Protein 9CRQ (pdb70)

Organism: Saccharolobus solfataricus (strain ATCC 35092 / DSM 1617 / JCM 11322 / P2) (NCBI:txid273057)

Nearest PDB structures (foldseek):
  3zc4-assembly2_B  TM=6.148E-01  e=1.659E-03  Saccharolobus solfataricus
  3zc4-assembly6_F  TM=6.065E-01  e=4.140E-03  Saccharolobus solfataricus
  3zc4-assembly7_G  TM=5.992E-01  e=4.914E-03  Saccharolobus solfataricus
  1t90-assembly1_D  TM=3.665E-01  e=1.768E+00  Bacillus subtilis
  9b8p-assembly1_H  TM=2.060E-01  e=2.638E+00  Rattus norvegicus

B-factor: mean 77.01, std 45.25, range [9.77, 288.7]

Sequence (2295 aa):
MISGSVRFLVNLESLNGVESIGNLTKHRTAPVVLKTSTGYLVRYVPVISGEALAHAYQASLVDIAKKEGLPVGSLSSQYEFIKFSTDEALKIEGIKEPKDYNDARRFEVEVMLKDVIADVGGFMYAGGAPVRRTSRIKLGYMIPALRGDEIPAQLEAQFHVRFSNKPVAIFNVEVSSALYTFSFELDEDLIAVPSTFGEKVKGEEELERQKAKRVKSAIKALYSLLSGNFGGKRSRFLPSMKLMSLVVTKTDFPFMPEPAHDDDYIKTTIMRLGKAKGVLNGNLAKAYVINNEGIEVGEGVTVLSTVEDLVVKLEEMISGSVRFLVNLESLNGVESIGNLTKHRTAPVVLKTSTGYLVRYVPVISGEALAHAYQASLVDIAKKEGLPVGSLSSQYEFIKFSTDEALKIEGIKEPKDYNDARRFEVEVMLKDVIADVGGFMYAGGAPVRRTSRIKLGYMIPALRGDEIPAQLEAQFHVRFSNKPVAIFNVEVSSALYTFSFELDEDLIAVPSTFGEKVKGEEELERQKAKRVKSAIKALYSLLSGNFGGKRSRFLPSMKLMSLVVTKTDFPFMPEPAHDDDYIKTTIMRLGKAKGVLNGNLAKAYVINNEGIEVGEGVTVLSTVEDLVVKLEEMISGSVRFLVNLESLNGVESIGNLTKHRTAPVVLKTSTGYLVRYVPVISGEALAHAYQASLVDIAKKEGLPVGSLSSQYEFIKFSTDEALKIEGIKEPKDYNDARRFEVEVMLKDVIADVGGFMYAGGAPVRRTSRIKLGYMIPALRGDEIPAQLEAQFHVRFSNKPVAIFNVEVSSALYTFSFELDEDLIAVPSTFGEKVKGEEELERQKAKRVKSAIKALYSLLSGNFGGKRSRFLPSMKLMSLVVTKTDFPFMPEPAHDDDYIKTTIMRLGKAKGVLNGNLAKAYVINNEGIEVGEGVTVLSTVEDLVVKLEEMISGSV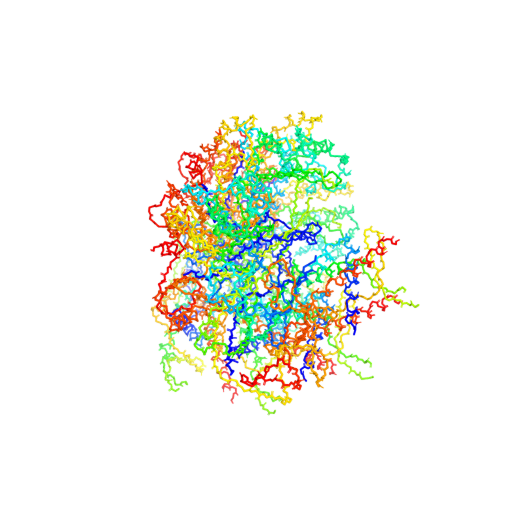RFLVNLESLNGVESIGNLTKHRTAPVVLKTSTGYLVRYVPVISGEALAHAYQASLVDIAKKEGLPVGSLSSQYEFIKFSTDEALKIEGIKEPKDYNDARRFEVEVMLKDVIADVGGFMYAGGAPVRRTSRIKLGYMIPALRGDEIPAQLEAQFHVRFSNKPVAIFNVEVSSALYTFSFELDEDLIAVPSTFGEKVKGEEELERQKAKRVKSAIKALYSLLSGNFGGKRSRFLPSMKLMSLVVTKTDFPFMPEPAHDDDYIKTTIMRLGKAKGVLNGNLAKAYVINNEGIEVGEGVTVLSTVEDLVVKLEEMIYSKVFLKLHWGFSVVKPLAKPGFYLPPPTTLIGALSYGKFRGVDNINLGNVYGSPAYNFRNNIMATARLESEGVYTEDTGKVYIPNGRLVVVYVTDSISKEELEKLCWSITRIGCKECLASVENVEVGEAKKVSGRVKTRYYFRDTVKVVGRKEFLEYVTFWEENGYIWGKEGSPVRYILPITTYPLASKEVEVEAKEAYEVGGEYVVFSMISGSVRFLVNLESLNGVESIGNLTKHRTAPVVLKTSTGYLVRYVPVISGEALAHAYQASLVDIAKKEGLPVGSLSSQYEFIKFSTDEALKIEGIKEPKDYNDARRFEVEVMLKDVIADVGGFMYAGGAPVRRTSRIKLGYMIPALRGDEIPAQLEAQNVEVSSALYTFSFELDEDLIAVPSTFGEKVKGEEELERQKAKRVKSAIKALYSLLSGNFGGKRSRFLPSMKLMSLVVTKTDFPFMPEPAHDDDYIKTTIMRLGKAKGVLNGNLAKAYVINNEGIEVGEGVTVLSTVEDLVVKLEEEKENIIGRIANLLAVGFLYSESPTLVDRFANALSKEAVTKVLYDVQRIVQMGIDRSEIATTTITIGKDYPAVNVNSSGAKYTVVGYLPTSQDIEDFLRMIEEDVYYARKAGALAMSIANRIKLGSKQSKSESEKENIIGRIANLLAVGFLYSESPTLVDRFANALSKEAVTKVLYDVQRIVQMGIDRSEIATTTITIGKDYPAVNVNSSGAKYTVVGYLPTSQDIEDFLRMIEEDVYYARKAGALAMSIANRIKLGSKQSKSEQEKENIIGRIANLLAVGFLYSESPTLVDRFANALSKEAVTKVLYDVQRIVQMGIDRSEIATTTITIGKDYPAVNVNSSGAKYTVVGYLPTSQDIEDFLRMIEEDVYYARKAGALAMSIANRIKLGSKQSKSESEKENIIGRIANLLAVGFLYSESPTLVDRFANALSKEAVTKVLYDVQRIVQMGIDRSEIATTTIKDYPAVNVNSSGAKYTVVGYLPTSQDIEDFLRMIEEDVYYARKAGALAMSIANRIKLG

Radius of gyration: 45.97 Å; Cα contacts (8 Å, |Δi|>4): 4447; chains: 10; bounding box: 92×102×153 Å

Solvent-accessible surface area: 103056 Å² total; per-residue (Å²): 33,0,5,0,1,0,0,6,19,1,4,6,1,9,14,20,49,55,80,69,79,70,80,49,46,63,5,13,46,3,13,0,1,5,82,11,109,124,20,29,72,61,104,112,4,9,0,3,4,1,54,29,0,7,82,14,2,15,19,28,0,0,76,30,0,122,146,64,65,12,41,32,0,61,24,7,38,58,95,20,35,34,35,2,32,51,86,117,2,3,167,102,26,57,10,162,101,13,153,92,171,150,36,10,42,61,0,0,6,70,0,1,56,61,2,1,2,0,0,1,7,2,15,96,16,63,50,79,6,60,4,179,10,87,8,18,5,52,0,5,15,2,11,0,0,25,47,48,73,146,28,11,16,64,54,62,53,8,40,7,88,112,102,40,71,116,60,189,80,90,71,36,4,18,3,1,2,0,0,2,7,13,43,7,35,0,30,28,103,85,0,3,44,28,57,40,123,55,150,191,43,174,16,29,97,63,3,120,168,35,71,77,118,0,29,86,0,0,11,26,1,4,29,11,2,5,25,1,52,7,26,34,94,38,33,42,17,28,17,21,27,66,29,8,0,0,2,0,4,52,3,90,13,88,10,52,20,44,34,5,28,71,64,82,3,1,102,53,3,38,103,31,12,44,72,0,85,60,19,35,94,24,135,57,29,108,21,24,0,2,40,79,22,72,36,116,29,44,167,92,28,61,99,24,81,19,18,4,36,0,4,53,94,10,45,172,35,0,5,0,1,0,0,5,15,1,2,4,1,10,14,21,48,47,114,69,117,78,80,50,46,76,5,10,45,0,3,0,0,4,81,12,109,125,23,36,71,55,104,135,5,9,0,3,4,1,53,30,0,6,76,15,1,16,18,29,0,1,76,22,0,122,126,54,66,12,43,31,0,61,25,7,39,55,92,18,37,37,37,2,31,52,87,119,1,3,165,104,25,59,10,164,97,13,154,92,70,135,35,8,42,59,0,0,5,70,0,1,56,60,2,0,2,0,0,1,8,2,15,96,17,65,48,79,6,47,5,117,10,88,8,17,4,51,0,5,15,2,12,0,0,24,46,48,75,149,29,10,18,68,54,75,53,10,56,9,90,99,92,40,72,111,78,194,82,88,75,36,5,18,5,1,2,0,0,2,8,12,39,7,30,0,31,27,104,85,1,3,45,29,55,41,142,54,150,191,44,176,15,31,97,63,2,118,169,36,71,78,118,0,30,85,0,0,10,12,0,5,22,11,2,5,22,2,51,7,24,35,93,36,30,41,16,28,17,19,28,54,30,6,0,0,2,0,4,51,4,88,12,86,11,47,19,41,30,4,26,67,62,83,3,1,102,58,3,39,103,36,12,44,71,0,86,60,21,44,102,26,133,58,30,108,21,23,1,1,40,79,14,73,35,115,28,45,165,90,28,62,98,24,86,14,15,0,27,0,3,52,93,9,42,171,35,0,5,0,1,0,1,5,27,2,7,10,1,10,14,20,49,52,114,69,86,64,80,40,46,61,5,11,40,0,5,0,1,4,64,10,110,124,23,31,74,56,103,93,5,9,0,3,5,0,53,28,0,5,81,15,1,16,19,28,0,0,76,24,0,123,132,59,63,11,43,30,0,60,25,7,38,53,90,12,38,29,34,2,30,46,86,117,2,4,164,104,25,57,9,163,100,13,154,92,81,132,35,9,41,60,0,0,5,72,0,2,55,62,2,1,2,0,0,1,7,2,15,99,17,64,49,79,6,48,5,136,11,87,8,18,4,52,0,4,11,2,10,0,0,22,48,49,74,148,31,14,18,65,54,70,42,13,43,10,90,122,127,43,93,174,118,192,82,91,72,19,5,17,6,1,3,0,1,2,8,13,39,7,32,0,31,29,104,85,1,3,44,29,57,41,137,56,152,192,43,176,15,31,99,63,2,118,168,35,72,77,119,0,30,86,0,0,10,16,1,5,30,11,2,5,30,4,54,7,26,34,92,39,36,41,20,28,18,26,30,77,29,12,0,0,2,0,4,51,4,90,8,87,9,44,19,45,31,5,17,64,65,82,4,1,102,50,4,39,102,24,12,44,67,0,86,60,14,30,90,22,133,57,28,109,21,23,0,2,40,80,24,73,36,115,29,44,166,92,29,62,99,24,84,18,18,2,35,0,3,57,94,10,44,172,10,0,4,0,1,0,1,7,20,5,4,6,2,9,13,21,46,50,149,80,112,86,83,27,42,40,10,70,39,2,7,6,31,24,172,37,123,133,32,125,45,34,78,118,4,4,2,3,4,4,126,27,1,32,90,14,2,26,19,21,2,1,78,34,0,110,150,70,66,12,42,35,2,51,26,8,30,57,112,93,40,82,35,4,30,69,84,121,2,4,164,108,20,54,12,174,102,11,161,92,98,141,52,11,39,66,0,0,4,74,0,0,50,74,2,1,1,0,0,0,15,8,10,108,12,58,49,74,13,48,2,80,11,52,11,11,11,14,11,6,29,2,8,0,0,43,63,66,112,132,32,10,14,61,47,64,61,11,52,8,93,116,108,43,82,104,68,189,84,90,76,31,2,15,12,4,4,0,0,1,8,12,14,8,4,0,14,20,88,37,0,5,51,27,2,9,101,57,154,177,48,182,19,28,98,72,2,123,161,37,72,76,120,1,30,85,2,0,6,14,0,6,24,18,4,8,28,1,62,5,31,30,91,34,32,44,18,28,15,26,28,71,31,8,0,0,1,0,4,38,6,88,17,29,16,19,3,14,10,6,10,68,72,66,3,0,100,61,3,36,110,16,16,45,126,1,72,60,51,38,113,17,134,60,32,104,14,14,0,3,44,87,16,70,19,114,31,46,164,79,30,66,102,20,85,18,21,2,40,0,4,58,84,6,46,165,95,20,35,0,18,0,55,3,39,0,23,6,0,3,22,27,71,92,68,191,146,132,50,3,13,57,6,1,0,25,23,27,2,6,23,10,0,5,54,28,134,47,97,25,36,12,10,22,97,54,55,150,52,41,0,8,18,12,64,98,28,116,125,9,79,5,6,1,22,1,91,43,77,3,15,51,36,103,122,72,1,36,2,20,0,20,42,0,105,1,1,0,0,1,0,4,100,80,48,69,85,122,82,0,62,91,18,0,41,8,6,7,69,2,29,46,71,34,0,3,0,3,9,75,68,18,86,47,12,124,18,147,131,53,66,46,151,11,124,0,87,1,6,6,118,47,115,8,151,46,56,37,213,134,109,90,39,34,120,18,73,4,65,85,50,55,29,24,10,104,91,100,109,14,42,114,36,155,32,10,1,2,6,30,90,141,32,3,19,28,85,87,16,66,0,62,11,133,43,0,16,58,3,68,42,39,58,0,2,28,48,35,0,5,0,1,0,4,6,58,1,68,120,0,8,10,22,50,41,94,69,49,39,114,52,44,66,7,12,48,0,7,0,5,5,100,14,111,125,29,64,61,69,103,127,5,8,0,1,5,0,61,30,1,5,77,19,1,15,20,26,0,1,70,47,0,127,188,77,64,13,42,32,0,59,37,9,39,107,107,27,37,44,37,5,30,58,78,110,3,3,164,105,21,56,10,167,101,14,157,91,69,128,48,13,38,62,0,0,5,73,0,1,56,71,2,0,0,0,0,1,9,1,18,98,16,64,48,81,8,55,7,145,8,88,10,14,3,47,0,5,21,2,12,0,0,31,82,49,80,144,32,55,24,132,60,119,57,134,100,34,22,25,2,22,6,23,0,8,15,39,8,29,0,25,21,102,86,1,4,42,27,61,41,139,50,158,180,56,168,18,31,93,63,3,123,157,36,74,75,131,0,28,88,0,0,13,70,1,5,89,16,3,7,54,8,79,9,26,33,90,75,93,201,71,123,18,80,45,118,31,35,0,0,1,1,3,54,4,85,10,85,12,53,16,49,37,5,27,73,69,64,5,0,93,55,3,38,104,31,13,45,67,0,81,59,15,34,86,17,130,58,27,110,20,24,1,3,38,93,58,74,20,105,31,47,164,88,30,62,101,23,88,66,15,81,61,0,14,78,92,14,51,171,138,99,110,81,9,2,24,49,0,0,15,5,1,0,0,1,14,1,28,44,85,40,56,61,25,4,57,90,0,25,70,3,92,53,127,112,28,0,60,90,0,3,132,14,1,71,72,26,7,70,37,0,94,103,160,90,42,6,52,111,44,91,50,89,117,97,168,96,108,32,1,1,54,0,57,10,106,82,9,167,24,51,0,69,16,146,42,21,77,96,97,9,24,96,33,0,39,132,10,6,117,136,67,25,36,41,0,65,36,0,2,23,21,0,16,7,33,0,22,130,34,67,73,38,24,103,94,76,155,95,170,90,108,89,88,74,9,2,24,49,0,0,15,4,0,0,0,1,9,0,29,45,85,40,31,75,24,2,28,101,0,3,94,4,153,53,90,82,28,0,22,85,0,3,48,29,2,34,84,31,6,48,80,0,30,78,160,90,42,5,52,87,42,89,49,90,116,97,166,98,108,30,2,2,55,0,55,10,106,82,10,164,26,52,0,68,18,143,34,23,47,19,90,9,11,67,33,0,17,115,10,5,84,135,68,25,47,41,0,73,44,0,0,9,25,1,2,2,29,0,22,103,33,56,39,39,24,118,66,54,136,91,139,191,140,102,131,79,10,2,24,50,0,0,15,6,0,0,0,1,15,0,28,45,71,40,42,56,23,3,37,101,0,14,65,3,142,52,113,91,28,0,18,84,0,2,23,29,1,10,70,32,4,13,83,0,38,93,162,90,41,6,51,64,44,82,49,90,116,98,166,97,108,29,2,2,55,0,55,9,105,83,9,167,25,51,1,68,17,119,16,14,30,13,76,9,5,73,35,0,20,131,11,7,95,136,68,28,102,41,0,55,71,0,0,5,75,1,19,56,46,0,35,200,35,65,96,40,25,92,114,76,154,95,169,119,91,90,106,80,11,2,24,46,0,0,15,5,1,0,0,1,16,0,29,43,81,39,59,54,24,4,68,92,0,28,79,4,55,49,78,104,27,0,42,76,0,2,86,11,1,56,101,33,7,52,72,0,73,96,161,88,41,5,45,63,44,90,93,232,117,132,32,1,2,55,0,54,10,108,85,35,173,40,49,0,84,17,131,41,21,49,12,58,10,22,11,34,0,17,115,9,4,80,110,64,24,110,42,0,93,67,0,2,67,75,0,53,68,46,0,73,198,39,96,160,101

Structure (mmCIF, N/CA/C/O backbone):
data_9CRQ
#
_entry.id   9CRQ
#
_cell.length_a   1.00
_cell.length_b   1.00
_cell.length_c   1.00
_cell.angle_alpha   90.00
_cell.angle_beta   90.00
_cell.angle_gamma   90.00
#
_symmetry.space_group_name_H-M   'P 1'
#
loop_
_entity.id
_entity.type
_entity.pdbx_description
1 polymer "DNA (5'-D(P*GP*GP*GP*GP*CP*GP*GP*GP*TP*TP*TP*TP*CP*CP*TP*CP*GP*AP*A)-3')"
2 polymer 'RNA (35-MER)'
3 polymer 'CRISPR-associated aCascade subunit Cas7/Csa2 2'
4 polymer 'CRISPR system aCascade subunit Cas5 1'
5 polymer 'CRISPR type I-A cluster 2/Apern-associated protein Csa5-2'
6 non-polymer 2-AMINO-2-HYDROXYMETHYL-PROPANE-1,3-DIOL
#
loop_
_atom_site.group_PDB
_atom_site.id
_atom_site.type_symbol
_atom_site.label_atom_id
_atom_site.label_alt_id
_atom_site.label_comp_id
_atom_site.label_asym_id
_atom_site.label_entity_id
_atom_site.label_seq_id
_atom_site.pdbx_PDB_ins_code
_atom_site.Cartn_x
_atom_site.Cartn_y
_atom_site.Cartn_z
_atom_site.occupancy
_atom_site.B_iso_or_equiv
_atom_site.auth_seq_id
_atom_site.auth_comp_id
_atom_site.auth_asym_id
_atom_site.auth_atom_id
_atom_site.pdbx_PDB_model_num
ATOM 1114 N N . MET C 3 1 ? 202.16800 198.03300 151.81000 1.000 29.43000 1 MET B N 1
ATOM 1115 C CA . MET C 3 1 ? 201.23700 197.39100 152.73200 1.000 29.43000 1 MET B CA 1
ATOM 1116 C C . MET C 3 1 ? 201.94900 196.90100 153.98600 1.000 29.43000 1 MET B C 1
ATOM 1117 O O . MET C 3 1 ? 203.14700 196.62500 153.96300 1.000 29.43000 1 MET B O 1
ATOM 1122 N N . ILE C 3 2 ? 201.20400 196.80400 155.08100 1.000 23.70000 2 ILE B N 1
ATOM 1123 C CA . ILE C 3 2 ? 201.71300 196.27800 156.34100 1.000 23.70000 2 ILE B CA 1
ATOM 1124 C C . ILE C 3 2 ? 200.80100 195.13500 156.76600 1.000 23.70000 2 ILE B C 1
ATOM 1125 O O . ILE C 3 2 ? 199.61600 195.35100 157.04600 1.000 23.70000 2 ILE B O 1
ATOM 1130 N N . SER C 3 3 ? 201.34500 193.92400 156.81600 1.000 24.65000 3 SER B N 1
ATOM 1131 C CA . SER C 3 3 ? 200.57800 192.73800 157.17100 1.000 24.65000 3 SER B CA 1
ATOM 1132 C C . SER C 3 3 ? 201.21500 192.05300 158.37200 1.000 24.65000 3 SER B C 1
ATOM 1133 O O . SER C 3 3 ? 202.42700 191.82600 158.39500 1.000 24.65000 3 SER B O 1
ATOM 1136 N N . GLY C 3 4 ? 200.40100 191.71100 159.35800 1.000 28.63000 4 GLY B N 1
ATOM 1137 C CA . GLY C 3 4 ? 200.92500 191.18900 160.60900 1.000 28.63000 4 GLY B CA 1
ATOM 1138 C C . GLY C 3 4 ? 200.14500 189.98900 161.10100 1.000 28.63000 4 GLY B C 1
ATOM 1139 O O . GLY C 3 4 ? 198.93900 189.86500 160.87700 1.000 28.63000 4 GLY B O 1
ATOM 1140 N N . SER C 3 5 ? 200.86300 189.10200 161.78600 1.000 24.03000 5 SER B N 1
ATOM 1141 C CA . SER C 3 5 ? 200.28400 187.95400 162.47400 1.000 24.03000 5 SER B CA 1
ATOM 1142 C C . SER C 3 5 ? 200.76000 187.96800 163.92000 1.000 24.03000 5 SER B C 1
ATOM 1143 O O . SER C 3 5 ? 201.96200 188.10200 164.17800 1.000 24.03000 5 SER B O 1
ATOM 1146 N N . VAL C 3 6 ? 199.82300 187.82500 164.85700 1.000 32.34000 6 VAL B N 1
ATOM 1147 C CA . VAL C 3 6 ? 200.09200 188.00100 166.27800 1.000 32.34000 6 VAL B CA 1
ATOM 1148 C C . VAL C 3 6 ? 199.48700 186.83500 167.04900 1.000 32.34000 6 VAL B C 1
ATOM 1149 O O . VAL C 3 6 ? 198.38600 186.36500 166.74200 1.000 32.34000 6 VAL B O 1
ATOM 1153 N N . ARG C 3 7 ? 200.22000 186.36900 168.06200 1.000 55.00000 7 ARG B N 1
ATOM 1154 C CA . ARG C 3 7 ? 199.76000 185.31300 168.95600 1.000 55.00000 7 ARG B CA 1
ATOM 1155 C C . ARG C 3 7 ? 199.73100 185.84200 170.38500 1.000 55.00000 7 ARG B C 1
ATOM 1156 O O . ARG C 3 7 ? 200.69900 186.45900 170.84200 1.000 55.00000 7 ARG B O 1
ATOM 1164 N N . PHE C 3 8 ? 198.62500 185.59600 171.08300 1.000 55.00000 8 PHE B N 1
ATOM 1165 C CA . PHE C 3 8 ? 198.40700 186.05300 172.44500 1.000 55.00000 8 PHE B CA 1
ATOM 1166 C C . PHE C 3 8 ? 198.01200 184.87700 173.33100 1.000 55.00000 8 PHE B C 1
ATOM 1167 O O . PHE C 3 8 ? 197.46200 183.87900 172.86100 1.000 55.00000 8 PHE B O 1
ATOM 1175 N N . LEU C 3 9 ? 198.28800 185.00900 174.62700 1.000 31.18000 9 LEU B N 1
ATOM 1176 C CA . LEU C 3 9 ? 197.85800 184.03900 175.63200 1.000 31.18000 9 LEU B CA 1
ATOM 1177 C C . LEU C 3 9 ? 197.02400 184.76900 176.67100 1.000 31.18000 9 LEU B C 1
ATOM 1178 O O . LEU C 3 9 ? 197.52800 185.67200 177.34700 1.000 31.18000 9 LEU B O 1
ATOM 1183 N N . VAL C 3 10 ? 195.75200 184.38700 176.80100 1.000 26.22000 10 VAL B N 1
ATOM 1184 C CA . VAL C 3 10 ? 194.81100 185.08200 177.67100 1.000 26.22000 10 VAL B CA 1
ATOM 1185 C C . VAL C 3 10 ? 194.16300 184.07100 178.60800 1.000 26.22000 10 VAL B C 1
ATOM 1186 O O . VAL C 3 10 ? 193.79600 182.96600 178.19100 1.000 26.22000 10 VAL B O 1
ATOM 1190 N N . ASN C 3 11 ? 194.03200 184.44800 179.87900 1.000 25.04000 11 ASN B N 1
ATOM 1191 C CA . ASN C 3 11 ? 193.48700 183.57100 180.90700 1.000 25.04000 11 ASN B CA 1
ATOM 1192 C C . ASN C 3 11 ? 192.41600 184.31300 181.69500 1.000 25.04000 11 ASN B C 1
ATOM 1193 O O . ASN C 3 11 ? 192.57200 185.49900 182.00000 1.000 25.04000 11 ASN B O 1
ATOM 1198 N N . LEU C 3 12 ? 191.33800 183.60400 182.02100 1.000 27.04000 12 LEU B N 1
ATOM 1199 C CA . LEU C 3 12 ? 190.21500 184.14400 182.78800 1.000 27.04000 12 LEU B CA 1
ATOM 1200 C C . LEU C 3 12 ? 189.65400 185.39300 182.10400 1.000 27.04000 12 LEU B C 1
ATOM 1201 O O . LEU C 3 12 ? 189.70800 186.51100 182.62000 1.000 27.04000 12 LEU B O 1
ATOM 1206 N N . GLU C 3 13 ? 189.09300 185.14900 180.92100 1.000 34.08000 13 GLU B N 1
ATOM 1207 C CA . GLU C 3 13 ? 188.74600 186.16600 179.94100 1.000 34.08000 13 GLU B CA 1
ATOM 1208 C C . GLU C 3 13 ? 187.25100 186.17200 179.65900 1.000 34.08000 13 GLU B C 1
ATOM 1209 O O . GLU C 3 13 ? 186.61400 185.11600 179.55700 1.000 34.08000 13 GLU B O 1
ATOM 1215 N N . SER C 3 14 ? 186.70200 187.38200 179.54500 1.000 29.84000 14 SER B N 1
ATOM 1216 C CA . SER C 3 14 ? 185.36200 187.58300 178.99500 1.000 29.84000 14 SER B CA 1
ATOM 1217 C C . SER C 3 14 ? 185.29800 189.02300 178.47800 1.000 29.84000 14 SER B C 1
ATOM 1218 O O . SER C 3 14 ? 184.99100 189.94600 179.23300 1.000 29.84000 14 SER B O 1
ATOM 1221 N N . LEU C 3 15 ? 185.60200 189.19900 177.18900 1.000 37.48000 15 LEU B N 1
ATOM 1222 C CA . LEU C 3 15 ? 185.55400 190.51600 176.57100 1.000 37.48000 15 LEU B CA 1
ATOM 1223 C C . LEU C 3 15 ? 184.42200 190.67700 175.57300 1.000 37.48000 15 LEU B C 1
ATOM 1224 O O . LEU C 3 15 ? 184.03700 191.81700 175.28400 1.000 37.48000 15 LEU B O 1
ATOM 1229 N N . ASN C 3 16 ? 183.88200 189.58000 175.05200 1.000 55.00000 16 ASN B N 1
ATOM 1230 C CA . ASN C 3 16 ? 182.82700 189.61000 174.05000 1.000 55.00000 16 ASN B CA 1
ATOM 1231 C C . ASN C 3 16 ? 181.62200 188.83800 174.56000 1.000 55.00000 16 ASN B C 1
ATOM 1232 O O . ASN C 3 16 ? 181.76600 187.75600 175.13800 1.000 55.00000 16 ASN B O 1
ATOM 1237 N N . GLY C 3 17 ? 180.43300 189.39900 174.33600 1.000 44.77000 17 GLY B N 1
ATOM 1238 C CA . GLY C 3 17 ? 179.21500 188.81200 174.83700 1.000 44.77000 17 GLY B CA 1
ATOM 1239 C C . GLY C 3 17 ? 178.18800 188.61900 173.73700 1.000 44.77000 17 GLY B C 1
ATOM 1240 O O . GLY C 3 17 ? 178.27600 189.20100 172.65600 1.000 44.77000 17 GLY B O 1
ATOM 1241 N N . VAL C 3 18 ? 177.20400 187.77500 174.04100 1.000 33.92000 18 VAL B N 1
ATOM 1242 C CA . VAL C 3 18 ? 176.10500 187.44100 173.14700 1.000 33.92000 18 VAL B CA 1
ATOM 1243 C C . VAL C 3 18 ? 174.82000 187.44700 173.97200 1.000 33.92000 18 VAL B C 1
ATOM 1244 O O . VAL C 3 18 ? 174.82700 187.78500 175.15900 1.000 33.92000 18 VAL B O 1
ATOM 1248 N N . GLU C 3 19 ? 173.70400 187.08500 173.33600 1.000 43.27000 19 GLU B N 1
ATOM 1249 C CA . GLU C 3 19 ? 172.41300 187.07900 174.01200 1.000 43.27000 19 GLU B CA 1
ATOM 1250 C C . GLU C 3 19 ? 172.44800 186.17300 175.23800 1.000 43.27000 19 GLU B C 1
ATOM 1251 O O . GLU C 3 19 ? 173.10300 185.12700 175.25100 1.000 43.27000 19 GLU B O 1
ATOM 1257 N N . SER C 3 20 ? 171.73200 186.58500 176.27900 1.000 45.49000 20 SER B N 1
ATOM 1258 C CA . SER C 3 20 ? 171.73700 185.90600 177.56500 1.000 45.49000 20 SER B CA 1
ATOM 1259 C C . SER C 3 20 ? 170.46900 185.07900 177.73800 1.000 45.49000 20 SER B C 1
ATOM 1260 O O . SER C 3 20 ? 169.39500 185.44600 177.25700 1.000 45.49000 20 SER B O 1
ATOM 1263 N N . ILE C 3 21 ? 170.61000 183.94900 178.43000 1.000 49.86000 21 ILE B N 1
ATOM 1264 C CA . ILE C 3 21 ? 169.50200 183.05200 178.73100 1.000 49.86000 21 ILE B CA 1
ATOM 1265 C C . ILE C 3 21 ? 169.35700 182.98100 180.24300 1.000 49.86000 21 ILE B C 1
ATOM 1266 O O . ILE C 3 21 ? 170.29800 182.58500 180.94200 1.000 49.86000 21 ILE B O 1
ATOM 1271 N N . GLY C 3 22 ? 168.18000 183.34900 180.74400 1.000 51.81000 22 GLY B N 1
ATOM 1272 C CA . GLY C 3 22 ? 167.96300 183.35100 182.18200 1.000 51.81000 22 GLY B CA 1
ATOM 1273 C C . GLY C 3 22 ? 168.90700 184.31300 182.87600 1.000 51.81000 22 GLY B C 1
ATOM 1274 O O . GLY C 3 22 ? 169.03300 185.48300 182.49300 1.000 51.81000 22 GLY B O 1
ATOM 1275 N N . ASN C 3 23 ? 169.58200 183.82000 183.91300 1.000 45.45000 23 ASN B N 1
ATOM 1276 C CA . ASN C 3 23 ? 170.57100 184.59500 184.65100 1.000 45.45000 23 ASN B CA 1
ATOM 1277 C C . ASN C 3 23 ? 172.00000 184.23900 184.25000 1.000 45.45000 23 ASN B C 1
ATOM 1278 O O . ASN C 3 23 ? 172.92000 184.33900 185.06800 1.000 45.45000 23 ASN B O 1
ATOM 1283 N N . LEU C 3 24 ? 172.20000 183.82300 183.00200 1.000 40.02000 24 LEU B N 1
ATOM 1284 C CA . LEU C 3 24 ? 173.50100 183.40600 182.50100 1.000 40.02000 24 LEU B CA 1
ATOM 1285 C C . LEU C 3 24 ? 173.92000 184.30500 181.34800 1.000 40.02000 24 LEU B C 1
ATOM 1286 O O . LEU C 3 24 ? 173.16000 184.48400 180.39000 1.000 40.02000 24 LEU B O 1
ATOM 1291 N N . THR C 3 25 ? 175.12200 184.86300 181.44200 1.000 34.67000 25 THR B N 1
ATOM 1292 C CA . THR C 3 25 ? 175.71800 185.63600 180.36100 1.000 34.67000 25 THR B CA 1
ATOM 1293 C C . THR C 3 25 ? 176.67600 184.73900 179.59200 1.000 34.67000 25 THR B C 1
ATOM 1294 O O . THR C 3 25 ? 177.60000 184.16500 180.17800 1.000 34.67000 25 THR B O 1
ATOM 1298 N N . LYS C 3 26 ? 176.46100 184.62500 178.28700 1.000 30.87000 26 LYS B N 1
ATOM 1299 C CA . LYS C 3 26 ? 177.16100 183.65700 177.46200 1.000 30.87000 26 LYS B CA 1
ATOM 1300 C C . LYS C 3 26 ? 178.30500 184.31300 176.69900 1.000 30.87000 26 LYS B C 1
ATOM 1301 O O . LYS C 3 26 ? 178.27700 185.51100 176.40600 1.000 30.87000 26 LYS B O 1
ATOM 1307 N N . HIS C 3 27 ? 179.31200 183.50600 176.38400 1.000 41.15000 27 HIS B N 1
ATOM 1308 C CA . HIS C 3 27 ? 180.46500 183.93100 175.60300 1.000 41.15000 27 HIS B CA 1
ATOM 1309 C C . HIS C 3 27 ? 180.30400 183.44800 174.16600 1.000 41.15000 27 HIS B C 1
ATOM 1310 O O . HIS C 3 27 ? 179.78000 182.35700 173.92400 1.000 41.15000 27 HIS B O 1
ATOM 1317 N N . ARG C 3 28 ? 180.74400 184.27400 173.22000 1.000 55.00000 28 ARG B N 1
ATOM 1318 C CA . ARG C 3 28 ? 180.60400 183.94000 171.80700 1.000 55.00000 28 ARG B CA 1
ATOM 1319 C C . ARG C 3 28 ? 181.36000 182.65900 171.47700 1.000 55.00000 28 ARG B C 1
ATOM 1320 O O . ARG C 3 28 ? 182.51600 182.48300 171.87600 1.000 55.00000 28 ARG B O 1
ATOM 1328 N N . THR C 3 29 ? 180.70300 181.76100 170.74400 1.000 40.63000 29 THR B N 1
ATOM 1329 C CA . THR C 3 29 ? 181.29100 180.49900 170.32600 1.000 40.63000 29 THR B CA 1
ATOM 1330 C C . THR C 3 29 ? 181.02300 180.27800 168.84600 1.000 40.63000 29 THR B C 1
ATOM 1331 O O . THR C 3 29 ? 179.98300 180.68900 168.32000 1.000 40.63000 29 THR B O 1
ATOM 1335 N N . ALA C 3 30 ? 181.96200 179.62400 168.17800 1.000 33.33000 30 ALA B N 1
ATOM 1336 C CA . ALA C 3 30 ? 181.88500 179.38300 166.74700 1.000 33.33000 30 ALA B CA 1
ATOM 1337 C C . ALA C 3 30 ? 182.38000 177.98200 166.43900 1.000 33.33000 30 ALA B C 1
ATOM 1338 O O . ALA C 3 30 ? 183.16800 177.40800 167.20300 1.000 33.33000 30 ALA B O 1
ATOM 1340 N N . PRO C 3 31 ? 181.92400 177.39300 165.33600 1.000 29.50000 31 PRO B N 1
ATOM 1341 C CA . PRO C 3 31 ? 182.44200 176.08700 164.92000 1.000 29.50000 31 PRO B CA 1
ATOM 1342 C C . PRO C 3 31 ? 183.74700 176.21500 164.14900 1.000 29.50000 31 PRO B C 1
ATOM 1343 O O . PRO C 3 31 ? 183.97000 177.15600 163.38500 1.000 29.50000 31 PRO B O 1
ATOM 1347 N N . VAL C 3 32 ? 184.61800 175.23400 164.36700 1.000 55.00000 32 VAL B N 1
ATOM 1348 C CA . VAL C 3 32 ? 185.91200 175.16400 163.69700 1.000 55.00000 32 VAL B CA 1
ATOM 1349 C C . VAL C 3 32 ? 186.12900 173.73800 163.21200 1.000 55.00000 32 VAL B C 1
ATOM 1350 O O . VAL C 3 32 ? 185.73900 172.77200 163.87700 1.000 55.00000 32 VAL B O 1
ATOM 1354 N N . VAL C 3 33 ? 186.74600 173.61300 162.04100 1.000 31.64000 33 VAL B N 1
ATOM 1355 C CA . VAL C 3 33 ? 187.11900 172.32400 161.46900 1.000 31.64000 33 VAL B CA 1
ATOM 1356 C C . VAL C 3 33 ? 188.60900 172.11700 161.69800 1.000 31.64000 33 VAL B C 1
ATOM 1357 O O . VAL C 3 33 ? 189.43000 172.94100 161.28100 1.000 31.64000 33 VAL B O 1
ATOM 1361 N N . LEU C 3 34 ? 188.95900 171.01500 162.35800 1.000 34.32000 34 LEU B N 1
ATOM 1362 C CA . LEU C 3 34 ? 190.33300 170.75500 162.75700 1.000 34.32000 34 LEU B CA 1
ATOM 1363 C C . LEU C 3 34 ? 190.76300 169.38700 162.25000 1.000 34.32000 34 LEU B C 1
ATOM 1364 O O . LEU C 3 34 ? 189.96000 168.44700 162.20700 1.000 34.32000 34 LEU B O 1
ATOM 1369 N N . LYS C 3 35 ? 192.03400 169.27500 161.87300 1.000 37.39000 35 LYS B N 1
ATOM 1370 C CA . LYS C 3 35 ? 192.58500 168.04500 161.32400 1.000 37.39000 35 LYS B CA 1
ATOM 1371 C C . LYS C 3 35 ? 193.36900 167.29500 162.39300 1.000 37.39000 35 LYS B C 1
ATOM 1372 O O . LYS C 3 35 ? 194.27900 167.85800 163.01300 1.000 37.39000 35 LYS B O 1
ATOM 1378 N N . THR C 3 36 ? 193.02000 166.02900 162.59600 1.000 41.61000 36 THR B N 1
ATOM 1379 C CA . THR C 3 36 ? 193.71900 165.13900 163.50900 1.000 41.61000 36 THR B CA 1
ATOM 1380 C C . THR C 3 36 ? 194.21200 163.92500 162.73300 1.000 41.61000 36 THR B C 1
ATOM 1381 O O . THR C 3 36 ? 193.88900 163.73700 161.55500 1.000 41.61000 36 THR B O 1
ATOM 1385 N N . SER C 3 37 ? 194.99500 163.08500 163.41500 1.000 49.60000 37 SER B N 1
ATOM 1386 C CA . SER C 3 37 ? 195.53300 161.88700 162.78300 1.000 49.60000 37 SER B CA 1
ATOM 1387 C C . SER C 3 37 ? 194.44000 160.93500 162.31500 1.000 49.60000 37 SER B C 1
ATOM 1388 O O . SER C 3 37 ? 194.69500 160.10000 161.43900 1.000 49.60000 37 SER B O 1
ATOM 1391 N N . THR C 3 38 ? 193.23500 161.04200 162.86800 1.000 53.03000 38 THR B N 1
ATOM 1392 C CA . THR C 3 38 ? 192.11600 160.20600 162.46600 1.000 53.03000 38 THR B CA 1
ATOM 1393 C C . THR C 3 38 ? 191.25600 160.83800 161.37800 1.000 53.03000 38 THR B C 1
ATOM 1394 O O . THR C 3 38 ? 190.27700 160.21900 160.95000 1.000 53.03000 38 THR B O 1
ATOM 1398 N N . GLY C 3 39 ? 191.59100 162.04400 160.92400 1.000 42.25000 39 GLY B N 1
ATOM 1399 C CA . GLY C 3 39 ? 190.81200 162.68300 159.88200 1.000 42.25000 39 GLY B CA 1
ATOM 1400 C C . GLY C 3 39 ? 190.48200 164.13300 160.17000 1.000 42.25000 39 GLY B C 1
ATOM 1401 O O . GLY C 3 39 ? 191.36500 164.92000 160.51900 1.000 42.25000 39 GLY B O 1
ATOM 1402 N N . TYR C 3 40 ? 189.21100 164.50100 160.02200 1.000 36.61000 40 TYR B N 1
ATOM 1403 C CA . TYR C 3 40 ? 188.76000 165.86800 160.24300 1.000 36.61000 40 TYR B CA 1
ATOM 1404 C C . TYR C 3 40 ? 187.57300 165.86300 161.19300 1.000 36.61000 40 TYR B C 1
ATOM 1405 O O . TYR C 3 40 ? 186.69800 164.99600 161.10500 1.000 36.61000 40 TYR B O 1
ATOM 1414 N N . LEU C 3 41 ? 187.54700 166.83400 162.10200 1.000 34.85000 41 LEU B N 1
ATOM 1415 C CA . LEU C 3 41 ? 186.51600 166.92200 163.12200 1.000 34.85000 41 LEU B CA 1
ATOM 1416 C C . LEU C 3 41 ? 185.99800 168.35000 163.21500 1.000 34.85000 41 LEU B C 1
ATOM 1417 O O . LEU C 3 41 ? 186.65400 169.30200 162.78700 1.000 34.85000 41 LEU B O 1
ATOM 1422 N N . VAL C 3 42 ? 184.80300 168.48500 163.78500 1.000 30.32000 42 VAL B N 1
ATOM 1423 C CA . VAL C 3 42 ? 184.15100 169.77400 163.98200 1.000 30.32000 42 VAL B CA 1
ATOM 1424 C C . VAL C 3 42 ? 184.00200 170.00400 165.48100 1.000 30.32000 42 VAL B C 1
ATOM 1425 O O . VAL C 3 42 ? 183.51700 169.12500 166.20100 1.000 30.32000 42 VAL B O 1
ATOM 1429 N N . ARG C 3 43 ? 184.41700 171.18200 165.94200 1.000 29.35000 43 ARG B N 1
ATOM 1430 C CA . ARG C 3 43 ? 184.37700 171.50700 167.36000 1.000 29.35000 43 ARG B CA 1
ATOM 1431 C C . ARG C 3 43 ? 183.76600 172.88900 167.54500 1.000 29.35000 43 ARG B C 1
ATOM 1432 O O . ARG C 3 43 ? 183.70500 173.69100 166.61200 1.000 29.35000 43 ARG B O 1
ATOM 1440 N N . TYR C 3 44 ? 183.30800 173.15600 168.76400 1.000 30.19000 44 TYR B N 1
ATOM 1441 C CA . TYR C 3 44 ? 182.76100 174.45600 169.13100 1.000 30.19000 44 TYR B CA 1
ATOM 1442 C C . TYR C 3 44 ? 183.72400 175.13800 170.09300 1.000 30.19000 44 TYR B C 1
ATOM 1443 O O . TYR C 3 44 ? 184.02500 174.59900 171.16300 1.000 30.19000 44 TYR B O 1
ATOM 1452 N N . VAL C 3 45 ? 184.20600 176.31800 169.71000 1.000 29.16000 45 VAL B N 1
ATOM 1453 C CA . VAL C 3 45 ? 185.26200 176.99500 170.46800 1.000 29.16000 45 VAL B CA 1
ATOM 1454 C C . VAL C 3 45 ? 184.89200 178.45400 170.65000 1.000 29.16000 45 VAL B C 1
ATOM 1455 O O . VAL C 3 45 ? 184.33900 179.10100 169.74700 1.000 29.16000 45 VAL B O 1
ATOM 1459 N N . PRO C 3 46 ? 185.16000 179.00000 171.83700 1.000 33.23000 46 PRO B N 1
ATOM 1460 C CA . PRO C 3 46 ? 184.95900 180.43800 172.04600 1.000 33.23000 46 PRO B CA 1
ATOM 1461 C C . PRO C 3 46 ? 185.83300 181.27100 171.12000 1.000 33.23000 46 PRO B C 1
ATOM 1462 O O . PRO C 3 46 ? 186.98800 180.93200 170.84200 1.000 33.23000 46 PRO B O 1
ATOM 1466 N N . VAL C 3 47 ? 185.26700 182.38200 170.64700 1.000 31.62000 47 VAL B N 1
ATOM 1467 C CA . VAL C 3 47 ? 185.93400 183.29500 169.72600 1.000 31.62000 47 VAL B CA 1
ATOM 1468 C C . VAL C 3 47 ? 185.61100 184.72600 170.13800 1.000 31.62000 47 VAL B C 1
ATOM 1469 O O . VAL C 3 47 ? 184.73900 184.97500 170.97400 1.000 31.62000 47 VAL B O 1
ATOM 1473 N N . ILE C 3 48 ? 186.32700 185.67800 169.54100 1.000 35.93000 48 ILE B N 1
ATOM 1474 C CA . ILE C 3 48 ? 186.10800 187.10000 169.76300 1.000 35.93000 48 ILE B CA 1
ATOM 1475 C C . ILE C 3 48 ? 185.94400 187.77900 168.41000 1.000 35.93000 48 ILE B C 1
ATOM 1476 O O . ILE C 3 48 ? 186.76400 187.58400 167.50400 1.000 35.93000 48 ILE B O 1
ATOM 1481 N N . SER C 3 49 ? 184.88900 188.57500 168.27200 1.000 33.59000 49 SER B N 1
ATOM 1482 C CA . SER C 3 49 ? 184.60400 189.23200 167.00700 1.000 33.59000 49 SER B CA 1
ATOM 1483 C C . SER C 3 49 ? 185.62500 190.33000 166.72100 1.000 33.59000 49 SER B C 1
ATOM 1484 O O . SER C 3 49 ? 186.26000 190.88000 167.62400 1.000 33.59000 49 SER B O 1
ATOM 1487 N N . GLY C 3 50 ? 185.77700 190.64300 165.43700 1.000 32.78000 50 GLY B N 1
ATOM 1488 C CA . GLY C 3 50 ? 186.72300 191.65700 165.01200 1.000 32.78000 50 GLY B CA 1
ATOM 1489 C C . GLY C 3 50 ? 186.17900 193.06900 165.09200 1.000 32.78000 50 GLY B C 1
ATOM 1490 O O . GLY C 3 50 ? 186.93400 194.03900 164.98600 1.000 32.78000 50 GLY B O 1
ATOM 1491 N N . GLU C 3 51 ? 184.86400 193.19500 165.28900 1.000 35.81000 51 GLU B N 1
ATOM 1492 C CA . GLU C 3 51 ? 184.25800 194.51800 165.37900 1.000 35.81000 51 GLU B CA 1
ATOM 1493 C C . GLU C 3 51 ? 184.70600 195.24700 166.64000 1.000 35.81000 51 GLU B C 1
ATOM 1494 O O . GLU C 3 51 ? 184.86500 196.47400 166.63100 1.000 35.81000 51 GLU B O 1
ATOM 1500 N N . ALA C 3 52 ? 184.91200 194.51200 167.73400 1.000 28.59000 52 ALA B N 1
ATOM 1501 C CA . ALA C 3 52 ? 185.45000 195.13000 168.94400 1.000 28.59000 52 ALA B CA 1
ATOM 1502 C C . ALA C 3 52 ? 186.85400 195.67300 168.70600 1.000 28.59000 52 ALA B C 1
ATOM 1503 O O . ALA C 3 52 ? 187.19200 196.77300 169.16200 1.000 28.59000 52 ALA B O 1
ATOM 1505 N N . LEU C 3 53 ? 187.68500 194.91200 167.98900 1.000 25.20000 53 LEU B N 1
ATOM 1506 C CA . LEU C 3 53 ? 189.02400 195.38300 167.65700 1.000 25.20000 53 LEU B CA 1
ATOM 1507 C C . LEU C 3 53 ? 188.96300 196.63100 166.78900 1.000 25.20000 53 LEU B C 1
ATOM 1508 O O . LEU C 3 53 ? 189.73300 197.57800 166.99500 1.000 25.20000 53 LEU B O 1
ATOM 1513 N N . ALA C 3 54 ? 188.05200 196.65200 165.81300 1.000 23.11000 54 ALA B N 1
ATOM 1514 C CA . ALA C 3 54 ? 187.90100 197.82800 164.96700 1.000 23.11000 54 ALA B CA 1
ATOM 1515 C C . ALA C 3 54 ? 187.45900 199.03900 165.78000 1.000 23.11000 54 ALA B C 1
ATOM 1516 O O . ALA C 3 54 ? 187.95000 200.15500 165.56600 1.000 23.11000 54 ALA B O 1
ATOM 1518 N N . HIS C 3 55 ? 186.52700 198.84200 166.71600 1.000 29.59000 55 HIS B N 1
ATOM 1519 C CA . HIS C 3 55 ? 186.07600 199.94600 167.55500 1.000 29.59000 55 HIS B CA 1
ATOM 1520 C C . HIS C 3 55 ? 187.21000 200.48500 168.41900 1.000 29.59000 55 HIS B C 1
ATOM 1521 O O . HIS C 3 55 ? 187.36500 201.70400 168.56100 1.000 29.59000 55 HIS B O 1
ATOM 1528 N N . ALA C 3 56 ? 188.01100 199.59200 169.00800 1.000 19.86000 56 ALA B N 1
ATOM 1529 C CA . ALA C 3 56 ? 189.13900 200.04100 169.81900 1.000 19.86000 56 ALA B CA 1
ATOM 1530 C C . ALA C 3 56 ? 190.15000 200.81000 168.97800 1.000 19.86000 56 ALA B C 1
ATOM 1531 O O . ALA C 3 56 ? 190.65400 201.86300 169.39800 1.000 19.86000 56 ALA B O 1
ATOM 1533 N N . TYR C 3 57 ? 190.45400 200.30200 167.78000 1.000 20.27000 57 TYR B N 1
ATOM 1534 C CA . TYR C 3 57 ? 191.38700 200.98700 166.89400 1.000 20.27000 57 TYR B CA 1
ATOM 1535 C C . TYR C 3 57 ? 190.87000 202.36900 166.51300 1.000 20.27000 57 TYR B C 1
ATOM 1536 O O . TYR C 3 57 ? 191.62800 203.34700 166.51500 1.000 20.27000 57 TYR B O 1
ATOM 1545 N N . GLN C 3 58 ? 189.57700 202.47200 166.20200 1.000 20.87000 58 GLN B N 1
ATOM 1546 C CA . GLN C 3 58 ? 189.01300 203.75700 165.80300 1.000 20.87000 58 GLN B CA 1
ATOM 1547 C C . GLN C 3 58 ? 188.98300 204.73900 166.96800 1.000 20.87000 58 GLN B C 1
ATOM 1548 O O . GLN C 3 58 ? 189.21400 205.93800 166.77800 1.000 20.87000 58 GLN B O 1
ATOM 1554 N N . ALA C 3 59 ? 188.70700 204.25500 168.18100 1.000 18.15000 59 ALA B N 1
ATOM 1555 C CA . ALA C 3 59 ? 188.73900 205.13400 169.34700 1.000 18.15000 59 ALA B CA 1
ATOM 1556 C C . ALA C 3 59 ? 190.14700 205.66200 169.60200 1.000 18.15000 59 ALA B C 1
ATOM 1557 O O . ALA C 3 59 ? 190.33500 206.85400 169.89000 1.000 18.15000 59 ALA B O 1
ATOM 1559 N N . SER C 3 60 ? 191.15300 204.78900 169.49700 1.000 15.43000 60 SER B N 1
ATOM 1560 C CA . SER C 3 60 ? 192.52900 205.24100 169.66900 1.000 15.43000 60 SER B CA 1
ATOM 1561 C C . SER C 3 60 ? 192.91800 206.24500 168.58700 1.000 15.43000 60 SER B C 1
ATOM 1562 O O . SER C 3 60 ? 193.61900 207.22700 168.86200 1.000 15.43000 60 SER B O 1
ATOM 1565 N N . LEU C 3 61 ? 192.47300 206.00900 167.35000 1.000 16.69000 61 LEU B N 1
ATOM 1566 C CA . LEU C 3 61 ? 192.74200 206.96000 166.27700 1.000 16.69000 61 LEU B CA 1
ATOM 1567 C C . LEU C 3 61 ? 192.07700 208.30100 166.55000 1.000 16.69000 61 LEU B C 1
ATOM 1568 O O . LEU C 3 61 ? 192.65800 209.35700 166.27200 1.000 16.69000 61 LEU B O 1
ATOM 1573 N N . VAL C 3 62 ? 190.85500 208.28300 167.09100 1.000 17.93000 62 VAL B N 1
ATOM 1574 C CA . VAL C 3 62 ? 190.17500 209.52500 167.45200 1.000 17.93000 62 VAL B CA 1
ATOM 1575 C C . VAL C 3 62 ? 190.98500 210.28800 168.49000 1.000 17.93000 62 VAL B C 1
ATOM 1576 O O . VAL C 3 62 ? 191.19600 211.50200 168.37400 1.000 17.93000 62 VAL B O 1
ATOM 1580 N N . ASP C 3 63 ? 191.45200 209.58100 169.52100 1.000 21.22000 63 ASP B N 1
ATOM 1581 C CA . ASP C 3 63 ? 192.23500 210.23200 170.56600 1.000 21.22000 63 ASP B CA 1
ATOM 1582 C C . ASP C 3 63 ? 193.51400 210.84100 170.00200 1.000 21.22000 63 ASP B C 1
ATOM 1583 O O . ASP C 3 63 ? 193.85600 211.99200 170.30000 1.000 21.22000 63 ASP B O 1
ATOM 1588 N N . ILE C 3 64 ? 194.22600 210.08400 169.16500 1.000 21.75000 64 ILE B N 1
ATOM 1589 C CA . ILE C 3 64 ? 195.48400 210.57500 168.60400 1.000 21.75000 64 ILE B CA 1
ATOM 1590 C C . ILE C 3 64 ? 195.23900 211.77700 167.70100 1.000 21.75000 64 ILE B C 1
ATOM 1591 O O . ILE C 3 64 ? 195.97600 212.77000 167.75000 1.000 21.75000 64 ILE B O 1
ATOM 1596 N N . ALA C 3 65 ? 194.19900 211.71300 166.86500 1.000 24.85000 65 ALA B N 1
ATOM 1597 C CA . ALA C 3 65 ? 193.89600 212.82200 165.96700 1.000 24.85000 65 ALA B CA 1
ATOM 1598 C C . ALA C 3 65 ? 193.52200 214.07800 166.74200 1.000 24.85000 65 ALA B C 1
ATOM 1599 O O . ALA C 3 65 ? 193.93800 215.18400 166.38100 1.000 24.85000 65 ALA B O 1
ATOM 1601 N N . LYS C 3 66 ? 192.72900 213.92900 167.80700 1.000 24.82000 66 LYS B N 1
ATOM 1602 C CA . LYS C 3 66 ? 192.38100 215.08900 168.62300 1.000 24.82000 66 LYS B CA 1
ATOM 1603 C C . LYS C 3 66 ? 193.61400 215.66700 169.30500 1.000 24.82000 66 LYS B C 1
ATOM 1604 O O . LYS C 3 66 ? 193.74500 216.88900 169.43400 1.000 24.82000 66 LYS B O 1
ATOM 1610 N N . LYS C 3 67 ? 194.52900 214.80300 169.75400 1.000 28.09000 67 LYS B N 1
ATOM 1611 C CA . LYS C 3 67 ? 195.74500 215.29400 170.39300 1.000 28.09000 67 LYS B CA 1
ATOM 1612 C C . LYS C 3 67 ? 196.65700 216.01000 169.40300 1.000 28.09000 67 LYS B C 1
ATOM 1613 O O . LYS C 3 67 ? 197.30700 216.99900 169.76700 1.000 28.09000 67 LYS B O 1
ATOM 1619 N N . GLU C 3 68 ? 196.71700 215.54400 168.15800 1.000 30.04000 68 GLU B N 1
ATOM 1620 C CA . GLU C 3 68 ? 197.63800 216.08300 167.16700 1.000 30.04000 68 GLU B CA 1
ATOM 1621 C C . GLU C 3 68 ? 197.03500 217.20100 166.32300 1.000 30.04000 68 GLU B C 1
ATOM 1622 O O . GLU C 3 68 ? 197.72100 217.72700 165.44100 1.000 30.04000 68 GLU B O 1
ATOM 1628 N N . GLY C 3 69 ? 195.78200 217.57500 166.56700 1.000 32.80000 69 GLY B N 1
ATOM 1629 C CA . GLY C 3 69 ? 195.16800 218.68100 165.86300 1.000 32.80000 69 GLY B CA 1
ATOM 1630 C C . GLY C 3 69 ? 194.46700 218.33400 164.56800 1.000 32.80000 69 GLY B C 1
ATOM 1631 O O . GLY C 3 69 ? 193.91900 219.23700 163.92400 1.000 32.80000 69 GLY B O 1
ATOM 1632 N N . LEU C 3 70 ? 194.46300 217.06800 164.16400 1.000 27.62000 70 LEU B N 1
ATOM 1633 C CA . LEU C 3 70 ? 193.74700 216.68200 162.95900 1.000 27.62000 70 LEU B CA 1
ATOM 1634 C C . LEU C 3 70 ? 192.23900 216.81700 163.17100 1.000 27.62000 70 LEU B C 1
ATOM 1635 O O . LEU C 3 70 ? 191.74300 216.62700 164.28500 1.000 27.62000 70 LEU B O 1
ATOM 1640 N N . PRO C 3 71 ? 191.49100 217.15500 162.12400 1.000 22.84000 71 PRO B N 1
ATOM 1641 C CA . PRO C 3 71 ? 190.04300 217.33500 162.28200 1.000 22.84000 71 PRO B CA 1
ATOM 1642 C C . PRO C 3 71 ? 189.34300 216.03800 162.65500 1.000 22.84000 71 PRO B C 1
ATOM 1643 O O . PRO C 3 71 ? 189.71500 214.95000 162.21000 1.000 22.84000 71 PRO B O 1
ATOM 1647 N N . VAL C 3 72 ? 188.31300 216.17200 163.48700 1.000 25.34000 72 VAL B N 1
ATOM 1648 C CA . VAL C 3 72 ? 187.50100 215.04700 163.93800 1.000 25.34000 72 VAL B CA 1
ATOM 1649 C C . VAL C 3 72 ? 186.03600 215.44300 163.82800 1.000 25.34000 72 VAL B C 1
ATOM 1650 O O . VAL C 3 72 ? 185.66100 216.56900 164.16700 1.000 25.34000 72 VAL B O 1
ATOM 1654 N N . GLY C 3 73 ? 185.20700 214.51500 163.34900 1.000 33.68000 73 GLY B N 1
ATOM 1655 C CA . GLY C 3 73 ? 183.80200 214.81100 163.16200 1.000 33.68000 73 GLY B CA 1
ATOM 1656 C C . GLY C 3 73 ? 183.07700 215.05100 164.47000 1.000 33.68000 73 GLY B C 1
ATOM 1657 O O . GLY C 3 73 ? 183.51200 214.64200 165.54800 1.000 33.68000 73 GLY B O 1
ATOM 1658 N N . SER C 3 74 ? 181.93700 215.74000 164.36500 1.000 27.18000 74 SER B N 1
ATOM 1659 C CA . SER C 3 74 ? 181.16700 216.08900 165.55500 1.000 27.18000 74 SER B CA 1
ATOM 1660 C C . SER C 3 74 ? 180.59600 214.84500 166.22700 1.000 27.18000 74 SER B C 1
ATOM 1661 O O . SER C 3 74 ? 180.75100 214.65800 167.44000 1.000 27.18000 74 SER B O 1
ATOM 1664 N N . LEU C 3 75 ? 179.92700 213.98400 165.45800 1.000 34.60000 75 LEU B N 1
ATOM 1665 C CA . LEU C 3 75 ? 179.40500 212.74400 166.02500 1.000 34.60000 75 LEU B CA 1
ATOM 1666 C C . LEU C 3 75 ? 180.53200 211.79000 166.39600 1.000 34.60000 75 LEU B C 1
ATOM 1667 O O . LEU C 3 75 ? 180.44600 211.08000 167.40000 1.000 34.60000 75 LEU B O 1
ATOM 1672 N N . SER C 3 76 ? 181.59700 211.75900 165.59200 1.000 31.63000 76 SER B N 1
ATOM 1673 C CA . SER C 3 76 ? 182.72600 210.88700 165.88800 1.000 31.63000 76 SER B CA 1
ATOM 1674 C C . SER C 3 76 ? 183.55900 211.39600 167.05800 1.000 31.63000 76 SER B C 1
ATOM 1675 O O . SER C 3 76 ? 184.37000 210.63500 167.59600 1.000 31.63000 76 SER B O 1
ATOM 1678 N N . SER C 3 77 ? 183.38700 212.65900 167.45700 1.000 29.20000 77 SER B N 1
ATOM 1679 C CA . SER C 3 77 ? 184.06200 213.15300 168.65200 1.000 29.20000 77 SER B CA 1
ATOM 1680 C C . SER C 3 77 ? 183.62400 212.36200 169.87600 1.000 29.20000 77 SER B C 1
ATOM 1681 O O . SER C 3 77 ? 184.45200 211.94700 170.69400 1.000 29.20000 77 SER B O 1
ATOM 1684 N N . GLN C 3 78 ? 182.31900 212.14900 170.02000 1.000 31.20000 78 GLN B N 1
ATOM 1685 C CA . GLN C 3 78 ? 181.82900 211.13600 170.94000 1.000 31.20000 78 GLN B CA 1
ATOM 1686 C C . GLN C 3 78 ? 182.04500 209.75800 170.32700 1.000 31.20000 78 GLN B C 1
ATOM 1687 O O . GLN C 3 78 ? 181.99600 209.59100 169.10600 1.000 31.20000 78 GLN B O 1
ATOM 1693 N N . TYR C 3 79 ? 182.29500 208.76600 171.17700 1.000 30.72000 79 TYR B N 1
ATOM 1694 C CA . TYR C 3 79 ? 182.63500 207.42500 170.70200 1.000 30.72000 79 TYR B CA 1
ATOM 1695 C C . TYR C 3 79 ? 181.37200 206.71900 170.20400 1.000 30.72000 79 TYR B C 1
ATOM 1696 O O . TYR C 3 79 ? 180.86800 205.76000 170.79000 1.000 30.72000 79 TYR B O 1
ATOM 1705 N N . GLU C 3 80 ? 180.86100 207.22700 169.08200 1.000 38.97000 80 GLU B N 1
ATOM 1706 C CA . GLU C 3 80 ? 179.69400 206.65900 168.40200 1.000 38.97000 80 GLU B CA 1
ATOM 1707 C C . GLU C 3 80 ? 179.97700 206.72600 166.90600 1.000 38.97000 80 GLU B C 1
ATOM 1708 O O . GLU C 3 80 ? 179.82200 207.78300 166.28800 1.000 38.97000 80 GLU B O 1
ATOM 1714 N N . PHE C 3 81 ? 180.38700 205.60100 166.32900 1.000 27.19000 81 PHE B N 1
ATOM 1715 C CA . PHE C 3 81 ? 180.83900 205.56200 164.94000 1.000 27.19000 81 PHE B CA 1
ATOM 1716 C C . PHE C 3 81 ? 179.70400 205.25200 163.97100 1.000 27.19000 81 PHE B C 1
ATOM 1717 O O . PHE C 3 81 ? 179.75800 204.29100 163.20600 1.000 27.19000 81 PHE B O 1
ATOM 1725 N N . ILE C 3 82 ? 178.65200 206.07500 163.99900 1.000 30.21000 82 ILE B N 1
ATOM 1726 C CA . ILE C 3 82 ? 177.61000 205.95700 162.98700 1.000 30.21000 82 ILE B CA 1
ATOM 1727 C C . ILE C 3 82 ? 178.10000 206.50800 161.65600 1.000 30.21000 82 ILE B C 1
ATOM 1728 O O . ILE C 3 82 ? 177.57000 206.15500 160.59500 1.000 30.21000 82 ILE B O 1
ATOM 1733 N N . LYS C 3 83 ? 179.10800 207.37300 161.68800 1.000 28.95000 83 LYS B N 1
ATOM 1734 C CA . LYS C 3 83 ? 179.73700 207.96800 160.49300 1.000 28.95000 83 LYS B CA 1
ATOM 1735 C C . LYS C 3 83 ? 178.66000 208.76500 159.75100 1.000 28.95000 83 LYS B C 1
ATOM 1736 O O . LYS C 3 83 ? 177.90700 209.52300 160.38500 1.000 28.95000 83 LYS B O 1
ATOM 1742 N N . PHE C 3 84 ? 178.55400 208.62900 158.43100 1.000 32.68000 84 PHE B N 1
ATOM 1743 C CA . PHE C 3 84 ? 177.61500 209.43700 157.66100 1.000 32.68000 84 PHE B CA 1
ATOM 1744 C C . PHE C 3 84 ? 176.62100 208.55300 156.92300 1.000 32.68000 84 PHE B C 1
ATOM 1745 O O . PHE C 3 84 ? 176.33700 208.77600 155.74200 1.000 32.68000 84 PHE B O 1
ATOM 1753 N N . SER C 3 85 ? 176.08300 207.54700 157.61300 1.000 43.57000 85 SER B N 1
ATOM 1754 C CA . SER C 3 85 ? 175.18500 206.59400 156.96800 1.000 43.57000 85 SER B CA 1
ATOM 1755 C C . SER C 3 85 ? 173.78900 207.17600 156.77100 1.000 43.57000 85 SER B C 1
ATOM 1756 O O . SER C 3 85 ? 173.24000 207.12500 155.66600 1.000 43.57000 85 SER B O 1
ATOM 1759 N N . THR C 3 86 ? 173.20500 207.73100 157.82600 1.000 53.37000 86 THR B N 1
ATOM 1760 C CA . THR C 3 86 ? 171.83200 208.21500 157.79300 1.000 53.37000 86 THR B CA 1
ATOM 1761 C C . THR C 3 86 ? 171.79100 209.71600 157.52200 1.000 53.37000 86 THR B C 1
ATOM 1762 O O . THR C 3 86 ? 172.81000 210.41000 157.53500 1.000 53.37000 86 THR B O 1
ATOM 1766 N N . ASP C 3 87 ? 170.57700 210.21300 157.27000 1.000 65.95000 87 ASP B N 1
ATOM 1767 C CA . ASP C 3 87 ? 170.40000 211.63500 157.00100 1.000 65.95000 87 ASP B CA 1
ATOM 1768 C C . ASP C 3 87 ? 170.51700 212.47000 158.26800 1.000 65.95000 87 ASP B C 1
ATOM 1769 O O . ASP C 3 87 ? 170.88500 213.64800 158.20100 1.000 65.95000 87 ASP B O 1
ATOM 1774 N N . GLU C 3 88 ? 170.20700 211.88400 159.42800 1.000 62.02000 88 GLU B N 1
ATOM 1775 C CA . GLU C 3 88 ? 170.33500 212.61600 160.68500 1.000 62.02000 88 GLU B CA 1
ATOM 1776 C C . GLU C 3 88 ? 171.78400 212.99600 160.95500 1.000 62.02000 88 GLU B C 1
ATOM 1777 O O . GLU C 3 88 ? 172.06600 214.10500 161.42700 1.000 62.02000 88 GLU B O 1
ATOM 1783 N N . ALA C 3 89 ? 172.71700 212.08600 160.66900 1.000 50.30000 89 ALA B N 1
ATOM 1784 C CA . ALA C 3 89 ? 174.13200 212.40000 160.84000 1.000 50.30000 89 ALA B CA 1
ATOM 1785 C C . ALA C 3 89 ? 174.55700 213.54100 159.92500 1.000 50.30000 89 ALA B C 1
ATOM 1786 O O . ALA C 3 89 ? 175.30000 214.43700 160.34100 1.000 50.30000 89 ALA B O 1
ATOM 1788 N N . LEU C 3 90 ? 174.09700 213.52300 158.67000 1.000 48.79000 90 LEU B N 1
ATOM 1789 C CA . LEU C 3 90 ? 174.42400 214.60200 157.74600 1.000 48.79000 90 LEU B CA 1
ATOM 1790 C C . LEU C 3 90 ? 173.85500 215.93000 158.22900 1.000 48.79000 90 LEU B C 1
ATOM 1791 O O . LEU C 3 90 ? 174.51800 216.96900 158.13700 1.000 48.79000 90 LEU B O 1
ATOM 1796 N N . LYS C 3 91 ? 172.62300 215.91700 158.74100 1.000 50.46000 91 LYS B N 1
ATOM 1797 C CA . LYS C 3 91 ? 172.02400 217.14400 159.25200 1.000 50.46000 91 LYS B CA 1
ATOM 1798 C C . LYS C 3 91 ? 172.78600 217.67200 160.46200 1.000 50.46000 91 LYS B C 1
ATOM 1799 O O . LYS C 3 91 ? 172.98600 218.88400 160.59600 1.000 50.46000 91 LYS B O 1
ATOM 1805 N N . ILE C 3 92 ? 173.21000 216.77600 161.35600 1.000 44.05000 92 ILE B N 1
ATOM 1806 C CA . ILE C 3 92 ? 173.95300 217.20200 162.53900 1.000 44.05000 92 ILE B CA 1
ATOM 1807 C C . ILE C 3 92 ? 175.29900 217.79400 162.13700 1.000 44.05000 92 ILE B C 1
ATOM 1808 O O . ILE C 3 92 ? 175.69100 218.86900 162.60700 1.000 44.05000 92 ILE B O 1
ATOM 1813 N N . GLU C 3 93 ? 176.02500 217.10500 161.25600 1.000 47.05000 93 GLU B N 1
ATOM 1814 C CA . GLU C 3 93 ? 177.33100 217.60000 160.82900 1.000 47.05000 93 GLU B CA 1
ATOM 1815 C C . GLU C 3 93 ? 177.19300 218.83200 159.94000 1.000 47.05000 93 GLU B C 1
ATOM 1816 O O . GLU C 3 93 ? 177.98800 219.77200 160.04800 1.000 47.05000 93 GLU B O 1
ATOM 1822 N N . GLY C 3 94 ? 176.19600 218.84400 159.06100 1.000 52.40000 94 GLY B N 1
ATOM 1823 C CA . GLY C 3 94 ? 175.97200 219.98200 158.19300 1.000 52.40000 94 GLY B CA 1
ATOM 1824 C C . GLY C 3 94 ? 176.59200 219.83400 156.81900 1.000 52.40000 94 GLY B C 1
ATOM 1825 O O . GLY C 3 94 ? 177.26200 220.74800 156.32900 1.000 52.40000 94 GLY B O 1
ATOM 1826 N N . ILE C 3 95 ? 176.37700 218.68500 156.18400 1.000 46.02000 95 ILE B N 1
ATOM 1827 C CA . ILE C 3 95 ? 176.88200 218.41100 154.84500 1.000 46.02000 95 ILE B CA 1
ATOM 1828 C C . ILE C 3 95 ? 175.69700 218.10400 153.93900 1.000 46.02000 95 ILE B C 1
ATOM 1829 O O . ILE C 3 95 ? 174.86000 217.25900 154.27200 1.000 46.02000 95 ILE B O 1
ATOM 1834 N N . LYS C 3 96 ? 175.62700 218.79400 152.80400 1.000 52.15000 96 LYS B N 1
ATOM 1835 C CA . LYS C 3 96 ? 174.53400 218.58000 151.86500 1.000 52.15000 96 LYS B CA 1
ATOM 1836 C C . LYS C 3 96 ? 174.66400 217.22400 151.18600 1.000 52.15000 96 LYS B C 1
ATOM 1837 O O . LYS C 3 96 ? 175.76800 216.76800 150.87600 1.000 52.15000 96 LYS B O 1
ATOM 1843 N N . GLU C 3 97 ? 173.52500 216.57600 150.95800 1.000 51.33000 97 GLU B N 1
ATOM 1844 C CA . GLU C 3 97 ? 173.52100 215.28600 150.29500 1.000 51.33000 97 GLU B CA 1
ATOM 1845 C C . GLU C 3 97 ? 173.88500 215.44600 148.81800 1.000 51.33000 97 GLU B C 1
ATOM 1846 O O . GLU C 3 97 ? 173.62900 216.49200 148.21700 1.000 51.33000 97 GLU B O 1
ATOM 1852 N N . PRO C 3 98 ? 174.49800 214.42500 148.21500 1.000 56.35000 98 PRO B N 1
ATOM 1853 C CA . PRO C 3 98 ? 174.83700 214.51300 146.79100 1.000 56.35000 98 PRO B CA 1
ATOM 1854 C C . PRO C 3 98 ? 173.59100 214.62100 145.92500 1.000 56.35000 98 PRO B C 1
ATOM 1855 O O . PRO C 3 98 ? 172.54200 214.04700 146.22600 1.000 56.35000 98 PRO B O 1
ATOM 1859 N N . LYS C 3 99 ? 173.71900 215.37300 144.82900 1.000 74.55000 99 LYS B N 1
ATOM 1860 C CA . LYS C 3 99 ? 172.58900 215.57500 143.92900 1.000 74.55000 99 LYS B CA 1
ATOM 1861 C C . LYS C 3 99 ? 172.51300 214.47200 142.87900 1.000 74.55000 99 LYS B C 1
ATOM 1862 O O . LYS C 3 99 ? 171.48700 213.79700 142.74800 1.000 74.55000 99 LYS B O 1
ATOM 1868 N N . ASP C 3 100 ? 173.58900 214.28200 142.11800 1.000 76.34000 100 ASP B N 1
ATOM 1869 C CA . ASP C 3 100 ? 173.63900 213.26300 141.07700 1.000 76.34000 100 ASP B CA 1
ATOM 1870 C C . ASP C 3 100 ? 174.94700 212.49400 141.22900 1.000 76.34000 100 ASP B C 1
ATOM 1871 O O . ASP C 3 100 ? 175.68900 212.67400 142.19900 1.000 76.34000 100 ASP B O 1
ATOM 1876 N N . TYR C 3 101 ? 175.22500 211.62000 140.25700 1.000 72.21000 101 TYR B N 1
ATOM 1877 C CA . TYR C 3 101 ? 176.45900 210.84300 140.29500 1.000 72.21000 101 TYR B CA 1
ATOM 1878 C C . TYR C 3 101 ? 177.68400 211.74000 140.16500 1.000 72.21000 101 TYR B C 1
ATOM 1879 O O . TYR C 3 101 ? 178.67800 211.55500 140.87700 1.000 72.21000 101 TYR B O 1
ATOM 1888 N N . ASN C 3 102 ? 177.62800 212.72600 139.26700 1.000 58.22000 102 ASN B N 1
ATOM 1889 C CA . ASN C 3 102 ? 178.78500 213.57700 139.00700 1.000 58.22000 102 ASN B CA 1
ATOM 1890 C C . ASN C 3 102 ? 179.20800 214.37800 140.23100 1.000 58.22000 102 ASN B C 1
ATOM 1891 O O . ASN C 3 102 ? 180.37500 214.77500 140.32400 1.000 58.22000 102 ASN B O 1
ATOM 1896 N N . ASP C 3 103 ? 178.29300 214.62400 141.16400 1.000 51.83000 103 ASP B N 1
ATOM 1897 C CA . ASP C 3 103 ? 178.62300 215.35700 142.37900 1.000 51.83000 103 ASP B CA 1
ATOM 1898 C C . ASP C 3 103 ? 179.17600 214.46400 143.48100 1.000 51.83000 103 ASP B C 1
ATOM 1899 O O . ASP C 3 103 ? 179.68300 214.98900 144.48100 1.000 51.83000 103 ASP B O 1
ATOM 1904 N N . ALA C 3 104 ? 179.12500 213.13900 143.30700 1.000 40.05000 104 ALA B N 1
ATOM 1905 C CA . ALA C 3 104 ? 179.46800 212.22500 144.39200 1.000 40.05000 104 ALA B CA 1
ATOM 1906 C C . ALA C 3 104 ? 180.87800 212.47600 144.90800 1.000 40.05000 104 ALA B C 1
ATOM 1907 O O . ALA C 3 104 ? 181.10600 212.53600 146.12400 1.000 40.05000 104 ALA B O 1
ATOM 1909 N N . ARG C 3 105 ? 181.83600 212.64300 143.99100 1.000 41.50000 105 ARG B N 1
ATOM 1910 C CA . ARG C 3 105 ? 183.21700 212.91100 144.38600 1.000 41.50000 105 ARG B CA 1
ATOM 1911 C C . ARG C 3 105 ? 183.29600 214.09500 145.33900 1.000 41.50000 105 ARG B C 1
ATOM 1912 O O . ARG C 3 105 ? 183.95800 214.02700 146.38200 1.000 41.50000 105 ARG B O 1
ATOM 1920 N N . ARG C 3 106 ? 182.60300 215.18600 145.00100 1.000 38.97000 106 ARG B N 1
ATOM 1921 C CA . ARG C 3 106 ? 182.59700 216.36200 145.86600 1.000 38.97000 106 ARG B CA 1
ATOM 1922 C C . ARG C 3 106 ? 182.14300 215.98900 147.26900 1.000 38.97000 106 ARG B C 1
ATOM 1923 O O . ARG C 3 106 ? 182.80500 216.32300 148.26100 1.000 38.97000 106 ARG B O 1
ATOM 1931 N N . PHE C 3 107 ? 181.02900 215.25800 147.36200 1.000 39.47000 107 PHE B N 1
ATOM 1932 C CA . PHE C 3 107 ? 180.52500 214.84200 148.66500 1.000 39.47000 107 PHE B CA 1
ATOM 1933 C C . PHE C 3 107 ? 181.58100 214.04600 149.41400 1.000 39.47000 107 PHE B C 1
ATOM 1934 O O . PHE C 3 107 ? 181.82000 214.27500 150.60900 1.000 39.47000 107 PHE B O 1
ATOM 1942 N N . GLU C 3 108 ? 182.25200 213.12600 148.71600 1.000 36.12000 108 GLU B N 1
ATOM 1943 C CA . GLU C 3 108 ? 183.28100 212.32900 149.36600 1.000 36.12000 108 GLU B CA 1
ATOM 1944 C C . GLU C 3 108 ? 184.35700 213.22700 149.94700 1.000 36.12000 108 GLU B C 1
ATOM 1945 O O . GLU C 3 108 ? 184.74800 213.07400 151.10900 1.000 36.12000 108 GLU B O 1
ATOM 1951 N N . VAL C 3 109 ? 184.80000 214.21900 149.16900 1.000 36.33000 109 VAL B N 1
ATOM 1952 C CA . VAL C 3 109 ? 185.84100 215.12000 149.65500 1.000 36.33000 109 VAL B CA 1
ATOM 1953 C C . VAL C 3 109 ? 185.34800 215.87300 150.88100 1.000 36.33000 109 VAL B C 1
ATOM 1954 O O . VAL C 3 109 ? 186.08700 216.05500 151.85900 1.000 36.33000 109 VAL B O 1
ATOM 1958 N N . GLU C 3 110 ? 184.07900 216.29500 150.86300 1.000 37.45000 110 GLU B N 1
ATOM 1959 C CA . GLU C 3 110 ? 183.54000 217.02400 152.00500 1.000 37.45000 110 GLU B CA 1
ATOM 1960 C C . GLU C 3 110 ? 183.52200 216.14800 153.24700 1.000 37.45000 110 GLU B C 1
ATOM 1961 O O . GLU C 3 110 ? 183.76100 216.62700 154.36000 1.000 37.45000 110 GLU B O 1
ATOM 1967 N N . VAL C 3 111 ? 183.24500 214.85400 153.07300 1.000 36.26000 111 VAL B N 1
ATOM 1968 C CA . VAL C 3 111 ? 183.30200 213.93300 154.19800 1.000 36.26000 111 VAL B CA 1
ATOM 1969 C C . VAL C 3 111 ? 184.74000 213.69500 154.62900 1.000 36.26000 111 VAL B C 1
ATOM 1970 O O . VAL C 3 111 ? 185.01500 213.50800 155.82000 1.000 36.26000 111 VAL B O 1
ATOM 1974 N N . MET C 3 112 ? 185.67300 213.73600 153.68100 1.000 42.34000 112 MET B N 1
ATOM 1975 C CA . MET C 3 112 ? 187.05100 213.33600 153.91200 1.000 42.34000 112 MET B CA 1
ATOM 1976 C C . MET C 3 112 ? 187.89000 214.42900 154.55500 1.000 42.34000 112 MET B C 1
ATOM 1977 O O . MET C 3 112 ? 188.93000 214.12600 155.14800 1.000 42.34000 112 MET B O 1
ATOM 1982 N N . LEU C 3 113 ? 187.46100 215.68500 154.45300 1.000 39.21000 113 LEU B N 1
ATOM 1983 C CA . LEU C 3 113 ? 188.18400 216.80400 155.04300 1.000 39.21000 113 LEU B CA 1
ATOM 1984 C C . LEU C 3 113 ? 187.69900 217.15200 156.44400 1.000 39.21000 113 LEU B C 1
ATOM 1985 O O . LEU C 3 113 ? 188.21700 218.09800 157.04400 1.000 39.21000 113 LEU B O 1
ATOM 1990 N N . LYS C 3 114 ? 186.72300 216.41900 156.97800 1.000 31.50000 114 LYS B N 1
ATOM 1991 C CA . LYS C 3 114 ? 186.16100 216.71500 158.28700 1.000 31.50000 114 LYS B CA 1
ATOM 1992 C C . LYS C 3 114 ? 186.44400 215.65000 159.33400 1.000 31.50000 114 LYS B C 1
ATOM 1993 O O . LYS C 3 114 ? 186.60500 215.98700 160.50900 1.000 31.50000 114 LYS B O 1
ATOM 1999 N N . ASP C 3 115 ? 186.51400 214.37800 158.94400 1.000 36.89000 115 ASP B N 1
ATOM 2000 C CA . ASP C 3 115 ? 186.72600 213.28900 159.89300 1.000 36.89000 115 ASP B CA 1
ATOM 2001 C C . ASP C 3 115 ? 187.76700 212.33400 159.33200 1.000 36.89000 115 ASP B C 1
ATOM 2002 O O . ASP C 3 115 ? 187.60000 211.80800 158.22900 1.000 36.89000 115 ASP B O 1
ATOM 2007 N N . VAL C 3 116 ? 188.83900 212.11300 160.09700 1.000 29.85000 116 VAL B N 1
ATOM 2008 C CA . VAL C 3 116 ? 189.85600 211.14700 159.69100 1.000 29.85000 116 VAL B CA 1
ATOM 2009 C C . VAL C 3 116 ? 189.31000 209.72800 159.76200 1.000 29.85000 116 VAL B C 1
ATOM 2010 O O . VAL C 3 116 ? 189.76100 208.84100 159.02500 1.000 29.85000 116 VAL B O 1
ATOM 2014 N N . ILE C 3 117 ? 188.33900 209.48500 160.64700 1.000 22.65000 117 ILE B N 1
ATOM 2015 C CA . ILE C 3 117 ? 187.78100 208.14200 160.80100 1.000 22.65000 117 ILE B CA 1
ATOM 2016 C C . ILE C 3 117 ? 187.09300 207.69700 159.51900 1.000 22.65000 117 ILE B C 1
ATOM 2017 O O . ILE C 3 117 ? 187.22700 206.54200 159.09600 1.000 22.65000 117 ILE B O 1
ATOM 2022 N N . ALA C 3 118 ? 186.34000 208.59400 158.88500 1.000 23.39000 118 ALA B N 1
ATOM 2023 C CA . ALA C 3 118 ? 185.70700 208.25300 157.61500 1.000 23.39000 118 ALA B CA 1
ATOM 2024 C C . ALA C 3 118 ? 186.74800 207.95600 156.54500 1.000 23.39000 118 ALA B C 1
ATOM 2025 O O . ALA C 3 118 ? 186.54900 207.07300 155.70000 1.000 23.39000 118 ALA B O 1
ATOM 2027 N N . ASP C 3 119 ? 187.86500 208.68600 156.56200 1.000 28.43000 119 ASP B N 1
ATOM 2028 C CA . ASP C 3 119 ? 188.92000 208.45700 155.58000 1.000 28.43000 119 ASP B CA 1
ATOM 2029 C C . ASP C 3 119 ? 189.57800 207.09600 155.77300 1.000 28.43000 119 ASP B C 1
ATOM 2030 O O . ASP C 3 119 ? 189.80200 206.36400 154.80400 1.000 28.43000 119 ASP B O 1
ATOM 2035 N N . VAL C 3 120 ? 189.88900 206.73500 157.01800 1.000 26.26000 120 VAL B N 1
ATOM 2036 C CA . VAL C 3 120 ? 190.66100 205.52000 157.26600 1.000 26.26000 120 VAL B CA 1
ATOM 2037 C C . VAL C 3 120 ? 189.76100 204.29000 157.25400 1.000 26.26000 120 VAL B C 1
ATOM 2038 O O . VAL C 3 120 ? 190.01200 203.32600 156.52500 1.000 26.26000 120 VAL B O 1
ATOM 2042 N N . GLY C 3 121 ? 188.70300 204.30100 158.06300 1.000 29.72000 121 GLY B N 1
ATOM 2043 C CA . GLY C 3 121 ? 187.81900 203.16000 158.18600 1.000 29.72000 121 GLY B CA 1
ATOM 2044 C C . GLY C 3 121 ? 186.72500 203.05400 157.15200 1.000 29.72000 121 GLY B C 1
ATOM 2045 O O . GLY C 3 121 ? 185.90400 202.14000 157.23000 1.000 29.72000 121 GLY B O 1
ATOM 2046 N N . GLY C 3 122 ? 186.67200 203.97300 156.18900 1.000 29.36000 122 GLY B N 1
ATOM 2047 C CA . GLY C 3 122 ? 185.66200 203.91600 155.15300 1.000 29.36000 122 GLY B CA 1
ATOM 2048 C C . GLY C 3 122 ? 184.29500 204.31700 155.66600 1.000 29.36000 122 GLY B C 1
ATOM 2049 O O . GLY C 3 122 ? 184.07400 204.53300 156.85900 1.000 29.36000 122 GLY B O 1
ATOM 2050 N N . PHE C 3 123 ? 183.35000 204.41100 154.73400 1.000 40.75000 123 PHE B N 1
ATOM 2051 C CA . PHE C 3 123 ? 181.99400 204.81500 155.08900 1.000 40.75000 123 PHE B CA 1
ATOM 2052 C C . PHE C 3 123 ? 181.05300 204.45100 153.95000 1.000 40.75000 123 PHE B C 1
ATOM 2053 O O . PHE C 3 123 ? 181.47800 204.05700 152.86100 1.000 40.75000 123 PHE B O 1
ATOM 2061 N N . MET C 3 124 ? 179.75800 204.58700 154.22100 1.000 40.44000 124 MET B N 1
ATOM 2062 C CA . MET C 3 124 ? 178.71400 204.29300 153.25500 1.000 40.44000 124 MET B CA 1
ATOM 2063 C C . MET C 3 124 ? 177.59800 205.32000 153.37900 1.000 40.44000 124 MET B C 1
ATOM 2064 O O . MET C 3 124 ? 177.21200 205.69500 154.48800 1.000 40.44000 124 MET B O 1
ATOM 2069 N N . TYR C 3 125 ? 177.08300 205.76700 152.23700 1.000 43.37000 125 TYR B N 1
ATOM 2070 C CA . TYR C 3 125 ? 175.87600 206.57600 152.18300 1.000 43.37000 125 TYR B CA 1
ATOM 2071 C C . TYR C 3 125 ? 174.92500 205.95800 151.17200 1.000 43.37000 125 TYR B C 1
ATOM 2072 O O . TYR C 3 125 ? 175.30700 205.72100 150.01900 1.000 43.37000 125 TYR B O 1
ATOM 2081 N N . ALA C 3 126 ? 173.69200 205.70500 151.60100 1.000 50.35000 126 ALA B N 1
ATOM 2082 C CA . ALA C 3 126 ? 172.67800 205.06500 150.77500 1.000 50.35000 126 ALA B CA 1
ATOM 2083 C C . ALA C 3 126 ? 171.61400 206.08400 150.39400 1.000 50.35000 126 ALA B C 1
ATOM 2084 O O . ALA C 3 126 ? 171.13100 206.83400 151.24900 1.000 50.35000 126 ALA B O 1
ATOM 2086 N N . GLY C 3 127 ? 171.25300 206.10600 149.11700 1.000 62.20000 127 GLY B N 1
ATOM 2087 C CA . GLY C 3 127 ? 170.26500 207.06500 148.64000 1.000 62.20000 127 GLY B CA 1
ATOM 2088 C C . GLY C 3 127 ? 170.17700 207.05300 147.13100 1.000 62.20000 127 GLY B C 1
ATOM 2089 O O . GLY C 3 127 ? 170.45600 206.03600 146.48500 1.000 62.20000 127 GLY B O 1
ATOM 2090 N N . GLY C 3 128 ? 169.77600 208.19900 146.57600 1.000 51.90000 128 GLY B N 1
ATOM 2091 C CA . GLY C 3 128 ? 169.69500 208.31700 145.13000 1.000 51.90000 128 GLY B CA 1
ATOM 2092 C C . GLY C 3 128 ? 171.04100 208.13600 144.45400 1.000 51.90000 128 GLY B C 1
ATOM 2093 O O . GLY C 3 128 ? 171.12900 207.55100 143.37100 1.000 51.90000 128 GLY B O 1
ATOM 2094 N N . ALA C 3 129 ? 172.10300 208.63000 145.08300 1.000 59.65000 129 ALA B N 1
ATOM 2095 C CA . ALA C 3 129 ? 173.47100 208.49700 144.57400 1.000 59.65000 129 ALA B CA 1
ATOM 2096 C C . ALA C 3 129 ? 174.32300 207.90100 145.68400 1.000 59.65000 129 ALA B C 1
ATOM 2097 O O . ALA C 3 129 ? 174.98600 208.62900 146.43600 1.000 59.65000 129 ALA B O 1
ATOM 2099 N N . PRO C 3 130 ? 174.32500 206.57600 145.82100 1.000 48.41000 130 PRO B N 1
ATOM 2100 C CA . PRO C 3 130 ? 175.08700 205.94700 146.90500 1.000 48.41000 130 PRO B CA 1
ATOM 2101 C C . PRO C 3 130 ? 176.57900 206.19700 146.76300 1.000 48.41000 130 PRO B C 1
ATOM 2102 O O . PRO C 3 130 ? 177.11700 206.27800 145.65700 1.000 48.41000 130 PRO B O 1
ATOM 2106 N N . VAL C 3 131 ? 177.24600 206.32300 147.90700 1.000 36.51000 131 VAL B N 1
ATOM 2107 C CA . VAL C 3 131 ? 178.68500 206.55700 147.96200 1.000 36.51000 131 VAL B CA 1
ATOM 2108 C C . VAL C 3 131 ? 179.30700 205.50900 148.87300 1.000 36.51000 131 VAL B C 1
ATOM 2109 O O . VAL C 3 131 ? 178.82000 205.26900 149.98200 1.000 36.51000 131 VAL B O 1
ATOM 2113 N N . ARG C 3 132 ? 180.38200 204.88100 148.40200 1.000 34.01000 132 ARG B N 1
ATOM 2114 C CA . ARG C 3 132 ? 181.04300 203.81500 149.13600 1.000 34.01000 132 ARG B CA 1
ATOM 2115 C C . ARG C 3 132 ? 182.51900 204.13800 149.30900 1.000 34.01000 132 ARG B C 1
ATOM 2116 O O . ARG C 3 132 ? 183.14000 204.75700 148.44500 1.000 34.01000 132 ARG B O 1
ATOM 2124 N N . ARG C 3 133 ? 183.07100 203.71400 150.44400 1.000 31.37000 133 ARG B N 1
ATOM 2125 C CA . ARG C 3 133 ? 184.51200 203.81500 150.67300 1.000 31.37000 133 ARG B CA 1
ATOM 2126 C C . ARG C 3 133 ? 184.92300 202.65300 151.56200 1.000 31.37000 133 ARG B C 1
ATOM 2127 O O . ARG C 3 133 ? 184.53100 202.59600 152.73300 1.000 31.37000 133 ARG B O 1
ATOM 2135 N N . THR C 3 134 ? 185.70700 201.73400 151.00500 1.000 27.17000 134 THR B N 1
ATOM 2136 C CA . THR C 3 134 ? 186.16100 200.56200 151.73800 1.000 27.17000 134 THR B CA 1
ATOM 2137 C C . THR C 3 134 ? 187.18700 200.95400 152.79800 1.000 27.17000 134 THR B C 1
ATOM 2138 O O . THR C 3 134 ? 187.99400 201.86700 152.60300 1.000 27.17000 134 THR B O 1
ATOM 2142 N N . SER C 3 135 ? 187.14400 200.25600 153.92700 1.000 33.36000 135 SER B N 1
ATOM 2143 C CA . SER C 3 135 ? 188.07700 200.51500 155.01200 1.000 33.36000 135 SER B CA 1
ATOM 2144 C C . SER C 3 135 ? 189.50500 200.20200 154.58600 1.000 33.36000 135 SER B C 1
ATOM 2145 O O . SER C 3 135 ? 189.76000 199.26600 153.82300 1.000 33.36000 135 SER B O 1
ATOM 2148 N N . ARG C 3 136 ? 190.44200 201.00200 155.08800 1.000 55.00000 136 ARG B N 1
ATOM 2149 C CA . ARG C 3 136 ? 191.85900 200.81100 154.81000 1.000 55.00000 136 ARG B CA 1
ATOM 2150 C C . ARG C 3 136 ? 192.54500 199.90800 155.82300 1.000 55.00000 136 ARG B C 1
ATOM 2151 O O . ARG C 3 136 ? 193.74100 199.63100 155.67700 1.000 55.00000 136 ARG B O 1
ATOM 2159 N N . ILE C 3 137 ? 191.83000 199.44900 156.84700 1.000 32.01000 137 ILE B N 1
ATOM 2160 C CA . ILE C 3 137 ? 192.35200 198.49600 157.82100 1.000 32.01000 137 ILE B CA 1
ATOM 2161 C C . ILE C 3 137 ? 191.43600 197.28200 157.82900 1.000 32.01000 137 ILE B C 1
ATOM 2162 O O . ILE C 3 137 ? 190.20900 197.42400 157.90600 1.000 32.01000 137 ILE B O 1
ATOM 2167 N N . LYS C 3 138 ? 192.02700 196.09600 157.73100 1.000 30.23000 138 LYS B N 1
ATOM 2168 C CA . LYS C 3 138 ? 191.28000 194.84900 157.65500 1.000 30.23000 138 LYS B CA 1
ATOM 2169 C C . LYS C 3 138 ? 191.69000 193.93500 158.79700 1.000 30.23000 138 LYS B C 1
ATOM 2170 O O . LYS C 3 138 ? 192.88000 193.65800 158.98400 1.000 30.23000 138 LYS B O 1
ATOM 2176 N N . LEU C 3 139 ? 190.70100 193.46800 159.55500 1.000 27.11000 139 LEU B N 1
ATOM 2177 C CA . LEU C 3 139 ? 190.90100 192.57500 160.68500 1.000 27.11000 139 LEU B CA 1
ATOM 2178 C C . LEU C 3 139 ? 190.00600 191.35200 160.51000 1.000 27.11000 139 LEU B C 1
ATOM 2179 O O . LEU C 3 139 ? 189.23100 191.25400 159.55600 1.000 27.11000 139 LEU B O 1
ATOM 2184 N N . GLY C 3 140 ? 190.11500 190.41600 161.44900 1.000 44.18000 140 GLY B N 1
ATOM 2185 C CA . GLY C 3 140 ? 189.33100 189.20000 161.40100 1.000 44.18000 140 GLY B CA 1
ATOM 2186 C C . GLY C 3 140 ? 189.02900 188.70100 162.79800 1.000 44.18000 140 GLY B C 1
ATOM 2187 O O . GLY C 3 140 ? 189.44300 189.29400 163.79600 1.000 44.18000 140 GLY B O 1
ATOM 2188 N N . TYR C 3 141 ? 188.28900 187.59700 162.85600 1.000 55.00000 141 TYR B N 1
ATOM 2189 C CA . TYR C 3 141 ? 187.94600 186.99700 164.13400 1.000 55.00000 141 TYR B CA 1
ATOM 2190 C C . TYR C 3 141 ? 189.19300 186.48100 164.83700 1.000 55.00000 141 TYR B C 1
ATOM 2191 O O . TYR C 3 141 ? 190.17800 186.09100 164.20100 1.000 55.00000 141 TYR B O 1
ATOM 2200 N N . MET C 3 142 ? 189.14800 186.48000 166.16600 1.000 55.00000 142 MET B N 1
ATOM 2201 C CA . MET C 3 142 ? 190.26100 186.01100 166.98300 1.000 55.00000 142 MET B CA 1
ATOM 2202 C C . MET C 3 142 ? 190.01500 184.54800 167.33900 1.000 55.00000 142 MET B C 1
ATOM 2203 O O . MET C 3 142 ? 189.12700 184.23800 168.14100 1.000 55.00000 142 MET B O 1
ATOM 2208 N N . ILE C 3 143 ? 190.79900 183.65400 166.74800 1.000 37.01000 143 ILE B N 1
ATOM 2209 C CA . ILE C 3 143 ? 190.60200 182.21400 166.89600 1.000 37.01000 143 ILE B CA 1
ATOM 2210 C C . ILE C 3 143 ? 191.82100 181.60800 167.58000 1.000 37.01000 143 ILE B C 1
ATOM 2211 O O . ILE C 3 143 ? 192.95800 181.96100 167.23600 1.000 37.01000 143 ILE B O 1
ATOM 2216 N N . PRO C 3 144 ? 191.64200 180.70800 168.54400 1.000 35.99000 144 PRO B N 1
ATOM 2217 C CA . PRO C 3 144 ? 192.79700 180.01400 169.12100 1.000 35.99000 144 PRO B CA 1
ATOM 2218 C C . PRO C 3 144 ? 193.45100 179.09100 168.10500 1.000 35.99000 144 PRO B C 1
ATOM 2219 O O . PRO C 3 144 ? 192.82300 178.61300 167.15700 1.000 35.99000 144 PRO B O 1
ATOM 2223 N N . ALA C 3 145 ? 194.74200 178.84600 168.32100 1.000 41.08000 145 ALA B N 1
ATOM 2224 C CA . ALA C 3 145 ? 195.52200 178.04300 167.38900 1.000 41.08000 145 ALA B CA 1
ATOM 2225 C C . ALA C 3 145 ? 194.97900 176.62400 167.31000 1.000 41.08000 145 ALA B C 1
ATOM 2226 O O . ALA C 3 145 ? 194.73800 175.97600 168.33300 1.000 41.08000 145 ALA B O 1
ATOM 2228 N N . LEU C 3 146 ? 194.78800 176.13900 166.08400 1.000 55.00000 146 LEU B N 1
ATOM 2229 C CA . LEU C 3 146 ? 194.31800 174.77400 165.84700 1.000 55.00000 146 LEU B CA 1
ATOM 2230 C C . LEU C 3 146 ? 195.50400 173.83800 165.61500 1.000 55.00000 146 LEU B C 1
ATOM 2231 O O . LEU C 3 146 ? 195.66600 173.22200 164.56500 1.000 55.00000 146 LEU B O 1
ATOM 2236 N N . ARG C 3 147 ? 196.34400 173.74500 166.64000 1.000 49.40000 147 ARG B N 1
ATOM 2237 C CA . ARG C 3 147 ? 197.56900 172.96200 166.58800 1.000 49.40000 147 ARG B CA 1
ATOM 2238 C C . ARG C 3 147 ? 197.36700 171.61500 167.27000 1.000 49.40000 147 ARG B C 1
ATOM 2239 O O . ARG C 3 147 ? 196.73900 171.53100 168.32700 1.000 49.40000 147 ARG B O 1
ATOM 2247 N N . GLY C 3 148 ? 197.90900 170.56600 166.65500 1.000 49.85000 148 GLY B N 1
ATOM 2248 C CA . GLY C 3 148 ? 197.81500 169.24200 167.23700 1.000 49.85000 148 GLY B CA 1
ATOM 2249 C C . GLY C 3 148 ? 196.39800 168.69300 167.19500 1.000 49.85000 148 GLY B C 1
ATOM 2250 O O . GLY C 3 148 ? 195.57100 169.07800 166.36100 1.000 49.85000 148 GLY B O 1
ATOM 2251 N N . ASP C 3 149 ? 196.11700 167.77500 168.11800 1.000 64.66000 149 ASP B N 1
ATOM 2252 C CA . ASP C 3 149 ? 194.81200 167.13600 168.20500 1.000 64.66000 149 ASP B CA 1
ATOM 2253 C C . ASP C 3 149 ? 193.94500 167.69100 169.32700 1.000 64.66000 149 ASP B C 1
ATOM 2254 O O . ASP C 3 149 ? 192.74300 167.40200 169.35700 1.000 64.66000 149 ASP B O 1
ATOM 2259 N N . GLU C 3 150 ? 194.51300 168.47200 170.24100 1.000 74.05000 150 GLU B N 1
ATOM 2260 C CA . GLU C 3 150 ? 193.77600 169.04900 171.35700 1.000 74.05000 150 GLU B CA 1
ATOM 2261 C C . GLU C 3 150 ? 193.79500 170.56400 171.24300 1.000 74.05000 150 GLU B C 1
ATOM 2262 O O . GLU C 3 150 ? 194.86200 171.16800 171.09000 1.000 74.05000 150 GLU B O 1
ATOM 2268 N N . ILE C 3 151 ? 192.61700 171.17600 171.31900 1.000 38.84000 151 ILE B N 1
ATOM 2269 C CA . ILE C 3 151 ? 192.48500 172.62800 171.23400 1.000 38.84000 151 ILE B CA 1
ATOM 2270 C C . ILE C 3 151 ? 192.84200 173.23700 172.58400 1.000 38.84000 151 ILE B C 1
ATOM 2271 O O . ILE C 3 151 ? 192.23400 172.87700 173.60300 1.000 38.84000 151 ILE B O 1
ATOM 2276 N N . PRO C 3 152 ? 193.80900 174.14900 172.64600 1.000 26.70000 152 PRO B N 1
ATOM 2277 C CA . PRO C 3 152 ? 194.18800 174.76800 173.93500 1.000 26.70000 152 PRO B CA 1
ATOM 2278 C C . PRO C 3 152 ? 193.24100 175.89100 174.33500 1.000 26.70000 152 PRO B C 1
ATOM 2279 O O . PRO C 3 152 ? 193.58700 177.07800 174.37100 1.000 26.70000 152 PRO B O 1
ATOM 2283 N N . ALA C 3 153 ? 192.00200 175.51900 174.65200 1.000 26.01000 153 ALA B N 1
ATOM 2284 C CA . ALA C 3 153 ? 190.99100 176.48200 175.05800 1.000 26.01000 153 ALA B CA 1
ATOM 2285 C C . ALA C 3 153 ? 190.02200 175.81200 176.01900 1.000 26.01000 153 ALA B C 1
ATOM 2286 O O . ALA C 3 153 ? 189.82600 174.59500 175.97500 1.000 26.01000 153 ALA B O 1
ATOM 2288 N N . GLN C 3 154 ? 189.42000 176.61900 176.89000 1.000 33.23000 154 GLN B N 1
ATOM 2289 C CA . GLN C 3 154 ? 188.45500 176.10000 177.85000 1.000 33.23000 154 GLN B CA 1
ATOM 2290 C C . GLN C 3 154 ? 187.47400 177.20100 178.22000 1.000 33.23000 154 GLN B C 1
ATOM 2291 O O . GLN C 3 154 ? 187.82400 178.38300 178.24000 1.000 33.23000 154 GLN B O 1
ATOM 2297 N N . LEU C 3 155 ? 186.23800 176.79600 178.50700 1.000 55.00000 155 LEU B N 1
ATOM 2298 C CA . LEU C 3 155 ? 185.16300 177.70200 178.87900 1.000 55.00000 155 LEU B CA 1
ATOM 2299 C C . LEU C 3 155 ? 184.38100 177.11000 180.04300 1.000 55.00000 155 LEU B C 1
ATOM 2300 O O . LEU C 3 155 ? 184.15200 175.89800 180.09000 1.000 55.00000 155 LEU B O 1
ATOM 2305 N N . GLU C 3 156 ? 183.97100 177.96400 180.98000 1.000 38.59000 156 GLU B N 1
ATOM 2306 C CA . GLU C 3 156 ? 183.22300 177.50800 182.14400 1.000 38.59000 156 GLU B CA 1
ATOM 2307 C C . GLU C 3 156 ? 182.32700 178.64700 182.61400 1.000 38.59000 156 GLU B C 1
ATOM 2308 O O . GLU C 3 156 ? 182.39400 179.76500 182.10500 1.000 38.59000 156 GLU B O 1
ATOM 2314 N N . ALA C 3 157 ? 181.46400 178.34600 183.58200 1.000 27.80000 157 ALA B N 1
ATOM 2315 C CA . ALA C 3 157 ? 180.55900 179.32200 184.16700 1.000 27.80000 157 ALA B CA 1
ATOM 2316 C C . ALA C 3 157 ? 180.91500 179.54900 185.63000 1.000 27.80000 157 ALA B C 1
ATOM 2317 O O . ALA C 3 157 ? 181.38300 178.64100 186.32100 1.000 27.80000 157 ALA B O 1
ATOM 2319 N N . GLN C 3 158 ? 180.69200 180.77900 186.09400 1.000 30.63000 158 GLN B N 1
ATOM 2320 C CA . GLN C 3 158 ? 181.01700 181.17800 187.45400 1.000 30.63000 158 GLN B CA 1
ATOM 2321 C C . GLN C 3 158 ? 179.79100 181.78500 188.11700 1.000 30.63000 158 GLN B C 1
ATOM 2322 O O . GLN C 3 158 ? 178.95100 182.41100 187.46100 1.000 30.63000 158 GLN B O 1
ATOM 2328 N N . PHE C 3 159 ? 179.72200 181.61800 189.43500 1.000 35.10000 159 PHE B N 1
ATOM 2329 C CA . PHE C 3 159 ? 178.55000 181.92200 190.24500 1.000 35.10000 159 PHE B CA 1
ATOM 2330 C C . PHE C 3 159 ? 178.79500 183.20500 191.02900 1.000 35.10000 159 PHE B C 1
ATOM 2331 O O . PHE C 3 159 ? 179.86000 183.36600 191.63200 1.000 35.10000 159 PHE B O 1
ATOM 2339 N N . HIS C 3 160 ? 177.82100 184.11700 191.02100 1.000 33.26000 160 HIS B N 1
ATOM 2340 C CA . HIS C 3 160 ? 177.95100 185.37400 191.74100 1.000 33.26000 160 HIS B CA 1
ATOM 2341 C C . HIS C 3 160 ? 176.62200 185.76000 192.37800 1.000 33.26000 160 HIS B C 1
ATOM 2342 O O . HIS C 3 160 ? 175.54600 185.46200 191.85400 1.000 33.26000 160 HIS B O 1
ATOM 2349 N N . VAL C 3 161 ? 176.71800 186.44400 193.52200 1.000 41.11000 161 VAL B N 1
ATOM 2350 C CA . VAL C 3 161 ? 175.56300 186.83800 194.32000 1.000 41.11000 161 VAL B CA 1
ATOM 2351 C C . VAL C 3 161 ? 175.69000 188.32100 194.65300 1.000 41.11000 161 VAL B C 1
ATOM 2352 O O . VAL C 3 161 ? 176.79000 188.87100 194.72100 1.000 41.11000 161 VAL B O 1
ATOM 2356 N N . ARG C 3 162 ? 174.54500 188.96900 194.85300 1.000 40.19000 162 ARG B N 1
ATOM 2357 C CA . ARG C 3 162 ? 174.48400 190.35500 195.30600 1.000 40.19000 162 ARG B CA 1
ATOM 2358 C C . ARG C 3 162 ? 173.94500 190.38800 196.73100 1.000 40.19000 162 ARG B C 1
ATOM 2359 O O . ARG C 3 162 ? 172.89600 189.80200 197.01500 1.000 40.19000 162 ARG B O 1
ATOM 2367 N N . PHE C 3 163 ? 174.66200 191.07600 197.61500 1.000 47.48000 163 PHE B N 1
ATOM 2368 C CA . PHE C 3 163 ? 174.29100 191.13400 199.02100 1.000 47.48000 163 PHE B CA 1
ATOM 2369 C C . PHE C 3 163 ? 173.11600 192.08000 199.24200 1.000 47.48000 163 PHE B C 1
ATOM 2370 O O . PHE C 3 163 ? 172.99200 193.11700 198.58200 1.000 47.48000 163 PHE B O 1
ATOM 2378 N N . SER C 3 164 ? 172.25200 191.71100 200.18500 1.000 45.76000 164 SER B N 1
ATOM 2379 C CA . SER C 3 164 ? 171.11600 192.54000 200.56600 1.000 45.76000 164 SER B CA 1
ATOM 2380 C C . SER C 3 164 ? 170.66700 192.14000 201.96400 1.000 45.76000 164 SER B C 1
ATOM 2381 O O . SER C 3 164 ? 170.66100 190.95100 202.29900 1.000 45.76000 164 SER B O 1
ATOM 2384 N N . ASN C 3 165 ? 170.29500 193.13400 202.77100 1.000 42.18000 165 ASN B N 1
ATOM 2385 C CA . ASN C 3 165 ? 169.85400 192.87800 204.13500 1.000 42.18000 165 ASN B CA 1
ATOM 2386 C C . ASN C 3 165 ? 168.39900 192.43400 204.22200 1.000 42.18000 165 ASN B C 1
ATOM 2387 O O . ASN C 3 165 ? 167.99000 191.92300 205.27100 1.000 42.18000 165 ASN B O 1
ATOM 2392 N N . LYS C 3 166 ? 167.61700 192.60900 203.16100 1.000 55.15000 166 LYS B N 1
ATOM 2393 C CA . LYS C 3 166 ? 166.20400 192.23000 203.13700 1.000 55.15000 166 LYS B CA 1
ATOM 2394 C C . LYS C 3 166 ? 165.95000 191.38800 201.89400 1.000 55.15000 166 LYS B C 1
ATOM 2395 O O . LYS C 3 166 ? 165.48400 191.90100 200.86900 1.000 55.15000 166 LYS B O 1
ATOM 2401 N N . PRO C 3 167 ? 166.26300 190.09300 201.94600 1.000 56.01000 167 PRO B N 1
ATOM 2402 C CA . PRO C 3 167 ? 166.03300 189.23500 200.77900 1.000 56.01000 167 PRO B CA 1
ATOM 2403 C C . PRO C 3 167 ? 164.56100 189.19400 200.39800 1.000 56.01000 167 PRO B C 1
ATOM 2404 O O . PRO C 3 167 ? 163.67600 189.17500 201.25600 1.000 56.01000 167 PRO B O 1
ATOM 2408 N N . VAL C 3 168 ? 164.30600 189.18100 199.09300 1.000 69.03000 168 VAL B N 1
ATOM 2409 C CA . VAL C 3 168 ? 162.94600 189.15000 198.57400 1.000 69.03000 168 VAL B CA 1
ATOM 2410 C C . VAL C 3 168 ? 162.83600 188.12500 197.45400 1.000 69.03000 168 VAL B C 1
ATOM 2411 O O . VAL C 3 168 ? 163.60800 188.15200 196.49600 1.000 69.03000 168 VAL B O 1
ATOM 2415 N N . ALA C 3 173 ? 169.13200 188.32000 192.69300 1.000 32.27000 173 ALA B N 1
ATOM 2416 C CA . ALA C 3 173 ? 170.37600 188.67500 193.36800 1.000 32.27000 173 ALA B CA 1
ATOM 2417 C C . ALA C 3 173 ? 171.45300 187.63000 193.10600 1.000 32.27000 173 ALA B C 1
ATOM 2418 O O . ALA C 3 173 ? 172.48900 187.61100 193.76900 1.000 32.27000 173 ALA B O 1
ATOM 2420 N N . ILE C 3 174 ? 171.20000 186.75700 192.13300 1.000 31.62000 174 ILE B N 1
ATOM 2421 C CA . ILE C 3 174 ? 172.11300 185.68400 191.76500 1.000 31.62000 174 ILE B CA 1
ATOM 2422 C C . ILE C 3 174 ? 172.26300 185.67800 190.25200 1.000 31.62000 174 ILE B C 1
ATOM 2423 O O . ILE C 3 174 ? 171.26500 185.74100 189.52600 1.000 31.62000 174 ILE B O 1
ATOM 2428 N N . PHE C 3 175 ? 173.50600 185.60100 189.77400 1.000 39.19000 175 PHE B N 1
ATOM 2429 C CA . PHE C 3 175 ? 173.76400 185.54700 188.34200 1.000 39.19000 175 PHE B CA 1
ATOM 2430 C C . PHE C 3 175 ? 174.98800 184.68300 188.06700 1.000 39.19000 175 PHE B C 1
ATOM 2431 O O . PHE C 3 175 ? 175.72700 184.29700 188.97800 1.000 39.19000 175 PHE B O 1
ATOM 2439 N N . ASN C 3 176 ? 175.17100 184.36100 186.78800 1.000 32.99000 176 ASN B N 1
ATOM 2440 C CA . ASN C 3 176 ? 176.27100 183.52500 186.32900 1.000 32.99000 176 ASN B CA 1
ATOM 2441 C C . ASN C 3 176 ? 176.97800 184.21400 185.17400 1.000 32.99000 176 ASN B C 1
ATOM 2442 O O . ASN C 3 176 ? 176.33900 184.85900 184.33700 1.000 32.99000 176 ASN B O 1
ATOM 2447 N N . VAL C 3 177 ? 178.30100 184.06900 185.12700 1.000 30.53000 177 VAL B N 1
ATOM 2448 C CA . VAL C 3 177 ? 179.13100 184.72400 184.12200 1.000 30.53000 177 VAL B CA 1
ATOM 2449 C C . VAL C 3 177 ? 180.05800 183.69300 183.49400 1.000 30.53000 177 VAL B C 1
ATOM 2450 O O . VAL C 3 177 ? 180.70400 182.91500 184.20200 1.000 30.53000 177 VAL B O 1
ATOM 2454 N N . GLU C 3 178 ? 180.12600 183.68600 182.16500 1.000 31.43000 178 GLU B N 1
ATOM 2455 C CA . GLU C 3 178 ? 180.97700 182.74800 181.44000 1.000 31.43000 178 GLU B CA 1
ATOM 2456 C C . GLU C 3 178 ? 182.39800 183.29300 181.34800 1.000 31.43000 178 GLU B C 1
ATOM 2457 O O . GLU C 3 178 ? 182.60100 184.46900 181.03700 1.000 31.43000 178 GLU B O 1
ATOM 2463 N N . VAL C 3 179 ? 183.37300 182.42700 181.61800 1.000 29.78000 179 VAL B N 1
ATOM 2464 C CA . VAL C 3 179 ? 184.78600 182.78600 181.63400 1.000 29.78000 179 VAL B CA 1
ATOM 2465 C C . VAL C 3 179 ? 185.55500 181.76400 180.80800 1.000 29.78000 179 VAL B C 1
ATOM 2466 O O . VAL C 3 179 ? 185.33600 180.55400 180.93700 1.000 29.78000 179 VAL B O 1
ATOM 2470 N N . SER C 3 180 ? 186.46200 182.25300 179.96100 1.000 33.65000 180 SER B N 1
ATOM 2471 C CA . SER C 3 180 ? 187.22100 181.40800 179.05100 1.000 33.65000 180 SER B CA 1
ATOM 2472 C C . SER C 3 180 ? 188.71400 181.65300 179.22800 1.000 33.65000 180 SER B C 1
ATOM 2473 O O . SER C 3 180 ? 189.14200 182.68200 179.75000 1.000 33.65000 180 SER B O 1
ATOM 2476 N N . SER C 3 181 ? 189.50700 180.67700 178.79300 1.000 26.30000 181 SER B N 1
ATOM 2477 C CA . SER C 3 181 ? 190.96200 180.78700 178.80200 1.000 26.30000 181 SER B CA 1
ATOM 2478 C C . SER C 3 181 ? 191.50300 180.09300 177.56300 1.000 26.30000 181 SER B C 1
ATOM 2479 O O . SER C 3 181 ? 191.14400 178.94200 177.29600 1.000 26.30000 181 SER B O 1
ATOM 2482 N N . ALA C 3 182 ? 192.36700 180.78000 176.81700 1.000 38.23000 182 ALA B N 1
ATOM 2483 C CA . ALA C 3 182 ? 192.81500 180.24000 175.54000 1.000 38.23000 182 ALA B CA 1
ATOM 2484 C C . ALA C 3 182 ? 194.11500 180.90100 175.11100 1.000 38.23000 182 ALA B C 1
ATOM 2485 O O . ALA C 3 182 ? 194.63100 181.81600 175.76400 1.000 38.23000 182 ALA B O 1
ATOM 2487 N N . LEU C 3 183 ? 194.64800 180.40300 173.99600 1.000 55.00000 183 LEU B N 1
ATOM 2488 C CA . LEU C 3 183 ? 195.81600 180.95800 173.31900 1.000 55.00000 183 LEU B CA 1
ATOM 2489 C C . LEU C 3 183 ? 195.33600 181.44700 171.95600 1.000 55.00000 183 LEU B C 1
ATOM 2490 O O . LEU C 3 183 ? 195.24100 180.67000 171.00100 1.000 55.00000 183 LEU B O 1
ATOM 2495 N N . TYR C 3 184 ? 195.03900 182.73900 171.87000 1.000 55.00000 184 TYR B N 1
ATOM 2496 C CA . TYR C 3 184 ? 194.42100 183.32800 170.69200 1.000 55.00000 184 TYR B CA 1
ATOM 2497 C C . TYR C 3 184 ? 195.46600 183.69300 169.64300 1.000 55.00000 184 TYR B C 1
ATOM 2498 O O . TYR C 3 184 ? 196.63700 183.91900 169.94800 1.000 55.00000 184 TYR B O 1
ATOM 2507 N N . THR C 3 185 ? 195.02500 183.73700 168.38700 1.000 35.21000 185 THR B N 1
ATOM 2508 C CA . THR C 3 185 ? 195.85500 184.18500 167.27700 1.000 35.21000 185 THR B CA 1
ATOM 2509 C C . THR C 3 185 ? 194.99900 185.02500 166.34100 1.000 35.21000 185 THR B C 1
ATOM 2510 O O . THR C 3 185 ? 193.81100 184.74800 166.15700 1.000 35.21000 185 THR B O 1
ATOM 2514 N N . PHE C 3 186 ? 195.60800 186.04700 165.74300 1.000 28.78000 186 PHE B N 1
ATOM 2515 C CA . PHE C 3 186 ? 194.87200 186.85600 164.77500 1.000 28.78000 186 PHE B CA 1
ATOM 2516 C C . PHE C 3 186 ? 195.84600 187.57700 163.85400 1.000 28.78000 186 PHE B C 1
ATOM 2517 O O . PHE C 3 186 ? 197.00900 187.79800 164.19500 1.000 28.78000 186 PHE B O 1
ATOM 2525 N N . SER C 3 187 ? 195.33500 187.96400 162.68600 1.000 29.57000 187 SER B N 1
ATOM 2526 C CA . SER C 3 187 ? 196.12300 188.64300 161.67100 1.000 29.57000 187 SER B CA 1
ATOM 2527 C C . SER C 3 187 ? 195.42300 189.92900 161.25000 1.000 29.57000 187 SER B C 1
ATOM 2528 O O . SER C 3 187 ? 194.20600 190.07200 161.38300 1.000 29.57000 187 SER B O 1
ATOM 2531 N N . PHE C 3 188 ? 196.21600 190.86800 160.73600 1.000 24.56000 188 PHE B N 1
ATOM 2532 C CA . PHE C 3 188 ? 195.69500 192.16600 160.33100 1.000 24.56000 188 PHE B CA 1
ATOM 2533 C C . PHE C 3 188 ? 196.44500 192.66100 159.10200 1.000 24.56000 188 PHE B C 1
ATOM 2534 O O . PHE C 3 188 ? 197.57600 192.24900 158.82900 1.000 24.56000 188 PHE B O 1
ATOM 2542 N N . GLU C 3 189 ? 195.79400 193.56200 158.36500 1.000 31.00000 189 GLU B N 1
ATOM 2543 C CA . GLU C 3 189 ? 196.36300 194.15100 157.16200 1.000 31.00000 189 GLU B CA 1
ATOM 2544 C C . GLU C 3 189 ? 196.00200 195.62900 157.10300 1.000 31.00000 189 GLU B C 1
ATOM 2545 O O . GLU C 3 189 ? 194.88800 196.02300 157.45700 1.000 31.00000 189 GLU B O 1
ATOM 2551 N N . LEU C 3 190 ? 196.95600 196.44600 156.66000 1.000 34.89000 190 LEU B N 1
ATOM 2552 C CA . LEU C 3 190 ? 196.73500 197.88600 156.54700 1.000 34.89000 190 LEU B CA 1
ATOM 2553 C C . LEU C 3 190 ? 197.54700 198.42100 155.37900 1.000 34.89000 190 LEU B C 1
ATOM 2554 O O . LEU C 3 190 ? 198.77800 198.33900 155.39400 1.000 34.89000 190 LEU B O 1
ATOM 2559 N N . ASP C 3 191 ? 196.86400 198.97300 154.37600 1.000 41.03000 191 ASP B N 1
ATOM 2560 C CA . ASP C 3 191 ? 197.51900 199.56300 153.21000 1.000 41.03000 191 ASP B CA 1
ATOM 2561 C C . ASP C 3 191 ? 197.57400 201.07600 153.40600 1.000 41.03000 191 ASP B C 1
ATOM 2562 O O . ASP C 3 191 ? 196.55300 201.76400 153.33000 1.000 41.03000 191 ASP B O 1
ATOM 2567 N N . GLU C 3 192 ? 198.77400 201.58900 153.66200 1.000 33.03000 192 GLU B N 1
ATOM 2568 C CA . GLU C 3 192 ? 198.96900 203.00900 153.91600 1.000 33.03000 192 GLU B CA 1
ATOM 2569 C C . GLU C 3 192 ? 199.18600 203.82500 152.64900 1.000 33.03000 192 GLU B C 1
ATOM 2570 O O . GLU C 3 192 ? 199.26000 205.05600 152.72900 1.000 33.03000 192 GLU B O 1
ATOM 2576 N N . ASP C 3 193 ? 199.28400 203.17900 151.48800 1.000 33.64000 193 ASP B N 1
ATOM 2577 C CA . ASP C 3 193 ? 199.50000 203.89100 150.23700 1.000 33.64000 193 ASP B CA 1
ATOM 2578 C C . ASP C 3 193 ? 198.23000 204.52000 149.67800 1.000 33.64000 193 ASP B C 1
ATOM 2579 O O . ASP C 3 193 ? 198.31500 205.30300 148.72800 1.000 33.64000 193 ASP B O 1
ATOM 2584 N N . LEU C 3 194 ? 197.06400 204.20000 150.23800 1.000 31.11000 194 LEU B N 1
ATOM 2585 C CA . LEU C 3 194 ? 195.80400 204.76800 149.78300 1.000 31.11000 194 LEU B CA 1
ATOM 2586 C C . LEU C 3 194 ? 195.16900 205.70500 150.80100 1.000 31.11000 194 LEU B C 1
ATOM 2587 O O . LEU C 3 194 ? 194.05100 206.17900 150.56900 1.000 31.11000 194 LEU B O 1
ATOM 2592 N N . ILE C 3 195 ? 195.83900 205.97900 151.91900 1.000 24.69000 195 ILE B N 1
ATOM 2593 C CA . ILE C 3 195 ? 195.30700 206.90900 152.90700 1.000 24.69000 195 ILE B CA 1
ATOM 2594 C C . ILE C 3 195 ? 195.34300 208.32300 152.34100 1.000 24.69000 195 ILE B C 1
ATOM 2595 O O . ILE C 3 195 ? 196.30900 208.72100 151.67500 1.000 24.69000 195 ILE B O 1
ATOM 2600 N N . ALA C 3 196 ? 194.27400 209.08400 152.59400 1.000 24.97000 196 ALA B N 1
ATOM 2601 C CA . ALA C 3 196 ? 194.13600 210.46000 152.11600 1.000 24.97000 196 ALA B CA 1
ATOM 2602 C C . ALA C 3 196 ? 194.15900 210.53800 150.59300 1.000 24.97000 196 ALA B C 1
ATOM 2603 O O . ALA C 3 196 ? 194.69200 211.48900 150.01700 1.000 24.97000 196 ALA B O 1
ATOM 2605 N N . VAL C 3 197 ? 193.58200 209.53600 149.93000 1.000 24.23000 197 VAL B N 1
ATOM 2606 C CA . VAL C 3 197 ? 193.46100 209.51200 148.48100 1.000 24.23000 197 VAL B CA 1
ATOM 2607 C C . VAL C 3 197 ? 192.00600 209.22200 148.13200 1.000 24.23000 197 VAL B C 1
ATOM 2608 O O . VAL C 3 197 ? 191.45000 208.22400 148.59600 1.000 24.23000 197 VAL B O 1
ATOM 2612 N N . PRO C 3 198 ? 191.34400 210.06300 147.33800 1.000 25.87000 198 PRO B N 1
ATOM 2613 C CA . PRO C 3 198 ? 189.95200 209.78300 146.96600 1.000 25.87000 198 PRO B CA 1
ATOM 2614 C C . PRO C 3 198 ? 189.83600 208.49600 146.16300 1.000 25.87000 198 PRO B C 1
ATOM 2615 O O . PRO C 3 198 ? 190.73300 208.12600 145.40200 1.000 25.87000 198 PRO B O 1
ATOM 2619 N N . SER C 3 199 ? 188.70600 207.80700 146.34500 1.000 36.23000 199 SER B N 1
ATOM 2620 C CA . SER C 3 199 ? 188.46200 206.53600 145.67700 1.000 36.23000 199 SER B CA 1
ATOM 2621 C C . SER C 3 199 ? 187.44500 206.61600 144.55300 1.000 36.23000 199 SER B C 1
ATOM 2622 O O . SER C 3 199 ? 187.52400 205.81400 143.61600 1.000 36.23000 199 SER B O 1
ATOM 2625 N N . THR C 3 200 ? 186.49800 207.54700 144.61200 1.000 39.09000 200 THR B N 1
ATOM 2626 C CA . THR C 3 200 ? 185.49900 207.68200 143.56000 1.000 39.09000 200 THR B CA 1
ATOM 2627 C C . THR C 3 200 ? 186.12100 208.33000 142.32900 1.000 39.09000 200 THR B C 1
ATOM 2628 O O . THR C 3 200 ? 186.79600 209.35800 142.43200 1.000 39.09000 200 THR B O 1
ATOM 2632 N N . PHE C 3 201 ? 185.89400 207.72300 141.16800 1.000 45.92000 201 PHE B N 1
ATOM 2633 C CA . PHE C 3 201 ? 186.45600 208.23000 139.92600 1.000 45.92000 201 PHE B CA 1
ATOM 2634 C C . PHE C 3 201 ? 185.71000 209.47600 139.47000 1.000 45.92000 201 PHE B C 1
ATOM 2635 O O . PHE C 3 201 ? 184.48500 209.56600 139.58800 1.000 45.92000 201 PHE B O 1
ATOM 2643 N N . GLY C 3 202 ? 186.45800 210.44100 138.94400 1.000 53.15000 202 GLY B N 1
ATOM 2644 C CA . GLY C 3 202 ? 185.85800 211.68100 138.49000 1.000 53.15000 202 GLY B CA 1
ATOM 2645 C C . GLY C 3 202 ? 186.92400 212.70000 138.14300 1.000 53.15000 202 GLY B C 1
ATOM 2646 O O . GLY C 3 202 ? 188.08000 212.35000 137.89600 1.000 53.15000 202 GLY B O 1
ATOM 2647 N N . GLU C 3 203 ? 186.51500 213.96300 138.13000 1.000 58.91000 203 GLU B N 1
ATOM 2648 C CA . GLU C 3 203 ? 187.40000 215.07500 137.81600 1.000 58.91000 203 GLU B CA 1
ATOM 2649 C C . GLU C 3 203 ? 187.94700 215.70000 139.09400 1.000 58.91000 203 GLU B C 1
ATOM 2650 O O . GLU C 3 203 ? 187.47800 215.42400 140.20100 1.000 58.91000 203 GLU B O 1
ATOM 2656 N N . LYS C 3 204 ? 188.95600 216.55000 138.92300 1.000 66.39000 204 LYS B N 1
ATOM 2657 C CA . LYS C 3 204 ? 189.57300 217.21100 140.06500 1.000 66.39000 204 LYS B CA 1
ATOM 2658 C C . LYS C 3 204 ? 188.59600 218.18200 140.71600 1.000 66.39000 204 LYS B C 1
ATOM 2659 O O . LYS C 3 204 ? 187.83600 218.87800 140.03800 1.000 66.39000 204 LYS B O 1
ATOM 2665 N N . VAL C 3 205 ? 188.61800 218.22300 142.04500 1.000 70.16000 205 VAL B N 1
ATOM 2666 C CA . VAL C 3 205 ? 187.73400 219.06800 142.83400 1.000 70.16000 205 VAL B CA 1
ATOM 2667 C C . VAL C 3 205 ? 188.57800 219.83100 143.84300 1.000 70.16000 205 VAL B C 1
ATOM 2668 O O . VAL C 3 205 ? 189.49200 219.26700 144.45400 1.000 70.16000 205 VAL B O 1
ATOM 2672 N N . LYS C 3 206 ? 188.28200 221.12200 144.00400 1.000 73.39000 206 LYS B N 1
ATOM 2673 C CA . LYS C 3 206 ? 189.01500 221.95200 144.95000 1.000 73.39000 206 LYS B CA 1
ATOM 2674 C C . LYS C 3 206 ? 188.93800 221.36700 146.35300 1.000 73.39000 206 LYS B C 1
ATOM 2675 O O . LYS C 3 206 ? 187.88000 220.92400 146.80600 1.000 73.39000 206 LYS B O 1
ATOM 2681 N N . GLY C 3 207 ? 190.07400 221.36900 147.04500 1.000 70.70000 207 GLY B N 1
ATOM 2682 C CA . GLY C 3 207 ? 190.19300 220.78200 148.36400 1.000 70.70000 207 GLY B CA 1
ATOM 2683 C C . GLY C 3 207 ? 191.13100 219.60000 148.43600 1.000 70.70000 207 GLY B C 1
ATOM 2684 O O . GLY C 3 207 ? 191.42000 219.12800 149.54200 1.000 70.70000 207 GLY B O 1
ATOM 2685 N N . GLU C 3 208 ? 191.61600 219.10300 147.29500 1.000 70.37000 208 GLU B N 1
ATOM 2686 C CA . GLU C 3 208 ? 192.55200 217.98400 147.31700 1.000 70.37000 208 GLU B CA 1
ATOM 2687 C C . GLU C 3 208 ? 193.94000 218.42300 147.76700 1.000 70.37000 208 GLU B C 1
ATOM 2688 O O . GLU C 3 208 ? 194.73000 217.59400 148.23600 1.000 70.37000 208 GLU B O 1
ATOM 2694 N N . GLU C 3 209 ? 194.25800 219.71300 147.62800 1.000 65.88000 209 GLU B N 1
ATOM 2695 C CA . GLU C 3 209 ? 195.55400 220.20900 148.07800 1.000 65.88000 209 GLU B CA 1
ATOM 2696 C C . GLU C 3 209 ? 195.70700 220.06200 149.58600 1.000 65.88000 209 GLU B C 1
ATOM 2697 O O . GLU C 3 209 ? 196.78100 219.69600 150.07600 1.000 65.88000 209 GLU B O 1
ATOM 2703 N N . GLU C 3 210 ? 194.64000 220.34500 150.33800 1.000 58.92000 210 GLU B N 1
ATOM 2704 C CA . GLU C 3 210 ? 194.68800 220.15600 151.78500 1.000 58.92000 210 GLU B CA 1
ATOM 2705 C C . GLU C 3 210 ? 194.89800 218.69000 152.14000 1.000 58.92000 210 GLU B C 1
ATOM 2706 O O . GLU C 3 210 ? 195.65400 218.37000 153.06700 1.000 58.92000 210 GLU B O 1
ATOM 2712 N N . LEU C 3 211 ? 194.23400 217.78500 151.41700 1.000 47.09000 211 LEU B N 1
ATOM 2713 C CA . LEU C 3 211 ? 194.43500 216.36000 151.65100 1.000 47.09000 211 LEU B CA 1
ATOM 2714 C C . LEU C 3 211 ? 195.87600 215.95500 151.37700 1.000 47.09000 211 LEU B C 1
ATOM 2715 O O . LEU C 3 211 ? 196.47000 215.17800 152.13500 1.000 47.09000 211 LEU B O 1
ATOM 2720 N N . GLU C 3 212 ? 196.46100 216.47400 150.29400 1.000 56.54000 212 GLU B N 1
ATOM 2721 C CA . GLU C 3 212 ? 197.86000 216.18100 149.99800 1.000 56.54000 212 GLU B CA 1
ATOM 2722 C C . GLU C 3 212 ? 198.77500 216.71800 151.08800 1.000 56.54000 212 GLU B C 1
ATOM 2723 O O . GLU C 3 212 ? 199.77500 216.08100 151.44200 1.000 56.54000 212 GLU B O 1
ATOM 2729 N N . ARG C 3 213 ? 198.45600 217.89700 151.62900 1.000 52.70000 213 ARG B N 1
ATOM 2730 C CA . ARG C 3 213 ? 199.25500 218.45600 152.71400 1.000 52.70000 213 ARG B CA 1
ATOM 2731 C C . ARG C 3 213 ? 199.17900 217.58700 153.96700 1.000 52.70000 213 ARG B C 1
ATOM 2732 O O . ARG C 3 213 ? 200.19100 217.37000 154.64300 1.000 52.70000 213 ARG B O 1
ATOM 2740 N N . GLN C 3 214 ? 197.98900 217.08700 154.29100 1.000 42.01000 214 GLN B N 1
ATOM 2741 C CA . GLN C 3 214 ? 197.76700 216.34100 155.52300 1.000 42.01000 214 GLN B CA 1
ATOM 2742 C C . GLN C 3 214 ? 198.01300 214.84200 155.38600 1.000 42.01000 214 GLN B C 1
ATOM 2743 O O . GLN C 3 214 ? 197.84300 214.11400 156.36800 1.000 42.01000 214 GLN B O 1
ATOM 2749 N N . LYS C 3 215 ? 198.38800 214.37100 154.19400 1.000 33.59000 215 LYS B N 1
ATOM 2750 C CA . LYS C 3 215 ? 198.56500 212.93700 153.97300 1.000 33.59000 215 LYS B CA 1
ATOM 2751 C C . LYS C 3 215 ? 199.59100 212.33600 154.92800 1.000 33.59000 215 LYS B C 1
ATOM 2752 O O . LYS C 3 215 ? 199.37400 211.25300 155.48700 1.000 33.59000 215 LYS B O 1
ATOM 2758 N N . ALA C 3 216 ? 200.72400 213.01600 155.11200 1.000 30.06000 216 ALA B N 1
ATOM 2759 C CA . ALA C 3 216 ? 201.78000 212.47700 155.96300 1.000 30.06000 216 ALA B CA 1
ATOM 2760 C C . ALA C 3 216 ? 201.30600 212.32700 157.40400 1.000 30.06000 216 ALA B C 1
ATOM 2761 O O . ALA C 3 216 ? 201.54600 211.29700 158.04600 1.000 30.06000 216 ALA B O 1
ATOM 2763 N N . LYS C 3 217 ? 200.62800 213.35000 157.92700 1.000 29.49000 217 LYS B N 1
ATOM 2764 C CA . LYS C 3 217 ? 200.13400 213.28200 159.29800 1.000 29.49000 217 LYS B CA 1
ATOM 2765 C C . LYS C 3 217 ? 199.07300 212.19900 159.45200 1.000 29.49000 217 LYS B C 1
ATOM 2766 O O . LYS C 3 217 ? 199.04500 211.49000 160.46400 1.000 29.49000 217 LYS B O 1
ATOM 2772 N N . ARG C 3 218 ? 198.19100 212.05600 158.45900 1.000 33.89000 218 ARG B N 1
ATOM 2773 C CA . ARG C 3 218 ? 197.17600 211.00900 158.52800 1.000 33.89000 218 ARG B CA 1
ATOM 2774 C C . ARG C 3 218 ? 197.81100 209.62300 158.52900 1.000 33.89000 218 ARG B C 1
ATOM 2775 O O . ARG C 3 218 ? 197.39600 208.74500 159.29500 1.000 33.89000 218 ARG B O 1
ATOM 2783 N N . VAL C 3 219 ? 198.82200 209.41200 157.68500 1.000 27.88000 219 VAL B N 1
ATOM 2784 C CA . VAL C 3 219 ? 199.50600 208.12200 157.65000 1.000 27.88000 219 VAL B CA 1
ATOM 2785 C C . VAL C 3 219 ? 200.20300 207.85100 158.97800 1.000 27.88000 219 VAL B C 1
ATOM 2786 O O . VAL C 3 219 ? 200.15500 206.73300 159.50600 1.000 27.88000 219 VAL B O 1
ATOM 2790 N N . LYS C 3 220 ? 200.86200 208.86900 159.53500 1.000 23.46000 220 LYS B N 1
ATOM 2791 C CA . LYS C 3 220 ? 201.53900 208.69900 160.81700 1.000 23.46000 220 LYS B CA 1
ATOM 2792 C C . LYS C 3 220 ? 200.55100 208.34300 161.92000 1.000 23.46000 220 LYS B C 1
ATOM 2793 O O . LYS C 3 220 ? 200.81700 207.45700 162.74100 1.000 23.46000 220 LYS B O 1
ATOM 2799 N N . SER C 3 221 ? 199.39900 209.02000 161.95300 1.000 23.29000 221 SER B N 1
ATOM 2800 C CA . SER C 3 221 ? 198.39100 208.71700 162.96500 1.000 23.29000 221 SER B CA 1
ATOM 2801 C C . SER C 3 221 ? 197.83200 207.31100 162.78800 1.000 23.29000 221 SER B C 1
ATOM 2802 O O . SER C 3 221 ? 197.61800 206.59000 163.77200 1.000 23.29000 221 SER B O 1
ATOM 2805 N N . ALA C 3 222 ? 197.58600 206.90200 161.53900 1.000 22.33000 222 ALA B N 1
ATOM 2806 C CA . ALA C 3 222 ? 197.07700 205.55900 161.29000 1.000 22.33000 222 ALA B CA 1
ATOM 2807 C C . ALA C 3 222 ? 198.07100 204.49900 161.74200 1.000 22.33000 222 ALA B C 1
ATOM 2808 O O . ALA C 3 222 ? 197.68200 203.47300 162.31200 1.000 22.33000 222 ALA B O 1
ATOM 2810 N N . ILE C 3 223 ? 199.36100 204.72400 161.48900 1.000 23.21000 223 ILE B N 1
ATOM 2811 C CA . ILE C 3 223 ? 200.37700 203.77900 161.94000 1.000 23.21000 223 ILE B CA 1
ATOM 2812 C C . ILE C 3 223 ? 200.45200 203.75400 163.46400 1.000 23.21000 223 ILE B C 1
ATOM 2813 O O . ILE C 3 223 ? 200.56300 202.68400 164.07600 1.000 23.21000 223 ILE B O 1
ATOM 2818 N N . LYS C 3 224 ? 200.38300 204.92800 164.09900 1.000 20.13000 224 LYS B N 1
ATOM 2819 C CA . LYS C 3 224 ? 200.44100 204.98900 165.55500 1.000 20.13000 224 LYS B CA 1
ATOM 2820 C C . LYS C 3 224 ? 199.25500 204.29000 166.20500 1.000 20.13000 224 LYS B C 1
ATOM 2821 O O . LYS C 3 224 ? 199.38800 203.72800 167.29700 1.000 20.13000 224 LYS B O 1
ATOM 2827 N N . ALA C 3 225 ? 198.08700 204.32100 165.55900 1.000 21.71000 225 ALA B N 1
ATOM 2828 C CA . ALA C 3 225 ? 196.88400 203.76800 166.16800 1.000 21.71000 225 ALA B CA 1
ATOM 2829 C C . ALA C 3 225 ? 196.96300 202.26000 166.38700 1.000 21.71000 225 ALA B C 1
ATOM 2830 O O . ALA C 3 225 ? 196.18400 201.72200 167.18100 1.000 21.71000 225 ALA B O 1
ATOM 2832 N N . LEU C 3 226 ? 197.88000 201.56500 165.70700 1.000 16.31000 226 LEU B N 1
ATOM 2833 C CA . LEU C 3 226 ? 198.00400 200.11900 165.86500 1.000 16.31000 226 LEU B CA 1
ATOM 2834 C C . LEU C 3 226 ? 198.58300 199.71400 167.21500 1.000 16.31000 226 LEU B C 1
ATOM 2835 O O . LEU C 3 226 ? 198.53900 198.52300 167.55400 1.000 16.31000 226 LEU B O 1
ATOM 2840 N N . TYR C 3 227 ? 199.13500 200.66100 167.97700 1.000 24.78000 227 TYR B N 1
ATOM 2841 C CA . TYR C 3 227 ? 199.73200 200.32500 169.26600 1.000 24.78000 227 TYR B CA 1
ATOM 2842 C C . TYR C 3 227 ? 198.69000 199.78200 170.23400 1.000 24.78000 227 TYR B C 1
ATOM 2843 O O . TYR C 3 227 ? 198.97200 198.85400 171.00100 1.000 24.78000 227 TYR B O 1
ATOM 2852 N N . SER C 3 228 ? 197.48600 200.35400 170.22500 1.000 19.53000 228 SER B N 1
ATOM 2853 C CA . SER C 3 228 ? 196.43500 199.87500 171.11700 1.000 19.53000 228 SER B CA 1
ATOM 2854 C C . S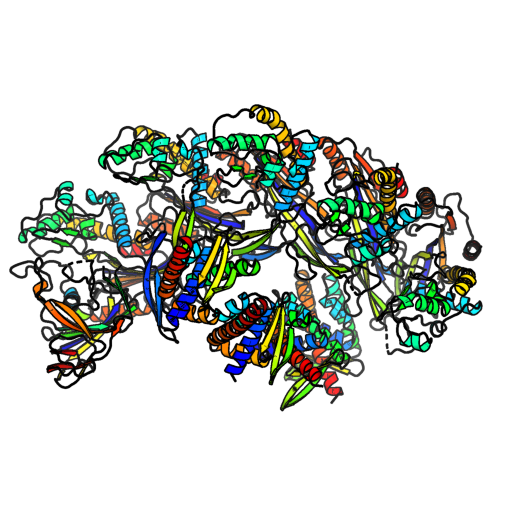ER C 3 228 ? 196.05500 198.43400 170.79900 1.000 19.53000 228 SER B C 1
ATOM 2855 O O . SER C 3 228 ? 195.87300 197.61800 171.70800 1.000 19.53000 228 SER B O 1
ATOM 2858 N N . LEU C 3 229 ? 195.92300 198.10600 169.51100 1.000 18.65000 229 LEU B N 1
ATOM 2859 C CA . LEU C 3 229 ? 195.59300 196.73700 169.13200 1.000 18.65000 229 LEU B CA 1
ATOM 2860 C C . LEU C 3 229 ? 196.72600 195.77900 169.47300 1.000 18.65000 229 LEU B C 1
ATOM 2861 O O . LEU C 3 229 ? 196.47800 194.65100 169.91500 1.000 18.65000 229 LEU B O 1
ATOM 2866 N N . LEU C 3 230 ? 197.97600 196.20400 169.27400 1.000 19.99000 230 LEU B N 1
ATOM 2867 C CA . LEU C 3 230 ? 199.10200 195.32200 169.55700 1.000 19.99000 230 LEU B CA 1
ATOM 2868 C C . LEU C 3 230 ? 199.40200 195.21400 171.04600 1.000 19.99000 230 LEU B C 1
ATOM 2869 O O . LEU C 3 230 ? 200.14700 194.31500 171.45100 1.000 19.99000 230 LEU B O 1
ATOM 2874 N N . SER C 3 231 ? 198.84500 196.10300 171.87100 1.000 24.54000 231 SER B N 1
ATOM 2875 C CA . SER C 3 231 ? 199.11000 196.08200 173.30200 1.000 24.54000 231 SER B CA 1
ATOM 2876 C C . SER C 3 231 ? 198.07500 195.27500 174.07700 1.000 24.54000 231 SER B C 1
ATOM 2877 O O . SER C 3 231 ? 198.43100 194.55300 175.01400 1.000 24.54000 231 SER B O 1
ATOM 2880 N N . GLY C 3 232 ? 196.80000 195.38100 173.70800 1.000 28.80000 232 GLY B N 1
ATOM 2881 C CA . GLY C 3 232 ? 195.76500 194.62800 174.38600 1.000 28.80000 232 GLY B CA 1
ATOM 2882 C C . GLY C 3 232 ? 194.65400 195.47700 174.97100 1.000 28.80000 232 GLY B C 1
ATOM 2883 O O . GLY C 3 232 ? 194.00300 195.07100 175.93800 1.000 28.80000 232 GLY B O 1
ATOM 2884 N N . ASN C 3 233 ? 194.42700 196.65900 174.39800 1.000 28.52000 233 ASN B N 1
ATOM 2885 C CA . ASN C 3 233 ? 193.37800 197.56400 174.87000 1.000 28.52000 233 ASN B CA 1
ATOM 2886 C C . ASN C 3 233 ? 192.15000 197.39800 173.97800 1.000 28.52000 233 ASN B C 1
ATOM 2887 O O . ASN C 3 233 ? 191.87600 198.20000 173.08600 1.000 28.52000 233 ASN B O 1
ATOM 2892 N N . PHE C 3 234 ? 191.39600 196.33100 174.23800 1.000 21.50000 234 PHE B N 1
ATOM 2893 C CA . PHE C 3 234 ? 190.16800 196.06600 173.50500 1.000 21.50000 234 PHE B CA 1
ATOM 2894 C C . PHE C 3 234 ? 189.27200 195.17300 174.34700 1.000 21.50000 234 PHE B C 1
ATOM 2895 O O . PHE C 3 234 ? 189.72000 194.53800 175.30600 1.000 21.50000 234 PHE B O 1
ATOM 2903 N N . GLY C 3 235 ? 188.00000 195.12500 173.96700 1.000 29.31000 235 GLY B N 1
ATOM 2904 C CA . GLY C 3 235 ? 187.02400 194.29400 174.64100 1.000 29.31000 235 GLY B CA 1
ATOM 2905 C C . GLY C 3 235 ? 186.32600 195.00800 175.78700 1.000 29.31000 235 GLY B C 1
ATOM 2906 O O . GLY C 3 235 ? 186.71500 196.09400 176.22200 1.000 29.31000 235 GLY B O 1
ATOM 2907 N N . GLY C 3 236 ? 185.26300 194.37200 176.27500 1.000 31.42000 236 GLY B N 1
ATOM 2908 C CA . GLY C 3 236 ? 184.46400 194.89600 177.35700 1.000 31.42000 236 GLY B CA 1
ATOM 2909 C C . GLY C 3 236 ? 184.59100 194.07800 178.63600 1.000 31.42000 236 GLY B C 1
ATOM 2910 O O . GLY C 3 236 ? 185.33000 193.10300 178.72300 1.000 31.42000 236 GLY B O 1
ATOM 2911 N N . LYS C 3 237 ? 183.81600 194.50200 179.63600 1.000 30.75000 237 LYS B N 1
ATOM 2912 C CA . LYS C 3 237 ? 183.84300 193.89100 180.96700 1.000 30.75000 237 LYS B CA 1
ATOM 2913 C C . LYS C 3 237 ? 185.25100 193.92100 181.56000 1.000 30.75000 237 LYS B C 1
ATOM 2914 O O . LYS C 3 237 ? 185.71300 192.95300 182.17000 1.000 30.75000 237 LYS B O 1
ATOM 2920 N N . ARG C 3 238 ? 185.94200 195.04300 181.37200 1.000 32.79000 238 ARG B N 1
ATOM 2921 C CA . ARG C 3 238 ? 187.27700 195.22800 181.92300 1.000 32.79000 238 ARG B CA 1
ATOM 2922 C C . ARG C 3 238 ? 187.26800 195.79600 183.33800 1.000 32.79000 238 ARG B C 1
ATOM 2923 O O . ARG C 3 238 ? 188.33100 195.88200 183.95600 1.000 32.79000 238 ARG B O 1
ATOM 2931 N N . SER C 3 239 ? 186.10200 196.18300 183.85800 1.000 33.53000 239 SER B N 1
ATOM 2932 C CA . SER C 3 239 ? 186.05200 196.78600 185.18600 1.000 33.53000 239 SER B CA 1
ATOM 2933 C C . SER C 3 239 ? 186.25500 195.74500 186.28000 1.000 33.53000 239 SER B C 1
ATOM 2934 O O . SER C 3 239 ? 186.94800 196.00600 187.26900 1.000 33.53000 239 SER B O 1
ATOM 2937 N N . ARG C 3 240 ? 185.65900 194.56300 186.12300 1.000 55.00000 240 ARG B N 1
ATOM 2938 C CA . ARG C 3 240 ? 185.76300 193.50700 187.11900 1.000 55.00000 240 ARG B CA 1
ATOM 2939 C C . ARG C 3 240 ? 186.38400 192.22100 186.58900 1.000 55.00000 240 ARG B C 1
ATOM 2940 O O . ARG C 3 240 ? 186.67300 191.32600 187.39000 1.000 55.00000 240 ARG B O 1
ATOM 2948 N N . PHE C 3 241 ? 186.59200 192.10300 185.28100 1.000 33.69000 241 PHE B N 1
ATOM 2949 C CA . PHE C 3 241 ? 187.15900 190.90700 184.66300 1.000 33.69000 241 PHE B CA 1
ATOM 2950 C C . PHE C 3 241 ? 188.35400 191.27600 183.79400 1.000 33.69000 241 PHE B C 1
ATOM 2951 O O . PHE C 3 241 ? 188.45700 190.87900 182.63200 1.000 33.69000 241 PHE B O 1
ATOM 2959 N N . LEU C 3 242 ? 189.27000 192.06000 184.35200 1.000 29.76000 242 LEU B N 1
ATOM 2960 C CA . LEU C 3 242 ? 190.45900 192.47200 183.62100 1.000 29.76000 242 LEU B CA 1
ATOM 2961 C C . LEU C 3 242 ? 191.30300 191.24900 183.27700 1.000 29.76000 242 LEU B C 1
ATOM 2962 O O . LEU C 3 242 ? 191.69800 190.50200 184.18400 1.000 29.76000 242 LEU B O 1
ATOM 2967 N N . PRO C 3 243 ? 191.59800 191.00600 182.00400 1.000 28.03000 243 PRO B N 1
ATOM 2968 C CA . PRO C 3 243 ? 192.31900 189.78900 181.62700 1.000 28.03000 243 PRO B CA 1
ATOM 2969 C C . PRO C 3 243 ? 193.82400 189.93300 181.80100 1.000 28.03000 243 PRO B C 1
ATOM 2970 O O . PRO C 3 243 ? 194.36600 191.03000 181.94700 1.000 28.03000 243 PRO B O 1
ATOM 2974 N N . SER C 3 244 ? 194.49600 188.78500 181.77900 1.000 36.41000 244 SER B N 1
ATOM 2975 C CA . SER C 3 244 ? 195.95100 188.70600 181.84700 1.000 36.41000 244 SER B CA 1
ATOM 2976 C C . SER C 3 244 ? 196.46300 188.32000 180.46500 1.000 36.41000 244 SER B C 1
ATOM 2977 O O . SER C 3 244 ? 196.27200 187.18300 180.02100 1.000 36.41000 244 SER B O 1
ATOM 2980 N N . MET C 3 245 ? 197.11500 189.26300 179.79000 1.000 40.20000 245 MET B N 1
ATOM 2981 C CA . MET C 3 245 ? 197.59100 189.06500 178.43000 1.000 40.20000 245 MET B CA 1
ATOM 2982 C C . MET C 3 245 ? 199.11300 189.06900 178.39300 1.000 40.20000 245 MET B C 1
ATOM 2983 O O . MET C 3 245 ? 199.77100 189.74700 179.18700 1.000 40.20000 245 MET B O 1
ATOM 2988 N N . LYS C 3 246 ? 199.66700 188.29800 177.46000 1.000 33.29000 246 LYS B N 1
ATOM 2989 C CA . LYS C 3 246 ? 201.11100 188.20000 177.30600 1.000 33.29000 246 LYS B CA 1
ATOM 2990 C C . LYS C 3 246 ? 201.42900 187.85700 175.85800 1.000 33.29000 246 LYS B C 1
ATOM 2991 O O . LYS C 3 246 ? 200.96200 186.83100 175.35000 1.000 33.29000 246 LYS B O 1
ATOM 2997 N N . LEU C 3 247 ? 202.21200 188.70900 175.20400 1.000 34.71000 247 LEU B N 1
ATOM 2998 C CA . LEU C 3 247 ? 202.61200 188.47200 173.82500 1.000 34.71000 247 LEU B CA 1
ATOM 2999 C C . LEU C 3 247 ? 203.56900 187.29200 173.74200 1.000 34.71000 247 LEU B C 1
ATOM 3000 O O . LEU C 3 247 ? 204.44100 187.11800 174.60000 1.000 34.71000 247 LEU B O 1
ATOM 3005 N N . MET C 3 248 ? 203.40400 186.47700 172.70300 1.000 40.24000 248 MET B N 1
ATOM 3006 C CA . MET C 3 248 ? 204.24100 185.30100 172.50200 1.000 40.24000 248 MET B CA 1
ATOM 3007 C C . MET C 3 248 ? 204.98400 185.31000 171.17700 1.000 40.24000 248 MET B C 1
ATOM 3008 O O . MET C 3 248 ? 206.15600 184.92700 171.13300 1.000 40.24000 248 MET B O 1
ATOM 3013 N N . SER C 3 249 ? 204.34100 185.73100 170.09200 1.000 31.74000 249 SER B N 1
ATOM 3014 C CA . SER C 3 249 ? 204.98400 185.75100 168.78600 1.000 31.74000 249 SER B CA 1
ATOM 3015 C C . SER C 3 249 ? 204.31200 186.79300 167.90500 1.000 31.74000 249 SER B C 1
ATOM 3016 O O . SER C 3 249 ? 203.08900 186.96300 167.94900 1.000 31.74000 249 SER B O 1
ATOM 3019 N N . LEU C 3 250 ? 205.12100 187.48300 167.10200 1.000 27.26000 250 LEU B N 1
ATOM 3020 C CA . LEU C 3 250 ? 204.61700 188.53600 166.23600 1.000 27.26000 250 LEU B CA 1
ATOM 3021 C C . LEU C 3 250 ? 205.47200 188.60600 164.98000 1.000 27.26000 250 LEU B C 1
ATOM 3022 O O . LEU C 3 250 ? 206.70200 188.61300 165.05800 1.000 27.26000 250 LEU B O 1
ATOM 3027 N N . VAL C 3 251 ? 204.81000 188.65800 163.82400 1.000 16.87000 251 VAL B N 1
ATOM 3028 C CA . VAL C 3 251 ? 205.47600 188.82300 162.53600 1.000 16.87000 251 VAL B CA 1
ATOM 3029 C C . VAL C 3 251 ? 204.82900 189.99300 161.81300 1.000 16.87000 251 VAL B C 1
ATOM 3030 O O . VAL C 3 251 ? 203.59900 190.06600 161.72400 1.000 16.87000 251 VAL B O 1
ATOM 3034 N N . VAL C 3 252 ? 205.65300 190.90700 161.30200 1.000 25.46000 252 VAL B N 1
ATOM 3035 C CA . VAL C 3 252 ? 205.17700 192.06600 160.55500 1.000 25.46000 252 VAL B CA 1
ATOM 3036 C C . VAL C 3 252 ? 205.95200 192.15700 159.24800 1.000 25.46000 252 VAL B C 1
ATOM 3037 O O . VAL C 3 252 ? 207.18200 192.04400 159.23600 1.000 25.46000 252 VAL B O 1
ATOM 3041 N N . THR C 3 253 ? 205.23100 192.35400 158.14700 1.000 20.94000 253 THR B N 1
ATOM 3042 C CA . THR C 3 253 ? 205.82100 192.41600 156.81900 1.000 20.94000 253 THR B CA 1
ATOM 3043 C C . THR C 3 253 ? 205.39300 193.70600 156.13800 1.000 20.94000 253 THR B C 1
ATOM 3044 O O . THR C 3 253 ? 204.20100 194.03800 156.12200 1.000 20.94000 253 THR B O 1
ATOM 3048 N N . LYS C 3 254 ? 206.36600 194.42400 155.58000 1.000 25.70000 254 LYS B N 1
ATOM 3049 C CA . LYS C 3 254 ? 206.13200 195.64700 154.82200 1.000 25.70000 254 LYS B CA 1
ATOM 3050 C C . LYS C 3 254 ? 206.53800 195.39900 153.37800 1.000 25.70000 254 LYS B C 1
ATOM 3051 O O . LYS C 3 254 ? 207.70300 195.08900 153.10200 1.000 25.70000 254 LYS B O 1
ATOM 3057 N N . THR C 3 255 ? 205.58200 195.53600 152.45900 1.000 24.60000 255 THR B N 1
ATOM 3058 C CA . THR C 3 255 ? 205.81300 195.22800 151.05500 1.000 24.60000 255 THR B CA 1
ATOM 3059 C C . THR C 3 255 ? 205.17100 196.29900 150.18700 1.000 24.60000 255 THR B C 1
ATOM 3060 O O . THR C 3 255 ? 204.30200 197.05500 150.63000 1.000 24.60000 255 THR B O 1
ATOM 3064 N N . ASP C 3 256 ? 205.61400 196.35000 148.93000 1.000 27.39000 256 ASP B N 1
ATOM 3065 C CA . ASP C 3 256 ? 205.00300 197.19200 147.90900 1.000 27.39000 256 ASP B CA 1
ATOM 3066 C C . ASP C 3 256 ? 204.04000 196.42400 147.01500 1.000 27.39000 256 ASP B C 1
ATOM 3067 O O . ASP C 3 256 ? 203.49000 197.00600 146.07600 1.000 27.39000 256 ASP B O 1
ATOM 3072 N N . PHE C 3 257 ? 203.83300 195.14200 147.28000 1.000 19.36000 257 PHE B N 1
ATOM 3073 C CA . PHE C 3 257 ? 202.96500 194.27000 146.50700 1.000 19.36000 257 PHE B CA 1
ATOM 3074 C C . PHE C 3 257 ? 202.07800 193.48800 147.46100 1.000 19.36000 257 PHE B C 1
ATOM 3075 O O . PHE C 3 257 ? 202.41700 193.32300 148.63800 1.000 19.36000 257 PHE B O 1
ATOM 3083 N N . PRO C 3 258 ? 200.92600 193.00600 146.99300 1.000 18.35000 258 PRO B N 1
ATOM 3084 C CA . PRO C 3 258 ? 200.04300 192.23200 147.87300 1.000 18.35000 258 PRO B CA 1
ATOM 3085 C C . PRO C 3 258 ? 200.73600 190.98900 148.41400 1.000 18.35000 258 PRO B C 1
ATOM 3086 O O . PRO C 3 258 ? 201.48000 190.31000 147.70500 1.000 18.35000 258 PRO B O 1
ATOM 3090 N N . PHE C 3 259 ? 200.47400 190.69500 149.68600 1.000 27.80000 259 PHE B N 1
ATOM 3091 C CA . PHE C 3 259 ? 201.08300 189.55900 150.36400 1.000 27.80000 259 PHE B CA 1
ATOM 3092 C C . PHE C 3 259 ? 200.28000 189.24900 151.61700 1.000 27.80000 259 PHE B C 1
ATOM 3093 O O . PHE C 3 259 ? 199.69000 190.14400 152.22700 1.000 27.80000 259 PHE B O 1
ATOM 3101 N N . MET C 3 260 ? 200.26700 187.97000 151.99200 1.000 39.28000 260 MET B N 1
ATOM 3102 C CA . MET C 3 260 ? 199.55100 187.52700 153.18200 1.000 39.28000 260 MET B CA 1
ATOM 3103 C C . MET C 3 260 ? 200.39600 186.53000 153.96900 1.000 39.28000 260 MET B C 1
ATOM 3104 O O . MET C 3 260 ? 200.69300 185.43900 153.47000 1.000 39.28000 260 MET B O 1
ATOM 3109 N N . PRO C 3 261 ? 200.80000 186.86700 155.19000 1.000 32.18000 261 PRO B N 1
ATOM 3110 C CA . PRO C 3 261 ? 201.58800 185.92700 155.99200 1.000 32.18000 261 PRO B CA 1
ATOM 3111 C C . PRO C 3 261 ? 200.75300 184.73400 156.43000 1.000 32.18000 261 PRO B C 1
ATOM 3112 O O . PRO C 3 261 ? 199.52200 184.77500 156.47500 1.000 32.18000 261 PRO B O 1
ATOM 3116 N N . GLU C 3 262 ? 201.45500 183.64900 156.74900 1.000 37.90000 262 GLU B N 1
ATOM 3117 C CA . GLU C 3 262 ? 200.78900 182.42900 157.17000 1.000 37.90000 262 GLU B CA 1
ATOM 3118 C C . GLU C 3 262 ? 200.08800 182.63400 158.51300 1.000 37.90000 262 GLU B C 1
ATOM 3119 O O . GLU C 3 262 ? 200.58400 183.36000 159.37800 1.000 37.90000 262 GLU B O 1
ATOM 3125 N N . PRO C 3 263 ? 198.92800 182.00800 158.70700 1.000 28.02000 263 PRO B N 1
ATOM 3126 C CA . PRO C 3 263 ? 198.24600 182.11000 160.00100 1.000 28.02000 263 PRO B CA 1
ATOM 3127 C C . PRO C 3 263 ? 199.06100 181.46000 161.10900 1.000 28.02000 263 PRO B C 1
ATOM 3128 O O . PRO C 3 263 ? 199.82800 180.52400 160.87800 1.000 28.02000 263 PRO B O 1
ATOM 3132 N N . ALA C 3 264 ? 198.88400 181.97000 162.32200 1.000 27.25000 264 ALA B N 1
ATOM 3133 C CA . ALA C 3 264 ? 199.63300 181.49300 163.48300 1.000 27.25000 264 ALA B CA 1
ATOM 3134 C C . ALA C 3 264 ? 199.01700 180.23000 164.07700 1.000 27.25000 264 ALA B C 1
ATOM 3135 O O . ALA C 3 264 ? 198.72600 180.15400 165.26700 1.000 27.25000 264 ALA B O 1
ATOM 3137 N N . HIS C 3 265 ? 198.82300 179.21400 163.23800 1.000 35.10000 265 HIS B N 1
ATOM 3138 C CA . HIS C 3 265 ? 198.27500 177.93800 163.68300 1.000 35.10000 265 HIS B CA 1
ATOM 3139 C C . HIS C 3 265 ? 199.33800 176.87000 163.88900 1.000 35.10000 265 HIS B C 1
ATOM 3140 O O . HIS C 3 265 ? 199.18300 176.02200 164.77100 1.000 35.10000 265 HIS B O 1
ATOM 3147 N N . ASP C 3 266 ? 200.40600 176.89100 163.10000 1.000 35.07000 266 ASP B N 1
ATOM 3148 C CA . ASP C 3 266 ? 201.49200 175.93300 163.22300 1.000 35.07000 266 ASP B CA 1
ATOM 3149 C C . ASP C 3 266 ? 202.66700 176.55800 163.96000 1.000 35.07000 266 ASP B C 1
ATOM 3150 O O . ASP C 3 266 ? 202.85000 177.77900 163.95300 1.000 35.07000 266 ASP B O 1
ATOM 3155 N N . ASP C 3 267 ? 203.46300 175.70600 164.60700 1.000 40.68000 267 ASP B N 1
ATOM 3156 C CA . ASP C 3 267 ? 204.62800 176.18800 165.34200 1.000 40.68000 267 ASP B CA 1
ATOM 3157 C C . ASP C 3 267 ? 205.66800 176.81900 164.42500 1.000 40.68000 267 ASP B C 1
ATOM 3158 O O . ASP C 3 267 ? 206.41700 177.69600 164.86900 1.000 40.68000 267 ASP B O 1
ATOM 3163 N N . ASP C 3 268 ? 205.73200 176.40000 163.16700 1.000 42.15000 268 ASP B N 1
ATOM 3164 C CA . ASP C 3 268 ? 206.68200 176.93000 162.19400 1.000 42.15000 268 ASP B CA 1
ATOM 3165 C C . ASP C 3 268 ? 205.89700 177.74100 161.16800 1.000 42.15000 268 ASP B C 1
ATOM 3166 O O . ASP C 3 268 ? 205.48000 177.22500 160.13100 1.000 42.15000 268 ASP B O 1
ATOM 3171 N N . TYR C 3 269 ? 205.69500 179.02700 161.46700 1.000 37.06000 269 TYR B N 1
ATOM 3172 C CA . TYR C 3 269 ? 205.01300 179.92700 160.54600 1.000 37.06000 269 TYR B CA 1
ATOM 3173 C C . TYR C 3 269 ? 205.78500 181.22000 160.31500 1.000 37.06000 269 TYR B C 1
ATOM 3174 O O . TYR C 3 269 ? 205.23300 182.16100 159.73500 1.000 37.06000 269 TYR B O 1
ATOM 3183 N N . ILE C 3 270 ? 207.03900 181.29200 160.75100 1.000 34.11000 270 ILE B N 1
ATOM 3184 C CA . ILE C 3 270 ? 207.88200 182.45200 160.47400 1.000 34.11000 270 ILE B CA 1
ATOM 3185 C C . ILE C 3 270 ? 208.85600 182.16600 159.33800 1.000 34.11000 270 ILE B C 1
ATOM 3186 O O . ILE C 3 270 ? 208.99300 182.96500 158.40600 1.000 34.11000 270 ILE B O 1
ATOM 3191 N N . LYS C 3 271 ? 209.53700 181.02100 159.39200 1.000 36.92000 271 LYS B N 1
ATOM 3192 C CA . LYS C 3 271 ? 210.42700 180.64500 158.29900 1.000 36.92000 271 LYS B CA 1
ATOM 3193 C C . LYS C 3 271 ? 209.65500 180.50900 156.99200 1.000 36.92000 271 LYS B C 1
ATOM 3194 O O . LYS C 3 271 ? 210.11100 180.97000 155.93600 1.000 36.92000 271 LYS B O 1
ATOM 3200 N N . THR C 3 272 ? 208.47500 179.88700 157.05100 1.000 35.38000 272 THR B N 1
ATOM 3201 C CA . THR C 3 272 ? 207.66300 179.70500 155.85300 1.000 35.38000 272 THR B CA 1
ATOM 3202 C C . THR C 3 272 ? 207.26800 181.04600 155.24700 1.000 35.38000 272 THR B C 1
ATOM 3203 O O . THR C 3 272 ? 207.37300 181.24100 154.02900 1.000 35.38000 272 THR B O 1
ATOM 3207 N N . THR C 3 273 ? 206.82400 181.99000 156.08000 1.000 30.17000 273 THR B N 1
ATOM 3208 C CA . THR C 3 273 ? 206.36900 183.26600 155.53900 1.000 30.17000 273 THR B CA 1
ATOM 3209 C C . THR C 3 273 ? 207.53900 184.09900 155.02900 1.000 30.17000 273 THR B C 1
ATOM 3210 O O . THR C 3 273 ? 207.38900 184.84200 154.05700 1.000 30.17000 273 THR B O 1
ATOM 3214 N N . ILE C 3 274 ? 208.71900 183.97100 155.64300 1.000 28.56000 274 ILE B N 1
ATOM 3215 C CA . ILE C 3 274 ? 209.88900 184.69000 155.13600 1.000 28.56000 274 ILE B CA 1
ATOM 3216 C C . ILE C 3 274 ? 210.30600 184.14500 153.77200 1.000 28.56000 274 ILE B C 1
ATOM 3217 O O . ILE C 3 274 ? 210.59600 184.90900 152.83800 1.000 28.56000 274 ILE B O 1
ATOM 3222 N N . MET C 3 275 ? 210.34200 182.81600 153.63400 1.000 32.18000 275 MET B N 1
ATOM 3223 C CA . MET C 3 275 ? 210.67500 182.22900 152.33800 1.000 32.18000 275 MET B CA 1
ATOM 3224 C C . MET C 3 275 ? 209.64200 182.60800 151.28000 1.000 32.18000 275 MET B C 1
ATOM 3225 O O . MET C 3 275 ? 209.99600 182.92600 150.13600 1.000 32.18000 275 MET B O 1
ATOM 3230 N N . ARG C 3 276 ? 208.36100 182.57900 151.65000 1.000 31.53000 276 ARG B N 1
ATOM 3231 C CA . ARG C 3 276 ? 207.31300 182.96100 150.71200 1.000 31.53000 276 ARG B CA 1
ATOM 3232 C C . ARG C 3 276 ? 207.43300 184.42900 150.32200 1.000 31.53000 276 ARG B C 1
ATOM 3233 O O . ARG C 3 276 ? 207.19300 184.78900 149.16900 1.000 31.53000 276 ARG B O 1
ATOM 3241 N N . LEU C 3 277 ? 207.80200 185.29000 151.27200 1.000 25.28000 277 LEU B N 1
ATOM 3242 C CA . LEU C 3 277 ? 208.01000 186.70000 150.96300 1.000 25.28000 277 LEU B CA 1
ATOM 3243 C C . LEU C 3 277 ? 209.15000 186.88600 149.97100 1.000 25.28000 277 LEU B C 1
ATOM 3244 O O . LEU C 3 277 ? 209.02800 187.65500 149.00900 1.000 25.28000 277 LEU B O 1
ATOM 3249 N N . GLY C 3 278 ? 210.26500 186.18900 150.19000 1.000 24.12000 278 GLY B N 1
ATOM 3250 C CA . GLY C 3 278 ? 211.37600 186.29500 149.25700 1.000 24.12000 278 GLY B CA 1
ATOM 3251 C C . GLY C 3 278 ? 210.99800 185.83800 147.86000 1.000 24.12000 278 GLY B C 1
ATOM 3252 O O . GLY C 3 278 ? 211.26800 186.52500 146.86700 1.000 24.12000 278 GLY B O 1
ATOM 3253 N N . LYS C 3 279 ? 210.34000 184.67900 147.76600 1.000 25.52000 279 LYS B N 1
ATOM 3254 C CA . LYS C 3 279 ? 209.95200 184.16900 146.45700 1.000 25.52000 279 LYS B CA 1
ATOM 3255 C C . LYS C 3 279 ? 208.89800 185.04500 145.78900 1.000 25.52000 279 LYS B C 1
ATOM 3256 O O . LYS C 3 279 ? 208.92700 185.22300 144.56600 1.000 25.52000 279 LYS B O 1
ATOM 3262 N N . ALA C 3 280 ? 207.97000 185.60900 146.56600 1.000 23.99000 280 ALA B N 1
ATOM 3263 C CA . ALA C 3 280 ? 206.95700 186.49200 146.00200 1.000 23.99000 280 ALA B CA 1
ATOM 3264 C C . ALA C 3 280 ? 207.57900 187.78300 145.48400 1.000 23.99000 280 ALA B C 1
ATOM 3265 O O . ALA C 3 280 ? 207.17700 188.28700 144.43100 1.000 23.99000 280 ALA B O 1
ATOM 3267 N N . LYS C 3 281 ? 208.55000 188.33500 146.21300 1.000 24.68000 281 LYS B N 1
ATOM 3268 C CA . LYS C 3 281 ? 209.26700 189.50000 145.70700 1.000 24.68000 281 LYS B CA 1
ATOM 3269 C C . LYS C 3 281 ? 210.01300 189.15800 144.42600 1.000 24.68000 281 LYS B C 1
ATOM 3270 O O . LYS C 3 281 ? 210.07100 189.97100 143.49400 1.000 24.68000 281 LYS B O 1
ATOM 3276 N N . GLY C 3 282 ? 210.59700 187.96300 144.36400 1.000 25.81000 282 GLY B N 1
ATOM 3277 C CA . GLY C 3 282 ? 211.28100 187.55300 143.14600 1.000 25.81000 282 GLY B CA 1
ATOM 3278 C C . GLY C 3 282 ? 210.34500 187.42200 141.95700 1.000 25.81000 282 GLY B C 1
ATOM 3279 O O . GLY C 3 282 ? 210.68500 187.81200 140.83800 1.000 25.81000 282 GLY B O 1
ATOM 3280 N N . VAL C 3 283 ? 209.15100 186.87200 142.18500 1.000 26.75000 283 VAL B N 1
ATOM 3281 C CA . VAL C 3 283 ? 208.28400 186.50600 141.06800 1.000 26.75000 283 VAL B CA 1
ATOM 3282 C C . VAL C 3 283 ? 207.39500 187.67400 140.63800 1.000 26.75000 283 VAL B C 1
ATOM 3283 O O . VAL C 3 283 ? 207.04500 187.79300 139.45800 1.000 26.75000 283 VAL B O 1
ATOM 3287 N N . LEU C 3 284 ? 207.01900 188.55300 141.56400 1.000 26.23000 284 LEU B N 1
ATOM 3288 C CA . LEU C 3 284 ? 206.07300 189.62100 141.26900 1.000 26.23000 284 LEU B CA 1
ATOM 3289 C C . LEU C 3 284 ? 206.74200 190.92400 140.85500 1.000 26.23000 284 LEU B C 1
ATOM 3290 O O . LEU C 3 284 ? 206.04000 191.92200 140.65300 1.000 26.23000 284 LEU B O 1
ATOM 3295 N N . ASN C 3 285 ? 208.06900 190.94300 140.73100 1.000 32.57000 285 ASN B N 1
ATOM 3296 C CA . ASN C 3 285 ? 208.82000 192.12700 140.31600 1.000 32.57000 285 ASN B CA 1
ATOM 3297 C C . ASN C 3 285 ? 208.57000 193.29600 141.27200 1.000 32.57000 285 ASN B C 1
ATOM 3298 O O . ASN C 3 285 ? 208.15200 194.38600 140.87700 1.000 32.57000 285 ASN B O 1
ATOM 3303 N N . GLY C 3 286 ? 208.83600 193.04600 142.55500 1.000 29.90000 286 GLY B N 1
ATOM 3304 C CA . GLY C 3 286 ? 208.71600 194.05500 143.58000 1.000 29.90000 286 GLY B CA 1
ATOM 3305 C C . GLY C 3 286 ? 209.99700 194.86300 143.74100 1.000 29.90000 286 GLY B C 1
ATOM 3306 O O . GLY C 3 286 ? 211.00100 194.64200 143.07400 1.000 29.90000 286 GLY B O 1
ATOM 3307 N N . ASN C 3 287 ? 209.93400 195.82700 144.66200 1.000 35.01000 287 ASN B N 1
ATOM 3308 C CA . ASN C 3 287 ? 211.08700 196.67800 144.92600 1.000 35.01000 287 ASN B CA 1
ATOM 3309 C C . ASN C 3 287 ? 211.29600 196.94500 146.41400 1.000 35.01000 287 ASN B C 1
ATOM 3310 O O . ASN C 3 287 ? 212.20400 197.70700 146.76600 1.000 35.01000 287 ASN B O 1
ATOM 3315 N N . LEU C 3 288 ? 210.49600 196.34300 147.29200 1.000 28.51000 288 LEU B N 1
ATOM 3316 C CA . LEU C 3 288 ? 210.63400 196.56900 148.72400 1.000 28.51000 288 LEU B CA 1
ATOM 3317 C C . LEU C 3 288 ? 209.96100 195.42700 149.47100 1.000 28.51000 288 LEU B C 1
ATOM 3318 O O . LEU C 3 288 ? 208.79400 195.12000 149.21100 1.000 28.51000 288 LEU B O 1
ATOM 3323 N N . ALA C 3 289 ? 210.69900 194.80400 150.38800 1.000 27.57000 289 ALA B N 1
ATOM 3324 C CA . ALA C 3 289 ? 210.15700 193.70700 151.18600 1.000 27.57000 289 ALA B CA 1
ATOM 3325 C C . ALA C 3 289 ? 210.97000 193.61300 152.46900 1.000 27.57000 289 ALA B C 1
ATOM 3326 O O . ALA C 3 289 ? 212.13600 193.21100 152.43200 1.000 27.57000 289 ALA B O 1
ATOM 3328 N N . LYS C 3 290 ? 210.36000 193.98200 153.59300 1.000 27.12000 290 LYS B N 1
ATOM 3329 C CA . LYS C 3 290 ? 211.02800 193.95600 154.88500 1.000 27.12000 290 LYS B CA 1
ATOM 3330 C C . LYS C 3 290 ? 210.19300 193.16900 155.88200 1.000 27.12000 290 LYS B C 1
ATOM 3331 O O . LYS C 3 290 ? 208.96200 193.15100 155.80600 1.000 27.12000 290 LYS B O 1
ATOM 3337 N N . ALA C 3 291 ? 210.87600 192.52000 156.82200 1.000 20.72000 291 ALA B N 1
ATOM 3338 C CA . ALA C 3 291 ? 210.22600 191.68500 157.82300 1.000 20.72000 291 ALA B CA 1
ATOM 3339 C C . ALA C 3 291 ? 210.77600 191.99400 159.20700 1.000 20.72000 291 ALA B C 1
ATOM 3340 O O . ALA C 3 291 ? 211.97300 192.24800 159.36600 1.000 20.72000 291 ALA B O 1
ATOM 3342 N N . TYR C 3 292 ? 209.89400 191.96700 160.20100 1.000 23.33000 292 TYR B N 1
ATOM 3343 C CA . TYR C 3 292 ? 210.25000 192.13800 161.60100 1.000 23.33000 292 TYR B CA 1
ATOM 3344 C C . TYR C 3 292 ? 209.60100 191.02800 162.41000 1.000 23.33000 292 TYR B C 1
ATOM 3345 O O . TYR C 3 292 ? 208.42900 190.69800 162.20300 1.000 23.33000 292 TYR B O 1
ATOM 3354 N N . VAL C 3 293 ? 210.36800 190.45200 163.33500 1.000 23.81000 293 VAL B N 1
ATOM 3355 C CA . VAL C 3 293 ? 209.93400 189.29700 164.10900 1.000 23.81000 293 VAL B CA 1
ATOM 3356 C C . VAL C 3 293 ? 210.18700 189.56100 165.58600 1.000 23.81000 293 VAL B C 1
ATOM 3357 O O . VAL C 3 293 ? 211.28800 189.96600 165.97300 1.000 23.81000 293 VAL B O 1
ATOM 3361 N N . ILE C 3 294 ? 209.16500 189.33100 166.40600 1.000 18.88000 294 ILE B N 1
ATOM 3362 C CA . ILE C 3 294 ? 209.28400 189.35800 167.85800 1.000 18.88000 294 ILE B CA 1
ATOM 3363 C C . ILE C 3 294 ? 208.96800 187.96000 168.36700 1.000 18.88000 294 ILE B C 1
ATOM 3364 O O . ILE C 3 294 ? 207.86800 187.44300 168.12900 1.000 18.88000 294 ILE B O 1
ATOM 3369 N N . ASN C 3 295 ? 209.92400 187.35400 169.06500 1.000 32.81000 295 ASN B N 1
ATOM 3370 C CA . ASN C 3 295 ? 209.81000 185.97800 169.52800 1.000 32.81000 295 ASN B CA 1
ATOM 3371 C C . ASN C 3 295 ? 210.09400 185.91400 171.02100 1.000 32.81000 295 ASN B C 1
ATOM 3372 O O . ASN C 3 295 ? 211.10100 186.45600 171.48800 1.000 32.81000 295 ASN B O 1
ATOM 3377 N N . ASN C 3 296 ? 209.20800 185.24600 171.76200 1.000 30.69000 296 ASN B N 1
ATOM 3378 C CA . ASN C 3 296 ? 209.39700 185.06400 173.19500 1.000 30.69000 296 ASN B CA 1
ATOM 3379 C C . ASN C 3 296 ? 209.16500 183.62400 173.63800 1.000 30.69000 296 ASN B C 1
ATOM 3380 O O . ASN C 3 296 ? 209.13100 183.36300 174.84600 1.000 30.69000 296 ASN B O 1
ATOM 3385 N N . GLU C 3 297 ? 209.00000 182.68400 172.70700 1.000 39.90000 297 GLU B N 1
ATOM 3386 C CA . GLU C 3 297 ? 208.74500 181.28700 173.04300 1.000 39.90000 297 GLU B CA 1
ATOM 3387 C C . GLU C 3 297 ? 209.83400 180.35100 172.53800 1.000 39.90000 297 GLU B C 1
ATOM 3388 O O . GLU C 3 297 ? 209.71100 179.13200 172.69900 1.000 39.90000 297 GLU B O 1
ATOM 3394 N N . GLY C 3 298 ? 210.89700 180.88300 171.93800 1.000 37.78000 298 GLY B N 1
ATOM 3395 C CA . GLY C 3 298 ? 212.01600 180.07000 171.50600 1.000 37.78000 298 GLY B CA 1
ATOM 3396 C C . GLY C 3 298 ? 211.70100 179.08000 170.40100 1.000 37.78000 298 GLY B C 1
ATOM 3397 O O . GLY C 3 298 ? 212.10600 177.91600 170.47500 1.000 37.78000 298 GLY B O 1
ATOM 3398 N N . ILE C 3 299 ? 210.98200 179.52400 169.37700 1.000 39.97000 299 ILE B N 1
ATOM 3399 C CA . ILE C 3 299 ? 210.68900 178.69600 168.22000 1.000 39.97000 299 ILE B CA 1
ATOM 3400 C C . ILE C 3 299 ? 211.61000 179.10500 167.07900 1.000 39.97000 299 ILE B C 1
ATOM 3401 O O . ILE C 3 299 ? 212.28800 180.13500 167.12600 1.000 39.97000 299 ILE B O 1
ATOM 3406 N N . GLU C 3 300 ? 211.64200 178.27600 166.03600 1.000 46.68000 300 GLU B N 1
ATOM 3407 C CA . GLU C 3 300 ? 212.52700 178.52600 164.90700 1.000 46.68000 300 GLU B CA 1
ATOM 3408 C C . GLU C 3 300 ? 212.12900 179.80800 164.18300 1.000 46.68000 300 GLU B C 1
ATOM 3409 O O . GLU C 3 300 ? 210.94400 180.09100 163.98800 1.000 46.68000 300 GLU B O 1
ATOM 3415 N N . VAL C 3 301 ? 213.13400 180.58400 163.78000 1.000 42.31000 301 VAL B N 1
ATOM 3416 C CA . VAL C 3 301 ? 212.90400 181.85900 163.10900 1.000 42.31000 301 VAL B CA 1
ATOM 3417 C C . VAL C 3 301 ? 213.51800 181.82300 161.71500 1.000 42.31000 301 VAL B C 1
ATOM 3418 O O . VAL C 3 301 ? 212.81400 181.97900 160.71000 1.000 42.31000 301 VAL B O 1
ATOM 3422 N N . GLY C 3 302 ? 214.83100 181.62500 161.64600 1.000 57.93000 302 GLY B N 1
ATOM 3423 C CA . GLY C 3 302 ? 215.52400 181.60600 160.37400 1.000 57.93000 302 GLY B CA 1
ATOM 3424 C C . GLY C 3 302 ? 216.84800 182.34600 160.40600 1.000 57.93000 302 GLY B C 1
ATOM 3425 O O . GLY C 3 302 ? 217.50800 182.40100 161.44800 1.000 57.93000 302 GLY B O 1
ATOM 3426 N N . GLU C 3 303 ? 217.24500 182.91900 159.27100 1.000 69.91000 303 GLU B N 1
ATOM 3427 C CA . GLU C 3 303 ? 218.50200 183.64600 159.16700 1.000 69.91000 303 GLU B CA 1
ATOM 3428 C C . GLU C 3 303 ? 218.27000 184.96600 158.45000 1.000 69.91000 303 GLU B C 1
ATOM 3429 O O . GLU C 3 303 ? 217.36800 185.08700 157.61400 1.000 69.91000 303 GLU B O 1
ATOM 3435 N N . GLY C 3 304 ? 219.09800 185.95100 158.77800 1.000 53.85000 304 GLY B N 1
ATOM 3436 C CA . GLY C 3 304 ? 218.98900 187.26400 158.15900 1.000 53.85000 304 GLY B CA 1
ATOM 3437 C C . GLY C 3 304 ? 217.67800 187.96400 158.43900 1.000 53.85000 304 GLY B C 1
ATOM 3438 O O . GLY C 3 304 ? 217.09200 188.56900 157.53300 1.000 53.85000 304 GLY B O 1
ATOM 3439 N N . VAL C 3 305 ? 217.20100 187.89600 159.68000 1.000 36.59000 305 VAL B N 1
ATOM 3440 C CA . VAL C 3 305 ? 215.92200 188.47700 160.07100 1.000 36.59000 305 VAL B CA 1
ATOM 3441 C C . VAL C 3 305 ? 216.15500 189.41900 161.24200 1.000 36.59000 305 VAL B C 1
ATOM 3442 O O . VAL C 3 305 ? 216.82000 189.05100 162.21700 1.000 36.59000 305 VAL B O 1
ATOM 3446 N N . THR C 3 306 ? 215.61300 190.63000 161.14500 1.000 32.44000 306 THR B N 1
ATOM 3447 C CA . THR C 3 306 ? 215.71200 191.58200 162.23900 1.000 32.44000 306 THR B CA 1
ATOM 3448 C C . THR C 3 306 ? 214.87600 191.10600 163.42000 1.000 32.44000 306 THR B C 1
ATOM 3449 O O . THR C 3 306 ? 213.71800 190.70800 163.25400 1.000 32.44000 306 THR B O 1
ATOM 3453 N N . VAL C 3 307 ? 215.46000 191.14600 164.61400 1.000 24.08000 307 VAL B N 1
ATOM 3454 C CA . VAL C 3 307 ? 214.80400 190.69800 165.83700 1.000 24.08000 307 VAL B CA 1
ATOM 3455 C C . VAL C 3 307 ? 214.65500 191.89000 166.76900 1.000 24.08000 307 VAL B C 1
ATOM 3456 O O . VAL C 3 307 ? 215.63800 192.57300 167.07700 1.000 24.08000 307 VAL B O 1
ATOM 3460 N N . LEU C 3 308 ? 213.42800 192.14100 167.21300 1.000 21.13000 308 LEU B N 1
ATOM 3461 C CA . LEU C 3 308 ? 213.11300 193.23400 168.11600 1.000 21.13000 308 LEU B CA 1
ATOM 3462 C C . LEU C 3 308 ? 212.88700 192.69100 169.52300 1.000 21.13000 308 LEU B C 1
ATOM 3463 O O . LEU C 3 308 ? 213.01700 191.49200 169.78300 1.000 21.13000 308 LEU B O 1
ATOM 3468 N N . SER C 3 309 ? 212.54400 193.59100 170.43700 1.000 23.38000 309 SER B N 1
ATOM 3469 C CA . SER C 3 309 ? 212.30700 193.22900 171.82900 1.000 23.38000 309 SER B CA 1
ATOM 3470 C C . SER C 3 309 ? 210.90700 193.55700 172.31100 1.000 23.38000 309 SER B C 1
ATOM 3471 O O . SER C 3 309 ? 210.28800 192.73700 172.99400 1.000 23.38000 309 SER B O 1
ATOM 3474 N N . THR C 3 310 ? 210.38700 194.73700 171.97900 1.000 29.21000 310 THR B N 1
ATOM 3475 C CA . THR C 3 310 ? 209.06400 195.15800 172.42000 1.000 29.21000 310 THR B CA 1
ATOM 3476 C C . THR C 3 310 ? 208.25600 195.57300 171.19400 1.000 29.21000 310 THR B C 1
ATOM 3477 O O . THR C 3 310 ? 208.69300 195.40500 170.05200 1.000 29.21000 310 THR B O 1
ATOM 3481 N N . VAL C 3 311 ? 207.07000 196.12300 171.43800 1.000 28.04000 311 VAL B N 1
ATOM 3482 C CA . VAL C 3 311 ? 206.21100 196.57800 170.35200 1.000 28.04000 311 VAL B CA 1
ATOM 3483 C C . VAL C 3 311 ? 206.46700 198.04100 170.00600 1.000 28.04000 311 VAL B C 1
ATOM 3484 O O . VAL C 3 311 ? 206.30300 198.44400 168.84800 1.000 28.04000 311 VAL B O 1
ATOM 3488 N N . GLU C 3 312 ? 206.89000 198.84900 170.98500 1.000 34.60000 312 GLU B N 1
ATOM 3489 C CA . GLU C 3 312 ? 207.15100 200.26100 170.72700 1.000 34.60000 312 GLU B CA 1
ATOM 3490 C C . GLU C 3 312 ? 208.27400 200.43800 169.71300 1.000 34.60000 312 GLU B C 1
ATOM 3491 O O . GLU C 3 312 ? 208.22000 201.33900 168.86500 1.000 34.60000 312 GLU B O 1
ATOM 3497 N N . ASP C 3 313 ? 209.30400 199.59300 169.78800 1.000 29.47000 313 ASP B N 1
ATOM 3498 C CA . ASP C 3 313 ? 210.37300 199.63900 168.79700 1.000 29.47000 313 ASP B CA 1
ATOM 3499 C C . ASP C 3 313 ? 209.83700 199.34900 167.40100 1.000 29.47000 313 ASP B C 1
ATOM 3500 O O . ASP C 3 313 ? 210.23500 199.99600 166.42600 1.000 29.47000 313 ASP B O 1
ATOM 3505 N N . LEU C 3 314 ? 208.92800 198.37500 167.28800 1.000 23.41000 314 LEU B N 1
ATOM 3506 C CA . LEU C 3 314 ? 208.32000 198.07600 165.99700 1.000 23.41000 314 LEU B CA 1
ATOM 3507 C C . LEU C 3 314 ? 207.53100 199.26600 165.46900 1.000 23.41000 314 LEU B C 1
ATOM 3508 O O . LEU C 3 314 ? 207.59800 199.58700 164.27800 1.000 23.41000 314 LEU B O 1
ATOM 3513 N N . VAL C 3 315 ? 206.77000 199.92900 166.34300 1.000 26.74000 315 VAL B N 1
ATOM 3514 C CA . VAL C 3 315 ? 205.98700 201.08800 165.91800 1.000 26.74000 315 VAL B CA 1
ATOM 3515 C C . VAL C 3 315 ? 206.90500 202.21100 165.45000 1.000 26.74000 315 VAL B C 1
ATOM 3516 O O . VAL C 3 315 ? 206.64700 202.85700 164.42600 1.000 26.74000 315 VAL B O 1
ATOM 3520 N N . VAL C 3 316 ? 207.99200 202.45500 166.18400 1.000 30.95000 316 VAL B N 1
ATOM 3521 C CA . VAL C 3 316 ? 208.93800 203.49900 165.79400 1.000 30.95000 316 VAL B CA 1
ATOM 3522 C C . VAL C 3 316 ? 209.57500 203.16700 164.45000 1.000 30.95000 316 VAL B C 1
ATOM 3523 O O . VAL C 3 316 ? 209.71800 204.03800 163.58200 1.000 30.95000 316 VAL B O 1
ATOM 3527 N N . LYS C 3 317 ? 209.96900 201.90600 164.25500 1.000 28.85000 317 LYS B N 1
ATOM 3528 C CA . LYS C 3 317 ? 210.58000 201.50700 162.99200 1.000 28.85000 317 LYS B CA 1
ATOM 3529 C C . LYS C 3 317 ? 209.60200 201.65600 161.83200 1.000 28.85000 317 LYS B C 1
ATOM 3530 O O . LYS C 3 317 ? 209.98600 202.09000 160.74200 1.000 28.85000 317 LYS B O 1
ATOM 3536 N N . LEU C 3 318 ? 208.33600 201.29100 162.04700 1.000 26.41000 318 LEU B N 1
ATOM 3537 C CA . LEU C 3 318 ? 207.33400 201.46100 161.00200 1.000 26.41000 318 LEU B CA 1
ATOM 3538 C C . LEU C 3 318 ? 207.12000 202.93300 160.67400 1.000 26.41000 318 LEU B C 1
ATOM 3539 O O . LEU C 3 318 ? 206.96400 203.29900 159.50400 1.000 26.41000 318 LEU B O 1
ATOM 3544 N N . GLU C 3 319 ? 207.09800 203.79100 161.69700 1.000 37.13000 319 GLU B N 1
ATOM 3545 C CA . GLU C 3 319 ? 206.93400 205.22100 161.45600 1.000 37.13000 319 GLU B CA 1
ATOM 3546 C C . GLU C 3 319 ? 208.11100 205.79300 160.67600 1.000 37.13000 319 GLU B C 1
ATOM 3547 O O . GLU C 3 319 ? 207.92300 206.58500 159.74700 1.000 37.13000 319 GLU B O 1
ATOM 3553 N N . GLU C 3 320 ? 209.33400 205.40400 161.04500 1.000 53.12000 320 GLU B N 1
ATOM 3554 C CA . GLU C 3 320 ? 210.51800 205.97800 160.41100 1.000 53.12000 320 GLU B CA 1
ATOM 3555 C C . GLU C 3 320 ? 210.58800 205.62100 158.93000 1.000 53.12000 320 GLU B C 1
ATOM 3556 O O . GLU C 3 320 ? 210.93200 206.46600 158.09600 1.000 53.12000 320 GLU B O 1
ATOM 3562 N N . MET D 3 1 ? 197.43200 208.07600 185.39900 1.000 41.80000 1 MET C N 1
ATOM 3563 C CA . MET D 3 1 ? 196.96100 206.75000 185.77900 1.000 41.80000 1 MET C CA 1
ATOM 3564 C C . MET D 3 1 ? 197.91400 206.08800 186.76800 1.000 41.80000 1 MET C C 1
ATOM 3565 O O . MET D 3 1 ? 199.10400 206.39400 186.79600 1.000 41.80000 1 MET C O 1
ATOM 3570 N N . ILE D 3 2 ? 197.37800 205.18000 187.57800 1.000 29.77000 2 ILE C N 1
ATOM 3571 C CA . ILE D 3 2 ? 198.16600 204.40000 188.52200 1.000 29.77000 2 ILE C CA 1
ATOM 3572 C C . ILE D 3 2 ? 197.89400 202.92700 188.24500 1.000 29.77000 2 ILE C C 1
ATOM 3573 O O . ILE D 3 2 ? 196.76500 202.45800 188.41600 1.000 29.77000 2 ILE C O 1
ATOM 3578 N N . SER D 3 3 ? 198.92200 202.19900 187.82000 1.000 25.72000 3 SER C N 1
ATOM 3579 C CA . SER D 3 3 ? 198.79200 200.78900 187.48200 1.000 25.72000 3 SER C CA 1
ATOM 3580 C C . SER D 3 3 ? 199.76000 199.96700 188.32100 1.000 25.72000 3 SER C C 1
ATOM 3581 O O . SER D 3 3 ? 200.94300 200.29600 188.41500 1.000 25.72000 3 SER C O 1
ATOM 3584 N N . GLY D 3 4 ? 199.26500 198.89200 188.91400 1.000 30.74000 4 GLY C N 1
ATOM 3585 C CA . GLY D 3 4 ? 200.06100 198.12500 189.85500 1.000 30.74000 4 GLY C CA 1
ATOM 3586 C C . GLY D 3 4 ? 199.93700 196.63600 189.62900 1.000 30.74000 4 GLY C C 1
ATOM 3587 O O . GLY D 3 4 ? 198.89800 196.13100 189.19900 1.000 30.74000 4 GLY C O 1
ATOM 3588 N N . SER D 3 5 ? 201.02600 195.93200 189.93600 1.000 23.74000 5 SER C N 1
ATOM 3589 C CA . SER D 3 5 ? 201.07500 194.47600 189.93800 1.000 23.74000 5 SER C CA 1
ATOM 3590 C C . SER D 3 5 ? 201.60800 194.01200 191.28500 1.000 23.74000 5 SER C C 1
ATOM 3591 O O . SER D 3 5 ? 202.64400 194.50600 191.74800 1.000 23.74000 5 SER C O 1
ATOM 3594 N N . VAL D 3 6 ? 200.91000 193.06200 191.90800 1.000 21.47000 6 VAL C N 1
ATOM 3595 C CA . VAL D 3 6 ? 201.18600 192.64500 193.27700 1.000 21.47000 6 VAL C CA 1
ATOM 3596 C C . VAL D 3 6 ? 201.22400 191.12500 193.33700 1.000 21.47000 6 VAL C C 1
ATOM 3597 O O . VAL D 3 6 ? 200.42400 190.43400 192.69100 1.000 21.47000 6 VAL C O 1
ATOM 3601 N N . ARG D 3 7 ? 202.16800 190.59900 194.12200 1.000 31.74000 7 ARG C N 1
ATOM 3602 C CA . ARG D 3 7 ? 202.29600 189.17000 194.36400 1.000 31.74000 7 ARG C CA 1
ATOM 3603 C C . ARG D 3 7 ? 202.15000 188.89600 195.85600 1.000 31.74000 7 ARG C C 1
ATOM 3604 O O . ARG D 3 7 ? 202.77700 189.57000 196.67900 1.000 31.74000 7 ARG C O 1
ATOM 3612 N N . PHE D 3 8 ? 201.32700 187.90500 196.19600 1.000 25.92000 8 PHE C N 1
ATOM 3613 C CA . PHE D 3 8 ? 201.03800 187.52700 197.57100 1.000 25.92000 8 PHE C CA 1
ATOM 3614 C C . PHE D 3 8 ? 201.27900 186.03400 197.76000 1.000 25.92000 8 PHE C C 1
ATOM 3615 O O . PHE D 3 8 ? 201.19400 185.24800 196.81200 1.000 25.92000 8 PHE C O 1
ATOM 3623 N N . LEU D 3 9 ? 201.57100 185.64500 199.00000 1.000 24.23000 9 LEU C N 1
ATOM 3624 C CA . LEU D 3 9 ? 201.69800 184.24100 199.37900 1.000 24.23000 9 LEU C CA 1
ATOM 3625 C C . LEU D 3 9 ? 200.71200 183.96200 200.50300 1.000 24.23000 9 LEU C C 1
ATOM 3626 O O . LEU D 3 9 ? 200.81600 184.55800 201.57900 1.000 24.23000 9 LEU C O 1
ATOM 3631 N N . VAL D 3 10 ? 199.75700 183.06100 200.25700 1.000 25.78000 10 VAL C N 1
ATOM 3632 C CA . VAL D 3 10 ? 198.67900 182.79100 201.20000 1.000 25.78000 10 VAL C CA 1
ATOM 3633 C C . VAL D 3 10 ? 198.62400 181.29300 201.47200 1.000 25.78000 10 VAL C C 1
ATOM 3634 O O . VAL D 3 10 ? 198.75300 180.47800 200.55200 1.000 25.78000 10 VAL C O 1
ATOM 3638 N N . ASN D 3 11 ? 198.43900 180.93100 202.74000 1.000 28.60000 11 ASN C N 1
ATOM 3639 C CA . ASN D 3 11 ? 198.42400 179.53900 203.16800 1.000 28.60000 11 ASN C CA 1
ATOM 3640 C C . ASN D 3 11 ? 197.20300 179.28800 204.03900 1.000 28.60000 11 ASN C C 1
ATOM 3641 O O . ASN D 3 11 ? 196.84000 180.12700 204.86800 1.000 28.60000 11 ASN C O 1
ATOM 3646 N N . LEU D 3 12 ? 196.58000 178.12600 203.84800 1.000 32.24000 12 LEU C N 1
ATOM 3647 C CA . LEU D 3 12 ? 195.40000 177.70300 204.60100 1.000 32.24000 12 LEU C CA 1
ATOM 3648 C C . LEU D 3 12 ? 194.29100 178.75200 204.48400 1.000 32.24000 12 LEU C C 1
ATOM 3649 O O . LEU D 3 12 ? 193.88400 179.39900 205.45100 1.000 32.24000 12 LEU C O 1
ATOM 3654 N N . GLU D 3 13 ? 193.80300 178.87900 203.25300 1.000 37.89000 13 GLU C N 1
ATOM 3655 C CA . GLU D 3 13 ? 192.96400 179.97700 202.80000 1.000 37.89000 13 GLU C CA 1
ATOM 3656 C C . GLU D 3 13 ? 191.60500 179.47800 202.33400 1.000 37.89000 13 GLU C C 1
ATOM 3657 O O . GLU D 3 13 ? 191.49600 178.43800 201.67300 1.000 37.89000 13 GLU C O 1
ATOM 3663 N N . SER D 3 14 ? 190.56700 180.23200 202.70300 1.000 34.25000 14 SER C N 1
ATOM 3664 C CA . SER D 3 14 ? 189.23900 180.07600 202.11200 1.000 34.25000 14 SER C CA 1
ATOM 3665 C C . SER D 3 14 ? 188.50300 181.40500 202.30100 1.000 34.25000 14 SER C C 1
ATOM 3666 O O . SER D 3 14 ? 187.87900 181.63200 203.33700 1.000 34.25000 14 SER C O 1
ATOM 3669 N N . LEU D 3 15 ? 188.59200 182.27500 201.29300 1.000 38.35000 15 LEU C N 1
ATOM 3670 C CA . LEU D 3 15 ? 187.91700 183.56300 201.33900 1.000 38.35000 15 LEU C CA 1
ATOM 3671 C C . LEU D 3 15 ? 186.75300 183.67300 200.36900 1.000 38.35000 15 LEU C C 1
ATOM 3672 O O . LEU D 3 15 ? 185.88200 184.52300 200.57300 1.000 38.35000 15 LEU C O 1
ATOM 3677 N N . ASN D 3 16 ? 186.71800 182.83800 199.33400 1.000 55.00000 16 ASN C N 1
ATOM 3678 C CA . ASN D 3 16 ? 185.68400 182.88200 198.31200 1.000 55.00000 16 ASN C CA 1
ATOM 3679 C C . ASN D 3 16 ? 184.99100 181.53100 198.23400 1.000 55.00000 16 ASN C C 1
ATOM 3680 O O . ASN D 3 16 ? 185.64400 180.48400 198.27400 1.000 55.00000 16 ASN C O 1
ATOM 3685 N N . GLY D 3 17 ? 183.66300 181.56300 198.11800 1.000 49.45000 17 GLY C N 1
ATOM 3686 C CA . GLY D 3 17 ? 182.87600 180.35500 198.11200 1.000 49.45000 17 GLY C CA 1
ATOM 3687 C C . GLY D 3 17 ? 181.95700 180.28600 196.90700 1.000 49.45000 17 GLY C C 1
ATOM 3688 O O . GLY D 3 17 ? 181.69000 181.28100 196.23400 1.000 49.45000 17 GLY C O 1
ATOM 3689 N N . VAL D 3 18 ? 181.47500 179.06900 196.65000 1.000 38.26000 18 VAL C N 1
ATOM 3690 C CA . VAL D 3 18 ? 180.57200 178.76200 195.55200 1.000 38.26000 18 VAL C CA 1
ATOM 3691 C C . VAL D 3 18 ? 179.48900 177.83200 196.09200 1.000 38.26000 18 VAL C C 1
ATOM 3692 O O . VAL D 3 18 ? 179.44000 177.54000 197.29000 1.000 38.26000 18 VAL C O 1
ATOM 3696 N N . GLU D 3 19 ? 178.60300 177.37400 195.20500 1.000 41.00000 19 GLU C N 1
ATOM 3697 C CA . GLU D 3 19 ? 177.50800 176.50100 195.60700 1.000 41.00000 19 GLU C CA 1
ATOM 3698 C C . GLU D 3 19 ? 178.03900 175.24000 196.28100 1.000 41.00000 19 GLU C C 1
ATOM 3699 O O . GLU D 3 19 ? 179.08900 174.70600 195.91400 1.000 41.00000 19 GLU C O 1
ATOM 3705 N N . SER D 3 20 ? 177.29800 174.76600 197.27900 1.000 40.09000 20 SER C N 1
ATOM 3706 C CA . SER D 3 20 ? 177.70700 173.63900 198.10200 1.000 40.09000 20 SER C CA 1
ATOM 3707 C C . SER D 3 20 ? 176.95800 172.37800 197.69500 1.000 40.09000 20 SER C C 1
ATOM 3708 O O . SER D 3 20 ? 175.79600 172.42900 197.28000 1.000 40.09000 20 SER C O 1
ATOM 3711 N N . ILE D 3 21 ? 177.63900 171.24000 197.81300 1.000 38.05000 21 ILE C N 1
ATOM 3712 C CA . ILE D 3 21 ? 177.07100 169.93200 197.50900 1.000 38.05000 21 ILE C CA 1
ATOM 3713 C C . ILE D 3 21 ? 177.09400 169.10700 198.78500 1.000 38.05000 21 ILE C C 1
ATOM 3714 O O . ILE D 3 21 ? 178.16600 168.87300 199.35800 1.000 38.05000 21 ILE C O 1
ATOM 3719 N N . GLY D 3 22 ? 175.92000 168.65500 199.21900 1.000 41.58000 22 GLY C N 1
ATOM 3720 C CA . GLY D 3 22 ? 175.84100 167.89000 200.45300 1.000 41.58000 22 GLY C CA 1
ATOM 3721 C C . GLY D 3 22 ? 176.31200 168.70900 201.63600 1.000 41.58000 22 GLY C C 1
ATOM 3722 O O . GLY D 3 22 ? 175.87600 169.84700 201.84900 1.000 41.58000 22 GLY C O 1
ATOM 3723 N N . ASN D 3 23 ? 177.21600 168.13100 202.42600 1.000 47.26000 23 ASN C N 1
ATOM 3724 C CA . ASN D 3 23 ? 177.81500 168.80500 203.57000 1.000 47.26000 23 ASN C CA 1
ATOM 3725 C C . ASN D 3 23 ? 179.21500 169.32400 203.26400 1.000 47.26000 23 ASN C C 1
ATOM 3726 O O . ASN D 3 23 ? 180.05800 169.41100 204.16400 1.000 47.26000 23 ASN C O 1
ATOM 3731 N N . LEU D 3 24 ? 179.47900 169.67500 202.01000 1.000 36.84000 24 LEU C N 1
ATOM 3732 C CA . LEU D 3 24 ? 180.78600 170.14200 201.56900 1.000 36.84000 24 LEU C CA 1
ATOM 3733 C C . LEU D 3 24 ? 180.66800 171.55700 201.02500 1.000 36.84000 24 LEU C C 1
ATOM 3734 O O . LEU D 3 24 ? 179.83400 171.82100 200.15200 1.000 36.84000 24 LEU C O 1
ATOM 3739 N N . THR D 3 25 ? 181.50100 172.45800 201.53500 1.000 33.85000 25 THR C N 1
ATOM 3740 C CA . THR D 3 25 ? 181.60300 173.81600 201.02300 1.000 33.85000 25 THR C CA 1
ATOM 3741 C C . THR D 3 25 ? 182.79500 173.89300 200.08100 1.000 33.85000 25 THR C C 1
ATOM 3742 O O . THR D 3 25 ? 183.92200 173.56600 200.47200 1.000 33.85000 25 THR C O 1
ATOM 3746 N N . LYS D 3 26 ? 182.54800 174.32400 198.84800 1.000 40.41000 26 LYS C N 1
ATOM 3747 C CA . LYS D 3 26 ? 183.53900 174.26100 197.78700 1.000 40.41000 26 LYS C CA 1
ATOM 3748 C C . LYS D 3 26 ? 184.20900 175.61500 197.58000 1.000 40.41000 26 LYS C C 1
ATOM 3749 O O . LYS D 3 26 ? 183.62700 176.66700 197.86200 1.000 40.41000 26 LYS C O 1
ATOM 3755 N N . HIS D 3 27 ? 185.44000 175.56800 197.08600 1.000 55.00000 27 HIS C N 1
ATOM 3756 C CA . HIS D 3 27 ? 186.21700 176.75300 196.76000 1.000 55.00000 27 HIS C CA 1
ATOM 3757 C C . HIS D 3 27 ? 186.17200 176.98600 195.25500 1.000 55.00000 27 HIS C C 1
ATOM 3758 O O . HIS D 3 27 ? 186.17100 176.03300 194.47000 1.000 55.00000 27 HIS C O 1
ATOM 3765 N N . ARG D 3 28 ? 186.12300 178.25700 194.86000 1.000 55.00000 28 ARG C N 1
ATOM 3766 C CA . ARG D 3 28 ? 186.03500 178.60100 193.44700 1.000 55.00000 28 ARG C CA 1
ATOM 3767 C C . ARG D 3 28 ? 187.25200 178.09000 192.68700 1.000 55.00000 28 ARG C C 1
ATOM 3768 O O . ARG D 3 28 ? 188.39300 178.25900 193.12700 1.000 55.00000 28 ARG C O 1
ATOM 3776 N N . THR D 3 29 ? 187.00500 177.45900 191.54000 1.000 32.66000 29 THR C N 1
ATOM 3777 C CA . THR D 3 29 ? 188.05700 176.92900 190.68700 1.000 32.66000 29 THR C CA 1
ATOM 3778 C C . THR D 3 29 ? 187.79600 177.33700 189.24400 1.000 32.66000 29 THR C C 1
ATOM 3779 O O . THR D 3 29 ? 186.64500 177.45900 188.81600 1.000 32.66000 29 THR C O 1
ATOM 3783 N N . ALA D 3 30 ? 188.87200 177.54600 188.49800 1.000 23.18000 30 ALA C N 1
ATOM 3784 C CA . ALA D 3 30 ? 188.79500 177.99800 187.11900 1.000 23.18000 30 ALA C CA 1
ATOM 3785 C C . ALA D 3 30 ? 189.83500 177.26800 186.28600 1.000 23.18000 30 ALA C C 1
ATOM 3786 O O . ALA D 3 30 ? 190.85200 176.80400 186.81400 1.000 23.18000 30 ALA C O 1
ATOM 3788 N N . PRO D 3 31 ? 189.60200 177.13800 184.98200 1.000 23.32000 31 PRO C N 1
ATOM 3789 C CA . PRO D 3 31 ? 190.60800 176.54400 184.10200 1.000 23.32000 31 PRO C CA 1
ATOM 3790 C C . PRO D 3 31 ? 191.65600 177.56100 183.67400 1.000 23.32000 31 PRO C C 1
ATOM 3791 O O . PRO D 3 31 ? 191.37600 178.74200 183.46100 1.000 23.32000 31 PRO C O 1
ATOM 3795 N N . VAL D 3 32 ? 192.88400 177.07000 183.54800 1.000 21.75000 32 VAL C N 1
ATOM 3796 C CA . VAL D 3 32 ? 194.01700 177.88400 183.11600 1.000 21.75000 32 VAL C CA 1
ATOM 3797 C C . VAL D 3 32 ? 194.80600 177.10000 182.07600 1.000 21.75000 32 VAL C C 1
ATOM 3798 O O . VAL D 3 32 ? 194.94000 175.87700 182.16600 1.000 21.75000 32 VAL C O 1
ATOM 3802 N N . VAL D 3 33 ? 195.31900 177.81700 181.07700 1.000 21.43000 33 VAL C N 1
ATOM 3803 C CA . VAL D 3 33 ? 196.17700 177.24600 180.04800 1.000 21.43000 33 VAL C CA 1
ATOM 3804 C C . VAL D 3 33 ? 197.61800 177.61200 180.37300 1.000 21.43000 33 VAL C C 1
ATOM 3805 O O . VAL D 3 33 ? 197.95200 178.79800 180.50000 1.000 21.43000 33 VAL C O 1
ATOM 3809 N N . LEU D 3 34 ? 198.47100 176.60200 180.50600 1.000 27.26000 34 LEU C N 1
ATOM 3810 C CA . LEU D 3 34 ? 199.84600 176.79800 180.93900 1.000 27.26000 34 LEU C CA 1
ATOM 3811 C C . LEU D 3 34 ? 200.79600 176.16100 179.93600 1.000 27.26000 34 LEU C C 1
ATOM 3812 O O . LEU D 3 34 ? 200.49400 175.11400 179.35600 1.000 27.26000 34 LEU C O 1
ATOM 3817 N N . LYS D 3 35 ? 201.95000 176.79400 179.74300 1.000 35.13000 35 LYS C N 1
ATOM 3818 C CA . LYS D 3 35 ? 202.94300 176.33500 178.78300 1.000 35.13000 35 LYS C CA 1
ATOM 3819 C C . LYS D 3 35 ? 204.06200 175.58900 179.49800 1.000 35.13000 35 LYS C C 1
ATOM 3820 O O . LYS D 3 35 ? 204.67300 176.12000 180.42900 1.000 35.13000 35 LYS C O 1
ATOM 3826 N N . THR D 3 36 ? 204.32800 174.36400 179.05200 1.000 34.70000 36 THR C N 1
ATOM 3827 C CA . THR D 3 36 ? 205.42100 173.54500 179.55200 1.000 34.70000 36 THR C CA 1
ATOM 3828 C C . THR D 3 36 ? 206.33600 173.18300 178.39300 1.000 34.70000 36 THR C C 1
ATOM 3829 O O . THR D 3 36 ? 206.03600 173.45200 177.22600 1.000 34.70000 36 THR C O 1
ATOM 3833 N N . SER D 3 37 ? 207.46100 172.54400 178.72800 1.000 35.33000 37 SER C N 1
ATOM 3834 C CA . SER D 3 37 ? 208.42500 172.14500 177.70900 1.000 35.33000 37 SER C CA 1
ATOM 3835 C C . SER D 3 37 ? 207.83100 171.16500 176.70400 1.000 35.33000 37 SER C C 1
ATOM 3836 O O . SER D 3 37 ? 208.36000 171.03700 175.59300 1.000 35.33000 37 SER C O 1
ATOM 3839 N N . THR D 3 38 ? 206.75300 170.47500 177.06300 1.000 36.75000 38 THR C N 1
ATOM 3840 C CA . THR D 3 38 ? 206.09300 169.53600 176.16700 1.000 36.75000 38 THR C CA 1
ATOM 3841 C C . THR D 3 38 ? 204.95800 170.17000 175.37100 1.000 36.75000 38 THR C C 1
ATOM 3842 O O . THR D 3 38 ? 204.32500 169.47600 174.57000 1.000 36.75000 38 THR C O 1
ATOM 3846 N N . GLY D 3 39 ? 204.68700 171.45900 175.56600 1.000 27.10000 39 GLY C N 1
ATOM 3847 C CA . GLY D 3 39 ? 203.62400 172.11100 174.82600 1.000 27.10000 39 GLY C CA 1
ATOM 3848 C C . GLY D 3 39 ? 202.70900 172.95600 175.68600 1.000 27.10000 39 GLY C C 1
ATOM 3849 O O . GLY D 3 39 ? 203.17700 173.77600 176.48100 1.000 27.10000 39 GLY C O 1
ATOM 3850 N N . TYR D 3 40 ? 201.39900 172.76900 175.53900 1.000 29.11000 40 TYR C N 1
ATOM 3851 C CA . TYR D 3 40 ? 200.40900 173.52900 176.28300 1.000 29.11000 40 TYR C CA 1
ATOM 3852 C C . TYR D 3 40 ? 199.42700 172.57400 176.94500 1.000 29.11000 40 TYR C C 1
ATOM 3853 O O . TYR D 3 40 ? 199.02300 171.57300 176.34400 1.000 29.11000 40 TYR C O 1
ATOM 3862 N N . LEU D 3 41 ? 199.04400 172.88600 178.18000 1.000 27.31000 41 LEU C N 1
ATOM 3863 C CA . LEU D 3 41 ? 198.16700 172.03600 178.96500 1.000 27.31000 41 LEU C CA 1
ATOM 3864 C C . LEU D 3 41 ? 197.08000 172.87600 179.61800 1.000 27.31000 41 LEU C C 1
ATOM 3865 O O . LEU D 3 41 ? 197.20900 174.09400 179.76800 1.000 27.31000 41 LEU C O 1
ATOM 3870 N N . VAL D 3 42 ? 195.99800 172.20300 180.00600 1.000 26.46000 42 VAL C N 1
ATOM 3871 C CA . VAL D 3 42 ? 194.86100 172.83000 180.66700 1.000 26.46000 42 VAL C CA 1
ATOM 3872 C C . VAL D 3 42 ? 194.74400 172.24200 182.06700 1.000 26.46000 42 VAL C C 1
ATOM 3873 O O . VAL D 3 42 ? 194.75800 171.01600 182.23400 1.000 26.46000 42 VAL C O 1
ATOM 3877 N N . ARG D 3 43 ? 194.63100 173.11400 183.06800 1.000 25.46000 43 ARG C N 1
ATOM 3878 C CA . ARG D 3 43 ? 194.56300 172.68100 184.45500 1.000 25.46000 43 ARG C CA 1
ATOM 3879 C C . ARG D 3 43 ? 193.42200 173.40300 185.15400 1.000 25.46000 43 ARG C C 1
ATOM 3880 O O . ARG D 3 43 ? 192.93500 174.43500 184.68900 1.000 25.46000 43 ARG C O 1
ATOM 3888 N N . TYR D 3 44 ? 192.98700 172.84300 186.28000 1.000 29.07000 44 TYR C N 1
ATOM 3889 C CA . TYR D 3 44 ? 191.95400 173.44200 187.11200 1.000 29.07000 44 TYR C CA 1
ATOM 3890 C C . TYR D 3 44 ? 192.58600 173.92900 188.40800 1.000 29.07000 44 TYR C C 1
ATOM 3891 O O . TYR D 3 44 ? 193.17900 173.13800 189.14900 1.000 29.07000 44 TYR C O 1
ATOM 3900 N N . VAL D 3 45 ? 192.46400 175.22800 188.67700 1.000 29.21000 45 VAL C N 1
ATOM 3901 C CA . VAL D 3 45 ? 193.16600 175.84600 189.80300 1.000 29.21000 45 VAL C CA 1
ATOM 3902 C C . VAL D 3 45 ? 192.20200 176.73000 190.57100 1.000 29.21000 45 VAL C C 1
ATOM 3903 O O . VAL D 3 45 ? 191.35300 177.41700 189.99000 1.000 29.21000 45 VAL C O 1
ATOM 3907 N N . PRO D 3 46 ? 192.29400 176.70900 191.90200 1.000 26.68000 46 PRO C N 1
ATOM 3908 C CA . PRO D 3 46 ? 191.49500 177.63900 192.70700 1.000 26.68000 46 PRO C CA 1
ATOM 3909 C C . PRO D 3 46 ? 191.83100 179.09000 192.39800 1.000 26.68000 46 PRO C C 1
ATOM 3910 O O . PRO D 3 46 ? 192.98900 179.44900 192.16800 1.000 26.68000 46 PRO C O 1
ATOM 3914 N N . VAL D 3 47 ? 190.79500 179.92900 192.40500 1.000 29.97000 47 VAL C N 1
ATOM 3915 C CA . VAL D 3 47 ? 190.91300 181.35200 192.10300 1.000 29.97000 47 VAL C CA 1
ATOM 3916 C C . VAL D 3 47 ? 190.02100 182.12800 193.06600 1.000 29.97000 47 VAL C C 1
ATOM 3917 O O . VAL D 3 47 ? 189.20000 181.55600 193.78600 1.000 29.97000 47 VAL C O 1
ATOM 3921 N N . ILE D 3 48 ? 190.18900 183.44800 193.07600 1.000 31.85000 48 ILE C N 1
ATOM 3922 C CA . ILE D 3 48 ? 189.38200 184.35300 193.88400 1.000 31.85000 48 ILE C CA 1
ATOM 3923 C C . ILE D 3 48 ? 188.82600 185.44200 192.98000 1.000 31.85000 48 ILE C C 1
ATOM 3924 O O . ILE D 3 48 ? 189.57300 186.06400 192.21600 1.000 31.85000 48 ILE C O 1
ATOM 3929 N N . SER D 3 49 ? 187.52000 185.67100 193.06400 1.000 32.25000 49 SER C N 1
ATOM 3930 C CA . SER D 3 49 ? 186.87200 186.65300 192.20800 1.000 32.25000 49 SER C CA 1
ATOM 3931 C C . SER D 3 49 ? 187.27500 188.06900 192.60200 1.000 32.25000 49 SER C C 1
ATOM 3932 O O . SER D 3 49 ? 187.67100 188.34400 193.73900 1.000 32.25000 49 SER C O 1
ATOM 3935 N N . GLY D 3 50 ? 187.16900 188.98100 191.63700 1.000 37.64000 50 GLY C N 1
ATOM 3936 C CA . GLY D 3 50 ? 187.53000 190.36700 191.85800 1.000 37.64000 50 GLY C CA 1
ATOM 3937 C C . GLY D 3 50 ? 186.42400 191.18700 192.49100 1.000 37.64000 50 GLY C C 1
ATOM 3938 O O . GLY D 3 50 ? 186.66000 192.31300 192.94700 1.000 37.64000 50 GLY C O 1
ATOM 3939 N N . GLU D 3 51 ? 185.21200 190.63200 192.52700 1.000 39.05000 51 GLU C N 1
ATOM 3940 C CA . GLU D 3 51 ? 184.09000 191.35700 193.11800 1.000 39.05000 51 GLU C CA 1
ATOM 3941 C C . GLU D 3 51 ? 184.26700 191.52100 194.62200 1.000 39.05000 51 GLU C C 1
ATOM 3942 O O . GLU D 3 51 ? 183.86300 192.54000 195.19300 1.000 39.05000 51 GLU C O 1
ATOM 3948 N N . ALA D 3 52 ? 184.86500 190.52600 195.28300 1.000 33.61000 52 ALA C N 1
ATOM 3949 C CA . ALA D 3 52 ? 185.16500 190.66400 196.70500 1.000 33.61000 52 ALA C CA 1
ATOM 3950 C C . ALA D 3 52 ? 186.15900 191.79400 196.94600 1.000 33.61000 52 ALA C C 1
ATOM 3951 O O . ALA D 3 52 ? 186.01000 192.57600 197.89700 1.000 33.61000 52 ALA C O 1
ATOM 3953 N N . LEU D 3 53 ? 187.18000 191.89600 196.09300 1.000 28.15000 53 LEU C N 1
ATOM 3954 C CA . LEU D 3 53 ? 188.14200 192.98700 196.21000 1.000 28.15000 53 LEU C CA 1
ATOM 3955 C C . LEU D 3 53 ? 187.46600 194.33600 196.00400 1.000 28.15000 53 LEU C C 1
ATOM 3956 O O . LEU D 3 53 ? 187.74800 195.29900 196.72700 1.000 28.15000 53 LEU C O 1
ATOM 3961 N N . ALA D 3 54 ? 186.56400 194.42100 195.02000 1.000 24.46000 54 ALA C N 1
ATOM 3962 C CA . ALA D 3 54 ? 185.84000 195.66400 194.78800 1.000 24.46000 54 ALA C CA 1
ATOM 3963 C C . ALA D 3 54 ? 184.97100 196.02800 195.98500 1.000 24.46000 54 ALA C C 1
ATOM 3964 O O . ALA D 3 54 ? 184.90000 197.20100 196.37500 1.000 24.46000 54 ALA C O 1
ATOM 3966 N N . HIS D 3 55 ? 184.30400 195.03900 196.58400 1.000 37.18000 55 HIS C N 1
ATOM 3967 C CA . HIS D 3 55 ? 183.47700 195.30700 197.75600 1.000 37.18000 55 HIS C CA 1
ATOM 3968 C C . HIS D 3 55 ? 184.32000 195.80200 198.92500 1.000 37.18000 55 HIS C C 1
ATOM 3969 O O . HIS D 3 55 ? 183.93000 196.74500 199.62500 1.000 37.18000 55 HIS C O 1
ATOM 3976 N N . ALA D 3 56 ? 185.47800 195.17700 199.15700 1.000 26.30000 56 ALA C N 1
ATOM 3977 C CA . ALA D 3 56 ? 186.35000 195.62600 200.23900 1.000 26.30000 56 ALA C CA 1
ATOM 3978 C C . ALA D 3 56 ? 186.84500 197.04500 199.99500 1.000 26.30000 56 ALA C C 1
ATOM 3979 O O . ALA D 3 56 ? 186.86000 197.87700 200.91600 1.000 26.30000 56 ALA C O 1
ATOM 3981 N N . TYR D 3 57 ? 187.24500 197.34500 198.75600 1.000 27.85000 57 TYR C N 1
ATOM 3982 C CA . TYR D 3 57 ? 187.70500 198.69000 198.42300 1.000 27.85000 57 TYR C CA 1
ATOM 3983 C C . TYR D 3 57 ? 186.60000 199.71300 198.64000 1.000 27.85000 57 TYR C C 1
ATOM 3984 O O . TYR D 3 57 ? 186.84300 200.79300 199.19400 1.000 27.85000 57 TYR C O 1
ATOM 3993 N N . GLN D 3 58 ? 185.37500 199.38900 198.22100 1.000 55.00000 58 GLN C N 1
ATOM 3994 C CA . GLN D 3 58 ? 184.26900 200.32900 198.37100 1.000 55.00000 58 GLN C CA 1
ATOM 3995 C C . GLN D 3 58 ? 183.90100 200.52900 199.83600 1.000 55.00000 58 GLN C C 1
ATOM 3996 O O . GLN D 3 58 ? 183.55800 201.64300 200.24400 1.000 55.00000 58 GLN C O 1
ATOM 4002 N N . ALA D 3 59 ? 183.96400 199.46700 200.64400 1.000 33.33000 59 ALA C N 1
ATOM 4003 C CA . ALA D 3 59 ? 183.69500 199.61400 202.07200 1.000 33.33000 59 ALA C CA 1
ATOM 4004 C C . ALA D 3 59 ? 184.73900 200.50400 202.74000 1.000 33.33000 59 ALA C C 1
ATOM 4005 O O . ALA D 3 59 ? 184.40200 201.36900 203.56200 1.000 33.33000 59 ALA C O 1
ATOM 4007 N N . SER D 3 60 ? 186.01600 200.30800 202.40000 1.000 26.31000 60 SER C N 1
ATOM 4008 C CA . SER D 3 60 ? 187.05700 201.16300 202.95700 1.000 26.31000 60 SER C CA 1
ATOM 4009 C C . SER D 3 60 ? 186.87300 202.61000 202.51700 1.000 26.31000 60 SER C C 1
ATOM 4010 O O . SER D 3 60 ? 187.08400 203.54100 203.30700 1.000 26.31000 60 SER C O 1
ATOM 4013 N N . LEU D 3 61 ? 186.48100 202.82000 201.25800 1.000 23.59000 61 LEU C N 1
ATOM 4014 C CA . LEU D 3 61 ? 186.21600 204.17300 200.78300 1.000 23.59000 61 LEU C CA 1
ATOM 4015 C C . LEU D 3 61 ? 185.04600 204.80000 201.53400 1.000 23.59000 61 LEU C C 1
ATOM 4016 O O . LEU D 3 61 ? 185.07500 205.99200 201.85200 1.000 23.59000 61 LEU C O 1
ATOM 4021 N N . VAL D 3 62 ? 184.00800 204.01100 201.82300 1.000 25.53000 62 VAL C N 1
ATOM 4022 C CA . VAL D 3 62 ? 182.87800 204.51200 202.60400 1.000 25.53000 62 VAL C CA 1
ATOM 4023 C C . VAL D 3 62 ? 183.34700 204.96100 203.97900 1.000 25.53000 62 VAL C C 1
ATOM 4024 O O . VAL D 3 62 ? 182.98700 206.04400 204.45900 1.000 25.53000 62 VAL C O 1
ATOM 4028 N N . ASP D 3 63 ? 184.15900 204.12900 204.63600 1.000 29.27000 63 ASP C N 1
ATOM 4029 C CA . ASP D 3 63 ? 184.65400 204.47600 205.96700 1.000 29.27000 63 ASP C CA 1
ATOM 4030 C C . ASP D 3 63 ? 185.47900 205.75700 205.92900 1.000 29.27000 63 ASP C C 1
ATOM 4031 O O . ASP D 3 63 ? 185.29700 206.65300 206.76500 1.000 29.27000 63 ASP C O 1
ATOM 4036 N N . ILE D 3 64 ? 186.38500 205.86700 204.95500 1.000 25.29000 64 ILE C N 1
ATOM 4037 C CA . ILE D 3 64 ? 187.24500 207.04600 204.86900 1.000 25.29000 64 ILE C CA 1
ATOM 4038 C C . ILE D 3 64 ? 186.42000 208.29600 204.58400 1.000 25.29000 64 ILE C C 1
ATOM 4039 O O . ILE D 3 64 ? 186.64100 209.35400 205.18500 1.000 25.29000 64 ILE C O 1
ATOM 4044 N N . ALA D 3 65 ? 185.45300 208.19500 203.66600 1.000 26.39000 65 ALA C N 1
ATOM 4045 C CA . ALA D 3 65 ? 184.61800 209.34400 203.33500 1.000 26.39000 65 ALA C CA 1
ATOM 4046 C C . ALA D 3 65 ? 183.79000 209.79200 204.53200 1.000 26.39000 65 ALA C C 1
ATOM 4047 O O . ALA D 3 65 ? 183.64200 210.99400 204.77700 1.000 26.39000 65 ALA C O 1
ATOM 4049 N N . LYS D 3 66 ? 183.23200 208.84100 205.28400 1.000 28.73000 66 LYS C N 1
ATOM 4050 C CA . LYS D 3 66 ? 182.47400 209.20600 206.47700 1.000 28.73000 66 LYS C CA 1
ATOM 4051 C C . LYS D 3 66 ? 183.37100 209.85700 207.51900 1.000 28.73000 66 LYS C C 1
ATOM 4052 O O . LYS D 3 66 ? 182.95600 210.79900 208.20400 1.000 28.73000 66 LYS C O 1
ATOM 4058 N N . LYS D 3 67 ? 184.60700 209.37000 207.65500 1.000 33.11000 67 LYS C N 1
ATOM 4059 C CA . LYS D 3 67 ? 185.52600 209.96900 208.61800 1.000 33.11000 67 LYS C CA 1
ATOM 4060 C C . LYS D 3 67 ? 185.94500 211.37600 208.20700 1.000 33.11000 67 LYS C C 1
ATOM 4061 O O . LYS D 3 67 ? 186.11400 212.24500 209.06700 1.000 33.11000 67 LYS C O 1
ATOM 4067 N N . GLU D 3 68 ? 186.10600 211.62300 206.90900 1.000 34.50000 68 GLU C N 1
ATOM 4068 C CA . GLU D 3 68 ? 186.60900 212.90000 206.41600 1.000 34.50000 68 GLU C CA 1
ATOM 4069 C C . GLU D 3 68 ? 185.50800 213.90300 206.09200 1.000 34.50000 68 GLU C C 1
ATOM 4070 O O . GLU D 3 68 ? 185.81500 215.01400 205.65500 1.000 34.50000 68 GLU C O 1
ATOM 4076 N N . GLY D 3 69 ? 184.24200 213.54300 206.29300 1.000 27.16000 69 GLY C N 1
ATOM 4077 C CA . GLY D 3 69 ? 183.14600 214.46700 206.08400 1.000 27.16000 69 GLY C CA 1
ATOM 4078 C C . GLY D 3 69 ? 182.56900 214.50600 204.68600 1.000 27.16000 69 GLY C C 1
ATOM 4079 O O . GLY D 3 69 ? 181.62900 215.27500 204.44600 1.000 27.16000 69 GLY C O 1
ATOM 4080 N N . LEU D 3 70 ? 183.09600 213.71500 203.75400 1.000 26.01000 70 LEU C N 1
ATOM 4081 C CA . LEU D 3 70 ? 182.53300 213.67800 202.41600 1.000 26.01000 70 LEU C CA 1
ATOM 4082 C C . LEU D 3 70 ? 181.14500 213.03900 202.44200 1.000 26.01000 70 LEU C C 1
ATOM 4083 O O . LEU D 3 70 ? 180.87500 212.15900 203.26500 1.000 26.01000 70 LEU C O 1
ATOM 4088 N N . PRO D 3 71 ? 180.24200 213.47400 201.56500 1.000 21.94000 71 PRO C N 1
ATOM 4089 C CA . PRO D 3 71 ? 178.88400 212.92200 201.57500 1.000 21.94000 71 PRO C CA 1
ATOM 4090 C C . PRO D 3 71 ? 178.86300 211.44400 201.21300 1.000 21.94000 71 PRO C C 1
ATOM 4091 O O . PRO D 3 71 ? 179.64300 210.97000 200.38300 1.000 21.94000 71 PRO C O 1
ATOM 4095 N N . VAL D 3 72 ? 177.95100 210.71800 201.85500 1.000 25.51000 72 VAL C N 1
ATOM 4096 C CA . VAL D 3 72 ? 177.76100 209.29000 201.62200 1.000 25.51000 72 VAL C CA 1
ATOM 4097 C C . VAL D 3 72 ? 176.26900 209.02500 201.49000 1.000 25.51000 72 VAL C C 1
ATOM 4098 O O . VAL D 3 72 ? 175.46100 209.57700 202.24300 1.000 25.51000 72 VAL C O 1
ATOM 4102 N N . GLY D 3 73 ? 175.90100 208.17900 200.52900 1.000 34.52000 73 GLY C N 1
ATOM 4103 C CA . GLY D 3 73 ? 174.50400 207.89500 200.29100 1.000 34.52000 73 GLY C CA 1
ATOM 4104 C C . GLY D 3 73 ? 173.85300 207.15600 201.44500 1.000 34.52000 73 GLY C C 1
ATOM 4105 O O . GLY D 3 73 ? 174.50700 206.52200 202.27100 1.000 34.52000 73 GLY C O 1
ATOM 4106 N N . SER D 3 74 ? 172.52200 207.25400 201.49700 1.000 36.15000 74 SER C N 1
ATOM 4107 C CA . SER D 3 74 ? 171.77400 206.63600 202.59000 1.000 36.15000 74 SER C CA 1
ATOM 4108 C C . SER D 3 74 ? 171.87100 205.11600 202.53300 1.000 36.15000 74 SER C C 1
ATOM 4109 O O . SER D 3 74 ? 172.18800 204.46900 203.53800 1.000 36.15000 74 SER C O 1
ATOM 4112 N N . LEU D 3 75 ? 171.59400 204.52600 201.36900 1.000 36.57000 75 LEU C N 1
ATOM 4113 C CA . LEU D 3 75 ? 171.72300 203.08000 201.23200 1.000 36.57000 75 LEU C CA 1
ATOM 4114 C C . LEU D 3 75 ? 173.18200 202.64900 201.28900 1.000 36.57000 75 LEU C C 1
ATOM 4115 O O . LEU D 3 75 ? 173.50000 201.58900 201.83900 1.000 36.57000 75 LEU C O 1
ATOM 4120 N N . SER D 3 76 ? 174.08200 203.45600 200.72200 1.000 40.18000 76 SER C N 1
ATOM 4121 C CA . SER D 3 76 ? 175.50000 203.12300 200.75600 1.000 40.18000 76 SER C CA 1
ATOM 4122 C C . SER D 3 76 ? 176.11200 203.32200 202.13600 1.000 40.18000 76 SER C C 1
ATOM 4123 O O . SER D 3 76 ? 177.21700 202.82600 202.38300 1.000 40.18000 76 SER C O 1
ATOM 4126 N N . SER D 3 77 ? 175.42900 204.03900 203.03200 1.000 36.36000 77 SER C N 1
ATOM 4127 C CA . SER D 3 77 ? 175.90900 204.14800 204.40700 1.000 36.36000 77 SER C CA 1
ATOM 4128 C C . SER D 3 77 ? 175.96500 202.77600 205.06300 1.000 36.36000 77 SER C C 1
ATOM 4129 O O . SER D 3 77 ? 176.95500 202.42400 205.71500 1.000 36.36000 77 SER C O 1
ATOM 4132 N N . GLN D 3 78 ? 174.90800 201.98600 204.90000 1.000 45.81000 78 GLN C N 1
ATOM 4133 C CA . GLN D 3 78 ? 174.99400 200.56300 205.17900 1.000 45.81000 78 GLN C CA 1
ATOM 4134 C C . GLN D 3 78 ? 175.74700 199.87800 204.04900 1.000 45.81000 78 GLN C C 1
ATOM 4135 O O . GLN D 3 78 ? 175.67900 200.30100 202.89100 1.000 45.81000 78 GLN C O 1
ATOM 4141 N N . TYR D 3 79 ? 176.48100 198.81700 204.38300 1.000 55.00000 79 TYR C N 1
ATOM 4142 C CA . TYR D 3 79 ? 177.34000 198.14900 203.40600 1.000 55.00000 79 TYR C CA 1
ATOM 4143 C C . TYR D 3 79 ? 176.48500 197.29700 202.46500 1.000 55.00000 79 TYR C C 1
ATOM 4144 O O . TYR D 3 79 ? 176.50800 196.06600 202.47300 1.000 55.00000 79 TYR C O 1
ATOM 4153 N N . GLU D 3 80 ? 175.71300 197.99900 201.63200 1.000 50.37000 80 GLU C N 1
ATOM 4154 C CA . GLU D 3 80 ? 174.87200 197.38100 200.60900 1.000 50.37000 80 GLU C CA 1
ATOM 4155 C C . GLU D 3 80 ? 174.97300 198.25400 199.36300 1.000 50.37000 80 GLU C C 1
ATOM 4156 O O . GLU D 3 80 ? 174.31700 199.29600 199.27400 1.000 50.37000 80 GLU C O 1
ATOM 4162 N N . PHE D 3 81 ? 175.79400 197.83000 198.40700 1.000 55.00000 81 PHE C N 1
ATOM 4163 C CA . PHE D 3 81 ? 176.10300 198.64500 197.23400 1.000 55.00000 81 PHE C CA 1
ATOM 4164 C C . PHE D 3 81 ? 175.14900 198.37600 196.07400 1.000 55.00000 81 PHE C C 1
ATOM 4165 O O . PHE D 3 81 ? 175.56100 198.01500 194.97500 1.000 55.00000 81 PHE C O 1
ATOM 4173 N N . ILE D 3 82 ? 173.84700 198.55000 196.31900 1.000 40.51000 82 ILE C N 1
ATOM 4174 C CA . ILE D 3 82 ? 172.88900 198.49000 195.22200 1.000 40.51000 82 ILE C CA 1
ATOM 4175 C C . ILE D 3 82 ? 172.97500 199.75100 194.37200 1.000 40.51000 82 ILE C C 1
ATOM 4176 O O . ILE D 3 82 ? 172.57300 199.74800 193.20200 1.000 40.51000 82 ILE C O 1
ATOM 4181 N N . LYS D 3 83 ? 173.49500 200.83400 194.93800 1.000 36.83000 83 LYS C N 1
ATOM 4182 C CA . LYS D 3 83 ? 173.69500 202.12200 194.25200 1.000 36.83000 83 LYS C CA 1
ATOM 4183 C C . LYS D 3 83 ? 172.32200 202.62800 193.80000 1.000 36.83000 83 LYS C C 1
ATOM 4184 O O . LYS D 3 83 ? 171.36500 202.59600 194.59000 1.000 36.83000 83 LYS C O 1
ATOM 4190 N N . PHE D 3 84 ? 172.18200 203.09700 192.56400 1.000 39.59000 84 PHE C N 1
ATOM 4191 C CA . PHE D 3 84 ? 170.92600 203.68200 192.11300 1.000 39.59000 84 PHE C CA 1
ATOM 4192 C C . PHE D 3 84 ? 170.37100 202.92200 190.91900 1.000 39.59000 84 PHE C C 1
ATOM 4193 O O . PHE D 3 84 ? 169.92400 203.52800 189.94100 1.000 39.59000 84 PHE C O 1
ATOM 4201 N N . SER D 3 85 ? 170.39100 201.59000 190.99100 1.000 45.07000 85 SER C N 1
ATOM 4202 C CA . SER D 3 85 ? 169.96100 200.77200 189.86100 1.000 45.07000 85 SER C CA 1
ATOM 4203 C C . SER D 3 85 ? 168.44200 200.72100 189.74800 1.000 45.07000 85 SER C C 1
ATOM 4204 O O . SER D 3 85 ? 167.88500 200.96500 188.67200 1.000 45.07000 85 SER C O 1
ATOM 4207 N N . THR D 3 86 ? 167.75800 200.40500 190.84100 1.000 64.20000 86 THR C N 1
ATOM 4208 C CA . THR D 3 86 ? 166.31500 200.21200 190.83000 1.000 64.20000 86 THR C CA 1
ATOM 4209 C C . THR D 3 86 ? 165.59000 201.48000 191.26600 1.000 64.20000 86 THR C C 1
ATOM 4210 O O . THR D 3 86 ? 166.19300 202.44500 191.74200 1.000 64.20000 86 THR C O 1
ATOM 4214 N N . ASP D 3 87 ? 164.26700 201.46600 191.09200 1.000 74.28000 87 ASP C N 1
ATOM 4215 C CA . ASP D 3 87 ? 163.45600 202.61600 191.47300 1.000 74.28000 87 ASP C CA 1
ATOM 4216 C C . ASP D 3 87 ? 163.29300 202.71700 192.98500 1.000 74.28000 87 ASP C C 1
ATOM 4217 O O . ASP D 3 87 ? 163.09300 203.81600 193.51300 1.000 74.28000 87 ASP C O 1
ATOM 4222 N N . GLU D 3 88 ? 163.36700 201.58900 193.69300 1.000 71.85000 88 GLU C N 1
ATOM 4223 C CA . GLU D 3 88 ? 163.25700 201.61800 195.14800 1.000 71.85000 88 GLU C CA 1
ATOM 4224 C C . GLU D 3 88 ? 164.40300 202.40400 195.77100 1.000 71.85000 88 GLU C C 1
ATOM 4225 O O . GLU D 3 88 ? 164.20000 203.16000 196.72900 1.000 71.85000 88 GLU C O 1
ATOM 4231 N N . ALA D 3 89 ? 165.61800 202.23300 195.24300 1.000 58.72000 89 ALA C N 1
ATOM 4232 C CA . ALA D 3 89 ? 166.75500 202.99900 195.74100 1.000 58.72000 89 ALA C CA 1
ATOM 4233 C C . ALA D 3 89 ? 166.55400 204.49100 195.51500 1.000 58.72000 89 ALA C C 1
ATOM 4234 O O . ALA D 3 89 ? 166.85200 205.30600 196.39700 1.000 58.72000 89 ALA C O 1
ATOM 4236 N N . LEU D 3 90 ? 166.05200 204.86800 194.33600 1.000 57.53000 90 LEU C N 1
ATOM 4237 C CA . LEU D 3 90 ? 165.79000 206.27600 194.05900 1.000 57.53000 90 LEU C CA 1
ATOM 4238 C C . LEU D 3 90 ? 164.73300 206.83400 195.00400 1.000 57.53000 90 LEU C C 1
ATOM 4239 O O . LEU D 3 90 ? 164.85700 207.96400 195.48900 1.000 57.53000 90 LEU C O 1
ATOM 4244 N N . LYS D 3 91 ? 163.68000 206.05800 195.26900 1.000 59.55000 91 LYS C N 1
ATOM 4245 C CA . LYS D 3 91 ? 162.64000 206.51200 196.18500 1.000 59.55000 91 LYS C CA 1
ATOM 4246 C C . LYS D 3 91 ? 163.18500 206.67800 197.60000 1.000 59.55000 91 LYS C C 1
ATOM 4247 O O . LYS D 3 91 ? 162.83700 207.63900 198.29700 1.000 59.55000 91 LYS C O 1
ATOM 4253 N N . ILE D 3 92 ? 164.03100 205.74600 198.04300 1.000 45.14000 92 ILE C N 1
ATOM 4254 C CA . ILE D 3 92 ? 164.60000 205.83700 199.38500 1.000 45.14000 92 ILE C CA 1
ATOM 4255 C C . ILE D 3 92 ? 165.50600 207.05700 199.49600 1.000 45.14000 92 ILE C C 1
ATOM 4256 O O . ILE D 3 92 ? 165.41700 207.83600 200.45300 1.000 45.14000 92 ILE C O 1
ATOM 4261 N N . GLU D 3 93 ? 166.39100 207.24800 198.51400 1.000 49.28000 93 GLU C N 1
ATOM 4262 C CA . GLU D 3 93 ? 167.30200 208.38800 198.55700 1.000 49.28000 93 GLU C CA 1
ATOM 4263 C C . GLU D 3 93 ? 166.56300 209.69800 198.31300 1.000 49.28000 93 GLU C C 1
ATOM 4264 O O . GLU D 3 93 ? 166.86300 210.71400 198.94900 1.000 49.28000 93 GLU C O 1
ATOM 4270 N N . GLY D 3 94 ? 165.59600 209.69600 197.39800 1.000 45.31000 94 GLY C N 1
ATOM 4271 C CA . GLY D 3 94 ? 164.82200 210.88800 197.11700 1.000 45.31000 94 GLY C CA 1
ATOM 4272 C C . GLY D 3 94 ? 165.33000 211.68100 195.93200 1.000 45.31000 94 GLY C C 1
ATOM 4273 O O . GLY D 3 94 ? 165.48400 212.90300 196.01400 1.000 45.31000 94 GLY C O 1
ATOM 4274 N N . ILE D 3 95 ? 165.59900 210.99800 194.82100 1.000 42.59000 95 ILE C N 1
ATOM 4275 C CA . ILE D 3 95 ? 166.06300 211.63100 193.59300 1.000 42.59000 95 ILE C CA 1
ATOM 4276 C C . ILE D 3 95 ? 165.06900 211.31500 192.48600 1.000 42.59000 95 ILE C C 1
ATOM 4277 O O . ILE D 3 95 ? 164.72300 210.14800 192.27200 1.000 42.59000 95 ILE C O 1
ATOM 4282 N N . LYS D 3 96 ? 164.61200 212.35000 191.78800 1.000 55.74000 96 LYS C N 1
ATOM 4283 C CA . LYS D 3 96 ? 163.65400 212.15900 190.70800 1.000 55.74000 96 LYS C CA 1
ATOM 4284 C C . LYS D 3 96 ? 164.31900 211.48400 189.51400 1.000 55.74000 96 LYS C C 1
ATOM 4285 O O . LYS D 3 96 ? 165.48100 211.74700 189.19700 1.000 55.74000 96 LYS C O 1
ATOM 4291 N N . GLU D 3 97 ? 163.57000 210.60600 188.85400 1.000 63.66000 97 GLU C N 1
ATOM 4292 C CA . GLU D 3 97 ? 164.08700 209.91700 187.68400 1.000 63.66000 97 GLU C CA 1
ATOM 4293 C C . GLU D 3 97 ? 164.22300 210.88800 186.51200 1.000 63.66000 97 GLU C C 1
ATOM 4294 O O . GLU D 3 97 ? 163.48100 211.87000 186.42000 1.000 63.66000 97 GLU C O 1
ATOM 4300 N N . PRO D 3 98 ? 165.17400 210.64400 185.60900 1.000 67.59000 98 PRO C N 1
ATOM 4301 C CA . PRO D 3 98 ? 165.32500 211.52300 184.44500 1.000 67.59000 98 PRO C CA 1
ATOM 4302 C C . PRO D 3 98 ? 164.09300 211.48300 183.55100 1.000 67.59000 98 PRO C C 1
ATOM 4303 O O . PRO D 3 98 ? 163.43800 210.44900 183.40100 1.000 67.59000 98 PRO C O 1
ATOM 4307 N N . LYS D 3 99 ? 163.78700 212.63300 182.94900 1.000 90.05000 99 LYS C N 1
ATOM 4308 C CA . LYS D 3 99 ? 162.61800 212.73000 182.08000 1.000 90.05000 99 LYS C CA 1
ATOM 4309 C C . LYS D 3 99 ? 162.95500 212.33800 180.64700 1.000 90.05000 99 LYS C C 1
ATOM 4310 O O . LYS D 3 99 ? 162.32800 211.43700 180.07800 1.000 90.05000 99 LYS C O 1
ATOM 4316 N N . ASP D 3 100 ? 163.93900 213.00500 180.05000 1.000 107.00000 100 ASP C N 1
ATOM 4317 C CA . ASP D 3 100 ? 164.35300 212.72800 178.68100 1.000 107.00000 100 ASP C CA 1
ATOM 4318 C C . ASP D 3 100 ? 165.87300 212.61900 178.65700 1.000 107.00000 100 ASP C C 1
ATOM 4319 O O . ASP D 3 100 ? 166.53400 212.61900 179.69900 1.000 107.00000 100 ASP C O 1
ATOM 4324 N N . TYR D 3 101 ? 166.43100 212.51900 177.44800 1.000 96.06000 101 TYR C N 1
ATOM 4325 C CA . TYR D 3 101 ? 167.88200 212.42500 177.30900 1.000 96.06000 101 TYR C CA 1
ATOM 4326 C C . TYR D 3 101 ? 168.56700 213.70100 177.78000 1.000 96.06000 101 TYR C C 1
ATOM 4327 O O . TYR D 3 101 ? 169.59200 213.64800 178.46900 1.000 96.06000 101 TYR C O 1
ATOM 4336 N N . ASN D 3 102 ? 168.00700 214.86300 177.42900 1.000 91.01000 102 ASN C N 1
ATOM 4337 C CA . ASN D 3 102 ? 168.64200 216.13500 177.75400 1.000 91.01000 102 ASN C CA 1
ATOM 4338 C C . ASN D 3 102 ? 168.76200 216.36000 179.25500 1.000 91.01000 102 ASN C C 1
ATOM 4339 O O . ASN D 3 102 ? 169.63300 217.12100 179.68800 1.000 91.01000 102 ASN C O 1
ATOM 4344 N N . ASP D 3 103 ? 167.91000 215.72200 180.05600 1.000 68.69000 103 ASP C N 1
ATOM 4345 C CA . ASP D 3 103 ? 167.97500 215.86100 181.50500 1.000 68.69000 103 ASP C CA 1
ATOM 4346 C C . ASP D 3 103 ? 168.95500 214.88900 182.14900 1.000 68.69000 103 ASP C C 1
ATOM 4347 O O . ASP D 3 103 ? 169.25400 215.04300 183.34100 1.000 68.69000 103 ASP C O 1
ATOM 4352 N N . ALA D 3 104 ? 169.48200 213.92400 181.39000 1.000 49.20000 104 ALA C N 1
ATOM 4353 C CA . ALA D 3 104 ? 170.28300 212.85500 181.97800 1.000 49.20000 104 ALA C CA 1
ATOM 4354 C C . ALA D 3 104 ? 171.47100 213.40700 182.75200 1.000 49.20000 104 ALA C C 1
ATOM 4355 O O . ALA D 3 104 ? 171.74400 212.98200 183.88100 1.000 49.20000 104 ALA C O 1
ATOM 4357 N N . ARG D 3 105 ? 172.17900 214.37600 182.16300 1.000 44.03000 105 ARG C N 1
ATOM 4358 C CA . ARG D 3 105 ? 173.32300 214.98600 182.83200 1.000 44.03000 105 ARG C CA 1
ATOM 4359 C C . ARG D 3 105 ? 172.94400 215.48800 184.21800 1.000 44.03000 105 ARG C C 1
ATOM 4360 O O . ARG D 3 105 ? 173.64900 215.22700 185.20200 1.000 44.03000 105 ARG C O 1
ATOM 4368 N N . ARG D 3 106 ? 171.81400 216.19700 184.31600 1.000 41.76000 106 ARG C N 1
ATOM 4369 C CA . ARG D 3 106 ? 171.35700 216.69600 185.60600 1.000 41.76000 106 ARG C CA 1
ATOM 4370 C C . ARG D 3 106 ? 171.22900 215.55600 186.60500 1.000 41.76000 106 ARG C C 1
ATOM 4371 O O . ARG D 3 106 ? 171.75100 215.63200 187.72500 1.000 41.76000 106 ARG C O 1
ATOM 4379 N N . PHE D 3 107 ? 170.56500 214.47000 186.19500 1.000 40.86000 107 PHE C N 1
ATOM 4380 C CA . PHE D 3 107 ? 170.40600 213.32400 187.07800 1.000 40.86000 107 PHE C CA 1
ATOM 4381 C C . PHE D 3 107 ? 171.76200 212.80800 187.53100 1.000 40.86000 107 PHE C C 1
ATOM 4382 O O . PHE D 3 107 ? 171.96800 212.52600 188.71800 1.000 40.86000 107 PHE C O 1
ATOM 4390 N N . GLU D 3 108 ? 172.71000 212.70900 186.59700 1.000 36.71000 108 GLU C N 1
ATOM 4391 C CA . GLU D 3 108 ? 174.03700 212.22700 186.95800 1.000 36.71000 108 GLU C CA 1
ATOM 4392 C C . GLU D 3 108 ? 174.64400 213.10900 188.03500 1.000 36.71000 108 GLU C C 1
ATOM 4393 O O . GLU D 3 108 ? 175.15300 212.61100 189.04500 1.000 36.71000 108 GLU C O 1
ATOM 4399 N N . VAL D 3 109 ? 174.53700 214.42800 187.86500 1.000 38.92000 109 VAL C N 1
ATOM 4400 C CA . VAL D 3 109 ? 175.10600 215.34200 188.85200 1.000 38.92000 109 VAL C CA 1
ATOM 4401 C C . VAL D 3 109 ? 174.42900 215.13900 190.19900 1.000 38.92000 109 VAL C C 1
ATOM 4402 O O . VAL D 3 109 ? 175.08800 215.13500 191.25000 1.000 38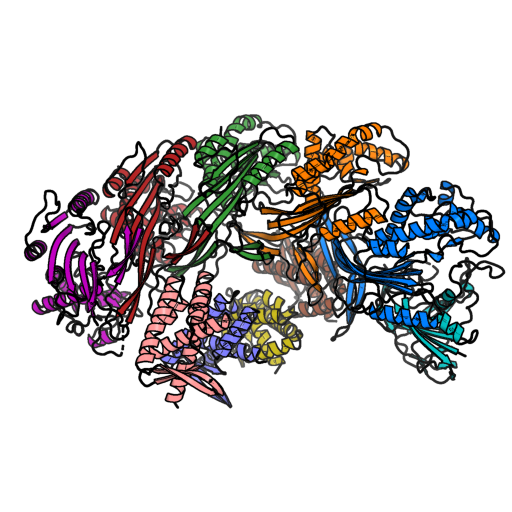.92000 109 VAL C O 1
ATOM 4406 N N . GLU D 3 110 ? 173.11000 214.93100 190.18800 1.000 38.25000 110 GLU C N 1
ATOM 4407 C CA . GLU D 3 110 ? 172.39500 214.73200 191.44300 1.000 38.25000 110 GLU C CA 1
ATOM 4408 C C . GLU D 3 110 ? 172.86700 213.46200 192.13500 1.000 38.25000 110 GLU C C 1
ATOM 4409 O O . GLU D 3 110 ? 172.95700 213.41100 193.36700 1.000 38.25000 110 GLU C O 1
ATOM 4415 N N . VAL D 3 111 ? 173.18000 212.42500 191.35500 1.000 36.42000 111 VAL C N 1
ATOM 4416 C CA . VAL D 3 111 ? 173.72800 211.20900 191.93800 1.000 36.42000 111 VAL C CA 1
ATOM 4417 C C . VAL D 3 111 ? 175.15300 211.43600 192.42000 1.000 36.42000 111 VAL C C 1
ATOM 4418 O O . VAL D 3 111 ? 175.57600 210.85000 193.42100 1.000 36.42000 111 VAL C O 1
ATOM 4422 N N . MET D 3 112 ? 175.89200 212.31100 191.74200 1.000 37.70000 112 MET C N 1
ATOM 4423 C CA . MET D 3 112 ? 177.31900 212.48100 191.96300 1.000 37.70000 112 MET C CA 1
ATOM 4424 C C . MET D 3 112 ? 177.63200 213.38300 193.14700 1.000 37.70000 112 MET C C 1
ATOM 4425 O O . MET D 3 112 ? 178.74300 213.31300 193.68400 1.000 37.70000 112 MET C O 1
ATOM 4430 N N . LEU D 3 113 ? 176.68700 214.21800 193.56200 1.000 36.61000 113 LEU C N 1
ATOM 4431 C CA . LEU D 3 113 ? 176.88000 215.11300 194.69600 1.000 36.61000 113 LEU C CA 1
ATOM 4432 C C . LEU D 3 113 ? 176.40500 214.51900 196.01400 1.000 36.61000 113 LEU C C 1
ATOM 4433 O O . LEU D 3 113 ? 176.49700 215.19000 197.04600 1.000 36.61000 113 LEU C O 1
ATOM 4438 N N . LYS D 3 114 ? 175.90200 213.28600 196.00800 1.000 35.89000 114 LYS C N 1
ATOM 4439 C CA . LYS D 3 114 ? 175.37200 212.65800 197.21100 1.000 35.89000 114 LYS C CA 1
ATOM 4440 C C . LYS D 3 114 ? 176.18300 211.46500 197.69100 1.000 35.89000 114 LYS C C 1
ATOM 4441 O O . LYS D 3 114 ? 176.26900 211.24600 198.90000 1.000 35.89000 114 LYS C O 1
ATOM 4447 N N . ASP D 3 115 ? 176.77800 210.69600 196.78400 1.000 39.99000 115 ASP C N 1
ATOM 4448 C CA . ASP D 3 115 ? 177.52600 209.49900 197.15600 1.000 39.99000 115 ASP C CA 1
ATOM 4449 C C . ASP D 3 115 ? 178.83500 209.46600 196.38300 1.000 39.99000 115 ASP C C 1
ATOM 4450 O O . ASP D 3 115 ? 178.82900 209.50700 195.15100 1.000 39.99000 115 ASP C O 1
ATOM 4455 N N . VAL D 3 116 ? 179.95100 209.39300 197.11100 1.000 29.65000 116 VAL C N 1
ATOM 4456 C CA . VAL D 3 116 ? 181.25400 209.27000 196.46500 1.000 29.65000 116 VAL C CA 1
ATOM 4457 C C . VAL D 3 116 ? 181.40300 207.90700 195.80500 1.000 29.65000 116 VAL C C 1
ATOM 4458 O O . VAL D 3 116 ? 182.14000 207.76100 194.82200 1.000 29.65000 116 VAL C O 1
ATOM 4462 N N . ILE D 3 117 ? 180.71500 206.89000 196.33200 1.000 28.71000 117 ILE C N 1
ATOM 4463 C CA . ILE D 3 117 ? 180.82300 205.54100 195.77700 1.000 28.71000 117 ILE C CA 1
ATOM 4464 C C . ILE D 3 117 ? 180.30600 205.50600 194.34800 1.000 28.71000 117 ILE C C 1
ATOM 4465 O O . ILE D 3 117 ? 180.90400 204.87000 193.47200 1.000 28.71000 117 ILE C O 1
ATOM 4470 N N . ALA D 3 118 ? 179.18300 206.17700 194.08500 1.000 29.34000 118 ALA C N 1
ATOM 4471 C CA . ALA D 3 118 ? 178.66800 206.23900 192.72300 1.000 29.34000 118 ALA C CA 1
ATOM 4472 C C . ALA D 3 118 ? 179.64500 206.95400 191.79900 1.000 29.34000 118 ALA C C 1
ATOM 4473 O O . ALA D 3 118 ? 179.79000 206.58400 190.62800 1.000 29.34000 118 ALA C O 1
ATOM 4475 N N . ASP D 3 119 ? 180.31800 207.98800 192.30800 1.000 29.38000 119 ASP C N 1
ATOM 4476 C CA . ASP D 3 119 ? 181.28300 208.72200 191.49500 1.000 29.38000 119 ASP C CA 1
ATOM 4477 C C . ASP D 3 119 ? 182.49000 207.85800 191.14600 1.000 29.38000 119 ASP C C 1
ATOM 4478 O O . ASP D 3 119 ? 182.93800 207.84300 189.99300 1.000 29.38000 119 ASP C O 1
ATOM 4483 N N . VAL D 3 120 ? 183.02800 207.12800 192.12300 1.000 27.51000 120 VAL C N 1
ATOM 4484 C CA . VAL D 3 120 ? 184.27400 206.40100 191.90000 1.000 27.51000 120 VAL C CA 1
ATOM 4485 C C . VAL D 3 120 ? 184.01600 205.07100 191.20500 1.000 27.51000 120 VAL C C 1
ATOM 4486 O O . VAL D 3 120 ? 184.61000 204.77500 190.16100 1.000 27.51000 120 VAL C O 1
ATOM 4490 N N . GLY D 3 121 ? 183.13200 204.25000 191.76500 1.000 30.86000 121 GLY C N 1
ATOM 4491 C CA . GLY D 3 121 ? 182.85900 202.93500 191.22600 1.000 30.86000 121 GLY C CA 1
ATOM 4492 C C . GLY D 3 121 ? 181.84600 202.87200 190.11000 1.000 30.86000 121 GLY C C 1
ATOM 4493 O O . GLY D 3 121 ? 181.52800 201.77500 189.64200 1.000 30.86000 121 GLY C O 1
ATOM 4494 N N . GLY D 3 122 ? 181.31600 204.00800 189.67000 1.000 38.07000 122 GLY C N 1
ATOM 4495 C CA . GLY D 3 122 ? 180.35700 204.02100 188.58700 1.000 38.07000 122 GLY C CA 1
ATOM 4496 C C . GLY D 3 122 ? 178.99800 203.50800 189.01900 1.000 38.07000 122 GLY C C 1
ATOM 4497 O O . GLY D 3 122 ? 178.80100 203.02200 190.13300 1.000 38.07000 122 GLY C O 1
ATOM 4498 N N . PHE D 3 123 ? 178.03900 203.61300 188.10400 1.000 55.00000 123 PHE C N 1
ATOM 4499 C CA . PHE D 3 123 ? 176.67800 203.18200 188.40000 1.000 55.00000 123 PHE C CA 1
ATOM 4500 C C . PHE D 3 123 ? 175.90800 203.03500 187.09500 1.000 55.00000 123 PHE C C 1
ATOM 4501 O O . PHE D 3 123 ? 176.37600 203.42200 186.02100 1.000 55.00000 123 PHE C O 1
ATOM 4509 N N . MET D 3 124 ? 174.71200 202.45900 187.20700 1.000 55.00000 124 MET C N 1
ATOM 4510 C CA . MET D 3 124 ? 173.83300 202.24100 186.07200 1.000 55.00000 124 MET C CA 1
ATOM 4511 C C . MET D 3 124 ? 172.39400 202.49800 186.48100 1.000 55.00000 124 MET C C 1
ATOM 4512 O O . MET D 3 124 ? 171.97100 202.10500 187.57200 1.000 55.00000 124 MET C O 1
ATOM 4517 N N . TYR D 3 125 ? 171.64400 203.16100 185.60300 1.000 53.57000 125 TYR C N 1
ATOM 4518 C CA . TYR D 3 125 ? 170.20200 203.29800 185.74600 1.000 53.57000 125 TYR C CA 1
ATOM 4519 C C . TYR D 3 125 ? 169.54800 202.88900 184.43800 1.000 53.57000 125 TYR C C 1
ATOM 4520 O O . TYR D 3 125 ? 169.90200 203.41100 183.37400 1.000 53.57000 125 TYR C O 1
ATOM 4529 N N . ALA D 3 126 ? 168.59400 201.96800 184.52100 1.000 68.93000 126 ALA C N 1
ATOM 4530 C CA . ALA D 3 126 ? 167.90600 201.42600 183.35600 1.000 68.93000 126 ALA C CA 1
ATOM 4531 C C . ALA D 3 126 ? 166.47400 201.94000 183.32700 1.000 68.93000 126 ALA C C 1
ATOM 4532 O O . ALA D 3 126 ? 165.77900 201.91400 184.34900 1.000 68.93000 126 ALA C O 1
ATOM 4534 N N . GLY D 3 127 ? 166.03900 202.40300 182.16100 1.000 80.42000 127 GLY C N 1
ATOM 4535 C CA . GLY D 3 127 ? 164.69600 202.94600 182.02900 1.000 80.42000 127 GLY C CA 1
ATOM 4536 C C . GLY D 3 127 ? 164.50200 203.60900 180.68400 1.000 80.42000 127 GLY C C 1
ATOM 4537 O O . GLY D 3 127 ? 165.14900 203.24400 179.69600 1.000 80.42000 127 GLY C O 1
ATOM 4538 N N . GLY D 3 128 ? 163.59000 204.58300 180.65700 1.000 68.97000 128 GLY C N 1
ATOM 4539 C CA . GLY D 3 128 ? 163.35100 205.32100 179.42700 1.000 68.97000 128 GLY C CA 1
ATOM 4540 C C . GLY D 3 128 ? 164.57800 206.06900 178.94700 1.000 68.97000 128 GLY C C 1
ATOM 4541 O O . GLY D 3 128 ? 164.82900 206.16300 177.74300 1.000 68.97000 128 GLY C O 1
ATOM 4542 N N . ALA D 3 129 ? 165.35800 206.61200 179.87900 1.000 69.62000 129 ALA C N 1
ATOM 4543 C CA . ALA D 3 129 ? 166.59500 207.32800 179.57300 1.000 69.62000 129 ALA C CA 1
ATOM 4544 C C . ALA D 3 129 ? 167.71200 206.71100 180.40300 1.000 69.62000 129 ALA C C 1
ATOM 4545 O O . ALA D 3 129 ? 168.03800 207.20400 181.49000 1.000 69.62000 129 ALA C O 1
ATOM 4547 N N . PRO D 3 130 ? 168.31100 205.62100 179.92400 1.000 50.15000 130 PRO C N 1
ATOM 4548 C CA . PRO D 3 130 ? 169.35500 204.95300 180.70600 1.000 50.15000 130 PRO C CA 1
ATOM 4549 C C . PRO D 3 130 ? 170.56600 205.84900 180.91100 1.000 50.15000 130 PRO C C 1
ATOM 4550 O O . PRO D 3 130 ? 170.92200 206.66100 180.05400 1.000 50.15000 130 PRO C O 1
ATOM 4554 N N . VAL D 3 131 ? 171.19800 205.69400 182.07100 1.000 44.67000 131 VAL C N 1
ATOM 4555 C CA . VAL D 3 131 ? 172.38100 206.46200 182.43700 1.000 44.67000 131 VAL C CA 1
ATOM 4556 C C . VAL D 3 131 ? 173.47600 205.48900 182.85300 1.000 44.67000 131 VAL C C 1
ATOM 4557 O O . VAL D 3 131 ? 173.23600 204.57700 183.64900 1.000 44.67000 131 VAL C O 1
ATOM 4561 N N . ARG D 3 132 ? 174.67500 205.68300 182.31200 1.000 55.00000 132 ARG C N 1
ATOM 4562 C CA . ARG D 3 132 ? 175.79800 204.79500 182.57200 1.000 55.00000 132 ARG C CA 1
ATOM 4563 C C . ARG D 3 132 ? 176.98600 205.59400 183.08800 1.000 55.00000 132 ARG C C 1
ATOM 4564 O O . ARG D 3 132 ? 177.19700 206.74500 182.69600 1.000 55.00000 132 ARG C O 1
ATOM 4572 N N . ARG D 3 133 ? 177.75900 204.97000 183.97500 1.000 55.00000 133 ARG C N 1
ATOM 4573 C CA . ARG D 3 133 ? 179.01600 205.55400 184.43200 1.000 55.00000 133 ARG C CA 1
ATOM 4574 C C . ARG D 3 133 ? 179.97000 204.41300 184.74900 1.000 55.00000 133 ARG C C 1
ATOM 4575 O O . ARG D 3 133 ? 179.73800 203.65200 185.69400 1.000 55.00000 133 ARG C O 1
ATOM 4583 N N . THR D 3 134 ? 181.03400 204.29800 183.95600 1.000 55.00000 134 THR C N 1
ATOM 4584 C CA . THR D 3 134 ? 182.01700 203.24100 184.13700 1.000 55.00000 134 THR C CA 1
ATOM 4585 C C . THR D 3 134 ? 182.84300 203.48600 185.39600 1.000 55.00000 134 THR C C 1
ATOM 4586 O O . THR D 3 134 ? 183.14500 204.62700 185.75800 1.000 55.00000 134 THR C O 1
ATOM 4590 N N . SER D 3 135 ? 183.20500 202.39500 186.06700 1.000 55.00000 135 SER C N 1
ATOM 4591 C CA . SER D 3 135 ? 184.00800 202.48700 187.27500 1.000 55.00000 135 SER C CA 1
ATOM 4592 C C . SER D 3 135 ? 185.39000 203.05300 186.96800 1.000 55.00000 135 SER C C 1
ATOM 4593 O O . SER D 3 135 ? 185.97200 202.79700 185.91100 1.000 55.00000 135 SER C O 1
ATOM 4596 N N . ARG D 3 136 ? 185.91200 203.83500 187.90800 1.000 55.00000 136 ARG C N 1
ATOM 4597 C CA . ARG D 3 136 ? 187.23800 204.42200 187.78600 1.000 55.00000 136 ARG C CA 1
ATOM 4598 C C . ARG D 3 136 ? 188.33300 203.54100 188.36900 1.000 55.00000 136 ARG C C 1
ATOM 4599 O O . ARG D 3 136 ? 189.51000 203.90600 188.28900 1.000 55.00000 136 ARG C O 1
ATOM 4607 N N . ILE D 3 137 ? 187.97900 202.40100 188.95600 1.000 38.91000 137 ILE C N 1
ATOM 4608 C CA . ILE D 3 137 ? 188.94600 201.43100 189.45600 1.000 38.91000 137 ILE C CA 1
ATOM 4609 C C . ILE D 3 137 ? 188.66700 200.09600 188.78100 1.000 38.91000 137 ILE C C 1
ATOM 4610 O O . ILE D 3 137 ? 187.51700 199.64600 188.73300 1.000 38.91000 137 ILE C O 1
ATOM 4615 N N . LYS D 3 138 ? 189.71400 199.47500 188.24400 1.000 34.60000 138 LYS C N 1
ATOM 4616 C CA . LYS D 3 138 ? 189.59300 198.23200 187.50000 1.000 34.60000 138 LYS C CA 1
ATOM 4617 C C . LYS D 3 138 ? 190.45700 197.16100 188.15400 1.000 34.60000 138 LYS C C 1
ATOM 4618 O O . LYS D 3 138 ? 191.65600 197.36900 188.36600 1.000 34.60000 138 LYS C O 1
ATOM 4624 N N . LEU D 3 139 ? 189.84200 196.02400 188.46400 1.000 34.90000 139 LEU C N 1
ATOM 4625 C CA . LEU D 3 139 ? 190.50500 194.88700 189.08300 1.000 34.90000 139 LEU C CA 1
ATOM 4626 C C . LEU D 3 139 ? 190.23700 193.64400 188.24500 1.000 34.90000 139 LEU C C 1
ATOM 4627 O O . LEU D 3 139 ? 189.51100 193.68400 187.24600 1.000 34.90000 139 LEU C O 1
ATOM 4632 N N . GLY D 3 140 ? 190.82500 192.52500 188.66100 1.000 44.43000 140 GLY C N 1
ATOM 4633 C CA . GLY D 3 140 ? 190.66000 191.27400 187.95400 1.000 44.43000 140 GLY C CA 1
ATOM 4634 C C . GLY D 3 140 ? 190.72300 190.10300 188.91100 1.000 44.43000 140 GLY C C 1
ATOM 4635 O O . GLY D 3 140 ? 190.90800 190.27000 190.11800 1.000 44.43000 140 GLY C O 1
ATOM 4636 N N . TYR D 3 141 ? 190.55700 188.90700 188.35500 1.000 37.63000 141 TYR C N 1
ATOM 4637 C CA . TYR D 3 141 ? 190.61700 187.69400 189.15700 1.000 37.63000 141 TYR C CA 1
ATOM 4638 C C . TYR D 3 141 ? 192.01900 187.50000 189.72500 1.000 37.63000 141 TYR C C 1
ATOM 4639 O O . TYR D 3 141 ? 193.01800 187.91600 189.13300 1.000 37.63000 141 TYR C O 1
ATOM 4648 N N . MET D 3 142 ? 192.08300 186.85700 190.88600 1.000 55.00000 142 MET C N 1
ATOM 4649 C CA . MET D 3 142 ? 193.35100 186.58600 191.55500 1.000 55.00000 142 MET C CA 1
ATOM 4650 C C . MET D 3 142 ? 193.80700 185.18000 191.17000 1.000 55.00000 142 MET C C 1
ATOM 4651 O O . MET D 3 142 ? 193.21600 184.18700 191.60400 1.000 55.00000 142 MET C O 1
ATOM 4656 N N . ILE D 3 143 ? 194.85800 185.10000 190.36000 1.000 23.53000 143 ILE C N 1
ATOM 4657 C CA . ILE D 3 143 ? 195.33200 183.83500 189.80700 1.000 23.53000 143 ILE C CA 1
ATOM 4658 C C . ILE D 3 143 ? 196.74300 183.56400 190.31400 1.000 23.53000 143 ILE C C 1
ATOM 4659 O O . ILE D 3 143 ? 197.57500 184.48300 190.33900 1.000 23.53000 143 ILE C O 1
ATOM 4664 N N . PRO D 3 144 ? 197.06100 182.34000 190.72800 1.000 21.87000 144 PRO C N 1
ATOM 4665 C CA . PRO D 3 144 ? 198.44500 182.02500 191.09000 1.000 21.87000 144 PRO C CA 1
ATOM 4666 C C . PRO D 3 144 ? 199.35800 182.06300 189.87400 1.000 21.87000 144 PRO C C 1
ATOM 4667 O O . PRO D 3 144 ? 198.93500 181.87300 188.73300 1.000 21.87000 144 PRO C O 1
ATOM 4671 N N . ALA D 3 145 ? 200.63500 182.32600 190.14300 1.000 28.75000 145 ALA C N 1
ATOM 4672 C CA . ALA D 3 145 ? 201.61400 182.47500 189.07500 1.000 28.75000 145 ALA C CA 1
ATOM 4673 C C . ALA D 3 145 ? 201.75300 181.18300 188.28100 1.000 28.75000 145 ALA C C 1
ATOM 4674 O O . ALA D 3 145 ? 201.90700 180.09900 188.85400 1.000 28.75000 145 ALA C O 1
ATOM 4676 N N . LEU D 3 146 ? 201.69900 181.30200 186.95600 1.000 27.71000 146 LEU C N 1
ATOM 4677 C CA . LEU D 3 146 ? 201.86500 180.15700 186.06100 1.000 27.71000 146 LEU C CA 1
ATOM 4678 C C . LEU D 3 146 ? 203.32300 180.04700 185.60800 1.000 27.71000 146 LEU C C 1
ATOM 4679 O O . LEU D 3 146 ? 203.65600 180.13400 184.42700 1.000 27.71000 146 LEU C O 1
ATOM 4684 N N . ARG D 3 147 ? 204.19400 179.85300 186.58900 1.000 36.62000 147 ARG C N 1
ATOM 4685 C CA . ARG D 3 147 ? 205.63100 179.79400 186.36700 1.000 36.62000 147 ARG C CA 1
ATOM 4686 C C . ARG D 3 147 ? 206.10300 178.34800 186.32600 1.000 36.62000 147 ARG C C 1
ATOM 4687 O O . ARG D 3 147 ? 205.66400 177.51600 187.12800 1.000 36.62000 147 ARG C O 1
ATOM 4695 N N . GLY D 3 148 ? 207.00200 178.05300 185.39000 1.000 44.99000 148 GLY C N 1
ATOM 4696 C CA . GLY D 3 148 ? 207.55200 176.71800 185.28900 1.000 44.99000 148 GLY C CA 1
ATOM 4697 C C . GLY D 3 148 ? 206.52700 175.70800 184.79600 1.000 44.99000 148 GLY C C 1
ATOM 4698 O O . GLY D 3 148 ? 205.55200 176.04400 184.11900 1.000 44.99000 148 GLY C O 1
ATOM 4699 N N . ASP D 3 149 ? 206.75800 174.44600 185.15100 1.000 57.49000 149 ASP C N 1
ATOM 4700 C CA . ASP D 3 149 ? 205.88200 173.35300 184.74800 1.000 57.49000 149 ASP C CA 1
ATOM 4701 C C . ASP D 3 149 ? 204.95300 172.88600 185.85800 1.000 57.49000 149 ASP C C 1
ATOM 4702 O O . ASP D 3 149 ? 204.01000 172.13700 185.57900 1.000 57.49000 149 ASP C O 1
ATOM 4707 N N . GLU D 3 150 ? 205.18700 173.30400 187.09900 1.000 65.95000 150 GLU C N 1
ATOM 4708 C CA . GLU D 3 150 ? 204.36400 172.91300 188.23400 1.000 65.95000 150 GLU C CA 1
ATOM 4709 C C . GLU D 3 150 ? 203.69700 174.14800 188.82300 1.000 65.95000 150 GLU C C 1
ATOM 4710 O O . GLU D 3 150 ? 204.37200 175.13900 189.11800 1.000 65.95000 150 GLU C O 1
ATOM 4716 N N . ILE D 3 151 ? 202.38100 174.08100 188.99400 1.000 43.12000 151 ILE C N 1
ATOM 4717 C CA . ILE D 3 151 ? 201.61300 175.18600 189.55600 1.000 43.12000 151 ILE C CA 1
ATOM 4718 C C . ILE D 3 151 ? 201.77000 175.17600 191.07400 1.000 43.12000 151 ILE C C 1
ATOM 4719 O O . ILE D 3 151 ? 201.46800 174.16200 191.71800 1.000 43.12000 151 ILE C O 1
ATOM 4724 N N . PRO D 3 152 ? 202.23100 176.26700 191.68200 1.000 26.76000 152 PRO C N 1
ATOM 4725 C CA . PRO D 3 152 ? 202.39800 176.30100 193.15100 1.000 26.76000 152 PRO C CA 1
ATOM 4726 C C . PRO D 3 152 ? 201.08600 176.57900 193.87400 1.000 26.76000 152 PRO C C 1
ATOM 4727 O O . PRO D 3 152 ? 200.87200 177.62600 194.49300 1.000 26.76000 152 PRO C O 1
ATOM 4731 N N . ALA D 3 153 ? 200.17200 175.61300 193.80200 1.000 18.91000 153 ALA C N 1
ATOM 4732 C CA . ALA D 3 153 ? 198.87400 175.73700 194.44800 1.000 18.91000 153 ALA C CA 1
ATOM 4733 C C . ALA D 3 153 ? 198.38400 174.35400 194.84800 1.000 18.91000 153 ALA C C 1
ATOM 4734 O O . ALA D 3 153 ? 198.74400 173.35000 194.22900 1.000 18.91000 153 ALA C O 1
ATOM 4736 N N . GLN D 3 154 ? 197.55700 174.31400 195.88900 1.000 19.73000 154 GLN C N 1
ATOM 4737 C CA . GLN D 3 154 ? 197.00400 173.05300 196.35900 1.000 19.73000 154 GLN C CA 1
ATOM 4738 C C . GLN D 3 154 ? 195.66900 173.31000 197.03900 1.000 19.73000 154 GLN C C 1
ATOM 4739 O O . GLN D 3 154 ? 195.46000 174.36400 197.64400 1.000 19.73000 154 GLN C O 1
ATOM 4745 N N . LEU D 3 155 ? 194.76900 172.33400 196.92700 1.000 23.48000 155 LEU C N 1
ATOM 4746 C CA . LEU D 3 155 ? 193.43500 172.40300 197.50700 1.000 23.48000 155 LEU C CA 1
ATOM 4747 C C . LEU D 3 155 ? 193.09400 171.06500 198.14900 1.000 23.48000 155 LEU C C 1
ATOM 4748 O O . LEU D 3 155 ? 193.43100 170.00900 197.60800 1.000 23.48000 155 LEU C O 1
ATOM 4753 N N . GLU D 3 156 ? 192.42600 171.11200 199.30100 1.000 33.07000 156 GLU C N 1
ATOM 4754 C CA . GLU D 3 156 ? 192.05100 169.89400 200.00600 1.000 33.07000 156 GLU C CA 1
ATOM 4755 C C . GLU D 3 156 ? 190.78500 170.17000 200.80500 1.000 33.07000 156 GLU C C 1
ATOM 4756 O O . GLU D 3 156 ? 190.30500 171.30500 200.87400 1.000 33.07000 156 GLU C O 1
ATOM 4762 N N . ALA D 3 157 ? 190.22600 169.11700 201.39400 1.000 25.64000 157 ALA C N 1
ATOM 4763 C CA . ALA D 3 157 ? 189.03100 169.21100 202.21700 1.000 25.64000 157 ALA C CA 1
ATOM 4764 C C . ALA D 3 157 ? 189.36600 168.85500 203.65800 1.000 25.64000 157 ALA C C 1
ATOM 4765 O O . ALA D 3 157 ? 190.23900 168.02500 203.92400 1.000 25.64000 157 ALA C O 1
ATOM 4767 N N . GLN D 3 158 ? 188.65700 169.49100 204.59100 1.000 27.76000 158 GLN C N 1
ATOM 4768 C CA . GLN D 3 158 ? 188.87800 169.29900 206.01600 1.000 27.76000 158 GLN C CA 1
ATOM 4769 C C . GLN D 3 158 ? 187.56700 168.93600 206.69500 1.000 27.76000 158 GLN C C 1
ATOM 4770 O O . GLN D 3 158 ? 186.48800 169.37000 206.27700 1.000 27.76000 158 GLN C O 1
ATOM 4776 N N . PHE D 3 159 ? 187.68500 168.15900 207.76900 1.000 30.88000 159 PHE C N 1
ATOM 4777 C CA . PHE D 3 159 ? 186.56900 167.51400 208.44700 1.000 30.88000 159 PHE C CA 1
ATOM 4778 C C . PHE D 3 159 ? 186.28100 168.24100 209.75400 1.000 30.88000 159 PHE C C 1
ATOM 4779 O O . PHE D 3 159 ? 187.20800 168.53900 210.51300 1.000 30.88000 159 PHE C O 1
ATOM 4787 N N . HIS D 3 160 ? 185.00700 168.53800 210.01600 1.000 33.72000 160 HIS C N 1
ATOM 4788 C CA . HIS D 3 160 ? 184.62300 169.22600 211.23900 1.000 33.72000 160 HIS C CA 1
ATOM 4789 C C . HIS D 3 160 ? 183.31500 168.65900 211.77800 1.000 33.72000 160 HIS C C 1
ATOM 4790 O O . HIS D 3 160 ? 182.44400 168.21600 211.02500 1.000 33.72000 160 HIS C O 1
ATOM 4797 N N . VAL D 3 161 ? 183.19000 168.69200 213.11000 1.000 29.55000 161 VAL C N 1
ATOM 4798 C CA . VAL D 3 161 ? 182.04600 168.13100 213.82100 1.000 29.55000 161 VAL C CA 1
ATOM 4799 C C . VAL D 3 161 ? 181.52900 169.17600 214.80300 1.000 29.55000 161 VAL C C 1
ATOM 4800 O O . VAL D 3 161 ? 182.27400 170.03800 215.27400 1.000 29.55000 161 VAL C O 1
ATOM 4804 N N . ARG D 3 162 ? 180.23400 169.09500 215.10600 1.000 37.06000 162 ARG C N 1
ATOM 4805 C CA . ARG D 3 162 ? 179.60500 169.92500 216.12300 1.000 37.06000 162 ARG C CA 1
ATOM 4806 C C . ARG D 3 162 ? 179.22200 169.05600 217.31000 1.000 37.06000 162 ARG C C 1
ATOM 4807 O O . ARG D 3 162 ? 178.56600 168.02200 217.14300 1.000 37.06000 162 ARG C O 1
ATOM 4815 N N . PHE D 3 163 ? 179.62600 169.47700 218.50600 1.000 52.46000 163 PHE C N 1
ATOM 4816 C CA . PHE D 3 163 ? 179.38100 168.70400 219.71300 1.000 52.46000 163 PHE C CA 1
ATOM 4817 C C . PHE D 3 163 ? 177.93100 168.83300 220.16600 1.000 52.46000 163 PHE C C 1
ATOM 4818 O O . PHE D 3 163 ? 177.30600 169.88900 220.03600 1.000 52.46000 163 PHE C O 1
ATOM 4826 N N . SER D 3 164 ? 177.39900 167.73500 220.70000 1.000 62.06000 164 SER C N 1
ATOM 4827 C CA . SER D 3 164 ? 176.04900 167.71300 221.24500 1.000 62.06000 164 SER C CA 1
ATOM 4828 C C . SER D 3 164 ? 175.93600 166.55600 222.22600 1.000 62.06000 164 SER C C 1
ATOM 4829 O O . SER D 3 164 ? 176.48300 165.47700 221.98300 1.000 62.06000 164 SER C O 1
ATOM 4832 N N . ASN D 3 165 ? 175.22700 166.78800 223.33000 1.000 62.14000 165 ASN C N 1
ATOM 4833 C CA . ASN D 3 165 ? 175.05500 165.76200 224.35200 1.000 62.14000 165 ASN C CA 1
ATOM 4834 C C . ASN D 3 165 ? 173.96300 164.75700 224.01400 1.000 62.14000 165 ASN C C 1
ATOM 4835 O O . ASN D 3 165 ? 173.90700 163.69600 224.64500 1.000 62.14000 165 ASN C O 1
ATOM 4840 N N . LYS D 3 166 ? 173.10100 165.05800 223.04600 1.000 69.08000 166 LYS C N 1
ATOM 4841 C CA . LYS D 3 166 ? 172.00500 164.17300 222.64600 1.000 69.08000 166 LYS C CA 1
ATOM 4842 C C . LYS D 3 166 ? 172.05300 163.99700 221.13600 1.000 69.08000 166 LYS C C 1
ATOM 4843 O O . LYS D 3 166 ? 171.32700 164.67600 220.39700 1.000 69.08000 166 LYS C O 1
ATOM 4849 N N . PRO D 3 167 ? 172.91000 163.10500 220.64000 1.000 63.67000 167 PRO C N 1
ATOM 4850 C CA . PRO D 3 167 ? 172.99400 162.88900 219.19000 1.000 63.67000 167 PRO C CA 1
ATOM 4851 C C . PRO D 3 167 ? 171.66700 162.41000 218.62000 1.000 63.67000 167 PRO C C 1
ATOM 4852 O O . PRO D 3 167 ? 170.95300 161.61500 219.23600 1.000 63.67000 167 PRO C O 1
ATOM 4856 N N . VAL D 3 168 ? 171.34000 162.90400 217.43200 1.000 65.15000 168 VAL C N 1
ATOM 4857 C CA . VAL D 3 168 ? 170.09800 162.54300 216.76200 1.000 65.15000 168 VAL C CA 1
ATOM 4858 C C . VAL D 3 168 ? 170.36500 162.23000 215.29500 1.000 65.15000 168 VAL C C 1
ATOM 4859 O O . VAL D 3 168 ? 170.96800 163.02800 214.58000 1.000 65.15000 168 VAL C O 1
ATOM 4863 N N . ALA D 3 173 ? 175.52000 167.29900 212.12000 1.000 39.66000 173 ALA C N 1
ATOM 4864 C CA . ALA D 3 173 ? 176.52500 167.78500 213.05600 1.000 39.66000 173 ALA C CA 1
ATOM 4865 C C . ALA D 3 173 ? 177.93000 167.56000 212.50800 1.000 39.66000 173 ALA C C 1
ATOM 4866 O O . ALA D 3 173 ? 178.91600 167.67700 213.23600 1.000 39.66000 173 ALA C O 1
ATOM 4868 N N . ILE D 3 174 ? 178.01500 167.23200 211.22200 1.000 40.88000 174 ILE C N 1
ATOM 4869 C CA . ILE D 3 174 ? 179.27700 166.96600 210.54500 1.000 40.88000 174 ILE C CA 1
ATOM 4870 C C . ILE D 3 174 ? 179.29200 167.73600 209.23300 1.000 40.88000 174 ILE C C 1
ATOM 4871 O O . ILE D 3 174 ? 178.31400 167.70000 208.47800 1.000 40.88000 174 ILE C O 1
ATOM 4876 N N . PHE D 3 175 ? 180.39600 168.43000 208.96000 1.000 40.08000 175 PHE C N 1
ATOM 4877 C CA . PHE D 3 175 ? 180.53600 169.17000 207.71500 1.000 40.08000 175 PHE C CA 1
ATOM 4878 C C . PHE D 3 175 ? 181.99000 169.15100 207.26100 1.000 40.08000 175 PHE C C 1
ATOM 4879 O O . PHE D 3 175 ? 182.89500 168.74100 207.99500 1.000 40.08000 175 PHE C O 1
ATOM 4887 N N . ASN D 3 176 ? 182.19400 169.58200 206.01800 1.000 31.47000 176 ASN C N 1
ATOM 4888 C CA . ASN D 3 176 ? 183.51000 169.62000 205.39600 1.000 31.47000 176 ASN C CA 1
ATOM 4889 C C . ASN D 3 176 ? 183.74500 170.99700 204.79400 1.000 31.47000 176 ASN C C 1
ATOM 4890 O O . ASN D 3 176 ? 182.82000 171.61600 204.25900 1.000 31.47000 176 ASN C O 1
ATOM 4895 N N . VAL D 3 177 ? 184.98600 171.47000 204.88300 1.000 29.27000 177 VAL C N 1
ATOM 4896 C CA . VAL D 3 177 ? 185.35500 172.80200 204.41500 1.000 29.27000 177 VAL C CA 1
ATOM 4897 C C . VAL D 3 177 ? 186.59200 172.69300 203.53200 1.000 29.27000 177 VAL C C 1
ATOM 4898 O O . VAL D 3 177 ? 187.57000 172.03600 203.89800 1.000 29.27000 177 VAL C O 1
ATOM 4902 N N . GLU D 3 178 ? 186.54800 173.34100 202.37000 1.000 33.51000 178 GLU C N 1
ATOM 4903 C CA . GLU D 3 178 ? 187.66400 173.31900 201.43300 1.000 33.51000 178 GLU C CA 1
ATOM 4904 C C . GLU D 3 178 ? 188.68500 174.38900 201.80600 1.000 33.51000 178 GLU C C 1
ATOM 4905 O O . GLU D 3 178 ? 188.32000 175.53200 202.09500 1.000 33.51000 178 GLU C O 1
ATOM 4911 N N . VAL D 3 179 ? 189.96000 174.00900 201.79400 1.000 28.84000 179 VAL C N 1
ATOM 4912 C CA . VAL D 3 179 ? 191.06400 174.88200 202.17800 1.000 28.84000 179 VAL C CA 1
ATOM 4913 C C . VAL D 3 179 ? 192.13700 174.80700 201.10000 1.000 28.84000 179 VAL C C 1
ATOM 4914 O O . VAL D 3 179 ? 192.49000 173.71700 200.63400 1.000 28.84000 179 VAL C O 1
ATOM 4918 N N . SER D 3 180 ? 192.66300 175.96700 200.71000 1.000 34.02000 180 SER C N 1
ATOM 4919 C CA . SER D 3 180 ? 193.64200 176.06800 199.63900 1.000 34.02000 180 SER C CA 1
ATOM 4920 C C . SER D 3 180 ? 194.88200 176.80800 200.12300 1.000 34.02000 180 SER C C 1
ATOM 4921 O O . SER D 3 180 ? 194.84700 177.54100 201.11300 1.000 34.02000 180 SER C O 1
ATOM 4924 N N . SER D 3 181 ? 195.98600 176.59700 199.41600 1.000 28.81000 181 SER C N 1
ATOM 4925 C CA . SER D 3 181 ? 197.23500 177.29700 199.68600 1.000 28.81000 181 SER C CA 1
ATOM 4926 C C . SER D 3 181 ? 197.93000 177.57200 198.36200 1.000 28.81000 181 SER C C 1
ATOM 4927 O O . SER D 3 181 ? 198.09800 176.65500 197.55300 1.000 28.81000 181 SER C O 1
ATOM 4930 N N . ALA D 3 182 ? 198.33600 178.82200 198.14200 1.000 33.18000 182 ALA C N 1
ATOM 4931 C CA . ALA D 3 182 ? 198.87400 179.19500 196.84100 1.000 33.18000 182 ALA C CA 1
ATOM 4932 C C . ALA D 3 182 ? 199.70700 180.46500 196.95400 1.000 33.18000 182 ALA C C 1
ATOM 4933 O O . ALA D 3 182 ? 199.81400 181.08400 198.01700 1.000 33.18000 182 ALA C O 1
ATOM 4935 N N . LEU D 3 183 ? 200.31400 180.82600 195.82600 1.000 55.00000 183 LEU C N 1
ATOM 4936 C CA . LEU D 3 183 ? 201.05700 182.07200 195.65200 1.000 55.00000 183 LEU C CA 1
ATOM 4937 C C . LEU D 3 183 ? 200.30200 182.88600 194.60400 1.000 55.00000 183 LEU C C 1
ATOM 4938 O O . LEU D 3 183 ? 200.48600 182.69000 193.39900 1.000 55.00000 183 LEU C O 1
ATOM 4943 N N . TYR D 3 184 ? 199.45700 183.79900 195.07000 1.000 31.77000 184 TYR C N 1
ATOM 4944 C CA . TYR D 3 184 ? 198.54800 184.54200 194.21200 1.000 31.77000 184 TYR C CA 1
ATOM 4945 C C . TYR D 3 184 ? 199.23700 185.76200 193.60700 1.000 31.77000 184 TYR C C 1
ATOM 4946 O O . TYR D 3 184 ? 200.20700 186.29500 194.14900 1.000 31.77000 184 TYR C O 1
ATOM 4955 N N . THR D 3 185 ? 198.72300 186.19700 192.45700 1.000 20.54000 185 THR C N 1
ATOM 4956 C CA . THR D 3 185 ? 199.17700 187.42000 191.80600 1.000 20.54000 185 THR C CA 1
ATOM 4957 C C . THR D 3 185 ? 197.96600 188.14200 191.23700 1.000 20.54000 185 THR C C 1
ATOM 4958 O O . THR D 3 185 ? 197.01300 187.50700 190.77700 1.000 20.54000 185 THR C O 1
ATOM 4962 N N . PHE D 3 186 ? 198.00800 189.47500 191.26300 1.000 21.61000 186 PHE C N 1
ATOM 4963 C CA . PHE D 3 186 ? 196.91500 190.23900 190.67000 1.000 21.61000 186 PHE C CA 1
ATOM 4964 C C . PHE D 3 186 ? 197.38900 191.64400 190.33000 1.000 21.61000 186 PHE C C 1
ATOM 4965 O O . PHE D 3 186 ? 198.35800 192.15100 190.90100 1.000 21.61000 186 PHE C O 1
ATOM 4973 N N . SER D 3 187 ? 196.67100 192.27300 189.40400 1.000 33.88000 187 SER C N 1
ATOM 4974 C CA . SER D 3 187 ? 196.99000 193.61200 188.93200 1.000 33.88000 187 SER C CA 1
ATOM 4975 C C . SER D 3 187 ? 195.76200 194.50500 189.04300 1.000 33.88000 187 SER C C 1
ATOM 4976 O O . SER D 3 187 ? 194.62200 194.03300 189.04600 1.000 33.88000 187 SER C O 1
ATOM 4979 N N . PHE D 3 188 ? 196.01100 195.81000 189.13200 1.000 27.34000 188 PHE C N 1
ATOM 4980 C CA . PHE D 3 188 ? 194.93800 196.78300 189.28800 1.000 27.34000 188 PHE C CA 1
ATOM 4981 C C . PHE D 3 188 ? 195.28900 198.06100 188.53900 1.000 27.34000 188 PHE C C 1
ATOM 4982 O O . PHE D 3 188 ? 196.46100 198.35200 188.28100 1.000 27.34000 188 PHE C O 1
ATOM 4990 N N . GLU D 3 189 ? 194.25100 198.82600 188.20500 1.000 33.74000 189 GLU C N 1
ATOM 4991 C CA . GLU D 3 189 ? 194.40200 200.08900 187.49600 1.000 33.74000 189 GLU C CA 1
ATOM 4992 C C . GLU D 3 189 ? 193.41900 201.10400 188.06200 1.000 33.74000 189 GLU C C 1
ATOM 4993 O O . GLU D 3 189 ? 192.27700 200.76800 188.38800 1.000 33.74000 189 GLU C O 1
ATOM 4999 N N . LEU D 3 190 ? 193.87100 202.35200 188.18100 1.000 34.66000 190 LEU C N 1
ATOM 5000 C CA . LEU D 3 190 ? 193.02700 203.42500 188.70300 1.000 34.66000 190 LEU C CA 1
ATOM 5001 C C . LEU D 3 190 ? 193.42100 204.73300 188.03500 1.000 34.66000 190 LEU C C 1
ATOM 5002 O O . LEU D 3 190 ? 194.55600 205.18700 188.19200 1.000 34.66000 190 LEU C O 1
ATOM 5007 N N . ASP D 3 191 ? 192.48800 205.33800 187.30500 1.000 41.51000 191 ASP C N 1
ATOM 5008 C CA . ASP D 3 191 ? 192.71600 206.62200 186.64100 1.000 41.51000 191 ASP C CA 1
ATOM 5009 C C . ASP D 3 191 ? 192.11100 207.72300 187.50800 1.000 41.51000 191 ASP C C 1
ATOM 5010 O O . ASP D 3 191 ? 190.88900 207.85400 187.60200 1.000 41.51000 191 ASP C O 1
ATOM 5015 N N . GLU D 3 192 ? 192.97300 208.51100 188.14100 1.000 36.70000 192 GLU C N 1
ATOM 5016 C CA . GLU D 3 192 ? 192.53700 209.57400 189.03700 1.000 36.70000 192 GLU C CA 1
ATOM 5017 C C . GLU D 3 192 ? 192.26800 210.89100 188.32200 1.000 36.70000 192 GLU C C 1
ATOM 5018 O O . GLU D 3 192 ? 191.79600 211.83700 188.96100 1.000 36.70000 192 GLU C O 1
ATOM 5024 N N . ASP D 3 193 ? 192.55000 210.97800 187.02200 1.000 44.94000 193 ASP C N 1
ATOM 5025 C CA . ASP D 3 193 ? 192.32700 212.20800 186.27600 1.000 44.94000 193 ASP C CA 1
ATOM 5026 C C . ASP D 3 193 ? 190.86900 212.41500 185.88500 1.000 44.94000 193 ASP C C 1
ATOM 5027 O O . ASP D 3 193 ? 190.52100 213.50200 185.41400 1.000 44.94000 193 ASP C O 1
ATOM 5032 N N . LEU D 3 194 ? 190.01700 211.40800 186.06200 1.000 32.80000 194 LEU C N 1
ATOM 5033 C CA . LEU D 3 194 ? 188.60300 211.52300 185.73400 1.000 32.80000 194 LEU C CA 1
ATOM 5034 C C . LEU D 3 194 ? 187.70000 211.49800 186.96000 1.000 32.80000 194 LEU C C 1
ATOM 5035 O O . LEU D 3 194 ? 186.47500 211.49600 186.80600 1.000 32.80000 194 LEU C O 1
ATOM 5040 N N . ILE D 3 195 ? 188.26800 211.47300 188.16700 1.000 26.78000 195 ILE C N 1
ATOM 5041 C CA . ILE D 3 195 ? 187.45900 211.50300 189.37800 1.000 26.78000 195 ILE C CA 1
ATOM 5042 C C . ILE D 3 195 ? 186.81800 212.87600 189.52700 1.000 26.78000 195 ILE C C 1
ATOM 5043 O O . ILE D 3 195 ? 187.45000 213.90900 189.26200 1.000 26.78000 195 ILE C O 1
ATOM 5048 N N . ALA D 3 196 ? 185.54700 212.89000 189.93700 1.000 23.15000 196 ALA C N 1
ATOM 5049 C CA . ALA D 3 196 ? 184.77400 214.11900 190.11900 1.000 23.15000 196 ALA C CA 1
ATOM 5050 C C . ALA D 3 196 ? 184.64000 214.90500 188.81900 1.000 23.15000 196 ALA C C 1
ATOM 5051 O O . ALA D 3 196 ? 184.64700 216.13700 188.82100 1.000 23.15000 196 ALA C O 1
ATOM 5053 N N . VAL D 3 197 ? 184.51500 214.19300 187.69700 1.000 24.05000 197 VAL C N 1
ATOM 5054 C CA . VAL D 3 197 ? 184.30300 214.80500 186.39400 1.000 24.05000 197 VAL C CA 1
ATOM 5055 C C . VAL D 3 197 ? 183.10500 214.12400 185.74300 1.000 24.05000 197 VAL C C 1
ATOM 5056 O O . VAL D 3 197 ? 183.08700 212.89500 185.61700 1.000 24.05000 197 VAL C O 1
ATOM 5060 N N . PRO D 3 198 ? 182.07700 214.86300 185.32700 1.000 25.09000 198 PRO C N 1
ATOM 5061 C CA . PRO D 3 198 ? 180.92900 214.22700 184.67100 1.000 25.09000 198 PRO C CA 1
ATOM 5062 C C . PRO D 3 198 ? 181.33200 213.55900 183.36600 1.000 25.09000 198 PRO C C 1
ATOM 5063 O O . PRO D 3 198 ? 182.23500 214.01400 182.65800 1.000 25.09000 198 PRO C O 1
ATOM 5067 N N . SER D 3 199 ? 180.64400 212.46100 183.04600 1.000 34.02000 199 SER C N 1
ATOM 5068 C CA . SER D 3 199 ? 180.93600 211.68700 181.85100 1.000 34.02000 199 SER C CA 1
ATOM 5069 C C . SER D 3 199 ? 179.90200 211.84300 180.74500 1.000 34.02000 199 SER C C 1
ATOM 5070 O O . SER D 3 199 ? 180.25500 211.69500 179.57300 1.000 34.02000 199 SER C O 1
ATOM 5073 N N . THR D 3 200 ? 178.64900 212.13200 181.08300 1.000 42.41000 200 THR C N 1
ATOM 5074 C CA . THR D 3 200 ? 177.61300 212.30200 180.07300 1.000 42.41000 200 THR C CA 1
ATOM 5075 C C . THR D 3 200 ? 177.78400 213.64600 179.37500 1.000 42.41000 200 THR C C 1
ATOM 5076 O O . THR D 3 200 ? 177.93700 214.68100 180.02900 1.000 42.41000 200 THR C O 1
ATOM 5080 N N . PHE D 3 201 ? 177.75700 213.62500 178.04500 1.000 51.70000 201 PHE C N 1
ATOM 5081 C CA . PHE D 3 201 ? 177.93600 214.84000 177.26600 1.000 51.70000 201 PHE C CA 1
ATOM 5082 C C . PHE D 3 201 ? 176.67900 215.70100 177.31900 1.000 51.70000 201 PHE C C 1
ATOM 5083 O O . PHE D 3 201 ? 175.55500 215.18900 177.28400 1.000 51.70000 201 PHE C O 1
ATOM 5091 N N . GLY D 3 202 ? 176.87700 217.01200 177.40300 1.000 59.53000 202 GLY C N 1
ATOM 5092 C CA . GLY D 3 202 ? 175.75500 217.92800 177.47500 1.000 59.53000 202 GLY C CA 1
ATOM 5093 C C . GLY D 3 202 ? 176.22800 219.33400 177.78900 1.000 59.53000 202 GLY C C 1
ATOM 5094 O O . GLY D 3 202 ? 177.39500 219.67000 177.58400 1.000 59.53000 202 GLY C O 1
ATOM 5095 N N . GLU D 3 203 ? 175.30100 220.14200 178.29000 1.000 61.58000 203 GLU C N 1
ATOM 5096 C CA . GLU D 3 203 ? 175.57100 221.52400 178.64700 1.000 61.58000 203 GLU C CA 1
ATOM 5097 C C . GLU D 3 203 ? 175.88500 221.64200 180.13400 1.000 61.58000 203 GLU C C 1
ATOM 5098 O O . GLU D 3 203 ? 175.67700 220.70900 180.91400 1.000 61.58000 203 GLU C O 1
ATOM 5104 N N . LYS D 3 204 ? 176.39500 222.81000 180.51700 1.000 66.26000 204 LYS C N 1
ATOM 5105 C CA . LYS D 3 204 ? 176.74200 223.04900 181.91000 1.000 66.26000 204 LYS C CA 1
ATOM 5106 C C . LYS D 3 204 ? 175.49300 223.07800 182.77900 1.000 66.26000 204 LYS C C 1
ATOM 5107 O O . LYS D 3 204 ? 174.45000 223.61100 182.38600 1.000 66.26000 204 LYS C O 1
ATOM 5113 N N . VAL D 3 205 ? 175.60300 222.49500 183.97000 1.000 55.98000 205 VAL C N 1
ATOM 5114 C CA . VAL D 3 205 ? 174.49900 222.40100 184.91800 1.000 55.98000 205 VAL C CA 1
ATOM 5115 C C . VAL D 3 205 ? 174.99500 222.87900 186.27600 1.000 55.98000 205 VAL C C 1
ATOM 5116 O O . VAL D 3 205 ? 176.11000 222.54400 186.68900 1.000 55.98000 205 VAL C O 1
ATOM 5120 N N . LYS D 3 206 ? 174.17100 223.67400 186.95700 1.000 64.02000 206 LYS C N 1
ATOM 5121 C CA . LYS D 3 206 ? 174.53400 224.18500 188.27100 1.000 64.02000 206 LYS C CA 1
ATOM 5122 C C . LYS D 3 206 ? 174.83600 223.04100 189.23100 1.000 64.02000 206 LYS C C 1
ATOM 5123 O O . LYS D 3 206 ? 174.12300 222.03500 189.27300 1.000 64.02000 206 LYS C O 1
ATOM 5129 N N . GLY D 3 207 ? 175.90300 223.20400 190.00700 1.000 55.91000 207 GLY C N 1
ATOM 5130 C CA . GLY D 3 207 ? 176.37600 222.18100 190.91800 1.000 55.91000 207 GLY C CA 1
ATOM 5131 C C . GLY D 3 207 ? 177.74300 221.63200 190.58200 1.000 55.91000 207 GLY C C 1
ATOM 5132 O O . GLY D 3 207 ? 178.30100 220.87200 191.38500 1.000 55.91000 207 GLY C O 1
ATOM 5133 N N . GLU D 3 208 ? 178.30600 221.99100 189.42500 1.000 58.82000 208 GLU C N 1
ATOM 5134 C CA . GLU D 3 208 ? 179.63900 221.51600 189.07500 1.000 58.82000 208 GLU C CA 1
ATOM 5135 C C . GLU D 3 208 ? 180.72100 222.23500 189.87100 1.000 58.82000 208 GLU C C 1
ATOM 5136 O O . GLU D 3 208 ? 181.82900 221.70800 190.02400 1.000 58.82000 208 GLU C O 1
ATOM 5142 N N . GLU D 3 209 ? 180.42000 223.43300 190.38000 1.000 64.47000 209 GLU C N 1
ATOM 5143 C CA . GLU D 3 209 ? 181.39200 224.15800 191.19000 1.000 64.47000 209 GLU C CA 1
ATOM 5144 C C . GLU D 3 209 ? 181.71500 223.40200 192.47200 1.000 64.47000 209 GLU C C 1
ATOM 5145 O O . GLU D 3 209 ? 182.87600 223.34800 192.89800 1.000 64.47000 209 GLU C O 1
ATOM 5151 N N . GLU D 3 210 ? 180.69700 222.81200 193.10700 1.000 58.34000 210 GLU C N 1
ATOM 5152 C CA . GLU D 3 210 ? 180.94000 222.00900 194.30000 1.000 58.34000 210 GLU C CA 1
ATOM 5153 C C . GLU D 3 210 ? 181.80400 220.79700 193.98100 1.000 58.34000 210 GLU C C 1
ATOM 5154 O O . GLU D 3 210 ? 182.69500 220.43900 194.76100 1.000 58.34000 210 GLU C O 1
ATOM 5160 N N . LEU D 3 211 ? 181.55700 220.15400 192.83800 1.000 48.48000 211 LEU C N 1
ATOM 5161 C CA . LEU D 3 211 ? 182.38600 219.02600 192.42500 1.000 48.48000 211 LEU C CA 1
ATOM 5162 C C . LEU D 3 211 ? 183.83200 219.45800 192.21200 1.000 48.48000 211 LEU C C 1
ATOM 5163 O O . LEU D 3 211 ? 184.76500 218.75300 192.61300 1.000 48.48000 211 LEU C O 1
ATOM 5168 N N . GLU D 3 212 ? 184.03600 220.61600 191.58100 1.000 58.46000 212 GLU C N 1
ATOM 5169 C CA . GLU D 3 212 ? 185.39100 221.12400 191.39300 1.000 58.46000 212 GLU C CA 1
ATOM 5170 C C . GLU D 3 212 ? 186.05700 221.42000 192.73000 1.000 58.46000 212 GLU C C 1
ATOM 5171 O O . GLU D 3 212 ? 187.26100 221.18600 192.89800 1.000 58.46000 212 GLU C O 1
ATOM 5177 N N . ARG D 3 213 ? 185.29300 221.94000 193.69100 1.000 57.00000 213 ARG C N 1
ATOM 5178 C CA . ARG D 3 213 ? 185.84500 222.20300 195.01600 1.000 57.00000 213 ARG C CA 1
ATOM 5179 C C . ARG D 3 213 ? 186.26100 220.91300 195.71400 1.000 57.00000 213 ARG C C 1
ATOM 5180 O O . ARG D 3 213 ? 187.31600 220.85800 196.35800 1.000 57.00000 213 ARG C O 1
ATOM 5188 N N . GLN D 3 214 ? 185.44800 219.86500 195.59800 1.000 42.83000 214 GLN C N 1
ATOM 5189 C CA . GLN D 3 214 ? 185.67900 218.61700 196.31200 1.000 42.83000 214 GLN C CA 1
ATOM 5190 C C . GLN D 3 214 ? 186.55000 217.62900 195.54600 1.000 42.83000 214 GLN C C 1
ATOM 5191 O O . GLN D 3 214 ? 186.80200 216.53000 196.05700 1.000 42.83000 214 GLN C O 1
ATOM 5197 N N . LYS D 3 215 ? 187.00100 217.98200 194.34000 1.000 31.40000 215 LYS C N 1
ATOM 5198 C CA . LYS D 3 215 ? 187.77600 217.05100 193.52200 1.000 31.40000 215 LYS C CA 1
ATOM 5199 C C . LYS D 3 215 ? 189.03600 216.57600 194.23900 1.000 31.40000 215 LYS C C 1
ATOM 5200 O O . LYS D 3 215 ? 189.36900 215.38500 194.21100 1.000 31.40000 215 LYS C O 1
ATOM 5206 N N . ALA D 3 216 ? 189.76000 217.49900 194.87600 1.000 29.93000 216 ALA C N 1
ATOM 5207 C CA . ALA D 3 216 ? 191.01100 217.13200 195.53400 1.000 29.93000 216 ALA C CA 1
ATOM 5208 C C . ALA D 3 216 ? 190.77000 216.14000 196.66400 1.000 29.93000 216 ALA C C 1
ATOM 5209 O O . ALA D 3 216 ? 191.49100 215.14400 196.79700 1.000 29.93000 216 ALA C O 1
ATOM 5211 N N . LYS D 3 217 ? 189.75200 216.39500 197.48800 1.000 28.31000 217 LYS C N 1
ATOM 5212 C CA . LYS D 3 217 ? 189.44900 215.49000 198.59100 1.000 28.31000 217 LYS C CA 1
ATOM 5213 C C . LYS D 3 217 ? 188.99600 214.12800 198.08100 1.000 28.31000 217 LYS C C 1
ATOM 5214 O O . LYS D 3 217 ? 189.36600 213.09200 198.64600 1.000 28.31000 217 LYS C O 1
ATOM 5220 N N . ARG D 3 218 ? 188.19400 214.10700 197.01500 1.000 28.19000 218 ARG C N 1
ATOM 5221 C CA . ARG D 3 218 ? 187.75800 212.83000 196.45200 1.000 28.19000 218 ARG C CA 1
ATOM 5222 C C . ARG D 3 218 ? 188.93800 212.02900 195.91900 1.000 28.19000 218 ARG C C 1
ATOM 5223 O O . ARG D 3 218 ? 189.02100 210.81500 196.13300 1.000 28.19000 218 ARG C O 1
ATOM 5231 N N . VAL D 3 219 ? 189.86600 212.69400 195.22700 1.000 23.21000 219 VAL C N 1
ATOM 5232 C CA . VAL D 3 219 ? 191.04700 212.00400 194.71300 1.000 23.21000 219 VAL C CA 1
ATOM 5233 C C . VAL D 3 219 ? 191.89600 211.47000 195.86100 1.000 23.21000 219 VAL C C 1
ATOM 5234 O O . VAL D 3 219 ? 192.39100 210.33600 195.81100 1.000 23.21000 219 VAL C O 1
ATOM 5238 N N . LYS D 3 220 ? 192.07800 212.27700 196.90700 1.000 30.15000 220 LYS C N 1
ATOM 5239 C CA . LYS D 3 220 ? 192.86000 211.83100 198.05600 1.000 30.15000 220 LYS C CA 1
ATOM 5240 C C . LYS D 3 220 ? 192.22300 210.61600 198.72100 1.000 30.15000 220 LYS C C 1
ATOM 5241 O O . LYS D 3 220 ? 192.91900 209.66000 199.08100 1.000 30.15000 220 LYS C O 1
ATOM 5247 N N . SER D 3 221 ? 190.89800 210.63400 198.88800 1.000 23.39000 221 SER C N 1
ATOM 5248 C CA . SER D 3 221 ? 190.21300 209.49700 199.49400 1.000 23.39000 221 SER C CA 1
ATOM 5249 C C . SER D 3 221 ? 190.32300 208.25300 198.62000 1.000 23.39000 221 SER C C 1
ATOM 5250 O O . SER D 3 221 ? 190.53100 207.14300 199.12700 1.000 23.39000 221 SER C O 1
ATOM 5253 N N . ALA D 3 222 ? 190.18800 208.41800 197.30200 1.000 23.01000 222 ALA C N 1
ATOM 5254 C CA . ALA D 3 222 ? 190.30600 207.27700 196.39800 1.000 23.01000 222 ALA C CA 1
ATOM 5255 C C . ALA D 3 222 ? 191.70100 206.67000 196.46100 1.000 23.01000 222 ALA C C 1
ATOM 5256 O O . ALA D 3 222 ? 191.85500 205.44500 196.44100 1.000 23.01000 222 ALA C O 1
ATOM 5258 N N . ILE D 3 223 ? 192.73200 207.51500 196.52900 1.000 23.97000 223 ILE C N 1
ATOM 5259 C CA . ILE D 3 223 ? 194.09600 207.00400 196.64600 1.000 23.97000 223 ILE C CA 1
ATOM 5260 C C . ILE D 3 223 ? 194.29300 206.30200 197.98600 1.000 23.97000 223 ILE C C 1
ATOM 5261 O O . ILE D 3 223 ? 194.91700 205.23600 198.05700 1.000 23.97000 223 ILE C O 1
ATOM 5266 N N . LYS D 3 224 ? 193.76100 206.88000 199.06700 1.000 25.89000 224 LYS C N 1
ATOM 5267 C CA . LYS D 3 224 ? 193.90300 206.27000 200.38500 1.000 25.89000 224 LYS C CA 1
ATOM 5268 C C . LYS D 3 224 ? 193.20500 204.92100 200.46600 1.000 25.89000 224 LYS C C 1
ATOM 5269 O O . LYS D 3 224 ? 193.66400 204.03000 201.19100 1.000 25.89000 224 LYS C O 1
ATOM 5275 N N . ALA D 3 225 ? 192.09900 204.75100 199.74000 1.000 19.38000 225 ALA C N 1
ATOM 5276 C CA . ALA D 3 225 ? 191.31900 203.52200 199.85000 1.000 19.38000 225 ALA C CA 1
ATOM 5277 C C . ALA D 3 225 ? 192.07700 202.28800 199.37100 1.000 19.38000 225 ALA C C 1
ATOM 5278 O O . ALA D 3 225 ? 191.68300 201.16600 199.71200 1.000 19.38000 225 ALA C O 1
ATOM 5280 N N . LEU D 3 226 ? 193.14700 202.45900 198.59100 1.000 24.80000 226 LEU C N 1
ATOM 5281 C CA . LEU D 3 226 ? 193.91200 201.32100 198.09500 1.000 24.80000 226 LEU C CA 1
ATOM 5282 C C . LEU D 3 226 ? 194.71900 200.62100 199.18300 1.000 24.80000 226 LEU C C 1
ATOM 5283 O O . LEU D 3 226 ? 195.23400 199.52200 198.93600 1.000 24.80000 226 LEU C O 1
ATOM 5288 N N . TYR D 3 227 ? 194.85100 201.23100 200.36200 1.000 30.19000 227 TYR C N 1
ATOM 5289 C CA . TYR D 3 227 ? 195.63600 200.62100 201.43000 1.000 30.19000 227 TYR C CA 1
ATOM 5290 C C . TYR D 3 227 ? 195.02500 199.30300 201.88300 1.000 30.19000 227 TYR C C 1
ATOM 5291 O O . TYR D 3 227 ? 195.74900 198.34500 202.17900 1.000 30.19000 227 TYR C O 1
ATOM 5300 N N . SER D 3 228 ? 193.69400 199.23600 201.96000 1.000 25.68000 228 SER C N 1
ATOM 5301 C CA . SER D 3 228 ? 193.04100 197.99900 202.37200 1.000 25.68000 228 SER C CA 1
ATOM 5302 C C . SER D 3 228 ? 193.31400 196.87200 201.38400 1.000 25.68000 228 SER C C 1
ATOM 5303 O O . SER D 3 228 ? 193.58700 195.73600 201.78800 1.000 25.68000 228 SER C O 1
ATOM 5306 N N . LEU D 3 229 ? 193.24100 197.16500 200.08700 1.000 21.65000 229 LEU C N 1
ATOM 5307 C CA . LEU D 3 229 ? 193.52400 196.14400 199.08200 1.000 21.65000 229 LEU C CA 1
ATOM 5308 C C . LEU D 3 229 ? 194.98700 195.72500 199.11500 1.000 21.65000 229 LEU C C 1
ATOM 5309 O O . LEU D 3 229 ? 195.30300 194.54000 198.95700 1.000 21.65000 229 LEU C O 1
ATOM 5314 N N . LEU D 3 230 ? 195.89800 196.68000 199.31400 1.000 21.18000 230 LEU C N 1
ATOM 5315 C CA . LEU D 3 230 ? 197.31600 196.34600 199.32900 1.000 21.18000 230 LEU C CA 1
ATOM 5316 C C . LEU D 3 230 ? 197.75100 195.69100 200.63600 1.000 21.18000 230 LEU C C 1
ATOM 5317 O O . LEU D 3 230 ? 198.84700 195.12400 200.69200 1.000 21.18000 230 LEU C O 1
ATOM 5322 N N . SER D 3 231 ? 196.92700 195.75700 201.67900 1.000 24.18000 231 SER C N 1
ATOM 5323 C CA . SER D 3 231 ? 197.28700 195.17900 202.96900 1.000 24.18000 231 SER C CA 1
ATOM 5324 C C . SER D 3 231 ? 196.78100 193.75300 203.13200 1.000 24.18000 231 SER C C 1
ATOM 5325 O O . SER D 3 231 ? 197.49500 192.90500 203.68300 1.000 24.18000 231 SER C O 1
ATOM 5328 N N . GLY D 3 232 ? 195.56800 193.46200 202.66900 1.000 31.21000 232 GLY C N 1
ATOM 5329 C CA . GLY D 3 232 ? 195.03200 192.12100 202.77300 1.000 31.21000 232 GLY C CA 1
ATOM 5330 C C . GLY D 3 232 ? 193.71000 192.03000 203.50900 1.000 31.21000 232 GLY C C 1
ATOM 5331 O O . GLY D 3 232 ? 193.38600 190.98400 204.08100 1.000 31.21000 232 GLY C O 1
ATOM 5332 N N . ASN D 3 233 ? 192.93700 193.11400 203.50800 1.000 28.89000 233 ASN C N 1
ATOM 5333 C CA . ASN D 3 233 ? 191.63800 193.14700 204.17900 1.000 28.89000 233 ASN C CA 1
ATOM 5334 C C . ASN D 3 233 ? 190.54300 192.91400 203.14000 1.000 28.89000 233 ASN C C 1
ATOM 5335 O O . ASN D 3 233 ? 189.87200 193.83500 202.67800 1.000 28.89000 233 ASN C O 1
ATOM 5340 N N . PHE D 3 234 ? 190.36500 191.64600 202.77700 1.000 28.56000 234 PHE C N 1
ATOM 5341 C CA . PHE D 3 234 ? 189.32700 191.26100 201.83000 1.000 28.56000 234 PHE C CA 1
ATOM 5342 C C . PHE D 3 234 ? 188.99300 189.79200 202.03500 1.000 28.56000 234 PHE C C 1
ATOM 5343 O O . PHE D 3 234 ? 189.75000 189.04300 202.65600 1.000 28.56000 234 PHE C O 1
ATOM 5351 N N . GLY D 3 235 ? 187.84700 189.39100 201.49300 1.000 27.88000 235 GLY C N 1
ATOM 5352 C CA . GLY D 3 235 ? 187.39800 188.01600 201.56700 1.000 27.88000 235 GLY C CA 1
ATOM 5353 C C . GLY D 3 235 ? 186.55100 187.73500 202.79700 1.000 27.88000 235 GLY C C 1
ATOM 5354 O O . GLY D 3 235 ? 186.44800 188.53400 203.72900 1.000 27.88000 235 GLY C O 1
ATOM 5355 N N . GLY D 3 236 ? 185.92200 186.55800 202.78200 1.000 30.11000 236 GLY C N 1
ATOM 5356 C CA . GLY D 3 236 ? 185.06200 186.11500 203.85300 1.000 30.11000 236 GLY C CA 1
ATOM 5357 C C . GLY D 3 236 ? 185.64000 184.93800 204.62700 1.000 30.11000 236 GLY C C 1
ATOM 5358 O O . GLY D 3 236 ? 186.74000 184.45900 204.37100 1.000 30.11000 236 GLY C O 1
ATOM 5359 N N . LYS D 3 237 ? 184.84200 184.46500 205.58500 1.000 28.67000 237 LYS C N 1
ATOM 5360 C CA . LYS D 3 237 ? 185.24300 183.38100 206.48300 1.000 28.67000 237 LYS C CA 1
ATOM 5361 C C . LYS D 3 237 ? 186.53300 183.72500 207.22300 1.000 28.67000 237 LYS C C 1
ATOM 5362 O O . LYS D 3 237 ? 187.42200 182.88900 207.39000 1.000 28.67000 237 LYS C O 1
ATOM 5368 N N . ARG D 3 238 ? 186.63700 184.97600 207.66800 1.000 25.72000 238 ARG C N 1
ATOM 5369 C CA . ARG D 3 238 ? 187.79100 185.42900 208.43200 1.000 25.72000 238 ARG C CA 1
ATOM 5370 C C . ARG D 3 238 ? 187.64400 185.20200 209.93000 1.000 25.72000 238 ARG C C 1
ATOM 5371 O O . ARG D 3 238 ? 188.60500 185.43200 210.67100 1.000 25.72000 238 ARG C O 1
ATOM 5379 N N . SER D 3 239 ? 186.47100 184.76100 210.39300 1.000 26.55000 239 SER C N 1
ATOM 5380 C CA . SER D 3 239 ? 186.26600 184.58200 211.82700 1.000 26.55000 239 SER C CA 1
ATOM 5381 C C . SER D 3 239 ? 186.99700 183.35000 212.34700 1.000 26.55000 239 SER C C 1
ATOM 5382 O O . SER D 3 239 ? 187.57900 183.38200 213.43900 1.000 26.55000 239 SER C O 1
ATOM 5385 N N . ARG D 3 240 ? 186.97700 182.25400 211.58800 1.000 23.25000 240 ARG C N 1
ATOM 5386 C CA . ARG D 3 240 ? 187.61800 181.01600 212.00000 1.000 23.25000 240 ARG C CA 1
ATOM 5387 C C . ARG D 3 240 ? 188.69900 180.53400 211.04400 1.000 23.25000 240 ARG C C 1
ATOM 5388 O O . ARG D 3 240 ? 189.41900 179.59000 211.38300 1.000 23.25000 240 ARG C O 1
ATOM 5396 N N . PHE D 3 241 ? 188.83500 181.14500 209.87000 1.000 21.49000 241 PHE C N 1
ATOM 5397 C CA . PHE D 3 241 ? 189.82000 180.75300 208.86600 1.000 21.49000 241 PHE C CA 1
ATOM 5398 C C . PHE D 3 241 ? 190.65400 181.95400 208.44600 1.000 21.49000 241 PHE C C 1
ATOM 5399 O O . PHE D 3 241 ? 190.83100 182.23600 207.25800 1.000 21.49000 241 PHE C O 1
ATOM 5407 N N . LEU D 3 242 ? 191.16800 182.69000 209.42400 1.000 22.78000 242 LEU C N 1
ATOM 5408 C CA . LEU D 3 242 ? 191.99000 183.85700 209.14200 1.000 22.78000 242 LEU C CA 1
ATOM 5409 C C . LEU D 3 242 ? 193.25800 183.43200 208.40700 1.000 22.78000 242 LEU C C 1
ATOM 5410 O O . LEU D 3 242 ? 194.01500 182.59800 208.92600 1.000 22.78000 242 LEU C O 1
ATOM 5415 N N . PRO D 3 243 ? 193.52800 183.96900 207.22400 1.000 23.14000 243 PRO C N 1
ATOM 5416 C CA . PRO D 3 243 ? 194.68200 183.51200 206.44700 1.000 23.14000 243 PRO C CA 1
ATOM 5417 C C . PRO D 3 243 ? 195.97400 184.18500 206.88400 1.000 23.14000 243 PRO C C 1
ATOM 5418 O O . PRO D 3 243 ? 195.98300 185.19600 207.58800 1.000 23.14000 243 PRO C O 1
ATOM 5422 N N . SER D 3 244 ? 197.08200 183.59300 206.44400 1.000 35.41000 244 SER C N 1
ATOM 5423 C CA . SER D 3 244 ? 198.42000 184.12100 206.68100 1.000 35.41000 244 SER C CA 1
ATOM 5424 C C . SER D 3 244 ? 198.93900 184.68800 205.36600 1.000 35.41000 244 SER C C 1
ATOM 5425 O O . SER D 3 244 ? 199.23700 183.93500 204.43200 1.000 35.41000 244 SER C O 1
ATOM 5428 N N . MET D 3 245 ? 199.04900 186.01100 205.29400 1.000 33.71000 245 MET C N 1
ATOM 5429 C CA . MET D 3 245 ? 199.45100 186.70000 204.07900 1.000 33.71000 245 MET C CA 1
ATOM 5430 C C . MET D 3 245 ? 200.80700 187.36800 204.27100 1.000 33.71000 245 MET C C 1
ATOM 5431 O O . MET D 3 245 ? 201.15600 187.80100 205.37300 1.000 33.71000 245 MET C O 1
ATOM 5436 N N . LYS D 3 246 ? 201.56800 187.44800 203.18100 1.000 25.27000 246 LYS C N 1
ATOM 5437 C CA . LYS D 3 246 ? 202.88900 188.06100 203.21400 1.000 25.27000 246 LYS C CA 1
ATOM 5438 C C . LYS D 3 246 ? 203.20800 188.60800 201.83100 1.000 25.27000 246 LYS C C 1
ATOM 5439 O O . LYS D 3 246 ? 203.20600 187.85700 200.85200 1.000 25.27000 246 LYS C O 1
ATOM 5445 N N . LEU D 3 247 ? 203.47900 189.90800 201.75600 1.000 24.60000 247 LEU C N 1
ATOM 5446 C CA . LEU D 3 247 ? 203.82900 190.5420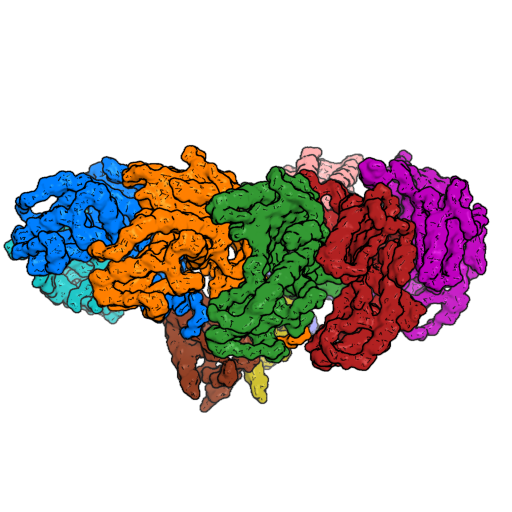0 200.49400 1.000 24.60000 247 LEU C CA 1
ATOM 5447 C C . LEU D 3 247 ? 205.20100 190.07700 200.02800 1.000 24.60000 247 LEU C C 1
ATOM 5448 O O . LEU D 3 247 ? 206.12300 189.91200 200.83100 1.000 24.60000 247 LEU C O 1
ATOM 5453 N N . MET D 3 248 ? 205.33200 189.86500 198.72100 1.000 35.31000 248 MET C N 1
ATOM 5454 C CA . MET D 3 248 ? 206.58500 189.40700 198.13400 1.000 35.31000 248 MET C CA 1
ATOM 5455 C C . MET D 3 248 ? 207.14000 190.35100 197.08000 1.000 35.31000 248 MET C C 1
ATOM 5456 O O . MET D 3 248 ? 208.35100 190.57500 197.04000 1.000 35.31000 248 MET C O 1
ATOM 5461 N N . SER D 3 249 ? 206.29000 190.91200 196.22300 1.000 36.18000 249 SER C N 1
ATOM 5462 C CA . SER D 3 249 ? 206.75300 191.81500 195.17900 1.000 36.18000 249 SER C CA 1
ATOM 5463 C C . SER D 3 249 ? 205.61900 192.74700 194.77600 1.000 36.18000 249 SER C C 1
ATOM 5464 O O . SER D 3 249 ? 204.45700 192.33700 194.71300 1.000 36.18000 249 SER C O 1
ATOM 5467 N N . LEU D 3 250 ? 205.97200 194.00100 194.50200 1.000 55.00000 250 LEU C N 1
ATOM 5468 C CA . LEU D 3 250 ? 204.98600 195.00900 194.14200 1.000 55.00000 250 LEU C CA 1
ATOM 5469 C C . LEU D 3 250 ? 205.61800 196.01400 193.19400 1.000 55.00000 250 LEU C C 1
ATOM 5470 O O . LEU D 3 250 ? 206.71800 196.50900 193.44800 1.000 55.00000 250 LEU C O 1
ATOM 5475 N N . VAL D 3 251 ? 204.91100 196.31500 192.10500 1.000 31.09000 251 VAL C N 1
ATOM 5476 C CA . VAL D 3 251 ? 205.32900 197.33100 191.14400 1.000 31.09000 251 VAL C CA 1
ATOM 5477 C C . VAL D 3 251 ? 204.17400 198.30100 190.94400 1.000 31.09000 251 VAL C C 1
ATOM 5478 O O . VAL D 3 251 ? 203.03700 197.87500 190.71800 1.000 31.09000 251 VAL C O 1
ATOM 5482 N N . VAL D 3 252 ? 204.46300 199.59900 191.02700 1.000 25.93000 252 VAL C N 1
ATOM 5483 C CA . VAL D 3 252 ? 203.46500 200.64300 190.82700 1.000 25.93000 252 VAL C CA 1
ATOM 5484 C C . VAL D 3 252 ? 204.01200 201.65500 189.83200 1.000 25.93000 252 VAL C C 1
ATOM 5485 O O . VAL D 3 252 ? 205.15800 202.09900 189.95100 1.000 25.93000 252 VAL C O 1
ATOM 5489 N N . THR D 3 253 ? 203.19300 202.01700 188.84800 1.000 28.57000 253 THR C N 1
ATOM 5490 C CA . THR D 3 253 ? 203.58600 202.94100 187.79400 1.000 28.57000 253 THR C CA 1
ATOM 5491 C C . THR D 3 253 ? 202.57600 204.07500 187.71600 1.000 28.57000 253 THR C C 1
ATOM 5492 O O . THR D 3 253 ? 201.36400 203.83100 187.68000 1.000 28.57000 253 THR C O 1
ATOM 5496 N N . LYS D 3 254 ? 203.08200 205.30600 187.69300 1.000 35.04000 254 LYS C N 1
ATOM 5497 C CA . LYS D 3 254 ? 202.27000 206.50800 187.54600 1.000 35.04000 254 LYS C CA 1
ATOM 5498 C C . LYS D 3 254 ? 202.62800 207.16900 186.22400 1.000 35.04000 254 LYS C C 1
ATOM 5499 O O . LYS D 3 254 ? 203.78300 207.55300 186.01200 1.000 35.04000 254 LYS C O 1
ATOM 5505 N N . THR D 3 255 ? 201.64000 207.29600 185.33800 1.000 36.09000 255 THR C N 1
ATOM 5506 C CA . THR D 3 255 ? 201.87000 207.81700 183.99600 1.000 36.09000 255 THR C CA 1
ATOM 5507 C C . THR D 3 255 ? 200.75200 208.77900 183.62300 1.000 36.09000 255 THR C C 1
ATOM 5508 O O . THR D 3 255 ? 199.67800 208.78400 184.23000 1.000 36.09000 255 THR C O 1
ATOM 5512 N N . ASP D 3 256 ? 201.02400 209.59600 182.60800 1.000 46.09000 256 ASP C N 1
ATOM 5513 C CA . ASP D 3 256 ? 200.02600 210.46500 182.00200 1.000 46.09000 256 ASP C CA 1
ATOM 5514 C C . ASP D 3 256 ? 199.43600 209.88200 180.72600 1.000 46.09000 256 ASP C C 1
ATOM 5515 O O . ASP D 3 256 ? 198.61000 210.53800 180.08300 1.000 46.09000 256 ASP C O 1
ATOM 5520 N N . PHE D 3 257 ? 199.83800 208.67800 180.35000 1.000 31.70000 257 PHE C N 1
ATOM 5521 C CA . PHE D 3 257 ? 199.39000 207.99500 179.14700 1.000 31.70000 257 PHE C CA 1
ATOM 5522 C C . PHE D 3 257 ? 199.02200 206.56400 179.50200 1.000 31.70000 257 PHE C C 1
ATOM 5523 O O . PHE D 3 257 ? 199.49300 206.02800 180.51100 1.000 31.70000 257 PHE C O 1
ATOM 5531 N N . PRO D 3 258 ? 198.16900 205.92100 178.70300 1.000 28.22000 258 PRO C N 1
ATOM 5532 C CA . PRO D 3 258 ? 197.79300 204.53100 178.99800 1.000 28.22000 258 PRO C CA 1
ATOM 5533 C C . PRO D 3 258 ? 199.00600 203.61100 179.01300 1.000 28.22000 258 PRO C C 1
ATOM 5534 O O . PRO D 3 258 ? 199.91800 203.73600 178.19000 1.000 28.22000 258 PRO C O 1
ATOM 5538 N N . PHE D 3 259 ? 199.00600 202.67700 179.95900 1.000 32.71000 259 PHE C N 1
ATOM 5539 C CA . PHE D 3 259 ? 200.10800 201.73900 180.12900 1.000 32.71000 259 PHE C CA 1
ATOM 5540 C C . PHE D 3 259 ? 199.62900 200.56800 180.97400 1.000 32.71000 259 PHE C C 1
ATOM 5541 O O . PHE D 3 259 ? 198.75300 200.72400 181.82800 1.000 32.71000 259 PHE C O 1
ATOM 5549 N N . MET D 3 260 ? 200.21500 199.39900 180.72300 1.000 36.61000 260 MET C N 1
ATOM 5550 C CA . MET D 3 260 ? 199.86900 198.19300 181.46400 1.000 36.61000 260 MET C CA 1
ATOM 5551 C C . MET D 3 260 ? 201.12600 197.41400 181.82900 1.000 36.61000 260 MET C C 1
ATOM 5552 O O . MET D 3 260 ? 201.83700 196.93100 180.93800 1.000 36.61000 260 MET C O 1
ATOM 5557 N N . PRO D 3 261 ? 201.43600 197.27300 183.11400 1.000 32.79000 261 PRO C N 1
ATOM 5558 C CA . PRO D 3 261 ? 202.62100 196.50500 183.50800 1.000 32.79000 261 PRO C CA 1
ATOM 5559 C C . PRO D 3 261 ? 202.44200 195.02100 183.23000 1.000 32.79000 261 PRO C C 1
ATOM 5560 O O . PRO D 3 261 ? 201.32600 194.50900 183.10900 1.000 32.79000 261 PRO C O 1
ATOM 5564 N N . GLU D 3 262 ? 203.57300 194.33200 183.12200 1.000 31.50000 262 GLU C N 1
ATOM 5565 C CA . GLU D 3 262 ? 203.55200 192.90500 182.84200 1.000 31.50000 262 GLU C CA 1
ATOM 5566 C C . GLU D 3 262 ? 202.94500 192.13600 184.01500 1.000 31.50000 262 GLU C C 1
ATOM 5567 O O . GLU D 3 262 ? 203.13300 192.50400 185.17600 1.000 31.50000 262 GLU C O 1
ATOM 5573 N N . PRO D 3 263 ? 202.20100 191.06600 183.73300 1.000 27.09000 263 PRO C N 1
ATOM 5574 C CA . PRO D 3 263 ? 201.65000 190.24800 184.81700 1.000 27.09000 263 PRO C CA 1
ATOM 5575 C C . PRO D 3 263 ? 202.75500 189.57400 185.61500 1.000 27.09000 263 PRO C C 1
ATOM 5576 O O . PRO D 3 263 ? 203.83700 189.28200 185.10100 1.000 27.09000 263 PRO C O 1
ATOM 5580 N N . ALA D 3 264 ? 202.46800 189.32300 186.88900 1.000 23.22000 264 ALA C N 1
ATOM 5581 C CA . ALA D 3 264 ? 203.44300 188.72800 187.80200 1.000 23.22000 264 ALA C CA 1
ATOM 5582 C C . ALA D 3 264 ? 203.50100 187.21000 187.66100 1.000 23.22000 264 ALA C C 1
ATOM 5583 O O . ALA D 3 264 ? 203.36800 186.46900 188.63200 1.000 23.22000 264 ALA C O 1
ATOM 5585 N N . HIS D 3 265 ? 203.70900 186.73400 186.43500 1.000 32.68000 265 HIS C N 1
ATOM 5586 C CA . HIS D 3 265 ? 203.82200 185.30600 186.16900 1.000 32.68000 265 HIS C CA 1
ATOM 5587 C C . HIS D 3 265 ? 205.26100 184.83600 186.02200 1.000 32.68000 265 HIS C C 1
ATOM 5588 O O . HIS D 3 265 ? 205.57000 183.69900 186.39300 1.000 32.68000 265 HIS C O 1
ATOM 5595 N N . ASP D 3 266 ? 206.14200 185.67900 185.49500 1.000 29.94000 266 ASP C N 1
ATOM 5596 C CA . ASP D 3 266 ? 207.54600 185.34400 185.32600 1.000 29.94000 266 ASP C CA 1
ATOM 5597 C C . ASP D 3 266 ? 208.37600 185.98300 186.43200 1.000 29.94000 266 ASP C C 1
ATOM 5598 O O . ASP D 3 266 ? 207.99800 187.00700 187.00500 1.000 29.94000 266 ASP C O 1
ATOM 5603 N N . ASP D 3 267 ? 209.51700 185.35800 186.73100 1.000 34.73000 267 ASP C N 1
ATOM 5604 C CA . ASP D 3 267 ? 210.40000 185.88300 187.76600 1.000 34.73000 267 ASP C CA 1
ATOM 5605 C C . ASP D 3 267 ? 210.97600 187.24400 187.39900 1.000 34.73000 267 ASP C C 1
ATOM 5606 O O . ASP D 3 267 ? 211.29200 188.03500 188.29500 1.000 34.73000 267 ASP C O 1
ATOM 5611 N N . ASP D 3 268 ? 211.11900 187.53500 186.11000 1.000 34.61000 268 ASP C N 1
ATOM 5612 C CA . ASP D 3 268 ? 211.65500 188.80900 185.63400 1.000 34.61000 268 ASP C CA 1
ATOM 5613 C C . ASP D 3 268 ? 210.51000 189.58400 184.98500 1.000 34.61000 268 ASP C C 1
ATOM 5614 O O . ASP D 3 268 ? 210.28700 189.49500 183.77700 1.000 34.61000 268 ASP C O 1
ATOM 5619 N N . TYR D 3 269 ? 209.78500 190.35200 185.80000 1.000 29.92000 269 TYR C N 1
ATOM 5620 C CA . TYR D 3 269 ? 208.70300 191.18900 185.29700 1.000 29.92000 269 TYR C CA 1
ATOM 5621 C C . TYR D 3 269 ? 208.80100 192.62600 185.79200 1.000 29.92000 269 TYR C C 1
ATOM 5622 O O . TYR D 3 269 ? 207.84400 193.39100 185.62800 1.000 29.92000 269 TYR C O 1
ATOM 5631 N N . ILE D 3 270 ? 209.92200 193.01300 186.39200 1.000 28.42000 270 ILE C N 1
ATOM 5632 C CA . ILE D 3 270 ? 210.13800 194.39800 186.79800 1.000 28.42000 270 ILE C CA 1
ATOM 5633 C C . ILE D 3 270 ? 211.04300 195.12700 185.81200 1.000 28.42000 270 ILE C C 1
ATOM 5634 O O . ILE D 3 270 ? 210.73800 196.23800 185.37500 1.000 28.42000 270 ILE C O 1
ATOM 5639 N N . LYS D 3 271 ? 212.16300 194.50700 185.44000 1.000 26.03000 271 LYS C N 1
ATOM 5640 C CA . LYS D 3 271 ? 213.03700 195.10500 184.43800 1.000 26.03000 271 LYS C CA 1
ATOM 5641 C C . LYS D 3 271 ? 212.30500 195.28500 183.11500 1.000 26.03000 271 LYS C C 1
ATOM 5642 O O . LYS D 3 271 ? 212.42300 196.33100 182.46100 1.000 26.03000 271 LYS C O 1
ATOM 5648 N N . THR D 3 272 ? 211.53200 194.27500 182.71200 1.000 27.73000 272 THR C N 1
ATOM 5649 C CA . THR D 3 272 ? 210.79400 194.34900 181.45900 1.000 27.73000 272 THR C CA 1
ATOM 5650 C C . THR D 3 272 ? 209.79600 195.50100 181.47300 1.000 27.73000 272 THR C C 1
ATOM 5651 O O . THR D 3 272 ? 209.70700 196.26800 180.50900 1.000 27.73000 272 THR C O 1
ATOM 5655 N N . THR D 3 273 ? 209.04700 195.65200 182.57000 1.000 27.79000 273 THR C N 1
ATOM 5656 C CA . THR D 3 273 ? 208.03300 196.69800 182.60500 1.000 27.79000 273 THR C CA 1
ATOM 5657 C C . THR D 3 273 ? 208.66600 198.08200 182.70400 1.000 27.79000 273 THR C C 1
ATOM 5658 O O . THR D 3 273 ? 208.12500 199.04900 182.16400 1.000 27.79000 273 THR C O 1
ATOM 5662 N N . ILE D 3 274 ? 209.82500 198.19600 183.35800 1.000 27.71000 274 ILE C N 1
ATOM 5663 C CA . ILE D 3 274 ? 210.51000 199.49000 183.40900 1.000 27.71000 274 ILE C CA 1
ATOM 5664 C C . ILE D 3 274 ? 211.01500 199.88500 182.02500 1.000 27.71000 274 ILE C C 1
ATOM 5665 O O . ILE D 3 274 ? 210.86100 201.03700 181.59300 1.000 27.71000 274 ILE C O 1
ATOM 5670 N N . MET D 3 275 ? 211.62800 198.93800 181.30600 1.000 29.43000 275 MET C N 1
ATOM 5671 C CA . MET D 3 275 ? 212.08100 199.23500 179.95100 1.000 29.43000 275 MET C CA 1
ATOM 5672 C C . MET D 3 275 ? 210.90800 199.58300 179.04200 1.000 29.43000 275 MET C C 1
ATOM 5673 O O . MET D 3 275 ? 210.98900 200.51800 178.23000 1.000 29.43000 275 MET C O 1
ATOM 5678 N N . ARG D 3 276 ? 209.80400 198.84200 179.16400 1.000 34.36000 276 ARG C N 1
ATOM 5679 C CA . ARG D 3 276 ? 208.62400 199.13100 178.36000 1.000 34.36000 276 ARG C CA 1
ATOM 5680 C C . ARG D 3 276 ? 208.04900 200.49700 178.69900 1.000 34.36000 276 ARG C C 1
ATOM 5681 O O . ARG D 3 276 ? 207.58400 201.21600 177.81100 1.000 34.36000 276 ARG C O 1
ATOM 5689 N N . LEU D 3 277 ? 208.07200 200.87600 179.97900 1.000 31.32000 277 LEU C N 1
ATOM 5690 C CA . LEU D 3 277 ? 207.60800 202.20100 180.37600 1.000 31.32000 277 LEU C CA 1
ATOM 5691 C C . LEU D 3 277 ? 208.46300 203.29600 179.75500 1.000 31.32000 277 LEU C C 1
ATOM 5692 O O . LEU D 3 277 ? 207.93600 204.28900 179.23900 1.000 31.32000 277 LEU C O 1
ATOM 5697 N N . GLY D 3 278 ? 209.78600 203.13000 179.79600 1.000 29.43000 278 GLY C N 1
ATOM 5698 C CA . GLY D 3 278 ? 210.65500 204.12300 179.18400 1.000 29.43000 278 GLY C CA 1
ATOM 5699 C C . GLY D 3 278 ? 210.41000 204.26400 177.69400 1.000 29.43000 278 GLY C C 1
ATOM 5700 O O . GLY D 3 278 ? 210.26600 205.37600 177.17100 1.000 29.43000 278 GLY C O 1
ATOM 5701 N N . LYS D 3 279 ? 210.33000 203.13300 176.99000 1.000 31.51000 279 LYS C N 1
ATOM 5702 C CA . LYS D 3 279 ? 210.10500 203.18600 175.54900 1.000 31.51000 279 LYS C CA 1
ATOM 5703 C C . LYS D 3 279 ? 208.72100 203.72800 175.20700 1.000 31.51000 279 LYS C C 1
ATOM 5704 O O . LYS D 3 279 ? 208.57100 204.45200 174.21600 1.000 31.51000 279 LYS C O 1
ATOM 5710 N N . ALA D 3 280 ? 207.70400 203.40100 176.00800 1.000 28.85000 280 ALA C N 1
ATOM 5711 C CA . ALA D 3 280 ? 206.36400 203.92000 175.76500 1.000 28.85000 280 ALA C CA 1
ATOM 5712 C C . ALA D 3 280 ? 206.30500 205.42500 175.98400 1.000 28.85000 280 ALA C C 1
ATOM 5713 O O . ALA D 3 280 ? 205.63800 206.14000 175.23000 1.000 28.85000 280 ALA C O 1
ATOM 5715 N N . LYS D 3 281 ? 206.98600 205.92400 177.01900 1.000 31.20000 281 LYS C N 1
ATOM 5716 C CA . LYS D 3 281 ? 207.06700 207.36900 177.20500 1.000 31.20000 281 LYS C CA 1
ATOM 5717 C C . LYS D 3 281 ? 207.78300 208.02400 176.03200 1.000 31.20000 281 LYS C C 1
ATOM 5718 O O . LYS D 3 281 ? 207.39900 209.11200 175.59000 1.000 31.20000 281 LYS C O 1
ATOM 5724 N N . GLY D 3 282 ? 208.83000 207.37600 175.52100 1.000 37.07000 282 GLY C N 1
ATOM 5725 C CA . GLY D 3 282 ? 209.52500 207.92200 174.36600 1.000 37.07000 282 GLY C CA 1
ATOM 5726 C C . GLY D 3 282 ? 208.65200 207.98000 173.12600 1.000 37.07000 282 GLY C C 1
ATOM 5727 O O . GLY D 3 282 ? 208.69200 208.95200 172.36700 1.000 37.07000 282 GLY C O 1
ATOM 5728 N N . VAL D 3 283 ? 207.84900 206.93900 172.90200 1.000 33.15000 283 VAL C N 1
ATOM 5729 C CA . VAL D 3 283 ? 207.14700 206.81100 171.62600 1.000 33.15000 283 VAL C CA 1
ATOM 5730 C C . VAL D 3 283 ? 205.80400 207.53600 171.64600 1.000 33.15000 283 VAL C C 1
ATOM 5731 O O . VAL D 3 283 ? 205.34300 208.03200 170.61200 1.000 33.15000 283 VAL C O 1
ATOM 5735 N N . LEU D 3 284 ? 205.15000 207.62000 172.80400 1.000 32.98000 284 LEU C N 1
ATOM 5736 C CA . LEU D 3 284 ? 203.80800 208.18100 172.88800 1.000 32.98000 284 LEU C CA 1
ATOM 5737 C C . LEU D 3 284 ? 203.79500 209.66900 173.21400 1.000 32.98000 284 LEU C C 1
ATOM 5738 O O . LEU D 3 284 ? 202.70900 210.23600 173.38500 1.000 32.98000 284 LEU C O 1
ATOM 5743 N N . ASN D 3 285 ? 204.96200 210.30700 173.30600 1.000 40.51000 285 ASN C N 1
ATOM 5744 C CA . ASN D 3 285 ? 205.07300 211.73800 173.59000 1.000 40.51000 285 ASN C CA 1
ATOM 5745 C C . ASN D 3 285 ? 204.40800 212.08800 174.92300 1.000 40.51000 285 ASN C C 1
ATOM 5746 O O . ASN D 3 285 ? 203.51800 212.93700 175.00800 1.000 40.51000 285 ASN C O 1
ATOM 5751 N N . GLY D 3 286 ? 204.85800 211.40500 175.97600 1.000 41.26000 286 GLY C N 1
ATOM 5752 C CA . GLY D 3 286 ? 204.38500 211.65400 177.31700 1.000 41.26000 286 GLY C CA 1
ATOM 5753 C C . GLY D 3 286 ? 205.18200 212.75000 178.01100 1.000 41.26000 286 GLY C C 1
ATOM 5754 O O . GLY D 3 286 ? 206.12400 213.32100 177.47200 1.000 41.26000 286 GLY C O 1
ATOM 5755 N N . ASN D 3 287 ? 204.77400 213.03600 179.24900 1.000 46.11000 287 ASN C N 1
ATOM 5756 C CA . ASN D 3 287 ? 205.44500 214.06200 180.03600 1.000 46.11000 287 ASN C CA 1
ATOM 5757 C C . ASN D 3 287 ? 205.63100 213.66000 181.49400 1.000 46.11000 287 ASN C C 1
ATOM 5758 O O . ASN D 3 287 ? 206.13400 214.47000 182.28300 1.000 46.11000 287 ASN C O 1
ATOM 5763 N N . LEU D 3 288 ? 205.25600 212.44100 181.87800 1.000 39.10000 288 LEU C N 1
ATOM 5764 C CA . LEU D 3 288 ? 205.39300 212.00200 183.26200 1.000 39.10000 288 LEU C CA 1
ATOM 5765 C C . LEU D 3 288 ? 205.35900 210.48200 183.30100 1.000 39.10000 288 LEU C C 1
ATOM 5766 O O . LEU D 3 288 ? 204.43300 209.86800 182.76400 1.000 39.10000 288 LEU C O 1
ATOM 5771 N N . ALA D 3 289 ? 206.36700 209.88600 183.93500 1.000 35.42000 289 ALA C N 1
ATOM 5772 C CA . ALA D 3 289 ? 206.43400 208.43200 184.05900 1.000 35.42000 289 ALA C CA 1
ATOM 5773 C C . ALA D 3 289 ? 207.30200 208.10400 185.26400 1.000 35.42000 289 ALA C C 1
ATOM 5774 O O . ALA D 3 289 ? 208.52100 208.30600 185.21900 1.000 35.42000 289 ALA C O 1
ATOM 5776 N N . LYS D 3 290 ? 206.68500 207.60000 186.33200 1.000 34.95000 290 LYS C N 1
ATOM 5777 C CA . LYS D 3 290 ? 207.39700 207.26000 187.55300 1.000 34.95000 290 LYS C CA 1
ATOM 5778 C C . LYS D 3 290 ? 207.08000 205.82600 187.95100 1.000 34.95000 290 LYS C C 1
ATOM 5779 O O . LYS D 3 290 ? 205.98300 205.32300 187.69600 1.000 34.95000 290 LYS C O 1
ATOM 5785 N N . ALA D 3 291 ? 208.05200 205.17400 188.58400 1.000 25.85000 291 ALA C N 1
ATOM 5786 C CA . ALA D 3 291 ? 207.92200 203.78100 188.98900 1.000 25.85000 291 ALA C CA 1
ATOM 5787 C C . ALA D 3 291 ? 208.38900 203.60500 190.42700 1.000 25.85000 291 ALA C C 1
ATOM 5788 O O . ALA D 3 291 ? 209.35700 204.23700 190.85800 1.000 25.85000 291 ALA C O 1
ATOM 5790 N N . TYR D 3 292 ? 207.68900 202.74400 191.16100 1.000 31.29000 292 TYR C N 1
ATOM 5791 C CA . TYR D 3 292 ? 208.04500 202.37200 192.52200 1.000 31.29000 292 TYR C CA 1
ATOM 5792 C C . TYR D 3 292 ? 208.02300 200.85500 192.63800 1.000 31.29000 292 TYR C C 1
ATOM 5793 O O . TYR D 3 292 ? 207.10500 200.19700 192.13400 1.000 31.29000 292 TYR C O 1
ATOM 5802 N N . VAL D 3 293 ? 209.03700 200.30400 193.30000 1.000 26.02000 293 VAL C N 1
ATOM 5803 C CA . VAL D 3 293 ? 209.22200 198.86200 193.39500 1.000 26.02000 293 VAL C CA 1
ATOM 5804 C C . VAL D 3 293 ? 209.45000 198.48100 194.84800 1.000 26.02000 293 VAL C C 1
ATOM 5805 O O . VAL D 3 293 ? 210.28500 199.08000 195.53600 1.000 26.02000 293 VAL C O 1
ATOM 5809 N N . ILE D 3 294 ? 208.70500 197.48200 195.31900 1.000 25.09000 294 ILE C N 1
ATOM 5810 C CA . ILE D 3 294 ? 208.91600 196.87200 196.62500 1.000 25.09000 294 ILE C CA 1
ATOM 5811 C C . ILE D 3 294 ? 209.29200 195.41800 196.39200 1.000 25.09000 294 ILE C C 1
ATOM 5812 O O . ILE D 3 294 ? 208.52200 194.66200 195.78600 1.000 25.09000 294 ILE C O 1
ATOM 5817 N N . ASN D 3 295 ? 210.47200 195.02900 196.87300 1.000 31.39000 295 ASN C N 1
ATOM 5818 C CA . ASN D 3 295 ? 211.01800 193.69800 196.64000 1.000 31.39000 295 ASN C CA 1
ATOM 5819 C C . ASN D 3 295 ? 211.41900 193.07100 197.96400 1.000 31.39000 295 ASN C C 1
ATOM 5820 O O . ASN D 3 295 ? 212.11600 193.70000 198.76700 1.000 31.39000 295 ASN C O 1
ATOM 5825 N N . ASN D 3 296 ? 210.98400 191.82800 198.18500 1.000 29.48000 296 ASN C N 1
ATOM 5826 C CA . ASN D 3 296 ? 211.34800 191.09500 199.39100 1.000 29.48000 296 ASN C CA 1
ATOM 5827 C C . ASN D 3 296 ? 211.81500 189.67500 199.09300 1.000 29.48000 296 ASN C C 1
ATOM 5828 O O . ASN D 3 296 ? 211.99900 188.89200 200.03400 1.000 29.48000 296 ASN C O 1
ATOM 5833 N N . GLU D 3 297 ? 212.01000 189.31500 197.82400 1.000 38.33000 297 GLU C N 1
ATOM 5834 C CA . GLU D 3 297 ? 212.42800 187.96900 197.45000 1.000 38.33000 297 GLU C CA 1
ATOM 5835 C C . GLU D 3 297 ? 213.77700 187.94500 196.74300 1.000 38.33000 297 GLU C C 1
ATOM 5836 O O . GLU D 3 297 ? 214.22100 186.87300 196.31400 1.000 38.33000 297 GLU C O 1
ATOM 5842 N N . GLY D 3 298 ? 214.44000 189.09200 196.60900 1.000 38.22000 298 GLY C N 1
ATOM 5843 C CA . GLY D 3 298 ? 215.76700 189.14100 196.02500 1.000 38.22000 298 GLY C CA 1
ATOM 5844 C C . GLY D 3 298 ? 215.83700 188.76200 194.56100 1.000 38.22000 298 GLY C C 1
ATOM 5845 O O . GLY D 3 298 ? 216.71900 187.99900 194.15700 1.000 38.22000 298 GLY C O 1
ATOM 5846 N N . ILE D 3 299 ? 214.91600 189.28000 193.75500 1.000 45.08000 299 ILE C N 1
ATOM 5847 C CA . ILE D 3 299 ? 214.93000 189.05600 192.32100 1.000 45.08000 299 ILE C CA 1
ATOM 5848 C C . ILE D 3 299 ? 215.47800 190.30100 191.63700 1.000 45.08000 299 ILE C C 1
ATOM 5849 O O . ILE D 3 299 ? 215.63000 191.36500 192.24400 1.000 45.08000 299 ILE C O 1
ATOM 5854 N N . GLU D 3 300 ? 215.79100 190.16300 190.34900 1.000 58.43000 300 GLU C N 1
ATOM 5855 C CA . GLU D 3 300 ? 216.38000 191.26400 189.60000 1.000 58.43000 300 GLU C CA 1
ATOM 5856 C C . GLU D 3 300 ? 215.39800 192.42400 189.48200 1.000 58.43000 300 GLU C C 1
ATOM 5857 O O . GLU D 3 300 ? 214.20000 192.23000 189.26600 1.000 58.43000 300 GLU C O 1
ATOM 5863 N N . VAL D 3 301 ? 215.92000 193.64100 189.62800 1.000 47.06000 301 VAL C N 1
ATOM 5864 C CA . VAL D 3 301 ? 215.09600 194.84300 189.58000 1.000 47.06000 301 VAL C CA 1
ATOM 5865 C C . VAL D 3 301 ? 215.54600 195.73300 188.43100 1.000 47.06000 301 VAL C C 1
ATOM 5866 O O . VAL D 3 301 ? 214.77000 196.02400 187.51500 1.000 47.06000 301 VAL C O 1
ATOM 5870 N N . GLY D 3 302 ? 216.80100 196.17100 188.47000 1.000 63.45000 302 GLY C N 1
ATOM 5871 C CA . GLY D 3 302 ? 217.32900 197.05000 187.44600 1.000 63.45000 302 GLY C CA 1
ATOM 5872 C C . GLY D 3 302 ? 218.18300 198.17200 188.00100 1.000 63.45000 302 GLY C C 1
ATOM 5873 O O . GLY D 3 302 ? 218.83100 198.00800 189.04000 1.000 63.45000 302 GLY C O 1
ATOM 5874 N N . GLU D 3 303 ? 218.19200 199.31600 187.32100 1.000 88.47000 303 GLU C N 1
ATOM 5875 C CA . GLU D 3 303 ? 218.98400 200.46300 187.74400 1.000 88.47000 303 GLU C CA 1
ATOM 5876 C C . GLU D 3 303 ? 218.13300 201.72100 187.67600 1.000 88.47000 303 GLU C C 1
ATOM 5877 O O . GLU D 3 303 ? 217.21000 201.82200 186.86500 1.000 88.47000 303 GLU C O 1
ATOM 5883 N N . GLY D 3 304 ? 218.46200 202.68300 188.53300 1.000 74.84000 304 GLY C N 1
ATOM 5884 C CA . GLY D 3 304 ? 217.73300 203.94100 188.56700 1.000 74.84000 304 GLY C CA 1
ATOM 5885 C C . GLY D 3 304 ? 216.27400 203.79300 188.93800 1.000 74.84000 304 GLY C C 1
ATOM 5886 O O . GLY D 3 304 ? 215.41000 204.43500 188.32900 1.000 74.84000 304 GLY C O 1
ATOM 5887 N N . VAL D 3 305 ? 215.97700 202.95500 189.93000 1.000 46.97000 305 VAL C N 1
ATOM 5888 C CA . VAL D 3 305 ? 214.60900 202.67300 190.34900 1.000 46.97000 305 VAL C CA 1
ATOM 5889 C C . VAL D 3 305 ? 214.49500 202.95400 191.84000 1.000 46.97000 305 VAL C C 1
ATOM 5890 O O . VAL D 3 305 ? 215.32800 202.49600 192.62700 1.000 46.97000 305 VAL C O 1
ATOM 5894 N N . THR D 3 306 ? 213.46600 203.70600 192.22200 1.000 31.31000 306 THR C N 1
ATOM 5895 C CA . THR D 3 306 ? 213.21900 203.97100 193.63200 1.000 31.31000 306 THR C CA 1
ATOM 5896 C C . THR D 3 306 ? 212.77700 202.69100 194.33100 1.000 31.31000 306 THR C C 1
ATOM 5897 O O . THR D 3 306 ? 211.90700 201.96700 193.83500 1.000 31.31000 306 THR C O 1
ATOM 5901 N N . VAL D 3 307 ? 213.37700 202.41000 195.48600 1.000 25.07000 307 VAL C N 1
ATOM 5902 C CA . VAL D 3 307 ? 213.08700 201.21100 196.26200 1.000 25.07000 307 VAL C CA 1
ATOM 5903 C C . VAL D 3 307 ? 212.49900 201.63300 197.59900 1.000 25.07000 307 VAL C C 1
ATOM 5904 O O . VAL D 3 307 ? 213.09900 202.43400 198.32500 1.000 25.07000 307 VAL C O 1
ATOM 5908 N N . LEU D 3 308 ? 211.32900 201.09300 197.92300 1.000 23.45000 308 LEU C N 1
ATOM 5909 C CA . LEU D 3 308 ? 210.63300 201.38100 199.16700 1.000 23.45000 308 LEU C CA 1
ATOM 5910 C C . LEU D 3 308 ? 210.78600 200.20500 200.12600 1.000 23.45000 308 LEU C C 1
ATOM 5911 O O . LEU D 3 308 ? 211.45500 199.21100 199.83100 1.000 23.45000 308 LEU C O 1
ATOM 5916 N N . SER D 3 309 ? 210.15400 200.32600 201.28700 1.000 28.44000 309 SER C N 1
ATOM 5917 C CA . SER D 3 309 ? 210.21600 199.29200 202.31100 1.000 28.44000 309 SER C CA 1
ATOM 5918 C C . SER D 3 309 ? 208.85600 198.72200 202.68000 1.000 28.44000 309 SER C C 1
ATOM 5919 O O . SER D 3 309 ? 208.72200 197.50500 202.81900 1.000 28.44000 309 SER C O 1
ATOM 5922 N N . THR D 3 310 ? 207.84300 199.56900 202.84400 1.000 32.07000 310 THR C N 1
ATOM 5923 C CA . THR D 3 310 ? 206.51100 199.12500 203.23000 1.000 32.07000 310 THR C CA 1
ATOM 5924 C C . THR D 3 310 ? 205.50800 199.67500 202.22200 1.000 32.07000 310 THR C C 1
ATOM 5925 O O . THR D 3 310 ? 205.88000 200.26900 201.20500 1.000 32.07000 310 THR C O 1
ATOM 5929 N N . VAL D 3 311 ? 204.22600 199.48000 202.51400 1.000 30.37000 311 VAL C N 1
ATOM 5930 C CA . VAL D 3 311 ? 203.16900 199.97400 201.63700 1.000 30.37000 311 VAL C CA 1
ATOM 5931 C C . VAL D 3 311 ? 202.72200 201.38000 202.03400 1.000 30.37000 311 VAL C C 1
ATOM 5932 O O . VAL D 3 311 ? 202.30300 202.16200 201.17400 1.000 30.37000 311 VAL C O 1
ATOM 5936 N N . GLU D 3 312 ? 202.81800 201.72300 203.32100 1.000 36.57000 312 GLU C N 1
ATOM 5937 C CA . GLU D 3 312 ? 202.40500 203.04900 203.77300 1.000 36.57000 312 GLU C CA 1
ATOM 5938 C C . GLU D 3 312 ? 203.24700 204.14000 203.12600 1.000 36.57000 312 GLU C C 1
ATOM 5939 O O . GLU D 3 312 ? 202.73100 205.21000 202.78000 1.000 36.57000 312 GLU C O 1
ATOM 5945 N N . ASP D 3 313 ? 204.54800 203.88900 202.96200 1.000 43.92000 313 ASP C N 1
ATOM 5946 C CA . ASP D 3 313 ? 205.40100 204.84800 202.26600 1.000 43.92000 313 ASP C CA 1
ATOM 5947 C C . ASP D 3 313 ? 204.94000 205.04800 200.82900 1.000 43.92000 313 ASP C C 1
ATOM 5948 O O . ASP D 3 313 ? 204.93200 206.17600 200.32200 1.000 43.92000 313 ASP C O 1
ATOM 5953 N N . LEU D 3 314 ? 204.55200 203.96200 200.15600 1.000 37.61000 314 LEU C N 1
ATOM 5954 C CA . LEU D 3 314 ? 204.03800 204.07600 198.79600 1.000 37.61000 314 LEU C CA 1
ATOM 5955 C C . LEU D 3 314 ? 202.76400 204.90800 198.75400 1.000 37.61000 314 LEU C C 1
ATOM 5956 O O . LEU D 3 314 ? 202.58800 205.74500 197.86200 1.000 37.61000 314 LEU C O 1
ATOM 5961 N N . VAL D 3 315 ? 201.86200 204.68800 199.71300 1.000 42.29000 315 VAL C N 1
ATOM 5962 C CA . VAL D 3 315 ? 200.61500 205.44900 199.74900 1.000 42.29000 315 VAL C CA 1
ATOM 5963 C C . VAL D 3 315 ? 200.89800 206.92800 199.97800 1.000 42.29000 315 VAL C C 1
ATOM 5964 O O . VAL D 3 315 ? 200.29900 207.79900 199.33400 1.000 42.29000 315 VAL C O 1
ATOM 5968 N N . VAL D 3 316 ? 201.81900 207.23600 200.89500 1.000 44.86000 316 VAL C N 1
ATOM 5969 C CA . VAL D 3 316 ? 202.16800 208.62900 201.16300 1.000 44.86000 316 VAL C CA 1
ATOM 5970 C C . VAL D 3 316 ? 202.77700 209.27500 199.92300 1.000 44.86000 316 VAL C C 1
ATOM 5971 O O . VAL D 3 316 ? 202.45000 210.41700 199.57500 1.000 44.86000 316 VAL C O 1
ATOM 5975 N N . LYS D 3 317 ? 203.67300 208.55800 199.23900 1.000 39.14000 317 LYS C N 1
ATOM 5976 C CA . LYS D 3 317 ? 204.29400 209.10400 198.03600 1.000 39.14000 317 LYS C CA 1
ATOM 5977 C C . LYS D 3 317 ? 203.26400 209.34500 196.94200 1.000 39.14000 317 LYS C C 1
ATOM 5978 O O . LYS D 3 317 ? 203.32500 210.35800 196.23500 1.000 39.14000 317 LYS C O 1
ATOM 5984 N N . LEU D 3 318 ? 202.31200 208.42400 196.77900 1.000 40.05000 318 LEU C N 1
ATOM 5985 C CA . LEU D 3 318 ? 201.25900 208.61700 195.79000 1.000 40.05000 318 LEU C CA 1
ATOM 5986 C C . LEU D 3 318 ? 200.38700 209.81700 196.13700 1.000 40.05000 318 LEU C C 1
ATOM 5987 O O . LEU D 3 318 ? 199.99300 210.58500 195.25200 1.000 40.05000 318 LEU C O 1
ATOM 5992 N N . GLU D 3 319 ? 200.07000 209.99300 197.42300 1.000 52.35000 319 GLU C N 1
ATOM 5993 C CA . GLU D 3 319 ? 199.26800 211.14300 197.83300 1.000 52.35000 319 GLU C CA 1
ATOM 5994 C C . GLU D 3 319 ? 200.00300 212.45200 197.57800 1.000 52.35000 319 GLU C C 1
ATOM 5995 O O . GLU D 3 319 ? 199.40800 213.42200 197.09200 1.000 52.35000 319 GLU C O 1
ATOM 6001 N N . GLU D 3 320 ? 201.29700 212.50000 197.90500 1.000 76.72000 320 GLU C N 1
ATOM 6002 C CA . GLU D 3 320 ? 202.04900 213.74600 197.78300 1.000 76.72000 320 GLU C CA 1
ATOM 6003 C C . GLU D 3 320 ? 202.15200 214.19400 196.32900 1.000 76.72000 320 GLU C C 1
ATOM 6004 O O . GLU D 3 320 ? 202.01800 215.38500 196.02800 1.000 76.72000 320 GLU C O 1
ATOM 6010 N N . MET E 3 1 ? 191.02700 198.52100 218.41900 1.000 43.93000 1 MET D N 1
ATOM 6011 C CA . MET E 3 1 ? 191.28400 197.12200 218.10400 1.000 43.93000 1 MET D CA 1
ATOM 6012 C C . MET E 3 1 ? 192.53300 196.61600 218.81500 1.000 43.93000 1 MET D C 1
ATOM 6013 O O . MET E 3 1 ? 193.43100 197.39100 219.13900 1.000 43.93000 1 MET D O 1
ATOM 6018 N N . ILE E 3 2 ? 192.58000 195.30800 219.05500 1.000 26.48000 2 ILE D N 1
ATOM 6019 C CA . ILE E 3 2 ? 193.73800 194.65600 219.65400 1.000 26.48000 2 ILE D CA 1
ATOM 6020 C C . ILE E 3 2 ? 194.16800 193.53600 218.71800 1.000 26.48000 2 ILE D C 1
ATOM 6021 O O . ILE E 3 2 ? 193.42200 192.57300 218.50600 1.000 26.48000 2 ILE D O 1
ATOM 6026 N N . SER E 3 3 ? 195.36900 193.65500 218.15800 1.000 25.07000 3 SER D N 1
ATOM 6027 C CA . SER E 3 3 ? 195.89100 192.67400 217.21600 1.000 25.07000 3 SER D CA 1
ATOM 6028 C C . SER E 3 3 ? 197.21400 192.12200 217.72500 1.000 25.07000 3 SER D C 1
ATOM 6029 O O . SER E 3 3 ? 198.10100 192.88200 218.11800 1.000 25.07000 3 SER D O 1
ATOM 6032 N N . GLY E 3 4 ? 197.35200 190.80500 217.70900 1.000 22.39000 4 GLY D N 1
ATOM 6033 C CA . GLY E 3 4 ? 198.51000 190.16900 218.30700 1.000 22.39000 4 GLY D CA 1
ATOM 6034 C C . GLY E 3 4 ? 199.08700 189.07800 217.43100 1.000 22.39000 4 GLY D C 1
ATOM 6035 O O . GLY E 3 4 ? 198.37300 188.40600 216.68400 1.000 22.39000 4 GLY D O 1
ATOM 6036 N N . SER E 3 5 ? 200.40300 188.91400 217.53800 1.000 22.20000 5 SER D N 1
ATOM 6037 C CA . SER E 3 5 ? 201.13800 187.82900 216.90000 1.000 22.20000 5 SER D CA 1
ATOM 6038 C C . SER E 3 5 ? 201.96300 187.11500 217.96000 1.000 22.20000 5 SER D C 1
ATOM 6039 O O . SER E 3 5 ? 202.68000 187.76400 218.73100 1.000 22.20000 5 SER D O 1
ATOM 6042 N N . VAL E 3 6 ? 201.86700 185.78500 217.99500 1.000 22.06000 6 VAL D N 1
ATOM 6043 C CA . VAL E 3 6 ? 202.44900 184.98000 219.06000 1.000 22.06000 6 VAL D CA 1
ATOM 6044 C C . VAL E 3 6 ? 203.21000 183.81200 218.44500 1.000 22.06000 6 VAL D C 1
ATOM 6045 O O . VAL E 3 6 ? 202.77100 183.20800 217.45900 1.000 22.06000 6 VAL D O 1
ATOM 6049 N N . ARG E 3 7 ? 204.36400 183.49900 219.03600 1.000 30.70000 7 ARG D N 1
ATOM 6050 C CA . ARG E 3 7 ? 205.18100 182.36200 218.63400 1.000 30.70000 7 ARG D CA 1
ATOM 6051 C C . ARG E 3 7 ? 205.33700 181.41000 219.81200 1.000 30.70000 7 ARG D C 1
ATOM 6052 O O . ARG E 3 7 ? 205.65000 181.84100 220.92500 1.000 30.70000 7 ARG D O 1
ATOM 6060 N N . PHE E 3 8 ? 205.12300 180.12000 219.56200 1.000 28.86000 8 PHE D N 1
ATOM 6061 C CA . PHE E 3 8 ? 205.19200 179.07500 220.57200 1.000 28.86000 8 PHE D CA 1
ATOM 6062 C C . PHE E 3 8 ? 206.13200 177.96800 220.11000 1.000 28.86000 8 PHE D C 1
ATOM 6063 O O . PHE E 3 8 ? 206.33200 177.75900 218.91200 1.000 28.86000 8 PHE D O 1
ATOM 6071 N N . LEU E 3 9 ? 206.69800 177.24700 221.07500 1.000 37.27000 9 LEU D N 1
ATOM 6072 C CA . LEU E 3 9 ? 207.51600 176.06700 220.80700 1.000 37.27000 9 LEU D CA 1
ATOM 6073 C C . LEU E 3 9 ? 206.90300 174.88600 221.54400 1.000 37.27000 9 LEU D C 1
ATOM 6074 O O . LEU E 3 9 ? 206.82200 174.90300 222.77600 1.000 37.27000 9 LEU D O 1
ATOM 6079 N N . VAL E 3 10 ? 206.47100 173.86700 220.79600 1.000 42.40000 10 VAL D N 1
ATOM 6080 C CA . VAL E 3 10 ? 205.75300 172.73200 221.36400 1.000 42.40000 10 VAL D CA 1
ATOM 6081 C C . VAL E 3 10 ? 206.44400 171.44500 220.93100 1.000 42.40000 10 VAL D C 1
ATOM 6082 O O . VAL E 3 10 ? 206.84900 171.30400 219.77200 1.000 42.40000 10 VAL D O 1
ATOM 6086 N N . ASN E 3 11 ? 206.58600 170.50900 221.87100 1.000 52.69000 11 ASN D N 1
ATOM 6087 C CA . ASN E 3 11 ? 207.27700 169.25100 221.62900 1.000 52.69000 11 ASN D CA 1
ATOM 6088 C C . ASN E 3 11 ? 206.41900 168.09800 222.12300 1.000 52.69000 11 ASN D C 1
ATOM 6089 O O . ASN E 3 11 ? 205.78800 168.19000 223.18000 1.000 52.69000 11 ASN D O 1
ATOM 6094 N N . LEU E 3 12 ? 206.40700 167.00900 221.35300 1.000 53.17000 12 LEU D N 1
ATOM 6095 C CA . LEU E 3 12 ? 205.65300 165.79800 221.67300 1.000 53.17000 12 LEU D CA 1
ATOM 6096 C C . LEU E 3 12 ? 204.17400 166.13000 221.88200 1.000 53.17000 12 LEU D C 1
ATOM 6097 O O . LEU E 3 12 ? 203.61200 165.99300 222.97100 1.000 53.17000 12 LEU D O 1
ATOM 6102 N N . GLU E 3 13 ? 203.56200 166.55600 220.78100 1.000 52.96000 13 GLU D N 1
ATOM 6103 C CA . GLU E 3 13 ? 202.25900 167.20500 220.75300 1.000 52.96000 13 GLU D CA 1
ATOM 6104 C C . GLU E 3 13 ? 201.26100 166.40300 219.93400 1.000 52.96000 13 GLU D C 1
ATOM 6105 O O . GLU E 3 13 ? 201.59000 165.86000 218.87200 1.000 52.96000 13 GLU D O 1
ATOM 6111 N N . SER E 3 14 ? 200.03200 166.32700 220.45500 1.000 47.18000 14 SER D N 1
ATOM 6112 C CA . SER E 3 14 ? 198.88500 165.85400 219.68000 1.000 47.18000 14 SER D CA 1
ATOM 6113 C C . SER E 3 14 ? 197.63200 166.43500 220.33800 1.000 47.18000 14 SER D C 1
ATOM 6114 O O . SER E 3 14 ? 197.08400 165.84800 221.27100 1.000 47.18000 14 SER D O 1
ATOM 6117 N N . LEU E 3 15 ? 197.19200 167.59400 219.84200 1.000 41.71000 15 LEU D N 1
ATOM 6118 C CA . LEU E 3 15 ? 195.99400 168.23900 220.36300 1.000 41.71000 15 LEU D CA 1
ATOM 6119 C C . LEU E 3 15 ? 194.82300 168.21900 219.39400 1.000 41.71000 15 LEU D C 1
ATOM 6120 O O . LEU E 3 15 ? 193.68100 168.36700 219.83400 1.000 41.71000 15 LEU D O 1
ATOM 6125 N N . ASN E 3 16 ? 195.08200 168.03600 218.10000 1.000 32.96000 16 ASN D N 1
ATOM 6126 C CA . ASN E 3 16 ? 194.05400 168.04900 217.07400 1.000 32.96000 16 ASN D CA 1
ATOM 6127 C C . ASN E 3 16 ? 194.08000 166.73500 216.31300 1.000 32.96000 16 ASN D C 1
ATOM 6128 O O . ASN E 3 16 ? 195.15300 166.22700 215.97100 1.000 32.96000 16 ASN D O 1
ATOM 6133 N N . GLY E 3 17 ? 192.89200 166.19300 216.04100 1.000 37.46000 17 GLY D N 1
ATOM 6134 C CA . GLY E 3 17 ? 192.77700 164.90900 215.39500 1.000 37.46000 17 GLY D CA 1
ATOM 6135 C C . GLY E 3 17 ? 191.88400 164.97200 214.17100 1.000 37.46000 17 GLY D C 1
ATOM 6136 O O . GLY E 3 17 ? 191.10900 165.91000 213.97800 1.000 37.46000 17 GLY D O 1
ATOM 6137 N N . VAL E 3 18 ? 192.01200 163.94300 213.33700 1.000 39.28000 18 VAL D N 1
ATOM 6138 C CA . VAL E 3 18 ? 191.25600 163.78300 212.10400 1.000 39.28000 18 VAL D CA 1
ATOM 6139 C C . VAL E 3 18 ? 190.80700 162.32600 212.02200 1.000 39.28000 18 VAL D C 1
ATOM 6140 O O . VAL E 3 18 ? 191.02700 161.54000 212.94700 1.000 39.28000 18 VAL D O 1
ATOM 6144 N N . GLU E 3 19 ? 190.15700 161.96800 210.91300 1.000 53.11000 19 GLU D N 1
ATOM 6145 C CA . GLU E 3 19 ? 189.65700 160.61000 210.73500 1.000 53.11000 19 GLU D CA 1
ATOM 6146 C C . GLU E 3 19 ? 190.78900 159.59500 210.84200 1.000 53.11000 19 GLU D C 1
ATOM 6147 O O . GLU E 3 19 ? 191.92200 159.84400 210.42300 1.000 53.11000 19 GLU D O 1
ATOM 6153 N N . SER E 3 20 ? 190.46900 158.43900 211.41500 1.000 58.35000 20 SER D N 1
ATOM 6154 C CA . SER E 3 20 ? 191.44700 157.40000 211.69900 1.000 58.35000 20 SER D CA 1
ATOM 6155 C C . SER E 3 20 ? 191.34900 156.27700 210.67600 1.000 58.35000 20 SER D C 1
ATOM 6156 O O . SER E 3 20 ? 190.26500 155.96100 210.17400 1.000 58.35000 20 SER D O 1
ATOM 6159 N N . ILE E 3 21 ? 192.49700 155.67500 210.37000 1.000 59.80000 21 ILE D N 1
ATOM 6160 C CA . ILE E 3 21 ? 192.58900 154.55500 209.44200 1.000 59.80000 21 ILE D CA 1
ATOM 6161 C C . ILE E 3 21 ? 193.13500 153.35800 210.20900 1.000 59.80000 21 ILE D C 1
ATOM 6162 O O . ILE E 3 21 ? 194.24000 153.42200 210.76000 1.000 59.80000 21 ILE D O 1
ATOM 6167 N N . GLY E 3 22 ? 192.36800 152.27100 210.23400 1.000 61.75000 22 GLY D N 1
ATOM 6168 C CA . GLY E 3 22 ? 192.78900 151.09300 210.97600 1.000 61.75000 22 GLY D CA 1
ATOM 6169 C C . GLY E 3 22 ? 192.93200 151.40200 212.45300 1.000 61.75000 22 GLY D C 1
ATOM 6170 O O . GLY E 3 22 ? 192.03300 151.96800 213.08600 1.000 61.75000 22 GLY D O 1
ATOM 6171 N N . ASN E 3 23 ? 194.08000 151.02600 213.01700 1.000 59.05000 23 ASN D N 1
ATOM 6172 C CA . ASN E 3 23 ? 194.40200 151.30000 214.41300 1.000 59.05000 23 ASN D CA 1
ATOM 6173 C C . ASN E 3 23 ? 195.34600 152.48700 214.56400 1.000 59.05000 23 ASN D C 1
ATOM 6174 O O . ASN E 3 23 ? 196.13500 152.53800 215.51300 1.000 59.05000 23 ASN D O 1
ATOM 6179 N N . LEU E 3 24 ? 195.28000 153.44400 213.64200 1.000 53.00000 24 LEU D N 1
ATOM 6180 C CA . LEU E 3 24 ? 196.15700 154.60800 213.63900 1.000 53.00000 24 LEU D CA 1
ATOM 6181 C C . LEU E 3 24 ? 195.32600 155.87400 213.76700 1.000 53.00000 24 LEU D C 1
ATOM 6182 O O . LEU E 3 24 ? 194.38100 156.08300 212.99800 1.000 53.00000 24 LEU D O 1
ATOM 6187 N N . THR E 3 25 ? 195.67900 156.71700 214.73200 1.000 46.24000 25 THR D N 1
ATOM 6188 C CA . THR E 3 25 ? 195.07100 158.02900 214.89600 1.000 46.24000 25 THR D CA 1
ATOM 6189 C C . THR E 3 25 ? 195.97900 159.07000 214.25700 1.000 46.24000 25 THR D C 1
ATOM 6190 O O . THR E 3 25 ? 197.15800 159.17000 214.61200 1.000 46.24000 25 THR D O 1
ATOM 6194 N N . LYS E 3 26 ? 195.43100 159.83900 213.32500 1.000 44.31000 26 LYS D N 1
ATOM 6195 C CA . LYS E 3 26 ? 196.21700 160.73400 212.49200 1.000 44.31000 26 LYS D CA 1
ATOM 6196 C C . LYS E 3 26 ? 196.13800 162.16800 213.00200 1.000 44.31000 26 LYS D C 1
ATOM 6197 O O . LYS E 3 26 ? 195.15900 162.57000 213.63900 1.000 44.31000 26 LYS D O 1
ATOM 6203 N N . HIS E 3 27 ? 197.18600 162.93200 212.71100 1.000 31.36000 27 HIS D N 1
ATOM 6204 C CA . HIS E 3 27 ? 197.26900 164.34300 213.05100 1.000 31.36000 27 HIS D CA 1
ATOM 6205 C C . HIS E 3 27 ? 196.96400 165.18000 211.81700 1.000 31.36000 27 HIS D C 1
ATOM 6206 O O . HIS E 3 27 ? 197.33500 164.80900 210.70000 1.000 31.36000 27 HIS D O 1
ATOM 6213 N N . ARG E 3 28 ? 196.27600 166.30000 212.02400 1.000 14.95000 28 ARG D N 1
ATOM 6214 C CA . ARG E 3 28 ? 195.89000 167.16100 210.91300 1.000 14.95000 28 ARG D CA 1
ATOM 6215 C C . ARG E 3 28 ? 197.11900 167.68400 210.17900 1.000 14.95000 28 ARG D C 1
ATOM 6216 O O . ARG E 3 28 ? 198.08000 168.14500 210.80000 1.000 14.95000 28 ARG D O 1
ATOM 6224 N N . THR E 3 29 ? 197.08200 167.60800 208.85000 1.000 26.36000 29 THR D N 1
ATOM 6225 C CA . THR E 3 29 ? 198.16500 168.08100 208.00200 1.000 26.36000 29 THR D CA 1
ATOM 6226 C C . THR E 3 29 ? 197.59500 168.92400 206.87100 1.000 26.36000 29 THR D C 1
ATOM 6227 O O . THR E 3 29 ? 196.48600 168.67300 206.38900 1.000 26.36000 29 THR D O 1
ATOM 6231 N N . ALA E 3 30 ? 198.36000 169.92100 206.44900 1.000 31.41000 30 ALA D N 1
ATOM 6232 C CA . ALA E 3 30 ? 197.93500 170.85400 205.41900 1.000 31.41000 30 ALA D CA 1
ATOM 6233 C C . ALA E 3 30 ? 199.10400 171.16000 204.49700 1.000 31.41000 30 ALA D C 1
ATOM 6234 O O . ALA E 3 30 ? 200.26800 171.04300 204.89700 1.000 31.41000 30 ALA D O 1
ATOM 6236 N N . PRO E 3 31 ? 198.82700 171.54200 203.25400 1.000 27.48000 31 PRO D N 1
ATOM 6237 C CA . PRO E 3 31 ? 199.89900 171.95800 202.34700 1.000 27.48000 31 PRO D CA 1
ATOM 6238 C C . PRO E 3 31 ? 200.28700 173.41500 202.56100 1.000 27.48000 31 PRO D C 1
ATOM 6239 O O . PRO E 3 31 ? 199.45900 174.27900 202.85800 1.000 27.48000 31 PRO D O 1
ATOM 6243 N N . VAL E 3 32 ? 201.58200 173.67300 202.40200 1.000 25.53000 32 VAL D N 1
ATOM 6244 C CA . VAL E 3 32 ? 202.14100 175.01200 202.53400 1.000 25.53000 32 VAL D CA 1
ATOM 6245 C C . VAL E 3 32 ? 203.09400 175.25800 201.37300 1.000 25.53000 32 VAL D C 1
ATOM 6246 O O . VAL E 3 32 ? 203.80200 174.34700 200.92600 1.000 25.53000 32 VAL D O 1
ATOM 6250 N N . VAL E 3 33 ? 203.09800 176.49300 200.87700 1.000 24.16000 33 VAL D N 1
ATOM 6251 C CA . VAL E 3 33 ? 204.01400 176.92600 199.82700 1.000 24.16000 33 VAL D CA 1
ATOM 6252 C C . VAL E 3 33 ? 205.13100 177.72900 200.47500 1.000 24.16000 33 VAL D C 1
ATOM 6253 O O . VAL E 3 33 ? 204.87400 178.72700 201.15800 1.000 24.16000 33 VAL D O 1
ATOM 6257 N N . LEU E 3 34 ? 206.37200 177.29800 200.25900 1.000 30.91000 34 LEU D N 1
ATOM 6258 C CA . LEU E 3 34 ? 207.52400 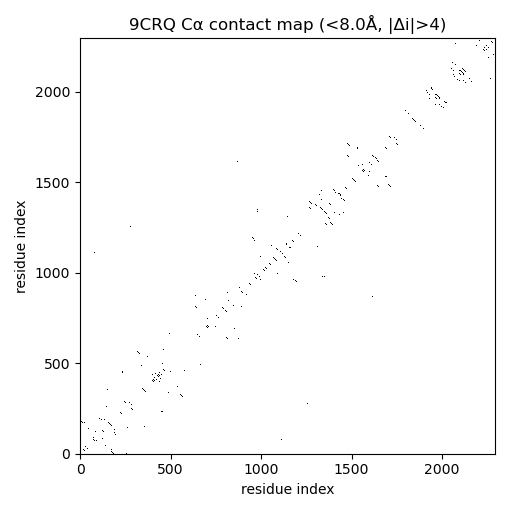177.89200 200.91900 1.000 30.91000 34 LEU D CA 1
ATOM 6259 C C . LEU E 3 34 ? 208.55500 178.30400 199.87700 1.000 30.91000 34 LEU D C 1
ATOM 6260 O O . LEU E 3 34 ? 208.72600 177.62900 198.85800 1.000 30.91000 34 LEU D O 1
ATOM 6265 N N . LYS E 3 35 ? 209.24200 179.41000 200.14300 1.000 32.47000 35 LYS D N 1
ATOM 6266 C CA . LYS E 3 35 ? 210.23000 179.96000 199.22500 1.000 32.47000 35 LYS D CA 1
ATOM 6267 C C . LYS E 3 35 ? 211.63500 179.59000 199.68100 1.000 32.47000 35 LYS D C 1
ATOM 6268 O O . LYS E 3 35 ? 212.01500 179.85800 200.82500 1.000 32.47000 35 LYS D O 1
ATOM 6274 N N . THR E 3 36 ? 212.40200 178.98500 198.77700 1.000 41.61000 36 THR D N 1
ATOM 6275 C CA . THR E 3 36 ? 213.79800 178.64700 199.00800 1.000 41.61000 36 THR D CA 1
ATOM 6276 C C . THR E 3 36 ? 214.65100 179.32200 197.94300 1.000 41.61000 36 THR D C 1
ATOM 6277 O O . THR E 3 36 ? 214.14200 179.91600 196.98800 1.000 41.61000 36 THR D O 1
ATOM 6281 N N . SER E 3 37 ? 215.97100 179.21200 198.11100 1.000 46.73000 37 SER D N 1
ATOM 6282 C CA . SER E 3 37 ? 216.89900 179.81800 197.16100 1.000 46.73000 37 SER D CA 1
ATOM 6283 C C . SER E 3 37 ? 216.74200 179.25100 195.75600 1.000 46.73000 37 SER D C 1
ATOM 6284 O O . SER E 3 37 ? 217.15100 179.90300 194.78900 1.000 46.73000 37 SER D O 1
ATOM 6287 N N . THR E 3 38 ? 216.16400 178.06100 195.62100 1.000 43.21000 38 THR D N 1
ATOM 6288 C CA . THR E 3 38 ? 215.94000 177.44600 194.32200 1.000 43.21000 38 THR D CA 1
ATOM 6289 C C . THR E 3 38 ? 214.56600 177.75900 193.74100 1.000 43.21000 38 THR D C 1
ATOM 6290 O O . THR E 3 38 ? 214.25800 177.29600 192.63900 1.000 43.21000 38 THR D O 1
ATOM 6294 N N . GLY E 3 39 ? 213.73700 178.52100 194.44900 1.000 32.95000 39 GLY D N 1
ATOM 6295 C CA . GLY E 3 39 ? 212.42100 178.85800 193.94000 1.000 32.95000 39 GLY D CA 1
ATOM 6296 C C . GLY E 3 39 ? 211.30900 178.68400 194.95200 1.000 32.95000 39 GLY D C 1
ATOM 6297 O O . GLY E 3 39 ? 211.41100 179.16500 196.08200 1.000 32.95000 39 GLY D O 1
ATOM 6298 N N . TYR E 3 40 ? 210.23900 177.99800 194.55800 1.000 29.06000 40 TYR D N 1
ATOM 6299 C CA . TYR E 3 40 ? 209.08900 177.77500 195.42100 1.000 29.06000 40 TYR D CA 1
ATOM 6300 C C . TYR E 3 40 ? 208.75100 176.29300 195.44900 1.000 29.06000 40 TYR D C 1
ATOM 6301 O O . TYR E 3 40 ? 208.81300 175.61600 194.41900 1.000 29.06000 40 TYR D O 1
ATOM 6310 N N . LEU E 3 41 ? 208.39600 175.79400 196.63100 1.000 28.01000 41 LEU D N 1
ATOM 6311 C CA . LEU E 3 41 ? 208.11600 174.38200 196.82800 1.000 28.01000 41 LEU D CA 1
ATOM 6312 C C . LEU E 3 41 ? 206.83200 174.21800 197.63100 1.000 28.01000 41 LEU D C 1
ATOM 6313 O O . LEU E 3 41 ? 206.38300 175.13600 198.32200 1.000 28.01000 41 LEU D O 1
ATOM 6318 N N . VAL E 3 42 ? 206.24700 173.02900 197.52900 1.000 28.27000 42 VAL D N 1
ATOM 6319 C CA . VAL E 3 42 ? 205.02500 172.67300 198.23900 1.000 28.27000 42 VAL D CA 1
ATOM 6320 C C . VAL E 3 42 ? 205.34600 171.53900 199.20100 1.000 28.27000 42 VAL D C 1
ATOM 6321 O O . VAL E 3 42 ? 205.95700 170.53900 198.80500 1.000 28.27000 42 VAL D O 1
ATOM 6325 N N . ARG E 3 43 ? 204.93500 171.69500 200.45700 1.000 22.87000 43 ARG D N 1
ATOM 6326 C CA . ARG E 3 43 ? 205.22500 170.70700 201.48600 1.000 22.87000 43 ARG D CA 1
ATOM 6327 C C . ARG E 3 43 ? 203.95600 170.40800 202.27000 1.000 22.87000 43 ARG D C 1
ATOM 6328 O O . ARG E 3 43 ? 202.99300 171.17500 202.24800 1.000 22.87000 43 ARG D O 1
ATOM 6336 N N . TYR E 3 44 ? 203.96000 169.27100 202.95900 1.000 35.59000 44 TYR D N 1
ATOM 6337 C CA . TYR E 3 44 ? 202.85800 168.86700 203.82200 1.000 35.59000 44 TYR D CA 1
ATOM 6338 C C . TYR E 3 44 ? 203.31300 168.94600 205.27100 1.000 35.59000 44 TYR D C 1
ATOM 6339 O O . TYR E 3 44 ? 204.28400 168.28600 205.65800 1.000 35.59000 44 TYR D O 1
ATOM 6348 N N . VAL E 3 45 ? 202.61800 169.75400 206.06800 1.000 22.18000 45 VAL D N 1
ATOM 6349 C CA . VAL E 3 45 ? 203.05400 170.04000 207.43700 1.000 22.18000 45 VAL D CA 1
ATOM 6350 C C . VAL E 3 45 ? 201.87100 169.91600 208.37800 1.000 22.18000 45 VAL D C 1
ATOM 6351 O O . VAL E 3 45 ? 200.74300 170.30700 208.05000 1.000 22.18000 45 VAL D O 1
ATOM 6355 N N . PRO E 3 46 ? 202.10000 169.34100 209.55900 1.000 23.16000 46 PRO D N 1
ATOM 6356 C CA . PRO E 3 46 ? 201.04300 169.31000 210.57600 1.000 23.16000 46 PRO D CA 1
ATOM 6357 C C . PRO E 3 46 ? 200.61700 170.70900 210.99300 1.000 23.16000 46 PRO D C 1
ATOM 6358 O O . PRO E 3 46 ? 201.43300 171.62700 211.10600 1.000 23.16000 46 PRO D O 1
ATOM 6362 N N . VAL E 3 47 ? 199.31200 170.86300 211.22700 1.000 26.41000 47 VAL D N 1
ATOM 6363 C CA . VAL E 3 47 ? 198.70900 172.13500 211.61000 1.000 26.41000 47 VAL D CA 1
ATOM 6364 C C . VAL E 3 47 ? 197.66100 171.87200 212.68500 1.000 26.41000 47 VAL D C 1
ATOM 6365 O O . VAL E 3 47 ? 197.28900 170.73100 212.95700 1.000 26.41000 47 VAL D O 1
ATOM 6369 N N . ILE E 3 48 ? 197.18200 172.95100 213.30300 1.000 28.79000 48 ILE D N 1
ATOM 6370 C CA . ILE E 3 48 ? 196.13000 172.89500 214.31000 1.000 28.79000 48 ILE D CA 1
ATOM 6371 C C . ILE E 3 48 ? 195.03500 173.87400 213.91500 1.000 28.79000 48 ILE D C 1
ATOM 6372 O O . ILE E 3 48 ? 195.31100 175.04200 213.61700 1.000 28.79000 48 ILE D O 1
ATOM 6377 N N . SER E 3 49 ? 193.79200 173.40000 213.91500 1.000 31.98000 49 SER D N 1
ATOM 6378 C CA . SER E 3 49 ? 192.67200 174.23100 213.50100 1.000 31.98000 49 SER D CA 1
ATOM 6379 C C . SER E 3 49 ? 192.39200 175.31900 214.53600 1.000 31.98000 49 SER D C 1
ATOM 6380 O O . SER E 3 49 ? 192.72300 175.19700 215.71700 1.000 31.98000 49 SER D O 1
ATOM 6383 N N . GLY E 3 50 ? 191.76700 176.39900 214.07100 1.000 31.71000 50 GLY D N 1
ATOM 6384 C CA . GLY E 3 50 ? 191.44600 177.51900 214.93200 1.000 31.71000 50 GLY D CA 1
ATOM 6385 C C . GLY E 3 50 ? 190.15700 177.34100 215.70600 1.000 31.71000 50 GLY D C 1
ATOM 6386 O O . GLY E 3 50 ? 189.87600 178.10000 216.64000 1.000 31.71000 50 GLY D O 1
ATOM 6387 N N . GLU E 3 51 ? 189.36200 176.33800 215.32700 1.000 32.92000 51 GLU D N 1
ATOM 6388 C CA . GLU E 3 51 ? 188.10000 176.09700 216.01700 1.000 32.92000 51 GLU D CA 1
ATOM 6389 C C . GLU E 3 51 ? 188.33200 175.62300 217.44700 1.000 32.92000 51 GLU D C 1
ATOM 6390 O O . GLU E 3 51 ? 187.55400 175.95200 218.35000 1.000 32.92000 51 GLU D O 1
ATOM 6396 N N . ALA E 3 52 ? 189.39500 174.84800 217.67300 1.000 27.97000 52 ALA D N 1
ATOM 6397 C CA . ALA E 3 52 ? 189.74000 174.45000 219.03300 1.000 27.97000 52 ALA D CA 1
ATOM 6398 C C . ALA E 3 52 ? 190.09800 175.66300 219.88400 1.000 27.97000 52 ALA D C 1
ATOM 6399 O O . ALA E 3 52 ? 189.69400 175.75600 221.05300 1.000 27.97000 52 ALA D O 1
ATOM 6401 N N . LEU E 3 53 ? 190.85400 176.60400 219.31400 1.000 26.11000 53 LEU D N 1
ATOM 6402 C CA . LEU E 3 53 ? 191.18600 177.82800 220.03300 1.000 26.11000 53 LEU D CA 1
ATOM 6403 C C . LEU E 3 53 ? 189.93400 178.63100 220.35600 1.000 26.11000 53 LEU D C 1
ATOM 6404 O O . LEU E 3 53 ? 189.79800 179.16800 221.46300 1.000 26.11000 53 LEU D O 1
ATOM 6409 N N . ALA E 3 54 ? 189.00700 178.72000 219.40000 1.000 25.40000 54 ALA D N 1
ATOM 6410 C CA . ALA E 3 54 ? 187.75700 179.43200 219.64500 1.000 25.40000 54 ALA D CA 1
ATOM 6411 C C . ALA E 3 54 ? 186.94900 178.76300 220.75200 1.000 25.40000 54 ALA D C 1
ATOM 6412 O O . ALA E 3 54 ? 186.37000 179.44400 221.60600 1.000 25.40000 54 ALA D O 1
ATOM 6414 N N . HIS E 3 55 ? 186.89800 177.42900 220.75100 1.000 33.19000 55 HIS D N 1
ATOM 6415 C CA . HIS E 3 55 ? 186.16800 176.71700 221.79600 1.000 33.19000 55 HIS D CA 1
ATOM 6416 C C . HIS E 3 55 ? 186.79100 176.95700 223.16500 1.000 33.19000 55 HIS D C 1
ATOM 6417 O O . HIS E 3 55 ? 186.07500 177.17300 224.15100 1.000 33.19000 55 HIS D O 1
ATOM 6424 N N . ALA E 3 56 ? 188.12300 176.91600 223.25100 1.000 19.01000 56 ALA D N 1
ATOM 6425 C CA . ALA E 3 56 ? 188.78500 177.17400 224.52700 1.000 19.01000 56 ALA D CA 1
ATOM 6426 C C . ALA E 3 56 ? 188.51700 178.59500 225.01000 1.000 19.01000 56 ALA D C 1
ATOM 6427 O O . ALA E 3 56 ? 188.23100 178.81700 226.19500 1.000 19.01000 56 ALA D O 1
ATOM 6429 N N . TYR E 3 57 ? 188.59800 179.56800 224.09900 1.000 27.28000 57 TYR D N 1
ATOM 6430 C CA . TYR E 3 57 ? 188.32700 180.95500 224.46300 1.000 27.28000 57 TYR D CA 1
ATOM 6431 C C . TYR E 3 57 ? 186.89700 181.12200 224.96000 1.000 27.28000 57 TYR D C 1
ATOM 6432 O O . TYR E 3 57 ? 186.65400 181.80300 225.96400 1.000 27.28000 57 TYR D O 1
ATOM 6441 N N . GLN E 3 58 ? 185.93700 180.49300 224.27800 1.000 33.48000 58 GLN D N 1
ATOM 6442 C CA . GLN E 3 58 ? 184.54000 180.62500 224.67500 1.000 33.48000 58 GLN D CA 1
ATOM 6443 C C . GLN E 3 58 ? 184.27400 179.94000 226.01200 1.000 33.48000 58 GLN D C 1
ATOM 6444 O O . GLN E 3 58 ? 183.48900 180.44200 226.82200 1.000 33.48000 58 GLN D O 1
ATOM 6450 N N . ALA E 3 59 ? 184.91800 178.79800 226.26400 1.000 29.03000 59 ALA D N 1
ATOM 6451 C CA . ALA E 3 59 ? 184.76000 178.13800 227.55900 1.000 29.03000 59 ALA D CA 1
ATOM 6452 C C . ALA E 3 59 ? 185.31800 178.99800 228.68800 1.000 29.03000 59 ALA D C 1
ATOM 6453 O O . ALA E 3 59 ? 184.69700 179.12600 229.75400 1.000 29.03000 59 ALA D O 1
ATOM 6455 N N . SER E 3 60 ? 186.49400 179.59800 228.47300 1.000 28.78000 60 SER D N 1
ATOM 6456 C CA . SER E 3 60 ? 187.05400 180.48300 229.49000 1.000 28.78000 60 SER D CA 1
ATOM 6457 C C . SER E 3 60 ? 186.16100 181.69600 229.71700 1.000 28.78000 60 SER D C 1
ATOM 6458 O O . SER E 3 60 ? 185.98500 182.14400 230.85800 1.000 28.78000 60 SER D O 1
ATOM 6461 N N . LEU E 3 61 ? 185.59000 182.24200 228.64000 1.000 27.16000 61 LEU D N 1
ATOM 6462 C CA . LEU E 3 61 ? 184.66500 183.36000 228.78300 1.000 27.16000 61 LEU D CA 1
ATOM 6463 C C . LEU E 3 61 ? 183.42400 182.95300 229.56800 1.000 27.16000 61 LEU D C 1
ATOM 6464 O O . LEU E 3 61 ? 182.91600 183.73000 230.38300 1.000 27.16000 61 LEU D O 1
ATOM 6469 N N . VAL E 3 62 ? 182.92000 181.73800 229.33200 1.000 27.16000 62 VAL D N 1
ATOM 6470 C CA . VAL E 3 62 ? 181.77500 181.24000 230.09200 1.000 27.16000 62 VAL D CA 1
ATOM 6471 C C . VAL E 3 62 ? 182.11400 181.17500 231.57400 1.000 27.16000 62 VAL D C 1
ATOM 6472 O O . VAL E 3 62 ? 181.33500 181.61400 232.43000 1.000 27.16000 62 VAL D O 1
ATOM 6476 N N . ASP E 3 63 ? 183.28800 180.62600 231.89600 1.000 36.47000 63 ASP D N 1
ATOM 6477 C CA . ASP E 3 63 ? 183.69100 180.51700 233.29600 1.000 36.47000 63 ASP D CA 1
ATOM 6478 C C . ASP E 3 63 ? 183.80200 181.89400 233.94500 1.000 36.47000 63 ASP D C 1
ATOM 6479 O O . ASP E 3 63 ? 183.30400 182.11100 235.05800 1.000 36.47000 63 ASP D O 1
ATOM 6484 N N . ILE E 3 64 ? 184.44100 182.84000 233.25400 1.000 38.05000 64 ILE D N 1
ATOM 6485 C CA . ILE E 3 64 ? 184.62300 184.17600 233.81800 1.000 38.05000 64 ILE D CA 1
ATOM 6486 C C . ILE E 3 64 ? 183.27800 184.87000 234.00700 1.000 38.05000 64 ILE D C 1
ATOM 6487 O O . ILE E 3 64 ? 183.03300 185.50600 235.03900 1.000 38.05000 64 ILE D O 1
ATOM 6492 N N . ALA E 3 65 ? 182.38900 184.75700 233.01900 1.000 37.02000 65 ALA D N 1
ATOM 6493 C CA . ALA E 3 65 ? 181.07800 185.39300 233.12200 1.000 37.02000 65 ALA D CA 1
ATOM 6494 C C . ALA E 3 65 ? 180.26400 184.80400 234.26700 1.000 37.02000 65 ALA D C 1
ATOM 6495 O O . ALA E 3 65 ? 179.59000 185.53900 234.99800 1.000 37.02000 65 ALA D O 1
ATOM 6497 N N . LYS E 3 66 ? 180.30700 183.48100 234.43600 1.000 38.30000 66 LYS D N 1
ATOM 6498 C CA . LYS E 3 66 ? 179.59400 182.86600 235.55000 1.000 38.30000 66 LYS D CA 1
ATOM 6499 C C . LYS E 3 66 ? 180.17700 183.30700 236.88500 1.000 38.30000 66 LYS D C 1
ATOM 6500 O O . LYS E 3 66 ? 179.43800 183.52000 237.85200 1.000 38.30000 66 LYS D O 1
ATOM 6506 N N . LYS E 3 67 ? 181.50300 183.45100 236.95800 1.000 50.53000 67 LYS D N 1
ATOM 6507 C CA . LYS E 3 67 ? 182.12000 183.89800 238.20200 1.000 50.53000 67 LYS D CA 1
ATOM 6508 C C . LYS E 3 67 ? 181.77600 185.35000 238.51800 1.000 50.53000 67 LYS D C 1
ATOM 6509 O O . LYS E 3 67 ? 181.60100 185.70000 239.69100 1.000 50.53000 67 LYS D O 1
ATOM 6515 N N . GLU E 3 68 ? 181.66600 186.20100 237.50200 1.000 52.87000 68 GLU D N 1
ATOM 6516 C CA . GLU E 3 68 ? 181.44800 187.62800 237.69800 1.000 52.87000 68 GLU D CA 1
ATOM 6517 C C . GLU E 3 68 ? 179.97700 188.02400 237.70600 1.000 52.87000 68 GLU D C 1
ATOM 6518 O O . GLU E 3 68 ? 179.67200 189.21200 237.85400 1.000 52.87000 68 GLU D O 1
ATOM 6524 N N . GLY E 3 69 ? 179.06100 187.06900 237.55100 1.000 46.06000 69 GLY D N 1
ATOM 6525 C CA . GLY E 3 69 ? 177.64500 187.35600 237.62900 1.000 46.06000 69 GLY D CA 1
ATOM 6526 C C . GLY E 3 69 ? 176.97700 187.74900 236.32900 1.000 46.06000 69 GLY D C 1
ATOM 6527 O O . GLY E 3 69 ? 175.76600 188.00400 236.33100 1.000 46.06000 69 GLY D O 1
ATOM 6528 N N . LEU E 3 70 ? 177.71600 187.81500 235.22500 1.000 38.20000 70 LEU D N 1
ATOM 6529 C CA . LEU E 3 70 ? 177.10400 188.12900 233.94600 1.000 38.20000 70 LEU D CA 1
ATOM 6530 C C . LEU E 3 70 ? 176.19600 186.98400 233.49800 1.000 38.20000 70 LEU D C 1
ATOM 6531 O O . LEU E 3 70 ? 176.46300 185.81800 233.79700 1.000 38.20000 70 LEU D O 1
ATOM 6536 N N . PRO E 3 71 ? 175.11100 187.29100 232.79000 1.000 36.92000 71 PRO D N 1
ATOM 6537 C CA . PRO E 3 71 ? 174.18600 186.23500 232.36800 1.000 36.92000 71 PRO D CA 1
ATOM 6538 C C . PRO E 3 71 ? 174.83300 185.26600 231.39000 1.000 36.92000 71 PRO D C 1
ATOM 6539 O O . PRO E 3 71 ? 175.65200 185.64400 230.54900 1.000 36.92000 71 PRO D O 1
ATOM 6543 N N . VAL E 3 72 ? 174.44600 183.99800 231.51000 1.000 38.00000 72 VAL D N 1
ATOM 6544 C CA . VAL E 3 72 ? 174.93400 182.92900 230.64500 1.000 38.00000 72 VAL D CA 1
ATOM 6545 C C . VAL E 3 72 ? 173.74200 182.09100 230.20700 1.000 38.00000 72 VAL D C 1
ATOM 6546 O O . VAL E 3 72 ? 172.85200 181.79200 231.01000 1.000 38.00000 72 VAL D O 1
ATOM 6550 N N . GLY E 3 73 ? 173.72400 181.71200 228.93000 1.000 37.90000 73 GLY D N 1
ATOM 6551 C CA . GLY E 3 73 ? 172.61000 180.95200 228.40200 1.000 37.90000 73 GLY D CA 1
ATOM 6552 C C . GLY E 3 73 ? 172.51100 179.56500 229.00900 1.000 37.90000 73 GLY D C 1
ATOM 6553 O O . GLY E 3 73 ? 173.47100 179.01400 229.54800 1.000 37.90000 73 GLY D O 1
ATOM 6554 N N . SER E 3 74 ? 171.30700 178.99500 228.91800 1.000 41.84000 74 SER D N 1
ATOM 6555 C CA . SER E 3 74 ? 171.06000 177.68300 229.50700 1.000 41.84000 74 SER D CA 1
ATOM 6556 C C . SER E 3 74 ? 171.86100 176.59600 228.79800 1.000 41.84000 74 SER D C 1
ATOM 6557 O O . SER E 3 74 ? 172.54900 175.79800 229.44200 1.000 41.84000 74 SER D O 1
ATOM 6560 N N . LEU E 3 75 ? 171.77800 176.54700 227.46600 1.000 42.48000 75 LEU D N 1
ATOM 6561 C CA . LEU E 3 75 ? 172.56400 175.56900 226.72100 1.000 42.48000 75 LEU D CA 1
ATOM 6562 C C . LEU E 3 75 ? 174.04800 175.89600 226.77800 1.000 42.48000 75 LEU D C 1
ATOM 6563 O O . LEU E 3 75 ? 174.88700 174.99000 226.83900 1.000 42.48000 75 LEU D O 1
ATOM 6568 N N . SER E 3 76 ? 174.39600 177.18400 226.75800 1.000 41.43000 76 SER D N 1
ATOM 6569 C CA . SER E 3 76 ? 175.79600 177.58000 226.83200 1.000 41.43000 76 SER D CA 1
ATOM 6570 C C . SER E 3 76 ? 176.37900 177.39100 228.22600 1.000 41.43000 76 SER D C 1
ATOM 6571 O O . SER E 3 76 ? 177.60400 177.41700 228.37700 1.000 41.43000 76 SER D O 1
ATOM 6574 N N . SER E 3 77 ? 175.53300 177.21200 229.24600 1.000 47.95000 77 SER D N 1
ATOM 6575 C CA . SER E 3 77 ? 176.04200 176.89500 230.57700 1.000 47.95000 77 SER D CA 1
ATOM 6576 C C . SER E 3 77 ? 176.81200 175.58200 230.55600 1.000 47.95000 77 SER D C 1
ATOM 6577 O O . SER E 3 77 ? 177.91200 175.48100 231.11300 1.000 47.95000 77 SER D O 1
ATOM 6580 N N . GLN E 3 78 ? 176.24500 174.56400 229.91900 1.000 57.00000 78 GLN D N 1
ATOM 6581 C CA . GLN E 3 78 ? 177.02400 173.39400 229.54700 1.000 57.00000 78 GLN D CA 1
ATOM 6582 C C . GLN E 3 78 ? 177.89200 173.73700 228.34400 1.000 57.00000 78 GLN D C 1
ATOM 6583 O O . GLN E 3 78 ? 177.51400 174.55000 227.49600 1.000 57.00000 78 GLN D O 1
ATOM 6589 N N . TYR E 3 79 ? 179.07200 173.12100 228.26800 1.000 42.01000 79 TYR D N 1
ATOM 6590 C CA . TYR E 3 79 ? 180.03900 173.45600 227.22400 1.000 42.01000 79 TYR D CA 1
ATOM 6591 C C . TYR E 3 79 ? 179.59900 172.83800 225.89500 1.000 42.01000 79 TYR D C 1
ATOM 6592 O O . TYR E 3 79 ? 180.20500 171.90800 225.35900 1.000 42.01000 79 TYR D O 1
ATOM 6601 N N . GLU E 3 80 ? 178.50600 173.38700 225.36500 1.000 53.13000 80 GLU D N 1
ATOM 6602 C CA . GLU E 3 80 ? 177.95800 172.98800 224.06900 1.000 53.13000 80 GLU D CA 1
ATOM 6603 C C . GLU E 3 80 ? 177.50200 174.26400 223.36700 1.000 53.13000 80 GLU D C 1
ATOM 6604 O O . GLU E 3 80 ? 176.42500 174.78800 223.66100 1.000 53.13000 80 GLU D O 1
ATOM 6610 N N . PHE E 3 81 ? 178.32200 174.75500 222.44400 1.000 55.00000 81 PHE D N 1
ATOM 6611 C CA . PHE E 3 81 ? 178.08400 176.05300 221.80800 1.000 55.00000 81 PHE D CA 1
ATOM 6612 C C . PHE E 3 81 ? 177.25700 175.92600 220.53100 1.000 55.00000 81 PHE D C 1
ATOM 6613 O O . PHE E 3 81 ? 177.67700 176.34200 219.45300 1.000 55.00000 81 PHE D O 1
ATOM 6621 N N . ILE E 3 82 ? 176.06400 175.34200 220.64900 1.000 39.92000 82 ILE D N 1
ATOM 6622 C CA . ILE E 3 82 ? 175.14100 175.34400 219.51900 1.000 39.92000 82 ILE D CA 1
ATOM 6623 C C . ILE E 3 82 ? 174.53100 176.72800 219.33900 1.000 39.92000 82 ILE D C 1
ATOM 6624 O O . ILE E 3 82 ? 174.05900 177.06900 218.24600 1.000 39.92000 82 ILE D O 1
ATOM 6629 N N . LYS E 3 83 ? 174.52900 177.53800 220.39100 1.000 39.10000 83 LYS D N 1
ATOM 6630 C CA . LYS E 3 83 ? 174.02100 178.92100 220.38100 1.000 39.10000 83 LYS D CA 1
ATOM 6631 C C . LYS E 3 83 ? 172.53400 178.86900 220.02000 1.000 39.10000 83 LYS D C 1
ATOM 6632 O O . LYS E 3 83 ? 171.79500 178.04000 220.57400 1.000 39.10000 83 LYS D O 1
ATOM 6638 N N . PHE E 3 84 ? 172.06200 179.72100 219.11300 1.000 38.98000 84 PHE D N 1
ATOM 6639 C CA . PHE E 3 84 ? 170.64000 179.78200 218.80300 1.000 38.98000 84 PHE D CA 1
ATOM 6640 C C . PHE E 3 84 ? 170.39200 179.48500 217.33200 1.000 38.98000 84 PHE D C 1
ATOM 6641 O O . PHE E 3 84 ? 169.61200 180.18100 216.67200 1.000 38.98000 84 PHE D O 1
ATOM 6649 N N . SER E 3 85 ? 171.04800 178.45000 216.80800 1.000 40.52000 85 SER D N 1
ATOM 6650 C CA . SER E 3 85 ? 170.94500 178.14100 215.38500 1.000 40.52000 85 SER D CA 1
ATOM 6651 C C . SER E 3 85 ? 169.62900 177.44400 215.05400 1.000 40.52000 85 SER D C 1
ATOM 6652 O O . SER E 3 85 ? 168.91700 177.85600 214.13400 1.000 40.52000 85 SER D O 1
ATOM 6655 N N . THR E 3 86 ? 169.29300 176.39100 215.78800 1.000 52.15000 86 THR D N 1
ATOM 6656 C CA . THR E 3 86 ? 168.12400 175.57500 215.49600 1.000 52.15000 86 THR D CA 1
ATOM 6657 C C . THR E 3 86 ? 166.93400 176.00500 216.34700 1.000 52.15000 86 THR D C 1
ATOM 6658 O O . THR E 3 86 ? 167.05100 176.80300 217.28000 1.000 52.15000 86 THR D O 1
ATOM 6662 N N . ASP E 3 87 ? 165.76600 175.45400 216.00700 1.000 62.63000 87 ASP D N 1
ATOM 6663 C CA . ASP E 3 87 ? 164.55000 175.77900 216.74500 1.000 62.63000 87 ASP D CA 1
ATOM 6664 C C . ASP E 3 87 ? 164.51500 175.09400 218.10600 1.000 62.63000 87 ASP D C 1
ATOM 6665 O O . ASP E 3 87 ? 163.87200 175.60000 219.03300 1.000 62.63000 87 ASP D O 1
ATOM 6670 N N . GLU E 3 88 ? 165.19000 173.95100 218.24100 1.000 69.03000 88 GLU D N 1
ATOM 6671 C CA . GLU E 3 88 ? 165.22900 173.26500 219.52800 1.000 69.03000 88 GLU D CA 1
ATOM 6672 C C . GLU E 3 88 ? 165.92200 174.11400 220.58500 1.000 69.03000 88 GLU D C 1
ATOM 6673 O O . GLU E 3 88 ? 165.48700 174.16100 221.74100 1.000 69.03000 88 GLU D O 1
ATOM 6679 N N . ALA E 3 89 ? 167.01100 174.78900 220.20800 1.000 56.58000 89 ALA D N 1
ATOM 6680 C CA . ALA E 3 89 ? 167.69400 175.67600 221.14400 1.000 56.58000 89 ALA D CA 1
ATOM 6681 C C . ALA E 3 89 ? 166.78700 176.81900 221.57700 1.000 56.58000 89 ALA D C 1
ATOM 6682 O O . ALA E 3 89 ? 166.75000 177.17800 222.76100 1.000 56.58000 89 ALA D O 1
ATOM 6684 N N . LEU E 3 90 ? 166.04600 177.40400 220.63300 1.000 53.16000 90 LEU D N 1
ATOM 6685 C CA . LEU E 3 90 ? 165.11900 178.47900 220.97700 1.000 53.16000 90 LEU D CA 1
ATOM 6686 C C . LEU E 3 90 ? 164.02900 177.98300 221.91700 1.000 53.16000 90 LEU D C 1
ATOM 6687 O O . LEU E 3 90 ? 163.65100 178.68100 222.86500 1.000 53.16000 90 LEU D O 1
ATOM 6692 N N . LYS E 3 91 ? 163.50400 176.78200 221.66400 1.000 53.73000 91 LYS D N 1
ATOM 6693 C CA . LYS E 3 91 ? 162.47400 176.22600 222.53600 1.000 53.73000 91 LYS D CA 1
ATOM 6694 C C . LYS E 3 91 ? 163.01700 175.96500 223.93500 1.000 53.73000 91 LYS D C 1
ATOM 6695 O O . LYS E 3 91 ? 162.33100 176.21800 224.93300 1.000 53.73000 91 LYS D O 1
ATOM 6701 N N . ILE E 3 92 ? 164.24600 175.45400 224.03000 1.000 51.07000 92 ILE D N 1
ATOM 6702 C CA . ILE E 3 92 ? 164.83800 175.18100 225.33700 1.000 51.07000 92 ILE D CA 1
ATOM 6703 C C . ILE E 3 92 ? 165.06300 176.48000 226.10100 1.000 51.07000 92 ILE D C 1
ATOM 6704 O O . ILE E 3 92 ? 164.71300 176.59600 227.28200 1.000 51.07000 92 ILE D O 1
ATOM 6709 N N . GLU E 3 93 ? 165.64500 177.48100 225.43600 1.000 52.68000 93 GLU D N 1
ATOM 6710 C CA . GLU E 3 93 ? 165.90300 178.75300 226.10300 1.000 52.68000 93 GLU D CA 1
ATOM 6711 C C . GLU E 3 93 ? 164.61100 179.51400 226.36800 1.000 52.68000 93 GLU D C 1
ATOM 6712 O O . GLU E 3 93 ? 164.45600 180.13900 227.42300 1.000 52.68000 93 GLU D O 1
ATOM 6718 N N . GLY E 3 94 ? 163.67100 179.47600 225.42500 1.000 52.98000 94 GLY D N 1
ATOM 6719 C CA . GLY E 3 94 ? 162.40000 180.14900 225.60000 1.000 52.98000 94 GLY D CA 1
ATOM 6720 C C . GLY E 3 94 ? 162.34600 181.52600 224.97100 1.000 52.98000 94 GLY D C 1
ATOM 6721 O O . GLY E 3 94 ? 161.90800 182.48900 225.60800 1.000 52.98000 94 GLY D O 1
ATOM 6722 N N . ILE E 3 95 ? 162.78900 181.63300 223.72100 1.000 54.93000 95 ILE D N 1
ATOM 6723 C CA . ILE E 3 95 ? 162.76800 182.88700 222.97800 1.000 54.93000 95 ILE D CA 1
ATOM 6724 C C . ILE E 3 95 ? 161.93600 182.68300 221.72100 1.000 54.93000 95 ILE D C 1
ATOM 6725 O O . ILE E 3 95 ? 162.16600 181.73200 220.96700 1.000 54.93000 95 ILE D O 1
ATOM 6730 N N . LYS E 3 96 ? 160.97100 183.57200 221.50000 1.000 69.13000 96 LYS D N 1
ATOM 6731 C CA . LYS E 3 96 ? 160.11500 183.47000 220.32700 1.000 69.13000 96 LYS D CA 1
ATOM 6732 C C . LYS E 3 96 ? 160.89300 183.80800 219.06200 1.000 69.13000 96 LYS D C 1
ATOM 6733 O O . LYS E 3 96 ? 161.75000 184.69400 219.05600 1.000 69.13000 96 LYS D O 1
ATOM 6739 N N . GLU E 3 97 ? 160.58700 183.08900 217.98500 1.000 70.55000 97 GLU D N 1
ATOM 6740 C CA . GLU E 3 97 ? 161.24400 183.33500 216.71400 1.000 70.55000 97 GLU D CA 1
ATOM 6741 C C . GLU E 3 97 ? 160.78100 184.67000 216.12500 1.000 70.55000 97 GLU D C 1
ATOM 6742 O O . GLU E 3 97 ? 159.65800 185.11200 216.37900 1.000 70.55000 97 GLU D O 1
ATOM 6748 N N . PRO E 3 98 ? 161.63500 185.33500 215.34700 1.000 63.33000 98 PRO D N 1
ATOM 6749 C CA . PRO E 3 98 ? 161.22800 186.60100 214.72700 1.000 63.33000 98 PRO D CA 1
ATOM 6750 C C . PRO E 3 98 ? 160.08000 186.40200 213.74800 1.000 63.33000 98 PRO D C 1
ATOM 6751 O O . PRO E 3 98 ? 159.98100 185.37600 213.06900 1.000 63.33000 98 PRO D O 1
ATOM 6755 N N . LYS E 3 99 ? 159.20300 187.40400 213.68400 1.000 76.01000 99 LYS D N 1
ATOM 6756 C CA . LYS E 3 99 ? 158.04700 187.32600 212.79800 1.000 76.01000 99 LYS D CA 1
ATOM 6757 C C . LYS E 3 99 ? 158.37800 187.83400 211.40100 1.000 76.01000 99 LYS D C 1
ATOM 6758 O O . LYS E 3 99 ? 158.20000 187.11700 210.41200 1.000 76.01000 99 LYS D O 1
ATOM 6764 N N . ASP E 3 100 ? 158.86100 189.07000 211.30200 1.000 91.15000 100 ASP D N 1
ATOM 6765 C CA . ASP E 3 100 ? 159.21300 189.67300 210.02400 1.000 91.15000 100 ASP D CA 1
ATOM 6766 C C . ASP E 3 100 ? 160.59000 190.30900 210.15900 1.000 91.15000 100 ASP D C 1
ATOM 6767 O O . ASP E 3 100 ? 161.27400 190.14600 211.17500 1.000 91.15000 100 ASP D O 1
ATOM 6772 N N . TYR E 3 101 ? 161.00200 191.04000 209.12200 1.000 93.14000 101 TYR D N 1
ATOM 6773 C CA . TYR E 3 101 ? 162.29800 191.70900 209.15600 1.000 93.14000 101 TYR D CA 1
ATOM 6774 C C . TYR E 3 101 ? 162.34100 192.78500 210.23100 1.000 93.14000 101 TYR D C 1
ATOM 6775 O O . TYR E 3 101 ? 163.33400 192.91100 210.95800 1.000 93.14000 101 TYR D O 1
ATOM 6784 N N . ASN E 3 102 ? 161.26300 193.56500 210.35900 1.000 87.46000 102 ASN D N 1
ATOM 6785 C CA . ASN E 3 102 ? 161.24800 194.68000 211.29800 1.000 87.46000 102 ASN D CA 1
ATOM 6786 C C . ASN E 3 102 ? 161.40000 194.22900 212.74500 1.000 87.46000 102 ASN D C 1
ATOM 6787 O O . ASN E 3 102 ? 161.84600 195.01800 213.58400 1.000 87.46000 102 ASN D O 1
ATOM 6792 N N . ASP E 3 103 ? 161.04100 192.98500 213.05500 1.000 66.30000 103 ASP D N 1
ATOM 6793 C CA . ASP E 3 103 ? 161.18300 192.46500 214.40800 1.000 66.30000 103 ASP D CA 1
ATOM 6794 C C . ASP E 3 103 ? 162.56600 191.89100 214.68200 1.000 66.30000 103 ASP D C 1
ATOM 6795 O O . ASP E 3 103 ? 162.87900 191.60800 215.84500 1.000 66.30000 103 ASP D O 1
ATOM 6800 N N . ALA E 3 104 ? 163.40600 191.74800 213.65100 1.000 52.03000 104 ALA D N 1
ATOM 6801 C CA . ALA E 3 104 ? 164.67500 191.04100 213.80700 1.000 52.03000 104 ALA D CA 1
ATOM 6802 C C . ALA E 3 104 ? 165.53200 191.66600 214.90000 1.000 52.03000 104 ALA D C 1
ATOM 6803 O O . ALA E 3 104 ? 166.08800 190.95800 215.75000 1.000 52.03000 104 ALA D O 1
ATOM 6805 N N . ARG E 3 105 ? 165.62900 192.99800 214.90500 1.000 46.47000 105 ARG D N 1
ATOM 6806 C CA . ARG E 3 105 ? 166.40800 193.69100 215.92500 1.000 46.47000 105 ARG D CA 1
ATOM 6807 C C . ARG E 3 105 ? 165.98300 193.26900 217.32300 1.000 46.47000 105 ARG D C 1
ATOM 6808 O O . ARG E 3 105 ? 166.82500 192.95600 218.17600 1.000 46.47000 105 ARG D O 1
ATOM 6816 N N . ARG E 3 106 ? 164.66900 193.23800 217.56900 1.000 50.83000 106 ARG D N 1
ATOM 6817 C CA . ARG E 3 106 ? 164.16500 192.82000 218.87200 1.000 50.83000 106 ARG D CA 1
ATOM 6818 C C . ARG E 3 106 ? 164.69800 191.44200 219.23400 1.000 50.83000 106 ARG D C 1
ATOM 6819 O O . ARG E 3 106 ? 165.23400 191.23600 220.33100 1.000 50.83000 106 ARG D O 1
ATOM 6827 N N . PHE E 3 107 ? 164.59100 190.49400 218.29800 1.000 49.52000 107 PHE D N 1
ATOM 6828 C CA . PHE E 3 107 ? 165.08800 189.14700 218.54800 1.000 49.52000 107 PHE D CA 1
ATOM 6829 C C . PHE E 3 107 ? 166.56400 189.18200 218.90700 1.000 49.52000 107 PHE D C 1
ATOM 6830 O O . PHE E 3 107 ? 167.00100 188.52700 219.86300 1.000 49.52000 107 PHE D O 1
ATOM 6838 N N . GLU E 3 108 ? 167.34500 189.97300 218.16500 1.000 40.82000 108 GLU D N 1
ATOM 6839 C CA . GLU E 3 108 ? 168.76900 190.06100 218.45100 1.000 40.82000 108 GLU D CA 1
ATOM 6840 C C . GLU E 3 108 ? 168.99300 190.52700 219.88000 1.000 40.82000 108 GLU D C 1
ATOM 6841 O O . GLU E 3 108 ? 169.77800 189.93100 220.62300 1.000 40.82000 108 GLU D O 1
ATOM 6847 N N . VAL E 3 109 ? 168.25600 191.55700 220.30000 1.000 42.29000 109 VAL D N 1
ATOM 6848 C CA . VAL E 3 109 ? 168.42100 192.07000 221.65700 1.000 42.29000 109 VAL D CA 1
ATOM 6849 C C . VAL E 3 109 ? 168.06600 190.99100 222.66800 1.000 42.29000 109 VAL D C 1
ATOM 6850 O O . VAL E 3 109 ? 168.74900 190.81900 223.68700 1.000 42.29000 109 VAL D O 1
ATOM 6854 N N . GLU E 3 110 ? 167.00900 190.22200 222.38700 1.000 54.31000 110 GLU D N 1
ATOM 6855 C CA . GLU E 3 110 ? 166.60800 189.16800 223.31200 1.000 54.31000 110 GLU D CA 1
ATOM 6856 C C . GLU E 3 110 ? 167.69600 188.11100 223.42600 1.000 54.31000 110 GLU D C 1
ATOM 6857 O O . GLU E 3 110 ? 167.92400 187.55600 224.50800 1.000 54.31000 110 GLU D O 1
ATOM 6863 N N . VAL E 3 111 ? 168.38100 187.82100 222.31900 1.000 39.72000 111 VAL D N 1
ATOM 6864 C CA . VAL E 3 111 ? 169.49700 186.88900 222.36900 1.000 39.72000 111 VAL D CA 1
ATOM 6865 C C . VAL E 3 111 ? 170.68400 187.51000 223.09100 1.000 39.72000 111 VAL D C 1
ATOM 6866 O O . VAL E 3 111 ? 171.43500 186.80600 223.77800 1.000 39.72000 111 VAL D O 1
ATOM 6870 N N . MET E 3 112 ? 170.84500 188.82400 222.97800 1.000 38.53000 112 MET D N 1
ATOM 6871 C CA . MET E 3 112 ? 172.03500 189.51800 223.44600 1.000 38.53000 112 MET D CA 1
ATOM 6872 C C . MET E 3 112 ? 172.00300 189.81500 224.93700 1.000 38.53000 112 MET D C 1
ATOM 6873 O O . MET E 3 112 ? 173.06200 190.03600 225.53400 1.000 38.53000 112 MET D O 1
ATOM 6878 N N . LEU E 3 113 ? 170.82200 189.82000 225.54800 1.000 38.59000 113 LEU D N 1
ATOM 6879 C CA . LEU E 3 113 ? 170.68400 190.08000 226.97400 1.000 38.59000 113 LEU D CA 1
ATOM 6880 C C . LEU E 3 113 ? 170.68600 188.81000 227.81300 1.000 38.59000 113 LEU D C 1
ATOM 6881 O O . LEU E 3 113 ? 170.55400 188.89500 229.03900 1.000 38.59000 113 LEU D O 1
ATOM 6886 N N . LYS E 3 114 ? 170.83200 187.64000 227.19300 1.000 40.95000 114 LYS D N 1
ATOM 6887 C CA . LYS E 3 114 ? 170.79200 186.37300 227.90800 1.000 40.95000 114 LYS D CA 1
ATOM 6888 C C . LYS E 3 114 ? 172.11400 185.62500 227.91200 1.000 40.95000 114 LYS D C 1
ATOM 6889 O O . LYS E 3 114 ? 172.42000 184.95100 228.89900 1.000 40.95000 114 LYS D O 1
ATOM 6895 N N . ASP E 3 115 ? 172.90800 185.72800 226.84900 1.000 42.39000 115 ASP D N 1
ATOM 6896 C CA . ASP E 3 115 ? 174.16700 185.00000 226.75100 1.000 42.39000 115 ASP D CA 1
ATOM 6897 C C . ASP E 3 115 ? 175.24700 185.93500 226.23000 1.000 42.39000 115 ASP D C 1
ATOM 6898 O O . ASP E 3 115 ? 175.09600 186.52000 225.15500 1.000 42.39000 115 ASP D O 1
ATOM 6903 N N . VAL E 3 116 ? 176.33300 186.07000 226.99400 1.000 29.45000 116 VAL D N 1
ATOM 6904 C CA . VAL E 3 116 ? 177.46300 186.87800 226.54700 1.000 29.45000 116 VAL D CA 1
ATOM 6905 C C . VAL E 3 116 ? 178.17200 186.20800 225.37600 1.000 29.45000 116 VAL D C 1
ATOM 6906 O O . VAL E 3 116 ? 178.78600 186.88600 224.53900 1.000 29.45000 116 VAL D O 1
ATOM 6910 N N . ILE E 3 117 ? 178.10800 184.87700 225.29600 1.000 29.69000 117 ILE D N 1
ATOM 6911 C CA . ILE E 3 117 ? 178.78600 184.15300 224.22300 1.000 29.69000 117 ILE D CA 1
ATOM 6912 C C . ILE E 3 117 ? 178.20300 184.53100 222.87000 1.000 29.69000 117 ILE D C 1
ATOM 6913 O O . ILE E 3 117 ? 178.93900 184.72300 221.89400 1.000 29.69000 117 ILE D O 1
ATOM 6918 N N . ALA E 3 118 ? 176.87600 184.63700 222.78200 1.000 29.87000 118 ALA D N 1
ATOM 6919 C CA . ALA E 3 118 ? 176.25500 185.06100 221.53200 1.000 29.87000 118 ALA D CA 1
ATOM 6920 C C . ALA E 3 118 ? 176.67400 186.47900 221.16600 1.000 29.87000 118 ALA D C 1
ATOM 6921 O O . ALA E 3 118 ? 176.85600 186.79500 219.98200 1.000 29.87000 118 ALA D O 1
ATOM 6923 N N . ASP E 3 119 ? 176.82400 187.34800 222.16600 1.000 28.58000 119 ASP D N 1
ATOM 6924 C CA . ASP E 3 119 ? 177.23400 188.72200 221.90300 1.000 28.58000 119 ASP D CA 1
ATOM 6925 C C . ASP E 3 119 ? 178.66500 188.78700 221.37500 1.000 28.58000 119 ASP D C 1
ATOM 6926 O O . ASP E 3 119 ? 178.94400 189.50600 220.40800 1.000 28.58000 119 ASP D O 1
ATOM 6931 N N . VAL E 3 120 ? 179.58200 188.04000 221.99000 1.000 26.12000 120 VAL D N 1
ATOM 6932 C CA . VAL E 3 120 ? 180.99400 188.17000 221.64200 1.000 26.12000 120 VAL D CA 1
ATOM 6933 C C . VAL E 3 120 ? 181.32800 187.35300 220.40000 1.000 26.12000 120 VAL D C 1
ATOM 6934 O O . VAL E 3 120 ? 181.88000 187.87600 219.42400 1.000 26.12000 120 VAL D O 1
ATOM 6938 N N . GLY E 3 121 ? 181.00200 186.06400 220.41000 1.000 28.36000 121 GLY D N 1
ATOM 6939 C CA . GLY E 3 121 ? 181.33400 185.18100 219.31300 1.000 28.36000 121 GLY D CA 1
ATOM 6940 C C . GLY E 3 121 ? 180.36300 185.16500 218.15700 1.000 28.36000 121 GLY D C 1
ATOM 6941 O O . GLY E 3 121 ? 180.55700 184.39500 217.21300 1.000 28.36000 121 GLY D O 1
ATOM 6942 N N . GLY E 3 122 ? 179.31400 185.98100 218.20000 1.000 55.00000 122 GLY D N 1
ATOM 6943 C CA . GLY E 3 122 ? 178.35800 186.03400 217.11500 1.000 55.00000 122 GLY D CA 1
ATOM 6944 C C . GLY E 3 122 ? 177.45900 184.81400 217.08500 1.000 55.00000 122 GLY D C 1
ATOM 6945 O O . GLY E 3 122 ? 177.63200 183.84800 217.82900 1.000 55.00000 122 GLY D O 1
ATOM 6946 N N . PHE E 3 123 ? 176.47400 184.86200 216.19100 1.000 37.30000 123 PHE D N 1
ATOM 6947 C CA . PHE E 3 123 ? 175.52100 183.76500 216.07500 1.000 37.30000 123 PHE D CA 1
ATOM 6948 C C . PHE E 3 123 ? 174.78200 183.88400 214.74900 1.000 37.30000 123 PHE D C 1
ATOM 6949 O O . PHE E 3 123 ? 174.89700 184.88200 214.03400 1.000 37.30000 123 PHE D O 1
ATOM 6957 N N . MET E 3 124 ? 174.02200 182.83800 214.43100 1.000 39.44000 124 MET D N 1
ATOM 6958 C CA . MET E 3 124 ? 173.24100 182.77800 213.20800 1.000 39.44000 124 MET D CA 1
ATOM 6959 C C . MET E 3 124 ? 171.90200 182.11600 213.48900 1.000 39.44000 124 MET D C 1
ATOM 6960 O O . MET E 3 124 ? 171.83200 181.12600 214.22100 1.000 39.44000 124 MET D O 1
ATOM 6965 N N . TYR E 3 125 ? 170.84300 182.66900 212.90400 1.000 47.38000 125 TYR D N 1
ATOM 6966 C CA . TYR E 3 125 ? 169.53300 182.03400 212.89400 1.000 47.38000 125 TYR D CA 1
ATOM 6967 C C . TYR E 3 125 ? 169.01800 182.01200 211.46500 1.000 47.38000 125 TYR D C 1
ATOM 6968 O O . TYR E 3 125 ? 168.97100 183.05400 210.80200 1.000 47.38000 125 TYR D O 1
ATOM 6977 N N . ALA E 3 126 ? 168.63000 180.83000 210.99800 1.000 63.09000 126 ALA D N 1
ATOM 6978 C CA . ALA E 3 126 ? 168.16600 180.62300 209.63400 1.000 63.09000 126 ALA D CA 1
ATOM 6979 C C . ALA E 3 126 ? 166.66700 180.36000 209.64000 1.000 63.09000 126 ALA D C 1
ATOM 6980 O O . ALA E 3 126 ? 166.17900 179.55200 210.43800 1.000 63.09000 126 ALA D O 1
ATOM 6982 N N . GLY E 3 127 ? 165.94700 181.03700 208.75300 1.000 90.57000 127 GLY D N 1
ATOM 6983 C CA . GLY E 3 127 ? 164.50200 180.88200 208.69600 1.000 90.57000 127 GLY D CA 1
ATOM 6984 C C . GLY E 3 127 ? 163.87800 181.90300 207.76900 1.000 90.57000 127 GLY D C 1
ATOM 6985 O O . GLY E 3 127 ? 164.51500 182.37500 206.82200 1.000 90.57000 127 GLY D O 1
ATOM 6986 N N . GLY E 3 128 ? 162.61700 182.23200 208.05500 1.000 72.13000 128 GLY D N 1
ATOM 6987 C CA . GLY E 3 128 ? 161.93000 183.23700 207.26000 1.000 72.13000 128 GLY D CA 1
ATOM 6988 C C . GLY E 3 128 ? 162.59800 184.59600 207.33400 1.000 72.13000 128 GLY D C 1
ATOM 6989 O O . GLY E 3 128 ? 162.64900 185.33000 206.34400 1.000 72.13000 128 GLY D O 1
ATOM 6990 N N . ALA E 3 129 ? 163.11800 184.95000 208.50700 1.000 64.61000 129 ALA D N 1
ATOM 6991 C CA . ALA E 3 129 ? 163.82700 186.21000 208.72300 1.000 64.61000 129 ALA D CA 1
ATOM 6992 C C . ALA E 3 129 ? 165.18200 185.88600 209.33600 1.000 64.61000 129 ALA D C 1
ATOM 6993 O O . ALA E 3 129 ? 165.34600 185.92000 210.56500 1.000 64.61000 129 ALA D O 1
ATOM 6995 N N . PRO E 3 130 ? 166.17300 185.55400 208.50900 1.000 52.19000 130 PRO D N 1
ATOM 6996 C CA . PRO E 3 130 ? 167.48600 185.17900 209.04700 1.000 52.19000 130 PRO D CA 1
ATOM 6997 C C . PRO E 3 130 ? 168.13800 186.33200 209.79400 1.000 52.19000 130 PRO D C 1
ATOM 6998 O O . PRO E 3 130 ? 167.97600 187.50200 209.44200 1.000 52.19000 130 PRO D O 1
ATOM 7002 N N . VAL E 3 131 ? 168.88500 185.98300 210.83800 1.000 36.18000 131 VAL D N 1
ATOM 7003 C CA . VAL E 3 131 ? 169.59300 186.95300 211.66200 1.000 36.18000 131 VAL D CA 1
ATOM 7004 C C . VAL E 3 131 ? 171.05400 186.53500 211.74900 1.000 36.18000 131 VAL D C 1
ATOM 7005 O O . VAL E 3 131 ? 171.35800 185.36900 212.01900 1.000 36.18000 131 VAL D O 1
ATOM 7009 N N . ARG E 3 132 ? 171.95400 187.48800 211.52200 1.000 34.16000 132 ARG D N 1
ATOM 7010 C CA . ARG E 3 132 ? 173.38400 187.21900 211.51000 1.000 34.16000 132 ARG D CA 1
ATOM 7011 C C . ARG E 3 132 ? 174.09400 188.14600 212.48300 1.000 34.16000 132 ARG D C 1
ATOM 7012 O O . ARG E 3 132 ? 173.69400 189.29600 212.67600 1.000 34.16000 132 ARG D O 1
ATOM 7020 N N . ARG E 3 133 ? 175.15900 187.63100 213.09700 1.000 39.07000 133 ARG D N 1
ATOM 7021 C CA . ARG E 3 133 ? 176.02900 188.45400 213.93300 1.000 39.07000 133 ARG D CA 1
ATOM 7022 C C . ARG E 3 133 ? 177.43700 187.88900 213.83600 1.000 39.07000 133 ARG D C 1
ATOM 7023 O O . ARG E 3 133 ? 177.69300 186.77300 214.30500 1.000 39.07000 133 ARG D O 1
ATOM 7031 N N . THR E 3 134 ? 178.33900 188.65500 213.22900 1.000 55.00000 134 THR D N 1
ATOM 7032 C CA . THR E 3 134 ? 179.71900 188.22900 213.05400 1.000 55.00000 134 THR D CA 1
ATOM 7033 C C . THR E 3 134 ? 180.45400 188.23100 214.39000 1.000 55.00000 134 THR D C 1
ATOM 7034 O O . THR E 3 134 ? 180.21400 189.07500 215.25800 1.000 55.00000 134 THR D O 1
ATOM 7038 N N . SER E 3 135 ? 181.35700 187.26800 214.55100 1.000 28.43000 135 SER D N 1
ATOM 7039 C CA . SER E 3 135 ? 182.14200 187.16300 215.77000 1.000 28.43000 135 SER D CA 1
ATOM 7040 C C . SER E 3 135 ? 183.04900 188.37700 215.93700 1.000 28.43000 135 SER D C 1
ATOM 7041 O O . SER E 3 135 ? 183.57000 188.93300 214.96700 1.000 28.43000 135 SER D O 1
ATOM 7044 N N . ARG E 3 136 ? 183.23100 188.78900 217.19000 1.000 28.19000 136 ARG D N 1
ATOM 7045 C CA . ARG E 3 136 ? 184.09800 189.91000 217.52200 1.000 28.19000 136 ARG D CA 1
ATOM 7046 C C . ARG E 3 136 ? 185.53500 189.48700 217.79600 1.000 28.19000 136 ARG D C 1
ATOM 7047 O O . ARG E 3 136 ? 186.38200 190.34900 218.04900 1.000 28.19000 136 ARG D O 1
ATOM 7055 N N . ILE E 3 137 ? 185.82800 188.19100 217.76300 1.000 20.98000 137 ILE D N 1
ATOM 7056 C CA . ILE E 3 137 ? 187.18500 187.67700 217.90700 1.000 20.98000 137 ILE D CA 1
ATOM 7057 C C . ILE E 3 137 ? 187.50400 186.83800 216.67800 1.000 20.98000 137 ILE D C 1
ATOM 7058 O O . ILE E 3 137 ? 186.70700 185.98100 216.28000 1.000 20.98000 137 ILE D O 1
ATOM 7063 N N . LYS E 3 138 ? 188.65900 187.09800 216.07100 1.000 25.32000 138 LYS D N 1
ATOM 7064 C CA . LYS E 3 138 ? 189.06700 186.43200 214.84400 1.000 25.32000 138 LYS D CA 1
ATOM 7065 C C . LYS E 3 138 ? 190.39600 185.72700 215.06500 1.000 25.32000 138 LYS D C 1
ATOM 7066 O O . LYS E 3 138 ? 191.36900 186.34700 215.50800 1.000 25.32000 138 LYS D O 1
ATOM 7072 N N . LEU E 3 139 ? 190.43200 184.43400 214.75100 1.000 23.24000 139 LEU D N 1
ATOM 7073 C CA . LEU E 3 139 ? 191.61400 183.59900 214.88500 1.000 23.24000 139 LEU D CA 1
ATOM 7074 C C . LEU E 3 139 ? 191.88300 182.90700 213.55400 1.000 23.24000 139 LEU D C 1
ATOM 7075 O O . LEU E 3 139 ? 191.12800 183.05200 212.58900 1.000 23.24000 139 LEU D O 1
ATOM 7080 N N . GLY E 3 140 ? 192.97200 182.14300 213.50600 1.000 39.70000 140 GLY D N 1
ATOM 7081 C CA . GLY E 3 140 ? 193.34900 181.43600 212.30200 1.000 39.70000 140 GLY D CA 1
ATOM 7082 C C . GLY E 3 140 ? 194.05700 180.14200 212.63900 1.000 39.70000 140 GLY D C 1
ATOM 7083 O O . GLY E 3 140 ? 194.26700 179.80900 213.80800 1.000 39.70000 140 GLY D O 1
ATOM 7084 N N . TYR E 3 141 ? 194.42300 179.40700 211.59400 1.000 55.00000 141 TYR D N 1
ATOM 7085 C CA . TYR E 3 141 ? 195.13600 178.15100 211.77400 1.000 55.00000 141 TYR D CA 1
ATOM 7086 C C . TYR E 3 141 ? 196.51100 178.40100 212.38200 1.000 55.00000 141 TYR D C 1
ATOM 7087 O O . TYR E 3 141 ? 197.12600 179.45000 212.17800 1.000 55.00000 141 TYR D O 1
ATOM 7096 N N . MET E 3 142 ? 196.99300 177.41500 213.13300 1.000 55.00000 142 MET D N 1
ATOM 7097 C CA . MET E 3 142 ? 198.29800 177.49700 213.77700 1.000 55.00000 142 MET D CA 1
ATOM 7098 C C . MET E 3 142 ? 199.32400 176.81600 212.87800 1.000 55.00000 142 MET D C 1
ATOM 7099 O O . MET E 3 142 ? 199.32500 175.58900 212.74000 1.000 55.00000 142 MET D O 1
ATOM 7104 N N . ILE E 3 143 ? 200.19800 177.61300 212.26700 1.000 33.49000 143 ILE D N 1
ATOM 7105 C CA . ILE E 3 143 ? 201.15600 177.12100 211.28000 1.000 33.49000 143 ILE D CA 1
ATOM 7106 C C . ILE E 3 143 ? 202.56900 177.34400 211.80000 1.000 33.49000 143 ILE D C 1
ATOM 7107 O O . ILE E 3 143 ? 202.86200 178.42000 212.34500 1.000 33.49000 143 ILE D O 1
ATOM 7112 N N . PRO E 3 144 ? 203.47000 176.37400 211.66900 1.000 31.91000 144 PRO D N 1
ATOM 7113 C CA . PRO E 3 144 ? 204.86800 176.61700 212.03800 1.000 31.91000 144 PRO D CA 1
ATOM 7114 C C . PRO E 3 144 ? 205.52100 177.62300 211.10300 1.000 31.91000 144 PRO D C 1
ATOM 7115 O O . PRO E 3 144 ? 205.12300 177.79800 209.95000 1.000 31.91000 144 PRO D O 1
ATOM 7119 N N . ALA E 3 145 ? 206.54200 178.29500 211.63100 1.000 35.94000 145 ALA D N 1
ATOM 7120 C CA . ALA E 3 145 ? 207.21400 179.34900 210.88400 1.000 35.94000 145 ALA D CA 1
ATOM 7121 C C . ALA E 3 145 ? 207.87000 178.79000 209.62600 1.000 35.94000 145 ALA D C 1
ATOM 7122 O O . ALA E 3 145 ? 208.57600 177.78000 209.67500 1.000 35.94000 145 ALA D O 1
ATOM 7124 N N . LEU E 3 146 ? 207.62800 179.45600 208.49800 1.000 37.82000 146 LEU D N 1
ATOM 7125 C CA . LEU E 3 146 ? 208.22400 179.06800 207.22000 1.000 37.82000 146 LEU D CA 1
ATOM 7126 C C . LEU E 3 146 ? 209.50200 179.86900 206.96900 1.000 37.82000 146 LEU D C 1
ATOM 7127 O O . LEU E 3 146 ? 209.63200 180.62600 206.00700 1.000 37.82000 146 LEU D O 1
ATOM 7132 N N . ARG E 3 147 ? 210.46000 179.68400 207.87000 1.000 53.27000 147 ARG D N 1
ATOM 7133 C CA . ARG E 3 147 ? 211.72000 180.41100 207.84500 1.000 53.27000 147 ARG D CA 1
ATOM 7134 C C . ARG E 3 147 ? 212.81400 179.54800 207.23100 1.000 53.27000 147 ARG D C 1
ATOM 7135 O O . ARG E 3 147 ? 212.90800 178.35100 207.51100 1.000 53.27000 147 ARG D O 1
ATOM 7143 N N . GLY E 3 148 ? 213.64400 180.17000 206.39300 1.000 61.62000 148 GLY D N 1
ATOM 7144 C CA . GLY E 3 148 ? 214.74900 179.45600 205.78600 1.000 61.62000 148 GLY D CA 1
ATOM 7145 C C . GLY E 3 148 ? 214.28100 178.43400 204.76300 1.000 61.62000 148 GLY D C 1
ATOM 7146 O O . GLY E 3 148 ? 213.19900 178.54100 204.17700 1.000 61.62000 148 GLY D O 1
ATOM 7147 N N . ASP E 3 149 ? 215.12000 177.42000 204.54800 1.000 67.72000 149 ASP D N 1
ATOM 7148 C CA . ASP E 3 149 ? 214.83200 176.36500 203.58600 1.000 67.72000 149 ASP D CA 1
ATOM 7149 C C . ASP E 3 149 ? 214.35400 175.07300 204.23600 1.000 67.72000 149 ASP D C 1
ATOM 7150 O O . ASP E 3 149 ? 213.85700 174.19000 203.52600 1.000 67.72000 149 ASP D O 1
ATOM 7155 N N . GLU E 3 150 ? 214.48800 174.93900 205.55200 1.000 66.27000 150 GLU D N 1
ATOM 7156 C CA . GLU E 3 150 ? 214.07000 173.74300 206.27200 1.000 66.27000 150 GLU D CA 1
ATOM 7157 C C . GLU E 3 150 ? 212.96500 174.10500 207.24900 1.000 66.27000 150 GLU D C 1
ATOM 7158 O O . GLU E 3 150 ? 213.11300 175.04000 208.04300 1.000 66.27000 150 GLU D O 1
ATOM 7164 N N . ILE E 3 151 ? 211.86300 173.36400 207.19100 1.000 48.09000 151 ILE D N 1
ATOM 7165 C CA . ILE E 3 151 ? 210.72400 173.59000 208.07700 1.000 48.09000 151 ILE D CA 1
ATOM 7166 C C . ILE E 3 151 ? 211.02300 172.97000 209.43600 1.000 48.09000 151 ILE D C 1
ATOM 7167 O O . ILE E 3 151 ? 211.30800 171.76600 209.51600 1.000 48.09000 151 ILE D O 1
ATOM 7172 N N . PRO E 3 152 ? 210.97200 173.73900 210.52300 1.000 36.11000 152 PRO D N 1
ATOM 7173 C CA . PRO E 3 152 ? 211.25300 173.17700 211.86200 1.000 36.11000 152 PRO D CA 1
ATOM 7174 C C . PRO E 3 152 ? 210.05000 172.45000 212.44700 1.000 36.11000 152 PRO D C 1
ATOM 7175 O O . PRO E 3 152 ? 209.43000 172.86600 213.43100 1.000 36.11000 152 PRO D O 1
ATOM 7179 N N . ALA E 3 153 ? 209.70100 171.32200 211.83000 1.000 33.81000 153 ALA D N 1
ATOM 7180 C CA . ALA E 3 153 ? 208.57500 170.51800 212.28000 1.000 33.81000 153 ALA D CA 1
ATOM 7181 C C . ALA E 3 153 ? 208.84400 169.05700 211.95300 1.000 33.81000 153 ALA D C 1
ATOM 7182 O O . ALA E 3 153 ? 209.57200 168.74200 211.00900 1.000 33.81000 153 ALA D O 1
ATOM 7184 N N . GLN E 3 154 ? 208.24900 168.16900 212.74600 1.000 49.45000 154 GLN D N 1
ATOM 7185 C CA . GLN E 3 154 ? 208.41300 166.74000 212.52500 1.000 49.45000 154 GLN D CA 1
ATOM 7186 C C . GLN E 3 154 ? 207.19200 166.00600 213.06200 1.000 49.45000 154 GLN D C 1
ATOM 7187 O O . GLN E 3 154 ? 206.57100 166.43500 214.03600 1.000 49.45000 154 GLN D O 1
ATOM 7193 N N . LEU E 3 155 ? 206.85800 164.89500 212.40800 1.000 45.13000 155 LEU D N 1
ATOM 7194 C CA . LEU E 3 155 ? 205.72000 164.06300 212.77000 1.000 45.13000 155 LEU D CA 1
ATOM 7195 C C . LEU E 3 155 ? 206.12300 162.59700 212.69700 1.000 45.13000 155 LEU D C 1
ATOM 7196 O O . LEU E 3 155 ? 206.86300 162.19500 211.79600 1.000 45.13000 155 LEU D O 1
ATOM 7201 N N . GLU E 3 156 ? 205.63500 161.79900 213.64600 1.000 58.05000 156 GLU D N 1
ATOM 7202 C CA . GLU E 3 156 ? 205.95900 160.38000 213.67900 1.000 58.05000 156 GLU D CA 1
ATOM 7203 C C . GLU E 3 156 ? 204.80200 159.63800 214.33700 1.000 58.05000 156 GLU D C 1
ATOM 7204 O O . GLU E 3 156 ? 203.85400 160.24600 214.83600 1.000 58.05000 156 GLU D O 1
ATOM 7210 N N . ALA E 3 157 ? 204.87700 158.30800 214.31500 1.000 53.32000 157 ALA D N 1
ATOM 7211 C CA . ALA E 3 157 ? 203.87100 157.45100 214.92400 1.000 53.32000 157 ALA D CA 1
ATOM 7212 C C . ALA E 3 157 ? 204.48200 156.68400 216.08800 1.000 53.32000 157 ALA D C 1
ATOM 7213 O O . ALA E 3 157 ? 205.66800 156.34100 216.07600 1.000 53.32000 157 ALA D O 1
ATOM 7215 N N . GLN E 3 158 ? 203.65800 156.41500 217.10100 1.000 65.40000 158 GLN D N 1
ATOM 7216 C CA . GLN E 3 158 ? 204.08900 155.72800 218.30700 1.000 65.40000 158 GLN D CA 1
ATOM 7217 C C . GLN E 3 158 ? 203.18600 154.53300 218.56800 1.000 65.40000 158 GLN D C 1
ATOM 7218 O O . GLN E 3 158 ? 201.99400 154.54800 218.24300 1.000 65.40000 158 GLN D O 1
ATOM 7224 N N . PHE E 3 159 ? 203.76800 153.51300 219.19000 1.000 93.12000 159 PHE D N 1
ATOM 7225 C CA . PHE E 3 159 ? 203.16900 152.19400 219.35200 1.000 93.12000 159 PHE D CA 1
ATOM 7226 C C . PHE E 3 159 ? 202.70800 152.02200 220.79400 1.000 93.12000 159 PHE D C 1
ATOM 7227 O O . PHE E 3 159 ? 203.45300 152.33600 221.72400 1.000 93.12000 159 PHE D O 1
ATOM 7235 N N . HIS E 3 160 ? 201.48000 151.53400 220.98300 1.000 94.51000 160 HIS D N 1
ATOM 7236 C CA . HIS E 3 160 ? 200.94400 151.32400 222.32000 1.000 94.51000 160 HIS D CA 1
ATOM 7237 C C . HIS E 3 160 ? 200.12700 150.03900 222.36800 1.000 94.51000 160 HIS D C 1
ATOM 7238 O O . HIS E 3 160 ? 199.49700 149.63700 221.38700 1.000 94.51000 160 HIS D O 1
ATOM 7245 N N . VAL E 3 161 ? 200.13800 149.40300 223.54400 1.000 99.66000 161 VAL D N 1
ATOM 7246 C CA . VAL E 3 161 ? 199.48000 148.12200 223.76800 1.000 99.66000 161 VAL D CA 1
ATOM 7247 C C . VAL E 3 161 ? 198.63200 148.23100 225.03200 1.000 99.66000 161 VAL D C 1
ATOM 7248 O O . VAL E 3 161 ? 198.92200 149.01900 225.93300 1.000 99.66000 161 VAL D O 1
ATOM 7252 N N . ARG E 3 162 ? 197.57000 147.42800 225.08700 1.000 104.24000 162 ARG D N 1
ATOM 7253 C CA . ARG E 3 162 ? 196.73000 147.30600 226.27100 1.000 104.24000 162 ARG D CA 1
ATOM 7254 C C . ARG E 3 162 ? 196.93100 145.92800 226.88700 1.000 104.24000 162 ARG D C 1
ATOM 7255 O O . ARG E 3 162 ? 196.83300 144.91400 226.18800 1.000 104.24000 162 ARG D O 1
ATOM 7263 N N . PHE E 3 163 ? 197.20900 145.89700 228.18700 1.000 133.43000 163 PHE D N 1
ATOM 7264 C CA . PHE E 3 163 ? 197.48600 144.64800 228.87900 1.000 133.43000 163 PHE D CA 1
ATOM 7265 C C . PHE E 3 163 ? 196.20400 143.86500 229.13900 1.000 133.43000 163 PHE D C 1
ATOM 7266 O O . PHE E 3 163 ? 195.14300 144.43500 229.41000 1.000 133.43000 163 PHE D O 1
ATOM 7274 N N . SER E 3 164 ? 196.31500 142.54000 229.05300 1.000 136.46000 164 SER D N 1
ATOM 7275 C CA . SER E 3 164 ? 195.20100 141.64800 229.34100 1.000 136.46000 164 SER D CA 1
ATOM 7276 C C . SER E 3 164 ? 195.75400 140.27200 229.68200 1.000 136.46000 164 SER D C 1
ATOM 7277 O O . SER E 3 164 ? 196.71900 139.81600 229.06300 1.000 136.46000 164 SER D O 1
ATOM 7280 N N . ASN E 3 165 ? 195.13700 139.61700 230.66700 1.000 142.64000 165 ASN D N 1
ATOM 7281 C CA . ASN E 3 165 ? 195.58000 138.29500 231.09400 1.000 142.64000 165 ASN D CA 1
ATOM 7282 C C . ASN E 3 165 ? 195.06800 137.17400 230.19900 1.000 142.64000 165 ASN D C 1
ATOM 7283 O O . ASN E 3 165 ? 195.58700 136.05800 230.27800 1.000 142.64000 165 ASN D O 1
ATOM 7288 N N . LYS E 3 166 ? 194.07000 137.43900 229.35600 1.000 142.38000 166 LYS D N 1
ATOM 7289 C CA . LYS E 3 166 ? 193.49300 136.43700 228.46200 1.000 142.38000 166 LYS D CA 1
ATOM 7290 C C . LYS E 3 166 ? 193.46200 137.01100 227.05200 1.000 142.38000 166 LYS D C 1
ATOM 7291 O O . LYS E 3 166 ? 192.42900 137.52100 226.59800 1.000 142.38000 166 LYS D O 1
ATOM 7297 N N . PRO E 3 167 ? 194.58400 136.95500 226.33400 1.000 144.33000 167 PRO D N 1
ATOM 7298 C CA . PRO E 3 167 ? 194.60900 137.48600 224.96600 1.000 144.33000 167 PRO D CA 1
ATOM 7299 C C . PRO E 3 167 ? 193.61800 136.76000 224.06700 1.000 144.33000 167 PRO D C 1
ATOM 7300 O O . PRO E 3 167 ? 193.43500 135.54600 224.16300 1.000 144.33000 167 PRO D O 1
ATOM 7304 N N . VAL E 3 168 ? 192.97700 137.52400 223.18700 1.000 172.78000 168 VAL D N 1
ATOM 7305 C CA . VAL E 3 168 ? 191.99200 136.97300 222.26600 1.000 172.78000 168 VAL D CA 1
ATOM 7306 C C . VAL E 3 168 ? 192.22400 137.52100 220.86300 1.000 172.78000 168 VAL D C 1
ATOM 7307 O O . VAL E 3 168 ? 192.29600 138.73400 220.66600 1.000 172.78000 168 VAL D O 1
ATOM 7311 N N . ALA E 3 173 ? 193.99300 145.21600 221.00300 1.000 79.36000 173 ALA D N 1
ATOM 7312 C CA . ALA E 3 173 ? 194.73800 145.63200 222.18500 1.000 79.36000 173 ALA D CA 1
ATOM 7313 C C . ALA E 3 173 ? 196.01700 146.36300 221.79300 1.000 79.36000 173 ALA D C 1
ATOM 7314 O O . ALA E 3 173 ? 196.89600 146.58100 222.62300 1.000 79.36000 173 ALA D O 1
ATOM 7316 N N . ILE E 3 174 ? 196.11300 146.73400 220.51800 1.000 71.17000 174 ILE D N 1
ATOM 7317 C CA . ILE E 3 174 ? 197.27300 147.42600 219.97200 1.000 71.17000 174 ILE D CA 1
ATOM 7318 C C . ILE E 3 174 ? 196.78500 148.61400 219.15500 1.000 71.17000 174 ILE D C 1
ATOM 7319 O O . ILE E 3 174 ? 195.86900 148.47200 218.33800 1.000 71.17000 174 ILE D O 1
ATOM 7324 N N . PHE E 3 175 ? 197.39200 149.78000 219.37200 1.000 71.86000 175 PHE D N 1
ATOM 7325 C CA . PHE E 3 175 ? 197.03400 150.97100 218.61700 1.000 71.86000 175 PHE D CA 1
ATOM 7326 C C . PHE E 3 175 ? 198.26600 151.84100 218.40400 1.000 71.86000 175 PHE D C 1
ATOM 7327 O O . PHE E 3 175 ? 199.32800 151.61900 218.99500 1.000 71.86000 175 PHE D O 1
ATOM 7335 N N . ASN E 3 176 ? 198.11500 152.82500 217.52300 1.000 56.85000 176 ASN D N 1
ATOM 7336 C CA . ASN E 3 176 ? 199.18100 153.74800 217.16700 1.000 56.85000 176 ASN D CA 1
ATOM 7337 C C . ASN E 3 176 ? 198.67000 155.17700 217.27700 1.000 56.85000 176 ASN D C 1
ATOM 7338 O O . ASN E 3 176 ? 197.51300 155.46000 216.95200 1.000 56.85000 176 ASN D O 1
ATOM 7343 N N . VAL E 3 177 ? 199.53800 156.07700 217.73400 1.000 51.08000 177 VAL D N 1
ATOM 7344 C CA . VAL E 3 177 ? 199.18200 157.47300 217.96400 1.000 51.08000 177 VAL D CA 1
ATOM 7345 C C . VAL E 3 177 ? 200.22200 158.36700 217.30100 1.000 51.08000 177 VAL D C 1
ATOM 7346 O O . VAL E 3 177 ? 201.42800 158.15700 217.46500 1.000 51.08000 177 VAL D O 1
ATOM 7350 N N . GLU E 3 178 ? 199.75700 159.36300 216.55300 1.000 41.72000 178 GLU D N 1
ATOM 7351 C CA . GLU E 3 178 ? 200.64700 160.29200 215.86600 1.000 41.72000 178 GLU D CA 1
ATOM 7352 C C . GLU E 3 178 ? 201.06900 161.41000 216.80800 1.000 41.72000 178 GLU D C 1
ATOM 7353 O O . GLU E 3 178 ? 200.23700 161.98000 217.52300 1.000 41.72000 178 GLU D O 1
ATOM 7359 N N . VAL E 3 179 ? 202.36400 161.72300 216.80600 1.000 42.72000 179 VAL D N 1
ATOM 7360 C CA . VAL E 3 179 ? 202.95400 162.72700 217.68100 1.000 42.72000 179 VAL D CA 1
ATOM 7361 C C . VAL E 3 179 ? 203.81500 163.65900 216.84200 1.000 42.72000 179 VAL D C 1
ATOM 7362 O O . VAL E 3 179 ? 204.59300 163.20500 215.99200 1.000 42.72000 179 VAL D O 1
ATOM 7366 N N . SER E 3 180 ? 203.68400 164.96400 217.08200 1.000 47.92000 180 SER D N 1
ATOM 7367 C CA . SER E 3 180 ? 204.38200 165.98000 216.31000 1.000 47.92000 180 SER D CA 1
ATOM 7368 C C . SER E 3 180 ? 205.16200 166.90300 217.23900 1.000 47.92000 180 SER D C 1
ATOM 7369 O O . SER E 3 180 ? 204.88700 166.99600 218.43500 1.000 47.92000 180 SER D O 1
ATOM 7372 N N . SER E 3 181 ? 206.15500 167.57700 216.66700 1.000 45.73000 181 SER D N 1
ATOM 7373 C CA . SER E 3 181 ? 206.94300 168.57000 217.38800 1.000 45.73000 181 SER D CA 1
ATOM 7374 C C . SER E 3 181 ? 207.28300 169.70100 216.43300 1.000 45.73000 181 SER D C 1
ATOM 7375 O O . SER E 3 181 ? 207.78100 169.44800 215.33100 1.000 45.73000 181 SER D O 1
ATOM 7378 N N . ALA E 3 182 ? 207.02100 170.94100 216.84800 1.000 33.70000 182 ALA D N 1
ATOM 7379 C CA . ALA E 3 182 ? 207.18100 172.06300 215.93300 1.000 33.70000 182 ALA D CA 1
ATOM 7380 C C . ALA E 3 182 ? 207.31700 173.36500 216.71100 1.000 33.70000 182 ALA D C 1
ATOM 7381 O O . ALA E 3 182 ? 207.22600 173.40400 217.94200 1.000 33.70000 182 ALA D O 1
ATOM 7383 N N . LEU E 3 183 ? 207.55900 174.43500 215.95500 1.000 26.71000 183 LEU D N 1
ATOM 7384 C CA . LEU E 3 183 ? 207.60000 175.80600 216.45500 1.000 26.71000 183 LEU D CA 1
ATOM 7385 C C . LEU E 3 183 ? 206.44500 176.54800 215.78500 1.000 26.71000 183 LEU D C 1
ATOM 7386 O O . LEU E 3 183 ? 206.57500 177.03000 214.65800 1.000 26.71000 183 LEU D O 1
ATOM 7391 N N . TYR E 3 184 ? 205.32200 176.63600 216.48700 1.000 28.02000 184 TYR D N 1
ATOM 7392 C CA . TYR E 3 184 ? 204.08500 177.16800 215.93400 1.000 28.02000 184 TYR D CA 1
ATOM 7393 C C . TYR E 3 184 ? 204.04600 178.68900 216.03400 1.000 28.02000 184 TYR D C 1
ATOM 7394 O O . TYR E 3 184 ? 204.69600 179.29800 216.88300 1.000 28.02000 184 TYR D O 1
ATOM 7403 N N . THR E 3 185 ? 203.27100 179.30000 215.13700 1.000 25.17000 185 THR D N 1
ATOM 7404 C CA . THR E 3 185 ? 203.02000 180.73400 215.16500 1.000 25.17000 185 THR D CA 1
ATOM 7405 C C . THR E 3 185 ? 201.56000 180.97700 214.81800 1.000 25.17000 185 THR D C 1
ATOM 7406 O O . THR E 3 185 ? 200.98100 180.25800 213.99800 1.000 25.17000 185 THR D O 1
ATOM 7410 N N . PHE E 3 186 ? 200.96700 181.99700 215.43700 1.000 21.72000 186 PHE D N 1
ATOM 7411 C CA . PHE E 3 186 ? 199.58800 182.33700 215.10200 1.000 21.72000 186 PHE D CA 1
ATOM 7412 C C . PHE E 3 186 ? 199.30000 183.78000 215.48800 1.000 21.72000 186 PHE D C 1
ATOM 7413 O O . PHE E 3 186 ? 199.96400 184.36000 216.35100 1.000 21.72000 186 PHE D O 1
ATOM 7421 N N . SER E 3 187 ? 198.27700 184.34200 214.85000 1.000 21.40000 187 SER D N 1
ATOM 7422 C CA . SER E 3 187 ? 197.87300 185.72200 215.07000 1.000 21.40000 187 SER D CA 1
ATOM 7423 C C . SER E 3 187 ? 196.38700 185.77700 215.39700 1.000 21.40000 187 SER D C 1
ATOM 7424 O O . SER E 3 187 ? 195.61400 184.88700 215.03500 1.000 21.40000 187 SER D O 1
ATOM 7427 N N . PHE E 3 188 ? 195.99300 186.84500 216.08800 1.000 25.35000 188 PHE D N 1
ATOM 7428 C CA . PHE E 3 188 ? 194.61100 187.01400 216.51100 1.000 25.35000 188 PHE D CA 1
ATOM 7429 C C . PHE E 3 188 ? 194.23400 188.48700 216.46400 1.000 25.35000 188 PHE D C 1
ATOM 7430 O O . PHE E 3 188 ? 195.09300 189.37200 216.52500 1.000 25.35000 188 PHE D O 1
ATOM 7438 N N . GLU E 3 189 ? 192.92800 188.73700 216.36600 1.000 28.43000 189 GLU D N 1
ATOM 7439 C CA . GLU E 3 189 ? 192.38700 190.08700 216.31900 1.000 28.43000 189 GLU D CA 1
ATOM 7440 C C . GLU E 3 189 ? 191.10400 190.14400 217.13700 1.000 28.43000 189 GLU D C 1
ATOM 7441 O O . GLU E 3 189 ? 190.29900 189.21100 217.12100 1.000 28.43000 189 GLU D O 1
ATOM 7447 N N . LEU E 3 190 ? 190.91900 191.25000 217.85800 1.000 30.40000 190 LEU D N 1
ATOM 7448 C CA . LEU E 3 190 ? 189.72700 191.43700 218.68000 1.000 30.40000 190 LEU D CA 1
ATOM 7449 C C . LEU E 3 190 ? 189.38200 192.91600 218.72400 1.000 30.40000 190 LEU D C 1
ATOM 7450 O O . LEU E 3 190 ? 190.17500 193.72000 219.22000 1.000 30.40000 190 LEU D O 1
ATOM 7455 N N . ASP E 3 191 ? 188.20200 193.27200 218.21900 1.000 32.02000 191 ASP D N 1
ATOM 7456 C CA . ASP E 3 191 ? 187.72400 194.65400 218.23000 1.000 32.02000 191 ASP D CA 1
ATOM 7457 C C . ASP E 3 191 ? 186.76200 194.81500 219.40300 1.000 32.02000 191 ASP D C 1
ATOM 7458 O O . ASP E 3 191 ? 185.63900 194.30500 219.37900 1.000 32.02000 191 ASP D O 1
ATOM 7463 N N . GLU E 3 192 ? 187.20600 195.53200 220.43300 1.000 36.77000 192 GLU D N 1
ATOM 7464 C CA . GLU E 3 192 ? 186.41500 195.73200 221.63900 1.000 36.77000 192 GLU D CA 1
ATOM 7465 C C . GLU E 3 192 ? 185.47900 196.92900 221.55300 1.000 36.77000 192 GLU D C 1
ATOM 7466 O O . GLU E 3 192 ? 184.68300 197.14000 222.47400 1.000 36.77000 192 GLU D O 1
ATOM 7472 N N . ASP E 3 193 ? 185.55000 197.71500 220.47900 1.000 35.57000 193 ASP D N 1
ATOM 7473 C CA . ASP E 3 193 ? 184.69300 198.88500 220.33400 1.000 35.57000 193 ASP D CA 1
ATOM 7474 C C . ASP E 3 193 ? 183.28200 198.53900 219.87900 1.000 35.57000 193 ASP D C 1
ATOM 7475 O O . ASP E 3 193 ? 182.41300 199.41700 219.89800 1.000 35.57000 193 ASP D O 1
ATOM 7480 N N . LEU E 3 194 ? 183.03200 197.29400 219.47400 1.000 30.25000 194 LEU D N 1
ATOM 7481 C CA . LEU E 3 194 ? 181.70800 196.87200 219.04300 1.000 30.25000 194 LEU D CA 1
ATOM 7482 C C . LEU E 3 194 ? 181.05900 195.87800 219.99400 1.000 30.25000 194 LEU D C 1
ATOM 7483 O O . LEU E 3 194 ? 179.97100 195.37500 219.69000 1.000 30.25000 194 LEU D O 1
ATOM 7488 N N . ILE E 3 195 ? 181.69000 195.57800 221.12900 1.000 30.05000 195 ILE D N 1
ATOM 7489 C CA . ILE E 3 195 ? 181.09500 194.67400 222.10300 1.000 30.05000 195 ILE D CA 1
ATOM 7490 C C . ILE E 3 195 ? 179.89800 195.35200 222.75700 1.000 30.05000 195 ILE D C 1
ATOM 7491 O O . ILE E 3 195 ? 179.93300 196.55100 223.06800 1.000 30.05000 195 ILE D O 1
ATOM 7496 N N . ALA E 3 196 ? 178.82300 194.58400 222.95400 1.000 32.18000 196 ALA D N 1
ATOM 7497 C CA . ALA E 3 196 ? 177.58200 195.07600 223.55700 1.000 32.18000 196 ALA D CA 1
ATOM 7498 C C . ALA E 3 196 ? 176.95800 196.19800 222.73400 1.000 32.18000 196 ALA D C 1
ATOM 7499 O O . ALA E 3 196 ? 176.37800 197.13800 223.28400 1.000 32.18000 196 ALA D O 1
ATOM 7501 N N . VAL E 3 197 ? 177.07000 196.10700 221.40700 1.000 25.32000 197 VAL D N 1
ATOM 7502 C CA . VAL E 3 197 ? 176.46000 197.06300 220.49600 1.000 25.32000 197 VAL D CA 1
ATOM 7503 C C . VAL E 3 197 ? 175.66800 196.28200 219.45500 1.000 25.32000 197 VAL D C 1
ATOM 7504 O O . VAL E 3 197 ? 176.22400 195.39600 218.79500 1.000 25.32000 197 VAL D O 1
ATOM 7508 N N . PRO E 3 198 ? 174.37600 196.55200 219.27400 1.000 28.23000 198 PRO D N 1
ATOM 7509 C CA . PRO E 3 198 ? 173.60700 195.83200 218.25400 1.000 28.23000 198 PRO D CA 1
ATOM 7510 C C . PRO E 3 198 ? 174.14200 196.10100 216.85500 1.000 28.23000 198 PRO D C 1
ATOM 7511 O O . PRO E 3 198 ? 174.64300 197.18700 216.55600 1.000 28.23000 198 PRO D O 1
ATOM 7515 N N . SER E 3 199 ? 174.02800 195.08900 215.99400 1.000 33.64000 199 SER D N 1
ATOM 7516 C CA . SER E 3 199 ? 174.52800 195.18000 214.63000 1.000 33.64000 199 SER D CA 1
ATOM 7517 C C . SER E 3 199 ? 173.43600 195.31600 213.57900 1.000 33.64000 199 SER D C 1
ATOM 7518 O O . SER E 3 199 ? 173.69300 195.89900 212.52200 1.000 33.64000 199 SER D O 1
ATOM 7521 N N . THR E 3 200 ? 172.23900 194.79900 213.83600 1.000 42.27000 200 THR D N 1
ATOM 7522 C CA . THR E 3 200 ? 171.14700 194.90200 212.87600 1.000 42.27000 200 THR D CA 1
ATOM 7523 C C . THR E 3 200 ? 170.58800 196.31800 212.87600 1.000 42.27000 200 THR D C 1
ATOM 7524 O O . THR E 3 200 ? 170.29700 196.88200 213.93700 1.000 42.27000 200 THR D O 1
ATOM 7528 N N . PHE E 3 201 ? 170.43700 196.89200 211.68600 1.000 51.29000 201 PHE D N 1
ATOM 7529 C CA . PHE E 3 201 ? 169.93400 198.25300 211.55800 1.000 51.29000 201 PHE D CA 1
ATOM 7530 C C . PHE E 3 201 ? 168.43400 198.29500 211.81700 1.000 51.29000 201 PHE D C 1
ATOM 7531 O O . PHE E 3 201 ? 167.69200 197.40100 211.40600 1.000 51.29000 201 PHE D O 1
ATOM 7539 N N . GLY E 3 202 ? 167.99300 199.34600 212.50000 1.000 56.67000 202 GLY D N 1
ATOM 7540 C CA . GLY E 3 202 ? 166.58500 199.48700 212.81800 1.000 56.67000 202 GLY D CA 1
ATOM 7541 C C . GLY E 3 202 ? 166.36300 200.63300 213.78300 1.000 56.67000 202 GLY D C 1
ATOM 7542 O O . GLY E 3 202 ? 167.20200 201.52700 213.90900 1.000 56.67000 202 GLY D O 1
ATOM 7543 N N . GLU E 3 203 ? 165.22100 200.58900 214.45900 1.000 64.38000 203 GLU D N 1
ATOM 7544 C CA . GLU E 3 203 ? 164.83700 201.60600 215.42600 1.000 64.38000 203 GLU D CA 1
ATOM 7545 C C . GLU E 3 203 ? 165.21000 201.16700 216.83700 1.000 64.38000 203 GLU D C 1
ATOM 7546 O O . GLU E 3 203 ? 165.55200 200.00900 217.08700 1.000 64.38000 203 GLU D O 1
ATOM 7552 N N . LYS E 3 204 ? 165.14100 202.12000 217.76400 1.000 61.85000 204 LYS D N 1
ATOM 7553 C CA . LYS E 3 204 ? 165.47600 201.83400 219.15300 1.000 61.85000 204 LYS D CA 1
ATOM 7554 C C . LYS E 3 204 ? 164.45900 200.87900 219.76400 1.000 61.85000 204 LYS D C 1
ATOM 7555 O O . LYS E 3 204 ? 163.25500 200.97600 219.51100 1.000 61.85000 204 LYS D O 1
ATOM 7561 N N . VAL E 3 205 ? 164.95400 199.94800 220.57500 1.000 54.01000 205 VAL D N 1
ATOM 7562 C CA . VAL E 3 205 ? 164.13200 198.93300 221.22200 1.000 54.01000 205 VAL D CA 1
ATOM 7563 C C . VAL E 3 205 ? 164.47900 198.91300 222.70500 1.000 54.01000 205 VAL D C 1
ATOM 7564 O O . VAL E 3 205 ? 165.65600 198.99000 223.07600 1.000 54.01000 205 VAL D O 1
ATOM 7568 N N . LYS E 3 206 ? 163.45100 198.82400 223.54900 1.000 54.67000 206 LYS D N 1
ATOM 7569 C CA . LYS E 3 206 ? 163.66200 198.78800 224.99000 1.000 54.67000 206 LYS D CA 1
ATOM 7570 C C . LYS E 3 206 ? 164.56800 197.62600 225.37300 1.000 54.67000 206 LYS D C 1
ATOM 7571 O O . LYS E 3 206 ? 164.42700 196.50900 224.86600 1.000 54.67000 206 LYS D O 1
ATOM 7577 N N . GLY E 3 207 ? 165.50600 197.89500 226.27800 1.000 48.52000 207 GLY D N 1
ATOM 7578 C CA . GLY E 3 207 ? 166.49700 196.92600 226.69600 1.000 48.52000 207 GLY D CA 1
ATOM 7579 C C . GLY E 3 207 ? 167.91800 197.29800 226.34100 1.000 48.52000 207 GLY D C 1
ATOM 7580 O O . GLY E 3 207 ? 168.84900 196.61700 226.78900 1.000 48.52000 207 GLY D O 1
ATOM 7581 N N . GLU E 3 208 ? 168.12100 198.35600 225.55200 1.000 49.70000 208 GLU D N 1
ATOM 7582 C CA . GLU E 3 208 ? 169.47600 198.77600 225.21300 1.000 49.70000 208 GLU D CA 1
ATOM 7583 C C . GLU E 3 208 ? 170.16000 199.46600 226.38400 1.000 49.70000 208 GLU D C 1
ATOM 7584 O O . GLU E 3 208 ? 171.39500 199.51500 226.43800 1.000 49.70000 208 GLU D O 1
ATOM 7590 N N . GLU E 3 209 ? 169.38300 200.00700 227.32600 1.000 51.78000 209 GLU D N 1
ATOM 7591 C CA . GLU E 3 209 ? 169.97200 200.64400 228.49800 1.000 51.78000 209 GLU D CA 1
ATOM 7592 C C . GLU E 3 209 ? 170.74400 199.63900 229.34200 1.000 51.78000 209 GLU D C 1
ATOM 7593 O O . GLU E 3 209 ? 171.82900 199.94700 229.85200 1.000 51.78000 209 GLU D O 1
ATOM 7599 N N . GLU E 3 210 ? 170.20100 198.43000 229.50300 1.000 47.29000 210 GLU D N 1
ATOM 7600 C CA . GLU E 3 210 ? 170.91600 197.39200 230.23700 1.000 47.29000 210 GLU D CA 1
ATOM 7601 C C . GLU E 3 210 ? 172.21600 197.02000 229.53400 1.000 47.29000 210 GLU D C 1
ATOM 7602 O O . GLU E 3 210 ? 173.24600 196.80800 230.18700 1.000 47.29000 210 GLU D O 1
ATOM 7608 N N . LEU E 3 211 ? 172.18500 196.93200 228.20200 1.000 44.52000 211 LEU D N 1
ATOM 7609 C CA . LEU E 3 211 ? 173.40400 196.64800 227.45100 1.000 44.52000 211 LEU D CA 1
ATOM 7610 C C . LEU E 3 211 ? 174.44100 197.74700 227.65000 1.000 44.52000 211 LEU D C 1
ATOM 7611 O O . LEU E 3 211 ? 175.63200 197.46500 227.82100 1.000 44.52000 211 LEU D O 1
ATOM 7616 N N . GLU E 3 212 ? 174.00300 199.00800 227.63300 1.000 50.30000 212 GLU D N 1
ATOM 7617 C CA . GLU E 3 212 ? 174.92800 200.11100 227.87600 1.000 50.30000 212 GLU D CA 1
ATOM 7618 C C . GLU E 3 212 ? 175.50800 200.04100 229.28300 1.000 50.30000 212 GLU D C 1
ATOM 7619 O O . GLU E 3 212 ? 176.68800 200.35000 229.49200 1.000 50.30000 212 GLU D O 1
ATOM 7625 N N . ARG E 3 213 ? 174.69200 199.64400 230.26200 1.000 49.82000 213 ARG D N 1
ATOM 7626 C CA . ARG E 3 213 ? 175.18600 199.50300 231.62700 1.000 49.82000 213 ARG D CA 1
ATOM 7627 C C . ARG E 3 213 ? 176.23500 198.40100 231.72800 1.000 49.82000 213 ARG D C 1
ATOM 7628 O O . ARG E 3 213 ? 177.24800 198.56000 232.41900 1.000 49.82000 213 ARG D O 1
ATOM 7636 N N . GLN E 3 214 ? 176.01000 197.27900 231.05000 1.000 41.82000 214 GLN D N 1
ATOM 7637 C CA . GLN E 3 214 ? 176.87800 196.11200 231.16000 1.000 41.82000 214 GLN D CA 1
ATOM 7638 C C . GLN E 3 214 ? 178.03100 196.11500 230.16200 1.000 41.82000 214 GLN D C 1
ATOM 7639 O O . GLN E 3 214 ? 178.82300 195.16700 230.16200 1.000 41.82000 214 GLN D O 1
ATOM 7645 N N . LYS E 3 215 ? 178.13200 197.14100 229.31200 1.000 36.04000 215 LYS D N 1
ATOM 7646 C CA . LYS E 3 215 ? 179.16600 197.16400 228.28100 1.000 36.04000 215 LYS D CA 1
ATOM 7647 C C . LYS E 3 215 ? 180.56700 197.06600 228.87600 1.000 36.04000 215 LYS D C 1
ATOM 7648 O O . LYS E 3 215 ? 181.42100 196.32900 228.36700 1.000 36.04000 215 LYS D O 1
ATOM 7654 N N . ALA E 3 216 ? 180.82700 197.81700 229.94900 1.000 32.80000 216 ALA D N 1
ATOM 7655 C CA . ALA E 3 216 ? 182.16300 197.82300 230.53900 1.000 32.80000 216 ALA D CA 1
ATOM 7656 C C . ALA E 3 216 ? 182.54000 196.44500 231.06800 1.000 32.80000 216 ALA D C 1
ATOM 7657 O O . ALA E 3 216 ? 183.65700 195.96300 230.84100 1.000 32.80000 216 ALA D O 1
ATOM 7659 N N . LYS E 3 217 ? 181.61400 195.79100 231.77200 1.000 35.33000 217 LYS D N 1
ATOM 7660 C CA . LYS E 3 217 ? 181.89400 194.46400 232.30600 1.000 35.33000 217 LYS D CA 1
ATOM 7661 C C . LYS E 3 217 ? 182.09200 193.44800 231.18700 1.000 35.33000 217 LYS D C 1
ATOM 7662 O O . LYS E 3 217 ? 182.96500 192.57700 231.27900 1.000 35.33000 217 LYS D O 1
ATOM 7668 N N . ARG E 3 218 ? 181.28800 193.53900 230.12300 1.000 23.31000 218 ARG D N 1
ATOM 7669 C CA . ARG E 3 218 ? 181.45500 192.62100 229.00000 1.000 23.31000 218 ARG D CA 1
ATOM 7670 C C . ARG E 3 218 ? 182.81200 192.80500 228.33300 1.000 23.31000 218 ARG D C 1
ATOM 7671 O O . ARG E 3 218 ? 183.48400 191.82200 227.99500 1.000 23.31000 218 ARG D O 1
ATOM 7679 N N . VAL E 3 219 ? 183.23800 194.05600 228.14200 1.000 30.17000 219 VAL D N 1
ATOM 7680 C CA . VAL E 3 219 ? 184.54400 194.31500 227.54000 1.000 30.17000 219 VAL D CA 1
ATOM 7681 C C . VAL E 3 219 ? 185.65700 193.78400 228.43600 1.000 30.17000 219 VAL D C 1
ATOM 7682 O O . VAL E 3 219 ? 186.62500 193.17600 227.95700 1.000 30.17000 219 VAL D O 1
ATOM 7686 N N . LYS E 3 220 ? 185.54100 194.00900 229.74700 1.000 39.67000 220 LYS D N 1
ATOM 7687 C CA . LYS E 3 220 ? 186.55600 193.51500 230.67300 1.000 39.67000 220 LYS D CA 1
ATOM 7688 C C . LYS E 3 220 ? 186.64400 191.99300 230.63600 1.000 39.67000 220 LYS D C 1
ATOM 7689 O O . LYS E 3 220 ? 187.74500 191.42800 230.62600 1.000 39.67000 220 LYS D O 1
ATOM 7695 N N . SER E 3 221 ? 185.49600 191.31400 230.61100 1.000 36.37000 221 SER D N 1
ATOM 7696 C CA . SER E 3 221 ? 185.49800 189.85400 230.54900 1.000 36.37000 221 SER D CA 1
ATOM 7697 C C . SER E 3 221 ? 186.09700 189.35800 229.23900 1.000 36.37000 221 SER D C 1
ATOM 7698 O O . SER E 3 221 ? 186.85500 188.38100 229.22400 1.000 36.37000 221 SER D O 1
ATOM 7701 N N . ALA E 3 222 ? 185.76200 190.01600 228.12500 1.000 29.83000 222 ALA D N 1
ATOM 7702 C CA . ALA E 3 222 ? 186.31500 189.61300 226.83600 1.000 29.83000 222 ALA D CA 1
ATOM 7703 C C . ALA E 3 222 ? 187.82900 189.77500 226.81100 1.000 29.83000 222 ALA D C 1
ATOM 7704 O O . ALA E 3 222 ? 188.54100 188.92200 226.27100 1.000 29.83000 222 ALA D O 1
ATOM 7706 N N . ILE E 3 223 ? 188.33700 190.86500 227.38900 1.000 36.45000 223 ILE D N 1
ATOM 7707 C CA . ILE E 3 223 ? 189.78200 191.05900 227.45000 1.000 36.45000 223 ILE D CA 1
ATOM 7708 C C . ILE E 3 223 ? 190.42700 190.01200 228.35300 1.000 36.45000 223 ILE D C 1
ATOM 7709 O O . ILE E 3 223 ? 191.48400 189.46000 228.02700 1.000 36.45000 223 ILE D O 1
ATOM 7714 N N . LYS E 3 224 ? 189.79800 189.71500 229.49400 1.000 39.58000 224 LYS D N 1
ATOM 7715 C CA . LYS E 3 224 ? 190.34800 188.72100 230.41000 1.000 39.58000 224 LYS D CA 1
ATOM 7716 C C . LYS E 3 224 ? 190.38700 187.33300 229.78700 1.000 39.58000 224 LYS D C 1
ATOM 7717 O O . LYS E 3 224 ? 191.28500 186.54100 230.09700 1.000 39.58000 224 LYS D O 1
ATOM 7723 N N . ALA E 3 225 ? 189.42600 187.01500 228.91800 1.000 30.67000 225 ALA D N 1
ATOM 7724 C CA . ALA E 3 225 ? 189.33800 185.66800 228.36400 1.000 30.67000 225 ALA D CA 1
ATOM 7725 C C . ALA E 3 225 ? 190.53800 185.30000 227.49500 1.000 30.67000 225 ALA D C 1
ATOM 7726 O O . ALA E 3 225 ? 190.76100 184.11000 227.24600 1.000 30.67000 225 ALA D O 1
ATOM 7728 N N . LEU E 3 226 ? 191.31100 186.28300 227.02800 1.000 31.09000 226 LEU D N 1
ATOM 7729 C CA . LEU E 3 226 ? 192.47000 185.99800 226.18600 1.000 31.09000 226 LEU D CA 1
ATOM 7730 C C . LEU E 3 226 ? 193.62000 185.35100 226.94900 1.000 31.09000 226 LEU D C 1
ATOM 7731 O O . LEU E 3 226 ? 194.56600 184.86800 226.31400 1.000 31.09000 226 LEU D O 1
ATOM 7736 N N . TYR E 3 227 ? 193.56600 185.34100 228.28300 1.000 50.37000 227 TYR D N 1
ATOM 7737 C CA . TYR E 3 227 ? 194.65200 184.76200 229.06500 1.000 50.37000 227 TYR D CA 1
ATOM 7738 C C . TYR E 3 227 ? 194.79200 183.27000 228.79900 1.000 50.37000 227 TYR D C 1
ATOM 7739 O O . TYR E 3 227 ? 195.91000 182.74600 228.73400 1.000 50.37000 227 TYR D O 1
ATOM 7748 N N . SER E 3 228 ? 193.66900 182.56400 228.65500 1.000 46.72000 228 SER D N 1
ATOM 7749 C CA . SER E 3 228 ? 193.72700 181.13100 228.38200 1.000 46.72000 228 SER D CA 1
ATOM 7750 C C . SER E 3 228 ? 194.39900 180.85000 227.04500 1.000 46.72000 228 SER D C 1
ATOM 7751 O O . SER E 3 228 ? 195.21800 179.93100 226.93500 1.000 46.72000 228 SER D O 1
ATOM 7754 N N . LEU E 3 229 ? 194.06100 181.62500 226.01400 1.000 32.83000 229 LEU D N 1
ATOM 7755 C CA . LEU E 3 229 ? 194.68900 181.43600 224.71000 1.000 32.83000 229 LEU D CA 1
ATOM 7756 C C . LEU E 3 229 ? 196.17100 181.78600 224.75300 1.000 32.83000 229 LEU D C 1
ATOM 7757 O O . LEU E 3 229 ? 196.99100 181.10400 224.13100 1.000 32.83000 229 LEU D O 1
ATOM 7762 N N . LEU E 3 230 ? 196.53300 182.84700 225.47800 1.000 34.04000 230 LEU D N 1
ATOM 7763 C CA . LEU E 3 230 ? 197.93400 183.24700 225.53500 1.000 34.04000 230 LEU D CA 1
ATOM 7764 C C . LEU E 3 230 ? 198.76100 182.36200 226.46100 1.000 34.04000 230 LEU D C 1
ATOM 7765 O O . LEU E 3 230 ? 199.99200 182.41500 226.40900 1.000 34.04000 230 LEU D O 1
ATOM 7770 N N . SER E 3 231 ? 198.11600 181.55400 227.30200 1.000 50.42000 231 SER D N 1
ATOM 7771 C CA . SER E 3 231 ? 198.83800 180.70000 228.23900 1.000 50.42000 231 SER D CA 1
ATOM 7772 C C . SER E 3 231 ? 199.09100 179.30400 227.68100 1.000 50.42000 231 SER D C 1
ATOM 7773 O O . SER E 3 231 ? 200.17300 178.74400 227.88900 1.000 50.42000 231 SER D O 1
ATOM 7776 N N . GLY E 3 232 ? 198.11900 178.72900 226.97700 1.000 56.80000 232 GLY D N 1
ATOM 7777 C CA . GLY E 3 232 ? 198.29700 177.41000 226.40100 1.000 56.80000 232 GLY D CA 1
ATOM 7778 C C . GLY E 3 232 ? 197.26200 176.39200 226.83200 1.000 56.80000 232 GLY D C 1
ATOM 7779 O O . GLY E 3 232 ? 197.53500 175.18700 226.83200 1.000 56.80000 232 GLY D O 1
ATOM 7780 N N . ASN E 3 233 ? 196.07300 176.85700 227.20800 1.000 63.73000 233 ASN D N 1
ATOM 7781 C CA . ASN E 3 233 ? 194.98900 175.97300 227.63700 1.000 63.73000 233 ASN D CA 1
ATOM 7782 C C . ASN E 3 233 ? 194.03700 175.75300 226.46600 1.000 63.73000 233 ASN D C 1
ATOM 7783 O O . ASN E 3 233 ? 192.96500 176.35100 226.37300 1.000 63.73000 233 ASN D O 1
ATOM 7788 N N . PHE E 3 234 ? 194.44500 174.87200 225.55600 1.000 44.95000 234 PHE D N 1
ATOM 7789 C CA . PHE E 3 234 ? 193.62400 174.52400 224.40800 1.000 44.95000 234 PHE D CA 1
ATOM 7790 C C . PHE E 3 234 ? 194.04900 173.15900 223.88900 1.000 44.95000 234 PHE D C 1
ATOM 7791 O O . PHE E 3 234 ? 195.13100 172.66300 224.21100 1.000 44.95000 234 PHE D O 1
ATOM 7799 N N . GLY E 3 235 ? 193.18200 172.56600 223.07500 1.000 44.96000 235 GLY D N 1
ATOM 7800 C CA . GLY E 3 235 ? 193.45000 171.27900 222.47100 1.000 44.96000 235 GLY D CA 1
ATOM 7801 C C . GLY E 3 235 ? 192.97000 170.11300 223.31800 1.000 44.96000 235 GLY D C 1
ATOM 7802 O O . GLY E 3 235 ? 192.59900 170.25200 224.48500 1.000 44.96000 235 GLY D O 1
ATOM 7803 N N . GLY E 3 236 ? 192.97900 168.93200 222.69700 1.000 41.95000 236 GLY D N 1
ATOM 7804 C CA . GLY E 3 236 ? 192.54800 167.70900 223.33400 1.000 41.95000 236 GLY D CA 1
ATOM 7805 C C . GLY E 3 236 ? 193.69100 166.73400 223.57500 1.000 41.95000 236 GLY D C 1
ATOM 7806 O O . GLY E 3 236 ? 194.85400 166.99900 223.28500 1.000 41.95000 236 GLY D O 1
ATOM 7807 N N . LYS E 3 237 ? 193.31600 165.56900 224.10400 1.000 47.25000 237 LYS D N 1
ATOM 7808 C CA . LYS E 3 237 ? 194.27600 164.52400 224.47300 1.000 47.25000 237 LYS D CA 1
ATOM 7809 C C . LYS E 3 237 ? 195.31600 165.05400 225.45800 1.000 47.25000 237 LYS D C 1
ATOM 7810 O O . LYS E 3 237 ? 196.50800 164.75600 225.35500 1.000 47.25000 237 LYS D O 1
ATOM 7816 N N . ARG E 3 238 ? 194.86000 165.85000 226.42000 1.000 53.03000 238 ARG D N 1
ATOM 7817 C CA . ARG E 3 238 ? 195.73100 166.38700 227.45600 1.000 53.03000 238 ARG D CA 1
ATOM 7818 C C . ARG E 3 238 ? 195.86600 165.46800 228.66300 1.000 53.03000 238 ARG D C 1
ATOM 7819 O O . ARG E 3 238 ? 196.67300 165.75500 229.55200 1.000 53.03000 238 ARG D O 1
ATOM 7827 N N . SER E 3 239 ? 195.09800 164.37800 228.71700 1.000 63.96000 239 SER D N 1
ATOM 7828 C CA . SER E 3 239 ? 195.15100 163.49700 229.87900 1.000 63.96000 239 SER D CA 1
ATOM 7829 C C . SER E 3 239 ? 196.42700 162.66400 229.89300 1.000 63.96000 239 SER D C 1
ATOM 7830 O O . SER E 3 239 ? 197.03600 162.46700 230.95100 1.000 63.96000 239 SER D O 1
ATOM 7833 N N . ARG E 3 240 ? 196.85200 162.16700 228.73100 1.000 66.12000 240 ARG D N 1
ATOM 7834 C CA . ARG E 3 240 ? 198.04500 161.33800 228.63300 1.000 66.12000 240 ARG D CA 1
ATOM 7835 C C . ARG E 3 240 ? 199.11900 161.90800 227.72000 1.000 66.12000 240 ARG D C 1
ATOM 7836 O O . ARG E 3 240 ? 200.23200 161.37300 227.70100 1.000 66.12000 240 ARG D O 1
ATOM 7844 N N . PHE E 3 241 ? 198.82600 162.96700 226.97100 1.000 56.44000 241 PHE D N 1
ATOM 7845 C CA . PHE E 3 241 ? 199.77000 163.58300 226.04300 1.000 56.44000 241 PHE D CA 1
ATOM 7846 C C . PHE E 3 241 ? 199.88500 165.07600 226.31600 1.000 56.44000 241 PHE D C 1
ATOM 7847 O O . PHE E 3 241 ? 199.78200 165.91000 225.41400 1.000 56.44000 241 PHE D O 1
ATOM 7855 N N . LEU E 3 242 ? 200.08500 165.43100 227.58000 1.000 56.58000 242 LEU D N 1
ATOM 7856 C CA . LEU E 3 242 ? 200.22100 166.83100 227.96000 1.000 56.58000 242 LEU D CA 1
ATOM 7857 C C . LEU E 3 242 ? 201.45300 167.43100 227.29500 1.000 56.58000 242 LEU D C 1
ATOM 7858 O O . LEU E 3 242 ? 202.56600 166.91400 227.48600 1.000 56.58000 242 LEU D O 1
ATOM 7863 N N . PRO E 3 243 ? 201.31300 168.50100 226.52000 1.000 52.80000 243 PRO D N 1
ATOM 7864 C CA . PRO E 3 243 ? 202.45900 169.04200 225.78700 1.000 52.80000 243 PRO D CA 1
ATOM 7865 C C . PRO E 3 243 ? 203.31400 169.95900 226.64800 1.000 52.80000 243 PRO D C 1
ATOM 7866 O O . PRO E 3 243 ? 202.91500 170.41200 227.72200 1.000 52.80000 243 PRO D O 1
ATOM 7870 N N . SER E 3 244 ? 204.51800 170.22500 226.14600 1.000 66.75000 244 SER D N 1
ATOM 7871 C CA . SER E 3 244 ? 205.46200 171.14300 226.77200 1.000 66.75000 244 SER D CA 1
ATOM 7872 C C . SER E 3 244 ? 205.51000 172.41200 225.93000 1.000 66.75000 244 SER D C 1
ATOM 7873 O O . SER E 3 244 ? 206.03100 172.40000 224.81000 1.000 66.75000 244 SER D O 1
ATOM 7876 N N . MET E 3 245 ? 204.97000 173.50100 226.46800 1.000 64.83000 245 MET D N 1
ATOM 7877 C CA . MET E 3 245 ? 204.87000 174.76300 225.75400 1.000 64.83000 245 MET D CA 1
ATOM 7878 C C . MET E 3 245 ? 205.75700 175.81500 226.40400 1.000 64.83000 245 MET D C 1
ATOM 7879 O O . MET E 3 245 ? 205.97100 175.80700 227.62000 1.000 64.83000 245 MET D O 1
ATOM 7884 N N . LYS E 3 246 ? 206.27200 176.72200 225.57800 1.000 49.89000 246 LYS D N 1
ATOM 7885 C CA . LYS E 3 246 ? 207.13900 177.79100 226.06000 1.000 49.89000 246 LYS D CA 1
ATOM 7886 C C . LYS E 3 246 ? 207.01600 178.98000 225.12200 1.000 49.89000 246 LYS D C 1
ATOM 7887 O O . LYS E 3 246 ? 207.26900 178.85100 223.92100 1.000 49.89000 246 LYS D O 1
ATOM 7893 N N . LEU E 3 247 ? 206.62700 180.12800 225.66900 1.000 32.82000 247 LEU D N 1
ATOM 7894 C CA . LEU E 3 247 ? 206.50200 181.34600 224.88100 1.000 32.82000 247 LEU D CA 1
ATOM 7895 C C . LEU E 3 247 ? 207.87400 181.84200 224.44700 1.000 32.82000 247 LEU D C 1
ATOM 7896 O O . LEU E 3 247 ? 208.84200 181.78500 225.21100 1.000 32.82000 247 LEU D O 1
ATOM 7901 N N . MET E 3 248 ? 207.95400 182.33300 223.21500 1.000 34.90000 248 MET D N 1
ATOM 7902 C CA . MET E 3 248 ? 209.20600 182.83700 222.66100 1.000 34.90000 248 MET D CA 1
ATOM 7903 C C . MET E 3 248 ? 209.13400 184.28800 222.22200 1.000 34.90000 248 MET D C 1
ATOM 7904 O O . MET E 3 248 ? 210.08300 185.04200 222.45300 1.000 34.90000 248 MET D O 1
ATOM 7909 N N . SER E 3 249 ? 208.03600 184.70700 221.59700 1.000 34.98000 249 SER D N 1
ATOM 7910 C CA . SER E 3 249 ? 207.90400 186.08100 221.13500 1.000 34.98000 249 SER D CA 1
ATOM 7911 C C . SER E 3 249 ? 206.43000 186.44400 221.03800 1.000 34.98000 249 SER D C 1
ATOM 7912 O O . SER E 3 249 ? 205.60200 185.61600 220.64100 1.000 34.98000 249 SER D O 1
ATOM 7915 N N . LEU E 3 250 ? 206.11200 187.68500 221.40000 1.000 55.00000 250 LEU D N 1
ATOM 7916 C CA . LEU E 3 250 ? 204.73600 188.15400 221.39300 1.000 55.00000 250 LEU D CA 1
ATOM 7917 C C . LEU E 3 250 ? 204.71200 189.64400 221.08700 1.000 55.00000 250 LEU D C 1
ATOM 7918 O O . LEU E 3 250 ? 205.46600 190.41600 221.68100 1.000 55.00000 250 LEU D O 1
ATOM 7923 N N . VAL E 3 251 ? 203.83800 190.03600 220.16100 1.000 29.61000 251 VAL D N 1
ATOM 7924 C CA . VAL E 3 251 ? 203.62300 191.43700 219.81600 1.000 29.61000 251 VAL D CA 1
ATOM 7925 C C . VAL E 3 251 ? 202.13500 191.72600 219.91200 1.000 29.61000 251 VAL D C 1
ATOM 7926 O O . VAL E 3 251 ? 201.32000 190.97400 219.36700 1.000 29.61000 251 VAL D O 1
ATOM 7930 N N . VAL E 3 252 ? 201.77900 192.80800 220.60200 1.000 27.27000 252 VAL D N 1
ATOM 7931 C CA . VAL E 3 252 ? 200.39000 193.22800 220.75100 1.000 27.27000 252 VAL D CA 1
ATOM 7932 C C . VAL E 3 252 ? 200.28300 194.70200 220.39500 1.000 27.27000 252 VAL D C 1
ATOM 7933 O O . VAL E 3 252 ? 201.08800 195.52200 220.85100 1.000 27.27000 252 VAL D O 1
ATOM 7937 N N . THR E 3 253 ? 199.29500 195.04100 219.57100 1.000 23.01000 253 THR D N 1
ATOM 7938 C CA . THR E 3 253 ? 199.09100 196.40400 219.10100 1.000 23.01000 253 THR D CA 1
ATOM 7939 C C . THR E 3 253 ? 197.66200 196.82900 219.39800 1.000 23.01000 253 THR D C 1
ATOM 7940 O O . THR E 3 253 ? 196.71400 196.09600 219.09100 1.000 23.01000 253 THR D O 1
ATOM 7944 N N . LYS E 3 254 ? 197.51600 198.01200 219.99200 1.000 32.24000 254 LYS D N 1
ATOM 7945 C CA . LYS E 3 254 ? 196.22200 198.61300 220.28500 1.000 32.24000 254 LYS D CA 1
ATOM 7946 C C . LYS E 3 254 ? 196.08500 199.88000 219.45500 1.000 32.24000 254 LYS D C 1
ATOM 7947 O O . LYS E 3 254 ? 196.88900 200.80900 219.59500 1.000 32.24000 254 LYS D O 1
ATOM 7953 N N . THR E 3 255 ? 195.07100 199.91800 218.59300 1.000 36.78000 255 THR D N 1
ATOM 7954 C CA . THR E 3 255 ? 194.88400 201.02800 217.66800 1.000 36.78000 255 THR D CA 1
ATOM 7955 C C . THR E 3 255 ? 193.41300 201.40700 217.61100 1.000 36.78000 255 THR D C 1
ATOM 7956 O O . THR E 3 255 ? 192.53400 200.63500 218.00200 1.000 36.78000 255 THR D O 1
ATOM 7960 N N . ASP E 3 256 ? 193.15800 202.61400 217.11200 1.000 42.01000 256 ASP D N 1
ATOM 7961 C CA . ASP E 3 256 ? 191.80900 203.08400 216.82500 1.000 42.01000 256 ASP D CA 1
ATOM 7962 C C . ASP E 3 256 ? 191.44100 202.94300 215.35400 1.000 42.01000 256 ASP D C 1
ATOM 7963 O O . ASP E 3 256 ? 190.34100 203.34600 214.96400 1.000 42.01000 256 ASP D O 1
ATOM 7968 N N . PHE E 3 257 ? 192.32500 202.38600 214.54200 1.000 34.90000 257 PHE D N 1
ATOM 7969 C CA . PHE E 3 257 ? 192.13100 202.20200 213.11300 1.000 34.90000 257 PHE D CA 1
ATOM 7970 C C . PHE E 3 257 ? 192.52500 200.78200 212.74100 1.000 34.90000 257 PHE D C 1
ATOM 7971 O O . PHE E 3 257 ? 193.29400 200.13700 213.46300 1.000 34.90000 257 PHE D O 1
ATOM 7979 N N . PRO E 3 258 ? 192.00300 200.25700 211.63200 1.000 33.48000 258 PRO D N 1
ATOM 7980 C CA . PRO E 3 258 ? 192.36500 198.89300 211.22500 1.000 33.48000 258 PRO D CA 1
ATOM 7981 C C . PRO E 3 258 ? 193.86400 198.75300 210.99500 1.000 33.48000 258 PRO D C 1
ATOM 7982 O O . PRO E 3 258 ? 194.51500 199.64500 210.44700 1.000 33.48000 258 PRO D O 1
ATOM 7986 N N . PHE E 3 259 ? 194.40500 197.61400 211.41900 1.000 33.99000 259 PHE D N 1
ATOM 7987 C CA . PHE E 3 259 ? 195.83100 197.33700 211.30400 1.000 33.99000 259 PHE D CA 1
ATOM 7988 C C . PHE E 3 259 ? 196.05500 195.84300 211.46700 1.000 33.99000 259 PHE D C 1
ATOM 7989 O O . PHE E 3 259 ? 195.30400 195.16600 212.17400 1.000 33.99000 259 PHE D O 1
ATOM 7997 N N . MET E 3 260 ? 197.09700 195.34000 210.80700 1.000 33.04000 260 MET D N 1
ATOM 7998 C CA . MET E 3 260 ? 197.44300 193.92600 210.88100 1.000 33.04000 260 MET D CA 1
ATOM 7999 C C . MET E 3 260 ? 198.95000 193.75600 211.03000 1.000 33.04000 260 MET D C 1
ATOM 8000 O O . MET E 3 260 ? 199.70900 194.12200 210.12200 1.000 33.04000 260 MET D O 1
ATOM 8005 N N . PRO E 3 261 ? 199.41900 193.21200 212.14800 1.000 32.36000 261 PRO D N 1
ATOM 8006 C CA . PRO E 3 261 ? 200.86000 193.00200 212.31700 1.000 32.36000 261 PRO D CA 1
ATOM 8007 C C . PRO E 3 261 ? 201.37800 191.91600 211.38700 1.000 32.36000 261 PRO D C 1
ATOM 8008 O O . PRO E 3 261 ? 200.63500 191.06000 210.90000 1.000 32.36000 261 PRO D O 1
ATOM 8012 N N . GLU E 3 262 ? 202.68500 191.96800 211.14000 1.000 36.07000 262 GLU D N 1
ATOM 8013 C CA . GLU E 3 262 ? 203.31400 191.00200 210.25700 1.000 36.07000 262 GLU D CA 1
ATOM 8014 C C . GLU E 3 262 ? 203.27000 189.60300 210.87000 1.000 36.07000 262 GLU D C 1
ATOM 8015 O O . GLU E 3 262 ? 203.38000 189.44500 212.09000 1.000 36.07000 262 GLU D O 1
ATOM 8021 N N . PRO E 3 263 ? 203.09900 188.57100 210.04400 1.000 34.54000 263 PRO D N 1
ATOM 8022 C CA . PRO E 3 263 ? 203.11800 187.20100 210.56800 1.000 34.54000 263 PRO D CA 1
ATOM 8023 C C . PRO E 3 263 ? 204.48600 186.84100 211.12500 1.000 34.54000 263 PRO D C 1
ATOM 8024 O O . PRO E 3 263 ? 205.51600 187.35900 210.68900 1.000 34.54000 263 PRO D O 1
ATOM 8028 N N . ALA E 3 264 ? 204.48500 185.94100 212.10400 1.000 36.54000 264 ALA D N 1
ATOM 8029 C CA . ALA E 3 264 ? 205.71500 185.53000 212.78300 1.000 36.54000 264 ALA D CA 1
ATOM 8030 C C . ALA E 3 264 ? 206.47000 184.46700 211.99000 1.000 36.54000 264 ALA D C 1
ATOM 8031 O O . ALA E 3 264 ? 206.80700 183.40300 212.50500 1.000 36.54000 264 ALA D O 1
ATOM 8033 N N . HIS E 3 265 ? 206.75200 184.75900 210.72300 1.000 39.43000 265 HIS D N 1
ATOM 8034 C CA . HIS E 3 265 ? 207.50200 183.84600 209.86900 1.000 39.43000 265 HIS D CA 1
ATOM 8035 C C . HIS E 3 265 ? 208.96700 184.22600 209.72500 1.000 39.43000 265 HIS D C 1
ATOM 8036 O O . HIS E 3 265 ? 209.81400 183.33800 209.59100 1.000 39.43000 265 HIS D O 1
ATOM 8043 N N . ASP E 3 266 ? 209.28300 185.51600 209.75200 1.000 53.33000 266 ASP D N 1
ATOM 8044 C CA . ASP E 3 266 ? 210.65300 185.99100 209.64500 1.000 53.33000 266 ASP D CA 1
ATOM 8045 C C . ASP E 3 266 ? 211.18900 186.36300 211.02200 1.000 53.33000 266 ASP D C 1
ATOM 8046 O O . ASP E 3 266 ? 210.42900 186.70800 211.93200 1.000 53.33000 266 ASP D O 1
ATOM 8051 N N . ASP E 3 267 ? 212.51300 186.28600 211.16600 1.000 49.56000 267 ASP D N 1
ATOM 8052 C CA . ASP E 3 267 ? 213.14300 186.63000 212.43500 1.000 49.56000 267 ASP D CA 1
ATOM 8053 C C . ASP E 3 267 ? 212.96100 188.09900 212.79100 1.000 49.56000 267 ASP D C 1
ATOM 8054 O O . ASP E 3 267 ? 212.95600 188.43900 213.97900 1.000 49.56000 267 ASP D O 1
ATOM 8059 N N . ASP E 3 268 ? 212.81400 188.96900 211.80000 1.000 56.68000 268 ASP D N 1
ATOM 8060 C CA . ASP E 3 268 ? 212.62900 190.40200 212.01600 1.000 56.68000 268 ASP D CA 1
ATOM 8061 C C . ASP E 3 268 ? 211.19500 190.75200 211.62900 1.000 56.68000 268 ASP D C 1
ATOM 8062 O O . ASP E 3 268 ? 210.91700 191.12500 210.48800 1.000 56.68000 268 ASP D O 1
ATOM 8067 N N . TYR E 3 269 ? 210.27900 190.62900 212.59300 1.000 44.73000 269 TYR D N 1
ATOM 8068 C CA . TYR E 3 269 ? 208.88500 190.98700 212.37200 1.000 44.73000 269 TYR D CA 1
ATOM 8069 C C . TYR E 3 269 ? 208.33900 191.90200 213.46200 1.000 44.73000 269 TYR D C 1
ATOM 8070 O O . TYR E 3 269 ? 207.12300 192.11100 213.52400 1.000 44.73000 269 TYR D O 1
ATOM 8079 N N . ILE E 3 270 ? 209.20000 192.44600 214.31700 1.000 38.97000 270 ILE D N 1
ATOM 8080 C CA . ILE E 3 270 ? 208.77200 193.41700 215.32100 1.000 38.97000 270 ILE D CA 1
ATOM 8081 C C . ILE E 3 270 ? 209.11500 194.83800 214.89400 1.000 38.97000 270 ILE D C 1
ATOM 8082 O O . ILE E 3 270 ? 208.27300 195.73900 214.95900 1.000 38.97000 270 ILE D O 1
ATOM 8087 N N . LYS E 3 271 ? 210.35000 195.05900 214.44200 1.000 38.40000 271 LYS D N 1
ATOM 8088 C CA . LYS E 3 271 ? 210.72500 196.37600 213.94000 1.000 38.40000 271 LYS D CA 1
ATOM 8089 C C . LYS E 3 271 ? 209.86300 196.76900 212.74700 1.000 38.40000 271 LYS D C 1
ATOM 8090 O O . LYS E 3 271 ? 209.40300 197.91400 212.65000 1.000 38.40000 271 LYS D O 1
ATOM 8096 N N . THR E 3 272 ? 209.62500 195.82000 211.83800 1.000 37.36000 272 THR D N 1
ATOM 8097 C CA . THR E 3 272 ? 208.81500 196.10200 210.66000 1.000 37.36000 272 THR D CA 1
ATOM 8098 C C . THR E 3 272 ? 207.39900 196.50500 211.04800 1.000 37.36000 272 THR D C 1
ATOM 8099 O O . THR E 3 272 ? 206.85700 197.48400 210.52100 1.000 37.36000 272 THR D O 1
ATOM 8103 N N . THR E 3 273 ? 206.78700 195.77500 211.98500 1.000 36.92000 273 THR D N 1
ATOM 8104 C CA . THR E 3 273 ? 205.40500 196.08200 212.34100 1.000 36.92000 273 THR D CA 1
ATOM 8105 C C . THR E 3 273 ? 205.31300 197.38200 213.12900 1.000 36.92000 273 THR D C 1
ATOM 8106 O O . THR E 3 273 ? 204.32600 198.11000 213.00600 1.000 36.92000 273 THR D O 1
ATOM 8110 N N . ILE E 3 274 ? 206.34000 197.71400 213.91800 1.000 34.98000 274 ILE D N 1
ATOM 8111 C CA . ILE E 3 274 ? 206.33000 198.99400 214.63000 1.000 34.98000 274 ILE D CA 1
ATOM 8112 C C . ILE E 3 274 ? 206.43900 200.15700 213.64900 1.000 34.98000 274 ILE D C 1
ATOM 8113 O O . ILE E 3 274 ? 205.71300 201.15600 213.75600 1.000 34.98000 274 ILE D O 1
ATOM 8118 N N . MET E 3 275 ? 207.34900 200.04700 212.67500 1.000 37.06000 275 MET D N 1
ATOM 8119 C CA . MET E 3 275 ? 207.46500 201.09800 211.66700 1.000 37.06000 275 MET D CA 1
ATOM 8120 C C . MET E 3 275 ? 206.18000 201.22700 210.85600 1.000 37.06000 275 MET D C 1
ATOM 8121 O O . MET E 3 275 ? 205.72500 202.34300 210.56500 1.000 37.06000 275 MET D O 1
ATOM 8126 N N . ARG E 3 276 ? 205.58100 200.09300 210.48600 1.000 38.21000 276 ARG D N 1
ATOM 8127 C CA . ARG E 3 276 ? 204.33000 200.12600 209.74100 1.000 38.21000 276 ARG D CA 1
ATOM 8128 C C . ARG E 3 276 ? 203.21300 200.74500 210.57200 1.000 38.21000 276 ARG D C 1
ATOM 8129 O O . ARG E 3 276 ? 202.37300 201.47500 210.03800 1.000 38.21000 276 ARG D O 1
ATOM 8137 N N . LEU E 3 277 ? 203.18500 200.46200 211.87500 1.000 36.01000 277 LEU D N 1
ATOM 8138 C CA . LEU E 3 277 ? 202.19200 201.07400 212.75100 1.000 36.01000 277 LEU D CA 1
ATOM 8139 C C . LEU E 3 277 ? 202.35600 202.58600 212.80300 1.000 36.01000 277 LEU D C 1
ATOM 8140 O O . LEU E 3 277 ? 201.37000 203.32900 212.71500 1.000 36.01000 277 LEU D O 1
ATOM 8145 N N . GLY E 3 278 ? 203.59400 203.05700 212.94600 1.000 36.21000 278 GLY D N 1
ATOM 8146 C CA . GLY E 3 278 ? 203.81900 204.49600 212.96300 1.000 36.21000 278 GLY D CA 1
ATOM 8147 C C . GLY E 3 278 ? 203.38400 205.16300 211.67300 1.000 36.21000 278 GLY D C 1
ATOM 8148 O O . GLY E 3 278 ? 202.67600 206.17700 211.68300 1.000 36.21000 278 GLY D O 1
ATOM 8149 N N . LYS E 3 279 ? 203.77800 204.58200 210.53600 1.000 37.41000 279 LYS D N 1
ATOM 8150 C CA . LYS E 3 279 ? 203.40800 205.17200 209.25200 1.000 37.41000 279 LYS D CA 1
ATOM 8151 C C . LYS E 3 279 ? 201.90500 205.09400 209.00200 1.000 37.41000 279 LYS D C 1
ATOM 8152 O O . LYS E 3 279 ? 201.32800 206.02200 208.42400 1.000 37.41000 279 LYS D O 1
ATOM 8158 N N . ALA E 3 280 ? 201.25500 204.00900 209.42900 1.000 38.18000 280 ALA D N 1
ATOM 8159 C CA . ALA E 3 280 ? 199.81200 203.88800 209.25900 1.000 38.18000 280 ALA D CA 1
ATOM 8160 C C . ALA E 3 280 ? 199.06800 204.90500 210.11300 1.000 38.18000 280 ALA D C 1
ATOM 8161 O O . ALA E 3 280 ? 198.06900 205.47800 209.67100 1.000 38.18000 280 ALA D O 1
ATOM 8163 N N . LYS E 3 281 ? 199.53400 205.13300 211.34400 1.000 40.67000 281 LYS D N 1
ATOM 8164 C CA . LYS E 3 281 ? 198.93700 206.18500 212.16100 1.000 40.67000 281 LYS D CA 1
ATOM 8165 C C . LYS E 3 281 ? 199.13100 207.54800 211.51300 1.000 40.67000 281 LYS D C 1
ATOM 8166 O O . LYS E 3 281 ? 198.23500 208.39700 211.55100 1.000 40.67000 281 LYS D O 1
ATOM 8172 N N . GLY E 3 282 ? 200.30200 207.77500 210.91500 1.000 52.64000 282 GLY D N 1
ATOM 8173 C CA . GLY E 3 282 ? 200.53000 209.03600 210.22800 1.000 52.64000 282 GLY D CA 1
ATOM 8174 C C . GLY E 3 282 ? 199.61300 209.23600 209.03500 1.000 52.64000 282 GLY D C 1
ATOM 8175 O O . GLY E 3 282 ? 199.10800 210.33600 208.80100 1.000 52.64000 282 GLY D O 1
ATOM 8176 N N . VAL E 3 283 ? 199.38000 208.17000 208.26500 1.000 46.96000 283 VAL D N 1
ATOM 8177 C CA . VAL E 3 283 ? 198.69700 208.32300 206.98500 1.000 46.96000 283 VAL D CA 1
ATOM 8178 C C . VAL E 3 283 ? 197.18000 208.24000 207.14000 1.000 46.96000 283 VAL D C 1
ATOM 8179 O O . VAL E 3 283 ? 196.43600 208.87100 206.38000 1.000 46.96000 283 VAL D O 1
ATOM 8183 N N . LEU E 3 284 ? 196.68900 207.47600 208.11300 1.000 48.16000 284 LEU D N 1
ATOM 8184 C CA . LEU E 3 284 ? 195.25900 207.23700 208.25500 1.000 48.16000 284 LEU D CA 1
ATOM 8185 C C . LEU E 3 284 ? 194.57300 208.21500 209.20100 1.000 48.16000 284 LEU D C 1
ATOM 8186 O O . LEU E 3 284 ? 193.37400 208.06100 209.45600 1.000 48.16000 284 LEU D O 1
ATOM 8191 N N . ASN E 3 285 ? 195.30100 209.20200 209.72600 1.000 52.17000 285 ASN D N 1
ATOM 8192 C CA . ASN E 3 285 ? 194.74700 210.21200 210.62700 1.000 52.17000 285 ASN D CA 1
ATOM 8193 C C . ASN E 3 285 ? 194.13800 209.56400 211.87100 1.000 52.17000 285 ASN D C 1
ATOM 8194 O O . ASN E 3 285 ? 192.96600 209.75800 212.20300 1.000 52.17000 285 ASN D O 1
ATOM 8199 N N . GLY E 3 286 ? 194.96600 208.78000 212.56100 1.000 53.54000 286 GLY D N 1
ATOM 8200 C CA . GLY E 3 286 ? 194.57200 208.14100 213.79700 1.000 53.54000 286 GLY D CA 1
ATOM 8201 C C . GLY E 3 286 ? 194.81900 209.03100 215.00800 1.000 53.54000 286 GLY D C 1
ATOM 8202 O O . GLY E 3 286 ? 195.31600 210.15000 214.91000 1.000 53.54000 286 GLY D O 1
ATOM 8203 N N . ASN E 3 287 ? 194.45300 208.49800 216.17500 1.000 48.24000 287 ASN D N 1
ATOM 8204 C CA . ASN E 3 287 ? 194.63600 209.23500 217.41800 1.000 48.24000 287 ASN D CA 1
ATOM 8205 C C . ASN E 3 287 ? 195.14100 208.35600 218.55600 1.000 48.24000 287 ASN D C 1
ATOM 8206 O O . ASN E 3 287 ? 195.27600 208.85000 219.68200 1.000 48.24000 287 ASN D O 1
ATOM 8211 N N . LEU E 3 288 ? 195.42800 207.08100 218.30600 1.000 42.85000 288 LEU D N 1
ATOM 8212 C CA . LEU E 3 288 ? 195.90000 206.18400 219.35300 1.000 42.85000 288 LEU D CA 1
ATOM 8213 C C . LEU E 3 288 ? 196.59700 204.99800 218.71000 1.000 42.85000 288 LEU D C 1
ATOM 8214 O O . LEU E 3 288 ? 196.02200 204.33900 217.83600 1.000 42.85000 288 LEU D O 1
ATOM 8219 N N . ALA E 3 289 ? 197.82600 204.72600 219.14200 1.000 42.40000 289 ALA D N 1
ATOM 8220 C CA . ALA E 3 289 ? 198.58800 203.59500 218.61800 1.000 42.40000 289 ALA D CA 1
ATOM 8221 C C . ALA E 3 289 ? 199.62900 203.20600 219.65900 1.000 42.40000 289 ALA D C 1
ATOM 8222 O O . ALA E 3 289 ? 200.59100 203.94700 219.87400 1.000 42.40000 289 ALA D O 1
ATOM 8224 N N . LYS E 3 290 ? 199.43600 202.05300 220.29400 1.000 38.00000 290 LYS D N 1
ATOM 8225 C CA . LYS E 3 290 ? 200.34800 201.57300 221.32200 1.000 38.00000 290 LYS D CA 1
ATOM 8226 C C . LYS E 3 290 ? 200.79100 200.15500 220.99600 1.000 38.00000 290 LYS D C 1
ATOM 8227 O O . LYS E 3 290 ? 200.04500 199.37700 220.39700 1.000 38.00000 290 LYS D O 1
ATOM 8233 N N . ALA E 3 291 ? 202.01700 199.82600 221.40000 1.000 28.54000 291 ALA D N 1
ATOM 8234 C CA . ALA E 3 291 ? 202.60600 198.52400 221.12500 1.000 28.54000 291 ALA D CA 1
ATOM 8235 C C . ALA E 3 291 ? 203.24500 197.95600 222.38400 1.000 28.54000 291 ALA D C 1
ATOM 8236 O O . ALA E 3 291 ? 203.83700 198.69400 223.17900 1.000 28.54000 291 ALA D O 1
ATOM 8238 N N . TYR E 3 292 ? 203.12000 196.64300 222.55500 1.000 31.16000 292 TYR D N 1
ATOM 8239 C CA . TYR E 3 292 ? 203.74900 195.91100 223.64400 1.000 31.16000 292 TYR D CA 1
ATOM 8240 C C . TYR E 3 292 ? 204.46000 194.69500 223.06900 1.000 31.16000 292 TYR D C 1
ATOM 8241 O O . TYR E 3 292 ? 203.91800 193.99600 222.20700 1.000 31.16000 292 TYR D O 1
ATOM 8250 N N . VAL E 3 293 ? 205.67600 194.44900 223.55000 1.000 27.78000 293 VAL D N 1
ATOM 8251 C CA . VAL E 3 293 ? 206.53200 193.39600 223.02000 1.000 27.78000 293 VAL D CA 1
ATOM 8252 C C . VAL E 3 293 ? 207.06300 192.55500 224.17000 1.000 27.78000 293 VAL D C 1
ATOM 8253 O O . VAL E 3 293 ? 207.57900 193.09000 225.15800 1.000 27.78000 293 VAL D O 1
ATOM 8257 N N . ILE E 3 294 ? 206.93400 191.23600 224.04000 1.000 33.13000 294 ILE D N 1
ATOM 8258 C CA . ILE E 3 294 ? 207.54300 190.28100 224.95800 1.000 33.13000 294 ILE D CA 1
ATOM 8259 C C . ILE E 3 294 ? 208.54000 189.45600 224.15600 1.000 33.13000 294 ILE D C 1
ATOM 8260 O O . ILE E 3 294 ? 208.16100 188.79500 223.18000 1.000 33.13000 294 ILE D O 1
ATOM 8265 N N . ASN E 3 295 ? 209.80500 189.49300 224.56900 1.000 30.06000 295 ASN D N 1
ATOM 8266 C CA . ASN E 3 295 ? 210.88900 188.84100 223.84700 1.000 30.06000 295 ASN D CA 1
ATOM 8267 C C . ASN E 3 295 ? 211.67400 187.95200 224.79700 1.000 30.06000 295 ASN D C 1
ATOM 8268 O O . ASN E 3 295 ? 212.06700 188.39100 225.88300 1.000 30.06000 295 ASN D O 1
ATOM 8273 N N . ASN E 3 296 ? 211.90600 186.70400 224.38100 1.000 29.97000 296 ASN D N 1
ATOM 8274 C CA . ASN E 3 296 ? 212.69700 185.77100 225.17400 1.000 29.97000 296 ASN D CA 1
ATOM 8275 C C . ASN E 3 296 ? 213.74800 185.04400 224.34400 1.000 29.97000 296 ASN D C 1
ATOM 8276 O O . ASN E 3 296 ? 214.37800 184.10800 224.85500 1.000 29.97000 296 ASN D O 1
ATOM 8281 N N . GLU E 3 297 ? 213.96000 185.43700 223.08600 1.000 38.98000 297 GLU D N 1
ATOM 8282 C CA . GLU E 3 297 ? 214.92400 184.77600 222.21500 1.000 38.98000 297 GLU D CA 1
ATOM 8283 C C . GLU E 3 297 ? 216.04200 185.70900 221.76200 1.000 38.98000 297 GLU D C 1
ATOM 8284 O O . GLU E 3 297 ? 216.89500 185.29500 220.96700 1.000 38.98000 297 GLU D O 1
ATOM 8290 N N . GLY E 3 298 ? 216.06400 186.94900 222.24300 1.000 42.00000 298 GLY D N 1
ATOM 8291 C CA . GLY E 3 298 ? 217.13900 187.86900 221.92900 1.000 42.00000 298 GLY D CA 1
ATOM 8292 C C . GLY E 3 298 ? 217.23000 188.27600 220.47300 1.000 42.00000 298 GLY D C 1
ATOM 8293 O O . GLY E 3 298 ? 218.32200 188.29100 219.89600 1.000 42.00000 298 GLY D O 1
ATOM 8294 N N . ILE E 3 299 ? 216.09600 188.60500 219.86400 1.000 43.34000 299 ILE D N 1
ATOM 8295 C CA . ILE E 3 299 ? 216.06600 189.09100 218.49500 1.000 43.34000 299 ILE D CA 1
ATOM 8296 C C . ILE E 3 299 ? 215.88400 190.60200 218.51700 1.000 43.34000 299 ILE D C 1
ATOM 8297 O O . ILE E 3 299 ? 215.57400 191.20600 219.54700 1.000 43.34000 299 ILE D O 1
ATOM 8302 N N . GLU E 3 300 ? 216.09000 191.22600 217.35800 1.000 65.40000 300 GLU D N 1
ATOM 8303 C CA . GLU E 3 300 ? 216.00300 192.67700 217.26200 1.000 65.40000 300 GLU D CA 1
ATOM 8304 C C . GLU E 3 300 ? 214.58300 193.15500 217.54000 1.000 65.40000 300 GLU D C 1
ATOM 8305 O O . GLU E 3 300 ? 213.60700 192.54500 217.09900 1.000 65.40000 300 GLU D O 1
ATOM 8311 N N . VAL E 3 301 ? 214.47600 194.25700 218.27900 1.000 56.77000 301 VAL D N 1
ATOM 8312 C CA . VAL E 3 301 ? 213.17900 194.80800 218.66000 1.000 56.77000 301 VAL D CA 1
ATOM 8313 C C . VAL E 3 301 ? 213.03200 196.21600 218.09700 1.000 56.77000 301 VAL D C 1
ATOM 8314 O O . VAL E 3 301 ? 212.12100 196.48900 217.30800 1.000 56.77000 301 VAL D O 1
ATOM 8318 N N . GLY E 3 302 ? 213.92600 197.11600 218.49700 1.000 78.36000 302 GLY D N 1
ATOM 8319 C CA . GLY E 3 302 ? 213.86300 198.49300 218.05200 1.000 78.36000 302 GLY D CA 1
ATOM 8320 C C . GLY E 3 302 ? 214.13400 199.49100 219.15900 1.000 78.36000 302 GLY D C 1
ATOM 8321 O O . GLY E 3 302 ? 214.88700 199.19900 220.09400 1.000 78.36000 302 GLY D O 1
ATOM 8322 N N . GLU E 3 303 ? 213.53000 200.67300 219.06500 1.000 106.77000 303 GLU D N 1
ATOM 8323 C CA . GLU E 3 303 ? 213.72200 201.72300 220.05600 1.000 106.77000 303 GLU D CA 1
ATOM 8324 C C . GLU E 3 303 ? 212.37300 202.31400 220.43800 1.000 106.77000 303 GLU D C 1
ATOM 8325 O O . GLU E 3 303 ? 211.43300 202.32600 219.63800 1.000 106.77000 303 GLU D O 1
ATOM 8331 N N . GLY E 3 304 ? 212.29300 202.81000 221.66900 1.000 94.81000 304 GLY D N 1
ATOM 8332 C CA . GLY E 3 304 ? 211.06100 203.41000 222.15700 1.000 94.81000 304 GLY D CA 1
ATOM 8333 C C . GLY E 3 304 ? 209.89500 202.45000 222.22300 1.000 94.81000 304 GLY D C 1
ATOM 8334 O O . GLY E 3 304 ? 208.77300 202.81200 221.85000 1.000 94.81000 304 GLY D O 1
ATOM 8335 N N . VAL E 3 305 ? 210.13600 201.22500 222.68800 1.000 52.66000 305 VAL D N 1
ATOM 8336 C CA . VAL E 3 305 ? 209.11800 200.18600 222.74900 1.000 52.66000 305 VAL D CA 1
ATOM 8337 C C . VAL E 3 305 ? 209.03900 199.67000 224.17700 1.000 52.66000 305 VAL D C 1
ATOM 8338 O O . VAL E 3 305 ? 210.06600 199.35500 224.78500 1.000 52.66000 305 VAL D O 1
ATOM 8342 N N . THR E 3 306 ? 207.82100 199.58700 224.70900 1.000 37.52000 306 THR D N 1
ATOM 8343 C CA . THR E 3 306 ? 207.62400 199.03600 226.04100 1.000 37.52000 306 THR D CA 1
ATOM 8344 C C . THR E 3 306 ? 207.91800 197.54000 226.03300 1.000 37.52000 306 THR D C 1
ATOM 8345 O O . THR E 3 306 ? 207.45200 196.80900 225.15400 1.000 37.52000 306 THR D O 1
ATOM 8349 N N . VAL E 3 307 ? 208.69500 197.08500 227.01200 1.000 35.14000 307 VAL D N 1
ATOM 8350 C CA . VAL E 3 307 ? 209.09200 195.68700 227.12800 1.000 35.14000 307 VAL D CA 1
ATOM 8351 C C . VAL E 3 307 ? 208.51600 195.12700 228.42000 1.000 35.14000 307 VAL D C 1
ATOM 8352 O O . VAL E 3 307 ? 208.73400 195.68900 229.50000 1.000 35.14000 307 VAL D O 1
ATOM 8356 N N . LEU E 3 308 ? 207.78200 194.02600 228.30900 1.000 43.62000 308 LEU D N 1
ATOM 8357 C CA . LEU E 3 308 ? 207.16600 193.35700 229.44400 1.000 43.62000 308 LEU D CA 1
ATOM 8358 C C . LEU E 3 308 ? 207.95700 192.10000 229.79100 1.000 43.62000 308 LEU D C 1
ATOM 8359 O O . LEU E 3 308 ? 208.98300 191.79100 229.18000 1.000 43.62000 308 LEU D O 1
ATOM 8364 N N . SER E 3 309 ? 207.46700 191.37300 230.78800 1.000 49.64000 309 SER D N 1
ATOM 8365 C CA . SER E 3 309 ? 208.11900 190.15000 231.24300 1.000 49.64000 309 SER D CA 1
ATOM 8366 C C . SER E 3 309 ? 207.23900 188.91800 231.13300 1.000 49.64000 309 SER D C 1
ATOM 8367 O O . SER E 3 309 ? 207.71500 187.86600 230.69600 1.000 49.64000 309 SER D O 1
ATOM 8370 N N . THR E 3 310 ? 205.96800 189.01400 231.51500 1.000 70.66000 310 THR D N 1
ATOM 8371 C CA . THR E 3 310 ? 205.05400 187.88000 231.47900 1.000 70.66000 310 THR D CA 1
ATOM 8372 C C . THR E 3 310 ? 203.81300 188.28800 230.69400 1.000 70.66000 310 THR D C 1
ATOM 8373 O O . THR E 3 310 ? 203.75100 189.37300 230.10700 1.000 70.66000 310 THR D O 1
ATOM 8377 N N . VAL E 3 311 ? 202.81300 187.40900 230.68800 1.000 62.34000 311 VAL D N 1
ATOM 8378 C CA . VAL E 3 311 ? 201.56600 187.69000 229.98900 1.000 62.34000 311 VAL D CA 1
ATOM 8379 C C . VAL E 3 311 ? 200.54700 188.36800 230.90500 1.000 62.34000 311 VAL D C 1
ATOM 8380 O O . VAL E 3 311 ? 199.72100 189.15900 230.43200 1.000 62.34000 311 VAL D O 1
ATOM 8384 N N . GLU E 3 312 ? 200.60200 188.09300 232.20900 1.000 78.08000 312 GLU D N 1
ATOM 8385 C CA . GLU E 3 312 ? 199.65800 188.70200 233.14100 1.000 78.08000 312 GLU D CA 1
ATOM 8386 C C . GLU E 3 312 ? 199.81000 190.21800 233.16700 1.000 78.08000 312 GLU D C 1
ATOM 8387 O O . GLU E 3 312 ? 198.81500 190.94700 233.26500 1.000 78.08000 312 GLU D O 1
ATOM 8393 N N . ASP E 3 313 ? 201.04900 190.70900 233.08700 1.000 79.25000 313 ASP D N 1
ATOM 8394 C CA . ASP E 3 313 ? 201.26800 192.15000 233.01300 1.000 79.25000 313 ASP D CA 1
ATOM 8395 C C . ASP E 3 313 ? 200.62000 192.73800 231.76500 1.000 79.25000 313 ASP D C 1
ATOM 8396 O O . ASP E 3 313 ? 200.02500 193.82000 231.81500 1.000 79.25000 313 ASP D O 1
ATOM 8401 N N . LEU E 3 314 ? 200.72700 192.03600 230.63500 1.000 65.54000 314 LEU D N 1
ATOM 8402 C CA . LEU E 3 314 ? 200.08500 192.49900 229.41000 1.000 65.54000 314 LEU D CA 1
ATOM 8403 C C . LEU E 3 314 ? 198.57200 192.55400 229.57000 1.000 65.54000 314 LEU D C 1
ATOM 8404 O O . LEU E 3 314 ? 197.92900 193.51300 229.12500 1.000 65.54000 314 LEU D O 1
ATOM 8409 N N . VAL E 3 315 ? 197.98600 191.53400 230.19800 1.000 68.58000 315 VAL D N 1
ATOM 8410 C CA . VAL E 3 315 ? 196.53900 191.51400 230.39700 1.000 68.58000 315 VAL D CA 1
ATOM 8411 C C . VAL E 3 315 ? 196.10700 192.66600 231.29500 1.000 68.58000 315 VAL D C 1
ATOM 8412 O O . VAL E 3 315 ? 195.10300 193.34100 231.03000 1.000 68.58000 315 VAL D O 1
ATOM 8416 N N . VAL E 3 316 ? 196.86100 192.91400 232.37000 1.000 77.74000 316 VAL D N 1
ATOM 8417 C CA . VAL E 3 316 ? 196.53400 194.01500 233.27200 1.000 77.74000 316 VAL D CA 1
ATOM 8418 C C . VAL E 3 316 ? 196.63000 195.35000 232.54500 1.000 77.74000 316 VAL D C 1
ATOM 8419 O O . VAL E 3 316 ? 195.76700 196.22300 232.69900 1.000 77.74000 316 VAL D O 1
ATOM 8423 N N . LYS E 3 317 ? 197.68200 195.53300 231.74300 1.000 69.43000 317 LYS D N 1
ATOM 8424 C CA . LYS E 3 317 ? 197.84300 196.78200 231.00300 1.000 69.43000 317 LYS D CA 1
ATOM 8425 C C . LYS E 3 317 ? 196.71400 196.98100 230.00100 1.000 69.43000 317 LYS D C 1
ATOM 8426 O O . LYS E 3 317 ? 196.21500 198.10000 229.83200 1.000 69.43000 317 LYS D O 1
ATOM 8432 N N . LEU E 3 318 ? 196.30300 195.91000 229.31900 1.000 67.11000 318 LEU D N 1
ATOM 8433 C CA . LEU E 3 318 ? 195.18800 196.01400 228.38400 1.000 67.11000 318 LEU D CA 1
ATOM 8434 C C . LEU E 3 318 ? 193.89300 196.36300 229.10700 1.000 67.11000 318 LEU D C 1
ATOM 8435 O O . LEU E 3 318 ? 193.09300 197.16300 228.60900 1.000 67.11000 318 LEU D O 1
ATOM 8440 N N . GLU E 3 319 ? 193.66500 195.76500 230.28000 1.000 78.34000 319 GLU D N 1
ATOM 8441 C CA . GLU E 3 319 ? 192.46100 196.08000 231.04400 1.000 78.34000 319 GLU D CA 1
ATOM 8442 C C . GLU E 3 319 ? 192.45600 197.53400 231.50000 1.000 78.34000 319 GLU D C 1
ATOM 8443 O O . GLU E 3 319 ? 191.42500 198.21300 231.41800 1.000 78.34000 319 GLU D O 1
ATOM 8449 N N . GLU E 3 320 ? 193.59700 198.02600 231.98700 1.000 91.84000 320 GLU D N 1
ATOM 8450 C CA . GLU E 3 320 ? 193.65000 199.37900 232.53200 1.000 91.84000 320 GLU D CA 1
ATOM 8451 C C . GLU E 3 320 ? 193.37700 200.42600 231.46000 1.000 91.84000 320 GLU D C 1
ATOM 8452 O O . GLU E 3 320 ? 192.66300 201.40400 231.70200 1.000 91.84000 320 GLU D O 1
ATOM 8458 N N . MET F 3 1 ? 197.98100 173.36300 127.36500 1.000 54.37000 1 MET A N 1
ATOM 8459 C CA . MET F 3 1 ? 196.99600 173.88500 128.30200 1.000 54.37000 1 MET A CA 1
ATOM 8460 C C . MET F 3 1 ? 197.43100 173.66600 129.74400 1.000 54.37000 1 MET A C 1
ATOM 8461 O O . MET F 3 1 ? 198.38700 172.93700 130.01200 1.000 54.37000 1 MET A O 1
ATOM 8466 N N . ILE F 3 2 ? 196.72300 174.30300 130.67100 1.000 32.85000 2 ILE A N 1
ATOM 8467 C CA . ILE F 3 2 ? 196.98600 174.18200 132.09900 1.000 32.85000 2 ILE A CA 1
ATOM 8468 C C . ILE F 3 2 ? 195.68500 173.79400 132.78900 1.000 32.85000 2 ILE A C 1
ATOM 8469 O O . ILE F 3 2 ? 194.64200 174.41800 132.55700 1.000 32.85000 2 ILE A O 1
ATOM 8474 N N . SER F 3 3 ? 195.74400 172.76500 133.62800 1.000 32.69000 3 SER A N 1
ATOM 8475 C CA . SER F 3 3 ? 194.59900 172.33700 134.41800 1.000 32.69000 3 SER A CA 1
ATOM 8476 C C . SER F 3 3 ? 195.02200 172.23000 135.87300 1.000 32.69000 3 SER A C 1
ATOM 8477 O O . SER F 3 3 ? 196.17300 171.90800 136.17200 1.000 32.69000 3 SER A O 1
ATOM 8480 N N . GLY F 3 4 ? 194.09300 172.50000 136.78000 1.000 43.44000 4 GLY A N 1
ATOM 8481 C CA . GLY F 3 4 ? 194.43000 172.49700 138.19400 1.000 43.44000 4 GLY A CA 1
ATOM 8482 C C . GLY F 3 4 ? 193.28200 172.04900 139.06100 1.000 43.44000 4 GLY A C 1
ATOM 8483 O O . GLY F 3 4 ? 192.11700 172.35700 138.79500 1.000 43.44000 4 GLY A O 1
ATOM 8484 N N . SER F 3 5 ? 193.62300 171.31100 140.12100 1.000 32.50000 5 SER A N 1
ATOM 8485 C CA . SER F 3 5 ? 192.68900 170.94000 141.17600 1.000 32.50000 5 SER A CA 1
ATOM 8486 C C . SER F 3 5 ? 193.31400 171.28200 142.51900 1.000 32.50000 5 SER A C 1
ATOM 8487 O O . SER F 3 5 ? 194.44300 170.86700 142.80700 1.000 32.50000 5 SER A O 1
ATOM 8490 N N . VAL F 3 6 ? 192.58100 172.03200 143.34500 1.000 25.90000 6 VAL A N 1
ATOM 8491 C CA . VAL F 3 6 ? 193.10800 172.61100 144.57100 1.000 25.90000 6 VAL A CA 1
ATOM 8492 C C . VAL F 3 6 ? 192.13700 172.33400 145.71200 1.000 25.90000 6 VAL A C 1
ATOM 8493 O O . VAL F 3 6 ? 190.91600 172.34500 145.53100 1.000 25.90000 6 VAL A O 1
ATOM 8497 N N . ARG F 3 7 ? 192.69400 172.07800 146.89900 1.000 27.72000 7 ARG A N 1
ATOM 8498 C CA . ARG F 3 7 ? 191.92100 171.82900 148.10700 1.000 27.72000 7 ARG A CA 1
ATOM 8499 C C . ARG F 3 7 ? 192.22900 172.91800 149.12500 1.000 27.72000 7 ARG A C 1
ATOM 8500 O O . ARG F 3 7 ? 193.39900 173.24400 149.35100 1.000 27.72000 7 ARG A O 1
ATOM 8508 N N . PHE F 3 8 ? 191.18600 173.47400 149.73700 1.000 29.50000 8 PHE A N 1
ATOM 8509 C CA . PHE F 3 8 ? 191.30800 174.61100 150.63700 1.000 29.50000 8 PHE A CA 1
ATOM 8510 C C . PHE F 3 8 ? 190.68200 174.29400 151.99000 1.000 29.50000 8 PHE A C 1
ATOM 8511 O O . PHE F 3 8 ? 189.83200 173.41100 152.12000 1.000 29.50000 8 PHE A O 1
ATOM 8519 N N . LEU F 3 9 ? 191.12000 175.04000 153.00500 1.000 55.00000 9 LEU A N 1
ATOM 8520 C CA . LEU F 3 9 ? 190.56100 174.95600 154.35200 1.000 55.00000 9 LEU A CA 1
ATOM 8521 C C . LEU F 3 9 ? 190.32100 176.37000 154.85400 1.000 55.00000 9 LEU A C 1
ATOM 8522 O O . LEU F 3 9 ? 191.26800 177.15300 154.97800 1.000 55.00000 9 LEU A O 1
ATOM 8527 N N . VAL F 3 10 ? 189.06300 176.69700 155.14400 1.000 28.57000 10 VAL A N 1
ATOM 8528 C CA . VAL F 3 10 ? 188.66100 178.05200 155.50000 1.000 28.57000 10 VAL A CA 1
ATOM 8529 C C . VAL F 3 10 ? 187.85700 178.00400 156.79300 1.000 28.57000 10 VAL A C 1
ATOM 8530 O O . VAL F 3 10 ? 187.03400 177.09900 156.98800 1.000 28.57000 10 VAL A O 1
ATOM 8534 N N . ASN F 3 11 ? 188.08900 178.97700 157.67600 1.000 25.59000 11 ASN A N 1
ATOM 8535 C CA . ASN F 3 11 ? 187.43300 179.03600 158.97400 1.000 25.59000 11 ASN A CA 1
ATOM 8536 C C . ASN F 3 11 ? 186.84900 180.42100 159.21700 1.000 25.59000 11 ASN A C 1
ATOM 8537 O O . ASN F 3 11 ? 187.48900 181.43300 158.91200 1.000 25.59000 11 ASN A O 1
ATOM 8542 N N . LEU F 3 12 ? 185.64100 180.45400 159.78100 1.000 24.40000 12 LEU A N 1
ATOM 8543 C CA . LEU F 3 12 ? 184.95700 181.68500 160.18100 1.000 24.40000 12 LEU A CA 1
ATOM 8544 C C . LEU F 3 12 ? 184.91500 182.68900 159.02400 1.000 24.40000 12 LEU A C 1
ATOM 8545 O O . LEU F 3 12 ? 185.52700 183.75700 159.04800 1.000 24.40000 12 LEU A O 1
ATOM 8550 N N . GLU F 3 13 ? 184.16100 182.29700 158.00400 1.000 23.26000 13 GLU A N 1
ATOM 8551 C CA . GLU F 3 13 ? 184.16300 182.94700 156.70300 1.000 23.26000 13 GLU A CA 1
ATOM 8552 C C . GLU F 3 13 ? 182.75600 183.32300 156.26600 1.000 23.26000 13 GLU A C 1
ATOM 8553 O O . GLU F 3 13 ? 181.79400 182.59100 156.52200 1.000 23.26000 13 GLU A O 1
ATOM 8559 N N . SER F 3 14 ? 182.64700 184.47900 155.60400 1.000 16.88000 14 SER A N 1
ATOM 8560 C CA . SER F 3 14 ? 181.41200 184.90100 154.93800 1.000 16.88000 14 SER A CA 1
ATOM 8561 C C . SER F 3 14 ? 181.83000 185.75700 153.73900 1.000 16.88000 14 SER A C 1
ATOM 8562 O O . SER F 3 14 ? 182.02800 186.96600 153.86300 1.000 16.88000 14 SER A O 1
ATOM 8565 N N . LEU F 3 15 ? 181.96000 185.11200 152.58000 1.000 21.35000 15 LEU A N 1
ATOM 8566 C CA . LEU F 3 15 ? 182.41600 185.78500 151.37100 1.000 21.35000 15 LEU A CA 1
ATOM 8567 C C . LEU F 3 15 ? 181.32100 186.01200 150.34500 1.000 21.35000 15 LEU A C 1
ATOM 8568 O O . LEU F 3 15 ? 181.31700 187.05700 149.69100 1.000 21.35000 15 LEU A O 1
ATOM 8573 N N . ASN F 3 16 ? 180.39500 185.06800 150.18500 1.000 20.77000 16 ASN A N 1
ATOM 8574 C CA . ASN F 3 16 ? 179.35500 185.14700 149.16300 1.000 20.77000 16 ASN A CA 1
ATOM 8575 C C . ASN F 3 16 ? 177.99200 185.17000 149.84800 1.000 20.77000 16 ASN A C 1
ATOM 8576 O O . ASN F 3 16 ? 177.48600 184.12600 150.27300 1.000 20.77000 16 ASN A O 1
ATOM 8581 N N . GLY F 3 17 ? 177.40100 186.35900 149.95500 1.000 34.02000 17 GLY A N 1
ATOM 8582 C CA . GLY F 3 17 ? 176.06900 186.49800 150.50100 1.000 34.02000 17 GLY A CA 1
ATOM 8583 C C . GLY F 3 17 ? 174.99500 186.28100 149.45300 1.000 34.02000 17 GLY A C 1
ATOM 8584 O O . GLY F 3 17 ? 175.26000 186.07100 148.26900 1.000 34.02000 17 GLY A O 1
ATOM 8585 N N . VAL F 3 18 ? 173.74700 186.33300 149.91100 1.000 49.11000 18 VAL A N 1
ATOM 8586 C CA . VAL F 3 18 ? 172.57800 186.15400 149.06500 1.000 49.11000 18 VAL A CA 1
ATOM 8587 C C . VAL F 3 18 ? 171.52300 187.16000 149.51900 1.000 49.11000 18 VAL A C 1
ATOM 8588 O O . VAL F 3 18 ? 171.77500 187.99300 150.39500 1.000 49.11000 18 VAL A O 1
ATOM 8592 N N . GLU F 3 19 ? 170.34500 187.09800 148.90200 1.000 66.37000 19 GLU A N 1
ATOM 8593 C CA . GLU F 3 19 ? 169.26000 188.03600 149.17800 1.000 66.37000 19 GLU A CA 1
ATOM 8594 C C . GLU F 3 19 ? 168.96500 188.12600 150.66900 1.000 66.37000 19 GLU A C 1
ATOM 8595 O O . GLU F 3 19 ? 168.84400 187.10700 151.35600 1.000 66.37000 19 GLU A O 1
ATOM 8601 N N . SER F 3 20 ? 168.85200 189.35500 151.16200 1.000 62.92000 20 SER A N 1
ATOM 8602 C CA . SER F 3 20 ? 168.61700 189.60800 152.57500 1.000 62.92000 20 SER A CA 1
ATOM 8603 C C . SER F 3 20 ? 167.13000 189.53800 152.88900 1.000 62.92000 20 SER A C 1
ATOM 8604 O O . SER F 3 20 ? 166.29800 190.05600 152.14000 1.000 62.92000 20 SER A O 1
ATOM 8607 N N . ILE F 3 21 ? 166.80200 188.89300 154.00700 1.000 56.19000 21 ILE A N 1
ATOM 8608 C CA . ILE F 3 21 ? 165.43100 188.76200 154.48100 1.000 56.19000 21 ILE A CA 1
ATOM 8609 C C . ILE F 3 21 ? 165.33600 189.42800 155.84300 1.000 56.19000 21 ILE A C 1
ATOM 8610 O O . ILE F 3 21 ? 166.08600 189.08200 156.76300 1.000 56.19000 21 ILE A O 1
ATOM 8615 N N . GLY F 3 22 ? 164.40800 190.37600 155.97600 1.000 53.65000 22 GLY A N 1
ATOM 8616 C CA . GLY F 3 22 ? 164.25600 191.11300 157.21300 1.000 53.65000 22 GLY A CA 1
ATOM 8617 C C . GLY F 3 22 ? 165.48200 191.93700 157.55500 1.000 53.65000 22 GLY A C 1
ATOM 8618 O O . GLY F 3 22 ? 165.77500 192.93200 156.88800 1.000 53.65000 22 GLY A O 1
ATOM 8619 N N . ASN F 3 23 ? 166.20200 191.52900 158.59300 1.000 45.33000 23 ASN A N 1
ATOM 8620 C CA . ASN F 3 23 ? 167.45300 192.16000 158.99700 1.000 45.33000 23 ASN A CA 1
ATOM 8621 C C . ASN F 3 23 ? 168.57600 191.13100 159.05400 1.000 45.33000 23 ASN A C 1
ATOM 8622 O O . ASN F 3 23 ? 169.46400 191.19600 159.90500 1.000 45.33000 23 ASN A O 1
ATOM 8627 N N . LEU F 3 24 ? 168.54500 190.16700 158.13700 1.000 42.28000 24 LEU A N 1
ATOM 8628 C CA . LEU F 3 24 ? 169.47000 189.04600 158.13600 1.000 42.28000 24 LEU A CA 1
ATOM 8629 C C . LEU F 3 24 ? 170.14500 188.92700 156.77700 1.000 42.28000 24 LEU A C 1
ATOM 8630 O O . LEU F 3 24 ? 169.49400 189.05000 155.73600 1.000 42.28000 24 LEU A O 1
ATOM 8635 N N . THR F 3 25 ? 171.45400 188.68800 156.79700 1.000 37.86000 25 THR A N 1
ATOM 8636 C CA . THR F 3 25 ? 172.22800 188.39400 155.59600 1.000 37.86000 25 THR A CA 1
ATOM 8637 C C . THR F 3 25 ? 172.53800 186.90300 155.59300 1.000 37.86000 25 THR A C 1
ATOM 8638 O O . THR F 3 25 ? 173.10700 186.38400 156.55800 1.000 37.86000 25 THR A O 1
ATOM 8642 N N . LYS F 3 26 ? 172.17100 186.22400 154.51200 1.000 34.56000 26 LYS A N 1
ATOM 8643 C CA . LYS F 3 26 ? 172.24200 184.77300 154.43600 1.000 34.56000 26 LYS A CA 1
ATOM 8644 C C . LYS F 3 26 ? 173.36900 184.33700 153.51100 1.000 34.56000 26 LYS A C 1
ATOM 8645 O O . LYS F 3 26 ? 173.75300 185.05600 152.58400 1.000 34.56000 26 LYS A O 1
ATOM 8651 N N . HIS F 3 27 ? 173.89900 183.14800 153.77800 1.000 26.42000 27 HIS A N 1
ATOM 8652 C CA . HIS F 3 27 ? 174.94600 182.55400 152.96500 1.000 26.42000 27 HIS A CA 1
ATOM 8653 C C . HIS F 3 27 ? 174.33800 181.72500 151.83800 1.000 26.42000 27 HIS A C 1
ATOM 8654 O O . HIS F 3 27 ? 173.16000 181.36200 151.86600 1.000 26.42000 27 HIS A O 1
ATOM 8661 N N . ARG F 3 28 ? 175.16200 181.42400 150.84000 1.000 26.28000 28 ARG A N 1
ATOM 8662 C CA . ARG F 3 28 ? 174.72600 180.65200 149.68500 1.000 26.28000 28 ARG A CA 1
ATOM 8663 C C . ARG F 3 28 ? 174.93000 179.16600 149.94900 1.000 26.28000 28 ARG A C 1
ATOM 8664 O O . ARG F 3 28 ? 176.05200 178.72700 150.22100 1.000 26.28000 28 ARG A O 1
ATOM 8672 N N . THR F 3 29 ? 173.84400 178.39800 149.86600 1.000 32.57000 29 THR A N 1
ATOM 8673 C CA . THR F 3 29 ? 173.88300 176.96800 150.13800 1.000 32.57000 29 THR A CA 1
ATOM 8674 C C . THR F 3 29 ? 173.23200 176.20800 148.99200 1.000 32.57000 29 THR A C 1
ATOM 8675 O O . THR F 3 29 ? 172.39600 176.74700 148.26100 1.000 32.57000 29 THR A O 1
ATOM 8679 N N . ALA F 3 30 ? 173.62700 174.94900 148.84600 1.000 31.81000 30 ALA A N 1
ATOM 8680 C CA . ALA F 3 30 ? 173.09500 174.04400 147.84000 1.000 31.81000 30 ALA A CA 1
ATOM 8681 C C . ALA F 3 30 ? 172.74100 172.71000 148.48000 1.000 31.81000 30 ALA A C 1
ATOM 8682 O O . ALA F 3 30 ? 173.34000 172.32100 149.48900 1.000 31.81000 30 ALA A O 1
ATOM 8684 N N . PRO F 3 31 ? 171.76700 171.99400 147.92500 1.000 33.05000 31 PRO A N 1
ATOM 8685 C CA . PRO F 3 31 ? 171.39000 170.69600 148.49100 1.000 33.05000 31 PRO A CA 1
ATOM 8686 C C . PRO F 3 31 ? 172.26200 169.56500 147.97200 1.000 33.05000 31 PRO A C 1
ATOM 8687 O O . PRO F 3 31 ? 172.65500 169.52800 146.80400 1.000 33.05000 31 PRO A O 1
ATOM 8691 N N . VAL F 3 32 ? 172.56000 168.62800 148.86800 1.000 42.16000 32 VAL A N 1
ATOM 8692 C CA . VAL F 3 32 ? 173.28400 167.41000 148.52500 1.000 42.16000 32 VAL A CA 1
ATOM 8693 C C . VAL F 3 32 ? 172.55300 166.23200 149.14600 1.000 42.16000 32 VAL A C 1
ATOM 8694 O O . VAL F 3 32 ? 171.82300 166.38100 150.13200 1.000 42.16000 32 VAL A O 1
ATOM 8698 N N . VAL F 3 33 ? 172.74900 165.05400 148.55900 1.000 60.74000 33 VAL A N 1
ATOM 8699 C CA . VAL F 3 33 ? 172.15700 163.81400 149.04500 1.000 60.74000 33 VAL A CA 1
ATOM 8700 C C . VAL F 3 33 ? 173.27700 162.90100 149.51800 1.000 60.74000 33 VAL A C 1
ATOM 8701 O O . VAL F 3 33 ? 174.21500 162.61500 148.76400 1.000 60.74000 33 VAL A O 1
ATOM 8705 N N . LEU F 3 34 ? 173.18000 162.44600 150.76200 1.000 73.68000 34 LEU A N 1
ATOM 8706 C CA . LEU F 3 34 ? 174.19700 161.61500 151.38800 1.000 73.68000 34 LEU A CA 1
ATOM 8707 C C . LEU F 3 34 ? 173.60600 160.23600 151.64100 1.000 73.68000 34 LEU A C 1
ATOM 8708 O O . LEU F 3 34 ? 172.45400 160.11800 152.07900 1.000 73.68000 34 LEU A O 1
ATOM 8713 N N . LYS F 3 35 ? 174.39300 159.20100 151.36000 1.000 92.99000 35 LYS A N 1
ATOM 8714 C CA . LYS F 3 35 ? 173.95200 157.81800 151.49100 1.000 92.99000 35 LYS A CA 1
ATOM 8715 C C . LYS F 3 35 ? 174.27000 157.27700 152.87800 1.000 92.99000 35 LYS A C 1
ATOM 8716 O O . LYS F 3 35 ? 175.40300 157.38400 153.35700 1.000 92.99000 35 LYS A O 1
ATOM 8722 N N . THR F 3 36 ? 173.26400 156.68100 153.51600 1.000 104.97000 36 THR A N 1
ATOM 8723 C CA . THR F 3 36 ? 173.43200 156.06100 154.82000 1.000 104.97000 36 THR A CA 1
ATOM 8724 C C . THR F 3 36 ? 172.90900 154.63500 154.76200 1.000 104.97000 36 THR A C 1
ATOM 8725 O O . THR F 3 36 ? 172.25500 154.22800 153.79800 1.000 104.97000 36 THR A O 1
ATOM 8729 N N . SER F 3 37 ? 173.22000 153.86900 155.81000 1.000 112.41000 37 SER A N 1
ATOM 8730 C CA . SER F 3 37 ? 172.69400 152.51300 155.91300 1.000 112.41000 37 SER A CA 1
ATOM 8731 C C . SER F 3 37 ? 171.17300 152.52000 156.00600 1.000 112.41000 37 SER A C 1
ATOM 8732 O O . SER F 3 37 ? 170.50000 151.69500 155.37700 1.000 112.41000 37 SER A O 1
ATOM 8735 N N . THR F 3 38 ? 170.61500 153.44300 156.79400 1.000 108.08000 38 THR A N 1
ATOM 8736 C CA . THR F 3 38 ? 169.16300 153.56100 156.88200 1.000 108.08000 38 THR A CA 1
ATOM 8737 C C . THR F 3 38 ? 168.56300 154.00100 155.55200 1.000 108.08000 38 THR A C 1
ATOM 8738 O O . THR F 3 38 ? 167.51400 153.49900 155.13900 1.000 108.08000 38 THR A O 1
ATOM 8742 N N . GLY F 3 39 ? 169.21600 154.93900 154.86700 1.000 100.62000 39 GLY A N 1
ATOM 8743 C CA . GLY F 3 39 ? 168.71100 155.43500 153.60300 1.000 100.62000 39 GLY A CA 1
ATOM 8744 C C . GLY F 3 39 ? 169.46200 156.64500 153.08100 1.000 100.62000 39 GLY A C 1
ATOM 8745 O O . GLY F 3 39 ? 170.69600 156.64900 153.04500 1.000 100.62000 39 GLY A O 1
ATOM 8746 N N . TYR F 3 40 ? 168.72500 157.67300 152.67400 1.000 93.43000 40 TYR A N 1
ATOM 8747 C CA . TYR F 3 40 ? 169.29900 158.88500 152.10700 1.000 93.43000 40 TYR A CA 1
ATOM 8748 C C . TYR F 3 40 ? 168.92900 160.08400 152.96900 1.000 93.43000 40 TYR A C 1
ATOM 8749 O O . TYR F 3 40 ? 167.83400 160.13800 153.53500 1.000 93.43000 40 TYR A O 1
ATOM 8758 N N . LEU F 3 41 ? 169.84800 161.04300 153.06700 1.000 86.02000 41 LEU A N 1
ATOM 8759 C CA . LEU F 3 41 ? 169.61600 162.26800 153.82200 1.000 86.02000 41 LEU A CA 1
ATOM 8760 C C . LEU F 3 41 ? 169.94400 163.47000 152.95200 1.000 86.02000 41 LEU A C 1
ATOM 8761 O O . LEU F 3 41 ? 171.00000 163.51000 152.31400 1.000 86.02000 41 LEU A O 1
ATOM 8766 N N . VAL F 3 42 ? 169.04500 164.45100 152.92900 1.000 59.95000 42 VAL A N 1
ATOM 8767 C CA . VAL F 3 42 ? 169.22900 165.67300 152.15700 1.000 59.95000 42 VAL A CA 1
ATOM 8768 C C . VAL F 3 42 ? 169.76000 166.74900 153.09500 1.000 59.95000 42 VAL A C 1
ATOM 8769 O O . VAL F 3 42 ? 169.13300 167.06000 154.11400 1.000 59.95000 42 VAL A O 1
ATOM 8773 N N . ARG F 3 43 ? 170.91600 167.31600 152.75600 1.000 54.31000 43 ARG A N 1
ATOM 8774 C CA . ARG F 3 43 ? 171.56500 168.30900 153.59900 1.000 54.31000 43 ARG A CA 1
ATOM 8775 C C . ARG F 3 43 ? 171.93400 169.53900 152.78200 1.000 54.31000 43 ARG A C 1
ATOM 8776 O O . ARG F 3 43 ? 172.35100 169.43700 151.62600 1.000 54.31000 43 ARG A O 1
ATOM 8784 N N . TYR F 3 44 ? 171.79300 170.70400 153.40400 1.000 40.94000 44 TYR A N 1
ATOM 8785 C CA . TYR F 3 44 ? 172.14100 171.97300 152.77800 1.000 40.94000 44 TYR A CA 1
ATOM 8786 C C . TYR F 3 44 ? 173.56100 172.35100 153.17100 1.000 40.94000 44 TYR A C 1
ATOM 8787 O O . TYR F 3 44 ? 173.89000 172.39500 154.36200 1.000 40.94000 44 TYR A O 1
ATOM 8796 N N . VAL F 3 45 ? 174.39700 172.62100 152.17500 1.000 29.68000 45 VAL A N 1
ATOM 8797 C CA . VAL F 3 45 ? 175.82900 172.82300 152.39000 1.000 29.68000 45 VAL A CA 1
ATOM 8798 C C . VAL F 3 45 ? 176.24600 174.14700 151.76200 1.000 29.68000 45 VAL A C 1
ATOM 8799 O O . VAL F 3 45 ? 175.84600 174.44100 150.62900 1.000 29.68000 45 VAL A O 1
ATOM 8803 N N . PRO F 3 46 ? 177.02900 174.97600 152.45500 1.000 17.77000 46 PRO A N 1
ATOM 8804 C CA . PRO F 3 46 ? 177.44000 176.26100 151.87400 1.000 17.77000 46 PRO A CA 1
ATOM 8805 C C . PRO F 3 46 ? 178.33100 176.08500 150.65300 1.000 17.77000 46 PRO A C 1
ATOM 8806 O O . PRO F 3 46 ? 179.10300 175.12700 150.54700 1.000 17.77000 46 PRO A O 1
ATOM 8810 N N . VAL F 3 47 ? 178.21900 177.03800 149.72600 1.000 25.61000 47 VAL A N 1
ATOM 8811 C CA . VAL F 3 47 ? 178.97400 177.03700 148.47700 1.000 25.61000 47 VAL A CA 1
ATOM 8812 C C . VAL F 3 47 ? 179.41100 178.46400 148.17000 1.000 25.61000 47 VAL A C 1
ATOM 8813 O O . VAL F 3 47 ? 178.93500 179.42700 148.77000 1.000 25.61000 47 VAL A O 1
ATOM 8817 N N . ILE F 3 48 ? 180.33400 178.59600 147.21700 1.000 9.77000 48 ILE A N 1
ATOM 8818 C CA . ILE F 3 48 ? 180.76700 179.88500 146.69000 1.000 9.77000 48 ILE A CA 1
ATOM 8819 C C . ILE F 3 48 ? 180.67400 179.82600 145.17400 1.000 9.77000 48 ILE A C 1
ATOM 8820 O O . ILE F 3 48 ? 181.18000 178.88300 144.55500 1.000 9.77000 48 ILE A O 1
ATOM 8825 N N . SER F 3 49 ? 180.03400 180.82800 144.57800 1.000 28.40000 49 SER A N 1
ATOM 8826 C CA . SER F 3 49 ? 179.78000 180.82000 143.14600 1.000 28.40000 49 SER A CA 1
ATOM 8827 C C . SER F 3 49 ? 181.06600 181.07400 142.36200 1.000 28.40000 49 SER A C 1
ATOM 8828 O O . SER F 3 49 ? 182.09100 181.50000 142.90400 1.000 28.40000 49 SER A O 1
ATOM 8831 N N . GLY F 3 50 ? 180.99800 180.80600 141.06100 1.000 35.84000 50 GLY A N 1
ATOM 8832 C CA . GLY F 3 50 ? 182.10900 180.98400 140.15400 1.000 35.84000 50 GLY A CA 1
ATOM 8833 C C . GLY F 3 50 ? 182.22700 182.34700 139.51600 1.000 35.84000 50 GLY A C 1
ATOM 8834 O O . GLY F 3 50 ? 183.08900 182.54300 138.65500 1.000 35.84000 50 GLY A O 1
ATOM 8835 N N . GLU F 3 51 ? 181.38400 183.30300 139.90400 1.000 36.43000 51 GLU A N 1
ATOM 8836 C CA . GLU F 3 51 ? 181.46100 184.65300 139.35800 1.000 36.43000 51 GLU A CA 1
ATOM 8837 C C . GLU F 3 51 ? 182.37200 185.55600 140.18100 1.000 36.43000 51 GLU A C 1
ATOM 8838 O O . GLU F 3 51 ? 183.07500 186.40200 139.61700 1.000 36.43000 51 GLU A O 1
ATOM 8844 N N . ALA F 3 52 ? 182.37300 185.39200 141.50400 1.000 28.03000 52 ALA A N 1
ATOM 8845 C CA . ALA F 3 52 ? 183.27400 186.17200 142.34500 1.000 28.03000 52 ALA A CA 1
ATOM 8846 C C . ALA F 3 52 ? 184.73000 185.85000 142.03300 1.000 28.03000 52 ALA A C 1
ATOM 8847 O O . ALA F 3 52 ? 185.58400 186.74700 142.01800 1.000 28.03000 52 ALA A O 1
ATOM 8849 N N . LEU F 3 53 ? 185.03000 184.57400 141.78400 1.000 24.74000 53 LEU A N 1
ATOM 8850 C CA . LEU F 3 53 ? 186.38700 184.19300 141.41300 1.000 24.74000 53 LEU A CA 1
ATOM 8851 C C . LEU F 3 53 ? 186.79900 184.83800 140.09700 1.000 24.74000 53 LEU A C 1
ATOM 8852 O O . LEU F 3 53 ? 187.92900 185.32200 139.96000 1.000 24.74000 53 LEU A O 1
ATOM 8857 N N . ALA F 3 54 ? 185.89100 184.86300 139.11800 1.000 24.99000 54 ALA A N 1
ATOM 8858 C CA . ALA F 3 54 ? 186.18700 185.51200 137.84600 1.000 24.99000 54 ALA A CA 1
ATOM 8859 C C . ALA F 3 54 ? 186.41500 187.00700 138.02800 1.000 24.99000 54 ALA A C 1
ATOM 8860 O O . ALA F 3 54 ? 187.31300 187.58400 137.40800 1.000 24.99000 54 ALA A O 1
ATOM 8862 N N . HIS F 3 55 ? 185.60100 187.64900 138.86900 1.000 32.27000 55 HIS A N 1
ATOM 8863 C CA . HIS F 3 55 ? 185.77500 189.07600 139.12700 1.000 32.27000 55 HIS A CA 1
ATOM 8864 C C . HIS F 3 55 ? 187.13000 189.35500 139.76700 1.000 32.27000 55 HIS A C 1
ATOM 8865 O O . HIS F 3 55 ? 187.83400 190.29200 139.37700 1.000 32.27000 55 HIS A O 1
ATOM 8872 N N . ALA F 3 56 ? 187.51300 188.54100 140.75600 1.000 32.02000 56 ALA A N 1
ATOM 8873 C CA . ALA F 3 56 ? 188.81000 188.72000 141.40000 1.000 32.02000 56 ALA A CA 1
ATOM 8874 C C . ALA F 3 56 ? 189.95100 188.50400 140.41300 1.000 32.02000 56 ALA A C 1
ATOM 8875 O O . ALA F 3 56 ? 190.93000 189.26100 140.40600 1.000 32.02000 56 ALA A O 1
ATOM 8877 N N . TYR F 3 57 ? 189.83700 187.47600 139.56900 1.000 26.85000 57 TYR A N 1
ATOM 8878 C CA . TYR F 3 57 ? 190.87300 187.20700 138.57700 1.000 26.85000 57 TYR A CA 1
ATOM 8879 C C . TYR F 3 57 ? 191.00900 188.36500 137.59800 1.000 26.85000 57 TYR A C 1
ATOM 8880 O O . TYR F 3 57 ? 192.12400 188.77600 137.25900 1.000 26.85000 57 TYR A O 1
ATOM 8889 N N . GLN F 3 58 ? 189.88100 188.90800 137.13300 1.000 29.37000 58 GLN A N 1
ATOM 8890 C CA . GLN F 3 58 ? 189.92900 190.01700 136.18700 1.000 29.37000 58 GLN A CA 1
ATOM 8891 C C . GLN F 3 58 ? 190.51100 191.26900 136.83100 1.000 29.37000 58 GLN A C 1
ATOM 8892 O O . GLN F 3 58 ? 191.28600 191.99700 136.20000 1.000 29.37000 58 GLN A O 1
ATOM 8898 N N . ALA F 3 59 ? 190.15400 191.53800 138.09100 1.000 29.74000 59 ALA A N 1
ATOM 8899 C CA . ALA F 3 59 ? 190.72300 192.69100 138.78100 1.000 29.74000 59 ALA A CA 1
ATOM 8900 C C . ALA F 3 59 ? 192.23100 192.54600 138.94800 1.000 29.74000 59 ALA A C 1
ATOM 8901 O O . ALA F 3 59 ? 192.98400 193.50500 138.73400 1.000 29.74000 59 ALA A O 1
ATOM 8903 N N . SER F 3 60 ? 192.68900 191.35100 139.32600 1.000 29.71000 60 SER A N 1
ATOM 8904 C CA . SER F 3 60 ? 194.12300 191.12600 139.46900 1.000 29.71000 60 SER A CA 1
ATOM 8905 C C . SER F 3 60 ? 194.83900 191.26700 138.13200 1.000 29.71000 60 SER A C 1
ATOM 8906 O O . SER F 3 60 ? 195.94500 191.82000 138.06500 1.000 29.71000 60 SER A O 1
ATOM 8909 N N . LEU F 3 61 ? 194.22800 190.76800 137.05400 1.000 27.80000 61 LEU A N 1
ATOM 8910 C CA . LEU F 3 61 ? 194.82500 190.91500 135.73300 1.000 27.80000 61 LEU A CA 1
ATOM 8911 C C . LEU F 3 61 ? 194.91200 192.38200 135.33100 1.000 27.80000 61 LEU A C 1
ATOM 8912 O O . LEU F 3 61 ? 195.91000 192.80700 134.73900 1.000 27.80000 61 LEU A O 1
ATOM 8917 N N . VAL F 3 62 ? 193.88400 193.17100 135.64300 1.000 32.10000 62 VAL A N 1
ATOM 8918 C CA . VAL F 3 62 ? 193.92500 194.60400 135.35600 1.000 32.10000 62 VAL A CA 1
ATOM 8919 C C . VAL F 3 62 ? 195.07100 195.26000 136.11200 1.000 32.10000 62 VAL A C 1
ATOM 8920 O O . VAL F 3 62 ? 195.84100 196.05500 135.55200 1.000 32.10000 62 VAL A O 1
ATOM 8924 N N . ASP F 3 63 ? 195.20100 194.93600 137.40100 1.000 36.57000 63 ASP A N 1
ATOM 8925 C CA . ASP F 3 63 ? 196.24900 195.54000 138.21500 1.000 36.57000 63 ASP A CA 1
ATOM 8926 C C . ASP F 3 63 ? 197.63500 195.17700 137.69600 1.000 36.57000 63 ASP A C 1
ATOM 8927 O O . ASP F 3 63 ? 198.53700 196.02100 137.66200 1.000 36.57000 63 ASP A O 1
ATOM 8932 N N . ILE F 3 64 ? 197.82600 193.92000 137.29100 1.000 37.75000 64 ILE A N 1
ATOM 8933 C CA . ILE F 3 64 ? 199.12800 193.49900 136.77800 1.000 37.75000 64 ILE A CA 1
ATOM 8934 C C . ILE F 3 64 ? 199.40500 194.13600 135.42000 1.000 37.75000 64 ILE A C 1
ATOM 8935 O O . ILE F 3 64 ? 200.53300 194.55500 135.13600 1.000 37.75000 64 ILE A O 1
ATOM 8940 N N . ALA F 3 65 ? 198.38300 194.22800 134.56400 1.000 48.24000 65 ALA A N 1
ATOM 8941 C CA . ALA F 3 65 ? 198.59000 194.73000 133.20900 1.000 48.24000 65 ALA A CA 1
ATOM 8942 C C . ALA F 3 65 ? 198.88200 196.22200 133.19900 1.000 48.24000 65 ALA A C 1
ATOM 8943 O O . ALA F 3 65 ? 199.70900 196.68900 132.40800 1.000 48.24000 65 ALA A O 1
ATOM 8945 N N . LYS F 3 66 ? 198.21000 196.99500 134.05900 1.000 45.50000 66 LYS A N 1
ATOM 8946 C CA . LYS F 3 66 ? 198.44800 198.43500 134.06800 1.000 45.50000 66 LYS A CA 1
ATOM 8947 C C . LYS F 3 66 ? 199.86200 198.78400 134.50800 1.000 45.50000 66 LYS A C 1
ATOM 8948 O O . LYS F 3 66 ? 200.33900 199.88500 134.21000 1.000 45.50000 66 LYS A O 1
ATOM 8954 N N . LYS F 3 67 ? 200.54500 197.87700 135.20900 1.000 47.30000 67 LYS A N 1
ATOM 8955 C CA . LYS F 3 67 ? 201.92900 198.11900 135.59700 1.000 47.30000 67 LYS A CA 1
ATOM 8956 C C . LYS F 3 67 ? 202.89300 197.92400 134.43000 1.000 47.30000 67 LYS A C 1
ATOM 8957 O O . LYS F 3 67 ? 203.91300 198.61600 134.35400 1.000 47.30000 67 LYS A O 1
ATOM 8963 N N . GLU F 3 68 ? 202.58900 196.99900 133.52100 1.000 58.23000 68 GLU A N 1
ATOM 8964 C CA . GLU F 3 68 ? 203.46500 196.69100 132.39900 1.000 58.23000 68 GLU A CA 1
ATOM 8965 C C . GLU F 3 68 ? 203.16000 197.51100 131.15200 1.000 58.23000 68 GLU A C 1
ATOM 8966 O O . GLU F 3 68 ? 203.84500 197.34400 130.13800 1.000 58.23000 68 GLU A O 1
ATOM 8972 N N . GLY F 3 69 ? 202.15900 198.38400 131.19500 1.000 58.26000 69 GLY A N 1
ATOM 8973 C CA . GLY F 3 69 ? 201.85300 199.24500 130.07100 1.000 58.26000 69 GLY A CA 1
ATOM 8974 C C . GLY F 3 69 ? 200.96400 198.64800 129.00600 1.000 58.26000 69 GLY A C 1
ATOM 8975 O O . GLY F 3 69 ? 200.78400 199.27500 127.95500 1.000 58.26000 69 GLY A O 1
ATOM 8976 N N . LEU F 3 70 ? 200.40400 197.46200 129.23000 1.000 46.01000 70 LEU A N 1
ATOM 8977 C CA . LEU F 3 70 ? 199.49200 196.87800 128.26200 1.000 46.01000 70 LEU A CA 1
ATOM 8978 C C . LEU F 3 70 ? 198.20900 197.70500 128.18200 1.000 46.01000 70 LEU A C 1
ATOM 8979 O O . LEU F 3 70 ? 197.79100 198.31100 129.17200 1.000 46.01000 70 LEU A O 1
ATOM 8984 N N . PRO F 3 71 ? 197.57300 197.76000 127.01200 1.000 39.98000 71 PRO A N 1
ATOM 8985 C CA . PRO F 3 71 ? 196.36700 198.58300 126.86900 1.000 39.98000 71 PRO A CA 1
ATOM 8986 C C . PRO F 3 71 ? 195.24100 198.09900 127.77100 1.000 39.98000 71 PRO A C 1
ATOM 8987 O O . PRO F 3 71 ? 195.02700 196.89800 127.94100 1.000 39.98000 71 PRO A O 1
ATOM 8991 N N . VAL F 3 72 ? 194.51900 199.05400 128.35200 1.000 38.01000 72 VAL A N 1
ATOM 8992 C CA . VAL F 3 72 ? 193.39400 198.77400 129.23600 1.000 38.01000 72 VAL A CA 1
ATOM 8993 C C . VAL F 3 72 ? 192.25900 199.72200 128.87400 1.000 38.01000 72 VAL A C 1
ATOM 8994 O O . VAL F 3 72 ? 192.48100 200.91500 128.64500 1.000 38.01000 72 VAL A O 1
ATOM 8998 N N . GLY F 3 73 ? 191.04100 199.19000 128.81700 1.000 46.60000 73 GLY A N 1
ATOM 8999 C CA . GLY F 3 73 ? 189.89300 199.99100 128.44300 1.000 46.60000 73 GLY A CA 1
ATOM 9000 C C . GLY F 3 73 ? 189.54300 201.03400 129.49000 1.000 46.60000 73 GLY A C 1
ATOM 9001 O O . GLY F 3 73 ? 189.94300 200.96600 130.65400 1.000 46.60000 73 GLY A O 1
ATOM 9002 N N . SER F 3 74 ? 188.77400 202.03100 129.05000 1.000 40.68000 74 SER A N 1
ATOM 9003 C CA . SER F 3 74 ? 188.39600 203.12900 129.93200 1.000 40.68000 74 SER A CA 1
ATOM 9004 C C . SER F 3 74 ? 187.47000 202.65000 131.04500 1.000 40.68000 74 SER A C 1
ATOM 9005 O O . SER F 3 74 ? 187.70400 202.92500 132.22900 1.000 40.68000 74 SER A O 1
ATOM 9008 N N . LEU F 3 75 ? 186.40800 201.92700 130.68600 1.000 43.87000 75 LEU A N 1
ATOM 9009 C CA . LEU F 3 75 ? 185.48400 201.42000 131.69200 1.000 43.87000 75 LEU A CA 1
ATOM 9010 C C . LEU F 3 75 ? 186.05000 200.22900 132.45000 1.000 43.87000 75 LEU A C 1
ATOM 9011 O O . LEU F 3 75 ? 185.50900 199.86600 133.50000 1.000 43.87000 75 LEU A O 1
ATOM 9016 N N . SER F 3 76 ? 187.11500 199.61100 131.94400 1.000 43.62000 76 SER A N 1
ATOM 9017 C CA . SER F 3 76 ? 187.75800 198.51200 132.64800 1.000 43.62000 76 SER A CA 1
ATOM 9018 C C . SER F 3 76 ? 188.86400 198.98500 133.58000 1.000 43.62000 76 SER A C 1
ATOM 9019 O O . SER F 3 76 ? 189.23700 198.25200 134.50600 1.000 43.62000 76 SER A O 1
ATOM 9022 N N . SER F 3 77 ? 189.40200 200.18700 133.35600 1.000 37.25000 77 SER A N 1
ATOM 9023 C CA . SER F 3 77 ? 190.32000 200.77400 134.32600 1.000 37.25000 77 SER A CA 1
ATOM 9024 C C . SER F 3 77 ? 189.62000 200.97500 135.66300 1.000 37.25000 77 SER A C 1
ATOM 9025 O O . SER F 3 77 ? 190.15800 200.62800 136.72100 1.000 37.25000 77 SER A O 1
ATOM 9028 N N . GLN F 3 78 ? 188.41600 201.53800 135.63100 1.000 38.93000 78 GLN A N 1
ATOM 9029 C CA . GLN F 3 78 ? 187.51900 201.43400 136.76900 1.000 38.93000 78 GLN A CA 1
ATOM 9030 C C . GLN F 3 78 ? 187.03200 199.99800 136.88700 1.000 38.93000 78 GLN A C 1
ATOM 9031 O O . GLN F 3 78 ? 186.81100 199.31900 135.88300 1.000 38.93000 78 GLN A O 1
ATOM 9037 N N . TYR F 3 79 ? 186.87400 199.52700 138.12100 1.000 45.15000 79 TYR A N 1
ATOM 9038 C CA . TYR F 3 79 ? 186.49400 198.13400 138.32100 1.000 45.15000 79 TYR A CA 1
ATOM 9039 C C . TYR F 3 79 ? 185.02000 197.93200 137.99400 1.000 45.15000 79 TYR A C 1
ATOM 9040 O O . TYR F 3 79 ? 184.20900 197.63600 138.87600 1.000 45.15000 79 TYR A O 1
ATOM 9049 N N . GLU F 3 80 ? 184.67100 198.09000 136.71400 1.000 43.73000 80 GLU A N 1
ATOM 9050 C CA . GLU F 3 80 ? 183.30100 197.95500 136.21600 1.000 43.73000 80 GLU A CA 1
ATOM 9051 C C . GLU F 3 80 ? 183.38600 197.17700 134.90300 1.000 43.73000 80 GLU A C 1
ATOM 9052 O O . GLU F 3 80 ? 183.55800 197.76200 133.83200 1.000 43.73000 80 GLU A O 1
ATOM 9058 N N . PHE F 3 81 ? 183.26300 195.85600 134.99700 1.000 37.59000 81 PHE A N 1
ATOM 9059 C CA . PHE F 3 81 ? 183.48900 194.97400 133.85100 1.000 37.59000 81 PHE A CA 1
ATOM 9060 C C . PHE F 3 81 ? 182.21200 194.79700 133.03000 1.000 37.59000 81 PHE A C 1
ATOM 9061 O O . PHE F 3 81 ? 181.71200 193.69200 132.82200 1.000 37.59000 81 PHE A O 1
ATOM 9069 N N . ILE F 3 82 ? 181.68300 195.92600 132.55700 1.000 37.49000 82 ILE A N 1
ATOM 9070 C CA . ILE F 3 82 ? 180.57500 195.86900 131.61100 1.000 37.49000 82 ILE A CA 1
ATOM 9071 C C . ILE F 3 82 ? 181.05500 195.38700 130.24700 1.000 37.49000 82 ILE A C 1
ATOM 9072 O O . ILE F 3 82 ? 180.31900 194.69000 129.53800 1.000 37.49000 82 ILE A O 1
ATOM 9077 N N . LYS F 3 83 ? 182.28200 195.74400 129.86400 1.000 41.59000 83 LYS A N 1
ATOM 9078 C CA . LYS F 3 83 ? 182.88000 195.39100 128.57900 1.000 41.59000 83 LYS A CA 1
ATOM 9079 C C . LYS F 3 83 ? 182.07700 195.95500 127.41300 1.000 41.59000 83 LYS A C 1
ATOM 9080 O O . LYS F 3 83 ? 181.03300 196.58600 127.60900 1.000 41.59000 83 LYS A O 1
ATOM 9086 N N . PHE F 3 84 ? 182.56800 195.74900 126.19200 1.000 42.04000 84 PHE A N 1
ATOM 9087 C CA . PHE F 3 84 ? 181.99300 196.39000 125.00700 1.000 42.04000 84 PHE A CA 1
ATOM 9088 C C . PHE F 3 84 ? 180.74900 195.61000 124.59900 1.000 42.04000 84 PHE A C 1
ATOM 9089 O O . PHE F 3 84 ? 180.74900 194.80500 123.66300 1.000 42.04000 84 PHE A O 1
ATOM 9097 N N . SER F 3 85 ? 179.65800 195.86200 125.32400 1.000 49.48000 85 SER A N 1
ATOM 9098 C CA . SER F 3 85 ? 178.41600 195.11600 125.15400 1.000 49.48000 85 SER A CA 1
ATOM 9099 C C . SER F 3 85 ? 177.39500 195.87200 124.30600 1.000 49.48000 85 SER A C 1
ATOM 9100 O O . SER F 3 85 ? 176.91500 195.35100 123.29500 1.000 49.48000 85 SER A O 1
ATOM 9103 N N . THR F 3 86 ? 177.04900 197.09100 124.70300 1.000 60.50000 86 THR A N 1
ATOM 9104 C CA . THR F 3 86 ? 176.03200 197.88300 124.02200 1.000 60.50000 86 THR A CA 1
ATOM 9105 C C . THR F 3 86 ? 176.65900 199.14600 123.43700 1.000 60.50000 86 THR A C 1
ATOM 9106 O O . THR F 3 86 ? 177.85200 199.41400 123.60100 1.000 60.50000 86 THR A O 1
ATOM 9110 N N . ASP F 3 87 ? 175.82600 199.92800 122.74400 1.000 74.03000 87 ASP A N 1
ATOM 9111 C CA . ASP F 3 87 ? 176.31600 201.12000 122.05800 1.000 74.03000 87 ASP A CA 1
ATOM 9112 C C . ASP F 3 87 ? 176.86300 202.14700 123.04100 1.000 74.03000 87 ASP A C 1
ATOM 9113 O O . ASP F 3 87 ? 177.84200 202.84500 122.74400 1.000 74.03000 87 ASP A O 1
ATOM 9118 N N . GLU F 3 88 ? 176.23300 202.26700 124.21400 1.000 75.19000 88 GLU A N 1
ATOM 9119 C CA . GLU F 3 88 ? 176.70600 203.22500 125.20900 1.000 75.19000 88 GLU A CA 1
ATOM 9120 C C . GLU F 3 88 ? 178.11500 202.89100 125.67600 1.000 75.19000 88 GLU A C 1
ATOM 9121 O O . GLU F 3 88 ? 178.92500 203.79800 125.90800 1.000 75.19000 88 GLU A O 1
ATOM 9127 N N . ALA F 3 89 ? 178.42700 201.60200 125.83200 1.000 67.25000 89 ALA A N 1
ATOM 9128 C CA . ALA F 3 89 ? 179.78000 201.21100 126.21000 1.000 67.25000 89 ALA A CA 1
ATOM 9129 C C . ALA F 3 89 ? 180.78700 201.57200 125.12300 1.000 67.25000 89 ALA A C 1
ATOM 9130 O O . ALA F 3 89 ? 181.88900 202.04500 125.42300 1.000 67.25000 89 ALA A O 1
ATOM 9132 N N . LEU F 3 90 ? 180.42800 201.35700 123.85700 1.000 67.03000 90 LEU A N 1
ATOM 9133 C CA . LEU F 3 90 ? 181.34200 201.67500 122.76400 1.000 67.03000 90 LEU A CA 1
ATOM 9134 C C . LEU F 3 90 ? 181.53000 203.17600 122.59900 1.000 67.03000 90 LEU A C 1
ATOM 9135 O O . LEU F 3 90 ? 182.59000 203.61900 122.14300 1.000 67.03000 90 LEU A O 1
ATOM 9140 N N . LYS F 3 91 ? 180.51700 203.97400 122.95200 1.000 71.82000 91 LYS A N 1
ATOM 9141 C CA . LYS F 3 91 ? 180.61900 205.42000 122.77600 1.000 71.82000 91 LYS A CA 1
ATOM 9142 C C . LYS F 3 91 ? 181.73100 206.00900 123.63400 1.000 71.82000 91 LYS A C 1
ATOM 9143 O O . LYS F 3 91 ? 182.47200 206.89000 123.18000 1.000 71.82000 91 LYS A O 1
ATOM 9149 N N . ILE F 3 92 ? 181.86000 205.54300 124.87700 1.000 68.69000 92 ILE A N 1
ATOM 9150 C CA . ILE F 3 92 ? 182.88300 206.08200 125.77000 1.000 68.69000 92 ILE A CA 1
ATOM 9151 C C . ILE F 3 92 ? 184.27800 205.73100 125.26800 1.000 68.69000 92 ILE A C 1
ATOM 9152 O O . ILE F 3 92 ? 185.18200 206.57400 125.26400 1.000 68.69000 92 ILE A O 1
ATOM 9157 N N . GLU F 3 93 ? 184.47700 204.48500 124.83400 1.000 56.91000 93 GLU A N 1
ATOM 9158 C CA . GLU F 3 93 ? 185.80300 204.05600 124.40100 1.000 56.91000 93 GLU A CA 1
ATOM 9159 C C . GLU F 3 93 ? 186.17000 204.62500 123.03700 1.000 56.91000 93 GLU A C 1
ATOM 9160 O O . GLU F 3 93 ? 187.34300 204.93000 122.79100 1.000 56.91000 93 GLU A O 1
ATOM 9166 N N . GLY F 3 94 ? 185.19600 204.77400 122.14400 1.000 57.28000 94 GLY A N 1
ATOM 9167 C CA . GLY F 3 94 ? 185.45600 205.32900 120.83100 1.000 57.28000 94 GLY A CA 1
ATOM 9168 C C . GLY F 3 94 ? 185.74600 204.29000 119.77000 1.000 57.28000 94 GLY A C 1
ATOM 9169 O O . GLY F 3 94 ? 186.76200 204.37400 119.07200 1.000 57.28000 94 GLY A O 1
ATOM 9170 N N . ILE F 3 95 ? 184.86400 203.30300 119.63900 1.000 58.63000 95 ILE A N 1
ATOM 9171 C CA . ILE F 3 95 ? 184.98100 202.26100 118.62500 1.000 58.63000 95 ILE A CA 1
ATOM 9172 C C . ILE F 3 95 ? 183.72000 202.26800 117.77900 1.000 58.63000 95 ILE A C 1
ATOM 9173 O O . ILE F 3 95 ? 182.60700 202.25400 118.31700 1.000 58.63000 95 ILE A O 1
ATOM 9178 N N . LYS F 3 96 ? 183.89000 202.29400 116.46200 1.000 64.00000 96 LYS A N 1
ATOM 9179 C CA . LYS F 3 96 ? 182.75500 202.21100 115.55400 1.000 64.00000 96 LYS A CA 1
ATOM 9180 C C . LYS F 3 96 ? 182.19400 200.79400 115.53500 1.000 64.00000 96 LYS A C 1
ATOM 9181 O O . LYS F 3 96 ? 182.93100 199.80700 115.60500 1.000 64.00000 96 LYS A O 1
ATOM 9187 N N . GLU F 3 97 ? 180.86900 200.70300 115.43600 1.000 71.97000 97 GLU A N 1
ATOM 9188 C CA . GLU F 3 97 ? 180.20400 199.41400 115.43900 1.000 71.97000 97 GLU A CA 1
ATOM 9189 C C . GLU F 3 97 ? 180.50900 198.65100 114.15000 1.000 71.97000 97 GLU A C 1
ATOM 9190 O O . GLU F 3 97 ? 180.81600 199.25200 113.11900 1.000 71.97000 97 GLU A O 1
ATOM 9196 N N . PRO F 3 98 ? 180.45300 197.31900 114.19500 1.000 70.65000 98 PRO A N 1
ATOM 9197 C CA . PRO F 3 98 ? 180.68300 196.53500 112.97600 1.000 70.65000 98 PRO A CA 1
ATOM 9198 C C . PRO F 3 98 ? 179.64900 196.84900 111.90800 1.000 70.65000 98 PRO A C 1
ATOM 9199 O O . PRO F 3 98 ? 178.48000 197.11500 112.19800 1.000 70.65000 98 PRO A O 1
ATOM 9203 N N . LYS F 3 99 ? 180.09800 196.81700 110.65300 1.000 89.86000 99 LYS A N 1
ATOM 9204 C CA . LYS F 3 99 ? 179.21400 197.14600 109.54000 1.000 89.86000 99 LYS A CA 1
ATOM 9205 C C . LYS F 3 99 ? 178.32100 195.96700 109.17000 1.000 89.86000 99 LYS A C 1
ATOM 9206 O O . LYS F 3 99 ? 177.09100 196.08300 109.18200 1.000 89.86000 99 LYS A O 1
ATOM 9212 N N . ASP F 3 100 ? 178.92100 194.82700 108.84200 1.000 98.68000 100 ASP A N 1
ATOM 9213 C CA . ASP F 3 100 ? 178.17100 193.63900 108.46600 1.000 98.68000 100 ASP A CA 1
ATOM 9214 C C . ASP F 3 100 ? 178.91100 192.41500 108.99200 1.000 98.68000 100 ASP A C 1
ATOM 9215 O O . ASP F 3 100 ? 179.86700 192.53200 109.76400 1.000 98.68000 100 ASP A O 1
ATOM 9220 N N . TYR F 3 101 ? 178.45900 191.23100 108.57100 1.000 86.68000 101 TYR A N 1
ATOM 9221 C CA . TYR F 3 101 ? 179.08700 189.99500 109.02400 1.000 86.68000 101 TYR A CA 1
ATOM 9222 C C . TYR F 3 101 ? 180.52800 189.89800 108.53400 1.000 86.68000 101 TYR A C 1
ATOM 9223 O O . TYR F 3 101 ? 181.43200 189.52700 109.29500 1.000 86.68000 101 TYR A O 1
ATOM 9232 N N . ASN F 3 102 ? 180.76400 190.24400 107.26700 1.000 69.59000 102 ASN A N 1
ATOM 9233 C CA . ASN F 3 102 ? 182.08700 190.07200 106.67800 1.000 69.59000 102 ASN A CA 1
ATOM 9234 C C . ASN F 3 102 ? 183.13800 190.92500 107.37400 1.000 69.59000 102 ASN A C 1
ATOM 9235 O O . ASN F 3 102 ? 184.31600 190.55100 107.40900 1.000 69.59000 102 ASN A O 1
ATOM 9240 N N . ASP F 3 103 ? 182.74100 192.06600 107.92900 1.000 70.34000 103 ASP A N 1
ATOM 9241 C CA . ASP F 3 103 ? 183.66100 192.94100 108.64100 1.000 70.34000 103 ASP A CA 1
ATOM 9242 C C . ASP F 3 103 ? 183.81600 192.56400 110.10900 1.000 70.34000 103 ASP A C 1
ATOM 9243 O O . ASP F 3 103 ? 184.66600 193.14900 110.79200 1.000 70.34000 103 ASP A O 1
ATOM 9248 N N . ALA F 3 104 ? 183.03600 191.59100 110.59200 1.000 61.08000 104 ALA A N 1
ATOM 9249 C CA . ALA F 3 104 ? 182.99300 191.29600 112.02100 1.000 61.08000 104 ALA A CA 1
ATOM 9250 C C . ALA F 3 104 ? 184.38600 191.06400 112.59300 1.000 61.08000 104 ALA A C 1
ATOM 9251 O O . ALA F 3 104 ? 184.75500 191.66800 113.61000 1.000 61.08000 104 ALA A O 1
ATOM 9253 N N . ARG F 3 105 ? 185.18400 190.22400 111.92900 1.000 59.23000 105 ARG A N 1
ATOM 9254 C CA . ARG F 3 105 ? 186.53000 189.93300 112.40700 1.000 59.23000 105 ARG A CA 1
ATOM 9255 C C . ARG F 3 105 ? 187.30300 191.21300 112.68900 1.000 59.23000 105 ARG A C 1
ATOM 9256 O O . ARG F 3 105 ? 187.88600 191.37400 113.76800 1.000 59.23000 105 ARG A O 1
ATOM 9264 N N . ARG F 3 106 ? 187.26900 192.15900 111.74400 1.000 58.94000 106 ARG A N 1
ATOM 9265 C CA . ARG F 3 106 ? 187.98400 193.41600 111.93200 1.000 58.94000 106 ARG A CA 1
ATOM 9266 C C . ARG F 3 106 ? 187.60200 194.05500 113.25900 1.000 58.94000 106 ARG A C 1
ATOM 9267 O O . ARG F 3 106 ? 188.47200 194.36900 114.08300 1.000 58.94000 106 ARG A O 1
ATOM 9275 N N . PHE F 3 107 ? 186.29400 194.19200 113.50600 1.000 51.54000 107 PHE A N 1
ATOM 9276 C CA . PHE F 3 107 ? 185.83300 194.78100 114.75800 1.000 51.54000 107 PHE A CA 1
ATOM 9277 C C . PHE F 3 107 ? 186.47000 194.07900 115.94400 1.000 51.54000 107 PHE A C 1
ATOM 9278 O O . PHE F 3 107 ? 187.06300 194.72400 116.81800 1.000 51.54000 107 PHE A O 1
ATOM 9286 N N . GLU F 3 108 ? 186.42000 192.74400 115.94400 1.000 44.21000 108 GLU A N 1
ATOM 9287 C CA . GLU F 3 108 ? 187.00300 191.97600 117.03600 1.000 44.21000 108 GLU A CA 1
ATOM 9288 C C . GLU F 3 108 ? 188.44400 192.40100 117.27000 1.000 44.21000 108 GLU A C 1
ATOM 9289 O O . GLU F 3 108 ? 188.81800 192.78600 118.38500 1.000 44.21000 108 GLU A O 1
ATOM 9295 N N . VAL F 3 109 ? 189.24000 192.42700 116.19700 1.000 43.52000 109 VAL A N 1
ATOM 9296 C CA . VAL F 3 109 ? 190.65300 192.76200 116.33500 1.000 43.52000 109 VAL A CA 1
ATOM 9297 C C . VAL F 3 109 ? 190.79800 194.13600 116.97100 1.000 43.52000 109 VAL A C 1
ATOM 9298 O O . VAL F 3 109 ? 191.58100 194.32400 117.91200 1.000 43.52000 109 VAL A O 1
ATOM 9302 N N . GLU F 3 110 ? 190.00200 195.10300 116.50500 1.000 46.30000 110 GLU A N 1
ATOM 9303 C CA . GLU F 3 110 ? 190.06400 196.43900 117.08600 1.000 46.30000 110 GLU A CA 1
ATOM 9304 C C . GLU F 3 110 ? 189.78300 196.37700 118.57900 1.000 46.30000 110 GLU A C 1
ATOM 9305 O O . GLU F 3 110 ? 190.57600 196.86800 119.39300 1.000 46.30000 110 GLU A O 1
ATOM 9311 N N . VAL F 3 111 ? 188.69000 195.71000 118.95700 1.000 42.29000 111 VAL A N 1
ATOM 9312 C CA . VAL F 3 111 ? 188.39700 195.52700 120.37300 1.000 42.29000 111 VAL A CA 1
ATOM 9313 C C . VAL F 3 111 ? 189.54500 194.79100 121.04100 1.000 42.29000 111 VAL A C 1
ATOM 9314 O O . VAL F 3 111 ? 190.02600 195.18500 122.11400 1.000 42.29000 111 VAL A O 1
ATOM 9318 N N . MET F 3 112 ? 190.05100 193.75000 120.37500 1.000 43.48000 112 MET A N 1
ATOM 9319 C CA . MET F 3 112 ? 191.11800 192.93900 120.94100 1.000 43.48000 112 MET A CA 1
ATOM 9320 C C . MET F 3 112 ? 192.37500 193.76000 121.17200 1.000 43.48000 112 MET A C 1
ATOM 9321 O O . MET F 3 112 ? 193.23900 193.36900 121.96600 1.000 43.48000 112 MET A O 1
ATOM 9326 N N . LEU F 3 113 ? 192.49800 194.90600 120.49700 1.000 45.86000 113 LEU A N 1
ATOM 9327 C CA . LEU F 3 113 ? 193.66000 195.76100 120.68700 1.000 45.86000 113 LEU A CA 1
ATOM 9328 C C . LEU F 3 113 ? 193.40900 196.90800 121.65300 1.000 45.86000 113 LEU A C 1
ATOM 9329 O O . LEU F 3 113 ? 194.37300 197.51200 122.13500 1.000 45.86000 113 LEU A O 1
ATOM 9334 N N . LYS F 3 114 ? 192.14900 197.22400 121.95000 1.000 44.23000 114 LYS A N 1
ATOM 9335 C CA . LYS F 3 114 ? 191.85800 198.35000 122.82800 1.000 44.23000 114 LYS A CA 1
ATOM 9336 C C . LYS F 3 114 ? 191.60400 197.93400 124.27200 1.000 44.23000 114 LYS A C 1
ATOM 9337 O O . LYS F 3 114 ? 191.45000 198.81000 125.13300 1.000 44.23000 114 LYS A O 1
ATOM 9343 N N . ASP F 3 115 ? 191.56400 196.63600 124.56200 1.000 44.03000 115 ASP A N 1
ATOM 9344 C CA . ASP F 3 115 ? 191.29400 196.16900 125.92000 1.000 44.03000 115 ASP A CA 1
ATOM 9345 C C . ASP F 3 115 ? 191.79000 194.73800 126.04900 1.000 44.03000 115 ASP A C 1
ATOM 9346 O O . ASP F 3 115 ? 191.30600 193.85300 125.33600 1.000 44.03000 115 ASP A O 1
ATOM 9351 N N . VAL F 3 116 ? 192.74800 194.51300 126.94900 1.000 37.40000 116 VAL A N 1
ATOM 9352 C CA . VAL F 3 116 ? 193.26200 193.16400 127.16900 1.000 37.40000 116 VAL A CA 1
ATOM 9353 C C . VAL F 3 116 ? 192.20200 192.28800 127.82400 1.000 37.40000 116 VAL A C 1
ATOM 9354 O O . VAL F 3 116 ? 192.08600 191.09500 127.51400 1.000 37.40000 116 VAL A O 1
ATOM 9358 N N . ILE F 3 117 ? 191.41200 192.85900 128.73500 1.000 31.06000 117 ILE A N 1
ATOM 9359 C CA . ILE F 3 117 ? 190.41100 192.07600 129.45400 1.000 31.06000 117 ILE A CA 1
ATOM 9360 C C . ILE F 3 117 ? 189.38500 191.49800 128.48900 1.000 31.06000 117 ILE A C 1
ATOM 9361 O O . ILE F 3 117 ? 188.92200 190.36400 128.65800 1.000 31.06000 117 ILE A O 1
ATOM 9366 N N . ALA F 3 118 ? 189.01500 192.26300 127.45900 1.000 30.47000 118 ALA A N 1
ATOM 9367 C CA . ALA F 3 118 ? 188.10100 191.74400 126.44900 1.000 30.47000 118 ALA A CA 1
ATOM 9368 C C . ALA F 3 118 ? 188.68900 190.56100 125.69300 1.000 30.47000 118 ALA A C 1
ATOM 9369 O O . ALA F 3 118 ? 187.93700 189.76800 125.12200 1.000 30.47000 118 ALA A O 1
ATOM 9371 N N . ASP F 3 119 ? 190.01500 190.42600 125.67800 1.000 34.74000 119 ASP A N 1
ATOM 9372 C CA . ASP F 3 119 ? 190.65000 189.29700 125.00700 1.000 34.74000 119 ASP A CA 1
ATOM 9373 C C . ASP F 3 119 ? 190.66700 188.06100 125.90000 1.000 34.74000 119 ASP A C 1
ATOM 9374 O O . ASP F 3 119 ? 190.07200 187.03000 125.56500 1.000 34.74000 119 ASP A O 1
ATOM 9379 N N . VAL F 3 120 ? 191.35100 188.14600 127.04200 1.000 30.53000 120 VAL A N 1
ATOM 9380 C CA . VAL F 3 120 ? 191.45700 186.99300 127.93300 1.000 30.53000 120 VAL A CA 1
ATOM 9381 C C . VAL F 3 120 ? 190.10800 186.68000 128.56700 1.000 30.53000 120 VAL A C 1
ATOM 9382 O O . VAL F 3 120 ? 189.66000 185.52800 128.57800 1.000 30.53000 120 VAL A O 1
ATOM 9386 N N . GLY F 3 121 ? 189.44200 187.70100 129.10700 1.000 36.05000 121 GLY A N 1
ATOM 9387 C CA . GLY F 3 121 ? 188.16100 187.47600 129.75500 1.000 36.05000 121 GLY A CA 1
ATOM 9388 C C . GLY F 3 121 ? 187.06300 187.08800 128.78400 1.000 36.05000 121 GLY A C 1
ATOM 9389 O O . GLY F 3 121 ? 186.20200 186.26400 129.10100 1.000 36.05000 121 GLY A O 1
ATOM 9390 N N . GLY F 3 122 ? 187.07000 187.67800 127.59900 1.000 40.27000 122 GLY A N 1
ATOM 9391 C CA . GLY F 3 122 ? 186.03500 187.44300 126.61700 1.000 40.27000 122 GLY A CA 1
ATOM 9392 C C . GLY F 3 122 ? 184.93400 188.49100 126.69600 1.000 40.27000 122 GLY A C 1
ATOM 9393 O O . GLY F 3 122 ? 184.69700 189.11900 127.73000 1.000 40.27000 122 GLY A O 1
ATOM 9394 N N . PHE F 3 123 ? 184.25300 188.67500 125.56800 1.000 45.53000 123 PHE A N 1
ATOM 9395 C CA . PHE F 3 123 ? 183.22300 189.69700 125.46900 1.000 45.53000 123 PHE A CA 1
ATOM 9396 C C . PHE F 3 123 ? 182.12400 189.21900 124.53500 1.000 45.53000 123 PHE A C 1
ATOM 9397 O O . PHE F 3 123 ? 182.32800 188.32700 123.70400 1.000 45.53000 123 PHE A O 1
ATOM 9405 N N . MET F 3 124 ? 180.95000 189.82600 124.67800 1.000 50.85000 124 MET A N 1
ATOM 9406 C CA . MET F 3 124 ? 179.83100 189.58800 123.77700 1.000 50.85000 124 MET A CA 1
ATOM 9407 C C . MET F 3 124 ? 179.18400 190.92000 123.44300 1.000 50.85000 124 MET A C 1
ATOM 9408 O O . MET F 3 124 ? 178.92200 191.72600 124.34100 1.000 50.85000 124 MET A O 1
ATOM 9413 N N . TYR F 3 125 ? 178.92500 191.14900 122.15800 1.000 52.51000 125 TYR A N 1
ATOM 9414 C CA . TYR F 3 125 ? 178.29800 192.37800 121.68100 1.000 52.51000 125 TYR A CA 1
ATOM 9415 C C . TYR F 3 125 ? 176.95700 192.02000 121.05400 1.000 52.51000 125 TYR A C 1
ATOM 9416 O O . TYR F 3 125 ? 176.91000 191.36100 120.01100 1.000 52.51000 125 TYR A O 1
ATOM 9425 N N . ALA F 3 126 ? 175.87200 192.45400 121.68900 1.000 51.33000 126 ALA A N 1
ATOM 9426 C CA . ALA F 3 126 ? 174.54100 192.24000 121.14100 1.000 51.33000 126 ALA A CA 1
ATOM 9427 C C . ALA F 3 126 ? 174.21800 193.30500 120.10200 1.000 51.33000 126 ALA A C 1
ATOM 9428 O O . ALA F 3 126 ? 174.58400 194.47300 120.25400 1.000 51.33000 126 ALA A O 1
ATOM 9430 N N . GLY F 3 127 ? 173.53500 192.89400 119.04400 1.000 65.30000 127 GLY A N 1
ATOM 9431 C CA . GLY F 3 127 ? 173.16500 193.81600 117.99100 1.000 65.30000 127 GLY A CA 1
ATOM 9432 C C . GLY F 3 127 ? 172.82100 193.06800 116.71700 1.000 65.30000 127 GLY A C 1
ATOM 9433 O O . GLY F 3 127 ? 172.58800 191.86000 116.72500 1.000 65.30000 127 GLY A O 1
ATOM 9434 N N . GLY F 3 128 ? 172.79900 193.82600 115.62000 1.000 62.65000 128 GLY A N 1
ATOM 9435 C CA . GLY F 3 128 ? 172.48900 193.23700 114.32900 1.000 62.65000 128 GLY A CA 1
ATOM 9436 C C . GLY F 3 128 ? 173.52100 192.22900 113.86600 1.000 62.65000 128 GLY A C 1
ATOM 9437 O O . GLY F 3 128 ? 173.17900 191.23600 113.22000 1.000 62.65000 128 GLY A O 1
ATOM 9438 N N . ALA F 3 129 ? 174.79300 192.46500 114.18500 1.000 61.63000 129 ALA A N 1
ATOM 9439 C CA . ALA F 3 129 ? 175.89300 191.57900 113.80500 1.000 61.63000 129 ALA A CA 1
ATOM 9440 C C . ALA F 3 129 ? 176.67500 191.22500 115.06100 1.000 61.63000 129 ALA A C 1
ATOM 9441 O O . ALA F 3 129 ? 177.72000 191.82400 115.34700 1.000 61.63000 129 ALA A O 1
ATOM 9443 N N . PRO F 3 130 ? 176.19100 190.25800 115.84000 1.000 54.69000 130 PRO A N 1
ATOM 9444 C CA . PRO F 3 130 ? 176.85800 189.92800 117.10300 1.000 54.69000 130 PRO A CA 1
ATOM 9445 C C . PRO F 3 130 ? 178.23700 189.32500 116.88400 1.000 54.69000 130 PRO A C 1
ATOM 9446 O O . PRO F 3 130 ? 178.50100 188.66300 115.88000 1.000 54.69000 130 PRO A O 1
ATOM 9450 N N . VAL F 3 131 ? 179.12100 189.57100 117.84900 1.000 48.17000 131 VAL A N 1
ATOM 9451 C CA . VAL F 3 131 ? 180.46300 189.00400 117.87000 1.000 48.17000 131 VAL A CA 1
ATOM 9452 C C . VAL F 3 131 ? 180.65500 188.31600 119.21600 1.000 48.17000 131 VAL A C 1
ATOM 9453 O O . VAL F 3 131 ? 180.15500 188.77500 120.24600 1.000 48.17000 131 VAL A O 1
ATOM 9457 N N . ARG F 3 132 ? 181.38800 187.20500 119.20400 1.000 49.30000 132 ARG A N 1
ATOM 9458 C CA . ARG F 3 132 ? 181.55900 186.37800 120.38900 1.000 49.30000 132 ARG A CA 1
ATOM 9459 C C . ARG F 3 132 ? 183.03700 186.13400 120.65800 1.000 49.30000 132 ARG A C 1
ATOM 9460 O O . ARG F 3 132 ? 183.87500 186.19500 119.75700 1.000 49.30000 132 ARG A O 1
ATOM 9468 N N . ARG F 3 133 ? 183.34100 185.85200 121.92400 1.000 39.32000 133 ARG A N 1
ATOM 9469 C CA . ARG F 3 133 ? 184.68700 185.44600 122.32200 1.000 39.32000 133 ARG A CA 1
ATOM 9470 C C . ARG F 3 133 ? 184.57700 184.70200 123.64500 1.000 39.32000 133 ARG A C 1
ATOM 9471 O O . ARG F 3 133 ? 184.24500 185.31000 124.67000 1.000 39.32000 133 ARG A O 1
ATOM 9479 N N . THR F 3 134 ? 184.85100 183.40200 123.62500 1.000 36.02000 134 THR A N 1
ATOM 9480 C CA . THR F 3 134 ? 184.78200 182.58800 124.83000 1.000 36.02000 134 THR A CA 1
ATOM 9481 C C . THR F 3 134 ? 185.95900 182.89500 125.75100 1.000 36.02000 134 THR A C 1
ATOM 9482 O O . THR F 3 134 ? 187.06900 183.18500 125.30000 1.000 36.02000 134 THR A O 1
ATOM 9486 N N . SER F 3 135 ? 185.69800 182.83600 127.05500 1.000 33.18000 135 SER A N 1
ATOM 9487 C CA . SER F 3 135 ? 186.72700 183.12500 128.04200 1.000 33.18000 135 SER A CA 1
ATOM 9488 C C . SER F 3 135 ? 187.86300 182.11500 127.95600 1.000 33.18000 135 SER A C 1
ATOM 9489 O O . SER F 3 135 ? 187.64300 180.92600 127.71600 1.000 33.18000 135 SER A O 1
ATOM 9492 N N . ARG F 3 136 ? 189.08700 182.60000 128.15200 1.000 37.54000 136 ARG A N 1
ATOM 9493 C CA . ARG F 3 136 ? 190.25800 181.73600 128.14800 1.000 37.54000 136 ARG A CA 1
ATOM 9494 C C . ARG F 3 136 ? 190.50600 181.06100 129.48900 1.000 37.54000 136 ARG A C 1
ATOM 9495 O O . ARG F 3 136 ? 191.31800 180.13500 129.55700 1.000 37.54000 136 ARG A O 1
ATOM 9503 N N . ILE F 3 137 ? 189.83600 181.49400 130.55300 1.000 32.23000 137 ILE A N 1
ATOM 9504 C CA . ILE F 3 137 ? 189.95000 180.86900 131.86400 1.000 32.23000 137 ILE A CA 1
ATOM 9505 C C . ILE F 3 137 ? 188.57800 180.34700 132.26500 1.000 32.23000 137 ILE A C 1
ATOM 9506 O O . ILE F 3 137 ? 187.57200 181.05600 132.13500 1.000 32.23000 137 ILE A O 1
ATOM 9511 N N . LYS F 3 138 ? 188.53600 179.09900 132.72600 1.000 37.24000 138 LYS A N 1
ATOM 9512 C CA . LYS F 3 138 ? 187.30000 178.44800 133.12900 1.000 37.24000 138 LYS A CA 1
ATOM 9513 C C . LYS F 3 138 ? 187.40300 178.05400 134.59400 1.000 37.24000 138 LYS A C 1
ATOM 9514 O O . LYS F 3 138 ? 188.34200 177.35200 134.99000 1.000 37.24000 138 LYS A O 1
ATOM 9520 N N . LEU F 3 139 ? 186.43100 178.50200 135.38700 1.000 31.85000 139 LEU A N 1
ATOM 9521 C CA . LEU F 3 139 ? 186.39100 178.27600 136.82200 1.000 31.85000 139 LEU A CA 1
ATOM 9522 C C . LEU F 3 139 ? 185.07800 177.60100 137.18800 1.000 31.85000 139 LEU A C 1
ATOM 9523 O O . LEU F 3 139 ? 184.06700 177.76200 136.49900 1.000 31.85000 139 LEU A O 1
ATOM 9528 N N . GLY F 3 140 ? 185.10000 176.84100 138.28600 1.000 35.35000 140 GLY A N 1
ATOM 9529 C CA . GLY F 3 140 ? 183.92900 176.12300 138.73700 1.000 35.35000 140 GLY A CA 1
ATOM 9530 C C . GLY F 3 140 ? 183.52200 176.55600 140.13400 1.000 35.35000 140 GLY A C 1
ATOM 9531 O O . GLY F 3 140 ? 184.22300 177.31700 140.80600 1.000 35.35000 140 GLY A O 1
ATOM 9532 N N . TYR F 3 141 ? 182.36600 176.05100 140.55800 1.000 29.01000 141 TYR A N 1
ATOM 9533 C CA . TYR F 3 141 ? 181.84900 176.36000 141.88300 1.000 29.01000 141 TYR A CA 1
ATOM 9534 C C . TYR F 3 141 ? 182.73500 175.75500 142.96500 1.000 29.01000 141 TYR A C 1
ATOM 9535 O O . TYR F 3 141 ? 183.33100 174.69000 142.78700 1.000 29.01000 141 TYR A O 1
ATOM 9544 N N . MET F 3 142 ? 182.81700 176.44900 144.09500 1.000 21.83000 142 MET A N 1
ATOM 9545 C CA . MET F 3 142 ? 183.58400 175.97700 145.24200 1.000 21.83000 142 MET A CA 1
ATOM 9546 C C . MET F 3 142 ? 182.63900 175.23900 146.18300 1.000 21.83000 142 MET A C 1
ATOM 9547 O O . MET F 3 142 ? 181.82200 175.86100 146.87000 1.000 21.83000 142 MET A O 1
ATOM 9552 N N . ILE F 3 143 ? 182.75000 173.91500 146.21400 1.000 22.80000 143 ILE A N 1
ATOM 9553 C CA . ILE F 3 143 ? 181.89200 173.07400 147.04600 1.000 22.80000 143 ILE A CA 1
ATOM 9554 C C . ILE F 3 143 ? 182.77200 172.19500 147.92400 1.000 22.80000 143 ILE A C 1
ATOM 9555 O O . ILE F 3 143 ? 183.73300 171.59000 147.42200 1.000 22.80000 143 ILE A O 1
ATOM 9560 N N . PRO F 3 144 ? 182.50300 172.10000 149.22300 1.000 20.64000 144 PRO A N 1
ATOM 9561 C CA . PRO F 3 144 ? 183.32900 171.24700 150.08200 1.000 20.64000 144 PRO A CA 1
ATOM 9562 C C . PRO F 3 144 ? 183.20600 169.78000 149.70600 1.000 20.64000 144 PRO A C 1
ATOM 9563 O O . PRO F 3 144 ? 182.17500 169.32300 149.20800 1.000 20.64000 144 PRO A O 1
ATOM 9567 N N . ALA F 3 145 ? 184.28600 169.04500 149.95500 1.000 25.03000 145 ALA A N 1
ATOM 9568 C CA . ALA F 3 145 ? 184.37500 167.65900 149.51800 1.000 25.03000 145 ALA A CA 1
ATOM 9569 C C . ALA F 3 145 ? 183.34000 166.79300 150.22700 1.000 25.03000 145 ALA A C 1
ATOM 9570 O O . ALA F 3 145 ? 183.17900 166.86700 151.45000 1.000 25.03000 145 ALA A O 1
ATOM 9572 N N . LEU F 3 146 ? 182.64100 165.96900 149.44700 1.000 29.46000 146 LEU A N 1
ATOM 9573 C CA . LEU F 3 146 ? 181.70400 164.98200 149.98400 1.000 29.46000 146 LEU A CA 1
ATOM 9574 C C . LEU F 3 146 ? 182.45400 163.66000 150.10300 1.000 29.46000 146 LEU A C 1
ATOM 9575 O O . LEU F 3 146 ? 182.33200 162.76000 149.27300 1.000 29.46000 146 LEU A O 1
ATOM 9580 N N . ARG F 3 147 ? 183.24900 163.55400 151.16400 1.000 35.48000 147 ARG A N 1
ATOM 9581 C CA . ARG F 3 147 ? 184.12400 162.41600 151.38700 1.000 35.48000 147 ARG A CA 1
ATOM 9582 C C . ARG F 3 147 ? 183.69500 161.66700 152.64100 1.000 35.48000 147 ARG A C 1
ATOM 9583 O O . ARG F 3 147 ? 183.39200 162.27200 153.67500 1.000 35.48000 147 ARG A O 1
ATOM 9591 N N . GLY F 3 148 ? 183.67100 160.34100 152.54100 1.000 49.62000 148 GLY A N 1
ATOM 9592 C CA . GLY F 3 148 ? 183.25800 159.53300 153.67400 1.000 49.62000 148 GLY A CA 1
ATOM 9593 C C . GLY F 3 148 ? 181.76200 159.60000 153.88200 1.000 49.62000 148 GLY A C 1
ATOM 9594 O O . GLY F 3 148 ? 180.97700 159.69700 152.93000 1.000 49.62000 148 GLY A O 1
ATOM 9595 N N . ASP F 3 149 ? 181.35000 159.54500 155.14900 1.000 82.03000 149 ASP A N 1
ATOM 9596 C CA . ASP F 3 149 ? 179.94000 159.58400 155.52400 1.000 82.03000 149 ASP A CA 1
ATOM 9597 C C . ASP F 3 149 ? 179.61300 160.82600 156.34500 1.000 82.03000 149 ASP A C 1
ATOM 9598 O O . ASP F 3 149 ? 178.59000 160.87300 157.02900 1.000 82.03000 149 ASP A O 1
ATOM 9603 N N . GLU F 3 150 ? 180.47500 161.83900 156.28900 1.000 71.89000 150 GLU A N 1
ATOM 9604 C CA . GLU F 3 150 ? 180.26600 163.06700 157.04200 1.000 71.89000 150 GLU A CA 1
ATOM 9605 C C . GLU F 3 150 ? 180.65000 164.25600 156.17500 1.000 71.89000 150 GLU A C 1
ATOM 9606 O O . GLU F 3 150 ? 181.63300 164.20100 155.43100 1.000 71.89000 150 GLU A O 1
ATOM 9612 N N . ILE F 3 151 ? 179.86700 165.32700 156.27500 1.000 34.35000 151 ILE A N 1
ATOM 9613 C CA . ILE F 3 151 ? 180.13400 166.56600 155.55100 1.000 34.35000 151 ILE A CA 1
ATOM 9614 C C . ILE F 3 151 ? 180.83900 167.52100 156.51300 1.000 34.35000 151 ILE A C 1
ATOM 9615 O O . ILE F 3 151 ? 180.22600 167.93900 157.50900 1.000 34.35000 151 ILE A O 1
ATOM 9620 N N . PRO F 3 152 ? 182.09400 167.88700 156.26200 1.000 25.61000 152 PRO A N 1
ATOM 9621 C CA . PRO F 3 152 ? 182.81500 168.80400 157.17300 1.000 25.61000 152 PRO A CA 1
ATOM 9622 C C . PRO F 3 152 ? 182.51900 170.27200 156.87800 1.000 25.61000 152 PRO A C 1
ATOM 9623 O O . PRO F 3 152 ? 183.36700 171.03900 156.40500 1.000 25.61000 152 PRO A O 1
ATOM 9627 N N . ALA F 3 153 ? 181.28400 170.68200 157.16000 1.000 25.05000 153 ALA A N 1
ATOM 9628 C CA . ALA F 3 153 ? 180.87100 172.06000 156.93600 1.000 25.05000 153 ALA A CA 1
ATOM 9629 C C . ALA F 3 153 ? 179.74700 172.40500 157.90400 1.000 25.05000 153 ALA A C 1
ATOM 9630 O O . ALA F 3 153 ? 178.91900 171.55400 158.23000 1.000 25.05000 153 ALA A O 1
ATOM 9632 N N . GLN F 3 154 ? 179.73200 173.65800 158.35600 1.000 24.18000 154 GLN A N 1
ATOM 9633 C CA . GLN F 3 154 ? 178.70500 174.15200 159.26100 1.000 24.18000 154 GLN A CA 1
ATOM 9634 C C . GLN F 3 154 ? 178.30600 175.55900 158.84300 1.000 24.18000 154 GLN A C 1
ATOM 9635 O O . GLN F 3 154 ? 178.92200 176.17200 157.96800 1.000 24.18000 154 GLN A O 1
ATOM 9641 N N . LEU F 3 155 ? 177.25800 176.07100 159.48400 1.000 25.06000 155 LEU A N 1
ATOM 9642 C CA . LEU F 3 155 ? 176.72700 177.39200 159.15800 1.000 25.06000 155 LEU A CA 1
ATOM 9643 C C . LEU F 3 155 ? 175.89900 177.88100 160.33500 1.000 25.06000 155 LEU A C 1
ATOM 9644 O O . LEU F 3 155 ? 174.88900 177.25600 160.67600 1.000 25.06000 155 LEU A O 1
ATOM 9649 N N . GLU F 3 156 ? 176.31700 178.98400 160.94900 1.000 33.32000 156 GLU A N 1
ATOM 9650 C CA . GLU F 3 156 ? 175.64000 179.52400 162.12000 1.000 33.32000 156 GLU A CA 1
ATOM 9651 C C . GLU F 3 156 ? 175.32500 180.99900 161.89400 1.000 33.32000 156 GLU A C 1
ATOM 9652 O O . GLU F 3 156 ? 175.86200 181.63800 160.98700 1.000 33.32000 156 GLU A O 1
ATOM 9658 N N . ALA F 3 157 ? 174.42200 181.52800 162.71600 1.000 26.82000 157 ALA A N 1
ATOM 9659 C CA . ALA F 3 157 ? 174.02200 182.92700 162.66400 1.000 26.82000 157 ALA A CA 1
ATOM 9660 C C . ALA F 3 157 ? 174.60300 183.66500 163.86000 1.000 26.82000 157 ALA A C 1
ATOM 9661 O O . ALA F 3 157 ? 174.52300 183.17900 164.99300 1.000 26.82000 157 ALA A O 1
ATOM 9663 N N . GLN F 3 158 ? 175.18200 184.83600 163.60800 1.000 31.09000 158 GLN A N 1
ATOM 9664 C CA . GLN F 3 158 ? 175.79400 185.66400 164.63300 1.000 31.09000 158 GLN A CA 1
ATOM 9665 C C . GLN F 3 158 ? 175.02500 186.97100 164.76300 1.000 31.09000 158 GLN A C 1
ATOM 9666 O O . GLN F 3 158 ? 174.56400 187.53400 163.76400 1.000 31.09000 158 GLN A O 1
ATOM 9672 N N . PHE F 3 159 ? 174.91800 187.45300 165.99800 1.000 35.61000 159 PHE A N 1
ATOM 9673 C CA . PHE F 3 159 ? 174.08700 188.59000 166.36900 1.000 35.61000 159 PHE A CA 1
ATOM 9674 C C . PHE F 3 159 ? 174.98200 189.79000 166.65400 1.000 35.61000 159 PHE A C 1
ATOM 9675 O O . PHE F 3 159 ? 175.92300 189.68400 167.44700 1.000 35.61000 159 PHE A O 1
ATOM 9683 N N . HIS F 3 160 ? 174.69800 190.92700 166.01400 1.000 43.50000 160 HIS A N 1
ATOM 9684 C CA . HIS F 3 160 ? 175.52500 192.11300 166.15800 1.000 43.50000 160 HIS A CA 1
ATOM 9685 C C . HIS F 3 160 ? 174.65500 193.33900 166.40900 1.000 43.50000 160 HIS A C 1
ATOM 9686 O O . HIS F 3 160 ? 173.53800 193.45200 165.89000 1.000 43.50000 160 HIS A O 1
ATOM 9693 N N . VAL F 3 161 ? 175.19500 194.26400 167.21000 1.000 41.68000 161 VAL A N 1
ATOM 9694 C CA . VAL F 3 161 ? 174.47800 195.43400 167.69600 1.000 41.68000 161 VAL A CA 1
ATOM 9695 C C . VAL F 3 161 ? 175.36600 196.66500 167.54100 1.000 41.68000 161 VAL A C 1
ATOM 9696 O O . VAL F 3 161 ? 176.58200 196.60800 167.73500 1.000 41.68000 161 VAL A O 1
ATOM 9700 N N . ARG F 3 162 ? 174.73900 197.78500 167.18700 1.000 49.89000 162 ARG A N 1
ATOM 9701 C CA . ARG F 3 162 ? 175.40400 199.07900 167.12900 1.000 49.89000 162 ARG A CA 1
ATOM 9702 C C . ARG F 3 162 ? 174.97700 199.92500 168.32100 1.000 49.89000 162 ARG A C 1
ATOM 9703 O O . ARG F 3 162 ? 173.79800 199.94700 168.68800 1.000 49.89000 162 ARG A O 1
ATOM 9711 N N . PHE F 3 163 ? 175.94000 200.62200 168.91900 1.000 54.19000 163 PHE A N 1
ATOM 9712 C CA . PHE F 3 163 ? 175.72000 201.38400 170.14300 1.000 54.19000 163 PHE A CA 1
ATOM 9713 C C . PHE F 3 163 ? 175.34500 202.82100 169.81100 1.000 54.19000 163 PHE A C 1
ATOM 9714 O O . PHE F 3 163 ? 176.00500 203.47200 168.99400 1.000 54.19000 163 PHE A O 1
ATOM 9722 N N . SER F 3 164 ? 174.28400 203.31400 170.45200 1.000 56.49000 164 SER A N 1
ATOM 9723 C CA . SER F 3 164 ? 173.85500 204.69800 170.31000 1.000 56.49000 164 SER A CA 1
ATOM 9724 C C . SER F 3 164 ? 173.43500 205.23400 171.67000 1.000 56.49000 164 SER A C 1
ATOM 9725 O O . SER F 3 164 ? 172.94100 204.49100 172.52200 1.000 56.49000 164 SER A O 1
ATOM 9728 N N . ASN F 3 165 ? 173.63600 206.53900 171.86700 1.000 57.92000 165 ASN A N 1
ATOM 9729 C CA . ASN F 3 165 ? 173.31000 207.17900 173.13400 1.000 57.92000 165 ASN A CA 1
ATOM 9730 C C . ASN F 3 165 ? 171.84000 207.55700 173.25600 1.000 57.92000 165 ASN A C 1
ATOM 9731 O O . ASN F 3 165 ? 171.38900 207.86700 174.36300 1.000 57.92000 165 ASN A O 1
ATOM 9736 N N . LYS F 3 166 ? 171.08800 207.54700 172.15800 1.000 71.42000 166 LYS A N 1
ATOM 9737 C CA . LYS F 3 166 ? 169.67300 207.91500 172.15900 1.000 71.42000 166 LYS A CA 1
ATOM 9738 C C . LYS F 3 166 ? 168.88900 206.81500 171.45700 1.000 71.42000 166 LYS A C 1
ATOM 9739 O O . LYS F 3 166 ? 168.50600 206.95700 170.28800 1.000 71.42000 166 LYS A O 1
ATOM 9745 N N . PRO F 3 167 ? 168.64500 205.69500 172.13600 1.000 80.91000 167 PRO A N 1
ATOM 9746 C CA . PRO F 3 167 ? 167.90200 204.59800 171.50600 1.000 80.91000 167 PRO A CA 1
ATOM 9747 C C . PRO F 3 167 ? 166.49700 205.02900 171.11200 1.000 80.91000 167 PRO A C 1
ATOM 9748 O O . PRO F 3 167 ? 165.82900 205.77100 171.83400 1.000 80.91000 167 PRO A O 1
ATOM 9752 N N . VAL F 3 168 ? 166.05600 204.55300 169.95300 1.000 95.23000 168 VAL A N 1
ATOM 9753 C CA . VAL F 3 168 ? 164.72600 204.87600 169.44600 1.000 95.23000 168 VAL A CA 1
ATOM 9754 C C . VAL F 3 168 ? 164.04000 203.61000 168.94400 1.000 95.23000 168 VAL A C 1
ATOM 9755 O O . VAL F 3 168 ? 164.49100 202.99000 167.98100 1.000 95.23000 168 VAL A O 1
ATOM 9759 N N . ALA F 3 173 ? 169.65700 199.02800 164.77800 1.000 45.66000 173 ALA A N 1
ATOM 9760 C CA . ALA F 3 173 ? 170.72500 198.85600 165.75300 1.000 45.66000 173 ALA A CA 1
ATOM 9761 C C . ALA F 3 173 ? 170.99900 197.37800 166.00500 1.000 45.66000 173 ALA A C 1
ATOM 9762 O O . ALA F 3 173 ? 171.78600 197.02500 166.88000 1.000 45.66000 173 ALA A O 1
ATOM 9764 N N . ILE F 3 174 ? 170.34000 196.51900 165.23200 1.000 47.68000 174 ILE A N 1
ATOM 9765 C CA . ILE F 3 174 ? 170.45000 195.07200 165.37700 1.000 47.68000 174 ILE A CA 1
ATOM 9766 C C . ILE F 3 174 ? 170.52100 194.44200 163.99500 1.000 47.68000 174 ILE A C 1
ATOM 9767 O O . ILE F 3 174 ? 169.75400 194.80700 163.09800 1.000 47.68000 174 ILE A O 1
ATOM 9772 N N . PHE F 3 175 ? 171.44200 193.49300 163.82000 1.000 45.21000 175 PHE A N 1
ATOM 9773 C CA . PHE F 3 175 ? 171.49300 192.72600 162.58300 1.000 45.21000 175 PHE A CA 1
ATOM 9774 C C . PHE F 3 175 ? 172.12800 191.36900 162.85400 1.000 45.21000 175 PHE A C 1
ATOM 9775 O O . PHE F 3 175 ? 172.68600 191.11700 163.92500 1.000 45.21000 175 PHE A O 1
ATOM 9783 N N . ASN F 3 176 ? 172.00100 190.47800 161.87400 1.000 36.22000 176 ASN A N 1
ATOM 9784 C CA . ASN F 3 176 ? 172.51600 189.12200 161.96900 1.000 36.22000 176 ASN A CA 1
ATOM 9785 C C . ASN F 3 176 ? 173.28400 188.77700 160.70100 1.000 36.22000 176 ASN A C 1
ATOM 9786 O O . ASN F 3 176 ? 172.91600 189.19500 159.60000 1.000 36.22000 176 ASN A O 1
ATOM 9791 N N . VAL F 3 177 ? 174.35700 188.00900 160.86900 1.000 31.29000 177 VAL A N 1
ATOM 9792 C CA . VAL F 3 177 ? 175.22800 187.62500 159.75900 1.000 31.29000 177 VAL A CA 1
ATOM 9793 C C . VAL F 3 177 ? 175.52900 186.13700 159.85800 1.000 31.29000 177 VAL A C 1
ATOM 9794 O O . VAL F 3 177 ? 175.81900 185.62300 160.94100 1.000 31.29000 177 VAL A O 1
ATOM 9798 N N . GLU F 3 178 ? 175.46700 185.43900 158.72600 1.000 30.80000 178 GLU A N 1
ATOM 9799 C CA . GLU F 3 178 ? 175.73200 184.00600 158.69900 1.000 30.80000 178 GLU A CA 1
ATOM 9800 C C . GLU F 3 178 ? 177.21100 183.74900 158.44200 1.000 30.80000 178 GLU A C 1
ATOM 9801 O O . GLU F 3 178 ? 177.80100 184.33100 157.52700 1.000 30.80000 178 GLU A O 1
ATOM 9807 N N . VAL F 3 179 ? 177.80100 182.87200 159.25300 1.000 18.10000 179 VAL A N 1
ATOM 9808 C CA . VAL F 3 179 ? 179.21600 182.53700 159.17700 1.000 18.10000 179 VAL A CA 1
ATOM 9809 C C . VAL F 3 179 ? 179.34500 181.02700 159.01300 1.000 18.10000 179 VAL A C 1
ATOM 9810 O O . VAL F 3 179 ? 178.48300 180.25800 159.45200 1.000 18.10000 179 VAL A O 1
ATOM 9814 N N . SER F 3 180 ? 180.43200 180.60200 158.37000 1.000 23.50000 180 SER A N 1
ATOM 9815 C CA . SER F 3 180 ? 180.62600 179.19600 158.04300 1.000 23.50000 180 SER A CA 1
ATOM 9816 C C . SER F 3 180 ? 182.10300 178.84100 158.14100 1.000 23.50000 180 SER A C 1
ATOM 9817 O O . SER F 3 180 ? 182.97700 179.71000 158.17700 1.000 23.50000 180 SER A O 1
ATOM 9820 N N . SER F 3 181 ? 182.37000 177.53500 158.19100 1.000 21.26000 181 SER A N 1
ATOM 9821 C CA . SER F 3 181 ? 183.73600 177.00800 158.19500 1.000 21.26000 181 SER A CA 1
ATOM 9822 C C . SER F 3 181 ? 183.68000 175.62400 157.55000 1.000 21.26000 181 SER A C 1
ATOM 9823 O O . SER F 3 181 ? 183.06300 174.70800 158.10000 1.000 21.26000 181 SER A O 1
ATOM 9826 N N . ALA F 3 182 ? 184.31900 175.48200 156.39100 1.000 27.54000 182 ALA A N 1
ATOM 9827 C CA . ALA F 3 182 ? 184.24500 174.25700 155.60700 1.000 27.54000 182 ALA A CA 1
ATOM 9828 C C . ALA F 3 182 ? 185.62800 173.87300 155.09800 1.000 27.54000 182 ALA A C 1
ATOM 9829 O O . ALA F 3 182 ? 186.63800 174.50100 155.42800 1.000 27.54000 182 ALA A O 1
ATOM 9831 N N . LEU F 3 183 ? 185.66300 172.82100 154.28300 1.000 23.39000 183 LEU A N 1
ATOM 9832 C CA . LEU F 3 183 ? 186.88200 172.32300 153.64600 1.000 23.39000 183 LEU A CA 1
ATOM 9833 C C . LEU F 3 183 ? 186.61800 172.29100 152.14400 1.000 23.39000 183 LEU A C 1
ATOM 9834 O O . LEU F 3 183 ? 186.06500 171.31700 151.62500 1.000 23.39000 183 LEU A O 1
ATOM 9839 N N . TYR F 3 184 ? 187.01600 173.35000 151.44700 1.000 22.97000 184 TYR A N 1
ATOM 9840 C CA . TYR F 3 184 ? 186.61200 173.57400 150.06600 1.000 22.97000 184 TYR A CA 1
ATOM 9841 C C . TYR F 3 184 ? 187.58300 172.93300 149.08000 1.000 22.97000 184 TYR A C 1
ATOM 9842 O O . TYR F 3 184 ? 188.75600 172.69700 149.38100 1.000 22.97000 184 TYR A O 1
ATOM 9851 N N . THR F 3 185 ? 187.06800 172.65800 147.88100 1.000 23.64000 185 THR A N 1
ATOM 9852 C CA . THR F 3 185 ? 187.85500 172.11700 146.77900 1.000 23.64000 185 THR A CA 1
ATOM 9853 C C . THR F 3 185 ? 187.33900 172.72700 145.48400 1.000 23.64000 185 THR A C 1
ATOM 9854 O O . THR F 3 185 ? 186.12500 172.84800 145.30200 1.000 23.64000 185 THR A O 1
ATOM 9858 N N . PHE F 3 186 ? 188.25000 173.10500 144.59100 1.000 31.94000 186 PHE A N 1
ATOM 9859 C CA . PHE F 3 186 ? 187.83700 173.69000 143.32000 1.000 31.94000 186 PHE A CA 1
ATOM 9860 C C . PHE F 3 186 ? 188.87700 173.41000 142.24500 1.000 31.94000 186 PHE A C 1
ATOM 9861 O O . PHE F 3 186 ? 190.06100 173.21800 142.53300 1.000 31.94000 186 PHE A O 1
ATOM 9869 N N . SER F 3 187 ? 188.42000 173.40900 140.99400 1.000 43.54000 187 SER A N 1
ATOM 9870 C CA . SER F 3 187 ? 189.25900 173.09200 139.84800 1.000 43.54000 187 SER A CA 1
ATOM 9871 C C . SER F 3 187 ? 189.09500 174.16400 138.77900 1.000 43.54000 187 SER A C 1
ATOM 9872 O O . SER F 3 187 ? 188.07500 174.85100 138.71000 1.000 43.54000 187 SER A O 1
ATOM 9875 N N . PHE F 3 188 ? 190.12100 174.29400 137.93800 1.000 55.00000 188 PHE A N 1
ATOM 9876 C CA . PHE F 3 188 ? 190.13800 175.34700 136.93300 1.000 55.00000 188 PHE A CA 1
ATOM 9877 C C . PHE F 3 188 ? 190.92900 174.90300 135.71000 1.000 55.00000 188 PHE A C 1
ATOM 9878 O O . PHE F 3 188 ? 191.75800 173.98800 135.77200 1.000 55.00000 188 PHE A O 1
ATOM 9886 N N . GLU F 3 189 ? 190.66600 175.58800 134.59400 1.000 42.97000 189 GLU A N 1
ATOM 9887 C CA . GLU F 3 189 ? 191.33000 175.33000 133.32500 1.000 42.97000 189 GLU A CA 1
ATOM 9888 C C . GLU F 3 189 ? 191.73500 176.65100 132.67800 1.000 42.97000 189 GLU A C 1
ATOM 9889 O O . GLU F 3 189 ? 191.04100 177.66200 132.81200 1.000 42.97000 189 GLU A O 1
ATOM 9895 N N . LEU F 3 190 ? 192.86700 176.63500 131.97600 1.000 37.54000 190 LEU A N 1
ATOM 9896 C CA . LEU F 3 190 ? 193.35600 177.80800 131.26200 1.000 37.54000 190 LEU A CA 1
ATOM 9897 C C . LEU F 3 190 ? 194.08500 177.34600 130.00900 1.000 37.54000 190 LEU A C 1
ATOM 9898 O O . LEU F 3 190 ? 194.76300 176.31800 130.02900 1.000 37.54000 190 LEU A O 1
ATOM 9903 N N . ASP F 3 191 ? 193.94500 178.10300 128.92200 1.000 43.31000 191 ASP A N 1
ATOM 9904 C CA . ASP F 3 191 ? 194.58800 177.77600 127.65000 1.000 43.31000 191 ASP A CA 1
ATOM 9905 C C . ASP F 3 191 ? 195.47100 178.94800 127.22800 1.000 43.31000 191 ASP A C 1
ATOM 9906 O O . ASP F 3 191 ? 195.03300 179.85900 126.52300 1.000 43.31000 191 ASP A O 1
ATOM 9911 N N . GLU F 3 192 ? 196.73200 178.91300 127.65700 1.000 49.44000 192 GLU A N 1
ATOM 9912 C CA . GLU F 3 192 ? 197.68100 179.96000 127.30000 1.000 49.44000 192 GLU A CA 1
ATOM 9913 C C . GLU F 3 192 ? 198.07700 179.92600 125.83100 1.000 49.44000 192 GLU A C 1
ATOM 9914 O O . GLU F 3 192 ? 198.67400 180.89100 125.34700 1.000 49.44000 192 GLU A O 1
ATOM 9920 N N . ASP F 3 193 ? 197.76500 178.84500 125.11500 1.000 57.05000 193 ASP A N 1
ATOM 9921 C CA . ASP F 3 193 ? 198.13000 178.75300 123.70600 1.000 57.05000 193 ASP A CA 1
ATOM 9922 C C . ASP F 3 193 ? 197.22800 179.60000 122.82000 1.000 57.05000 193 ASP A C 1
ATOM 9923 O O . ASP F 3 193 ? 197.67800 180.09500 121.77900 1.000 57.05000 193 ASP A O 1
ATOM 9928 N N . LEU F 3 194 ? 195.96700 179.78000 123.20100 1.000 38.66000 194 LEU A N 1
ATOM 9929 C CA . LEU F 3 194 ? 195.01200 180.53000 122.39600 1.000 38.66000 194 LEU A CA 1
ATOM 9930 C C . LEU F 3 194 ? 195.01100 182.02100 122.70200 1.000 38.66000 194 LEU A C 1
ATOM 9931 O O . LEU F 3 194 ? 194.24600 182.76300 122.07900 1.000 38.66000 194 LEU A O 1
ATOM 9936 N N . ILE F 3 195 ? 195.83800 182.47600 123.64600 1.000 35.27000 195 ILE A N 1
ATOM 9937 C CA . ILE F 3 195 ? 195.88700 183.89300 123.97200 1.000 35.27000 195 ILE A CA 1
ATOM 9938 C C . ILE F 3 195 ? 196.45200 184.67000 122.78900 1.000 35.27000 195 ILE A C 1
ATOM 9939 O O . ILE F 3 195 ? 197.38800 184.21900 122.11500 1.000 35.27000 195 ILE A O 1
ATOM 9944 N N . ALA F 3 196 ? 195.86300 185.83800 122.52200 1.000 32.75000 196 ALA A N 1
ATOM 9945 C CA . ALA F 3 196 ? 196.24000 186.72500 121.42500 1.000 32.75000 196 ALA A CA 1
ATOM 9946 C C . ALA F 3 196 ? 196.00100 186.10000 120.05600 1.000 32.75000 196 ALA A C 1
ATOM 9947 O O . ALA F 3 196 ? 196.74700 186.37600 119.11000 1.000 32.75000 196 ALA A O 1
ATOM 9949 N N . VAL F 3 197 ? 194.97800 185.26700 119.92800 1.000 30.96000 197 VAL A N 1
ATOM 9950 C CA . VAL F 3 197 ? 194.58900 184.65400 118.66100 1.000 30.96000 197 VAL A CA 1
ATOM 9951 C C . VAL F 3 197 ? 193.12200 184.98100 118.41200 1.000 30.96000 197 VAL A C 1
ATOM 9952 O O . VAL F 3 197 ? 192.28000 184.71000 119.27700 1.000 30.96000 197 VAL A O 1
ATOM 9956 N N . PRO F 3 198 ? 192.76700 185.56100 117.26600 1.000 34.80000 198 PRO A N 1
ATOM 9957 C CA . PRO F 3 198 ? 191.35700 185.83700 116.97600 1.000 34.80000 198 PRO A CA 1
ATOM 9958 C C . PRO F 3 198 ? 190.55900 184.55100 116.84500 1.000 34.80000 198 PRO A C 1
ATOM 9959 O O . PRO F 3 198 ? 191.09100 183.47100 116.57600 1.000 34.80000 198 PRO A O 1
ATOM 9963 N N . SER F 3 199 ? 189.25000 184.67500 117.04500 1.000 45.24000 199 SER A N 1
ATOM 9964 C CA . SER F 3 199 ? 188.34200 183.53300 117.05800 1.000 45.24000 199 SER A CA 1
ATOM 9965 C C . SER F 3 199 ? 187.22800 183.72000 116.03900 1.000 45.24000 199 SER A C 1
ATOM 9966 O O . SER F 3 199 ? 186.04400 183.53100 116.32800 1.000 45.24000 199 SER A O 1
ATOM 9969 N N . THR F 3 200 ? 187.59900 184.10500 114.81900 1.000 61.40000 200 THR A N 1
ATOM 9970 C CA . THR F 3 200 ? 186.63300 184.25200 113.73700 1.000 61.40000 200 THR A CA 1
ATOM 9971 C C . THR F 3 200 ? 187.33400 183.99400 112.41200 1.000 61.40000 200 THR A C 1
ATOM 9972 O O . THR F 3 200 ? 188.40500 184.55400 112.15600 1.000 61.40000 200 THR A O 1
ATOM 9976 N N . PHE F 3 201 ? 186.73100 183.15200 111.57600 1.000 66.94000 201 PHE A N 1
ATOM 9977 C CA . PHE F 3 201 ? 187.29400 182.86800 110.26500 1.000 66.94000 201 PHE A CA 1
ATOM 9978 C C . PHE F 3 201 ? 187.17800 184.07300 109.33900 1.000 66.94000 201 PHE A C 1
ATOM 9979 O O . PHE F 3 201 ? 186.31100 184.93700 109.50300 1.000 66.94000 201 PHE A O 1
ATOM 9987 N N . GLY F 3 202 ? 188.06400 184.11900 108.35900 1.000 65.65000 202 GLY A N 1
ATOM 9988 C CA . GLY F 3 202 ? 188.10600 185.19800 107.39900 1.000 65.65000 202 GLY A CA 1
ATOM 9989 C C . GLY F 3 202 ? 189.52600 185.39900 106.90700 1.000 65.65000 202 GLY A C 1
ATOM 9990 O O . GLY F 3 202 ? 190.36900 184.51800 107.03600 1.000 65.65000 202 GLY A O 1
ATOM 9991 N N . GLU F 3 203 ? 189.76500 186.57600 106.34500 1.000 79.32000 203 GLU A N 1
ATOM 9992 C CA . GLU F 3 203 ? 191.08500 186.96100 105.86800 1.000 79.32000 203 GLU A CA 1
ATOM 9993 C C . GLU F 3 203 ? 191.75100 187.87400 106.88900 1.000 79.32000 203 GLU A C 1
ATOM 9994 O O . GLU F 3 203 ? 191.07200 188.61400 107.60700 1.000 79.32000 203 GLU A O 1
ATOM 10000 N N . LYS F 3 204 ? 193.07800 187.80800 106.95200 1.000 75.92000 204 LYS A N 1
ATOM 10001 C CA . LYS F 3 204 ? 193.81700 188.58700 107.93700 1.000 75.92000 204 LYS A CA 1
ATOM 10002 C C . LYS F 3 204 ? 193.61600 190.08000 107.70900 1.000 75.92000 204 LYS A C 1
ATOM 10003 O O . LYS F 3 204 ? 193.64700 190.56600 106.57600 1.000 75.92000 204 LYS A O 1
ATOM 10009 N N . VAL F 3 205 ? 193.40900 190.80500 108.80400 1.000 83.42000 205 VAL A N 1
ATOM 10010 C CA . VAL F 3 205 ? 193.16800 192.24100 108.77300 1.000 83.42000 205 VAL A CA 1
ATOM 10011 C C . VAL F 3 205 ? 194.37900 192.94200 109.37100 1.000 83.42000 205 VAL A C 1
ATOM 10012 O O . VAL F 3 205 ? 195.01700 192.43500 110.30200 1.000 83.42000 205 VAL A O 1
ATOM 10016 N N . LYS F 3 206 ? 194.70900 194.10500 108.81100 1.000 75.56000 206 LYS A N 1
ATOM 10017 C CA . LYS F 3 206 ? 195.86300 194.86800 109.27100 1.000 75.56000 206 LYS A CA 1
ATOM 10018 C C . LYS F 3 206 ? 195.76300 195.14600 110.76600 1.000 75.56000 206 LYS A C 1
ATOM 10019 O O . LYS F 3 206 ? 194.71800 195.57500 111.26400 1.000 75.56000 206 LYS A O 1
ATOM 10025 N N . GLY F 3 207 ? 196.85800 194.90100 111.47800 1.000 66.94000 207 GLY A N 1
ATOM 10026 C CA . GLY F 3 207 ? 196.90700 195.04900 112.92100 1.000 66.94000 207 GLY A CA 1
ATOM 10027 C C . GLY F 3 207 ? 197.16800 193.76600 113.67900 1.000 66.94000 207 GLY A C 1
ATOM 10028 O O . GLY F 3 207 ? 197.31400 193.81500 114.91000 1.000 66.94000 207 GLY A O 1
ATOM 10029 N N . GLU F 3 208 ? 197.23500 192.61700 113.00500 1.000 71.00000 208 GLU A N 1
ATOM 10030 C CA . GLU F 3 208 ? 197.51300 191.36300 113.69500 1.000 71.00000 208 GLU A CA 1
ATOM 10031 C C . GLU F 3 208 ? 198.97000 191.24700 114.12400 1.000 71.00000 208 GLU A C 1
ATOM 10032 O O . GLU F 3 208 ? 199.27700 190.46300 115.03200 1.000 71.00000 208 GLU A O 1
ATOM 10038 N N . GLU F 3 209 ? 199.87000 192.00600 113.49200 1.000 67.59000 209 GLU A N 1
ATOM 10039 C CA . GLU F 3 209 ? 201.27800 191.95500 113.87000 1.000 67.59000 209 GLU A CA 1
ATOM 10040 C C . GLU F 3 209 ? 201.48700 192.47500 115.28700 1.000 67.59000 209 GLU A C 1
ATOM 10041 O O . GLU F 3 209 ? 202.33700 191.96300 116.02800 1.000 67.59000 209 GLU A O 1
ATOM 10047 N N . GLU F 3 210 ? 200.72700 193.49800 115.68000 1.000 57.78000 210 GLU A N 1
ATOM 10048 C CA . GLU F 3 210 ? 200.79400 193.97800 117.05500 1.000 57.78000 210 GLU A CA 1
ATOM 10049 C C . GLU F 3 210 ? 200.37400 192.89100 118.03600 1.000 57.78000 210 GLU A C 1
ATOM 10050 O O . GLU F 3 210 ? 200.99700 192.71900 119.09000 1.000 57.78000 210 GLU A O 1
ATOM 10056 N N . LEU F 3 211 ? 199.32100 192.14300 117.70000 1.000 48.79000 211 LEU A N 1
ATOM 10057 C CA . LEU F 3 211 ? 198.90100 191.03500 118.55000 1.000 48.79000 211 LEU A CA 1
ATOM 10058 C C . LEU F 3 211 ? 199.97800 189.95800 118.62400 1.000 48.79000 211 LEU A C 1
ATOM 10059 O O . LEU F 3 211 ? 200.22800 189.39000 119.69400 1.000 48.79000 211 LEU A O 1
ATOM 10064 N N . GLU F 3 212 ? 200.62700 189.66400 117.49400 1.000 58.92000 212 GLU A N 1
ATOM 10065 C CA . GLU F 3 212 ? 201.70500 188.68000 117.50500 1.000 58.92000 212 GLU A CA 1
ATOM 10066 C C . GLU F 3 212 ? 202.85600 189.13500 118.39000 1.000 58.92000 212 GLU A C 1
ATOM 10067 O O . GLU F 3 212 ? 203.46100 188.32400 119.10100 1.000 58.92000 212 GLU A O 1
ATOM 10073 N N . ARG F 3 213 ? 203.17400 190.43000 118.36000 1.000 47.66000 213 ARG A N 1
ATOM 10074 C CA . ARG F 3 213 ? 204.24100 190.94800 119.21500 1.000 47.66000 213 ARG A CA 1
ATOM 10075 C C . ARG F 3 213 ? 203.84700 190.91100 120.68700 1.000 47.66000 213 ARG A C 1
ATOM 10076 O O . ARG F 3 213 ? 204.68800 190.64200 121.55200 1.000 47.66000 213 ARG A O 1
ATOM 10084 N N . GLN F 3 214 ? 202.57500 191.17700 120.99200 1.000 43.60000 214 GLN A N 1
ATOM 10085 C CA . GLN F 3 214 ? 202.11000 191.25500 122.37400 1.000 43.60000 214 GLN A CA 1
ATOM 10086 C C . GLN F 3 214 ? 201.69200 189.90900 122.95500 1.000 43.60000 214 GLN A C 1
ATOM 10087 O O . GLN F 3 214 ? 201.31300 189.85700 124.13300 1.000 43.60000 214 GLN A O 1
ATOM 10093 N N . LYS F 3 215 ? 201.71200 188.84400 122.15000 1.000 36.98000 215 LYS A N 1
ATOM 10094 C CA . LYS F 3 215 ? 201.28000 187.52900 122.62000 1.000 36.98000 215 LYS A CA 1
ATOM 10095 C C . LYS F 3 215 ? 202.04200 187.08200 123.86300 1.000 36.98000 215 LYS A C 1
ATOM 10096 O O . LYS F 3 215 ? 201.44300 186.59700 124.82900 1.000 36.98000 215 LYS A O 1
ATOM 10102 N N . ALA F 3 216 ? 203.37100 187.21500 123.84700 1.000 34.08000 216 ALA A N 1
ATOM 10103 C CA . ALA F 3 216 ? 204.17600 186.72300 124.96200 1.000 34.08000 216 ALA A CA 1
ATOM 10104 C C . ALA F 3 216 ? 203.84900 187.46700 126.25100 1.000 34.08000 216 ALA A C 1
ATOM 10105 O O . ALA F 3 216 ? 203.68300 186.85600 127.31400 1.000 34.08000 216 ALA A O 1
ATOM 10107 N N . LYS F 3 217 ? 203.74900 188.79600 126.17500 1.000 34.83000 217 LYS A N 1
ATOM 10108 C CA . LYS F 3 217 ? 203.44100 189.58300 127.36300 1.000 34.83000 217 LYS A CA 1
ATOM 10109 C C . LYS F 3 217 ? 202.04600 189.27300 127.88400 1.000 34.83000 217 LYS A C 1
ATOM 10110 O O . LYS F 3 217 ? 201.83800 189.17000 129.10100 1.000 34.83000 217 LYS A O 1
ATOM 10116 N N . ARG F 3 218 ? 201.07200 189.11800 126.98100 1.000 35.17000 218 ARG A N 1
ATOM 10117 C CA . ARG F 3 218 ? 199.71900 188.79200 127.41900 1.000 35.17000 218 ARG A CA 1
ATOM 10118 C C . ARG F 3 218 ? 199.66900 187.42400 128.08600 1.000 35.17000 218 ARG A C 1
ATOM 10119 O O . ARG F 3 218 ? 198.98800 187.24500 129.10400 1.000 35.17000 218 ARG A O 1
ATOM 10127 N N . VAL F 3 219 ? 200.39000 186.44500 127.53100 1.000 29.36000 219 VAL A N 1
ATOM 10128 C CA . VAL F 3 219 ? 200.43500 185.11500 128.13400 1.000 29.36000 219 VAL A CA 1
ATOM 10129 C C . VAL F 3 219 ? 201.06800 185.17900 129.51700 1.000 29.36000 219 VAL A C 1
ATOM 10130 O O . VAL F 3 219 ? 200.57700 184.56000 130.47400 1.000 29.36000 219 VAL A O 1
ATOM 10134 N N . LYS F 3 220 ? 202.16700 185.92600 129.64700 1.000 33.02000 220 LYS A N 1
ATOM 10135 C CA . LYS F 3 220 ? 202.82600 186.04500 130.94200 1.000 33.02000 220 LYS A CA 1
ATOM 10136 C C . LYS F 3 220 ? 201.90500 186.68900 131.97300 1.000 33.02000 220 LYS A C 1
ATOM 10137 O O . LYS F 3 220 ? 201.82400 186.22600 133.11700 1.000 33.02000 220 LYS A O 1
ATOM 10143 N N . SER F 3 221 ? 201.19200 187.74700 131.58100 1.000 29.57000 221 SER A N 1
ATOM 10144 C CA . SER F 3 221 ? 200.27500 188.40200 132.51200 1.000 29.57000 221 SER A CA 1
ATOM 10145 C C . SER F 3 221 ? 199.12900 187.47500 132.90600 1.000 29.57000 221 SER A C 1
ATOM 10146 O O . SER F 3 221 ? 198.73000 187.43200 134.07800 1.000 29.57000 221 SER A O 1
ATOM 10149 N N . ALA F 3 222 ? 198.58400 186.73000 131.94100 1.000 25.62000 222 ALA A N 1
ATOM 10150 C CA . ALA F 3 222 ? 197.49200 185.81200 132.24600 1.000 25.62000 222 ALA A CA 1
ATOM 10151 C C . ALA F 3 222 ? 197.94000 184.72200 133.20800 1.000 25.62000 222 ALA A C 1
ATOM 10152 O O . ALA F 3 222 ? 197.19800 184.35000 134.12500 1.000 25.62000 222 ALA A O 1
ATOM 10154 N N . ILE F 3 223 ? 199.15000 184.19100 133.01600 1.000 25.28000 223 ILE A N 1
ATOM 10155 C CA . ILE F 3 223 ? 199.66600 183.18800 133.94400 1.000 25.28000 223 ILE A CA 1
ATOM 10156 C C . ILE F 3 223 ? 199.89300 183.80100 135.32000 1.000 25.28000 223 ILE A C 1
ATOM 10157 O O . ILE F 3 223 ? 199.58100 183.19200 136.35000 1.000 25.28000 223 ILE A O 1
ATOM 10162 N N . LYS F 3 224 ? 200.43400 185.02400 135.36000 1.000 28.58000 224 LYS A N 1
ATOM 10163 C CA . LYS F 3 224 ? 200.68800 185.69000 136.63500 1.000 28.58000 224 LYS A CA 1
ATOM 10164 C C . LYS F 3 224 ? 199.40300 185.93100 137.41400 1.000 28.58000 224 LYS A C 1
ATOM 10165 O O . LYS F 3 224 ? 199.41000 185.88600 138.64900 1.000 28.58000 224 LYS A O 1
ATOM 10171 N N . ALA F 3 225 ? 198.29800 186.19900 136.71600 1.000 27.46000 225 ALA A N 1
ATOM 10172 C CA . ALA F 3 225 ? 197.05000 186.51800 137.40600 1.000 27.46000 225 ALA A CA 1
ATOM 10173 C C . ALA F 3 225 ? 196.50200 185.34700 138.21700 1.000 27.46000 225 ALA A C 1
ATOM 10174 O O . ALA F 3 225 ? 195.64400 185.56100 139.08200 1.000 27.46000 225 ALA A O 1
ATOM 10176 N N . LEU F 3 226 ? 196.96400 184.11900 137.96400 1.000 23.41000 226 LEU A N 1
ATOM 10177 C CA . LEU F 3 226 ? 196.50000 182.96800 138.73400 1.000 23.41000 226 LEU A CA 1
ATOM 10178 C C . LEU F 3 226 ? 197.00100 182.98400 140.17300 1.000 23.41000 226 LEU A C 1
ATOM 10179 O O . LEU F 3 226 ? 196.43800 182.28000 141.02200 1.000 23.41000 226 LEU A O 1
ATOM 10184 N N . TYR F 3 227 ? 198.04900 183.75900 140.45900 1.000 28.10000 227 TYR A N 1
ATOM 10185 C CA . TYR F 3 227 ? 198.60400 183.80200 141.80600 1.000 28.10000 227 TYR A CA 1
ATOM 10186 C C . TYR F 3 227 ? 197.59200 184.34700 142.80600 1.000 28.10000 227 TYR A C 1
ATOM 10187 O O . TYR F 3 227 ? 197.50000 183.86200 143.93800 1.000 28.10000 227 TYR A O 1
ATOM 10196 N N . SER F 3 228 ? 196.82300 185.36200 142.40200 1.000 29.42000 228 SER A N 1
ATOM 10197 C CA . SER F 3 228 ? 195.82300 185.93600 143.29600 1.000 29.42000 228 SER A CA 1
ATOM 10198 C C . SER F 3 228 ? 194.74800 184.91600 143.65000 1.000 29.42000 228 SER A C 1
ATOM 10199 O O . SER F 3 228 ? 194.34400 184.80000 144.81400 1.000 29.42000 228 SER A O 1
ATOM 10202 N N . LEU F 3 229 ? 194.26200 184.17100 142.65700 1.000 20.69000 229 LEU A N 1
ATOM 10203 C CA . LEU F 3 229 ? 193.25800 183.14800 142.92800 1.000 20.69000 229 LEU A CA 1
ATOM 10204 C C . LEU F 3 229 ? 193.82200 182.03500 143.80300 1.000 20.69000 229 LEU A C 1
ATOM 10205 O O . LEU F 3 229 ? 193.14600 181.55500 144.71800 1.000 20.69000 229 LEU A O 1
ATOM 10210 N N . LEU F 3 230 ? 195.06000 181.61200 143.53800 1.000 19.40000 230 LEU A N 1
ATOM 10211 C CA . LEU F 3 230 ? 195.64700 180.54000 144.33600 1.000 19.40000 230 LEU A CA 1
ATOM 10212 C C . LEU F 3 230 ? 196.11600 181.01100 145.70600 1.000 19.40000 230 LEU A C 1
ATOM 10213 O O . LEU F 3 230 ? 196.47800 180.17000 146.53600 1.000 19.40000 230 LEU A O 1
ATOM 10218 N N . SER F 3 231 ? 196.12500 182.31900 145.96400 1.000 25.32000 231 SER A N 1
ATOM 10219 C CA . SER F 3 231 ? 196.53300 182.83900 147.26200 1.000 25.32000 231 SER A CA 1
ATOM 10220 C C . SER F 3 231 ? 195.36200 183.21200 148.16200 1.000 25.32000 231 SER A C 1
ATOM 10221 O O . SER F 3 231 ? 195.55800 183.34900 149.37400 1.000 25.32000 231 SER A O 1
ATOM 10224 N N . GLY F 3 232 ? 194.16200 183.37400 147.60900 1.000 25.22000 232 GLY A N 1
ATOM 10225 C CA . GLY F 3 232 ? 192.99100 183.65100 148.42000 1.000 25.22000 232 GLY A CA 1
ATOM 10226 C C . GLY F 3 232 ? 192.62100 185.11500 148.52600 1.000 25.22000 232 GLY A C 1
ATOM 10227 O O . GLY F 3 232 ? 192.39800 185.62300 149.62800 1.000 25.22000 232 GLY A O 1
ATOM 10228 N N . ASN F 3 233 ? 192.54200 185.80500 147.38900 1.000 24.20000 233 ASN A N 1
ATOM 10229 C CA . ASN F 3 233 ? 192.17500 187.21800 147.34100 1.000 24.20000 233 ASN A CA 1
ATOM 10230 C C . ASN F 3 233 ? 190.82900 187.42300 146.65100 1.000 24.20000 233 ASN A C 1
ATOM 10231 O O . ASN F 3 233 ? 190.65300 188.35200 145.86100 1.000 24.20000 233 ASN A O 1
ATOM 10236 N N . PHE F 3 234 ? 189.86500 186.55700 146.94300 1.000 20.66000 234 PHE A N 1
ATOM 10237 C CA . PHE F 3 234 ? 188.54700 186.60500 146.33300 1.000 20.66000 234 PHE A CA 1
ATOM 10238 C C . PHE F 3 234 ? 187.47700 186.79100 147.40100 1.000 20.66000 234 PHE A C 1
ATOM 10239 O O . PHE F 3 234 ? 187.73400 186.67300 148.60400 1.000 20.66000 234 PHE A O 1
ATOM 10247 N N . GLY F 3 235 ? 186.26100 187.09000 146.94600 1.000 23.29000 235 GLY A N 1
ATOM 10248 C CA . GLY F 3 235 ? 185.12900 187.23800 147.83600 1.000 23.29000 235 GLY A CA 1
ATOM 10249 C C . GLY F 3 235 ? 185.02400 188.61900 148.44800 1.000 23.29000 235 GLY A C 1
ATOM 10250 O O . GLY F 3 235 ? 185.80000 189.53500 148.16500 1.000 23.29000 235 GLY A O 1
ATOM 10251 N N . GLY F 3 236 ? 184.02600 188.76300 149.31900 1.000 22.12000 236 GLY A N 1
ATOM 10252 C CA . GLY F 3 236 ? 183.76200 190.03300 149.96200 1.000 22.12000 236 GLY A CA 1
ATOM 10253 C C . GLY F 3 236 ? 183.69200 189.95800 151.47300 1.000 22.12000 236 GLY A C 1
ATOM 10254 O O . GLY F 3 236 ? 183.99200 188.91700 152.06300 1.000 22.12000 236 GLY A O 1
ATOM 10255 N N . LYS F 3 237 ? 183.28900 191.06200 152.10500 1.000 24.37000 237 LYS A N 1
ATOM 10256 C CA . LYS F 3 237 ? 183.20300 191.16100 153.56200 1.000 24.37000 237 LYS A CA 1
ATOM 10257 C C . LYS F 3 237 ? 184.54200 190.84100 154.22200 1.000 24.37000 237 LYS A C 1
ATOM 10258 O O . LYS F 3 237 ? 184.60900 190.16600 155.25000 1.000 24.37000 237 LYS A O 1
ATOM 10264 N N . ARG F 3 238 ? 185.62100 191.33300 153.62000 1.000 21.30000 238 ARG A N 1
ATOM 10265 C CA . ARG F 3 238 ? 186.95900 191.13400 154.15800 1.000 21.30000 238 ARG A CA 1
ATOM 10266 C C . ARG F 3 238 ? 187.38100 192.22700 155.13000 1.000 21.30000 238 ARG A C 1
ATOM 10267 O O . ARG F 3 238 ? 188.42900 192.09200 155.76900 1.000 21.30000 238 ARG A O 1
ATOM 10275 N N . SER F 3 239 ? 186.59800 193.30100 155.25700 1.000 29.19000 239 SER A N 1
ATOM 10276 C CA . SER F 3 239 ? 186.97500 194.38800 156.15500 1.000 29.19000 239 SER A CA 1
ATOM 10277 C C . SER F 3 239 ? 186.80400 193.98300 157.61300 1.000 29.19000 239 SER A C 1
ATOM 10278 O O . SER F 3 239 ? 187.67600 194.24500 158.44900 1.000 29.19000 239 SER A O 1
ATOM 10281 N N . ARG F 3 240 ? 185.68100 193.33900 157.94200 1.000 29.50000 240 ARG A N 1
ATOM 10282 C CA . ARG F 3 240 ? 185.40900 192.90200 159.30300 1.000 29.50000 240 ARG A CA 1
ATOM 10283 C C . ARG F 3 240 ? 185.30800 191.39300 159.45700 1.000 29.50000 240 ARG A C 1
ATOM 10284 O O . ARG F 3 240 ? 185.39400 190.90300 160.58800 1.000 29.50000 240 ARG A O 1
ATOM 10292 N N . PHE F 3 241 ? 185.13400 190.64600 158.36600 1.000 25.56000 241 PHE A N 1
ATOM 10293 C CA . PHE F 3 241 ? 185.04600 189.19400 158.43200 1.000 25.56000 241 PHE A CA 1
ATOM 10294 C C . PHE F 3 241 ? 186.15200 188.55200 157.60400 1.000 25.56000 241 PHE A C 1
ATOM 10295 O O . PHE F 3 241 ? 185.88900 187.63600 156.81900 1.000 25.56000 241 PHE A O 1
ATOM 10303 N N . LEU F 3 242 ? 187.37900 189.03300 157.76300 1.000 24.91000 242 LEU A N 1
ATOM 10304 C CA . LEU F 3 242 ? 188.49900 188.49100 157.00700 1.000 24.91000 242 LEU A CA 1
ATOM 10305 C C . LEU F 3 242 ? 188.69300 187.01800 157.35300 1.000 24.91000 242 LEU A C 1
ATOM 10306 O O . LEU F 3 242 ? 188.83300 186.67600 158.53400 1.000 24.91000 242 LEU A O 1
ATOM 10311 N N . PRO F 3 243 ? 188.70900 186.12700 156.37100 1.000 20.08000 243 PRO A N 1
ATOM 10312 C CA . PRO F 3 243 ? 188.79300 184.69200 156.64900 1.000 20.08000 243 PRO A CA 1
ATOM 10313 C C . PRO F 3 243 ? 190.22900 184.26700 156.93600 1.000 20.08000 243 PRO A C 1
ATOM 10314 O O . PRO F 3 243 ? 191.15600 185.07200 156.95300 1.000 20.08000 243 PRO A O 1
ATOM 10318 N N . SER F 3 244 ? 190.39500 182.96600 157.16800 1.000 33.14000 244 SER A N 1
ATOM 10319 C CA . SER F 3 244 ? 191.69700 182.35900 157.44200 1.000 33.14000 244 SER A CA 1
ATOM 10320 C C . SER F 3 244 ? 191.82600 181.11800 156.56300 1.000 33.14000 244 SER A C 1
ATOM 10321 O O . SER F 3 244 ? 191.35100 180.03800 156.93200 1.000 33.14000 244 SER A O 1
ATOM 10324 N N . MET F 3 245 ? 192.46400 181.27000 155.40800 1.000 45.92000 245 MET A N 1
ATOM 10325 C CA . MET F 3 245 ? 192.59900 180.19400 154.43800 1.000 45.92000 245 MET A CA 1
ATOM 10326 C C . MET F 3 245 ? 193.92500 179.46300 154.62300 1.000 45.92000 245 MET A C 1
ATOM 10327 O O . MET F 3 245 ? 194.84100 179.93300 155.30100 1.000 45.92000 245 MET A O 1
ATOM 10332 N N . LYS F 3 246 ? 194.01600 178.29100 153.99900 1.000 26.79000 246 LYS A N 1
ATOM 10333 C CA . LYS F 3 246 ? 195.21300 177.46400 154.05900 1.000 26.79000 246 LYS A CA 1
ATOM 10334 C C . LYS F 3 246 ? 195.16400 176.45800 152.91900 1.000 26.79000 246 LYS A C 1
ATOM 10335 O O . LYS F 3 246 ? 194.08700 176.00000 152.52800 1.000 26.79000 246 LYS A O 1
ATOM 10341 N N . LEU F 3 247 ? 196.33900 176.12300 152.39500 1.000 25.58000 247 LEU A N 1
ATOM 10342 C CA . LEU F 3 247 ? 196.46700 175.19000 151.28300 1.000 25.58000 247 LEU A CA 1
ATOM 10343 C C . LEU F 3 247 ? 196.79200 173.79900 151.81000 1.000 25.58000 247 LEU A C 1
ATOM 10344 O O . LEU F 3 247 ? 197.67200 173.64400 152.66600 1.000 25.58000 247 LEU A O 1
ATOM 10349 N N . MET F 3 248 ? 196.08400 172.79200 151.30200 1.000 31.84000 248 MET A N 1
ATOM 10350 C CA . MET F 3 248 ? 196.29800 171.40900 151.70400 1.000 31.84000 248 MET A CA 1
ATOM 10351 C C . MET F 3 248 ? 196.84900 170.54700 150.58000 1.000 31.84000 248 MET A C 1
ATOM 10352 O O . MET F 3 248 ? 197.90300 169.92200 150.74600 1.000 31.84000 248 MET A O 1
ATOM 10357 N N . SER F 3 249 ? 196.16500 170.49300 149.43700 1.000 29.78000 249 SER A N 1
ATOM 10358 C CA . SER F 3 249 ? 196.60500 169.68000 148.31200 1.000 29.78000 249 SER A CA 1
ATOM 10359 C C . SER F 3 249 ? 196.42900 170.45800 147.01900 1.000 29.78000 249 SER A C 1
ATOM 10360 O O . SER F 3 249 ? 195.48400 171.23800 146.87700 1.000 29.78000 249 SER A O 1
ATOM 10363 N N . LEU F 3 250 ? 197.33800 170.23400 146.07200 1.000 23.85000 250 LEU A N 1
ATOM 10364 C CA . LEU F 3 250 ? 197.28300 170.93300 144.79700 1.000 23.85000 250 LEU A CA 1
ATOM 10365 C C . LEU F 3 250 ? 197.90900 170.06400 143.71700 1.000 23.85000 250 LEU A C 1
ATOM 10366 O O . LEU F 3 250 ? 199.01500 169.54700 143.90700 1.000 23.85000 250 LEU A O 1
ATOM 10371 N N . VAL F 3 251 ? 197.20500 169.90800 142.59800 1.000 28.22000 251 VAL A N 1
ATOM 10372 C CA . VAL F 3 251 ? 197.71300 169.19800 141.42900 1.000 28.22000 251 VAL A CA 1
ATOM 10373 C C . VAL F 3 251 ? 197.54500 170.09600 140.21200 1.000 28.22000 251 VAL A C 1
ATOM 10374 O O . VAL F 3 251 ? 196.43800 170.57600 139.93900 1.000 28.22000 251 VAL A O 1
ATOM 10378 N N . VAL F 3 252 ? 198.63400 170.31700 139.47400 1.000 27.87000 252 VAL A N 1
ATOM 10379 C CA . VAL F 3 252 ? 198.60000 171.12800 138.26300 1.000 27.87000 252 VAL A CA 1
ATOM 10380 C C . VAL F 3 252 ? 199.22900 170.33000 137.13000 1.000 27.87000 252 VAL A C 1
ATOM 10381 O O . VAL F 3 252 ? 200.33000 169.79000 137.27800 1.000 27.87000 252 VAL A O 1
ATOM 10385 N N . THR F 3 253 ? 198.53000 170.25800 136.00100 1.000 31.36000 253 THR A N 1
ATOM 10386 C CA . THR F 3 253 ? 198.97700 169.51500 134.83400 1.000 31.36000 253 THR A CA 1
ATOM 10387 C C . THR F 3 253 ? 199.14300 170.46100 133.65600 1.000 31.36000 253 THR A C 1
ATOM 10388 O O . THR F 3 253 ? 198.26100 171.28500 133.38300 1.000 31.36000 253 THR A O 1
ATOM 10392 N N . LYS F 3 254 ? 200.27500 170.34300 132.96500 1.000 37.50000 254 LYS A N 1
ATOM 10393 C CA . LYS F 3 254 ? 200.55100 171.08900 131.74400 1.000 37.50000 254 LYS A CA 1
ATOM 10394 C C . LYS F 3 254 ? 200.75400 170.10500 130.60300 1.000 37.50000 254 LYS A C 1
ATOM 10395 O O . LYS F 3 254 ? 201.63800 169.24600 130.67000 1.000 37.50000 254 LYS A O 1
ATOM 10401 N N . THR F 3 255 ? 199.93300 170.23200 129.55900 1.000 35.14000 255 THR A N 1
ATOM 10402 C CA . THR F 3 255 ? 199.95600 169.32300 128.42300 1.000 35.14000 255 THR A CA 1
ATOM 10403 C C . THR F 3 255 ? 199.89600 170.12500 127.13100 1.000 35.14000 255 THR A C 1
ATOM 10404 O O . THR F 3 255 ? 199.89400 171.36100 127.13800 1.000 35.14000 255 THR A O 1
ATOM 10408 N N . ASP F 3 256 ? 199.84900 169.40400 126.01000 1.000 44.90000 256 ASP A N 1
ATOM 10409 C CA . ASP F 3 256 ? 199.64300 169.99400 124.69100 1.000 44.90000 256 ASP A CA 1
ATOM 10410 C C . ASP F 3 256 ? 198.34100 169.51800 124.06100 1.000 44.90000 256 ASP A C 1
ATOM 10411 O O . ASP F 3 256 ? 198.17000 169.61700 122.84100 1.000 44.90000 256 ASP A O 1
ATOM 10416 N N . PHE F 3 257 ? 197.42000 169.00400 124.87000 1.000 36.29000 257 PHE A N 1
ATOM 10417 C CA . PHE F 3 257 ? 196.16900 168.43400 124.39100 1.000 36.29000 257 PHE A CA 1
ATOM 10418 C C . PHE F 3 257 ? 195.14000 168.54700 125.50800 1.000 36.29000 257 PHE A C 1
ATOM 10419 O O . PHE F 3 257 ? 195.51200 168.69100 126.68000 1.000 36.29000 257 PHE A O 1
ATOM 10427 N N . PRO F 3 258 ? 193.84800 168.50800 125.18100 1.000 33.40000 258 PRO A N 1
ATOM 10428 C CA . PRO F 3 258 ? 192.82500 168.63500 126.22600 1.000 33.40000 258 PRO A CA 1
ATOM 10429 C C . PRO F 3 258 ? 192.94600 167.54000 127.27600 1.000 33.40000 258 PRO A C 1
ATOM 10430 O O . PRO F 3 258 ? 193.16100 166.36900 126.95800 1.000 33.40000 258 PRO A O 1
ATOM 10434 N N . PHE F 3 259 ? 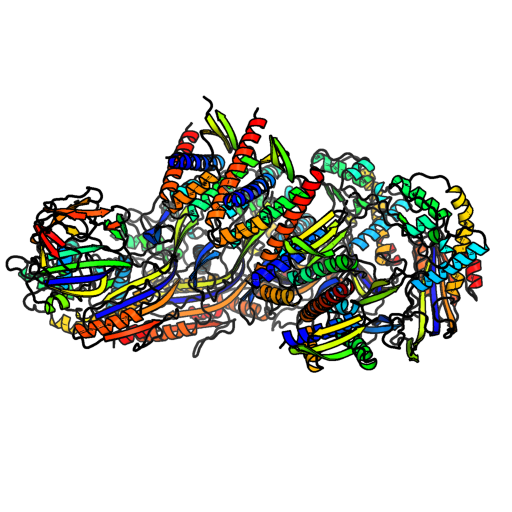192.78900 167.93800 128.53600 1.000 33.66000 259 PHE A N 1
ATOM 10435 C CA . PHE F 3 259 ? 192.89000 167.03400 129.67500 1.000 33.66000 259 PHE A CA 1
ATOM 10436 C C . PHE F 3 259 ? 192.47100 167.78600 130.92700 1.000 33.66000 259 PHE A C 1
ATOM 10437 O O . PHE F 3 259 ? 192.66900 169.00100 131.03700 1.000 33.66000 259 PHE A O 1
ATOM 10445 N N . MET F 3 260 ? 191.88600 167.04900 131.87400 1.000 40.57000 260 MET A N 1
ATOM 10446 C CA . MET F 3 260 ? 191.51000 167.60900 133.16500 1.000 40.57000 260 MET A CA 1
ATOM 10447 C C . MET F 3 260 ? 191.76100 166.57900 134.25200 1.000 40.57000 260 MET A C 1
ATOM 10448 O O . MET F 3 260 ? 191.66700 165.37100 133.98600 1.000 40.57000 260 MET A O 1
ATOM 10453 N N . PRO F 3 261 ? 192.07400 167.01100 135.46800 1.000 34.89000 261 PRO A N 1
ATOM 10454 C CA . PRO F 3 261 ? 192.27300 166.06400 136.56700 1.000 34.89000 261 PRO A CA 1
ATOM 10455 C C . PRO F 3 261 ? 190.95400 165.70500 137.24200 1.000 34.89000 261 PRO A C 1
ATOM 10456 O O . PRO F 3 261 ? 189.91200 166.31700 137.00900 1.000 34.89000 261 PRO A O 1
ATOM 10460 N N . GLU F 3 262 ? 191.02400 164.68300 138.08900 1.000 39.64000 262 GLU A N 1
ATOM 10461 C CA . GLU F 3 262 ? 189.84500 164.22200 138.80100 1.000 39.64000 262 GLU A CA 1
ATOM 10462 C C . GLU F 3 262 ? 189.41900 165.24600 139.85300 1.000 39.64000 262 GLU A C 1
ATOM 10463 O O . GLU F 3 262 ? 190.25200 165.98600 140.38600 1.000 39.64000 262 GLU A O 1
ATOM 10469 N N . PRO F 3 263 ? 188.12200 165.31700 140.15900 1.000 33.14000 263 PRO A N 1
ATOM 10470 C CA . PRO F 3 263 ? 187.67300 166.20400 141.23800 1.000 33.14000 263 PRO A CA 1
ATOM 10471 C C . PRO F 3 263 ? 188.26500 165.78700 142.57500 1.000 33.14000 263 PRO A C 1
ATOM 10472 O O . PRO F 3 263 ? 188.46700 164.60100 142.84900 1.000 33.14000 263 PRO A O 1
ATOM 10476 N N . ALA F 3 264 ? 188.54000 166.77900 143.41200 1.000 28.50000 264 ALA A N 1
ATOM 10477 C CA . ALA F 3 264 ? 189.15400 166.53900 144.71900 1.000 28.50000 264 ALA A CA 1
ATOM 10478 C C . ALA F 3 264 ? 188.10600 166.24100 145.78900 1.000 28.50000 264 ALA A C 1
ATOM 10479 O O . ALA F 3 264 ? 188.08600 166.84900 146.85700 1.000 28.50000 264 ALA A O 1
ATOM 10481 N N . HIS F 3 265 ? 187.22100 165.28700 145.50100 1.000 29.81000 265 HIS A N 1
ATOM 10482 C CA . HIS F 3 265 ? 186.20400 164.86000 146.45100 1.000 29.81000 265 HIS A CA 1
ATOM 10483 C C . HIS F 3 265 ? 186.55500 163.55800 147.15700 1.000 29.81000 265 HIS A C 1
ATOM 10484 O O . HIS F 3 265 ? 185.88900 163.20100 148.13200 1.000 29.81000 265 HIS A O 1
ATOM 10491 N N . ASP F 3 266 ? 187.57700 162.84600 146.69000 1.000 35.45000 266 ASP A N 1
ATOM 10492 C CA . ASP F 3 266 ? 188.05000 161.62500 147.31600 1.000 35.45000 266 ASP A CA 1
ATOM 10493 C C . ASP F 3 266 ? 189.40300 161.86900 147.96900 1.000 35.45000 266 ASP A C 1
ATOM 10494 O O . ASP F 3 266 ? 190.08500 162.86000 147.69500 1.000 35.45000 266 ASP A O 1
ATOM 10499 N N . ASP F 3 267 ? 189.79000 160.94600 148.84700 1.000 45.81000 267 ASP A N 1
ATOM 10500 C CA . ASP F 3 267 ? 191.06900 161.05400 149.53600 1.000 45.81000 267 ASP A CA 1
ATOM 10501 C C . ASP F 3 267 ? 192.25000 160.68000 148.65500 1.000 45.81000 267 ASP A C 1
ATOM 10502 O O . ASP F 3 267 ? 193.38500 161.04200 148.98500 1.000 45.81000 267 ASP A O 1
ATOM 10507 N N . ASP F 3 268 ? 192.01700 159.97700 147.54700 1.000 42.84000 268 ASP A N 1
ATOM 10508 C CA . ASP F 3 268 ? 193.07200 159.55900 146.62000 1.000 42.84000 268 ASP A CA 1
ATOM 10509 C C . ASP F 3 268 ? 192.66000 160.00500 145.22100 1.000 42.84000 268 ASP A C 1
ATOM 10510 O O . ASP F 3 268 ? 192.00500 159.25600 144.49000 1.000 42.84000 268 ASP A O 1
ATOM 10515 N N . TYR F 3 269 ? 193.04400 161.22600 144.84800 1.000 35.76000 269 TYR A N 1
ATOM 10516 C CA . TYR F 3 269 ? 192.70600 161.78100 143.54500 1.000 35.76000 269 TYR A CA 1
ATOM 10517 C C . TYR F 3 269 ? 193.92200 162.21300 142.73600 1.000 35.76000 269 TYR A C 1
ATOM 10518 O O . TYR F 3 269 ? 193.75000 162.77500 141.64800 1.000 35.76000 269 TYR A O 1
ATOM 10527 N N . ILE F 3 270 ? 195.13400 161.97500 143.22900 1.000 34.29000 270 ILE A N 1
ATOM 10528 C CA . ILE F 3 270 ? 196.33900 162.30000 142.46900 1.000 34.29000 270 ILE A CA 1
ATOM 10529 C C . ILE F 3 270 ? 196.84300 161.09200 141.69000 1.000 34.29000 270 ILE A C 1
ATOM 10530 O O . ILE F 3 270 ? 197.26300 161.21800 140.53800 1.000 34.29000 270 ILE A O 1
ATOM 10535 N N . LYS F 3 271 ? 196.81500 159.91100 142.31000 1.000 40.80000 271 LYS A N 1
ATOM 10536 C CA . LYS F 3 271 ? 197.21000 158.69700 141.60400 1.000 40.80000 271 LYS A CA 1
ATOM 10537 C C . LYS F 3 271 ? 196.31200 158.45300 140.39900 1.000 40.80000 271 LYS A C 1
ATOM 10538 O O . LYS F 3 271 ? 196.79300 158.11100 139.30900 1.000 40.80000 271 LYS A O 1
ATOM 10544 N N . THR F 3 272 ? 195.00300 158.64100 140.57700 1.000 36.31000 272 THR A N 1
ATOM 10545 C CA . THR F 3 272 ? 194.05800 158.43300 139.48400 1.000 36.31000 272 THR A CA 1
ATOM 10546 C C . THR F 3 272 ? 194.33300 159.38700 138.33100 1.000 36.31000 272 THR A C 1
ATOM 10547 O O . THR F 3 272 ? 194.33200 158.98400 137.16300 1.000 36.31000 272 THR A O 1
ATOM 10551 N N . THR F 3 273 ? 194.58400 160.66400 138.63700 1.000 31.65000 273 THR A N 1
ATOM 10552 C CA . THR F 3 273 ? 194.79400 161.62800 137.56300 1.000 31.65000 273 THR A CA 1
ATOM 10553 C C . THR F 3 273 ? 196.14000 161.41400 136.88300 1.000 31.65000 273 THR A C 1
ATOM 10554 O O . THR F 3 273 ? 196.26700 161.65500 135.67900 1.000 31.65000 273 THR A O 1
ATOM 10558 N N . ILE F 3 274 ? 197.14900 160.93500 137.61600 1.000 34.73000 274 ILE A N 1
ATOM 10559 C CA . ILE F 3 274 ? 198.42300 160.61200 136.97100 1.000 34.73000 274 ILE A CA 1
ATOM 10560 C C . ILE F 3 274 ? 198.25400 159.44000 136.00900 1.000 34.73000 274 ILE A C 1
ATOM 10561 O O . ILE F 3 274 ? 198.73600 159.47500 134.86400 1.000 34.73000 274 ILE A O 1
ATOM 10566 N N . MET F 3 275 ? 197.55900 158.38900 136.45200 1.000 35.67000 275 MET A N 1
ATOM 10567 C CA . MET F 3 275 ? 197.33200 157.23800 135.58200 1.000 35.67000 275 MET A CA 1
ATOM 10568 C C . MET F 3 275 ? 196.51500 157.63300 134.35700 1.000 35.67000 275 MET A C 1
ATOM 10569 O O . MET F 3 275 ? 196.80100 157.19700 133.23300 1.000 35.67000 275 MET A O 1
ATOM 10574 N N . ARG F 3 276 ? 195.49600 158.47500 134.55100 1.000 38.48000 276 ARG A N 1
ATOM 10575 C CA . ARG F 3 276 ? 194.68200 158.91700 133.42500 1.000 38.48000 276 ARG A CA 1
ATOM 10576 C C . ARG F 3 276 ? 195.46400 159.82900 132.48900 1.000 38.48000 276 ARG A C 1
ATOM 10577 O O . ARG F 3 276 ? 195.23400 159.80600 131.27900 1.000 38.48000 276 ARG A O 1
ATOM 10585 N N . LEU F 3 277 ? 196.38300 160.63800 133.02200 1.000 32.71000 277 LEU A N 1
ATOM 10586 C CA . LEU F 3 277 ? 197.25100 161.44100 132.16800 1.000 32.71000 277 LEU A CA 1
ATOM 10587 C C . LEU F 3 277 ? 198.10200 160.55000 131.27700 1.000 32.71000 277 LEU A C 1
ATOM 10588 O O . LEU F 3 277 ? 198.21500 160.78500 130.06600 1.000 32.71000 277 LEU A O 1
ATOM 10593 N N . GLY F 3 278 ? 198.70200 159.51200 131.86200 1.000 36.21000 278 GLY A N 1
ATOM 10594 C CA . GLY F 3 278 ? 199.46300 158.57100 131.05600 1.000 36.21000 278 GLY A CA 1
ATOM 10595 C C . GLY F 3 278 ? 198.61100 157.90600 129.98700 1.000 36.21000 278 GLY A C 1
ATOM 10596 O O . GLY F 3 278 ? 198.99900 157.84100 128.81600 1.000 36.21000 278 GLY A O 1
ATOM 10597 N N . LYS F 3 279 ? 197.42400 157.43200 130.37400 1.000 36.63000 279 LYS A N 1
ATOM 10598 C CA . LYS F 3 279 ? 196.55300 156.74400 129.42800 1.000 36.63000 279 LYS A CA 1
ATOM 10599 C C . LYS F 3 279 ? 196.09200 157.66600 128.30400 1.000 36.63000 279 LYS A C 1
ATOM 10600 O O . LYS F 3 279 ? 196.02600 157.24200 127.14500 1.000 36.63000 279 LYS A O 1
ATOM 10606 N N . ALA F 3 280 ? 195.77100 158.92200 128.62200 1.000 34.87000 280 ALA A N 1
ATOM 10607 C CA . ALA F 3 280 ? 195.30900 159.86400 127.60900 1.000 34.87000 280 ALA A CA 1
ATOM 10608 C C . ALA F 3 280 ? 196.43600 160.28000 126.67300 1.000 34.87000 280 ALA A C 1
ATOM 10609 O O . ALA F 3 280 ? 196.21300 160.44400 125.46900 1.000 34.87000 280 ALA A O 1
ATOM 10611 N N . LYS F 3 281 ? 197.64500 160.47500 127.20600 1.000 35.12000 281 LYS A N 1
ATOM 10612 C CA . LYS F 3 281 ? 198.78300 160.73900 126.33400 1.000 35.12000 281 LYS A CA 1
ATOM 10613 C C . LYS F 3 281 ? 199.04900 159.55500 125.41800 1.000 35.12000 281 LYS A C 1
ATOM 10614 O O . LYS F 3 281 ? 199.47100 159.73500 124.27200 1.000 35.12000 281 LYS A O 1
ATOM 10620 N N . GLY F 3 282 ? 198.79300 158.33700 125.90200 1.000 36.12000 282 GLY A N 1
ATOM 10621 C CA . GLY F 3 282 ? 198.96800 157.16700 125.05900 1.000 36.12000 282 GLY A CA 1
ATOM 10622 C C . GLY F 3 282 ? 198.07800 157.15600 123.82900 1.000 36.12000 282 GLY A C 1
ATOM 10623 O O . GLY F 3 282 ? 198.48700 156.67000 122.77100 1.000 36.12000 282 GLY A O 1
ATOM 10624 N N . VAL F 3 283 ? 196.86300 157.68400 123.94300 1.000 32.86000 283 VAL A N 1
ATOM 10625 C CA . VAL F 3 283 ? 195.87300 157.57900 122.87800 1.000 32.86000 283 VAL A CA 1
ATOM 10626 C C . VAL F 3 283 ? 195.82200 158.83200 122.01300 1.000 32.86000 283 VAL A C 1
ATOM 10627 O O . VAL F 3 283 ? 195.58700 158.74200 120.80600 1.000 32.86000 283 VAL A O 1
ATOM 10631 N N . LEU F 3 284 ? 196.05600 160.00900 122.59000 1.000 34.23000 284 LEU A N 1
ATOM 10632 C CA . LEU F 3 284 ? 195.91600 161.25600 121.84800 1.000 34.23000 284 LEU A CA 1
ATOM 10633 C C . LEU F 3 284 ? 197.20800 161.71000 121.18100 1.000 34.23000 284 LEU A C 1
ATOM 10634 O O . LEU F 3 284 ? 197.23300 162.80400 120.60400 1.000 34.23000 284 LEU A O 1
ATOM 10639 N N . ASN F 3 285 ? 198.26900 160.90300 121.24100 1.000 40.44000 285 ASN A N 1
ATOM 10640 C CA . ASN F 3 285 ? 199.53600 161.19100 120.56700 1.000 40.44000 285 ASN A CA 1
ATOM 10641 C C . ASN F 3 285 ? 200.11500 162.53700 121.00400 1.000 40.44000 285 ASN A C 1
ATOM 10642 O O . ASN F 3 285 ? 200.57300 163.34000 120.18800 1.000 40.44000 285 ASN A O 1
ATOM 10647 N N . GLY F 3 286 ? 200.09600 162.78000 122.31300 1.000 36.95000 286 GLY A N 1
ATOM 10648 C CA . GLY F 3 286 ? 200.68500 163.98500 122.85200 1.000 36.95000 286 GLY A CA 1
ATOM 10649 C C . GLY F 3 286 ? 202.19700 163.89500 122.95800 1.000 36.95000 286 GLY A C 1
ATOM 10650 O O . GLY F 3 286 ? 202.80200 162.83500 122.81700 1.000 36.95000 286 GLY A O 1
ATOM 10651 N N . ASN F 3 287 ? 202.81300 165.04700 123.21900 1.000 48.12000 287 ASN A N 1
ATOM 10652 C CA . ASN F 3 287 ? 204.26100 165.14400 123.35600 1.000 48.12000 287 ASN A CA 1
ATOM 10653 C C . ASN F 3 287 ? 204.68800 165.66600 124.71700 1.000 48.12000 287 ASN A C 1
ATOM 10654 O O . ASN F 3 287 ? 205.65300 165.15200 125.29900 1.000 48.12000 287 ASN A O 1
ATOM 10659 N N . LEU F 3 288 ? 204.00200 166.67300 125.24400 1.000 42.32000 288 LEU A N 1
ATOM 10660 C CA . LEU F 3 288 ? 204.35200 167.27900 126.52200 1.000 42.32000 288 LEU A CA 1
ATOM 10661 C C . LEU F 3 288 ? 203.29900 166.92900 127.56500 1.000 42.32000 288 LEU A C 1
ATOM 10662 O O . LEU F 3 288 ? 202.09800 167.06900 127.31600 1.000 42.32000 288 LEU A O 1
ATOM 10667 N N . ALA F 3 289 ? 203.75700 166.46700 128.72900 1.000 42.42000 289 ALA A N 1
ATOM 10668 C CA . ALA F 3 289 ? 202.85200 166.13700 129.82800 1.000 42.42000 289 ALA A CA 1
ATOM 10669 C C . ALA F 3 289 ? 203.64600 166.23400 131.12400 1.000 42.42000 289 ALA A C 1
ATOM 10670 O O . ALA F 3 289 ? 204.52200 165.40100 131.37600 1.000 42.42000 289 ALA A O 1
ATOM 10672 N N . LYS F 3 290 ? 203.34200 167.24300 131.93800 1.000 39.03000 290 LYS A N 1
ATOM 10673 C CA . LYS F 3 290 ? 204.05000 167.46600 133.19100 1.000 39.03000 290 LYS A CA 1
ATOM 10674 C C . LYS F 3 290 ? 203.05000 167.69400 134.31300 1.000 39.03000 290 LYS A C 1
ATOM 10675 O O . LYS F 3 290 ? 202.00500 168.31800 134.10900 1.000 39.03000 290 LYS A O 1
ATOM 10681 N N . ALA F 3 291 ? 203.37400 167.18100 135.50000 1.000 31.27000 291 ALA A N 1
ATOM 10682 C CA . ALA F 3 291 ? 202.50600 167.28600 136.66200 1.000 31.27000 291 ALA A CA 1
ATOM 10683 C C . ALA F 3 291 ? 203.29700 167.80500 137.85200 1.000 31.27000 291 ALA A C 1
ATOM 10684 O O . ALA F 3 291 ? 204.38500 167.30100 138.14700 1.000 31.27000 291 ALA A O 1
ATOM 10686 N N . TYR F 3 292 ? 202.74900 168.81000 138.53100 1.000 33.03000 292 TYR A N 1
ATOM 10687 C CA . TYR F 3 292 ? 203.32700 169.36400 139.74800 1.000 33.03000 292 TYR A CA 1
ATOM 10688 C C . TYR F 3 292 ? 202.33000 169.19500 140.88700 1.000 33.03000 292 TYR A C 1
ATOM 10689 O O . TYR F 3 292 ? 201.15200 169.53700 140.74000 1.000 33.03000 292 TYR A O 1
ATOM 10698 N N . VAL F 3 293 ? 202.80600 168.67300 142.01300 1.000 31.10000 293 VAL A N 1
ATOM 10699 C CA . VAL F 3 293 ? 201.94900 168.34100 143.14700 1.000 31.10000 293 VAL A CA 1
ATOM 10700 C C . VAL F 3 293 ? 202.50700 168.98000 144.40800 1.000 31.10000 293 VAL A C 1
ATOM 10701 O O . VAL F 3 293 ? 203.70500 168.88000 144.69400 1.000 31.10000 293 VAL A O 1
ATOM 10705 N N . ILE F 3 294 ? 201.63200 169.64400 145.16200 1.000 31.35000 294 ILE A N 1
ATOM 10706 C CA . ILE F 3 294 ? 201.93500 170.14200 146.49800 1.000 31.35000 294 ILE A CA 1
ATOM 10707 C C . ILE F 3 294 ? 201.05900 169.38200 147.48200 1.000 31.35000 294 ILE A C 1
ATOM 10708 O O . ILE F 3 294 ? 199.82900 169.37500 147.34600 1.000 31.35000 294 ILE A O 1
ATOM 10713 N N . ASN F 3 295 ? 201.69000 168.74400 148.46700 1.000 37.34000 295 ASN A N 1
ATOM 10714 C CA . ASN F 3 295 ? 200.99900 167.88300 149.41600 1.000 37.34000 295 ASN A CA 1
ATOM 10715 C C . ASN F 3 295 ? 201.29300 168.35500 150.83100 1.000 37.34000 295 ASN A C 1
ATOM 10716 O O . ASN F 3 295 ? 202.45800 168.53000 151.20100 1.000 37.34000 295 ASN A O 1
ATOM 10721 N N . ASN F 3 296 ? 200.23600 168.55600 151.61900 1.000 34.54000 296 ASN A N 1
ATOM 10722 C CA . ASN F 3 296 ? 200.37200 168.95300 153.01300 1.000 34.54000 296 ASN A CA 1
ATOM 10723 C C . ASN F 3 296 ? 199.55900 168.10600 153.97900 1.000 34.54000 296 ASN A C 1
ATOM 10724 O O . ASN F 3 296 ? 199.84400 168.13600 155.18000 1.000 34.54000 296 ASN A O 1
ATOM 10729 N N . GLU F 3 297 ? 198.55900 167.36100 153.50600 1.000 43.67000 297 GLU A N 1
ATOM 10730 C CA . GLU F 3 297 ? 197.75600 166.49700 154.35800 1.000 43.67000 297 GLU A CA 1
ATOM 10731 C C . GLU F 3 297 ? 198.26000 165.05800 154.37500 1.000 43.67000 297 GLU A C 1
ATOM 10732 O O . GLU F 3 297 ? 197.62900 164.19800 154.99400 1.000 43.67000 297 GLU A O 1
ATOM 10738 N N . GLY F 3 298 ? 199.38000 164.78000 153.71100 1.000 42.74000 298 GLY A N 1
ATOM 10739 C CA . GLY F 3 298 ? 199.98500 163.46400 153.74500 1.000 42.74000 298 GLY A CA 1
ATOM 10740 C C . GLY F 3 298 ? 199.18000 162.36200 153.08800 1.000 42.74000 298 GLY A C 1
ATOM 10741 O O . GLY F 3 298 ? 199.05400 161.26600 153.64600 1.000 42.74000 298 GLY A O 1
ATOM 10742 N N . ILE F 3 299 ? 198.63100 162.62900 151.90700 1.000 53.78000 299 ILE A N 1
ATOM 10743 C CA . ILE F 3 299 ? 197.92400 161.61900 151.14000 1.000 53.78000 299 ILE A CA 1
ATOM 10744 C C . ILE F 3 299 ? 198.88500 161.01900 150.12400 1.000 53.78000 299 ILE A C 1
ATOM 10745 O O . ILE F 3 299 ? 199.93600 161.58400 149.80800 1.000 53.78000 299 ILE A O 1
ATOM 10750 N N . GLU F 3 300 ? 198.52400 159.84600 149.60800 1.000 68.38000 300 GLU A N 1
ATOM 10751 C CA . GLU F 3 300 ? 199.38000 159.15700 148.65200 1.000 68.38000 300 GLU A CA 1
ATOM 10752 C C . GLU F 3 300 ? 199.46300 159.93900 147.34500 1.000 68.38000 300 GLU A C 1
ATOM 10753 O O . GLU F 3 300 ? 198.46500 160.47700 146.85800 1.000 68.38000 300 GLU A O 1
ATOM 10759 N N . VAL F 3 301 ? 200.66600 159.99600 146.78000 1.000 55.96000 301 VAL A N 1
ATOM 10760 C CA . VAL F 3 301 ? 200.93600 160.76600 145.56600 1.000 55.96000 301 VAL A CA 1
ATOM 10761 C C . VAL F 3 301 ? 201.19200 159.85000 144.37200 1.000 55.96000 301 VAL A C 1
ATOM 10762 O O . VAL F 3 301 ? 200.45500 159.88200 143.38500 1.000 55.96000 301 VAL A O 1
ATOM 10766 N N . GLY F 3 302 ? 202.23100 159.02400 144.44600 1.000 72.03000 302 GLY A N 1
ATOM 10767 C CA . GLY F 3 302 ? 202.59600 158.16600 143.33600 1.000 72.03000 302 GLY A CA 1
ATOM 10768 C C . GLY F 3 302 ? 204.05200 158.31400 142.94500 1.000 72.03000 302 GLY A C 1
ATOM 10769 O O . GLY F 3 302 ? 204.89800 158.60900 143.79600 1.000 72.03000 302 GLY A O 1
ATOM 10770 N N . GLU F 3 303 ? 204.36000 158.11400 141.66600 1.000 89.92000 303 GLU A N 1
ATOM 10771 C CA . GLU F 3 303 ? 205.72400 158.22900 141.17300 1.000 89.92000 303 GLU A CA 1
ATOM 10772 C C . GLU F 3 303 ? 205.72600 158.99200 139.85600 1.000 89.92000 303 GLU A C 1
ATOM 10773 O O . GLU F 3 303 ? 204.77300 158.92100 139.07500 1.000 89.92000 303 GLU A O 1
ATOM 10779 N N . GLY F 3 304 ? 206.81300 159.72000 139.61700 1.000 84.81000 304 GLY A N 1
ATOM 10780 C CA . GLY F 3 304 ? 206.96800 160.47800 138.39000 1.000 84.81000 304 GLY A CA 1
ATOM 10781 C C . GLY F 3 304 ? 206.38500 161.87500 138.46300 1.000 84.81000 304 GLY A C 1
ATOM 10782 O O . GLY F 3 304 ? 205.80900 162.36400 137.48700 1.000 84.81000 304 GLY A O 1
ATOM 10783 N N . VAL F 3 305 ? 206.52900 162.52700 139.61500 1.000 57.64000 305 VAL A N 1
ATOM 10784 C CA . VAL F 3 305 ? 205.98400 163.86200 139.82500 1.000 57.64000 305 VAL A CA 1
ATOM 10785 C C . VAL F 3 305 ? 207.00800 164.69800 140.57900 1.000 57.64000 305 VAL A C 1
ATOM 10786 O O . VAL F 3 305 ? 207.61600 164.24000 141.55100 1.000 57.64000 305 VAL A O 1
ATOM 10790 N N . THR F 3 306 ? 207.19700 165.93100 140.12200 1.000 48.57000 306 THR A N 1
ATOM 10791 C CA . THR F 3 306 ? 208.02800 166.89900 140.82500 1.000 48.57000 306 THR A CA 1
ATOM 10792 C C . THR F 3 306 ? 207.22900 167.50100 141.97400 1.000 48.57000 306 THR A C 1
ATOM 10793 O O . THR F 3 306 ? 206.09500 167.95000 141.78300 1.000 48.57000 306 THR A O 1
ATOM 10797 N N . VAL F 3 307 ? 207.82200 167.50700 143.16500 1.000 40.38000 307 VAL A N 1
ATOM 10798 C CA . VAL F 3 307 ? 207.15300 167.97700 144.37200 1.000 40.38000 307 VAL A CA 1
ATOM 10799 C C . VAL F 3 307 ? 207.67800 169.36600 144.70900 1.000 40.38000 307 VAL A C 1
ATOM 10800 O O . VAL F 3 307 ? 208.88900 169.56000 144.87500 1.000 40.38000 307 VAL A O 1
ATOM 10804 N N . LEU F 3 308 ? 206.76900 170.33100 144.80900 1.000 34.07000 308 LEU A N 1
ATOM 10805 C CA . LEU F 3 308 ? 207.10000 171.70200 145.15300 1.000 34.07000 308 LEU A CA 1
ATOM 10806 C C . LEU F 3 308 ? 206.76100 171.96100 146.61800 1.000 34.07000 308 LEU A C 1
ATOM 10807 O O . LEU F 3 308 ? 206.36500 171.05400 147.35800 1.000 34.07000 308 LEU A O 1
ATOM 10812 N N . SER F 3 309 ? 206.90900 173.21400 147.05200 1.000 34.81000 309 SER A N 1
ATOM 10813 C CA . SER F 3 309 ? 206.65700 173.55600 148.44700 1.000 34.81000 309 SER A CA 1
ATOM 10814 C C . SER F 3 309 ? 205.69500 174.72800 148.58100 1.000 34.81000 309 SER A C 1
ATOM 10815 O O . SER F 3 309 ? 204.93600 174.80400 149.55300 1.000 34.81000 309 SER A O 1
ATOM 10818 N N . THR F 3 310 ? 205.71100 175.64800 147.61900 1.000 40.36000 310 THR A N 1
ATOM 10819 C CA . THR F 3 310 ? 204.87700 176.84200 147.67700 1.000 40.36000 310 THR A CA 1
ATOM 10820 C C . THR F 3 310 ? 204.19200 177.02000 146.32700 1.000 40.36000 310 THR A C 1
ATOM 10821 O O . THR F 3 310 ? 204.31800 176.18400 145.42600 1.000 40.36000 310 THR A O 1
ATOM 10825 N N . VAL F 3 311 ? 203.46500 178.12600 146.18600 1.000 31.31000 311 VAL A N 1
ATOM 10826 C CA . VAL F 3 311 ? 202.70500 178.41200 144.97300 1.000 31.31000 311 VAL A CA 1
ATOM 10827 C C . VAL F 3 311 ? 203.56200 179.24000 144.02200 1.000 31.31000 311 VAL A C 1
ATOM 10828 O O . VAL F 3 311 ? 203.38700 179.17900 142.79900 1.000 31.31000 311 VAL A O 1
ATOM 10832 N N . GLU F 3 312 ? 204.49900 180.01100 144.57600 1.000 36.07000 312 GLU A N 1
ATOM 10833 C CA . GLU F 3 312 ? 205.36200 180.84400 143.74300 1.000 36.07000 312 GLU A CA 1
ATOM 10834 C C . GLU F 3 312 ? 206.22100 179.99500 142.81600 1.000 36.07000 312 GLU A C 1
ATOM 10835 O O . GLU F 3 312 ? 206.41000 180.34200 141.64100 1.000 36.07000 312 GLU A O 1
ATOM 10841 N N . ASP F 3 313 ? 206.75400 178.88500 143.32600 1.000 42.30000 313 ASP A N 1
ATOM 10842 C CA . ASP F 3 313 ? 207.53300 177.98300 142.48400 1.000 42.30000 313 ASP A CA 1
ATOM 10843 C C . ASP F 3 313 ? 206.68100 177.42200 141.35600 1.000 42.30000 313 ASP A C 1
ATOM 10844 O O . ASP F 3 313 ? 207.16300 177.24200 140.23000 1.000 42.30000 313 ASP A O 1
ATOM 10849 N N . LEU F 3 314 ? 205.40800 177.13600 141.63700 1.000 31.68000 314 LEU A N 1
ATOM 10850 C CA . LEU F 3 314 ? 204.50300 176.64600 140.60200 1.000 31.68000 314 LEU A CA 1
ATOM 10851 C C . LEU F 3 314 ? 204.34100 177.67100 139.48600 1.000 31.68000 314 LEU A C 1
ATOM 10852 O O . LEU F 3 314 ? 204.38600 177.32700 138.30000 1.000 31.68000 314 LEU A O 1
ATOM 10857 N N . VAL F 3 315 ? 204.15600 178.94200 139.85100 1.000 36.96000 315 VAL A N 1
ATOM 10858 C CA . VAL F 3 315 ? 204.00200 179.99100 138.84700 1.000 36.96000 315 VAL A CA 1
ATOM 10859 C C . VAL F 3 315 ? 205.28700 180.15900 138.04700 1.000 36.96000 315 VAL A C 1
ATOM 10860 O O . VAL F 3 315 ? 205.25300 180.34100 136.82400 1.000 36.96000 315 VAL A O 1
ATOM 10864 N N . VAL F 3 316 ? 206.43900 180.10300 138.72000 1.000 41.40000 316 VAL A N 1
ATOM 10865 C CA . VAL F 3 316 ? 207.71600 180.23200 138.02300 1.000 41.40000 316 VAL A CA 1
ATOM 10866 C C . VAL F 3 316 ? 207.88400 179.10800 137.00500 1.000 41.40000 316 VAL A C 1
ATOM 10867 O O . VAL F 3 316 ? 208.25600 179.33800 135.84800 1.000 41.40000 316 VAL A O 1
ATOM 10871 N N . LYS F 3 317 ? 207.59500 177.87200 137.42400 1.000 39.76000 317 LYS A N 1
ATOM 10872 C CA . LYS F 3 317 ? 207.73600 176.73500 136.52200 1.000 39.76000 317 LYS A CA 1
ATOM 10873 C C . LYS F 3 317 ? 206.75100 176.81500 135.36500 1.000 39.76000 317 LYS A C 1
ATOM 10874 O O . LYS F 3 317 ? 207.08700 176.46500 134.22800 1.000 39.76000 317 LYS A O 1
ATOM 10880 N N . LEU F 3 318 ? 205.52200 177.26700 135.63500 1.000 36.55000 318 LEU A N 1
ATOM 10881 C CA . LEU F 3 318 ? 204.54300 177.41700 134.56400 1.000 36.55000 318 LEU A CA 1
ATOM 10882 C C . LEU F 3 318 ? 204.99100 178.46300 133.55100 1.000 36.55000 318 LEU A C 1
ATOM 10883 O O . LEU F 3 318 ? 204.83200 178.27300 132.33900 1.000 36.55000 318 LEU A O 1
ATOM 10888 N N . GLU F 3 319 ? 205.55000 179.57700 134.02900 1.000 55.31000 319 GLU A N 1
ATOM 10889 C CA . GLU F 3 319 ? 206.02600 180.61500 133.11900 1.000 55.31000 319 GLU A CA 1
ATOM 10890 C C . GLU F 3 319 ? 207.22400 180.14000 132.30900 1.000 55.31000 319 GLU A C 1
ATOM 10891 O O . GLU F 3 319 ? 207.36000 180.48800 131.13100 1.000 55.31000 319 GLU A O 1
ATOM 10897 N N . GLU F 3 320 ? 208.11000 179.35400 132.92800 1.000 80.19000 320 GLU A N 1
ATOM 10898 C CA . GLU F 3 320 ? 209.31900 178.91100 132.23600 1.000 80.19000 320 GLU A CA 1
ATOM 10899 C C . GLU F 3 320 ? 208.98500 178.07000 131.01300 1.000 80.19000 320 GLU A C 1
ATOM 10900 O O . GLU F 3 320 ? 209.60100 178.23200 129.95200 1.000 80.19000 320 GLU A O 1
ATOM 10906 N N . MET G 4 1 ? 176.61400 150.68200 111.37600 1.000 77.06000 1 MET G N 1
ATOM 10907 C CA . MET G 4 1 ? 176.23500 151.59600 112.44700 1.000 77.06000 1 MET G CA 1
ATOM 10908 C C . MET G 4 1 ? 177.11100 151.37400 113.67500 1.000 77.06000 1 MET G C 1
ATOM 10909 O O . MET G 4 1 ? 176.99400 150.35400 114.35200 1.000 77.06000 1 MET G O 1
ATOM 10914 N N . ILE G 4 2 ? 177.98500 152.33300 113.96000 1.000 71.90000 2 ILE G N 1
ATOM 10915 C CA . ILE G 4 2 ? 178.91200 152.22000 115.07600 1.000 71.90000 2 ILE G CA 1
ATOM 10916 C C . ILE G 4 2 ? 178.35200 152.96500 116.27800 1.000 71.90000 2 ILE G C 1
ATOM 10917 O O . ILE G 4 2 ? 177.58800 153.93600 116.15400 1.000 71.90000 2 ILE G O 1
ATOM 10922 N N . TYR G 4 3 ? 178.73800 152.49200 117.46500 1.000 73.86000 3 TYR G N 1
ATOM 10923 C CA . TYR G 4 3 ? 178.29600 153.05600 118.73000 1.000 73.86000 3 TYR G CA 1
ATOM 10924 C C . TYR G 4 3 ? 179.49100 153.24200 119.65200 1.000 73.86000 3 TYR G C 1
ATOM 10925 O O . TYR G 4 3 ? 180.50600 152.54200 119.54500 1.000 73.86000 3 TYR G O 1
ATOM 10934 N N . SER G 4 4 ? 179.35500 154.20000 120.56300 1.000 63.74000 4 SER G N 1
ATOM 10935 C CA . SER G 4 4 ? 180.38300 154.50500 121.54400 1.000 63.74000 4 SER G CA 1
ATOM 10936 C C . SER G 4 4 ? 179.71600 154.90600 122.85200 1.000 63.74000 4 SER G C 1
ATOM 10937 O O . SER G 4 4 ? 178.69500 155.59600 122.85500 1.000 63.74000 4 SER G O 1
ATOM 10940 N N . LYS G 4 5 ? 180.30200 154.46100 123.95600 1.000 62.51000 5 LYS G N 1
ATOM 10941 C CA . LYS G 4 5 ? 179.85300 154.79700 125.29700 1.000 62.51000 5 LYS G CA 1
ATOM 10942 C C . LYS G 4 5 ? 180.93800 155.59400 126.00200 1.000 62.51000 5 LYS G C 1
ATOM 10943 O O . LYS G 4 5 ? 182.12600 155.30000 125.85100 1.000 62.51000 5 LYS G O 1
ATOM 10949 N N . VAL G 4 6 ? 180.53300 156.60700 126.76800 1.000 59.23000 6 VAL G N 1
ATOM 10950 C CA . VAL G 4 6 ? 181.47100 157.39500 127.55400 1.000 59.23000 6 VAL G CA 1
ATOM 10951 C C . VAL G 4 6 ? 180.91800 157.58500 128.95900 1.000 59.23000 6 VAL G C 1
ATOM 10952 O O . VAL G 4 6 ? 179.71300 157.77200 129.17000 1.000 59.23000 6 VAL G O 1
ATOM 10956 N N . PHE G 4 7 ? 181.83100 157.51400 129.93300 1.000 63.28000 7 PHE G N 1
ATOM 10957 C CA . PHE G 4 7 ? 181.50600 157.72700 131.33900 1.000 63.28000 7 PHE G CA 1
ATOM 10958 C C . PHE G 4 7 ? 182.12900 159.04200 131.78400 1.000 63.28000 7 PHE G C 1
ATOM 10959 O O . PHE G 4 7 ? 183.34600 159.22000 131.67600 1.000 63.28000 7 PHE G O 1
ATOM 10967 N N . LEU G 4 8 ? 181.29800 159.95400 132.28100 1.000 51.13000 8 LEU G N 1
ATOM 10968 C CA . LEU G 4 8 ? 181.72500 161.27700 132.70500 1.000 51.13000 8 LEU G CA 1
ATOM 10969 C C . LEU G 4 8 ? 181.50200 161.44300 134.20100 1.000 51.13000 8 LEU G C 1
ATOM 10970 O O . LEU G 4 8 ? 180.49100 160.98900 134.74000 1.000 51.13000 8 LEU G O 1
ATOM 10975 N N . LYS G 4 9 ? 182.44600 162.10100 134.86600 1.000 42.45000 9 LYS G N 1
ATOM 10976 C CA . LYS G 4 9 ? 182.31000 162.46600 136.27200 1.000 42.45000 9 LYS G CA 1
ATOM 10977 C C . LYS G 4 9 ? 182.08500 163.96900 136.35900 1.000 42.45000 9 LYS G C 1
ATOM 10978 O O . LYS G 4 9 ? 182.95600 164.75500 135.97100 1.000 42.45000 9 LYS G O 1
ATOM 10984 N N . LEU G 4 10 ? 180.92400 164.36300 136.86800 1.000 39.46000 1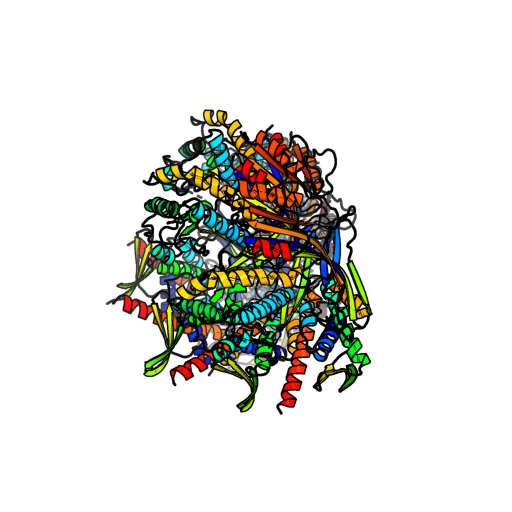0 LEU G N 1
ATOM 10985 C CA . LEU G 4 10 ? 180.56200 165.76500 136.97200 1.000 39.46000 10 LEU G CA 1
ATOM 10986 C C . LEU G 4 10 ? 181.14700 166.37600 138.24000 1.000 39.46000 10 LEU G C 1
ATOM 10987 O O . LEU G 4 10 ? 181.37600 165.68600 139.23800 1.000 39.46000 10 LEU G O 1
ATOM 10992 N N . HIS G 4 11 ? 181.39300 167.68300 138.18800 1.000 39.62000 11 HIS G N 1
ATOM 10993 C CA . HIS G 4 11 ? 181.94900 168.39500 139.33500 1.000 39.62000 11 HIS G CA 1
ATOM 10994 C C . HIS G 4 11 ? 180.85100 168.89900 140.26700 1.000 39.62000 11 HIS G C 1
ATOM 10995 O O . HIS G 4 11 ? 180.85100 168.58800 141.46100 1.000 39.62000 11 HIS G O 1
ATOM 11002 N N . TRP G 4 12 ? 179.90900 169.67800 139.73700 1.000 38.01000 12 TRP G N 1
ATOM 11003 C CA . TRP G 4 12 ? 178.77700 170.15000 140.52800 1.000 38.01000 12 TRP G CA 1
ATOM 11004 C C . TRP G 4 12 ? 177.42700 170.00500 139.84700 1.000 38.01000 12 TRP G C 1
ATOM 11005 O O . TRP G 4 12 ? 176.41200 169.97200 140.55000 1.000 38.01000 12 TRP G O 1
ATOM 11016 N N . GLY G 4 13 ? 177.36700 169.91900 138.53000 1.000 36.07000 13 GLY G N 1
ATOM 11017 C CA . GLY G 4 13 ? 176.10400 169.76000 137.84000 1.000 36.07000 13 GLY G CA 1
ATOM 11018 C C . GLY G 4 13 ? 176.09600 170.54100 136.54200 1.000 36.07000 13 GLY G C 1
ATOM 11019 O O . GLY G 4 13 ? 177.09400 171.12600 136.13200 1.000 36.07000 13 GLY G O 1
ATOM 11020 N N . PHE G 4 14 ? 174.93000 170.53700 135.90400 1.000 39.60000 14 PHE G N 1
ATOM 11021 C CA . PHE G 4 14 ? 174.72300 171.20800 134.63000 1.000 39.60000 14 PHE G CA 1
ATOM 11022 C C . PHE G 4 14 ? 173.56700 172.19300 134.74800 1.000 39.60000 14 PHE G C 1
ATOM 11023 O O . PHE G 4 14 ? 172.70100 172.06800 135.61700 1.000 39.60000 14 PHE G O 1
ATOM 11031 N N . SER G 4 15 ? 173.56200 173.18500 133.85800 1.000 42.23000 15 SER G N 1
ATOM 11032 C CA . SER G 4 15 ? 172.53600 174.22300 133.88700 1.000 42.23000 15 SER G CA 1
ATOM 11033 C C . SER G 4 15 ? 172.25000 174.67000 132.46100 1.000 42.23000 15 SER G C 1
ATOM 11034 O O . SER G 4 15 ? 173.09500 175.30900 131.82800 1.000 42.23000 15 SER G O 1
ATOM 11037 N N . VAL G 4 16 ? 171.06100 174.33300 131.96000 1.000 49.98000 16 VAL G N 1
ATOM 11038 C CA . VAL G 4 16 ? 170.56900 174.81500 130.67400 1.000 49.98000 16 VAL G CA 1
ATOM 11039 C C . VAL G 4 16 ? 169.20000 175.43700 130.90300 1.000 49.98000 16 VAL G C 1
ATOM 11040 O O . VAL G 4 16 ? 168.30300 174.78300 131.44600 1.000 49.98000 16 VAL G O 1
ATOM 11044 N N . VAL G 4 17 ? 169.03800 176.69000 130.48900 1.000 57.95000 17 VAL G N 1
ATOM 11045 C CA . VAL G 4 17 ? 167.79600 177.42300 130.71000 1.000 57.95000 17 VAL G CA 1
ATOM 11046 C C . VAL G 4 17 ? 166.87300 177.21700 129.52200 1.000 57.95000 17 VAL G C 1
ATOM 11047 O O . VAL G 4 17 ? 167.31700 177.12800 128.37100 1.000 57.95000 17 VAL G O 1
ATOM 11051 N N . LYS G 4 18 ? 165.57800 177.12100 129.80000 1.000 69.58000 18 LYS G N 1
ATOM 11052 C CA . LYS G 4 18 ? 164.60100 176.94200 128.73700 1.000 69.58000 18 LYS G CA 1
ATOM 11053 C C . LYS G 4 18 ? 164.49800 178.21300 127.89900 1.000 69.58000 18 LYS G C 1
ATOM 11054 O O . LYS G 4 18 ? 164.62900 179.32100 128.42700 1.000 69.58000 18 LYS G O 1
ATOM 11060 N N . PRO G 4 19 ? 164.27300 178.09000 126.59100 1.000 74.17000 19 PRO G N 1
ATOM 11061 C CA . PRO G 4 19 ? 164.03300 179.28100 125.77500 1.000 74.17000 19 PRO G CA 1
ATOM 11062 C C . PRO G 4 19 ? 162.69000 179.91200 126.10500 1.000 74.17000 19 PRO G C 1
ATOM 11063 O O . PRO G 4 19 ? 161.78800 179.26400 126.64500 1.000 74.17000 19 PRO G O 1
ATOM 11067 N N . LEU G 4 20 ? 162.56900 181.19400 125.77000 1.000 85.70000 20 LEU G N 1
ATOM 11068 C CA . LEU G 4 20 ? 161.36400 181.97800 126.04300 1.000 85.70000 20 LEU G CA 1
ATOM 11069 C C . LEU G 4 20 ? 161.02000 181.97400 127.52800 1.000 85.70000 20 LEU G C 1
ATOM 11070 O O . LEU G 4 20 ? 159.88500 181.69300 127.91300 1.000 85.70000 20 LEU G O 1
ATOM 11075 N N . ALA G 4 24 ? 161.73600 185.25800 135.15400 1.000 99.28000 24 ALA G N 1
ATOM 11076 C CA . ALA G 4 24 ? 161.71200 183.81700 135.36800 1.000 99.28000 24 ALA G CA 1
ATOM 11077 C C . ALA G 4 24 ? 162.63000 183.10200 134.38600 1.000 99.28000 24 ALA G C 1
ATOM 11078 O O . ALA G 4 24 ? 162.52600 183.29200 133.17300 1.000 99.28000 24 ALA G O 1
ATOM 11080 N N . LYS G 4 25 ? 163.53600 182.27900 134.91200 1.000 87.64000 25 LYS G N 1
ATOM 11081 C CA . LYS G 4 25 ? 164.48900 181.52100 134.10300 1.000 87.64000 25 LYS G CA 1
ATOM 11082 C C . LYS G 4 25 ? 164.50000 180.06500 134.55200 1.000 87.64000 25 LYS G C 1
ATOM 11083 O O . LYS G 4 25 ? 165.46200 179.60100 135.17300 1.000 87.64000 25 LYS G O 1
ATOM 11089 N N . PRO G 4 26 ? 163.43800 179.31700 134.25900 1.000 81.82000 26 PRO G N 1
ATOM 11090 C CA . PRO G 4 26 ? 163.43700 177.88900 134.59500 1.000 81.82000 26 PRO G CA 1
ATOM 11091 C C . PRO G 4 26 ? 164.41900 177.11600 133.73000 1.000 81.82000 26 PRO G C 1
ATOM 11092 O O . PRO G 4 26 ? 164.73800 177.50800 132.60500 1.000 81.82000 26 PRO G O 1
ATOM 11096 N N . GLY G 4 27 ? 164.90100 175.99800 134.27600 1.000 67.73000 27 GLY G N 1
ATOM 11097 C CA . GLY G 4 27 ? 165.86800 175.16000 133.60400 1.000 67.73000 27 GLY G CA 1
ATOM 11098 C C . GLY G 4 27 ? 165.32200 173.76900 133.31100 1.000 67.73000 27 GLY G C 1
ATOM 11099 O O . GLY G 4 27 ? 164.23700 173.38900 133.75400 1.000 67.73000 27 GLY G O 1
ATOM 11100 N N . PHE G 4 28 ? 166.11400 173.01600 132.55500 1.000 64.66000 28 PHE G N 1
ATOM 11101 C CA . PHE G 4 28 ? 165.77300 171.66000 132.15800 1.000 64.66000 28 PHE G CA 1
ATOM 11102 C C . PHE G 4 28 ? 166.28400 170.65600 133.18200 1.000 64.66000 28 PHE G C 1
ATOM 11103 O O . PHE G 4 28 ? 167.14400 170.95900 134.01400 1.000 64.66000 28 PHE G O 1
ATOM 11111 N N . TYR G 4 29 ? 165.73700 169.44100 133.11400 1.000 59.30000 29 TYR G N 1
ATOM 11112 C CA . TYR G 4 29 ? 166.15100 168.36700 134.00700 1.000 59.30000 29 TYR G CA 1
ATOM 11113 C C . TYR G 4 29 ? 167.34500 167.58900 133.46700 1.000 59.30000 29 TYR G C 1
ATOM 11114 O O . TYR G 4 29 ? 168.26400 167.26800 134.22600 1.000 59.30000 29 TYR G O 1
ATOM 11123 N N . LEU G 4 30 ? 167.34700 167.27300 132.17600 1.000 58.30000 30 LEU G N 1
ATOM 11124 C CA . LEU G 4 30 ? 168.45200 166.58200 131.53000 1.000 58.30000 30 LEU G CA 1
ATOM 11125 C C . LEU G 4 30 ? 168.87300 167.33700 130.28100 1.000 58.30000 30 LEU G C 1
ATOM 11126 O O . LEU G 4 30 ? 168.05400 168.01700 129.65400 1.000 58.30000 30 LEU G O 1
ATOM 11131 N N . PRO G 4 31 ? 170.15000 167.24600 129.89700 1.000 49.37000 31 PRO G N 1
ATOM 11132 C CA . PRO G 4 31 ? 170.63000 168.03000 128.76300 1.000 49.37000 31 PRO G CA 1
ATOM 11133 C C . PRO G 4 31 ? 169.96400 167.59400 127.47200 1.000 49.37000 31 PRO G C 1
ATOM 11134 O O . PRO G 4 31 ? 169.63600 166.40700 127.29200 1.000 49.37000 31 PRO G O 1
ATOM 11138 N N . PRO G 4 32 ? 169.74100 168.51400 126.54100 1.000 63.47000 32 PRO G N 1
ATOM 11139 C CA . PRO G 4 32 ? 169.15600 168.15100 125.24800 1.000 63.47000 32 PRO G CA 1
ATOM 11140 C C . PRO G 4 32 ? 170.19400 167.50300 124.35000 1.000 63.47000 32 PRO G C 1
ATOM 11141 O O . PRO G 4 32 ? 171.40000 167.59600 124.61800 1.000 63.47000 32 PRO G O 1
ATOM 11145 N N . PRO G 4 33 ? 169.77000 166.82400 123.27800 1.000 61.06000 33 PRO G N 1
ATOM 11146 C CA . PRO G 4 33 ? 170.75700 166.23000 122.36200 1.000 61.06000 33 PRO G CA 1
ATOM 11147 C C . PRO G 4 33 ? 171.63300 167.26200 121.67600 1.000 61.06000 33 PRO G C 1
ATOM 11148 O O . PRO G 4 33 ? 172.74700 166.92800 121.25600 1.000 61.06000 33 PRO G O 1
ATOM 11152 N N . THR G 4 34 ? 171.16000 168.50300 121.54000 1.000 60.10000 34 THR G N 1
ATOM 11153 C CA . THR G 4 34 ? 171.97100 169.54400 120.91900 1.000 60.10000 34 THR G CA 1
ATOM 11154 C C . THR G 4 34 ? 173.24500 169.79700 121.71800 1.000 60.10000 34 THR G C 1
ATOM 11155 O O . THR G 4 34 ? 174.33400 169.91800 121.14500 1.000 60.10000 34 THR G O 1
ATOM 11159 N N . THR G 4 35 ? 173.12700 169.86600 123.04500 1.000 60.32000 35 THR G N 1
ATOM 11160 C CA . THR G 4 35 ? 174.30600 170.05200 123.88600 1.000 60.32000 35 THR G CA 1
ATOM 11161 C C . THR G 4 35 ? 175.24700 168.86000 123.78500 1.000 60.32000 35 THR G C 1
ATOM 11162 O O . THR G 4 35 ? 176.47300 169.02400 123.76300 1.000 60.32000 35 THR G O 1
ATOM 11166 N N . LEU G 4 36 ? 174.69300 167.64600 123.72700 1.000 56.81000 36 LEU G N 1
ATOM 11167 C CA . LEU G 4 36 ? 175.52600 166.45700 123.60100 1.000 56.81000 36 LEU G CA 1
ATOM 11168 C C . LEU G 4 36 ? 176.29900 166.44900 122.29000 1.000 56.81000 36 LEU G C 1
ATOM 11169 O O . LEU G 4 36 ? 177.47600 166.06900 122.26400 1.000 56.81000 36 LEU G O 1
ATOM 11174 N N . ILE G 4 37 ? 175.66100 166.85900 121.19300 1.000 53.69000 37 ILE G N 1
ATOM 11175 C CA . ILE G 4 37 ? 176.35600 166.93700 119.91200 1.000 53.69000 37 ILE G CA 1
ATOM 11176 C C . ILE G 4 37 ? 177.40500 168.03900 119.93000 1.000 53.69000 37 ILE G C 1
ATOM 11177 O O . ILE G 4 37 ? 178.50600 167.87200 119.38600 1.000 53.69000 37 ILE G O 1
ATOM 11182 N N . GLY G 4 38 ? 177.08900 169.17900 120.54500 1.000 55.00000 38 GLY G N 1
ATOM 11183 C CA . GLY G 4 38 ? 178.05700 170.25700 120.62600 1.000 55.00000 38 GLY G CA 1
ATOM 11184 C C . GLY G 4 38 ? 179.28800 169.88200 121.42900 1.000 55.00000 38 GLY G C 1
ATOM 11185 O O . GLY G 4 38 ? 180.40900 170.26800 121.08700 1.000 55.00000 38 GLY G O 1
ATOM 11186 N N . ALA G 4 39 ? 179.09400 169.13500 122.51700 1.000 55.72000 39 ALA G N 1
ATOM 11187 C CA . ALA G 4 39 ? 180.23200 168.68200 123.31100 1.000 55.72000 39 ALA G CA 1
ATOM 11188 C C . ALA G 4 39 ? 181.15500 167.79300 122.48600 1.000 55.72000 39 ALA G C 1
ATOM 11189 O O . ALA G 4 39 ? 182.38400 167.89700 122.58600 1.000 55.72000 39 ALA G O 1
ATOM 11191 N N . LEU G 4 40 ? 180.58000 166.91000 121.66700 1.000 58.65000 40 LEU G N 1
ATOM 11192 C CA . LEU G 4 40 ? 181.38900 166.08200 120.77800 1.000 58.65000 40 LEU G CA 1
ATOM 11193 C C . LEU G 4 40 ? 182.11400 166.93300 119.74300 1.000 58.65000 40 LEU G C 1
ATOM 11194 O O . LEU G 4 40 ? 183.29400 166.71200 119.45500 1.000 58.65000 40 LEU G O 1
ATOM 11199 N N . SER G 4 41 ? 181.41500 167.91600 119.16700 1.000 58.06000 41 SER G N 1
ATOM 11200 C CA . SER G 4 41 ? 182.02000 168.75000 118.13700 1.000 58.06000 41 SER G CA 1
ATOM 11201 C C . SER G 4 41 ? 183.10800 169.66100 118.69000 1.000 58.06000 41 SER G C 1
ATOM 11202 O O . SER G 4 41 ? 183.95200 170.13400 117.92100 1.000 58.06000 41 SER G O 1
ATOM 11205 N N . TYR G 4 42 ? 183.10000 169.92200 119.99800 1.000 55.57000 42 TYR G N 1
ATOM 11206 C CA . TYR G 4 42 ? 184.13900 170.76100 120.59200 1.000 55.57000 42 TYR G CA 1
ATOM 11207 C C . TYR G 4 42 ? 185.53400 170.18700 120.36500 1.000 55.57000 42 TYR G C 1
ATOM 11208 O O . TYR G 4 42 ? 186.50800 170.94000 120.29400 1.000 55.57000 42 TYR G O 1
ATOM 11217 N N . GLY G 4 43 ? 185.64700 168.86100 120.24900 1.000 64.32000 43 GLY G N 1
ATOM 11218 C CA . GLY G 4 43 ? 186.95000 168.23900 120.09900 1.000 64.32000 43 GLY G CA 1
ATOM 11219 C C . GLY G 4 43 ? 187.63400 168.53200 118.77800 1.000 64.32000 43 GLY G C 1
ATOM 11220 O O . GLY G 4 43 ? 188.86000 168.42000 118.69400 1.000 64.32000 43 GLY G O 1
ATOM 11221 N N . LYS G 4 44 ? 186.87100 168.90500 117.75100 1.000 69.89000 44 LYS G N 1
ATOM 11222 C CA . LYS G 4 44 ? 187.43300 169.18800 116.43900 1.000 69.89000 44 LYS G CA 1
ATOM 11223 C C . LYS G 4 44 ? 187.40900 170.66400 116.07200 1.000 69.89000 44 LYS G C 1
ATOM 11224 O O . LYS G 4 44 ? 188.29900 171.11700 115.34300 1.000 69.89000 44 LYS G O 1
ATOM 11230 N N . PHE G 4 45 ? 186.43300 171.42700 116.56700 1.000 67.56000 45 PHE G N 1
ATOM 11231 C CA . PHE G 4 45 ? 186.27900 172.83500 116.22700 1.000 67.56000 45 PHE G CA 1
ATOM 11232 C C . PHE G 4 45 ? 186.74100 173.75700 117.34800 1.000 67.56000 45 PHE G C 1
ATOM 11233 O O . PHE G 4 45 ? 186.17100 174.84000 117.53000 1.000 67.56000 45 PHE G O 1
ATOM 11241 N N . ARG G 4 46 ? 187.75300 173.35300 118.10900 1.000 62.38000 46 ARG G N 1
ATOM 11242 C CA . ARG G 4 46 ? 188.19800 174.14800 119.24500 1.000 62.38000 46 ARG G CA 1
ATOM 11243 C C . ARG G 4 46 ? 188.88500 175.42100 118.76300 1.000 62.38000 46 ARG G C 1
ATOM 11244 O O . ARG G 4 46 ? 189.73600 175.38400 117.86900 1.000 62.38000 46 ARG G O 1
ATOM 11252 N N . GLY G 4 47 ? 188.51000 176.55500 119.36200 1.000 55.06000 47 GLY G N 1
ATOM 11253 C CA . GLY G 4 47 ? 189.15400 177.83600 119.12000 1.000 55.06000 47 GLY G CA 1
ATOM 11254 C C . GLY G 4 47 ? 188.36700 178.76800 118.22000 1.000 55.06000 47 GLY G C 1
ATOM 11255 O O . GLY G 4 47 ? 188.66600 179.96300 118.16100 1.000 55.06000 47 GLY G O 1
ATOM 11256 N N . VAL G 4 48 ? 187.36600 178.24300 117.51300 1.000 56.55000 48 VAL G N 1
ATOM 11257 C CA . VAL G 4 48 ? 186.57300 179.02500 116.57000 1.000 56.55000 48 VAL G CA 1
ATOM 11258 C C . VAL G 4 48 ? 185.14200 179.11200 117.07800 1.000 56.55000 48 VAL G C 1
ATOM 11259 O O . VAL G 4 48 ? 184.59500 178.12700 117.59800 1.000 56.55000 48 VAL G O 1
ATOM 11263 N N . ASP G 4 49 ? 184.53900 180.29500 116.95500 1.000 55.27000 49 ASP G N 1
ATOM 11264 C CA . ASP G 4 49 ? 183.19900 180.55100 117.46000 1.000 55.27000 49 ASP G CA 1
ATOM 11265 C C . ASP G 4 49 ? 182.18600 180.88700 116.37300 1.000 55.27000 49 ASP G C 1
ATOM 11266 O O . ASP G 4 49 ? 180.98000 180.81400 116.63700 1.000 55.27000 49 ASP G O 1
ATOM 11271 N N . ASN G 4 50 ? 182.63100 181.25200 115.17200 1.000 61.12000 50 ASN G N 1
ATOM 11272 C CA . ASN G 4 50 ? 181.72600 181.58600 114.08000 1.000 61.12000 50 ASN G CA 1
ATOM 11273 C C . ASN G 4 50 ? 182.30900 181.06400 112.77700 1.000 61.12000 50 ASN G C 1
ATOM 11274 O O . ASN G 4 50 ? 183.42400 181.43800 112.40200 1.000 61.12000 50 ASN G O 1
ATOM 11279 N N . ILE G 4 51 ? 181.55700 180.20800 112.09000 1.000 68.49000 51 ILE G N 1
ATOM 11280 C CA . ILE G 4 51 ? 181.93800 179.70100 110.77700 1.000 68.49000 51 ILE G CA 1
ATOM 11281 C C . ILE G 4 51 ? 180.87000 180.12400 109.78500 1.000 68.49000 51 ILE G C 1
ATOM 11282 O O . ILE G 4 51 ? 179.68300 180.18800 110.12300 1.000 68.49000 51 ILE G O 1
ATOM 11287 N N . ASN G 4 52 ? 181.29200 180.43500 108.56400 1.000 84.67000 52 ASN G N 1
ATOM 11288 C CA . ASN G 4 52 ? 180.35100 180.81800 107.51800 1.000 84.67000 52 ASN G CA 1
ATOM 11289 C C . ASN G 4 52 ? 179.69600 179.55800 106.97200 1.000 84.67000 52 ASN G C 1
ATOM 11290 O O . ASN G 4 52 ? 180.29800 178.81800 106.19300 1.000 84.67000 52 ASN G O 1
ATOM 11295 N N . LEU G 4 53 ? 178.45000 179.30700 107.38500 1.000 86.91000 53 LEU G N 1
ATOM 11296 C CA . LEU G 4 53 ? 177.72500 178.13600 106.90400 1.000 86.91000 53 LEU G CA 1
ATOM 11297 C C . LEU G 4 53 ? 177.45300 178.20400 105.40900 1.000 86.91000 53 LEU G C 1
ATOM 11298 O O . LEU G 4 53 ? 177.16700 177.17100 104.79400 1.000 86.91000 53 LEU G O 1
ATOM 11303 N N . GLY G 4 54 ? 177.53400 179.39200 104.81500 1.000 100.84000 54 GLY G N 1
ATOM 11304 C CA . GLY G 4 54 ? 177.26100 179.56000 103.40500 1.000 100.84000 54 GLY G CA 1
ATOM 11305 C C . GLY G 4 54 ? 176.30200 180.70500 103.15700 1.000 100.84000 54 GLY G C 1
ATOM 11306 O O . GLY G 4 54 ? 176.34500 181.34800 102.10500 1.000 100.84000 54 GLY G O 1
ATOM 11307 N N . ASN G 4 55 ? 175.43000 180.96500 104.12800 1.000 120.86000 55 ASN G N 1
ATOM 11308 C CA . ASN G 4 55 ? 174.44900 182.03500 103.99700 1.000 120.86000 55 ASN G CA 1
ATOM 11309 C C . ASN G 4 55 ? 174.45600 182.95000 105.21300 1.000 120.86000 55 ASN G C 1
ATOM 11310 O O . ASN G 4 55 ? 174.16800 184.14600 105.09500 1.000 120.86000 55 ASN G O 1
ATOM 11315 N N . VAL G 4 56 ? 174.78500 182.40600 106.38500 1.000 98.11000 56 VAL G N 1
ATOM 11316 C CA . VAL G 4 56 ? 174.73100 183.17100 107.62700 1.000 98.11000 56 VAL G CA 1
ATOM 11317 C C . VAL G 4 56 ? 175.62500 182.49400 108.65200 1.000 98.11000 56 VAL G C 1
ATOM 11318 O O . VAL G 4 56 ? 175.77100 181.26700 108.65700 1.000 98.11000 56 VAL G O 1
ATOM 11322 N N . TYR G 4 57 ? 176.23700 183.30100 109.51700 1.000 85.78000 57 TYR G N 1
ATOM 11323 C CA . TYR G 4 57 ? 177.04100 182.80200 110.63000 1.000 85.78000 57 TYR G CA 1
ATOM 11324 C C . TYR G 4 57 ? 176.10300 182.31700 111.72800 1.000 85.78000 57 TYR G C 1
ATOM 11325 O O . TYR G 4 57 ? 175.45600 183.13200 112.39500 1.000 85.78000 57 TYR G O 1
ATOM 11334 N N . GLY G 4 58 ? 176.00300 181.00300 111.92000 1.000 69.61000 58 GLY G N 1
ATOM 11335 C CA . GLY G 4 58 ? 175.14000 180.53200 112.98600 1.000 69.61000 58 GLY G CA 1
ATOM 11336 C C . GLY G 4 58 ? 175.78700 179.76000 114.11700 1.000 69.61000 58 GLY G C 1
ATOM 11337 O O . GLY G 4 58 ? 175.41400 179.95800 115.27500 1.000 69.61000 58 GLY G O 1
ATOM 11338 N N . SER G 4 59 ? 176.77500 178.90600 113.81200 1.000 64.15000 59 SER G N 1
ATOM 11339 C CA . SER G 4 59 ? 177.49500 178.14000 114.82600 1.000 64.15000 59 SER G CA 1
ATOM 11340 C C . SER G 4 59 ? 178.56600 177.26800 114.18400 1.000 64.15000 59 SER G C 1
ATOM 11341 O O . SER G 4 59 ? 178.41200 176.84800 113.03000 1.000 64.15000 59 SER G O 1
ATOM 11344 N N . PRO G 4 60 ? 179.65200 176.95500 114.89300 1.000 56.56000 60 PRO G N 1
ATOM 11345 C CA . PRO G 4 60 ? 180.57100 175.92200 114.40300 1.000 56.56000 60 PRO G CA 1
ATOM 11346 C C . PRO G 4 60 ? 180.11300 174.53100 114.80500 1.000 56.56000 60 PRO G C 1
ATOM 11347 O O . PRO G 4 60 ? 180.91500 173.71700 115.27200 1.000 56.56000 60 PRO G O 1
ATOM 11351 N N . ALA G 4 61 ? 178.81900 174.24900 114.63600 1.000 64.08000 61 ALA G N 1
ATOM 11352 C CA . ALA G 4 61 ? 178.25700 172.95900 115.00900 1.000 64.08000 61 ALA G CA 1
ATOM 11353 C C . ALA G 4 61 ? 177.14900 172.51000 114.06600 1.000 64.08000 61 ALA G C 1
ATOM 11354 O O . ALA G 4 61 ? 176.50000 171.49200 114.33400 1.000 64.08000 61 ALA G O 1
ATOM 11356 N N . TYR G 4 62 ? 176.91600 173.23300 112.97300 1.000 73.76000 62 TYR G N 1
ATOM 11357 C CA . TYR G 4 62 ? 175.88800 172.87600 112.00300 1.000 73.76000 62 TYR G CA 1
ATOM 11358 C C . TYR G 4 62 ? 176.33400 171.77400 111.05300 1.000 73.76000 62 TYR G C 1
ATOM 11359 O O . TYR G 4 62 ? 175.67300 171.53600 110.03700 1.000 73.76000 62 TYR G O 1
ATOM 11368 N N . ASN G 4 63 ? 177.43800 171.09900 111.36200 1.000 78.22000 63 ASN G N 1
ATOM 11369 C CA . ASN G 4 63 ? 177.94700 170.01000 110.54300 1.000 78.22000 63 ASN G CA 1
ATOM 11370 C C . ASN G 4 63 ? 177.82400 168.64600 111.19900 1.000 78.22000 63 ASN G C 1
ATOM 11371 O O . ASN G 4 63 ? 177.78900 167.63800 110.48800 1.000 78.22000 63 ASN G O 1
ATOM 11376 N N . PHE G 4 64 ? 177.75300 168.58300 112.52700 1.000 71.41000 64 PHE G N 1
ATOM 11377 C CA . PHE G 4 64 ? 177.55100 167.33700 113.25300 1.000 71.41000 64 PHE G CA 1
ATOM 11378 C C . PHE G 4 64 ? 176.08400 167.08300 113.57300 1.000 71.41000 64 PHE G C 1
ATOM 11379 O O . PHE G 4 64 ? 175.78000 166.38300 114.54500 1.000 71.41000 64 PHE G O 1
ATOM 11387 N N . ARG G 4 65 ? 175.16900 167.63300 112.77100 1.000 88.19000 65 ARG G N 1
ATOM 11388 C CA . ARG G 4 65 ? 173.75600 167.63100 113.13200 1.000 88.19000 65 ARG G CA 1
ATOM 11389 C C . ARG G 4 65 ? 173.12900 166.24700 113.00700 1.000 88.19000 65 ARG G C 1
ATOM 11390 O O . ARG G 4 65 ? 172.04400 166.01100 113.55000 1.000 88.19000 65 ARG G O 1
ATOM 11398 N N . ASN G 4 66 ? 173.78200 165.32500 112.30300 1.000 83.43000 66 ASN G N 1
ATOM 11399 C CA A ASN G 4 66 ? 173.18300 164.02500 112.03200 0.500 83.43000 66 ASN G CA 1
ATOM 11400 C CA B ASN G 4 66 ? 173.18300 164.02400 112.03300 0.500 83.43000 66 ASN G CA 1
ATOM 11401 C C . ASN G 4 66 ? 173.89100 162.90500 112.79000 1.000 83.43000 66 ASN G C 1
ATOM 11402 O O . ASN G 4 66 ? 174.10100 161.81600 112.24800 1.000 83.43000 66 ASN G O 1
ATOM 11411 N N . ILE G 4 67 ? 174.26600 163.16400 114.03900 1.000 77.58000 67 ILE G N 1
ATOM 11412 C CA . ILE G 4 67 ? 174.89000 162.17000 114.90300 1.000 77.58000 67 ILE G CA 1
ATOM 11413 C C . ILE G 4 67 ? 173.92800 161.91100 116.05400 1.000 77.58000 67 ILE G C 1
ATOM 11414 O O . ILE G 4 67 ? 173.54400 162.84600 116.77000 1.000 77.58000 67 ILE G O 1
ATOM 11419 N N . MET G 4 68 ? 173.53000 160.65300 116.23500 1.000 73.03000 68 MET G N 1
ATOM 11420 C CA . MET G 4 68 ? 172.54100 160.32600 117.25200 1.000 73.03000 68 MET G CA 1
ATOM 11421 C C . MET G 4 68 ? 173.20200 160.21900 118.61900 1.000 73.03000 68 MET G C 1
ATOM 11422 O O . MET G 4 68 ? 174.27900 159.63700 118.76000 1.000 73.03000 68 MET G O 1
ATOM 11427 N N . ALA G 4 69 ? 172.54900 160.78000 119.63300 1.000 56.96000 69 ALA G N 1
ATOM 11428 C CA . ALA G 4 69 ? 173.14100 160.82600 120.96300 1.000 56.96000 69 ALA G CA 1
ATOM 11429 C C . ALA G 4 69 ? 172.05800 160.73600 122.02400 1.000 56.96000 69 ALA G C 1
ATOM 11430 O O . ALA G 4 69 ? 170.96900 161.29800 121.87800 1.000 56.96000 69 ALA G O 1
ATOM 11432 N N . THR G 4 70 ? 172.37700 160.02100 123.10300 1.000 59.19000 70 THR G N 1
ATOM 11433 C CA . THR G 4 70 ? 171.51800 159.94700 124.27900 1.000 59.19000 70 THR G CA 1
ATOM 11434 C C . THR G 4 70 ? 172.40200 159.96800 125.51800 1.000 59.19000 70 THR G C 1
ATOM 11435 O O . THR G 4 70 ? 173.60400 159.71800 125.44700 1.000 59.19000 70 THR G O 1
ATOM 11439 N N . ALA G 4 71 ? 171.79000 160.27200 126.66300 1.000 55.66000 71 ALA G N 1
ATOM 11440 C CA . ALA G 4 71 ? 172.53700 160.32800 127.91200 1.000 55.66000 71 ALA G CA 1
ATOM 11441 C C . ALA G 4 71 ? 171.62100 159.96100 129.06700 1.000 55.66000 71 ALA G C 1
ATOM 11442 O O . ALA G 4 71 ? 170.39500 160.07300 128.97500 1.000 55.66000 71 ALA G O 1
ATOM 11444 N N . ARG G 4 72 ? 172.23000 159.52000 130.16500 1.000 69.38000 72 ARG G N 1
ATOM 11445 C CA . ARG G 4 72 ? 171.47300 159.16700 131.35700 1.000 69.38000 72 ARG G CA 1
ATOM 11446 C C . ARG G 4 72 ? 172.33700 159.35200 132.59500 1.000 69.38000 72 ARG G C 1
ATOM 11447 O O . ARG G 4 72 ? 173.56900 159.40900 132.52600 1.000 69.38000 72 ARG G O 1
ATOM 11455 N N . LEU G 4 73 ? 171.66000 159.45000 133.73700 1.000 60.77000 73 LEU G N 1
ATOM 11456 C CA . LEU G 4 73 ? 172.27900 159.65300 135.03500 1.000 60.77000 73 LEU G CA 1
ATOM 11457 C C . LEU G 4 73 ? 172.58500 158.32000 135.70800 1.000 60.77000 73 LEU G C 1
ATOM 11458 O O . LEU G 4 73 ? 172.10800 157.25700 135.30100 1.000 60.77000 73 LEU G O 1
ATOM 11463 N N . GLU G 4 74 ? 173.39800 158.38600 136.76400 1.000 60.61000 74 GLU G N 1
ATOM 11464 C CA . GLU G 4 74 ? 173.69900 157.20500 137.56200 1.000 60.61000 74 GLU G CA 1
ATOM 11465 C C . GLU G 4 74 ? 173.75800 157.51100 139.05600 1.000 60.61000 74 GLU G C 1
ATOM 11466 O O . GLU G 4 74 ? 174.17100 156.64200 139.83400 1.000 60.61000 74 GLU G O 1
ATOM 11472 N N . SER G 4 75 ? 173.36200 158.70900 139.48100 1.000 75.86000 75 SER G N 1
ATOM 11473 C CA . SER G 4 75 ? 173.42300 159.10400 140.88100 1.000 75.86000 75 SER G CA 1
ATOM 11474 C C . SER G 4 75 ? 172.17200 159.91400 141.20500 1.000 75.86000 75 SER G C 1
ATOM 11475 O O . SER G 4 75 ? 171.20400 159.93400 140.44000 1.000 75.86000 75 SER G O 1
ATOM 11478 N N . GLU G 4 76 ? 172.19000 160.58600 142.35300 1.000 65.63000 76 GLU G N 1
ATOM 11479 C CA . GLU G 4 76 ? 171.04900 161.33900 142.84900 1.000 65.63000 76 GLU G CA 1
ATOM 11480 C C . GLU G 4 76 ? 171.37800 162.82600 142.90600 1.000 65.63000 76 GLU G C 1
ATOM 11481 O O . GLU G 4 76 ? 172.50300 163.21300 143.23700 1.000 65.63000 76 GLU G O 1
ATOM 11487 N N . GLY G 4 77 ? 170.39000 163.65600 142.58000 1.000 59.43000 77 GLY G N 1
ATOM 11488 C CA . GLY G 4 77 ? 170.57000 165.09600 142.58200 1.000 59.43000 77 GLY G CA 1
ATOM 11489 C C . GLY G 4 77 ? 169.26200 165.79600 142.88900 1.000 59.43000 77 GLY G C 1
ATOM 11490 O O . GLY G 4 77 ? 168.22600 165.15900 143.09600 1.000 59.43000 77 GLY G O 1
ATOM 11491 N N . VAL G 4 78 ? 169.32800 167.12300 142.93600 1.000 46.62000 78 VAL G N 1
ATOM 11492 C CA . VAL G 4 78 ? 168.16200 167.95700 143.22600 1.000 46.62000 78 VAL G CA 1
ATOM 11493 C C . VAL G 4 78 ? 168.12200 169.11500 142.23700 1.000 46.62000 78 VAL G C 1
ATOM 11494 O O . VAL G 4 78 ? 169.15300 169.71700 141.92700 1.000 46.62000 78 VAL G O 1
ATOM 11498 N N . TYR G 4 79 ? 166.92800 169.43200 141.74700 1.000 52.44000 79 TYR G N 1
ATOM 11499 C CA . TYR G 4 79 ? 166.71800 170.58700 140.88300 1.000 52.44000 79 TYR G CA 1
ATOM 11500 C C . TYR G 4 79 ? 166.27300 171.76800 141.73600 1.000 52.44000 79 TYR G C 1
ATOM 11501 O O . TYR G 4 79 ? 165.30900 171.65700 142.50100 1.000 52.44000 79 TYR G O 1
ATOM 11510 N N . THR G 4 80 ? 166.97000 172.89300 141.60100 1.000 63.41000 80 THR G N 1
ATOM 11511 C CA . THR G 4 80 ? 166.74200 174.05500 142.44800 1.000 63.41000 80 THR G CA 1
ATOM 11512 C C . THR G 4 80 ? 166.80300 175.33000 141.61800 1.000 63.41000 80 THR G C 1
ATOM 11513 O O . THR G 4 80 ? 167.68900 175.49000 140.77200 1.000 63.41000 80 THR G O 1
ATOM 11517 N N . GLU G 4 81 ? 165.85600 176.23100 141.86500 1.000 80.65000 81 GLU G N 1
ATOM 11518 C CA . GLU G 4 81 ? 165.82700 177.54900 141.24200 1.000 80.65000 81 GLU G CA 1
ATOM 11519 C C . GLU G 4 81 ? 166.23800 178.58700 142.27800 1.000 80.65000 81 GLU G C 1
ATOM 11520 O O . GLU G 4 81 ? 165.51100 178.82000 143.24800 1.000 80.65000 81 GLU G O 1
ATOM 11526 N N . ASP G 4 82 ? 167.39600 179.20500 142.06700 1.000 84.11000 82 ASP G N 1
ATOM 11527 C CA . ASP G 4 82 ? 167.89900 180.22200 142.98600 1.000 84.11000 82 ASP G CA 1
ATOM 11528 C C . ASP G 4 82 ? 168.97100 181.07800 142.31900 1.000 84.11000 82 ASP G C 1
ATOM 11529 O O . ASP G 4 82 ? 168.68600 182.16300 141.81100 1.000 84.11000 82 ASP G O 1
ATOM 11534 N N . THR G 4 109 ? 166.93100 181.11400 137.52400 1.000 77.43000 109 THR G N 1
ATOM 11535 C CA . THR G 4 109 ? 168.09600 180.37100 137.06000 1.000 77.43000 109 THR G CA 1
ATOM 11536 C C . THR G 4 109 ? 168.05700 178.94300 137.59900 1.000 77.43000 109 THR G C 1
ATOM 11537 O O . THR G 4 109 ? 168.56500 178.66300 138.68500 1.000 77.43000 109 THR G O 1
ATOM 11541 N N . GLY G 4 110 ? 167.44000 178.04600 136.83600 1.000 61.65000 110 GLY G N 1
ATOM 11542 C CA . GLY G 4 110 ? 167.33500 176.66800 137.27400 1.000 61.65000 110 GLY G CA 1
ATOM 11543 C C . GLY G 4 110 ? 168.65700 175.93600 137.16700 1.000 61.65000 110 GLY G C 1
ATOM 11544 O O . GLY G 4 110 ? 169.40400 176.08400 136.19700 1.000 61.65000 110 GLY G O 1
ATOM 11545 N N . LYS G 4 111 ? 168.94900 175.13100 138.18600 1.000 48.48000 111 LYS G N 1
ATOM 11546 C CA . LYS G 4 111 ? 170.16600 174.33400 138.22400 1.000 48.48000 111 LYS G CA 1
ATOM 11547 C C . LYS G 4 111 ? 169.83400 172.93100 138.70100 1.000 48.48000 111 LYS G C 1
ATOM 11548 O O . LYS G 4 111 ? 168.83000 172.70100 139.38100 1.000 48.48000 111 LYS G O 1
ATOM 11554 N N . VAL G 4 112 ? 170.69500 171.98900 138.33100 1.000 42.35000 112 VAL G N 1
ATOM 11555 C CA . VAL G 4 112 ? 170.53900 170.58300 138.68500 1.000 42.35000 112 VAL G CA 1
ATOM 11556 C C . VAL G 4 112 ? 171.80800 170.17600 139.42800 1.000 42.35000 112 VAL G C 1
ATOM 11557 O O . VAL G 4 112 ? 172.82900 169.86300 138.80300 1.000 42.35000 112 VAL G O 1
ATOM 11561 N N . TYR G 4 113 ? 171.75200 170.18300 140.75600 1.000 39.35000 113 TYR G N 1
ATOM 11562 C CA . TYR G 4 113 ? 172.90800 169.83300 141.56500 1.000 39.35000 113 TYR G CA 1
ATOM 11563 C C . TYR G 4 113 ? 173.01600 168.31900 141.67900 1.000 39.35000 113 TYR G C 1
ATOM 11564 O O . TYR G 4 113 ? 172.11800 167.66300 142.22200 1.000 39.35000 113 TYR G O 1
ATOM 11573 N N . ILE G 4 114 ? 174.10600 167.76800 141.15700 1.000 39.49000 114 ILE G N 1
ATOM 11574 C CA . ILE G 4 114 ? 174.43800 166.35300 141.31500 1.000 39.49000 114 ILE G CA 1
ATOM 11575 C C . ILE G 4 114 ? 175.95600 166.25100 141.44600 1.000 39.49000 114 ILE G C 1
ATOM 11576 O O . ILE G 4 114 ? 176.63500 165.72200 140.55400 1.000 39.49000 114 ILE G O 1
ATOM 11581 N N . PRO G 4 115 ? 176.53500 166.76100 142.53500 1.000 29.37000 115 PRO G N 1
ATOM 11582 C CA . PRO G 4 115 ? 177.99900 166.75100 142.66000 1.000 29.37000 115 PRO G CA 1
ATOM 11583 C C . PRO G 4 115 ? 178.54300 165.33400 142.74800 1.000 29.37000 115 PRO G C 1
ATOM 11584 O O . PRO G 4 115 ? 177.90700 164.43600 143.30700 1.000 29.37000 115 PRO G O 1
ATOM 11588 N N . ASN G 4 116 ? 179.73000 165.13900 142.18000 1.000 27.63000 116 ASN G N 1
ATOM 11589 C CA . ASN G 4 116 ? 180.45100 163.86700 142.16700 1.000 27.63000 116 ASN G CA 1
ATOM 11590 C C . ASN G 4 116 ? 179.66000 162.74900 141.49800 1.000 27.63000 116 ASN G C 1
ATOM 11591 O O . ASN G 4 116 ? 179.96900 161.57000 141.70400 1.000 27.63000 116 ASN G O 1
ATOM 11596 N N . GLY G 4 117 ? 178.64700 163.08500 140.69800 1.000 37.54000 117 GLY G N 1
ATOM 11597 C CA . GLY G 4 117 ? 177.83900 162.07600 140.05300 1.000 37.54000 117 GLY G CA 1
ATOM 11598 C C . GLY G 4 117 ? 178.48400 161.51400 138.80100 1.000 37.54000 117 GLY G C 1
ATOM 11599 O O . GLY G 4 117 ? 179.56600 161.92300 138.38000 1.000 37.54000 117 GLY G O 1
ATOM 11600 N N . ARG G 4 118 ? 177.79300 160.55100 138.20000 1.000 47.89000 118 ARG G N 1
ATOM 11601 C CA . ARG G 4 118 ? 178.25100 159.89200 136.98500 1.000 47.89000 118 ARG G CA 1
ATOM 11602 C C . ARG G 4 118 ? 177.20400 160.03200 135.89200 1.000 47.89000 118 ARG G C 1
ATOM 11603 O O . ARG G 4 118 ? 176.00400 159.88600 136.14100 1.000 47.89000 118 ARG G O 1
ATOM 11611 N N . LEU G 4 119 ? 177.67000 160.31800 134.68000 1.000 49.83000 119 LEU G N 1
ATOM 11612 C CA . LEU G 4 119 ? 176.81900 160.44100 133.50600 1.000 49.83000 119 LEU G CA 1
ATOM 11613 C C . LEU G 4 119 ? 177.29000 159.44600 132.45600 1.000 49.83000 119 LEU G C 1
ATOM 11614 O O . LEU G 4 119 ? 178.49400 159.29500 132.23500 1.000 49.83000 119 LEU G O 1
ATOM 11619 N N . VAL G 4 120 ? 176.34700 158.76200 131.81700 1.000 52.26000 120 VAL G N 1
ATOM 11620 C CA . VAL G 4 120 ? 176.66300 157.79700 130.76900 1.000 52.26000 120 VAL G CA 1
ATOM 11621 C C . VAL G 4 120 ? 176.06900 158.31600 129.47000 1.000 52.26000 120 VAL G C 1
ATOM 11622 O O . VAL G 4 120 ? 174.85600 158.54600 129.38500 1.000 52.26000 120 VAL G O 1
ATOM 11626 N N . VAL G 4 121 ? 176.91600 158.49700 128.45700 1.000 51.39000 121 VAL G N 1
ATOM 11627 C CA . VAL G 4 121 ? 176.49000 159.05500 127.17900 1.000 51.39000 121 VAL G CA 1
ATOM 11628 C C . VAL G 4 121 ? 176.75800 158.03600 126.08100 1.000 51.39000 121 VAL G C 1
ATOM 11629 O O . VAL G 4 121 ? 177.84500 157.45200 126.01700 1.000 51.39000 121 VAL G O 1
ATOM 11633 N N . VAL G 4 122 ? 175.76200 157.82800 125.22000 1.000 51.65000 122 VAL G N 1
ATOM 11634 C CA . VAL G 4 122 ? 175.83100 156.87600 124.12000 1.000 51.65000 122 VAL G CA 1
ATOM 11635 C C . VAL G 4 122 ? 175.71800 157.64400 122.81100 1.000 51.65000 122 VAL G C 1
ATOM 11636 O O . VAL G 4 122 ? 174.75600 158.39400 122.60000 1.000 51.65000 122 VAL G O 1
ATOM 11640 N N . TYR G 4 123 ? 176.70100 157.45600 121.93300 1.000 54.37000 123 TYR G N 1
ATOM 11641 C CA . TYR G 4 123 ? 176.72600 158.05600 120.60700 1.000 54.37000 123 TYR G CA 1
ATOM 11642 C C . TYR G 4 123 ? 176.58600 156.95700 119.56500 1.000 54.37000 123 TYR G C 1
ATOM 11643 O O . TYR G 4 123 ? 177.38200 156.01700 119.54300 1.000 54.37000 123 TYR G O 1
ATOM 11652 N N . VAL G 4 124 ? 175.58500 157.08000 118.69900 1.000 62.39000 124 VAL G N 1
ATOM 11653 C CA . VAL G 4 124 ? 175.35400 156.13400 117.61500 1.000 62.39000 124 VAL G CA 1
ATOM 11654 C C . VAL G 4 124 ? 175.36800 156.90900 116.30700 1.000 62.39000 124 VAL G C 1
ATOM 11655 O O . VAL G 4 124 ? 174.65400 157.91200 116.16800 1.000 62.39000 124 VAL G O 1
ATOM 11659 N N . THR G 4 125 ? 176.18100 156.45000 115.35800 1.000 77.19000 125 THR G N 1
ATOM 11660 C CA . THR G 4 125 ? 176.30700 157.14800 114.08000 1.000 77.19000 125 THR G CA 1
ATOM 11661 C C . THR G 4 125 ? 177.01900 156.23600 113.09000 1.000 77.19000 125 THR G C 1
ATOM 11662 O O . THR G 4 125 ? 177.40000 155.11000 113.41300 1.000 77.19000 125 THR G O 1
ATOM 11666 N N . ASP G 4 126 ? 177.17200 156.73700 111.86200 1.000 93.45000 126 ASP G N 1
ATOM 11667 C CA . ASP G 4 126 ? 177.96700 156.06600 110.84600 1.000 93.45000 126 ASP G CA 1
ATOM 11668 C C . ASP G 4 126 ? 178.77700 157.02600 109.98900 1.000 93.45000 126 ASP G C 1
ATOM 11669 O O . ASP G 4 126 ? 179.43000 156.57600 109.04200 1.000 93.45000 126 ASP G O 1
ATOM 11674 N N . SER G 4 127 ? 178.75500 158.33000 110.28200 1.000 93.36000 127 SER G N 1
ATOM 11675 C CA . SER G 4 127 ? 179.41800 159.30200 109.41900 1.000 93.36000 127 SER G CA 1
ATOM 11676 C C . SER G 4 127 ? 180.92800 159.10400 109.40800 1.000 93.36000 127 SER G C 1
ATOM 11677 O O . SER G 4 127 ? 181.56200 159.16100 108.34900 1.000 93.36000 127 SER G O 1
ATOM 11680 N N . ILE G 4 128 ? 181.52100 158.86500 110.57600 1.000 83.08000 128 ILE G N 1
ATOM 11681 C CA . ILE G 4 128 ? 182.96200 158.70400 110.69300 1.000 83.08000 128 ILE G CA 1
ATOM 11682 C C . ILE G 4 128 ? 183.26000 157.29900 111.19600 1.000 83.08000 128 ILE G C 1
ATOM 11683 O O . ILE G 4 128 ? 182.38500 156.59600 111.70600 1.000 83.08000 128 ILE G O 1
ATOM 11688 N N . SER G 4 129 ? 184.51500 156.89300 111.03600 1.000 82.31000 129 SER G N 1
ATOM 11689 C CA . SER G 4 129 ? 184.94100 155.57200 111.46800 1.000 82.31000 129 SER G CA 1
ATOM 11690 C C . SER G 4 129 ? 185.06600 155.52800 112.99100 1.000 82.31000 129 SER G C 1
ATOM 11691 O O . SER G 4 129 ? 184.80100 156.50400 113.69700 1.000 82.31000 129 SER G O 1
ATOM 11694 N N . LYS G 4 130 ? 185.47600 154.36500 113.50000 1.000 87.63000 130 LYS G N 1
ATOM 11695 C CA . LYS G 4 130 ? 185.61300 154.19200 114.94200 1.000 87.63000 130 LYS G CA 1
ATOM 11696 C C . LYS G 4 130 ? 186.70400 155.09100 115.50900 1.000 87.63000 130 LYS G C 1
ATOM 11697 O O . LYS G 4 130 ? 186.55800 155.63900 116.60900 1.000 87.63000 130 LYS G O 1
ATOM 11703 N N . GLU G 4 131 ? 187.80900 155.24600 114.77600 1.000 83.67000 131 GLU G N 1
ATOM 11704 C CA . GLU G 4 131 ? 188.95400 155.98900 115.29600 1.000 83.67000 131 GLU G CA 1
ATOM 11705 C C . GLU G 4 131 ? 188.59500 157.44800 115.56300 1.000 83.67000 131 GLU G C 1
ATOM 11706 O O . GLU G 4 131 ? 188.92500 157.99600 116.62200 1.000 83.67000 131 GLU G O 1
ATOM 11712 N N . GLU G 4 132 ? 187.91400 158.09200 114.61400 1.000 80.84000 132 GLU G N 1
ATOM 11713 C CA . GLU G 4 132 ? 187.59200 159.50600 114.76900 1.000 80.84000 132 GLU G CA 1
ATOM 11714 C C . GLU G 4 132 ? 186.60200 159.73400 115.90600 1.000 80.84000 132 GLU G C 1
ATOM 11715 O O . GLU G 4 132 ? 186.75900 160.67500 116.69600 1.000 80.84000 132 GLU G O 1
ATOM 11721 N N . LEU G 4 133 ? 185.57400 158.88900 116.00200 1.000 72.97000 133 LEU G N 1
ATOM 11722 C CA . LEU G 4 133 ? 184.60500 159.02900 117.08500 1.000 72.97000 133 LEU G CA 1
ATOM 11723 C C . LEU G 4 133 ? 185.25600 158.78700 118.44000 1.000 72.97000 133 LEU G C 1
ATOM 11724 O O . LEU G 4 133 ? 184.96600 159.49500 119.41200 1.000 72.97000 133 LEU G O 1
ATOM 11729 N N . GLU G 4 134 ? 186.14100 157.79000 118.52600 1.000 72.13000 134 GLU G N 1
ATOM 11730 C CA . GLU G 4 134 ? 186.84200 157.53600 119.77800 1.000 72.13000 134 GLU G CA 1
ATOM 11731 C C . GLU G 4 134 ? 187.74500 158.70300 120.15400 1.000 72.13000 134 GLU G C 1
ATOM 11732 O O . GLU G 4 134 ? 187.83400 159.07700 121.32900 1.000 72.13000 134 GLU G O 1
ATOM 11738 N N . LYS G 4 135 ? 188.43700 159.28500 119.17000 1.000 65.86000 135 LYS G N 1
ATOM 11739 C CA . LYS G 4 135 ? 189.30100 160.42700 119.44800 1.000 65.86000 135 LYS G CA 1
ATOM 11740 C C . LYS G 4 135 ? 188.49700 161.62700 119.92100 1.000 65.86000 135 LYS G C 1
ATOM 11741 O O . LYS G 4 135 ? 188.88900 162.31200 120.87300 1.000 65.86000 135 LYS G O 1
ATOM 11747 N N . LEU G 4 136 ? 187.36100 161.89900 119.27200 1.000 64.50000 136 LEU G N 1
ATOM 11748 C CA . LEU G 4 136 ? 186.51900 163.01500 119.68700 1.000 64.50000 136 LEU G CA 1
ATOM 11749 C C . LEU G 4 136 ? 185.81200 162.74900 121.00700 1.000 64.50000 136 LEU G C 1
ATOM 11750 O O . LEU G 4 136 ? 185.39100 163.70100 121.67300 1.000 64.50000 136 LEU G O 1
ATOM 11755 N N . CYS G 4 137 ? 185.67300 161.48100 121.39500 1.000 66.66000 137 CYS G N 1
ATOM 11756 C CA . CYS G 4 137 ? 184.96400 161.15400 122.62500 1.000 66.66000 137 CYS G CA 1
ATOM 11757 C C . CYS G 4 137 ? 185.76900 161.55100 123.85600 1.000 66.66000 137 CYS G C 1
ATOM 11758 O O . CYS G 4 137 ? 185.20000 161.96300 124.87200 1.000 66.66000 137 CYS G O 1
ATOM 11761 N N . TRP G 4 138 ? 187.09700 161.42900 123.78600 1.000 54.86000 138 TRP G N 1
ATOM 11762 C CA . TRP G 4 138 ? 187.96300 161.81200 124.89700 1.000 54.86000 138 TRP G CA 1
ATOM 11763 C C . TRP G 4 138 ? 188.08800 163.32000 125.06100 1.000 54.86000 138 TRP G C 1
ATOM 11764 O O . TRP G 4 138 ? 188.65100 163.76700 126.06500 1.000 54.86000 138 TRP G O 1
ATOM 11775 N N . SER G 4 139 ? 187.59000 164.10700 124.11000 1.000 60.08000 139 SER G N 1
ATOM 11776 C CA . SER G 4 139 ? 187.80000 165.55300 124.09100 1.000 60.08000 139 SER G CA 1
ATOM 11777 C C . SER G 4 139 ? 186.56500 166.32500 124.53900 1.000 60.08000 139 SER G C 1
ATOM 11778 O O . SER G 4 139 ? 186.26000 167.38900 123.99600 1.000 60.08000 139 SER G O 1
ATOM 11781 N N . ILE G 4 140 ? 185.83500 165.81600 125.52700 1.000 53.27000 140 ILE G N 1
ATOM 11782 C CA . ILE G 4 140 ? 184.67100 166.49700 126.08200 1.000 53.27000 140 ILE G CA 1
ATOM 11783 C C . ILE G 4 140 ? 185.10300 167.23900 127.34100 1.000 53.27000 140 ILE G C 1
ATOM 11784 O O . ILE G 4 140 ? 185.71900 166.65000 128.23800 1.000 53.27000 140 ILE G O 1
ATOM 11789 N N . THR G 4 141 ? 184.78600 168.52800 127.40600 1.000 54.77000 141 THR G N 1
ATOM 11790 C CA . THR G 4 141 ? 185.20400 169.37000 128.51600 1.000 54.77000 141 THR G CA 1
ATOM 11791 C C . THR G 4 141 ? 184.06100 169.89300 129.37300 1.000 54.77000 141 THR G C 1
ATOM 11792 O O . THR G 4 141 ? 184.24900 170.06200 130.57900 1.000 54.77000 141 THR G O 1
ATOM 11796 N N . ARG G 4 142 ? 182.89400 170.16100 128.79400 1.000 50.47000 142 ARG G N 1
ATOM 11797 C CA . ARG G 4 142 ? 181.78700 170.67600 129.58600 1.000 50.47000 142 ARG G CA 1
ATOM 11798 C C . ARG G 4 142 ? 180.47800 170.34500 128.88700 1.000 50.47000 142 ARG G C 1
ATOM 11799 O O . ARG G 4 142 ? 180.44900 170.02600 127.69600 1.000 50.47000 142 ARG G O 1
ATOM 11807 N N . ILE G 4 143 ? 179.39200 170.42500 129.65200 1.000 45.67000 143 ILE G N 1
ATOM 11808 C CA . ILE G 4 143 ? 178.04400 170.17200 129.15900 1.000 45.67000 143 ILE G CA 1
ATOM 11809 C C . ILE G 4 143 ? 177.18900 171.35000 129.60500 1.000 45.67000 143 ILE G C 1
ATOM 11810 O O . ILE G 4 143 ? 176.85400 171.47100 130.78800 1.000 45.67000 143 ILE G O 1
ATOM 11815 N N . GLY G 4 144 ? 176.83800 172.22500 128.66500 1.000 49.12000 144 GLY G N 1
ATOM 11816 C CA . GLY G 4 144 ? 176.05200 173.40000 128.99100 1.000 49.12000 144 GLY G CA 1
ATOM 11817 C C . GLY G 4 144 ? 176.87000 174.67500 129.01100 1.000 49.12000 144 GLY G C 1
ATOM 11818 O O . GLY G 4 144 ? 177.33400 175.13600 127.96500 1.000 49.12000 144 GLY G O 1
ATOM 11819 N N . CYS G 4 145 ? 177.05200 175.25300 130.19400 1.000 48.59000 145 CYS G N 1
ATOM 11820 C CA . CYS G 4 145 ? 177.79400 176.49400 130.35000 1.000 48.59000 145 CYS G CA 1
ATOM 11821 C C . CYS G 4 145 ? 179.21800 176.20300 130.82100 1.000 48.59000 145 CYS G C 1
ATOM 11822 O O . CYS G 4 145 ? 179.64100 175.05200 130.94800 1.000 48.59000 145 CYS G O 1
ATOM 11825 N N . LYS G 4 146 ? 179.96900 177.27900 131.07800 1.000 43.55000 146 LYS G N 1
ATOM 11826 C CA . LYS G 4 146 ? 181.38600 177.14400 131.41400 1.000 43.55000 146 LYS G CA 1
ATOM 11827 C C . LYS G 4 146 ? 181.59000 176.38700 132.72000 1.000 43.55000 146 LYS G C 1
ATOM 11828 O O . LYS G 4 146 ? 182.48100 175.53400 132.81900 1.000 43.55000 146 LYS G O 1
ATOM 11834 N N . GLU G 4 147 ? 180.78200 176.68900 133.73500 1.000 49.69000 147 GLU G N 1
ATOM 11835 C CA . GLU G 4 147 ? 181.00100 176.12700 135.06400 1.000 49.69000 147 GLU G CA 1
ATOM 11836 C C . GLU G 4 147 ? 180.77600 174.62100 135.11200 1.000 49.69000 147 GLU G C 1
ATOM 11837 O O . GLU G 4 147 ? 181.25400 173.96700 136.04600 1.000 49.69000 147 GLU G O 1
ATOM 11843 N N . CYS G 4 148 ? 180.06500 174.05800 134.13800 1.000 43.84000 148 CYS G N 1
ATOM 11844 C CA . CYS G 4 148 ? 179.66600 172.65100 134.18300 1.000 43.84000 148 CYS G CA 1
ATOM 11845 C C . CYS G 4 148 ? 180.76100 171.77000 133.57600 1.000 43.84000 148 CYS G C 1
ATOM 11846 O O . CYS G 4 148 ? 180.58400 171.11000 132.55200 1.000 43.84000 148 CYS G O 1
ATOM 11849 N N . LEU G 4 149 ? 181.90900 171.76400 134.24300 1.000 43.54000 149 LEU G N 1
ATOM 11850 C CA . LEU G 4 149 ? 183.00500 170.90100 133.83000 1.000 43.54000 149 LEU G CA 1
ATOM 11851 C C . LEU G 4 149 ? 182.66900 169.43900 134.12300 1.000 43.54000 149 LEU G C 1
ATOM 11852 O O . LEU G 4 149 ? 181.89700 169.12000 135.03000 1.000 43.54000 149 LEU G O 1
ATOM 11857 N N . ALA G 4 150 ? 183.26700 168.54300 133.33600 1.000 50.72000 150 ALA G N 1
ATOM 11858 C CA . ALA G 4 150 ? 182.99400 167.11400 133.48000 1.000 50.72000 150 ALA G CA 1
ATOM 11859 C C . ALA G 4 150 ? 184.17800 166.33300 132.92500 1.000 50.72000 150 ALA G C 1
ATOM 11860 O O . ALA G 4 150 ? 184.43800 166.38000 131.71700 1.000 50.72000 150 ALA G O 1
ATOM 11862 N N . SER G 4 151 ? 184.87500 165.60500 133.79500 1.000 58.97000 151 SER G N 1
ATOM 11863 C CA . SER G 4 151 ? 186.01100 164.80200 133.37500 1.000 58.97000 151 SER G CA 1
ATOM 11864 C C . SER G 4 151 ? 185.53600 163.53900 132.65500 1.000 58.97000 151 SER G C 1
ATOM 11865 O O . SER G 4 151 ? 184.34700 163.21600 132.61400 1.000 58.97000 151 SER G O 1
ATOM 11868 N N . VAL G 4 152 ? 186.49600 162.81600 132.08300 1.000 68.22000 152 VAL G N 1
ATOM 11869 C CA . VAL G 4 152 ? 186.23500 161.58800 131.33800 1.000 68.22000 152 VAL G CA 1
ATOM 11870 C C . VAL G 4 152 ? 186.96400 160.44600 132.03500 1.000 68.22000 152 VAL G C 1
ATOM 11871 O O . VAL G 4 152 ? 188.16500 160.55000 132.31100 1.000 68.22000 152 VAL G O 1
ATOM 11875 N N . GLU G 4 153 ? 186.24100 159.36400 132.31500 1.000 88.41000 153 GLU G N 1
ATOM 11876 C CA . GLU G 4 153 ? 186.81000 158.20100 132.98500 1.000 88.41000 153 GLU G CA 1
ATOM 11877 C C . GLU G 4 153 ? 187.10300 157.04000 132.04700 1.000 88.41000 153 GLU G C 1
ATOM 11878 O O . GLU G 4 153 ? 188.19900 156.47400 132.10900 1.000 88.41000 153 GLU G O 1
ATOM 11884 N N . ASN G 4 154 ? 186.16400 156.66100 131.18700 1.000 73.48000 154 ASN G N 1
ATOM 11885 C CA . ASN G 4 154 ? 186.39200 155.53300 130.29100 1.000 73.48000 154 ASN G CA 1
ATOM 11886 C C . ASN G 4 154 ? 185.46000 155.64400 129.09100 1.000 73.48000 154 ASN G C 1
ATOM 11887 O O . ASN G 4 154 ? 184.42100 156.31200 129.13900 1.000 73.48000 154 ASN G O 1
ATOM 11892 N N . VAL G 4 155 ? 185.86300 154.97700 128.00400 1.000 62.25000 155 VAL G N 1
ATOM 11893 C CA . VAL G 4 155 ? 185.09800 154.92900 126.76300 1.000 62.25000 155 VAL G CA 1
ATOM 11894 C C . VAL G 4 155 ? 185.06700 153.49500 126.25100 1.000 62.25000 155 VAL G C 1
ATOM 11895 O O . VAL G 4 155 ? 185.90500 152.66200 126.60700 1.000 62.25000 155 VAL G O 1
ATOM 11899 N N . GLU G 4 156 ? 184.08200 153.22200 125.40100 1.000 70.61000 156 GLU G N 1
ATOM 11900 C CA . GLU G 4 156 ? 183.94400 151.94600 124.71400 1.000 70.61000 156 GLU G CA 1
ATOM 11901 C C . GLU G 4 156 ? 183.46400 152.20800 123.29500 1.000 70.61000 156 GLU G C 1
ATOM 11902 O O . GLU G 4 156 ? 182.64800 153.10000 123.06300 1.000 70.61000 156 GLU G O 1
ATOM 11908 N N . VAL G 4 157 ? 183.97800 151.43200 122.34500 1.000 66.28000 157 VAL G N 1
ATOM 11909 C CA . VAL G 4 157 ? 183.60800 151.56900 120.93900 1.000 66.28000 157 VAL G CA 1
ATOM 11910 C C . VAL G 4 157 ? 183.23900 150.19800 120.39600 1.000 66.28000 157 VAL G C 1
ATOM 11911 O O . VAL G 4 157 ? 183.87800 149.19500 120.73000 1.000 66.28000 157 VAL G O 1
ATOM 11915 N N . GLY G 4 158 ? 182.20700 150.14800 119.56000 1.000 73.98000 158 GLY G N 1
ATOM 11916 C CA . GLY G 4 158 ? 181.82200 148.87300 118.98400 1.000 73.98000 158 GLY G CA 1
ATOM 11917 C C . GLY G 4 158 ? 180.81800 149.04100 117.86500 1.000 73.98000 158 GLY G C 1
ATOM 11918 O O . GLY G 4 158 ? 180.47200 150.15600 117.46400 1.000 73.98000 158 GLY G O 1
ATOM 11919 N N . GLU G 4 159 ? 180.34800 147.89900 117.36600 1.000 87.09000 159 GLU G N 1
ATOM 11920 C CA . GLU G 4 159 ? 179.33800 147.84200 116.32000 1.000 87.09000 159 GLU G CA 1
ATOM 11921 C C . GLU G 4 159 ? 178.00600 147.43300 116.93100 1.000 87.09000 159 GLU G C 1
ATOM 11922 O O . GLU G 4 159 ? 177.94300 146.47600 117.70900 1.000 87.09000 159 GLU G O 1
ATOM 11928 N N . ALA G 4 160 ? 176.94800 148.15400 116.58000 1.000 88.51000 160 ALA G N 1
ATOM 11929 C CA . ALA G 4 160 ? 175.63000 147.94300 117.15700 1.000 88.51000 160 ALA G CA 1
ATOM 11930 C C . ALA G 4 160 ? 174.74400 147.13200 116.21800 1.000 88.51000 160 ALA G C 1
ATOM 11931 O O . ALA G 4 160 ? 174.98200 147.04800 115.01100 1.000 88.51000 160 ALA G O 1
ATOM 11933 N N . LYS G 4 161 ? 173.70700 146.53000 116.80000 1.000 91.15000 161 LYS G N 1
ATOM 11934 C CA . LYS G 4 161 ? 172.72900 145.74500 116.06400 1.000 91.15000 161 LYS G CA 1
ATOM 11935 C C . LYS G 4 161 ? 171.34800 146.36200 116.22600 1.000 91.15000 161 LYS G C 1
ATOM 11936 O O . LYS G 4 161 ? 171.03100 146.95000 117.26500 1.000 91.15000 161 LYS G O 1
ATOM 11942 N N . LYS G 4 162 ? 170.52400 146.21500 115.19500 1.000 79.03000 162 LYS G N 1
ATOM 11943 C CA . LYS G 4 162 ? 169.19700 146.81500 115.14200 1.000 79.03000 162 LYS G CA 1
ATOM 11944 C C . LYS G 4 162 ? 168.12800 145.75800 115.38100 1.000 79.03000 162 LYS G C 1
ATOM 11945 O O . LYS G 4 162 ? 168.14500 144.69200 114.76000 1.000 79.03000 162 LYS G O 1
ATOM 11951 N N . VAL G 4 163 ? 167.19700 146.06000 116.29100 1.000 84.07000 163 VAL G N 1
ATOM 11952 C CA . VAL G 4 163 ? 166.09400 145.17300 116.62900 1.000 84.07000 163 VAL G CA 1
ATOM 11953 C C . VAL G 4 163 ? 164.81400 145.99500 116.72900 1.000 84.07000 163 VAL G C 1
ATOM 11954 O O . VAL G 4 163 ? 164.83200 147.23000 116.72200 1.000 84.07000 163 VAL G O 1
ATOM 11958 N N . SER G 4 164 ? 163.69000 145.28400 116.82100 1.000 91.33000 164 SER G N 1
ATOM 11959 C CA . SER G 4 164 ? 162.38400 145.91700 116.94200 1.000 91.33000 164 SER G CA 1
ATOM 11960 C C . SER G 4 164 ? 161.47900 145.26000 117.97500 1.000 91.33000 164 SER G C 1
ATOM 11961 O O . SER G 4 164 ? 160.34200 145.70900 118.14200 1.000 91.33000 164 SER G O 1
ATOM 11964 N N . GLY G 4 165 ? 161.93600 144.22200 118.66900 1.000 100.75000 165 GLY G N 1
ATOM 11965 C CA . GLY G 4 165 ? 161.11600 143.57400 119.67000 1.000 100.75000 165 GLY G CA 1
ATOM 11966 C C . GLY G 4 165 ? 160.96800 144.41400 120.92500 1.000 100.75000 165 GLY G C 1
ATOM 11967 O O . GLY G 4 165 ? 161.56400 145.48200 121.08100 1.000 100.75000 165 GLY G O 1
ATOM 11968 N N . ARG G 4 166 ? 160.13600 143.91700 121.83900 1.000 106.98000 166 ARG G N 1
ATOM 11969 C CA . ARG G 4 166 ? 159.90800 144.61200 123.09700 1.000 106.98000 166 ARG G CA 1
ATOM 11970 C C . ARG G 4 166 ? 161.19600 144.66700 123.91100 1.000 106.98000 166 ARG G C 1
ATOM 11971 O O . ARG G 4 166 ? 161.84500 143.64100 124.13400 1.000 106.98000 166 ARG G O 1
ATOM 11979 N N . VAL G 4 167 ? 161.56300 145.86800 124.35600 1.000 95.54000 167 VAL G N 1
ATOM 11980 C CA . VAL G 4 167 ? 162.82800 146.09500 125.05000 1.000 95.54000 167 VAL G CA 1
ATOM 11981 C C . VAL G 4 167 ? 162.57200 146.93800 126.29000 1.000 95.54000 167 VAL G C 1
ATOM 11982 O O . VAL G 4 167 ? 161.50300 147.52500 126.46800 1.000 95.54000 167 VAL G O 1
ATOM 11986 N N . LYS G 4 168 ? 163.57400 146.97600 127.16500 1.000 89.11000 168 LYS G N 1
ATOM 11987 C CA . LYS G 4 168 ? 163.57100 147.81700 128.35400 1.000 89.11000 168 LYS G CA 1
ATOM 11988 C C . LYS G 4 168 ? 164.72500 148.80500 128.24700 1.000 89.11000 168 LYS G C 1
ATOM 11989 O O . LYS G 4 168 ? 165.85700 148.40800 127.95100 1.000 89.11000 168 LYS G O 1
ATOM 11995 N N . THR G 4 169 ? 164.43900 150.08300 128.48300 1.000 82.90000 169 THR G N 1
ATOM 11996 C CA . THR G 4 169 ? 165.43100 151.12900 128.29200 1.000 82.90000 169 THR G CA 1
ATOM 11997 C C . THR G 4 169 ? 165.37600 152.11900 129.44500 1.000 82.90000 169 THR G C 1
ATOM 11998 O O . THR G 4 169 ? 164.37400 152.22500 130.15900 1.000 82.90000 169 THR G O 1
ATOM 12002 N N . ARG G 4 170 ? 166.48600 152.83800 129.62300 1.000 77.88000 170 ARG G N 1
ATOM 12003 C CA . ARG G 4 170 ? 166.57400 153.92300 130.58700 1.000 77.88000 170 ARG G CA 1
ATOM 12004 C C . ARG G 4 170 ? 166.73800 155.28700 129.94000 1.000 77.88000 170 ARG G C 1
ATOM 12005 O O . ARG G 4 170 ? 166.40400 156.29600 130.56800 1.000 77.88000 170 ARG G O 1
ATOM 12013 N N . TYR G 4 171 ? 167.24600 155.34700 128.71200 1.000 64.61000 171 TYR G N 1
ATOM 12014 C CA . TYR G 4 171 ? 167.44500 156.61000 128.01600 1.000 64.61000 171 TYR G CA 1
ATOM 12015 C C . TYR G 4 171 ? 166.11100 157.19300 127.56400 1.000 64.61000 171 TYR G C 1
ATOM 12016 O O . TYR G 4 171 ? 165.17200 156.46700 127.22700 1.000 64.61000 171 TYR G O 1
ATOM 12025 N N . TYR G 4 172 ? 166.03600 158.52000 127.56200 1.000 67.70000 172 TYR G N 1
ATOM 12026 C CA . TYR G 4 172 ? 164.82500 159.19300 127.12000 1.000 67.70000 172 TYR G CA 1
ATOM 12027 C C . TYR G 4 172 ? 164.66200 159.06100 125.60700 1.000 67.70000 172 TYR G C 1
ATOM 12028 O O . TYR G 4 172 ? 165.62800 158.90500 124.85900 1.000 67.70000 172 TYR G O 1
ATOM 12037 N N . PHE G 4 173 ? 163.41000 159.12700 125.16100 1.000 74.36000 173 PHE G N 1
ATOM 12038 C CA . PHE G 4 173 ? 163.06900 158.91300 123.75900 1.000 74.36000 173 PHE G CA 1
ATOM 12039 C C . PHE G 4 173 ? 162.00600 159.93000 123.35500 1.000 74.36000 173 PHE G C 1
ATOM 12040 O O . PHE G 4 173 ? 161.67600 160.85100 124.10700 1.000 74.36000 173 PHE G O 1
ATOM 12048 N N . ARG G 4 174 ? 161.46200 159.75300 122.15200 1.000 79.99000 174 ARG G N 1
ATOM 12049 C CA . ARG G 4 174 ? 160.50500 160.69100 121.58700 1.000 79.99000 174 ARG G CA 1
ATOM 12050 C C . ARG G 4 174 ? 159.09800 160.42400 122.12100 1.000 79.99000 174 ARG G C 1
ATOM 12051 O O . ARG G 4 174 ? 158.82300 159.41200 122.76700 1.000 79.99000 174 ARG G O 1
ATOM 12059 N N . ASP G 4 175 ? 158.19600 161.36400 121.83200 1.000 85.23000 175 ASP G N 1
ATOM 12060 C CA . ASP G 4 175 ? 156.83300 161.27100 122.34600 1.000 85.23000 175 ASP G CA 1
ATOM 12061 C C . ASP G 4 175 ? 156.02200 160.22100 121.59700 1.000 85.23000 175 ASP G C 1
ATOM 12062 O O . ASP G 4 175 ? 155.19500 159.52600 122.20000 1.000 85.23000 175 ASP G O 1
ATOM 12067 N N . THR G 4 176 ? 156.24400 160.08400 120.28900 1.000 88.33000 176 THR G N 1
ATOM 12068 C CA . THR G 4 176 ? 155.41700 159.19400 119.48000 1.000 88.33000 176 THR G CA 1
ATOM 12069 C C . THR G 4 176 ? 155.61800 157.72400 119.82400 1.000 88.33000 176 THR G C 1
ATOM 12070 O O . THR G 4 176 ? 154.80600 156.88800 119.41800 1.000 88.33000 176 THR G O 1
ATOM 12074 N N . VAL G 4 177 ? 156.68100 157.38600 120.56000 1.000 93.22000 177 VAL G N 1
ATOM 12075 C CA . VAL G 4 177 ? 156.92300 155.99400 120.91800 1.000 93.22000 177 VAL G CA 1
ATOM 12076 C C . VAL G 4 177 ? 155.87600 155.53000 121.92300 1.000 93.22000 177 VAL G C 1
ATOM 12077 O O . VAL G 4 177 ? 155.60100 156.20400 122.92500 1.000 93.22000 177 VAL G O 1
ATOM 12081 N N . LYS G 4 178 ? 155.29000 154.36600 121.65800 1.000 103.78000 178 LYS G N 1
ATOM 12082 C CA . LYS G 4 178 ? 154.26300 153.81100 122.52300 1.000 103.78000 178 LYS G CA 1
ATOM 12083 C C . LYS G 4 178 ? 154.87800 153.24600 123.80100 1.000 103.78000 178 LYS G C 1
ATOM 12084 O O . LYS G 4 178 ? 156.09400 153.09800 123.93100 1.000 103.78000 178 LYS G O 1
ATOM 12090 N N . VAL G 4 179 ? 154.01000 152.93200 124.76000 1.000 110.78000 179 VAL G N 1
ATOM 12091 C CA . VAL G 4 179 ? 154.42200 152.38800 126.04700 1.000 110.78000 179 VAL G CA 1
ATOM 12092 C C . VAL G 4 179 ? 153.47100 151.26200 126.42600 1.000 110.78000 179 VAL G C 1
ATOM 12093 O O . VAL G 4 179 ? 152.26200 151.34400 126.18400 1.000 110.78000 179 VAL G O 1
ATOM 12097 N N . VAL G 4 180 ? 154.02300 150.19400 126.99900 1.000 118.73000 180 VAL G N 1
ATOM 12098 C CA . VAL G 4 180 ? 153.24700 149.04000 127.42400 1.000 118.73000 180 VAL G CA 1
ATOM 12099 C C . VAL G 4 180 ? 153.13700 148.96500 128.94400 1.000 118.73000 180 VAL G C 1
ATOM 12100 O O . VAL G 4 180 ? 152.12800 148.49000 129.47200 1.000 118.73000 180 VAL G O 1
ATOM 12104 N N . GLY G 4 181 ? 154.15300 149.43900 129.66100 1.000 132.47000 181 GLY G N 1
ATOM 12105 C CA . GLY G 4 181 ? 154.15800 149.36200 131.10800 1.000 132.47000 181 GLY G CA 1
ATOM 12106 C C . GLY G 4 181 ? 153.23800 150.36300 131.77500 1.000 132.47000 181 GLY G C 1
ATOM 12107 O O . GLY G 4 181 ? 152.39900 150.98500 131.11600 1.000 132.47000 181 GLY G O 1
ATOM 12108 N N . ARG G 4 182 ? 153.38400 150.52600 133.08800 1.000 147.90000 182 ARG G N 1
ATOM 12109 C CA . ARG G 4 182 ? 152.54200 151.42900 133.85600 1.000 147.90000 182 ARG G CA 1
ATOM 12110 C C . ARG G 4 182 ? 153.10700 152.84100 133.79600 1.000 147.90000 182 ARG G C 1
ATOM 12111 O O . ARG G 4 182 ? 154.28600 153.05900 134.09400 1.000 147.90000 182 ARG G O 1
ATOM 12119 N N . LYS G 4 183 ? 152.26200 153.79900 133.41400 1.000 139.42000 183 LYS G N 1
ATOM 12120 C CA . LYS G 4 183 ? 152.67700 155.19500 133.35700 1.000 139.42000 183 LYS G CA 1
ATOM 12121 C C . LYS G 4 183 ? 152.79400 155.77000 134.76000 1.000 139.42000 183 LYS G C 1
ATOM 12122 O O . LYS G 4 183 ? 151.81300 156.27100 135.31700 1.000 139.42000 183 LYS G O 1
ATOM 12128 N N . GLU G 4 184 ? 153.98900 155.70200 135.34300 1.000 126.01000 184 GLU G N 1
ATOM 12129 C CA . GLU G 4 184 ? 154.21200 156.19200 136.69800 1.000 126.01000 184 GLU G CA 1
ATOM 12130 C C . GLU G 4 184 ? 155.41000 157.11400 136.84600 1.000 126.01000 184 GLU G C 1
ATOM 12131 O O . GLU G 4 184 ? 155.40300 157.95300 137.75300 1.000 126.01000 184 GLU G O 1
ATOM 12137 N N . PHE G 4 185 ? 156.42900 157.00000 135.99900 1.000 98.29000 185 PHE G N 1
ATOM 12138 C CA . PHE G 4 185 ? 157.65000 157.78700 136.12200 1.000 98.29000 185 PHE G CA 1
ATOM 12139 C C . PHE G 4 185 ? 157.97400 158.48800 134.81400 1.000 98.29000 185 PHE G C 1
ATOM 12140 O O . PHE G 4 185 ? 159.12900 158.53000 134.38200 1.000 98.29000 185 PHE G O 1
ATOM 12148 N N . LEU G 4 186 ? 156.96500 159.05600 134.16100 1.000 87.29000 186 LEU G N 1
ATOM 12149 C CA . LEU G 4 186 ? 157.14100 159.71800 132.87600 1.000 87.29000 186 LEU G CA 1
ATOM 12150 C C . LEU G 4 186 ? 156.88800 161.21300 133.01200 1.000 87.29000 186 LEU G C 1
ATOM 12151 O O . LEU G 4 186 ? 155.92700 161.63400 133.66200 1.000 87.29000 186 LEU G O 1
ATOM 12156 N N . GLU G 4 187 ? 157.75600 162.01000 132.39300 1.000 75.42000 187 GLU G N 1
ATOM 12157 C CA . GLU G 4 187 ? 157.59900 163.45600 132.34200 1.000 75.42000 187 GLU G CA 1
ATOM 12158 C C . GLU G 4 187 ? 157.70900 163.92500 130.90000 1.000 75.42000 187 GLU G C 1
ATOM 12159 O O . GLU G 4 187 ? 158.33300 163.26600 130.06600 1.000 75.42000 187 GLU G O 1
ATOM 12165 N N . TYR G 4 188 ? 157.10200 165.07100 130.61300 1.000 74.06000 188 TYR G N 1
ATOM 12166 C CA . TYR G 4 188 ? 157.07800 165.63500 129.26900 1.000 74.06000 188 TYR G CA 1
ATOM 12167 C C . TYR G 4 188 ? 157.93600 166.89200 129.22500 1.000 74.06000 188 TYR G C 1
ATOM 12168 O O . TYR G 4 188 ? 157.79200 167.77700 130.07600 1.000 74.06000 188 TYR G O 1
ATOM 12177 N N . VAL G 4 189 ? 158.83000 166.97000 128.23400 1.000 75.04000 189 VAL G N 1
ATOM 12178 C CA . VAL G 4 189 ? 159.65800 168.14800 128.02300 1.000 75.04000 189 VAL G CA 1
ATOM 12179 C C . VAL G 4 189 ? 159.59100 168.53700 126.55400 1.000 75.04000 189 VAL G C 1
ATOM 12180 O O . VAL G 4 189 ? 159.14300 167.76900 125.70100 1.000 75.04000 189 VAL G O 1
ATOM 12184 N N . THR G 4 190 ? 160.04900 169.75200 126.26400 1.000 71.23000 190 THR G N 1
ATOM 12185 C CA . THR G 4 190 ? 160.09800 170.27600 124.90700 1.000 71.23000 190 THR G CA 1
ATOM 12186 C C . THR G 4 190 ? 161.54400 170.59100 124.55300 1.000 71.23000 190 THR G C 1
ATOM 12187 O O . THR G 4 190 ? 162.20800 171.35800 125.25900 1.000 71.23000 190 THR G O 1
ATOM 12191 N N . PHE G 4 191 ? 162.03000 169.99800 123.46500 1.000 70.75000 191 PHE G N 1
ATOM 12192 C CA . PHE G 4 191 ? 163.36600 170.23500 122.94300 1.000 70.75000 191 PHE G CA 1
ATOM 12193 C C . PHE G 4 191 ? 163.25900 170.86100 121.55700 1.000 70.75000 191 PHE G C 1
ATOM 12194 O O . PHE G 4 191 ? 162.16400 171.09700 121.03800 1.000 70.75000 191 PHE G O 1
ATOM 12202 N N . TRP G 4 192 ? 164.41500 171.11900 120.95200 1.000 71.59000 192 TRP G N 1
ATOM 12203 C CA . TRP G 4 192 ? 164.48600 171.77800 119.65900 1.000 71.59000 192 TRP G CA 1
ATOM 12204 C C . TRP G 4 192 ? 165.36700 170.97800 118.71300 1.000 71.59000 192 TRP G C 1
ATOM 12205 O O . TRP G 4 192 ? 166.25200 170.23400 119.14200 1.000 71.59000 192 TRP G O 1
ATOM 12216 N N . GLU G 4 193 ? 165.11100 171.14000 117.41800 1.000 92.49000 193 GLU G N 1
ATOM 12217 C CA . GLU G 4 193 ? 165.93000 170.51200 116.39600 1.000 92.49000 193 GLU G CA 1
ATOM 12218 C C . GLU G 4 193 ? 167.21300 171.31300 116.19100 1.000 92.49000 193 GLU G C 1
ATOM 12219 O O . GLU G 4 193 ? 167.48300 172.30200 116.87800 1.000 92.49000 193 GLU G O 1
ATOM 12225 N N . GLU G 4 194 ? 168.02200 170.88000 115.22400 1.000 84.62000 194 GLU G N 1
ATOM 12226 C CA . GLU G 4 194 ? 169.27800 171.55900 114.93400 1.000 84.62000 194 GLU G CA 1
ATOM 12227 C C . GLU G 4 194 ? 169.07900 172.88900 114.22200 1.000 84.62000 194 GLU G C 1
ATOM 12228 O O . GLU G 4 194 ? 170.03700 173.66800 114.12000 1.000 84.62000 194 GLU G O 1
ATOM 12234 N N . ASN G 4 195 ? 167.86400 173.17700 113.74300 1.000 82.44000 195 ASN G N 1
ATOM 12235 C CA . ASN G 4 195 ? 167.60600 174.44800 113.07400 1.000 82.44000 195 ASN G CA 1
ATOM 12236 C C . ASN G 4 195 ? 167.90300 175.63100 113.98400 1.000 82.44000 195 ASN G C 1
ATOM 12237 O O . ASN G 4 195 ? 168.23100 176.72100 113.50000 1.000 82.44000 195 ASN G O 1
ATOM 12242 N N . GLY G 4 196 ? 167.81100 175.43700 115.29700 1.000 64.39000 196 GLY G N 1
ATOM 12243 C CA . GLY G 4 196 ? 168.11700 176.48600 116.24800 1.000 64.39000 196 GLY G CA 1
ATOM 12244 C C . GLY G 4 196 ? 169.58800 176.79500 116.41400 1.000 64.39000 196 GLY G C 1
ATOM 12245 O O . GLY G 4 196 ? 169.93000 177.67900 117.20400 1.000 64.39000 196 GLY G O 1
ATOM 12246 N N . TYR G 4 197 ? 170.47100 176.08900 115.70000 1.000 64.29000 197 TYR G N 1
ATOM 12247 C CA . TYR G 4 197 ? 171.89900 176.36400 115.80900 1.000 64.29000 197 TYR G CA 1
ATOM 12248 C C . TYR G 4 197 ? 172.26700 177.76300 115.32900 1.000 64.29000 197 TYR G C 1
ATOM 12249 O O . TYR G 4 197 ? 173.32200 178.27400 115.71000 1.000 64.29000 197 TYR G O 1
ATOM 12258 N N . ILE G 4 198 ? 171.42500 178.39100 114.51100 1.000 65.74000 198 ILE G N 1
ATOM 12259 C CA . ILE G 4 198 ? 171.71100 179.70300 113.94300 1.000 65.74000 198 ILE G CA 1
ATOM 12260 C C . ILE G 4 198 ? 171.11300 180.78300 114.83500 1.000 65.74000 198 ILE G C 1
ATOM 12261 O O . ILE G 4 198 ? 169.99400 180.64600 115.34300 1.000 65.74000 198 ILE G O 1
ATOM 12266 N N . TRP G 4 199 ? 171.86100 181.86600 115.03500 1.000 68.65000 199 TRP G N 1
ATOM 12267 C CA . TRP G 4 199 ? 171.38300 182.96700 115.85800 1.000 68.65000 199 TRP G CA 1
ATOM 12268 C C . TRP G 4 199 ? 170.19000 183.65800 115.19800 1.000 68.65000 199 TRP G C 1
ATOM 12269 O O . TRP G 4 199 ? 169.95300 183.54100 113.99100 1.000 68.65000 199 TRP G O 1
ATOM 12280 N N . GLY G 4 200 ? 169.43800 184.39100 116.01400 1.000 79.90000 200 GLY G N 1
ATOM 12281 C CA . GLY G 4 200 ? 168.28800 185.12600 115.51700 1.000 79.90000 200 GLY G CA 1
ATOM 12282 C C . GLY G 4 200 ? 167.21100 184.24700 114.92400 1.000 79.90000 200 GLY G C 1
ATOM 12283 O O . GLY G 4 200 ? 166.49400 184.68100 114.01900 1.000 79.90000 200 GLY G O 1
ATOM 12284 N N . LYS G 4 201 ? 167.08200 183.01400 115.41300 1.000 78.69000 201 LYS G N 1
ATOM 12285 C CA . LYS G 4 201 ? 166.11600 182.07400 114.87000 1.000 78.69000 201 LYS G CA 1
ATOM 12286 C C . LYS G 4 201 ? 165.82800 181.01800 115.92300 1.000 78.69000 201 LYS G C 1
ATOM 12287 O O . LYS G 4 201 ? 166.74500 180.55000 116.60600 1.000 78.69000 201 LYS G O 1
ATOM 12293 N N . GLU G 4 202 ? 164.56000 180.64400 116.04900 1.000 91.74000 202 GLU G N 1
ATOM 12294 C CA . GLU G 4 202 ? 164.12200 179.68400 117.05100 1.000 91.74000 202 GLU G CA 1
ATOM 12295 C C . GLU G 4 202 ? 163.90300 178.32200 116.41000 1.000 91.74000 202 GLU G C 1
ATOM 12296 O O . GLU G 4 202 ? 163.29100 178.21400 115.34400 1.000 91.74000 202 GLU G O 1
ATOM 12302 N N . GLY G 4 203 ? 164.40400 177.28000 117.06700 1.000 93.53000 203 GLY G N 1
ATOM 12303 C CA . GLY G 4 203 ? 164.27200 175.93500 116.55000 1.000 93.53000 203 GLY G CA 1
ATOM 12304 C C . GLY G 4 203 ? 162.85700 175.40100 116.67300 1.000 93.53000 203 GLY G C 1
ATOM 12305 O O . GLY G 4 203 ? 162.01200 175.91900 117.40300 1.000 93.53000 203 GLY G O 1
ATOM 12306 N N . SER G 4 204 ? 162.60200 174.32800 115.92600 1.000 84.79000 204 SER G N 1
ATOM 12307 C CA . SER G 4 204 ? 161.29000 173.70900 115.93300 1.000 84.79000 204 SER G CA 1
ATOM 12308 C C . SER G 4 204 ? 161.02700 173.03000 117.27800 1.000 84.79000 204 SER G C 1
ATOM 12309 O O . SER G 4 204 ? 161.94600 172.50300 117.90900 1.000 84.79000 204 SER G O 1
ATOM 12312 N N . PRO G 4 205 ? 159.77700 173.02900 117.74100 1.000 79.66000 205 PRO G N 1
ATOM 12313 C CA . PRO G 4 205 ? 159.46700 172.36900 119.01500 1.000 79.66000 205 PRO G CA 1
ATOM 12314 C C . PRO G 4 205 ? 159.16400 170.88800 118.84800 1.000 79.66000 205 PRO G C 1
ATOM 12315 O O . PRO G 4 205 ? 158.31300 170.51100 118.03400 1.000 79.66000 205 PRO G O 1
ATOM 12319 N N . VAL G 4 206 ? 159.85300 170.04100 119.60800 1.000 78.16000 206 VAL G N 1
ATOM 12320 C CA . VAL G 4 206 ? 159.65900 168.59600 119.56200 1.000 78.16000 206 VAL G CA 1
ATOM 12321 C C . VAL G 4 206 ? 159.44300 168.09100 120.98100 1.000 78.16000 206 VAL G C 1
ATOM 12322 O O . VAL G 4 206 ? 160.21600 168.41800 121.88500 1.000 78.16000 206 VAL G O 1
ATOM 12326 N N . ARG G 4 207 ? 158.40000 167.28900 121.17600 1.000 87.97000 207 ARG G N 1
ATOM 12327 C CA . ARG G 4 207 ? 158.10800 166.75100 122.49600 1.000 87.97000 207 ARG G CA 1
ATOM 12328 C C . ARG G 4 207 ? 158.98800 165.54300 122.79400 1.000 87.97000 207 ARG G C 1
ATOM 12329 O O . ARG G 4 207 ? 159.34500 164.77000 121.90200 1.000 87.97000 207 ARG G O 1
ATOM 12337 N N . TYR G 4 208 ? 159.33500 165.38700 124.07100 1.000 81.53000 208 TYR G N 1
ATOM 12338 C CA . TYR G 4 208 ? 160.17900 164.28700 124.51200 1.000 81.53000 208 TYR G CA 1
ATOM 12339 C C . TYR G 4 208 ? 159.66100 163.76500 125.84400 1.000 81.53000 208 TYR G C 1
ATOM 12340 O O . TYR G 4 208 ? 159.10600 164.51900 126.65200 1.000 81.53000 208 TYR G O 1
ATOM 12349 N N . ILE G 4 209 ? 159.86100 162.46800 126.06900 1.000 73.69000 209 ILE G N 1
ATOM 12350 C CA . ILE G 4 209 ? 159.41600 161.78500 127.28000 1.000 73.69000 209 ILE G CA 1
ATOM 12351 C C . ILE G 4 209 ? 160.64300 161.36900 128.07500 1.000 73.69000 209 ILE G C 1
ATOM 12352 O O . ILE G 4 209 ? 161.56400 160.74400 127.53300 1.000 73.69000 209 ILE G O 1
ATOM 12357 N N . LEU G 4 210 ? 160.65300 161.70900 129.36100 1.000 69.19000 210 LEU G N 1
ATOM 12358 C CA . LEU G 4 210 ? 161.77000 161.41800 130.24800 1.000 69.19000 210 LEU G CA 1
ATOM 12359 C C . LEU G 4 210 ? 161.33100 160.44400 131.32800 1.000 69.19000 210 LEU G C 1
ATOM 12360 O O . LEU G 4 210 ? 160.36000 160.72600 132.04900 1.000 69.19000 210 LEU G O 1
ATOM 12365 N N . PRO G 4 211 ? 161.99000 159.28900 131.46300 1.000 70.71000 211 PRO G N 1
ATOM 12366 C CA . PRO G 4 211 ? 161.72300 158.35900 132.58400 1.000 70.71000 211 PRO G CA 1
ATOM 12367 C C . PRO G 4 211 ? 162.49700 158.74700 133.84100 1.000 70.71000 211 PRO G C 1
ATOM 12368 O O . PRO G 4 211 ? 163.50200 158.15200 134.22300 1.000 70.71000 211 PRO G O 1
ATOM 12372 N N . ILE G 4 212 ? 162.00800 159.79100 134.51700 1.000 71.90000 212 ILE G N 1
ATOM 12373 C CA . ILE G 4 212 ? 162.72400 160.41200 135.62200 1.000 71.90000 212 ILE G CA 1
ATOM 12374 C C . ILE G 4 212 ? 161.76700 160.64100 136.78600 1.000 71.90000 212 ILE G C 1
ATOM 12375 O O . ILE G 4 212 ? 160.58800 160.95300 136.60100 1.000 71.90000 212 ILE G O 1
ATOM 12380 N N . THR G 4 213 ? 162.28900 160.46100 137.99700 1.000 78.59000 213 THR G N 1
ATOM 12381 C CA . THR G 4 213 ? 161.59400 160.84000 139.22100 1.000 78.59000 213 THR G CA 1
ATOM 12382 C C . THR G 4 213 ? 161.96100 162.27600 139.57200 1.000 78.59000 213 THR G C 1
ATOM 12383 O O . THR G 4 213 ? 163.14100 162.64100 139.55000 1.000 78.59000 213 THR G O 1
ATOM 12387 N N . THR G 4 214 ? 160.94800 163.08600 139.89000 1.000 83.50000 214 THR G N 1
ATOM 12388 C CA . THR G 4 214 ? 161.17000 164.52100 140.04600 1.000 83.50000 214 THR G CA 1
ATOM 12389 C C . THR G 4 214 ? 161.98900 164.84100 141.29500 1.000 83.50000 214 THR G C 1
ATOM 12390 O O . THR G 4 214 ? 162.85100 165.72900 141.26300 1.000 83.50000 214 THR G O 1
ATOM 12394 N N . TYR G 4 215 ? 161.74200 164.13600 142.39800 1.000 88.80000 215 TYR G N 1
ATOM 12395 C CA . TYR G 4 215 ? 162.42400 164.46900 143.64500 1.000 88.80000 215 TYR G CA 1
ATOM 12396 C C . TYR G 4 215 ? 162.48000 163.26100 144.57100 1.000 88.80000 215 TYR G C 1
ATOM 12397 O O . TYR G 4 215 ? 161.43500 162.78800 145.03500 1.000 88.80000 215 TYR G O 1
ATOM 12406 N N . PRO G 4 216 ? 163.67400 162.73300 144.86800 1.000 70.36000 216 PRO G N 1
ATOM 12407 C CA . PRO G 4 216 ? 164.99400 163.16200 144.38500 1.000 70.36000 216 PRO G CA 1
ATOM 12408 C C . PRO G 4 216 ? 165.24200 162.72400 142.94600 1.000 70.36000 216 PRO G C 1
ATOM 12409 O O . PRO G 4 216 ? 164.54300 161.85900 142.42200 1.000 70.36000 216 PRO G O 1
ATOM 12413 N N . LEU G 4 217 ? 166.23200 163.31500 142.28600 1.000 63.04000 217 LEU G N 1
ATOM 12414 C CA . LEU G 4 217 ? 166.47500 163.03300 140.87900 1.000 63.04000 217 LEU G CA 1
ATOM 12415 C C . LEU G 4 217 ? 167.11900 161.66100 140.71800 1.000 63.04000 217 LEU G C 1
ATOM 12416 O O . LEU G 4 217 ? 168.10500 161.34200 141.39100 1.000 63.04000 217 LEU G O 1
ATOM 12421 N N . ALA G 4 218 ? 166.56300 160.85000 139.82100 1.000 68.75000 218 ALA G N 1
ATOM 12422 C CA . ALA G 4 218 ? 167.05700 159.49900 139.58100 1.000 68.75000 218 ALA G CA 1
ATOM 12423 C C . ALA G 4 218 ? 166.51000 159.02100 138.24300 1.000 68.75000 218 ALA G C 1
ATOM 12424 O O . ALA G 4 218 ? 165.68700 159.68900 137.61300 1.000 68.75000 218 ALA G O 1
ATOM 12426 N N . SER G 4 219 ? 166.97900 157.85000 137.82000 1.000 77.86000 219 SER G N 1
ATOM 12427 C CA . SER G 4 219 ? 166.57700 157.24300 136.56000 1.000 77.86000 219 SER G CA 1
ATOM 12428 C C . SER G 4 219 ? 165.93500 155.88700 136.81900 1.000 77.86000 219 SER G C 1
ATOM 12429 O O . SER G 4 219 ? 166.36900 155.14400 137.70300 1.000 77.86000 219 SER G O 1
ATOM 12432 N N . LYS G 4 220 ? 164.90000 155.57000 136.04300 1.000 81.50000 220 LYS G N 1
ATOM 12433 C CA . LYS G 4 220 ? 164.16700 154.32100 136.17800 1.000 81.50000 220 LYS G CA 1
ATOM 12434 C C . LYS G 4 220 ? 163.98100 153.68600 134.80900 1.000 81.50000 220 LYS G C 1
ATOM 12435 O O . LYS G 4 220 ? 164.02100 154.35600 133.77600 1.000 81.50000 220 LYS G O 1
ATOM 12441 N N . GLU G 4 221 ? 163.77500 152.37100 134.81200 1.000 79.76000 221 GLU G N 1
ATOM 12442 C CA . GLU G 4 221 ? 163.63300 151.60200 133.58800 1.000 79.76000 221 GLU G CA 1
ATOM 12443 C C . GLU G 4 221 ? 162.18400 151.59900 133.10900 1.000 79.76000 221 GLU G C 1
ATOM 12444 O O . GLU G 4 221 ? 161.24500 151.50600 133.90400 1.000 79.76000 221 GLU G O 1
ATOM 12450 N N . VAL G 4 222 ? 162.01300 151.70600 131.79300 1.000 88.71000 222 VAL G N 1
ATOM 12451 C CA . VAL G 4 222 ? 160.69800 151.68900 131.16200 1.000 88.71000 222 VAL G CA 1
ATOM 12452 C C . VAL G 4 222 ? 160.73800 150.72700 129.98100 1.000 88.71000 222 VAL G C 1
ATOM 12453 O O . VAL G 4 222 ? 161.70200 150.71000 129.21300 1.000 88.71000 222 VAL G O 1
ATOM 12457 N N . GLU G 4 223 ? 159.68800 149.92000 129.84500 1.000 101.77000 223 GLU G N 1
ATOM 12458 C CA . GLU G 4 223 ? 159.57600 148.94600 128.76700 1.000 101.77000 223 GLU G CA 1
ATOM 12459 C C . GLU G 4 223 ? 158.80200 149.55200 127.60400 1.000 101.77000 223 GLU G C 1
ATOM 12460 O O . GLU G 4 223 ? 157.69000 150.06000 127.78800 1.000 101.77000 223 GLU G O 1
ATOM 12466 N N . VAL G 4 224 ? 159.38900 149.49400 126.40900 1.000 110.48000 224 VAL G N 1
ATOM 12467 C CA . VAL G 4 224 ? 158.76700 150.03200 125.20700 1.000 110.48000 224 VAL G CA 1
ATOM 12468 C C . VAL G 4 224 ? 158.87100 149.01200 124.08100 1.000 110.48000 224 VAL G C 1
ATOM 12469 O O . VAL G 4 224 ? 159.77300 148.16800 124.05800 1.000 110.48000 224 VAL G O 1
ATOM 12473 N N . GLU G 4 225 ? 157.92100 149.09200 123.14700 1.000 126.22000 225 GLU G N 1
ATOM 12474 C CA . GLU G 4 225 ? 157.95300 148.25400 121.95100 1.000 126.22000 225 GLU G CA 1
ATOM 12475 C C . GLU G 4 225 ? 158.82700 148.88000 120.86900 1.000 126.22000 225 GLU G C 1
ATOM 12476 O O . GLU G 4 225 ? 159.82500 148.29100 120.44100 1.000 126.22000 225 GLU G O 1
ATOM 12482 N N . ALA G 4 226 ? 158.44800 150.07800 120.41000 1.000 119.02000 226 ALA G N 1
ATOM 12483 C CA . ALA G 4 226 ? 159.19400 150.85200 119.42400 1.000 119.02000 226 ALA G CA 1
ATOM 12484 C C . ALA G 4 226 ? 159.34800 150.12400 118.09100 1.000 119.02000 226 ALA G C 1
ATOM 12485 O O . ALA G 4 226 ? 158.83800 149.01400 117.91300 1.000 119.02000 226 ALA G O 1
ATOM 12487 N N . LYS G 4 227 ? 160.03800 150.75800 117.14600 1.000 98.88000 227 LYS G N 1
ATOM 12488 C CA . LYS G 4 227 ? 160.31100 150.18400 115.83600 1.000 98.88000 227 LYS G CA 1
ATOM 12489 C C . LYS G 4 227 ? 161.79800 150.00000 115.58000 1.000 98.88000 227 LYS G C 1
ATOM 12490 O O . LYS G 4 227 ? 162.20500 149.00600 114.96900 1.000 98.88000 227 LYS G O 1
ATOM 12496 N N . GLU G 4 228 ? 162.62400 150.94300 116.02400 1.000 92.60000 228 GLU G N 1
ATOM 12497 C CA . GLU G 4 228 ? 164.07000 150.87700 115.86200 1.000 92.60000 228 GLU G CA 1
ATOM 12498 C C . GLU G 4 228 ? 164.73300 150.96100 117.22900 1.000 92.60000 228 GLU G C 1
ATOM 12499 O O . GLU G 4 228 ? 164.50800 151.92200 117.97300 1.000 92.60000 228 GLU G O 1
ATOM 12505 N N . ALA G 4 229 ? 165.55200 149.96300 117.55800 1.000 90.34000 229 ALA G N 1
ATOM 12506 C CA . ALA G 4 229 ? 166.29900 149.99600 118.81300 1.000 90.34000 229 ALA G CA 1
ATOM 12507 C C . ALA G 4 229 ? 167.66200 149.37100 118.58300 1.000 90.34000 229 ALA G C 1
ATOM 12508 O O . ALA G 4 229 ? 167.75300 148.24500 118.08400 1.000 90.34000 229 ALA G O 1
ATOM 12510 N N . TYR G 4 230 ? 168.71800 150.09100 118.94600 1.000 88.27000 230 TYR G N 1
ATOM 12511 C CA . TYR G 4 230 ? 170.07300 149.57900 118.80300 1.000 88.27000 230 TYR G CA 1
ATOM 12512 C C . TYR G 4 230 ? 170.55000 148.98700 120.12100 1.000 88.27000 230 TYR G C 1
ATOM 12513 O O . TYR G 4 230 ? 170.43300 149.61800 121.17500 1.000 88.27000 230 TYR G O 1
ATOM 12522 N N . GLU G 4 231 ? 171.08600 147.77200 120.05000 1.000 99.95000 231 GLU G N 1
ATOM 12523 C CA . GLU G 4 231 ? 171.66700 147.10900 121.21100 1.000 99.95000 231 GLU G CA 1
ATOM 12524 C C . GLU G 4 231 ? 173.12300 147.54700 121.32900 1.000 99.95000 231 GLU G C 1
ATOM 12525 O O . GLU G 4 231 ? 173.94400 147.23700 120.46100 1.000 99.95000 231 GLU G O 1
ATOM 12531 N N . VAL G 4 232 ? 173.44300 148.27200 122.40100 1.000 81.93000 232 VAL G N 1
ATOM 12532 C CA . VAL G 4 232 ? 174.78100 148.81800 122.58600 1.000 81.93000 232 VAL G CA 1
ATOM 12533 C C . VAL G 4 232 ? 175.42300 148.20300 123.82300 1.000 81.93000 232 VAL G C 1
ATOM 12534 O O . VAL G 4 232 ? 176.24700 148.83300 124.49100 1.000 81.93000 232 VAL G O 1
ATOM 12538 N N . GLY G 4 233 ? 175.05600 146.95800 124.12500 1.000 82.81000 233 GLY G N 1
ATOM 12539 C CA . GLY G 4 233 ? 175.62100 146.26700 125.26800 1.000 82.81000 233 GLY G CA 1
ATOM 12540 C C . GLY G 4 233 ? 174.59000 145.83500 126.28900 1.000 82.81000 233 GLY G C 1
ATOM 12541 O O . GLY G 4 233 ? 174.88900 145.75000 127.48400 1.000 82.81000 233 GLY G O 1
ATOM 12542 N N . GLY G 4 234 ? 173.37200 145.56000 125.83300 1.000 97.27000 234 GLY G N 1
ATOM 12543 C CA . GLY G 4 234 ? 172.30800 145.14400 126.72600 1.000 97.27000 234 GLY G CA 1
ATOM 12544 C C . GLY G 4 234 ? 171.34700 146.26900 127.04300 1.000 97.27000 234 GLY G C 1
ATOM 12545 O O . GLY G 4 234 ? 170.13100 146.06300 127.10900 1.000 97.27000 234 GLY G O 1
ATOM 12546 N N . GLU G 4 235 ? 171.88400 147.47300 127.23600 1.000 109.14000 235 GLU G N 1
ATOM 12547 C CA . GLU G 4 235 ? 171.06600 148.65900 127.48800 1.000 109.14000 235 GLU G CA 1
ATOM 12548 C C . GLU G 4 235 ? 170.59600 149.19900 126.14200 1.000 109.14000 235 GLU G C 1
ATOM 12549 O O . GLU G 4 235 ? 171.22100 150.05900 125.52100 1.000 109.14000 235 GLU G O 1
ATOM 12555 N N . TYR G 4 236 ? 169.46500 148.66300 125.68000 1.000 103.21000 236 TYR G N 1
ATOM 12556 C CA . TYR G 4 236 ? 168.92500 149.05700 124.38700 1.000 103.21000 236 TYR G CA 1
ATOM 12557 C C . TYR G 4 236 ? 168.61400 150.54900 124.35800 1.000 103.21000 236 TYR G C 1
ATOM 12558 O O . TYR G 4 236 ? 168.05600 151.10300 125.30900 1.000 103.21000 236 TYR G O 1
ATOM 12567 N N . VAL G 4 237 ? 168.98000 151.19600 123.25600 1.000 84.32000 237 VAL G N 1
ATOM 12568 C CA . VAL G 4 237 ? 168.72700 152.61400 123.04000 1.000 84.32000 237 VAL G CA 1
ATOM 12569 C C . VAL G 4 237 ? 167.59700 152.74100 122.02900 1.000 84.32000 237 VAL G C 1
ATOM 12570 O O . VAL G 4 237 ? 167.65000 152.14100 120.95100 1.000 84.32000 237 VAL G O 1
ATOM 12574 N N . VAL G 4 238 ? 166.57900 153.52200 122.37600 1.000 83.41000 238 VAL G N 1
ATOM 12575 C CA . VAL G 4 238 ? 165.38300 153.67100 121.55600 1.000 83.41000 238 VAL G CA 1
ATOM 12576 C C . VAL G 4 238 ? 165.41700 155.02400 120.86500 1.000 83.41000 238 VAL G C 1
ATOM 12577 O O . VAL G 4 238 ? 165.68200 156.05500 121.49600 1.000 83.41000 238 VAL G O 1
ATOM 12581 N N . PHE G 4 239 ? 165.15200 155.02200 119.55900 1.000 86.54000 239 PHE G N 1
ATOM 12582 C CA . PHE G 4 239 ? 165.13300 156.24800 118.77200 1.000 86.54000 239 PHE G CA 1
ATOM 12583 C C . PHE G 4 239 ? 163.80100 156.53500 118.09900 1.000 86.54000 239 PHE G C 1
ATOM 12584 O O . PHE G 4 239 ? 163.46200 157.71400 117.93600 1.000 86.54000 239 PHE G O 1
ATOM 12592 N N . SER G 4 240 ? 163.03800 155.52000 117.71100 1.000 90.84000 240 SER G N 1
ATOM 12593 C CA . SER G 4 240 ? 161.74000 155.72700 117.08000 1.000 90.84000 240 SER G CA 1
ATOM 12594 C C . SER G 4 240 ? 160.88900 154.46200 117.15600 1.000 90.84000 240 SER G C 1
ATOM 12595 O O . SER G 4 240 ? 161.41000 153.34500 117.12200 1.000 90.84000 240 SER G O 1
ATOM 12598 N N . MET H 3 1 ? 193.39200 173.12100 243.03900 1.000 106.96000 1 MET E N 1
ATOM 12599 C CA . MET H 3 1 ? 194.23500 172.39700 242.05800 1.000 106.96000 1 MET E CA 1
ATOM 12600 C C . MET H 3 1 ? 195.66900 172.27400 242.55500 1.000 106.96000 1 MET E C 1
ATOM 12601 O O . MET H 3 1 ? 196.22700 173.21500 243.11700 1.000 106.96000 1 MET E O 1
ATOM 12606 N N . ILE H 3 2 ? 196.25900 171.10400 242.34400 1.000 97.26000 2 ILE E N 1
ATOM 12607 C CA . ILE H 3 2 ? 197.64000 170.82700 242.71000 1.000 97.26000 2 ILE E CA 1
ATOM 12608 C C . ILE H 3 2 ? 198.41200 170.56800 241.42600 1.000 97.26000 2 ILE E C 1
ATOM 12609 O O . ILE H 3 2 ? 198.15000 169.58700 240.72000 1.000 97.26000 2 ILE E O 1
ATOM 12614 N N . SER H 3 3 ? 199.36400 171.44300 241.12400 1.000 106.63000 3 SER E N 1
ATOM 12615 C CA . SER H 3 3 ? 200.23500 171.28600 239.96900 1.000 106.63000 3 SER E CA 1
ATOM 12616 C C . SER H 3 3 ? 201.67000 171.13400 240.45000 1.000 106.63000 3 SER E C 1
ATOM 12617 O O . SER H 3 3 ? 202.01800 171.55200 241.55500 1.000 106.63000 3 SER E O 1
ATOM 12620 N N . GLY H 3 4 ? 202.50600 170.52000 239.61900 1.000 97.35000 4 GLY E N 1
ATOM 12621 C CA . GLY H 3 4 ? 203.88100 170.29300 240.02100 1.000 97.35000 4 GLY E CA 1
ATOM 12622 C C . GLY H 3 4 ? 204.79300 170.04300 238.84700 1.000 97.35000 4 GLY E C 1
ATOM 12623 O O . GLY H 3 4 ? 204.36700 169.55100 237.79700 1.000 97.35000 4 GLY E O 1
ATOM 12624 N N . SER H 3 5 ? 206.06600 170.38100 239.03800 1.000 100.18000 5 SER E N 1
ATOM 12625 C CA . SER H 3 5 ? 207.13900 170.05900 238.11000 1.000 100.18000 5 SER E CA 1
ATOM 12626 C C . SER H 3 5 ? 208.28300 169.42900 238.89100 1.000 100.18000 5 SER E C 1
ATOM 12627 O O . SER H 3 5 ? 208.57800 169.84300 240.01600 1.000 100.18000 5 SER E O 1
ATOM 12630 N N . VAL H 3 6 ? 208.92000 168.42300 238.29500 1.000 99.31000 6 VAL E N 1
ATOM 12631 C CA . VAL H 3 6 ? 209.93500 167.63700 238.98300 1.000 99.31000 6 VAL E CA 1
ATOM 12632 C C . VAL H 3 6 ? 211.06700 167.31500 238.02200 1.000 99.31000 6 VAL E C 1
ATOM 12633 O O . VAL H 3 6 ? 210.85600 167.12800 236.81700 1.000 99.31000 6 VAL E O 1
ATOM 12637 N N . ARG H 3 7 ? 212.27600 167.24600 238.57500 1.000 107.13000 7 ARG E N 1
ATOM 12638 C CA . ARG H 3 7 ? 213.48200 166.90100 237.83700 1.000 107.13000 7 ARG E CA 1
ATOM 12639 C C . ARG H 3 7 ? 214.13800 165.69300 238.49000 1.000 107.13000 7 ARG E C 1
ATOM 12640 O O . ARG H 3 7 ? 214.36100 165.68600 239.70400 1.000 107.13000 7 ARG E O 1
ATOM 12648 N N . PHE H 3 8 ? 214.44700 164.68000 237.68500 1.000 106.64000 8 PHE E N 1
ATOM 12649 C CA . PHE H 3 8 ? 215.04600 163.44100 238.14600 1.000 106.64000 8 PHE E CA 1
ATOM 12650 C C . PHE H 3 8 ? 216.36800 163.20800 237.42700 1.000 106.64000 8 PHE E C 1
ATOM 12651 O O . PHE H 3 8 ? 216.62600 163.76800 236.36000 1.000 106.64000 8 PHE E O 1
ATOM 12659 N N . LEU H 3 9 ? 217.20200 162.35800 238.01900 1.000 111.49000 9 LEU E N 1
ATOM 12660 C CA . LEU H 3 9 ? 218.48300 161.96900 237.43900 1.000 111.49000 9 LEU E CA 1
ATOM 12661 C C . LEU H 3 9 ? 218.54800 160.44700 237.42900 1.000 111.49000 9 LEU E C 1
ATOM 12662 O O . LEU H 3 9 ? 218.63100 159.82200 238.49000 1.000 111.49000 9 LEU E O 1
ATOM 12667 N N . VAL H 3 10 ? 218.51800 159.85400 236.23800 1.000 120.57000 10 VAL E N 1
ATOM 12668 C CA . VAL H 3 10 ? 218.45400 158.40700 236.08200 1.000 120.57000 10 VAL E CA 1
ATOM 12669 C C . VAL H 3 10 ? 219.67600 157.93600 235.31100 1.000 120.57000 10 VAL E C 1
ATOM 12670 O O . VAL H 3 10 ? 220.03600 158.51400 234.28000 1.000 120.57000 10 VAL E O 1
ATOM 12674 N N . ASN H 3 11 ? 220.31400 156.88400 235.81900 1.000 120.89000 11 ASN E N 1
ATOM 12675 C CA . ASN H 3 11 ? 221.48400 156.28800 235.19200 1.000 120.89000 11 ASN E CA 1
ATOM 12676 C C . ASN H 3 11 ? 221.26200 154.79300 235.03200 1.000 120.89000 11 ASN E C 1
ATOM 12677 O O . ASN H 3 11 ? 220.88900 154.11400 235.99600 1.000 120.89000 11 ASN E O 1
ATOM 12682 N N . LEU H 3 12 ? 221.49000 154.28400 233.82200 1.000 126.85000 12 LEU E N 1
ATOM 12683 C CA . LEU H 3 12 ? 221.47700 152.89100 233.37800 1.000 126.85000 12 LEU E CA 1
ATOM 12684 C C . LEU H 3 12 ? 220.12100 152.23700 233.66700 1.000 126.85000 12 LEU E C 1
ATOM 12685 O O . LEU H 3 12 ? 219.99600 151.31100 234.46800 1.000 126.85000 12 LEU E O 1
ATOM 12690 N N . GLU H 3 13 ? 219.10300 152.75300 232.98300 1.000 126.19000 13 GLU E N 1
ATOM 12691 C CA . GLU H 3 13 ? 217.74400 152.25100 233.12300 1.000 126.19000 13 GLU E CA 1
ATOM 12692 C C . GLU H 3 13 ? 217.15800 151.93200 231.75800 1.000 126.19000 13 GLU E C 1
ATOM 12693 O O . GLU H 3 13 ? 217.51700 152.54300 230.74800 1.000 126.19000 13 GLU E O 1
ATOM 12699 N N . SER H 3 14 ? 216.24700 150.96200 231.74500 1.000 131.67000 14 SER E N 1
ATOM 12700 C CA . SER H 3 14 ? 215.43000 150.63300 230.57200 1.000 131.67000 14 SER E CA 1
ATOM 12701 C C . SER H 3 14 ? 214.01700 150.40000 231.09700 1.000 131.67000 14 SER E C 1
ATOM 12702 O O . SER H 3 14 ? 213.64500 149.27300 231.43600 1.000 131.67000 14 SER E O 1
ATOM 12705 N N . LEU H 3 15 ? 213.22900 151.47400 231.15400 1.000 128.03000 15 LEU E N 1
ATOM 12706 C CA . LEU H 3 15 ? 211.93300 151.43900 231.81400 1.000 128.03000 15 LEU E CA 1
ATOM 12707 C C . LEU H 3 15 ? 210.76400 151.27400 230.85400 1.000 128.03000 15 LEU E C 1
ATOM 12708 O O . LEU H 3 15 ? 209.72200 150.75400 231.26100 1.000 128.03000 15 LEU E O 1
ATOM 12713 N N . ASN H 3 16 ? 210.90800 151.69900 229.60000 1.000 119.38000 16 ASN E N 1
ATOM 12714 C CA . ASN H 3 16 ? 209.83800 151.58900 228.61600 1.000 119.38000 16 ASN E CA 1
ATOM 12715 C C . ASN H 3 16 ? 210.40900 150.99000 227.34200 1.000 119.38000 16 ASN E C 1
ATOM 12716 O O . ASN H 3 16 ? 211.39000 151.50600 226.79900 1.000 119.38000 16 ASN E O 1
ATOM 12721 N N . GLY H 3 17 ? 209.79500 149.90900 226.87100 1.000 124.12000 17 GLY E N 1
ATOM 12722 C CA . GLY H 3 17 ? 210.22800 149.22100 225.67000 1.000 124.12000 17 GLY E CA 1
ATOM 12723 C C . GLY H 3 17 ? 209.19500 149.32200 224.56600 1.000 124.12000 17 GLY E C 1
ATOM 12724 O O . GLY H 3 17 ? 207.99700 149.45000 224.83000 1.000 124.12000 17 GLY E O 1
ATOM 12725 N N . VAL H 3 18 ? 209.66400 149.26000 223.32100 1.000 113.84000 18 VAL E N 1
ATOM 12726 C CA . VAL H 3 18 ? 208.79700 149.34800 222.15100 1.000 113.84000 18 VAL E CA 1
ATOM 12727 C C . VAL H 3 18 ? 209.09600 148.15700 221.24800 1.000 113.84000 18 VAL E C 1
ATOM 12728 O O . VAL H 3 18 ? 209.90300 147.28700 221.60200 1.000 113.84000 18 VAL E O 1
ATOM 12732 N N . GLU H 3 19 ? 208.43900 148.09400 220.08700 1.000 117.03000 19 GLU E N 1
ATOM 12733 C CA . GLU H 3 19 ? 208.52700 147.00700 219.12200 1.000 117.03000 19 GLU E CA 1
ATOM 12734 C C . GLU H 3 19 ? 209.96800 146.55700 218.93500 1.000 117.03000 19 GLU E C 1
ATOM 12735 O O . GLU H 3 19 ? 210.85700 147.37800 218.69400 1.000 117.03000 19 GLU E O 1
ATOM 12741 N N . SER H 3 20 ? 210.20500 145.25400 219.04600 1.000 123.49000 20 SER E N 1
ATOM 12742 C CA . SER H 3 20 ? 211.54100 144.68100 218.94600 1.000 123.49000 20 SER E CA 1
ATOM 12743 C C . SER H 3 20 ? 211.80100 144.18400 217.53300 1.000 123.49000 20 SER E C 1
ATOM 12744 O O . SER H 3 20 ? 210.90300 143.64900 216.87400 1.000 123.49000 20 SER E O 1
ATOM 12747 N N . ILE H 3 21 ? 213.03500 144.36700 217.06900 1.000 124.53000 21 ILE E N 1
ATOM 12748 C CA . ILE H 3 21 ? 213.47000 143.93500 215.75000 1.000 124.53000 21 ILE E CA 1
ATOM 12749 C C . ILE H 3 21 ? 214.58200 142.91400 215.93300 1.000 124.53000 21 ILE E C 1
ATOM 12750 O O . ILE H 3 21 ? 215.56800 143.18100 216.63100 1.000 124.53000 21 ILE E O 1
ATOM 12755 N N . GLY H 3 22 ? 214.42500 141.75300 215.30800 1.000 127.01000 22 GLY E N 1
ATOM 12756 C CA . GLY H 3 22 ? 215.41400 140.69900 215.47400 1.000 127.01000 22 GLY E CA 1
ATOM 12757 C C . GLY H 3 22 ? 215.51100 140.27500 216.92500 1.000 127.01000 22 GLY E C 1
ATOM 12758 O O . GLY H 3 22 ? 214.50400 140.00400 217.58800 1.000 127.01000 22 GLY E O 1
ATOM 12759 N N . ASN H 3 23 ? 216.74100 140.20900 217.43000 1.000 129.90000 23 ASN E N 1
ATOM 12760 C CA . ASN H 3 23 ? 217.01500 139.83000 218.81100 1.000 129.90000 23 ASN E CA 1
ATOM 12761 C C . ASN H 3 23 ? 217.42600 141.03400 219.65300 1.000 129.90000 23 ASN E C 1
ATOM 12762 O O . ASN H 3 23 ? 218.22900 140.90500 220.58000 1.000 129.90000 23 ASN E O 1
ATOM 12767 N N . LEU H 3 24 ? 216.88100 142.20600 219.34300 1.000 130.13000 24 LEU E N 1
ATOM 12768 C CA . LEU H 3 24 ? 217.21500 143.44400 220.02800 1.000 130.13000 24 LEU E CA 1
ATOM 12769 C C . LEU H 3 24 ? 215.94400 144.09100 220.56100 1.000 130.13000 24 LEU E C 1
ATOM 12770 O O . LEU H 3 24 ? 214.95600 144.21700 219.83000 1.000 130.13000 24 LEU E O 1
ATOM 12775 N N . THR H 3 25 ? 215.97100 144.49300 221.82600 1.000 128.87000 25 THR E N 1
ATOM 12776 C CA . THR H 3 25 ? 214.88200 145.24800 222.42700 1.000 128.87000 25 THR E CA 1
ATOM 12777 C C . THR H 3 25 ? 215.18000 146.73500 222.30000 1.000 128.87000 25 THR E C 1
ATOM 12778 O O . THR H 3 25 ? 216.29300 147.17800 222.59300 1.000 128.87000 25 THR E O 1
ATOM 12782 N N . LYS H 3 26 ? 214.18300 147.49900 221.86600 1.000 124.01000 26 LYS E N 1
ATOM 12783 C CA . LYS H 3 26 ? 214.35800 148.90100 221.51300 1.000 124.01000 26 LYS E CA 1
ATOM 12784 C C . LYS H 3 26 ? 213.74700 149.79600 222.58200 1.000 124.01000 26 LYS E C 1
ATOM 12785 O O . LYS H 3 26 ? 212.61400 149.56700 223.01800 1.000 124.01000 26 LYS E O 1
ATOM 12791 N N . HIS H 3 27 ? 214.50300 150.80500 222.99800 1.000 110.40000 27 HIS E N 1
ATOM 12792 C CA . HIS H 3 27 ? 213.98900 151.82500 223.89600 1.000 110.40000 27 HIS E CA 1
ATOM 12793 C C . HIS H 3 27 ? 213.22400 152.88000 223.10600 1.000 110.40000 27 HIS E C 1
ATOM 12794 O O . HIS H 3 27 ? 213.54300 153.17500 221.94900 1.000 110.40000 27 HIS E O 1
ATOM 12801 N N . ARG H 3 28 ? 212.20600 153.44600 223.74200 1.000 108.23000 28 ARG E N 1
ATOM 12802 C CA . ARG H 3 28 ? 211.38100 154.44700 223.08200 1.000 108.23000 28 ARG E CA 1
ATOM 12803 C C . ARG H 3 28 ? 212.16900 155.72900 222.85500 1.000 108.23000 28 ARG E C 1
ATOM 12804 O O . ARG H 3 28 ? 212.88900 156.20300 223.74000 1.000 108.23000 28 ARG E O 1
ATOM 12812 N N . THR H 3 29 ? 212.03000 156.29500 221.65800 1.000 95.08000 29 THR E N 1
ATOM 12813 C CA . THR H 3 29 ? 212.69900 157.52900 221.28300 1.000 95.08000 29 THR E CA 1
ATOM 12814 C C . THR H 3 29 ? 211.72100 158.44000 220.56100 1.000 95.08000 29 THR E C 1
ATOM 12815 O O . THR H 3 29 ? 210.77700 157.97900 219.91400 1.000 95.08000 29 THR E O 1
ATOM 12819 N N . ALA H 3 30 ? 211.95200 159.74100 220.67600 1.000 87.05000 30 ALA E N 1
ATOM 12820 C CA . ALA H 3 30 ? 211.10100 160.74900 220.07000 1.000 87.05000 30 ALA E CA 1
ATOM 12821 C C . ALA H 3 30 ? 211.95900 161.88900 219.54600 1.000 87.05000 30 ALA E C 1
ATOM 12822 O O . ALA H 3 30 ? 213.07200 162.11000 220.03500 1.000 87.05000 30 ALA E O 1
ATOM 12824 N N . PRO H 3 31 ? 211.47500 162.62600 218.55000 1.000 76.02000 31 PRO E N 1
ATOM 12825 C CA . PRO H 3 31 ? 212.21100 163.79700 218.07200 1.000 76.02000 31 PRO E CA 1
ATOM 12826 C C . PRO H 3 31 ? 211.98900 165.01300 218.95800 1.000 76.02000 31 PRO E C 1
ATOM 12827 O O . PRO H 3 31 ? 210.97800 165.14100 219.65300 1.000 76.02000 31 PRO E O 1
ATOM 12831 N N . VAL H 3 32 ? 212.96400 165.91400 218.92200 1.000 84.08000 32 VAL E N 1
ATOM 12832 C CA . VAL H 3 32 ? 212.89000 167.18000 219.64300 1.000 84.08000 32 VAL E CA 1
ATOM 12833 C C . VAL H 3 32 ? 213.65800 168.22800 218.85600 1.000 84.08000 32 VAL E C 1
ATOM 12834 O O . VAL H 3 32 ? 214.64500 167.92100 218.17700 1.000 84.08000 32 VAL E O 1
ATOM 12838 N N . VAL H 3 33 ? 213.20100 169.47400 218.95400 1.000 78.29000 33 VAL E N 1
ATOM 12839 C CA . VAL H 3 33 ? 213.81400 170.63400 218.31900 1.000 78.29000 33 VAL E CA 1
ATOM 12840 C C . VAL H 3 33 ? 214.61600 171.41100 219.35400 1.000 78.29000 33 VAL E C 1
ATOM 12841 O O . VAL H 3 33 ? 214.07700 171.82000 220.39000 1.000 78.29000 33 VAL E O 1
ATOM 12845 N N . LEU H 3 34 ? 215.90000 171.61500 219.07400 1.000 101.78000 34 LEU E N 1
ATOM 12846 C CA . LEU H 3 34 ? 216.81200 172.29100 219.98500 1.000 101.78000 34 LEU E CA 1
ATOM 12847 C C . LEU H 3 34 ? 217.41900 173.51400 219.31300 1.000 101.78000 34 LEU E C 1
ATOM 12848 O O . LEU H 3 34 ? 217.79400 173.46700 218.13500 1.000 101.78000 34 LEU E O 1
ATOM 12853 N N . LYS H 3 35 ? 217.51200 174.60500 220.06600 1.000 95.88000 35 LYS E N 1
ATOM 12854 C CA . LYS H 3 35 ? 218.02200 175.88700 219.60400 1.000 95.88000 35 LYS E CA 1
ATOM 12855 C C . LYS H 3 35 ? 219.48900 176.03100 219.98500 1.000 95.88000 35 LYS E C 1
ATOM 12856 O O . LYS H 3 35 ? 219.85400 175.84800 221.15200 1.000 95.88000 35 LYS E O 1
ATOM 12862 N N . THR H 3 36 ? 220.32300 176.36200 219.00200 1.000 103.89000 36 THR E N 1
ATOM 12863 C CA . THR H 3 36 ? 221.74800 176.57000 219.20200 1.000 103.89000 36 THR E CA 1
ATOM 12864 C C . THR H 3 36 ? 222.16400 177.85900 218.51100 1.000 103.89000 36 THR E C 1
ATOM 12865 O O . THR H 3 36 ? 221.41900 178.43600 217.71300 1.000 103.89000 36 THR E O 1
ATOM 12869 N N . SER H 3 37 ? 223.38100 178.31000 218.82200 1.000 115.33000 37 SER E N 1
ATOM 12870 C CA . SER H 3 37 ? 223.88700 179.54300 218.22900 1.000 115.33000 37 SER E CA 1
ATOM 12871 C C . SER H 3 37 ? 223.88000 179.48200 216.70900 1.000 115.33000 37 SER E C 1
ATOM 12872 O O . SER H 3 37 ? 223.68200 180.50700 216.04900 1.000 115.33000 37 SER E O 1
ATOM 12875 N N . THR H 3 38 ? 224.09200 178.29800 216.13700 1.000 110.92000 38 THR E N 1
ATOM 12876 C CA . THR H 3 38 ? 224.12500 178.14900 214.68800 1.000 110.92000 38 THR E CA 1
ATOM 12877 C C . THR H 3 38 ? 222.74100 177.99000 214.07400 1.000 110.92000 38 THR E C 1
ATOM 12878 O O . THR H 3 38 ? 222.61300 178.06800 212.84700 1.000 110.92000 38 THR E O 1
ATOM 12882 N N . GLY H 3 39 ? 221.70700 177.77000 214.88500 1.000 99.21000 39 GLY E N 1
ATOM 12883 C CA . GLY H 3 39 ? 220.36000 177.65000 214.35900 1.000 99.21000 39 GLY E CA 1
ATOM 12884 C C . GLY H 3 39 ? 219.47500 176.70000 215.13800 1.000 99.21000 39 GLY E C 1
ATOM 12885 O O . GLY H 3 39 ? 219.32200 176.83400 216.35700 1.000 99.21000 39 GLY E O 1
ATOM 12886 N N . TYR H 3 40 ? 218.88000 175.74200 214.43600 1.000 87.21000 40 TYR E N 1
ATOM 12887 C CA . TYR H 3 40 ? 218.01800 174.73000 215.03100 1.000 87.21000 40 TYR E CA 1
ATOM 12888 C C . TYR H 3 40 ? 218.47800 173.34900 214.59400 1.000 87.21000 40 TYR E C 1
ATOM 12889 O O . TYR H 3 40 ? 218.95800 173.17100 213.47000 1.000 87.21000 40 TYR E O 1
ATOM 12898 N N . LEU H 3 41 ? 218.32100 172.37200 215.48400 1.000 91.62000 41 LEU E N 1
ATOM 12899 C CA . LEU H 3 41 ? 218.69100 170.98100 215.25700 1.000 91.62000 41 LEU E CA 1
ATOM 12900 C C . LEU H 3 41 ? 217.54400 170.07700 215.67000 1.000 91.62000 41 LEU E C 1
ATOM 12901 O O . LEU H 3 41 ? 216.85100 170.35000 216.65500 1.000 91.62000 41 LEU E O 1
ATOM 12906 N N . VAL H 3 42 ? 217.33900 169.00800 214.90700 1.000 81.07000 42 VAL E N 1
ATOM 12907 C CA . VAL H 3 42 ? 216.35300 167.98500 215.22500 1.000 81.07000 42 VAL E CA 1
ATOM 12908 C C . VAL H 3 42 ? 217.10100 166.76300 215.73800 1.000 81.07000 42 VAL E C 1
ATOM 12909 O O . VAL H 3 42 ? 217.91100 166.17100 215.01800 1.000 81.07000 42 VAL E O 1
ATOM 12913 N N . ARG H 3 43 ? 216.83700 166.38100 216.98200 1.000 87.77000 43 ARG E N 1
ATOM 12914 C CA . ARG H 3 43 ? 217.55800 165.29900 217.63400 1.000 87.77000 43 ARG E CA 1
ATOM 12915 C C . ARG H 3 43 ? 216.58500 164.24900 218.15100 1.000 87.77000 43 ARG E C 1
ATOM 12916 O O . ARG H 3 43 ? 215.49100 164.56900 218.62200 1.000 87.77000 43 ARG E O 1
ATOM 12924 N N . TYR H 3 44 ? 216.99900 162.98900 218.06700 1.000 82.63000 44 TYR E N 1
ATOM 12925 C CA . TYR H 3 44 ? 216.21500 161.86900 218.57000 1.000 82.63000 44 TYR E CA 1
ATOM 12926 C C . TYR H 3 44 ? 216.69600 161.53900 219.97600 1.000 82.63000 44 TYR E C 1
ATOM 12927 O O . TYR H 3 44 ? 217.89000 161.30200 220.18700 1.000 82.63000 44 TYR E O 1
ATOM 12936 N N . VAL H 3 45 ? 215.77100 161.52700 220.93100 1.000 89.70000 45 VAL E N 1
ATOM 12937 C CA . VAL H 3 45 ? 216.12400 161.38900 222.34100 1.000 89.70000 45 VAL E CA 1
ATOM 12938 C C . VAL H 3 45 ? 215.21900 160.34700 222.98600 1.000 89.70000 45 VAL E C 1
ATOM 12939 O O . VAL H 3 45 ? 214.03600 160.25700 222.63100 1.000 89.70000 45 VAL E O 1
ATOM 12943 N N . PRO H 3 46 ? 215.72000 159.54200 223.92200 1.000 105.41000 46 PRO E N 1
ATOM 12944 C CA . PRO H 3 46 ? 214.84100 158.59700 224.61700 1.000 105.41000 46 PRO E CA 1
ATOM 12945 C C . PRO H 3 46 ? 213.78900 159.31800 225.44500 1.000 105.41000 46 PRO E C 1
ATOM 12946 O O . PRO H 3 46 ? 214.02000 160.40600 225.97600 1.000 105.41000 46 PRO E O 1
ATOM 12950 N N . VAL H 3 47 ? 212.61700 158.68900 225.55300 1.000 88.43000 47 VAL E N 1
ATOM 12951 C CA . VAL H 3 47 ? 211.49700 159.23900 226.30200 1.000 88.43000 47 VAL E CA 1
ATOM 12952 C C . VAL H 3 47 ? 210.75800 158.10200 226.99700 1.000 88.43000 47 VAL E C 1
ATOM 12953 O O . VAL H 3 47 ? 210.95100 156.92500 226.69200 1.000 88.43000 47 VAL E O 1
ATOM 12957 N N . ILE H 3 48 ? 209.90200 158.47900 227.94200 1.000 104.86000 48 ILE E N 1
ATOM 12958 C CA . ILE H 3 48 ? 209.06400 157.54000 228.67800 1.000 104.86000 48 ILE E CA 1
ATOM 12959 C C . ILE H 3 48 ? 207.62100 158.01700 228.58900 1.000 104.86000 48 ILE E C 1
ATOM 12960 O O . ILE H 3 48 ? 207.34300 159.20300 228.79700 1.000 104.86000 48 ILE E O 1
ATOM 12965 N N . SER H 3 49 ? 206.71400 157.09800 228.28500 1.000 97.05000 49 SER E N 1
ATOM 12966 C CA . SER H 3 49 ? 205.31600 157.45000 228.09700 1.000 97.05000 49 SER E CA 1
ATOM 12967 C C . SER H 3 49 ? 204.65100 157.77100 229.43200 1.000 97.05000 49 SER E C 1
ATOM 12968 O O . SER H 3 49 ? 205.11400 157.37400 230.50500 1.000 97.05000 49 SER E O 1
ATOM 12971 N N . GLY H 3 50 ? 203.53900 158.51100 229.34900 1.000 95.73000 50 GLY E N 1
ATOM 12972 C CA . GLY H 3 50 ? 202.76800 158.83100 230.53400 1.000 95.73000 50 GLY E CA 1
ATOM 12973 C C . GLY H 3 50 ? 201.78700 157.75900 230.94500 1.000 95.73000 50 GLY E C 1
ATOM 12974 O O . GLY H 3 50 ? 201.33900 157.75000 232.09700 1.000 95.73000 50 GLY E O 1
ATOM 12975 N N . GLU H 3 51 ? 201.44200 156.85200 230.03000 1.000 94.88000 51 GLU E N 1
ATOM 12976 C CA . GLU H 3 51 ? 200.51900 155.77600 230.36800 1.000 94.88000 51 GLU E CA 1
ATOM 12977 C C . GLU H 3 51 ? 201.10000 154.85400 231.43000 1.000 94.88000 51 GLU E C 1
ATOM 12978 O O . GLU H 3 51 ? 200.36300 154.37400 232.29800 1.000 94.88000 51 GLU E O 1
ATOM 12984 N N . ALA H 3 52 ? 202.40600 154.58900 231.37900 1.000 100.18000 52 ALA E N 1
ATOM 12985 C CA . ALA H 3 52 ? 203.03300 153.78500 232.42300 1.000 100.18000 52 ALA E CA 1
ATOM 12986 C C . ALA H 3 52 ? 202.92900 154.46900 233.77800 1.000 100.18000 52 ALA E C 1
ATOM 12987 O O . ALA H 3 52 ? 202.64600 153.82300 234.79700 1.000 100.18000 52 ALA E O 1
ATOM 12989 N N . LEU H 3 53 ? 203.15600 155.78400 233.81400 1.000 87.89000 53 LEU E N 1
ATOM 12990 C CA . LEU H 3 53 ? 203.02200 156.52300 235.06200 1.000 87.89000 53 LEU E CA 1
ATOM 12991 C C . LEU H 3 53 ? 201.59400 156.45900 235.58000 1.000 87.89000 53 LEU E C 1
ATOM 12992 O O . LEU H 3 53 ? 201.36700 156.28600 236.78400 1.000 87.89000 53 LEU E O 1
ATOM 12997 N N . ALA H 3 54 ? 200.61600 156.59000 234.68300 1.000 94.36000 54 ALA E N 1
ATOM 12998 C CA . ALA H 3 54 ? 199.22000 156.48400 235.09200 1.000 94.36000 54 ALA E CA 1
ATOM 12999 C C . ALA H 3 54 ? 198.91600 155.09900 235.64500 1.000 94.36000 54 ALA E C 1
ATOM 13000 O O . ALA H 3 54 ? 198.19500 154.96400 236.63800 1.000 94.36000 54 ALA E O 1
ATOM 13002 N N . HIS H 3 55 ? 199.45200 154.05800 235.00700 1.000 99.66000 55 HIS E N 1
ATOM 13003 C CA . HIS H 3 55 ? 199.23200 152.69900 235.48100 1.000 99.66000 55 HIS E CA 1
ATOM 13004 C C . HIS H 3 55 ? 199.79900 152.51300 236.88300 1.000 99.66000 55 HIS E C 1
ATOM 13005 O O . HIS H 3 55 ? 199.14500 151.93600 237.76100 1.000 99.66000 55 HIS E O 1
ATOM 13012 N N . ALA H 3 56 ? 201.01700 153.00300 237.11300 1.000 98.41000 56 ALA E N 1
ATOM 13013 C CA . ALA H 3 56 ? 201.61600 152.88700 238.43900 1.000 98.41000 56 ALA E CA 1
ATOM 13014 C C . ALA H 3 56 ? 200.80600 153.65400 239.47500 1.000 98.41000 56 ALA E C 1
ATOM 13015 O O . ALA H 3 56 ? 200.55500 153.15400 240.58200 1.000 98.41000 56 ALA E O 1
ATOM 13017 N N . TYR H 3 57 ? 200.38500 154.87400 239.13400 1.000 99.20000 57 TYR E N 1
ATOM 13018 C CA . TYR H 3 57 ? 199.60100 155.67600 240.06400 1.000 99.20000 57 TYR E CA 1
ATOM 13019 C C . TYR H 3 57 ? 198.29700 154.97800 240.41600 1.000 99.20000 57 TYR E C 1
ATOM 13020 O O . TYR H 3 57 ? 197.90500 154.93000 241.58800 1.000 99.20000 57 TYR E O 1
ATOM 13029 N N . GLN H 3 58 ? 197.61400 154.42500 239.41600 1.000 93.21000 58 GLN E N 1
ATOM 13030 C CA . GLN H 3 58 ? 196.34400 153.75600 239.66500 1.000 93.21000 58 GLN E CA 1
ATOM 13031 C C . GLN H 3 58 ? 196.53300 152.47500 240.46500 1.000 93.21000 58 GLN E C 1
ATOM 13032 O O . GLN H 3 58 ? 195.68900 152.14700 241.30600 1.000 93.21000 58 GLN E O 1
ATOM 13038 N N . ALA H 3 59 ? 197.62100 151.74200 240.23200 1.000 95.85000 59 ALA E N 1
ATOM 13039 C CA . ALA H 3 59 ? 197.88800 150.55500 241.03600 1.000 95.85000 59 ALA E CA 1
ATOM 13040 C C . ALA H 3 59 ? 198.12200 150.92100 242.49500 1.000 95.85000 59 ALA E C 1
ATOM 13041 O O . ALA H 3 59 ? 197.59800 150.26400 243.40600 1.000 95.85000 59 ALA E O 1
ATOM 13043 N N . SER H 3 60 ? 198.90600 151.97300 242.73800 1.000 96.80000 60 SER E N 1
ATOM 13044 C CA . SER H 3 60 ? 199.12400 152.41700 244.11100 1.000 96.80000 60 SER E CA 1
ATOM 13045 C C . SER H 3 60 ? 197.81600 152.86600 244.74800 1.000 96.80000 60 SER E C 1
ATOM 13046 O O . SER H 3 60 ? 197.55900 152.58900 245.92600 1.000 96.80000 60 SER E O 1
ATOM 13049 N N . LEU H 3 61 ? 196.98100 153.57100 243.98300 1.000 98.80000 61 LEU E N 1
ATOM 13050 C CA . LEU H 3 61 ? 195.68100 153.98900 244.49500 1.000 98.80000 61 LEU E CA 1
ATOM 13051 C C . LEU H 3 61 ? 194.82600 152.78600 244.85900 1.000 98.80000 61 LEU E C 1
ATOM 13052 O O . LEU H 3 61 ? 194.14800 152.78600 245.89400 1.000 98.80000 61 LEU E O 1
ATOM 13057 N N . VAL H 3 62 ? 194.83400 151.75200 244.01800 1.000 93.41000 62 VAL E N 1
ATOM 13058 C CA . VAL H 3 62 ? 194.07000 150.54200 244.30600 1.000 93.41000 62 VAL E CA 1
ATOM 13059 C C . VAL H 3 62 ? 194.54900 149.91900 245.60700 1.000 93.41000 62 VAL E C 1
ATOM 13060 O O . VAL H 3 62 ? 193.74800 149.53800 246.47000 1.000 93.41000 62 VAL E O 1
ATOM 13064 N N . ASP H 3 63 ? 195.86800 149.79700 245.76400 1.000 99.76000 63 ASP E N 1
ATOM 13065 C CA . ASP H 3 63 ? 196.40700 149.18600 246.97400 1.000 99.76000 63 ASP E CA 1
ATOM 13066 C C . ASP H 3 63 ? 196.00300 149.98100 248.21000 1.000 99.76000 63 ASP E C 1
ATOM 13067 O O . ASP H 3 63 ? 195.55600 149.41000 249.21500 1.000 99.76000 63 ASP E O 1
ATOM 13072 N N . ILE H 3 64 ? 196.14100 151.30600 248.14900 1.000 99.85000 64 ILE E N 1
ATOM 13073 C CA . ILE H 3 64 ? 195.81800 152.13600 249.30500 1.000 99.85000 64 ILE E CA 1
ATOM 13074 C C . ILE H 3 64 ? 194.33300 152.04800 249.63000 1.000 99.85000 64 ILE E C 1
ATOM 13075 O O . ILE H 3 64 ? 193.94700 151.93300 250.79900 1.000 99.85000 64 ILE E O 1
ATOM 13080 N N . ALA H 3 65 ? 193.47800 152.10300 248.60900 1.000 100.86000 65 ALA E N 1
ATOM 13081 C CA . ALA H 3 65 ? 192.04200 152.03100 248.84600 1.000 100.86000 65 ALA E CA 1
ATOM 13082 C C . ALA H 3 65 ? 191.65400 150.69700 249.46500 1.000 100.86000 65 ALA E C 1
ATOM 13083 O O . ALA H 3 65 ? 190.84200 150.65000 250.39700 1.000 100.86000 65 ALA E O 1
ATOM 13085 N N . LYS H 3 66 ? 192.22400 149.59800 248.96500 1.000 100.63000 66 LYS E N 1
ATOM 13086 C CA . LYS H 3 66 ? 191.92700 148.29600 249.54800 1.000 100.63000 66 LYS E CA 1
ATOM 13087 C C . LYS H 3 66 ? 192.39100 148.23500 250.99600 1.000 100.63000 66 LYS E C 1
ATOM 13088 O O . LYS H 3 66 ? 191.70000 147.66900 251.85400 1.000 100.63000 66 LYS E O 1
ATOM 13094 N N . LYS H 3 67 ? 193.55600 148.81400 251.29100 1.000 107.32000 67 LYS E N 1
ATOM 13095 C CA . LYS H 3 67 ? 194.03600 148.82400 252.66900 1.000 107.32000 67 LYS E CA 1
ATOM 13096 C C . LYS H 3 67 ? 193.15100 149.67700 253.56700 1.000 107.32000 67 LYS E C 1
ATOM 13097 O O . LYS H 3 67 ? 193.03000 149.39100 254.76400 1.000 107.32000 67 LYS E O 1
ATOM 13103 N N . GLU H 3 68 ? 192.52500 150.72000 253.01900 1.000 106.35000 68 GLU E N 1
ATOM 13104 C CA . GLU H 3 68 ? 191.73400 151.62500 253.84300 1.000 106.35000 68 GLU E CA 1
ATOM 13105 C C . GLU H 3 68 ? 190.33200 151.07700 254.08800 1.000 106.35000 68 GLU E C 1
ATOM 13106 O O . GLU H 3 68 ? 189.90500 150.94900 255.24000 1.000 106.35000 68 GLU E O 1
ATOM 13112 N N . GLY H 3 69 ? 189.60700 150.75000 253.02400 1.000 103.37000 69 GLY E N 1
ATOM 13113 C CA . GLY H 3 69 ? 188.26300 150.21000 253.07600 1.000 103.37000 69 GLY E CA 1
ATOM 13114 C C . GLY H 3 69 ? 187.34500 150.73400 251.99000 1.000 103.37000 69 GLY E C 1
ATOM 13115 O O . GLY H 3 69 ? 186.18700 150.31400 251.89700 1.000 103.37000 69 GLY E O 1
ATOM 13116 N N . LEU H 3 70 ? 187.84300 151.64800 251.16500 1.000 93.07000 70 LEU E N 1
ATOM 13117 C CA . LEU H 3 70 ? 187.02900 152.18700 250.08900 1.000 93.07000 70 LEU E CA 1
ATOM 13118 C C . LEU H 3 70 ? 186.73300 151.10000 249.05400 1.000 93.07000 70 LEU E C 1
ATOM 13119 O O . LEU H 3 70 ? 187.52600 150.17500 248.86900 1.000 93.07000 70 LEU E O 1
ATOM 13124 N N . PRO H 3 71 ? 185.59900 151.19300 248.36700 1.000 93.88000 71 PRO E N 1
ATOM 13125 C CA . PRO H 3 71 ? 185.22700 150.14000 247.41900 1.000 93.88000 71 PRO E CA 1
ATOM 13126 C C . PRO H 3 71 ? 186.18000 150.07400 246.23600 1.000 93.88000 71 PRO E C 1
ATOM 13127 O O . PRO H 3 71 ? 186.75900 151.07600 245.81300 1.000 93.88000 71 PRO E O 1
ATOM 13131 N N . VAL H 3 72 ? 186.33500 148.86500 245.70500 1.000 93.75000 72 VAL E N 1
ATOM 13132 C CA . VAL H 3 72 ? 187.15700 148.61700 244.52900 1.000 93.75000 72 VAL E CA 1
ATOM 13133 C C . VAL H 3 72 ? 186.42900 147.62400 243.63400 1.000 93.75000 72 VAL E C 1
ATOM 13134 O O . VAL H 3 72 ? 185.77900 146.69600 244.11900 1.000 93.75000 72 VAL E O 1
ATOM 13138 N N . GLY H 3 73 ? 186.54700 147.82500 242.32700 1.000 91.56000 73 GLY E N 1
ATOM 13139 C CA . GLY H 3 73 ? 185.85100 146.98100 241.38000 1.000 91.56000 73 GLY E CA 1
ATOM 13140 C C . GLY H 3 73 ? 186.41000 145.57100 241.33600 1.000 91.56000 73 GLY E C 1
ATOM 13141 O O . GLY H 3 73 ? 187.49500 145.26900 241.83900 1.000 91.56000 73 GLY E O 1
ATOM 13142 N N . SER H 3 74 ? 185.63300 144.68600 240.71300 1.000 89.69000 74 SER E N 1
ATOM 13143 C CA . SER H 3 74 ? 186.03500 143.28800 240.60300 1.000 89.69000 74 SER E CA 1
ATOM 13144 C C . SER H 3 74 ? 187.26300 143.14300 239.71200 1.000 89.69000 74 SER E C 1
ATOM 13145 O O . SER H 3 74 ? 188.30500 142.63400 240.13900 1.000 89.69000 74 SER E O 1
ATOM 13148 N N . LEU H 3 75 ? 187.15300 143.58800 238.45800 1.000 92.97000 75 LEU E N 1
ATOM 13149 C CA . LEU H 3 75 ? 188.30000 143.53600 237.56100 1.000 92.97000 75 LEU E CA 1
ATOM 13150 C C . LEU H 3 75 ? 189.43400 144.41400 238.07200 1.000 92.97000 75 LEU E C 1
ATOM 13151 O O . LEU H 3 75 ? 190.60100 144.00800 238.05900 1.000 92.97000 75 LEU E O 1
ATOM 13156 N N . SER H 3 76 ? 189.10400 145.61900 238.53900 1.000 89.86000 76 SER E N 1
ATOM 13157 C CA . SER H 3 76 ? 190.13100 146.53500 239.02400 1.000 89.86000 76 SER E CA 1
ATOM 13158 C C . SER H 3 76 ? 190.89400 145.96600 240.21000 1.000 89.86000 76 SER E C 1
ATOM 13159 O O . SER H 3 76 ? 192.04000 146.36600 240.44100 1.000 89.86000 76 SER E O 1
ATOM 13162 N N . SER H 3 77 ? 190.28900 145.05200 240.97200 1.000 93.80000 77 SER E N 1
ATOM 13163 C CA . SER H 3 77 ? 191.03000 144.38200 242.03400 1.000 93.80000 77 SER E CA 1
ATOM 13164 C C . SER H 3 77 ? 192.26900 143.71100 241.46100 1.000 93.80000 77 SER E C 1
ATOM 13165 O O . SER H 3 77 ? 193.37100 143.83400 242.00700 1.000 93.80000 77 SER E O 1
ATOM 13168 N N . GLN H 3 78 ? 192.10200 142.99200 240.35500 1.000 92.84000 78 GLN E N 1
ATOM 13169 C CA . GLN H 3 78 ? 193.24200 142.60400 239.54400 1.000 92.84000 78 GLN E CA 1
ATOM 13170 C C . GLN H 3 78 ? 193.76000 143.82200 238.79600 1.000 92.84000 78 GLN E C 1
ATOM 13171 O O . GLN H 3 78 ? 192.99200 144.71500 238.42500 1.000 92.84000 78 GLN E O 1
ATOM 13177 N N . TYR H 3 79 ? 195.07000 143.87000 238.57900 1.000 96.10000 79 TYR E N 1
ATOM 13178 C CA . TYR H 3 79 ? 195.73700 144.98900 237.92900 1.000 96.10000 79 TYR E CA 1
ATOM 13179 C C . TYR H 3 79 ? 195.46900 144.96800 236.43000 1.000 96.10000 79 TYR E C 1
ATOM 13180 O O . TYR H 3 79 ? 196.38500 144.77500 235.62500 1.000 96.10000 79 TYR E O 1
ATOM 13189 N N . GLU H 3 80 ? 194.20700 145.16500 236.05900 1.000 98.57000 80 GLU E N 1
ATOM 13190 C CA . GLU H 3 80 ? 193.78100 145.21000 234.66000 1.000 98.57000 80 GLU E CA 1
ATOM 13191 C C . GLU H 3 80 ? 192.75500 146.33200 234.54400 1.000 98.57000 80 GLU E C 1
ATOM 13192 O O . GLU H 3 80 ? 191.57200 146.13100 234.82000 1.000 98.57000 80 GLU E O 1
ATOM 13198 N N . PHE H 3 81 ? 193.21600 147.51200 234.13800 1.000 84.61000 81 PHE E N 1
ATOM 13199 C CA . PHE H 3 81 ? 192.38400 148.71400 234.14800 1.000 84.61000 81 PHE E CA 1
ATOM 13200 C C . PHE H 3 81 ? 191.60800 148.88300 232.84700 1.000 84.61000 81 PHE E C 1
ATOM 13201 O O . PHE H 3 81 ? 191.65200 149.93000 232.20100 1.000 84.61000 81 PHE E O 1
ATOM 13209 N N . ILE H 3 82 ? 190.88300 147.83700 232.44700 1.000 87.06000 82 ILE E N 1
ATOM 13210 C CA . ILE H 3 82 ? 189.96900 147.96800 231.31900 1.000 87.06000 82 ILE E CA 1
ATOM 13211 C C . ILE H 3 82 ? 188.80700 148.87700 231.68600 1.000 87.06000 82 ILE E C 1
ATOM 13212 O O . ILE H 3 82 ? 188.32000 149.64300 230.84600 1.000 87.06000 82 ILE E O 1
ATOM 13217 N N . LYS H 3 83 ? 188.33600 148.79700 232.92900 1.000 84.45000 83 LYS E N 1
ATOM 13218 C CA . LYS H 3 83 ? 187.22500 149.61300 233.39900 1.000 84.45000 83 LYS E CA 1
ATOM 13219 C C . LYS H 3 83 ? 185.95500 149.28300 232.62900 1.000 84.45000 83 LYS E C 1
ATOM 13220 O O . LYS H 3 83 ? 185.88400 148.25700 231.94400 1.000 84.45000 83 LYS E O 1
ATOM 13226 N N . PHE H 3 84 ? 184.94300 150.14000 232.73300 1.000 85.04000 84 PHE E N 1
ATOM 13227 C CA . PHE H 3 84 ? 183.62400 149.85900 232.17400 1.000 85.04000 84 PHE E CA 1
ATOM 13228 C C . PHE H 3 84 ? 183.53400 150.41600 230.75400 1.000 85.04000 84 PHE E C 1
ATOM 13229 O O . PHE H 3 84 ? 182.89300 151.43200 230.48000 1.000 85.04000 84 PHE E O 1
ATOM 13237 N N . SER H 3 85 ? 184.20100 149.71400 229.84100 1.000 81.85000 85 SER E N 1
ATOM 13238 C CA . SER H 3 85 ? 184.23600 150.08400 228.43100 1.000 81.85000 85 SER E CA 1
ATOM 13239 C C . SER H 3 85 ? 183.36600 149.17800 227.57100 1.000 81.85000 85 SER E C 1
ATOM 13240 O O . SER H 3 85 ? 182.53500 149.66500 226.79900 1.000 81.85000 85 SER E O 1
ATOM 13243 N N . THR H 3 86 ? 183.54400 147.86700 227.68700 1.000 88.52000 86 THR E N 1
ATOM 13244 C CA . THR H 3 86 ? 182.80700 146.89900 226.89200 1.000 88.52000 86 THR E CA 1
ATOM 13245 C C . THR H 3 86 ? 181.71500 146.24100 227.72600 1.000 88.52000 86 THR E C 1
ATOM 13246 O O . THR H 3 86 ? 181.68500 146.33100 228.95500 1.000 88.52000 86 THR E O 1
ATOM 13250 N N . ASP H 3 87 ? 180.80600 145.55700 227.03000 1.000 94.29000 87 ASP E N 1
ATOM 13251 C CA . ASP H 3 87 ? 179.68000 144.91900 227.70100 1.000 94.29000 87 ASP E CA 1
ATOM 13252 C C . ASP H 3 87 ? 180.13000 143.76900 228.59400 1.000 94.29000 87 ASP E C 1
ATOM 13253 O O . ASP H 3 87 ? 179.46800 143.47000 229.59400 1.000 94.29000 87 ASP E O 1
ATOM 13258 N N . GLU H 3 88 ? 181.23800 143.10900 228.24900 1.000 98.66000 88 GLU E N 1
ATOM 13259 C CA . GLU H 3 88 ? 181.71500 141.99800 229.06200 1.000 98.66000 88 GLU E CA 1
ATOM 13260 C C . GLU H 3 88 ? 182.09400 142.46400 230.46100 1.000 98.66000 88 GLU E C 1
ATOM 13261 O O . GLU H 3 88 ? 181.80800 141.77800 231.45200 1.000 98.66000 88 GLU E O 1
ATOM 13267 N N . ALA H 3 89 ? 182.74800 143.62100 230.56300 1.000 89.35000 89 ALA E N 1
ATOM 13268 C CA . ALA H 3 89 ? 183.10500 144.15100 231.87200 1.000 89.35000 89 ALA E CA 1
ATOM 13269 C C . ALA H 3 89 ? 181.86200 144.44500 232.70100 1.000 89.35000 89 ALA E C 1
ATOM 13270 O O . ALA H 3 89 ? 181.82000 144.14500 233.90100 1.000 89.35000 89 ALA E O 1
ATOM 13272 N N . LEU H 3 90 ? 180.84000 145.03100 232.07900 1.000 89.41000 90 LEU E N 1
ATOM 13273 C CA . LEU H 3 90 ? 179.59600 145.29600 232.79600 1.000 89.41000 90 LEU E CA 1
ATOM 13274 C C . LEU H 3 90 ? 178.94600 144.00200 233.25900 1.000 89.41000 90 LEU E C 1
ATOM 13275 O O . LEU H 3 90 ? 178.46300 143.91000 234.39300 1.000 89.41000 90 LEU E O 1
ATOM 13280 N N . LYS H 3 91 ? 178.92900 142.98700 232.39500 1.000 94.36000 91 LYS E N 1
ATOM 13281 C CA . LYS H 3 91 ? 178.34400 141.70400 232.77000 1.000 94.36000 91 LYS E CA 1
ATOM 13282 C C . LYS H 3 91 ? 179.08600 141.09000 233.95000 1.000 94.36000 91 LYS E C 1
ATOM 13283 O O . LYS H 3 91 ? 178.46200 140.56500 234.88000 1.000 94.36000 91 LYS E O 1
ATOM 13289 N N . ILE H 3 92 ? 180.41800 141.14700 233.92700 1.000 90.28000 92 ILE E N 1
ATOM 13290 C CA . ILE H 3 92 ? 181.20200 140.59700 235.03100 1.000 90.28000 92 ILE E CA 1
ATOM 13291 C C . ILE H 3 92 ? 180.91000 141.36400 236.31400 1.000 90.28000 92 ILE E C 1
ATOM 13292 O O . ILE H 3 92 ? 180.71000 140.77200 237.38000 1.000 90.28000 92 ILE E O 1
ATOM 13297 N N . GLU H 3 93 ? 180.88600 142.69500 236.22700 1.000 90.86000 93 GLU E N 1
ATOM 13298 C CA . GLU H 3 93 ? 180.63100 143.50600 237.41400 1.000 90.86000 93 GLU E CA 1
ATOM 13299 C C . GLU H 3 93 ? 179.17200 143.41700 237.84200 1.000 90.86000 93 GLU E C 1
ATOM 13300 O O . GLU H 3 93 ? 178.87000 143.45600 239.03900 1.000 90.86000 93 GLU E O 1
ATOM 13306 N N . GLY H 3 94 ? 178.26100 143.30200 236.88200 1.000 89.09000 94 GLY E N 1
ATOM 13307 C CA . GLY H 3 94 ? 176.85100 143.18100 237.19400 1.000 89.09000 94 GLY E CA 1
ATOM 13308 C C . GLY H 3 94 ? 176.13800 144.51700 237.26400 1.000 89.09000 94 GLY E C 1
ATOM 13309 O O . GLY H 3 94 ? 175.44500 144.80700 238.24100 1.000 89.09000 94 GLY E O 1
ATOM 13310 N N . ILE H 3 95 ? 176.30400 145.33700 236.22800 1.000 87.97000 95 ILE E N 1
ATOM 13311 C CA . ILE H 3 95 ? 175.66500 146.64500 236.14700 1.000 87.97000 95 ILE E CA 1
ATOM 13312 C C . ILE H 3 95 ? 174.86200 146.70500 234.85900 1.000 87.97000 95 ILE E C 1
ATOM 13313 O O . ILE H 3 95 ? 175.36200 146.33800 233.79000 1.000 87.97000 95 ILE E O 1
ATOM 13318 N N . LYS H 3 96 ? 173.61600 147.16000 234.96100 1.000 90.95000 96 LYS E N 1
ATOM 13319 C CA . LYS H 3 96 ? 172.76100 147.26500 233.78700 1.000 90.95000 96 LYS E CA 1
ATOM 13320 C C . LYS H 3 96 ? 173.22100 148.41300 232.89700 1.000 90.95000 96 LYS E C 1
ATOM 13321 O O . LYS H 3 96 ? 173.60800 149.48100 233.38000 1.000 90.95000 96 LYS E O 1
ATOM 13327 N N . GLU H 3 97 ? 173.17500 148.18500 231.58900 1.000 91.19000 97 GLU E N 1
ATOM 13328 C CA . GLU H 3 97 ? 173.57200 149.21300 230.64700 1.000 91.19000 97 GLU E CA 1
ATOM 13329 C C . GLU H 3 97 ? 172.55300 150.35400 230.64600 1.000 91.19000 97 GLU E C 1
ATOM 13330 O O . GLU H 3 97 ? 171.37700 150.14800 230.96200 1.000 91.19000 97 GLU E O 1
ATOM 13336 N N . PRO H 3 98 ? 172.98200 151.56600 230.30200 1.000 90.99000 98 PRO E N 1
ATOM 13337 C CA . PRO H 3 98 ? 172.03400 152.68600 230.25200 1.000 90.99000 98 PRO E CA 1
ATOM 13338 C C . PRO H 3 98 ? 170.98500 152.47600 229.17400 1.000 90.99000 98 PRO E C 1
ATOM 13339 O O . PRO H 3 98 ? 171.24400 151.87600 228.12800 1.000 90.99000 98 PRO E O 1
ATOM 13343 N N . LYS H 3 99 ? 169.78400 152.98400 229.44100 1.000 93.33000 99 LYS E N 1
ATOM 13344 C CA . LYS H 3 99 ? 168.67300 152.87200 228.50400 1.000 93.33000 99 LYS E CA 1
ATOM 13345 C C . LYS H 3 99 ? 168.62900 154.05100 227.53900 1.000 93.33000 99 LYS E C 1
ATOM 13346 O O . LYS H 3 99 ? 168.53800 153.86000 226.32300 1.000 93.33000 99 LYS E O 1
ATOM 13352 N N . ASP H 3 100 ? 168.68900 155.26900 228.06600 1.000 94.69000 100 ASP E N 1
ATOM 13353 C CA . ASP H 3 100 ? 168.65500 156.47100 227.24700 1.000 94.69000 100 ASP E CA 1
ATOM 13354 C C . ASP H 3 100 ? 169.48400 157.54700 227.93800 1.000 94.69000 100 ASP E C 1
ATOM 13355 O O . ASP H 3 100 ? 170.13700 157.29500 228.95400 1.000 94.69000 100 ASP E O 1
ATOM 13360 N N . TYR H 3 101 ? 169.45700 158.76100 227.38100 1.000 90.00000 101 TYR E N 1
ATOM 13361 C CA . TYR H 3 101 ? 170.24100 159.85300 227.94800 1.000 90.00000 101 TYR E CA 1
ATOM 13362 C C . TYR H 3 101 ? 169.78800 160.18000 229.36400 1.000 90.00000 101 TYR E C 1
ATOM 13363 O O . TYR H 3 101 ? 170.61600 160.41800 230.25000 1.000 90.00000 101 TYR E O 1
ATOM 13372 N N . ASN H 3 102 ? 168.47400 160.18800 229.59900 1.000 93.56000 102 ASN E N 1
ATOM 13373 C CA . ASN H 3 102 ? 167.95300 160.59600 230.90100 1.000 93.56000 102 ASN E CA 1
ATOM 13374 C C . ASN H 3 102 ? 168.52000 159.74700 232.02700 1.000 93.56000 102 ASN E C 1
ATOM 13375 O O . ASN H 3 102 ? 168.74700 160.25500 233.13300 1.000 93.56000 102 ASN E O 1
ATOM 13380 N N . ASP H 3 103 ? 168.75800 158.46200 231.77600 1.000 95.39000 103 ASP E N 1
ATOM 13381 C CA . ASP H 3 103 ? 169.26600 157.55900 232.80000 1.000 95.39000 103 ASP E CA 1
ATOM 13382 C C . ASP H 3 103 ? 170.78100 157.60100 232.93500 1.000 95.39000 103 ASP E C 1
ATOM 13383 O O . ASP H 3 103 ? 171.31600 157.04000 233.90000 1.000 95.39000 103 ASP E O 1
ATOM 13388 N N . ALA H 3 104 ? 171.47900 158.27000 232.01400 1.000 90.95000 104 ALA E N 1
ATOM 13389 C CA . ALA H 3 104 ? 172.93700 158.22000 231.99700 1.000 90.95000 104 ALA E CA 1
ATOM 13390 C C . ALA H 3 104 ? 173.51800 158.54400 233.36600 1.000 90.95000 104 ALA E C 1
ATOM 13391 O O . ALA H 3 104 ? 174.33500 157.78900 233.90500 1.000 90.95000 104 ALA E O 1
ATOM 13393 N N . ARG H 3 105 ? 173.07400 159.65200 233.96000 1.000 91.34000 105 ARG E N 1
ATOM 13394 C CA . ARG H 3 105 ? 173.60200 160.06000 235.25800 1.000 91.34000 105 ARG E CA 1
ATOM 13395 C C . ARG H 3 105 ? 173.54800 158.90500 236.24400 1.000 91.34000 105 ARG E C 1
ATOM 13396 O O . ARG H 3 105 ? 174.55500 158.56300 236.87600 1.000 91.34000 105 ARG E O 1
ATOM 13404 N N . ARG H 3 106 ? 172.38700 158.25600 236.34900 1.000 90.72000 106 ARG E N 1
ATOM 13405 C CA . ARG H 3 106 ? 172.25100 157.14300 237.27800 1.000 90.72000 106 ARG E CA 1
ATOM 13406 C C . ARG H 3 106 ? 173.35100 156.12300 237.04200 1.000 90.72000 106 ARG E C 1
ATOM 13407 O O . ARG H 3 106 ? 174.09500 155.76100 237.96600 1.000 90.72000 106 ARG E O 1
ATOM 13415 N N . PHE H 3 107 ? 173.50500 155.68600 235.79100 1.000 83.47000 107 PHE E N 1
ATOM 13416 C CA . PHE H 3 107 ? 174.54300 154.71900 235.46300 1.000 83.47000 107 PHE E CA 1
ATOM 13417 C C . PHE H 3 107 ? 175.88700 155.19300 235.99400 1.000 83.47000 107 PHE E C 1
ATOM 13418 O O . PHE H 3 107 ? 176.57200 154.46700 236.73000 1.000 83.47000 107 PHE E O 1
ATOM 13426 N N . GLU H 3 108 ? 176.24800 156.43700 235.68300 1.000 92.71000 108 GLU E N 1
ATOM 13427 C CA . GLU H 3 108 ? 177.52100 156.96200 236.14700 1.000 92.71000 108 GLU E CA 1
ATOM 13428 C C . GLU H 3 108 ? 177.64400 156.77900 237.65100 1.000 92.71000 108 GLU E C 1
ATOM 13429 O O . GLU H 3 108 ? 178.59900 156.16200 238.13900 1.000 92.71000 108 GLU E O 1
ATOM 13435 N N . VAL H 3 109 ? 176.63400 157.23400 238.39400 1.000 84.47000 109 VAL E N 1
ATOM 13436 C CA . VAL H 3 109 ? 176.69900 157.15300 239.84700 1.000 84.47000 109 VAL E CA 1
ATOM 13437 C C . VAL H 3 109 ? 176.95700 155.71600 240.27300 1.000 84.47000 109 VAL E C 1
ATOM 13438 O O . VAL H 3 109 ? 177.83300 155.44000 241.10000 1.000 84.47000 109 VAL E O 1
ATOM 13442 N N . GLU H 3 110 ? 176.22700 154.77400 239.67300 1.000 90.31000 110 GLU E N 1
ATOM 13443 C CA . GLU H 3 110 ? 176.40800 153.37400 240.03500 1.000 90.31000 110 GLU E CA 1
ATOM 13444 C C . GLU H 3 110 ? 177.86800 152.97300 239.88400 1.000 90.31000 110 GLU E C 1
ATOM 13445 O O . GLU H 3 110 ? 178.49300 152.47900 240.83000 1.000 90.31000 110 GLU E O 1
ATOM 13451 N N . VAL H 3 111 ? 178.44400 153.23600 238.70900 1.000 79.59000 111 VAL E N 1
ATOM 13452 C CA . VAL H 3 111 ? 179.84500 152.89100 238.49600 1.000 79.59000 111 VAL E CA 1
ATOM 13453 C C . VAL H 3 111 ? 180.71100 153.61300 239.51300 1.000 79.59000 111 VAL E C 1
ATOM 13454 O O . VAL H 3 111 ? 181.63700 153.03700 240.09500 1.000 79.59000 111 VAL E O 1
ATOM 13458 N N . MET H 3 112 ? 180.39700 154.88100 239.75600 1.000 85.73000 112 MET E N 1
ATOM 13459 C CA . MET H 3 112 ? 181.16600 155.71600 240.65600 1.000 85.73000 112 MET E CA 1
ATOM 13460 C C . MET H 3 112 ? 181.10500 155.22900 242.09400 1.000 85.73000 112 MET E C 1
ATOM 13461 O O . MET H 3 112 ? 181.92500 155.65700 242.91100 1.000 85.73000 112 MET E O 1
ATOM 13466 N N . LEU H 3 113 ? 180.15900 154.34300 242.41700 1.000 87.53000 113 LEU E N 1
ATOM 13467 C CA . LEU H 3 113 ? 180.08000 153.75500 243.74500 1.000 87.53000 113 LEU E CA 1
ATOM 13468 C C . LEU H 3 113 ? 180.71200 152.37600 243.83100 1.000 87.53000 113 LEU E C 1
ATOM 13469 O O . LEU H 3 113 ? 180.82300 151.83200 244.93500 1.000 87.53000 113 LEU E O 1
ATOM 13474 N N . LYS H 3 114 ? 181.12700 151.79700 242.70400 1.000 89.32000 114 LYS E N 1
ATOM 13475 C CA . LYS H 3 114 ? 181.69400 150.45600 242.70000 1.000 89.32000 114 LYS E CA 1
ATOM 13476 C C . LYS H 3 114 ? 183.20100 150.43500 242.49300 1.000 89.32000 114 LYS E C 1
ATOM 13477 O O . LYS H 3 114 ? 183.83100 149.41100 242.77700 1.000 89.32000 114 LYS E O 1
ATOM 13483 N N . ASP H 3 115 ? 183.79100 151.52500 242.01100 1.000 92.16000 115 ASP E N 1
ATOM 13484 C CA . ASP H 3 115 ? 185.22600 151.56400 241.75000 1.000 92.16000 115 ASP E CA 1
ATOM 13485 C C . ASP H 3 115 ? 185.73000 152.98200 241.94600 1.000 92.16000 115 ASP E C 1
ATOM 13486 O O . ASP H 3 115 ? 185.29000 153.89900 241.24500 1.000 92.16000 115 ASP E O 1
ATOM 13491 N N . VAL H 3 116 ? 186.65200 153.16000 242.89400 1.000 91.46000 116 VAL E N 1
ATOM 13492 C CA . VAL H 3 116 ? 187.28000 154.46200 243.08500 1.000 91.46000 116 VAL E CA 1
ATOM 13493 C C . VAL H 3 116 ? 188.13100 154.82700 241.87800 1.000 91.46000 116 VAL E C 1
ATOM 13494 O O . VAL H 3 116 ? 188.22600 156.00500 241.50700 1.000 91.46000 116 VAL E O 1
ATOM 13498 N N . ILE H 3 117 ? 188.76800 153.83500 241.25500 1.000 85.74000 117 ILE E N 1
ATOM 13499 C CA . ILE H 3 117 ? 189.60900 154.10100 240.09200 1.000 85.74000 117 ILE E CA 1
ATOM 13500 C C . ILE H 3 117 ? 188.78200 154.70500 238.96900 1.000 85.74000 117 ILE E C 1
ATOM 13501 O O . ILE H 3 117 ? 189.19700 155.67700 238.32400 1.000 85.74000 117 ILE E O 1
ATOM 13506 N N . ALA H 3 118 ? 187.59700 154.14700 238.71900 1.000 83.72000 118 ALA E N 1
ATOM 13507 C CA . ALA H 3 118 ? 186.72400 154.69800 237.69100 1.000 83.72000 118 ALA E CA 1
ATOM 13508 C C . ALA H 3 118 ? 186.31600 156.13100 238.00100 1.000 83.72000 118 ALA E C 1
ATOM 13509 O O . ALA H 3 118 ? 185.89900 156.85500 237.09200 1.000 83.72000 118 ALA E O 1
ATOM 13511 N N . ASP H 3 119 ? 186.42800 156.55000 239.26100 1.000 84.93000 119 ASP E N 1
ATOM 13512 C CA . ASP H 3 119 ? 186.06900 157.91300 239.63300 1.000 84.93000 119 ASP E CA 1
ATOM 13513 C C . ASP H 3 119 ? 187.24400 158.86000 239.42500 1.000 84.93000 119 ASP E C 1
ATOM 13514 O O . ASP H 3 119 ? 187.12500 159.87200 238.72700 1.000 84.93000 119 ASP E O 1
ATOM 13519 N N . VAL H 3 120 ? 188.39100 158.54500 240.03000 1.000 82.96000 120 VAL E N 1
ATOM 13520 C CA . VAL H 3 120 ? 189.54000 159.44100 239.94400 1.000 82.96000 120 VAL E CA 1
ATOM 13521 C C . VAL H 3 120 ? 190.09000 159.47400 238.52400 1.000 82.96000 120 VAL E C 1
ATOM 13522 O O . VAL H 3 120 ? 190.33800 160.54700 237.96300 1.000 82.96000 120 VAL E O 1
ATOM 13526 N N . GLY H 3 121 ? 190.29600 158.30400 237.92300 1.000 80.87000 121 GLY E N 1
ATOM 13527 C CA . GLY H 3 121 ? 190.91300 158.21700 236.61700 1.000 80.87000 121 GLY E CA 1
ATOM 13528 C C . GLY H 3 121 ? 189.98500 158.38200 235.43900 1.000 80.87000 121 GLY E C 1
ATOM 13529 O O . GLY H 3 121 ? 190.45300 158.41700 234.29900 1.000 80.87000 121 GLY E O 1
ATOM 13530 N N . GLY H 3 122 ? 188.68300 158.48300 235.67700 1.000 76.99000 122 GLY E N 1
ATOM 13531 C CA . GLY H 3 122 ? 187.73700 158.62500 234.59400 1.000 76.99000 122 GLY E CA 1
ATOM 13532 C C . GLY H 3 122 ? 187.46700 157.30300 233.90300 1.000 76.99000 122 GLY E C 1
ATOM 13533 O O . GLY H 3 122 ? 188.03000 156.25700 234.23600 1.000 76.99000 122 GLY E O 1
ATOM 13534 N N . PHE H 3 123 ? 186.58700 157.35600 232.91300 1.000 74.86000 123 PHE E N 1
ATOM 13535 C CA . PHE H 3 123 ? 186.22400 156.16500 232.15500 1.000 74.86000 123 PHE E CA 1
ATOM 13536 C C . PHE H 3 123 ? 185.40100 156.59300 230.94500 1.000 74.86000 123 PHE E C 1
ATOM 13537 O O . PHE H 3 123 ? 185.05700 157.76800 230.78500 1.000 74.86000 123 PHE E O 1
ATOM 13545 N N . MET H 3 124 ? 185.08600 155.61700 230.09800 1.000 74.74000 124 MET E N 1
ATOM 13546 C CA . MET H 3 124 ? 184.31500 155.86200 228.89000 1.000 74.74000 124 MET E CA 1
ATOM 13547 C C . MET H 3 124 ? 183.50400 154.61900 228.55600 1.000 74.74000 124 MET E C 1
ATOM 13548 O O . MET H 3 124 ? 184.01400 153.49800 228.63400 1.000 74.74000 124 MET E O 1
ATOM 13553 N N . TYR H 3 125 ? 182.24300 154.82900 228.19100 1.000 78.70000 125 TYR E N 1
ATOM 13554 C CA . TYR H 3 125 ? 181.36500 153.76900 227.71500 1.000 78.70000 125 TYR E CA 1
ATOM 13555 C C . TYR H 3 125 ? 180.88200 154.13300 226.32100 1.000 78.70000 125 TYR E C 1
ATOM 13556 O O . TYR H 3 125 ? 180.35900 155.23200 226.10900 1.000 78.70000 125 TYR E O 1
ATOM 13565 N N . ALA H 3 126 ? 181.04800 153.20700 225.38200 1.000 84.32000 126 ALA E N 1
ATOM 13566 C CA . ALA H 3 126 ? 180.64900 153.39300 223.99600 1.000 84.32000 126 ALA E CA 1
ATOM 13567 C C . ALA H 3 126 ? 179.45000 152.51000 223.69200 1.000 84.32000 126 ALA E C 1
ATOM 13568 O O . ALA H 3 126 ? 179.46200 151.31300 224.00200 1.000 84.32000 126 ALA E O 1
ATOM 13570 N N . GLY H 3 127 ? 178.42200 153.09700 223.09200 1.000 90.45000 127 GLY E N 1
ATOM 13571 C CA . GLY H 3 127 ? 177.22200 152.34600 222.77300 1.000 90.45000 127 GLY E CA 1
ATOM 13572 C C . GLY H 3 127 ? 176.10500 153.27900 222.35000 1.000 90.45000 127 GLY E C 1
ATOM 13573 O O . GLY H 3 127 ? 176.35100 154.39900 221.89300 1.000 90.45000 127 GLY E O 1
ATOM 13574 N N . GLY H 3 128 ? 174.87100 152.79600 222.51200 1.000 88.28000 128 GLY E N 1
ATOM 13575 C CA . GLY H 3 128 ? 173.71700 153.60800 222.16200 1.000 88.28000 128 GLY E CA 1
ATOM 13576 C C . GLY H 3 128 ? 173.63000 154.88700 222.96700 1.000 88.28000 128 GLY E C 1
ATOM 13577 O O . GLY H 3 128 ? 173.18700 155.91900 222.45400 1.000 88.28000 128 GLY E O 1
ATOM 13578 N N . ALA H 3 129 ? 174.04600 154.84400 224.23300 1.000 86.04000 129 ALA E N 1
ATOM 13579 C CA . ALA H 3 129 ? 174.03800 156.00400 225.12100 1.000 86.04000 129 ALA E CA 1
ATOM 13580 C C . ALA H 3 129 ? 175.43800 156.15400 225.69900 1.000 86.04000 129 ALA E C 1
ATOM 13581 O O . ALA H 3 129 ? 175.69000 155.77900 226.85200 1.000 86.04000 129 ALA E O 1
ATOM 13583 N N . PRO H 3 130 ? 176.37700 156.69500 224.92400 1.000 81.10000 130 PRO E N 1
ATOM 13584 C CA . PRO H 3 130 ? 177.75700 156.78900 225.40400 1.000 81.10000 130 PRO E CA 1
ATOM 13585 C C . PRO H 3 130 ? 177.86200 157.65200 226.65000 1.000 81.10000 130 PRO E C 1
ATOM 13586 O O . PRO H 3 130 ? 177.11700 158.62100 226.82700 1.000 81.10000 130 PRO E O 1
ATOM 13590 N N . VAL H 3 131 ? 178.80000 157.29000 227.51900 1.000 78.14000 131 VAL E N 1
ATOM 13591 C CA . VAL H 3 131 ? 179.04500 158.01600 228.75700 1.000 78.14000 131 VAL E CA 1
ATOM 13592 C C . VAL H 3 131 ? 180.53400 158.30500 228.85800 1.000 78.14000 131 VAL E C 1
ATOM 13593 O O . VAL H 3 131 ? 181.36700 157.55700 228.33700 1.000 78.14000 131 VAL E O 1
ATOM 13597 N N . ARG H 3 132 ? 180.86700 159.39700 229.54100 1.000 70.84000 132 ARG E N 1
ATOM 13598 C CA . ARG H 3 132 ? 182.25000 159.83600 229.64800 1.000 70.84000 132 ARG E CA 1
ATOM 13599 C C . ARG H 3 132 ? 182.51800 160.38900 231.03500 1.000 70.84000 132 ARG E C 1
ATOM 13600 O O . ARG H 3 132 ? 181.61300 160.87500 231.72000 1.000 70.84000 132 ARG E O 1
ATOM 13608 N N . ARG H 3 133 ? 183.78200 160.30900 231.44500 1.000 81.55000 133 ARG E N 1
ATOM 13609 C CA . ARG H 3 133 ? 184.24300 160.95900 232.66300 1.000 81.55000 133 ARG E CA 1
ATOM 13610 C C . ARG H 3 133 ? 185.73400 161.21300 232.50000 1.000 81.55000 133 ARG E C 1
ATOM 13611 O O . ARG H 3 133 ? 186.52800 160.26900 232.51500 1.000 81.55000 133 ARG E O 1
ATOM 13619 N N . THR H 3 134 ? 186.09900 162.48000 232.33200 1.000 76.00000 134 THR E N 1
ATOM 13620 C CA . THR H 3 134 ? 187.49200 162.84200 232.12700 1.000 76.00000 134 THR E CA 1
ATOM 13621 C C . THR H 3 134 ? 188.31200 162.56700 233.38100 1.000 76.00000 134 THR E C 1
ATOM 13622 O O . THR H 3 134 ? 187.83700 162.70400 234.50900 1.000 76.00000 134 THR E O 1
ATOM 13626 N N . SER H 3 135 ? 189.56500 162.17200 233.16700 1.000 76.60000 135 SER E N 1
ATOM 13627 C CA . SER H 3 135 ? 190.45100 161.86800 234.27900 1.000 76.60000 135 SER E CA 1
ATOM 13628 C C . SER H 3 135 ? 190.72500 163.12100 235.10100 1.000 76.60000 135 SER E C 1
ATOM 13629 O O . SER H 3 135 ? 190.84900 164.22700 234.57100 1.000 76.60000 135 SER E O 1
ATOM 13632 N N . ARG H 3 136 ? 190.81900 162.93400 236.41400 1.000 91.07000 136 ARG E N 1
ATOM 13633 C CA . ARG H 3 136 ? 191.12100 164.01700 237.33700 1.000 91.07000 136 ARG E CA 1
ATOM 13634 C C . ARG H 3 136 ? 192.61300 164.20400 237.55900 1.000 91.07000 136 ARG E C 1
ATOM 13635 O O . ARG H 3 136 ? 193.00900 165.14600 238.25300 1.000 91.07000 136 ARG E O 1
ATOM 13643 N N . ILE H 3 137 ? 193.44800 163.33500 236.99400 1.000 83.91000 137 ILE E N 1
ATOM 13644 C CA . ILE H 3 137 ? 194.89700 163.44200 237.10100 1.000 83.91000 137 ILE E CA 1
ATOM 13645 C C . ILE H 3 137 ? 195.47000 163.46400 235.69400 1.000 83.91000 137 ILE E C 1
ATOM 13646 O O . ILE H 3 137 ? 195.09700 162.63900 234.85400 1.000 83.91000 137 ILE E O 1
ATOM 13651 N N . LYS H 3 138 ? 196.37300 164.40600 235.43900 1.000 79.31000 138 LYS E N 1
ATOM 13652 C CA . LYS H 3 138 ? 196.93800 164.60800 234.11300 1.000 79.31000 138 LYS E CA 1
ATOM 13653 C C . LYS H 3 138 ? 198.45300 164.53800 234.18800 1.000 79.31000 138 LYS E C 1
ATOM 13654 O O . LYS H 3 138 ? 199.07200 165.18400 235.04000 1.000 79.31000 138 LYS E O 1
ATOM 13660 N N . LEU H 3 139 ? 199.04300 163.75500 233.28900 1.000 89.47000 139 LEU E N 1
ATOM 13661 C CA . LEU H 3 139 ? 200.48100 163.56700 233.20500 1.000 89.47000 139 LEU E CA 1
ATOM 13662 C C . LEU H 3 139 ? 200.92100 163.74000 231.76000 1.000 89.47000 139 LEU E C 1
ATOM 13663 O O . LEU H 3 139 ? 200.10300 163.91600 230.85200 1.000 89.47000 139 LEU E O 1
ATOM 13668 N N . GLY H 3 140 ? 202.23600 163.68300 231.55000 1.000 81.44000 140 GLY E N 1
ATOM 13669 C CA . GLY H 3 140 ? 202.80600 163.84100 230.22900 1.000 81.44000 140 GLY E CA 1
ATOM 13670 C C . GLY H 3 140 ? 204.06600 163.01500 230.07600 1.000 81.44000 140 GLY E C 1
ATOM 13671 O O . GLY H 3 140 ? 204.53300 162.37400 231.02000 1.000 81.44000 140 GLY E O 1
ATOM 13672 N N . TYR H 3 141 ? 204.60800 163.04100 228.86300 1.000 81.96000 141 TYR E N 1
ATOM 13673 C CA . TYR H 3 141 ? 205.82200 162.29400 228.57300 1.000 81.96000 141 TYR E CA 1
ATOM 13674 C C . TYR H 3 141 ? 206.99400 162.84400 229.37700 1.000 81.96000 141 TYR E C 1
ATOM 13675 O O . TYR H 3 141 ? 207.05500 164.03200 229.69900 1.000 81.96000 141 TYR E O 1
ATOM 13684 N N . MET H 3 142 ? 207.93000 161.95600 229.69800 1.000 96.95000 142 MET E N 1
ATOM 13685 C CA . MET H 3 142 ? 209.14400 162.31800 230.41600 1.000 96.95000 142 MET E CA 1
ATOM 13686 C C . MET H 3 142 ? 210.24200 162.58100 229.39200 1.000 96.95000 142 MET E C 1
ATOM 13687 O O . MET H 3 142 ? 210.58200 161.70000 228.59700 1.000 96.95000 142 MET E O 1
ATOM 13692 N N . ILE H 3 143 ? 210.79000 163.79000 229.41500 1.000 89.72000 143 ILE E N 1
ATOM 13693 C CA . ILE H 3 143 ? 211.80000 164.20500 228.44600 1.000 89.72000 143 ILE E CA 1
ATOM 13694 C C . ILE H 3 143 ? 213.00000 164.76800 229.19500 1.000 89.72000 143 ILE E C 1
ATOM 13695 O O . ILE H 3 143 ? 212.82300 165.44000 230.22300 1.000 89.72000 143 ILE E O 1
ATOM 13700 N N . PRO H 3 144 ? 214.22400 164.53000 228.73300 1.000 103.08000 144 PRO E N 1
ATOM 13701 C CA . PRO H 3 144 ? 215.37800 165.18000 229.35900 1.000 103.08000 144 PRO E CA 1
ATOM 13702 C C . PRO H 3 144 ? 215.39000 166.67400 229.08800 1.000 103.08000 144 PRO E C 1
ATOM 13703 O O . PRO H 3 144 ? 214.84700 167.15500 228.09100 1.000 103.08000 144 PRO E O 1
ATOM 13707 N N . ALA H 3 145 ? 216.02200 167.40700 229.99700 1.000 104.16000 145 ALA E N 1
ATOM 13708 C CA . ALA H 3 145 ? 216.05900 168.85800 229.88800 1.000 104.16000 145 ALA E CA 1
ATOM 13709 C C . ALA H 3 145 ? 216.72300 169.28100 228.58700 1.000 104.16000 145 ALA E C 1
ATOM 13710 O O . ALA H 3 145 ? 217.80800 168.80700 228.24100 1.000 104.16000 145 ALA E O 1
ATOM 13712 N N . LEU H 3 146 ? 216.06300 170.18300 227.86500 1.000 100.13000 146 LEU E N 1
ATOM 13713 C CA . LEU H 3 146 ? 216.61000 170.75400 226.63400 1.000 100.13000 146 LEU E CA 1
ATOM 13714 C C . LEU H 3 146 ? 217.27900 172.09300 226.93200 1.000 100.13000 146 LEU E C 1
ATOM 13715 O O . LEU H 3 146 ? 216.85800 173.15700 226.47800 1.000 100.13000 146 LEU E O 1
ATOM 13720 N N . ARG H 3 147 ? 218.35300 172.01800 227.71300 1.000 112.26000 147 ARG E N 1
ATOM 13721 C CA . ARG H 3 147 ? 219.06400 173.18900 228.19500 1.000 112.26000 147 ARG E CA 1
ATOM 13722 C C . ARG H 3 147 ? 220.42600 173.28400 227.52200 1.000 112.26000 147 ARG E C 1
ATOM 13723 O O . ARG H 3 147 ? 221.10700 172.27000 227.33300 1.000 112.26000 147 ARG E O 1
ATOM 13731 N N . GLY H 3 148 ? 220.81500 174.50300 227.17100 1.000 115.79000 148 GLY E N 1
ATOM 13732 C CA . GLY H 3 148 ? 222.09700 174.71100 226.53800 1.000 115.79000 148 GLY E CA 1
ATOM 13733 C C . GLY H 3 148 ? 222.13200 174.14000 225.12800 1.000 115.79000 148 GLY E C 1
ATOM 13734 O O . GLY H 3 148 ? 221.10500 173.88600 224.49400 1.000 115.79000 148 GLY E O 1
ATOM 13735 N N . ASP H 3 149 ? 223.35500 173.93900 224.64300 1.000 116.34000 149 ASP E N 1
ATOM 13736 C CA . ASP H 3 149 ? 223.59400 173.40400 223.31000 1.000 116.34000 149 ASP E CA 1
ATOM 13737 C C . ASP H 3 149 ? 223.91500 171.91600 223.33000 1.000 116.34000 149 ASP E C 1
ATOM 13738 O O . ASP H 3 149 ? 224.25000 171.35000 222.28400 1.000 116.34000 149 ASP E O 1
ATOM 13743 N N . GLU H 3 150 ? 223.82500 171.26900 224.48900 1.000 118.57000 150 GLU E N 1
ATOM 13744 C CA . GLU H 3 150 ? 224.11700 169.85000 224.62800 1.000 118.57000 150 GLU E CA 1
ATOM 13745 C C . GLU H 3 150 ? 223.00200 169.18300 225.41100 1.000 118.57000 150 GLU E C 1
ATOM 13746 O O . GLU H 3 150 ? 222.56500 169.70400 226.44300 1.000 118.57000 150 GLU E O 1
ATOM 13752 N N . ILE H 3 151 ? 222.54400 168.03300 224.92700 1.000 106.61000 151 ILE E N 1
ATOM 13753 C CA . ILE H 3 151 ? 221.49300 167.26700 225.58200 1.000 106.61000 151 ILE E CA 1
ATOM 13754 C C . ILE H 3 151 ? 222.15700 166.24900 226.50100 1.000 106.61000 151 ILE E C 1
ATOM 13755 O O . ILE H 3 151 ? 222.90500 165.38700 226.00900 1.000 106.61000 151 ILE E O 1
ATOM 13760 N N . PRO H 3 152 ? 221.92500 166.30000 227.81400 1.000 109.73000 152 PRO E N 1
ATOM 13761 C CA . PRO H 3 152 ? 222.56200 165.33200 228.72500 1.000 109.73000 152 PRO E CA 1
ATOM 13762 C C . PRO H 3 152 ? 221.82900 163.99400 228.75500 1.000 109.73000 152 PRO E C 1
ATOM 13763 O O . PRO H 3 152 ? 221.16200 163.61100 229.71600 1.000 109.73000 152 PRO E O 1
ATOM 13767 N N . ALA H 3 153 ? 221.94500 163.25500 227.65500 1.000 111.82000 153 ALA E N 1
ATOM 13768 C CA . ALA H 3 153 ? 221.29900 161.96200 227.53200 1.000 111.82000 153 ALA E CA 1
ATOM 13769 C C . ALA H 3 153 ? 222.15000 161.05900 226.65400 1.000 111.82000 153 ALA E C 1
ATOM 13770 O O . ALA H 3 153 ? 222.71800 161.50800 225.65500 1.000 111.82000 153 ALA E O 1
ATOM 13772 N N . GLN H 3 154 ? 222.23100 159.78700 227.03400 1.000 122.21000 154 GLN E N 1
ATOM 13773 C CA . GLN H 3 154 ? 222.97000 158.79100 226.27600 1.000 122.21000 154 GLN E CA 1
ATOM 13774 C C . GLN H 3 154 ? 222.15400 157.51000 226.19000 1.000 122.21000 154 GLN E C 1
ATOM 13775 O O . GLN H 3 154 ? 221.40200 157.17100 227.10600 1.000 122.21000 154 GLN E O 1
ATOM 13781 N N . LEU H 3 155 ? 222.31800 156.80900 225.07100 1.000 121.94000 155 LEU E N 1
ATOM 13782 C CA . LEU H 3 155 ? 221.66300 155.53200 224.82800 1.000 121.94000 155 LEU E CA 1
ATOM 13783 C C . LEU H 3 155 ? 222.66800 154.60400 224.16800 1.000 121.94000 155 LEU E C 1
ATOM 13784 O O . LEU H 3 155 ? 223.42300 155.03300 223.29100 1.000 121.94000 155 LEU E O 1
ATOM 13789 N N . GLU H 3 156 ? 222.67600 153.33800 224.58200 1.000 130.77000 156 GLU E N 1
ATOM 13790 C CA . GLU H 3 156 ? 223.63900 152.37400 224.07500 1.000 130.77000 156 GLU E CA 1
ATOM 13791 C C . GLU H 3 156 ? 223.02300 150.98400 224.10900 1.000 130.77000 156 GLU E C 1
ATOM 13792 O O . GLU H 3 156 ? 221.94400 150.77400 224.66700 1.000 130.77000 156 GLU E O 1
ATOM 13798 N N . ALA H 3 157 ? 223.71500 150.03600 223.49000 1.000 132.60000 157 ALA E N 1
ATOM 13799 C CA . ALA H 3 157 ? 223.29500 148.64700 223.45100 1.000 132.60000 157 ALA E CA 1
ATOM 13800 C C . ALA H 3 157 ? 224.22800 147.79400 224.30200 1.000 132.60000 157 ALA E C 1
ATOM 13801 O O . ALA H 3 157 ? 225.41700 148.08900 224.43600 1.000 132.60000 157 ALA E O 1
ATOM 13803 N N . GLN H 3 158 ? 223.66900 146.73300 224.87800 1.000 132.43000 158 GLN E N 1
ATOM 13804 C CA . GLN H 3 158 ? 224.41000 145.82000 225.73300 1.000 132.43000 158 GLN E CA 1
ATOM 13805 C C . GLN H 3 158 ? 224.13300 144.38900 225.29800 1.000 132.43000 158 GLN E C 1
ATOM 13806 O O . GLN H 3 158 ? 223.02100 144.04900 224.88600 1.000 132.43000 158 GLN E O 1
ATOM 13812 N N . ASN H 3 176 ? 220.32500 141.34000 222.81200 1.000 131.12000 176 ASN E N 1
ATOM 13813 C CA . ASN H 3 176 ? 220.85000 142.66800 223.07500 1.000 131.12000 176 ASN E CA 1
ATOM 13814 C C . ASN H 3 176 ? 219.74700 143.52700 223.67100 1.000 131.12000 176 ASN E C 1
ATOM 13815 O O . ASN H 3 176 ? 218.57400 143.37900 223.31700 1.000 131.12000 176 ASN E O 1
ATOM 13820 N N . VAL H 3 177 ? 220.12900 144.42000 224.57500 1.000 131.97000 177 VAL E N 1
ATOM 13821 C CA . VAL H 3 177 ? 219.18100 145.27200 225.28400 1.000 131.97000 177 VAL E CA 1
ATOM 13822 C C . VAL H 3 177 ? 219.69000 146.70500 225.28200 1.000 131.97000 177 VAL E C 1
ATOM 13823 O O . VAL H 3 177 ? 220.88200 146.95000 225.48900 1.000 131.97000 177 VAL E O 1
ATOM 13827 N N . GLU H 3 178 ? 218.78400 147.65100 225.05300 1.000 126.37000 178 GLU E N 1
ATOM 13828 C CA . GLU H 3 178 ? 219.13100 149.06300 225.03700 1.000 126.37000 178 GLU E CA 1
ATOM 13829 C C . GLU H 3 178 ? 219.05500 149.63300 226.44700 1.000 126.37000 178 GLU E C 1
ATOM 13830 O O . GLU H 3 178 ? 218.07500 149.40700 227.16600 1.000 126.37000 178 GLU E O 1
ATOM 13836 N N . VAL H 3 179 ? 220.09300 150.36700 226.83700 1.000 128.80000 179 VAL E N 1
ATOM 13837 C CA . VAL H 3 179 ? 220.18500 150.99100 228.14900 1.000 128.80000 179 VAL E CA 1
ATOM 13838 C C . VAL H 3 179 ? 220.49900 152.46700 227.95900 1.000 128.80000 179 VAL E C 1
ATOM 13839 O O . VAL H 3 179 ? 221.32500 152.83400 227.11600 1.000 128.80000 179 VAL E O 1
ATOM 13843 N N . SER H 3 180 ? 219.84400 153.31200 228.75200 1.000 122.70000 180 SER E N 1
ATOM 13844 C CA . SER H 3 180 ? 219.94900 154.75400 228.60800 1.000 122.70000 180 SER E CA 1
ATOM 13845 C C . SER H 3 180 ? 220.32500 155.38900 229.94000 1.000 122.70000 180 SER E C 1
ATOM 13846 O O . SER H 3 180 ? 220.36000 154.73600 230.98600 1.000 122.70000 180 SER E O 1
ATOM 13849 N N . SER H 3 181 ? 220.62800 156.68200 229.87200 1.000 121.98000 181 SER E N 1
ATOM 13850 C CA . SER H 3 181 ? 220.88800 157.49900 231.04700 1.000 121.98000 181 SER E CA 1
ATOM 13851 C C . SER H 3 181 ? 220.60400 158.94600 230.67800 1.000 121.98000 181 SER E C 1
ATOM 13852 O O . SER H 3 181 ? 220.86100 159.35800 229.54600 1.000 121.98000 181 SER E O 1
ATOM 13855 N N . ALA H 3 182 ? 220.06800 159.71100 231.62300 1.000 111.66000 182 ALA E N 1
ATOM 13856 C CA . ALA H 3 182 ? 219.69100 161.08700 231.31400 1.000 111.66000 182 ALA E CA 1
ATOM 13857 C C . ALA H 3 182 ? 219.25800 161.80700 232.58300 1.000 111.66000 182 ALA E C 1
ATOM 13858 O O . ALA H 3 182 ? 219.19900 161.22900 233.67200 1.000 111.66000 182 ALA E O 1
ATOM 13860 N N . LEU H 3 183 ? 218.96700 163.09400 232.41300 1.000 103.38000 183 LEU E N 1
ATOM 13861 C CA . LEU H 3 183 ? 218.40900 163.95800 233.44800 1.000 103.38000 183 LEU E CA 1
ATOM 13862 C C . LEU H 3 183 ? 216.98100 164.28500 233.02500 1.000 103.38000 183 LEU E C 1
ATOM 13863 O O . LEU H 3 183 ? 216.75400 165.19400 232.22300 1.000 103.38000 183 LEU E O 1
ATOM 13868 N N . TYR H 3 184 ? 216.02300 163.54200 233.56800 1.000 104.99000 184 TYR E N 1
ATOM 13869 C CA . TYR H 3 184 ? 214.64200 163.63700 233.12800 1.000 104.99000 184 TYR E CA 1
ATOM 13870 C C . TYR H 3 184 ? 213.91200 164.76700 233.84900 1.000 104.99000 184 TYR E C 1
ATOM 13871 O O . TYR H 3 184 ? 214.34600 165.26000 234.89200 1.000 104.99000 184 TYR E O 1
ATOM 13880 N N . THR H 3 185 ? 212.78000 165.16900 233.27400 1.000 96.91000 185 THR E N 1
ATOM 13881 C CA . THR H 3 185 ? 211.91600 166.17400 233.87400 1.000 96.91000 185 THR E CA 1
ATOM 13882 C C . THR H 3 185 ? 210.48400 165.89500 233.44800 1.000 96.91000 185 THR E C 1
ATOM 13883 O O . THR H 3 185 ? 210.24000 165.38100 232.35300 1.000 96.91000 185 THR E O 1
ATOM 13887 N N . PHE H 3 186 ? 209.53600 166.23300 234.31900 1.000 94.50000 186 PHE E N 1
ATOM 13888 C CA . PHE H 3 186 ? 208.13600 166.03900 233.96600 1.000 94.50000 186 PHE E CA 1
ATOM 13889 C C . PHE H 3 186 ? 207.24500 166.83300 234.91000 1.000 94.50000 186 PHE E C 1
ATOM 13890 O O . PHE H 3 186 ? 207.63000 167.16700 236.03200 1.000 94.50000 186 PHE E O 1
ATOM 13898 N N . SER H 3 187 ? 206.02700 167.10300 234.43800 1.000 90.41000 187 SER E N 1
ATOM 13899 C CA . SER H 3 187 ? 205.05400 167.89800 235.16900 1.000 90.41000 187 SER E CA 1
ATOM 13900 C C . SER H 3 187 ? 203.75500 167.11800 235.30800 1.000 90.41000 187 SER E C 1
ATOM 13901 O O . SER H 3 187 ? 203.42300 166.27800 234.47100 1.000 90.41000 187 SER E O 1
ATOM 13904 N N . PHE H 3 188 ? 203.02500 167.40900 236.38300 1.000 95.35000 188 PHE E N 1
ATOM 13905 C CA . PHE H 3 188 ? 201.78800 166.70900 236.69700 1.000 95.35000 188 PHE E CA 1
ATOM 13906 C C . PHE H 3 188 ? 200.74700 167.69100 237.20500 1.000 95.35000 188 PHE E C 1
ATOM 13907 O O . PHE H 3 188 ? 201.07700 168.74800 237.75300 1.000 95.35000 188 PHE E O 1
ATOM 13915 N N . GLU H 3 189 ? 199.47900 167.32300 237.02200 1.000 92.05000 189 GLU E N 1
ATOM 13916 C CA . GLU H 3 189 ? 198.35200 168.11600 237.49000 1.000 92.05000 189 GLU E CA 1
ATOM 13917 C C . GLU H 3 189 ? 197.31100 167.19700 238.11400 1.000 92.05000 189 GLU E C 1
ATOM 13918 O O . GLU H 3 189 ? 197.14000 166.05200 237.69100 1.000 92.05000 189 GLU E O 1
ATOM 13924 N N . LEU H 3 190 ? 196.61000 167.71600 239.11900 1.000 94.53000 190 LEU E N 1
ATOM 13925 C CA . LEU H 3 190 ? 195.56700 166.95600 239.80300 1.000 94.53000 190 LEU E CA 1
ATOM 13926 C C . LEU H 3 190 ? 194.57600 167.93400 240.40800 1.000 94.53000 190 LEU E C 1
ATOM 13927 O O . LEU H 3 190 ? 194.96100 168.77900 241.22300 1.000 94.53000 190 LEU E O 1
ATOM 13932 N N . ASP H 3 191 ? 193.30700 167.81800 240.02200 1.000 91.57000 191 ASP E N 1
ATOM 13933 C CA . ASP H 3 191 ? 192.24500 168.67400 240.54100 1.000 91.57000 191 ASP E CA 1
ATOM 13934 C C . ASP H 3 191 ? 191.47300 167.89700 241.60100 1.000 91.57000 191 ASP E C 1
ATOM 13935 O O . ASP H 3 191 ? 190.73900 166.95600 241.28200 1.000 91.57000 191 ASP E O 1
ATOM 13940 N N . GLU H 3 192 ? 191.63600 168.29500 242.86000 1.000 95.91000 192 GLU E N 1
ATOM 13941 C CA . GLU H 3 192 ? 190.98400 167.62300 243.97300 1.000 95.91000 192 GLU E CA 1
ATOM 13942 C C . GLU H 3 192 ? 189.60700 168.18400 244.29000 1.000 95.91000 192 GLU E C 1
ATOM 13943 O O . GLU H 3 192 ? 188.89700 167.61000 245.12100 1.000 95.91000 192 GLU E O 1
ATOM 13949 N N . ASP H 3 193 ? 189.21300 169.28700 243.65400 1.000 94.10000 193 ASP E N 1
ATOM 13950 C CA . ASP H 3 193 ? 187.91600 169.89300 243.91500 1.000 94.10000 193 ASP E CA 1
ATOM 13951 C C . ASP H 3 193 ? 186.78200 169.21800 243.15900 1.000 94.10000 193 ASP E C 1
ATOM 13952 O O . ASP H 3 193 ? 185.61300 169.51000 243.43900 1.000 94.10000 193 ASP E O 1
ATOM 13957 N N . LEU H 3 194 ? 187.09000 168.32900 242.21500 1.000 86.21000 194 LEU E N 1
ATOM 13958 C CA . LEU H 3 194 ? 186.07500 167.63200 241.44400 1.000 86.21000 194 LEU E CA 1
ATOM 13959 C C . LEU H 3 194 ? 185.97200 166.15200 241.78500 1.000 86.21000 194 LEU E C 1
ATOM 13960 O O . LEU H 3 194 ? 185.12200 165.46100 241.21300 1.000 86.21000 194 LEU E O 1
ATOM 13965 N N . ILE H 3 195 ? 186.80900 165.64400 242.68800 1.000 92.90000 195 ILE E N 1
ATOM 13966 C CA . ILE H 3 195 ? 186.71800 164.25000 243.09000 1.000 92.90000 195 ILE E CA 1
ATOM 13967 C C . ILE H 3 195 ? 185.39700 164.01700 243.81300 1.000 92.90000 195 ILE E C 1
ATOM 13968 O O . ILE H 3 195 ? 184.89600 164.89200 244.53300 1.000 92.90000 195 ILE E O 1
ATOM 13973 N N . ALA H 3 196 ? 184.82300 162.83100 243.61900 1.000 87.69000 196 ALA E N 1
ATOM 13974 C CA . ALA H 3 196 ? 183.55900 162.46000 244.25200 1.000 87.69000 196 ALA E CA 1
ATOM 13975 C C . ALA H 3 196 ? 182.43800 163.42000 243.85900 1.000 87.69000 196 ALA E C 1
ATOM 13976 O O . ALA H 3 196 ? 181.56900 163.75200 244.66700 1.000 87.69000 196 ALA E O 1
ATOM 13978 N N . VAL H 3 197 ? 182.46700 163.87900 242.61000 1.000 82.61000 197 VAL E N 1
ATOM 13979 C CA . VAL H 3 197 ? 181.46200 164.78800 242.08100 1.000 82.61000 197 VAL E CA 1
ATOM 13980 C C . VAL H 3 197 ? 181.02100 164.28500 240.71500 1.000 82.61000 197 VAL E C 1
ATOM 13981 O O . VAL H 3 197 ? 181.85100 164.13600 239.81400 1.000 82.61000 197 VAL E O 1
ATOM 13985 N N . PRO H 3 198 ? 179.73400 164.02000 240.49600 1.000 85.18000 198 PRO E N 1
ATOM 13986 C CA . PRO H 3 198 ? 179.28300 163.62700 239.15700 1.000 85.18000 198 PRO E CA 1
ATOM 13987 C C . PRO H 3 198 ? 179.57300 164.71700 238.13600 1.000 85.18000 198 PRO E C 1
ATOM 13988 O O . PRO H 3 198 ? 179.52600 165.90900 238.44100 1.000 85.18000 198 PRO E O 1
ATOM 13992 N N . SER H 3 199 ? 179.87600 164.29200 236.90900 1.000 86.41000 199 SER E N 1
ATOM 13993 C CA . SER H 3 199 ? 180.21500 165.20400 235.82400 1.000 86.41000 199 SER E CA 1
ATOM 13994 C C . SER H 3 199 ? 179.11600 165.30900 234.77400 1.000 86.41000 199 SER E C 1
ATOM 13995 O O . SER H 3 199 ? 179.33000 165.93600 233.73200 1.000 86.41000 199 SER E O 1
ATOM 13998 N N . THR H 3 200 ? 177.95400 164.71400 235.01800 1.000 89.71000 200 THR E N 1
ATOM 13999 C CA . THR H 3 200 ? 176.84300 164.75400 234.08000 1.000 89.71000 200 THR E CA 1
ATOM 14000 C C . THR H 3 200 ? 175.70800 165.59500 234.64800 1.000 89.71000 200 THR E C 1
ATOM 14001 O O . THR H 3 200 ? 175.45400 165.59300 235.85700 1.000 89.71000 200 THR E O 1
ATOM 14005 N N . PHE H 3 201 ? 175.02500 166.31400 233.76100 1.000 95.98000 201 PHE E N 1
ATOM 14006 C CA . PHE H 3 201 ? 173.96600 167.23200 234.15600 1.000 95.98000 201 PHE E CA 1
ATOM 14007 C C . PHE H 3 201 ? 172.62400 166.51200 234.15900 1.000 95.98000 201 PHE E C 1
ATOM 14008 O O . PHE H 3 201 ? 172.26800 165.84000 233.18600 1.000 95.98000 201 PHE E O 1
ATOM 14016 N N . GLY H 3 202 ? 171.89000 166.65900 235.25500 1.000 105.46000 202 GLY E N 1
ATOM 14017 C CA . GLY H 3 202 ? 170.59000 166.03100 235.37600 1.000 105.46000 202 GLY E CA 1
ATOM 14018 C C . GLY H 3 202 ? 170.07900 166.15900 236.79400 1.000 105.46000 202 GLY E C 1
ATOM 14019 O O . GLY H 3 202 ? 170.74800 166.69800 237.68200 1.000 105.46000 202 GLY E O 1
ATOM 14020 N N . GLU H 3 203 ? 168.86900 165.64700 236.99200 1.000 110.75000 203 GLU E N 1
ATOM 14021 C CA . GLU H 3 203 ? 168.24400 165.67600 238.30400 1.000 110.75000 203 GLU E CA 1
ATOM 14022 C C . GLU H 3 203 ? 168.98600 164.76100 239.27000 1.000 110.75000 203 GLU E C 1
ATOM 14023 O O . GLU H 3 203 ? 169.57800 163.75200 238.87900 1.000 110.75000 203 GLU E O 1
ATOM 14029 N N . LYS H 3 204 ? 168.94000 165.12600 240.55100 1.000 102.73000 204 LYS E N 1
ATOM 14030 C CA . LYS H 3 204 ? 169.62200 164.34200 241.56800 1.000 102.73000 204 LYS E CA 1
ATOM 14031 C C . LYS H 3 204 ? 169.02800 162.94200 241.65400 1.000 102.73000 204 LYS E C 1
ATOM 14032 O O . LYS H 3 204 ? 167.82700 162.73600 241.44500 1.000 102.73000 204 LYS E O 1
ATOM 14038 N N . VAL H 3 205 ? 169.88400 161.97300 241.96600 1.000 98.68000 205 VAL E N 1
ATOM 14039 C CA . VAL H 3 205 ? 169.48900 160.57800 242.07900 1.000 98.68000 205 VAL E CA 1
ATOM 14040 C C . VAL H 3 205 ? 169.99700 160.03700 243.40600 1.000 98.68000 205 VAL E C 1
ATOM 14041 O O . VAL H 3 205 ? 170.97100 160.54400 243.97600 1.000 98.68000 205 VAL E O 1
ATOM 14045 N N . LYS H 3 206 ? 169.32900 158.99900 243.90200 1.000 102.06000 206 LYS E N 1
ATOM 14046 C CA . LYS H 3 206 ? 169.69300 158.41700 245.18300 1.000 102.06000 206 LYS E CA 1
ATOM 14047 C C . LYS H 3 206 ? 171.11100 157.85900 245.13200 1.000 102.06000 206 LYS E C 1
ATOM 14048 O O . LYS H 3 206 ? 171.56700 157.35600 244.09900 1.000 102.06000 206 LYS E O 1
ATOM 14054 N N . GLY H 3 207 ? 171.81300 157.95300 246.26100 1.000 95.72000 207 GLY E N 1
ATOM 14055 C CA . GLY H 3 207 ? 173.16400 157.45100 246.39900 1.000 95.72000 207 GLY E CA 1
ATOM 14056 C C . GLY H 3 207 ? 174.22200 158.52700 246.51200 1.000 95.72000 207 GLY E C 1
ATOM 14057 O O . GLY H 3 207 ? 175.35100 158.22400 246.91800 1.000 95.72000 207 GLY E O 1
ATOM 14058 N N . GLU H 3 208 ? 173.89400 159.77500 246.17000 1.000 94.30000 208 GLU E N 1
ATOM 14059 C CA . GLU H 3 208 ? 174.87500 160.84800 246.25200 1.000 94.30000 208 GLU E CA 1
ATOM 14060 C C . GLU H 3 208 ? 175.30200 161.12900 247.68600 1.000 94.30000 208 GLU E C 1
ATOM 14061 O O . GLU H 3 208 ? 176.39500 161.66600 247.90400 1.000 94.30000 208 GLU E O 1
ATOM 14067 N N . GLU H 3 209 ? 174.46600 160.78100 248.66600 1.000 91.49000 209 GLU E N 1
ATOM 14068 C CA . GLU H 3 209 ? 174.83300 161.00000 250.06000 1.000 91.49000 209 GLU E CA 1
ATOM 14069 C C . GLU H 3 209 ? 176.06800 160.19100 250.43300 1.000 91.49000 209 GLU E C 1
ATOM 14070 O O . GLU H 3 209 ? 176.95700 160.68200 251.13600 1.000 91.49000 209 GLU E O 1
ATOM 14076 N N . GLU H 3 210 ? 176.14000 158.94200 249.96800 1.000 91.60000 210 GLU E N 1
ATOM 14077 C CA . GLU H 3 210 ? 177.32200 158.12900 250.23300 1.000 91.60000 210 GLU E CA 1
ATOM 14078 C C . GLU H 3 210 ? 178.55700 158.74500 249.59400 1.000 91.60000 210 GLU E C 1
ATOM 14079 O O . GLU H 3 210 ? 179.64900 158.72300 250.18000 1.000 91.60000 210 GLU E O 1
ATOM 14085 N N . LEU H 3 211 ? 178.40800 159.29900 248.38900 1.000 92.10000 211 LEU E N 1
ATOM 14086 C CA . LEU H 3 211 ? 179.53100 159.96400 247.74300 1.000 92.10000 211 LEU E CA 1
ATOM 14087 C C . LEU H 3 211 ? 180.00400 161.15600 248.56100 1.000 92.10000 211 LEU E C 1
ATOM 14088 O O . LEU H 3 211 ? 181.21000 161.35600 248.74800 1.000 92.10000 211 LEU E O 1
ATOM 14093 N N . GLU H 3 212 ? 179.06600 161.96300 249.04900 1.000 88.82000 212 GLU E N 1
ATOM 14094 C CA . GLU H 3 212 ? 179.43800 163.09000 249.89300 1.000 88.82000 212 GLU E CA 1
ATOM 14095 C C . GLU H 3 212 ? 180.14700 162.61000 251.15000 1.000 88.82000 212 GLU E C 1
ATOM 14096 O O . GLU H 3 212 ? 181.10600 163.23800 251.61400 1.000 88.82000 212 GLU E O 1
ATOM 14102 N N . ARG H 3 213 ? 179.68700 161.49200 251.71200 1.000 95.62000 213 ARG E N 1
ATOM 14103 C CA . ARG H 3 213 ? 180.31800 160.94700 252.90800 1.000 95.62000 213 ARG E CA 1
ATOM 14104 C C . ARG H 3 213 ? 181.75400 160.52500 252.63600 1.000 95.62000 213 ARG E C 1
ATOM 14105 O O . ARG H 3 213 ? 182.65300 160.78300 253.44700 1.000 95.62000 213 ARG E O 1
ATOM 14113 N N . GLN H 3 214 ? 181.99700 159.87700 251.49800 1.000 93.00000 214 GLN E N 1
ATOM 14114 C CA . GLN H 3 214 ? 183.30300 159.30500 251.18400 1.000 93.00000 214 GLN E CA 1
ATOM 14115 C C . GLN H 3 214 ? 184.22200 160.26800 250.44000 1.000 93.00000 214 GLN E C 1
ATOM 14116 O O . GLN H 3 214 ? 185.35100 159.88700 250.10700 1.000 93.00000 214 GLN E O 1
ATOM 14122 N N . LYS H 3 215 ? 183.76100 161.48900 250.15900 1.000 89.97000 215 LYS E N 1
ATOM 14123 C CA . LYS H 3 215 ? 184.58100 162.44400 249.42300 1.000 89.97000 215 LYS E CA 1
ATOM 14124 C C . LYS H 3 215 ? 185.92400 162.67700 250.10500 1.000 89.97000 215 LYS E C 1
ATOM 14125 O O . LYS H 3 215 ? 186.97300 162.68100 249.45200 1.000 89.97000 215 LYS E O 1
ATOM 14131 N N . ALA H 3 216 ? 185.91000 162.89300 251.42000 1.000 93.68000 216 ALA E N 1
ATOM 14132 C CA . ALA H 3 216 ? 187.14600 163.22400 252.12500 1.000 93.68000 216 ALA E CA 1
ATOM 14133 C C . ALA H 3 216 ? 188.14800 162.08100 252.03600 1.000 93.68000 216 ALA E C 1
ATOM 14134 O O . ALA H 3 216 ? 189.33400 162.29700 251.75300 1.000 93.68000 216 ALA E O 1
ATOM 14136 N N . LYS H 3 217 ? 187.68900 160.85300 252.27900 1.000 97.91000 217 LYS E N 1
ATOM 14137 C CA . LYS H 3 217 ? 188.58800 159.70700 252.21700 1.000 97.91000 217 LYS E CA 1
ATOM 14138 C C . LYS H 3 217 ? 189.13500 159.51600 250.81100 1.000 97.91000 217 LYS E C 1
ATOM 14139 O O . LYS H 3 217 ? 190.32300 159.22100 250.63200 1.000 97.91000 217 LYS E O 1
ATOM 14145 N N . ARG H 3 218 ? 188.28100 159.68000 249.79700 1.000 92.32000 218 ARG E N 1
ATOM 14146 C CA . ARG H 3 218 ? 188.74100 159.52500 248.42400 1.000 92.32000 218 ARG E CA 1
ATOM 14147 C C . ARG H 3 218 ? 189.80200 160.56300 248.08300 1.000 92.32000 218 ARG E C 1
ATOM 14148 O O . ARG H 3 218 ? 190.81600 160.24600 247.45100 1.000 92.32000 218 ARG E O 1
ATOM 14156 N N . VAL H 3 219 ? 189.58500 161.81200 248.49900 1.000 91.74000 219 VAL E N 1
ATOM 14157 C CA . VAL H 3 219 ? 190.55300 162.86600 248.21600 1.000 91.74000 219 VAL E CA 1
ATOM 14158 C C . VAL H 3 219 ? 191.87000 162.57800 248.92300 1.000 91.74000 219 VAL E C 1
ATOM 14159 O O . VAL H 3 219 ? 192.95300 162.75200 248.34900 1.000 91.74000 219 VAL E O 1
ATOM 14163 N N . LYS H 3 220 ? 191.80000 162.14600 250.18200 1.000 106.10000 220 LYS E N 1
ATOM 14164 C CA . LYS H 3 220 ? 193.02100 161.83400 250.91600 1.000 106.10000 220 LYS E CA 1
ATOM 14165 C C . LYS H 3 220 ? 193.79200 160.71000 250.24100 1.000 106.10000 220 LYS E C 1
ATOM 14166 O O . LYS H 3 220 ? 195.01800 160.78100 250.10600 1.000 106.10000 220 LYS E O 1
ATOM 14172 N N . SER H 3 221 ? 193.09000 159.66400 249.80400 1.000 100.57000 221 SER E N 1
ATOM 14173 C CA . SER H 3 221 ? 193.75700 158.56000 249.12300 1.000 100.57000 221 SER E CA 1
ATOM 14174 C C . SER H 3 221 ? 194.39100 159.01900 247.81700 1.000 100.57000 221 SER E C 1
ATOM 14175 O O . SER H 3 221 ? 195.52400 158.63400 247.49600 1.000 100.57000 221 SER E O 1
ATOM 14178 N N . ALA H 3 222 ? 193.67700 159.84200 247.04900 1.000 98.34000 222 ALA E N 1
ATOM 14179 C CA . ALA H 3 222 ? 194.22700 160.33500 245.79200 1.000 98.34000 222 ALA E CA 1
ATOM 14180 C C . ALA H 3 222 ? 195.48600 161.15500 246.03300 1.000 98.34000 222 ALA E C 1
ATOM 14181 O O . ALA H 3 222 ? 196.47300 161.02400 245.30100 1.000 98.34000 222 ALA E O 1
ATOM 14183 N N . ILE H 3 223 ? 195.47000 162.00800 247.05900 1.000 104.63000 223 ILE E N 1
ATOM 14184 C CA . ILE H 3 223 ? 196.65300 162.80100 247.37300 1.000 104.63000 223 ILE E CA 1
ATOM 14185 C C . ILE H 3 223 ? 197.80400 161.89500 247.79200 1.000 104.63000 223 ILE E C 1
ATOM 14186 O O . ILE H 3 223 ? 198.95100 162.08800 247.37200 1.000 104.63000 223 ILE E O 1
ATOM 14191 N N . LYS H 3 224 ? 197.51700 160.89000 248.62100 1.000 104.87000 224 LYS E N 1
ATOM 14192 C CA . LYS H 3 224 ? 198.56400 159.98200 249.07100 1.000 104.87000 224 LYS E CA 1
ATOM 14193 C C . LYS H 3 224 ? 199.18400 159.21900 247.91000 1.000 104.87000 224 LYS E C 1
ATOM 14194 O O . LYS H 3 224 ? 200.38400 158.92600 247.92800 1.000 104.87000 224 LYS E O 1
ATOM 14200 N N . ALA H 3 225 ? 198.38400 158.89200 246.89400 1.000 103.70000 225 ALA E N 1
ATOM 14201 C CA . ALA H 3 225 ? 198.87600 158.05500 245.80500 1.000 103.70000 225 ALA E CA 1
ATOM 14202 C C . ALA H 3 225 ? 200.04100 158.68800 245.05400 1.000 103.70000 225 ALA E C 1
ATOM 14203 O O . ALA H 3 225 ? 200.79100 157.96900 244.38600 1.000 103.70000 225 ALA E O 1
ATOM 14205 N N . LEU H 3 226 ? 200.21200 160.00900 245.13800 1.000 97.92000 226 LEU E N 1
ATOM 14206 C CA . LEU H 3 226 ? 201.28000 160.67000 244.39700 1.000 97.92000 226 LEU E CA 1
ATOM 14207 C C . LEU H 3 226 ? 202.66400 160.32400 244.92900 1.000 97.92000 226 LEU E C 1
ATOM 14208 O O . LEU H 3 226 ? 203.66200 160.58100 244.24200 1.000 97.92000 226 LEU E O 1
ATOM 14213 N N . TYR H 3 227 ? 202.74500 159.75900 246.13500 1.000 114.38000 227 TYR E N 1
ATOM 14214 C CA . TYR H 3 227 ? 204.04000 159.41800 246.70700 1.000 114.38000 227 TYR E CA 1
ATOM 14215 C C . TYR H 3 227 ? 204.76100 158.37600 245.86900 1.000 114.38000 227 TYR E C 1
ATOM 14216 O O . TYR H 3 227 ? 205.98700 158.42800 245.73300 1.000 114.38000 227 TYR E O 1
ATOM 14225 N N . SER H 3 228 ? 204.02200 157.42300 245.30000 1.000 106.19000 228 SER E N 1
ATOM 14226 C CA . SER H 3 228 ? 204.64300 156.41300 244.45000 1.000 106.19000 228 SER E CA 1
ATOM 14227 C C . SER H 3 228 ? 205.36600 157.05800 243.27400 1.000 106.19000 228 SER E C 1
ATOM 14228 O O . SER H 3 228 ? 206.53700 156.76600 243.01300 1.000 106.19000 228 SER E O 1
ATOM 14231 N N . LEU H 3 229 ? 204.68000 157.94700 242.55400 1.000 104.17000 229 LEU E N 1
ATOM 14232 C CA . LEU H 3 229 ? 205.30900 158.61200 241.41800 1.000 104.17000 229 LEU E CA 1
ATOM 14233 C C . LEU H 3 229 ? 206.46800 159.49300 241.86500 1.000 104.17000 229 LEU E C 1
ATOM 14234 O O . LEU H 3 229 ? 207.53000 159.49400 241.23300 1.000 104.17000 229 LEU E O 1
ATOM 14239 N N . LEU H 3 230 ? 206.28700 160.24800 242.94800 1.000 107.66000 230 LEU E N 1
ATOM 14240 C CA . LEU H 3 230 ? 207.33700 161.15800 243.38400 1.000 107.66000 230 LEU E CA 1
ATOM 14241 C C . LEU H 3 230 ? 208.53600 160.42000 243.96600 1.000 107.66000 230 LEU E C 1
ATOM 14242 O O . LEU H 3 230 ? 209.60300 161.02200 244.11600 1.000 107.66000 230 LEU E O 1
ATOM 14247 N N . SER H 3 231 ? 208.38600 159.13800 244.29100 1.000 111.59000 231 SER E N 1
ATOM 14248 C CA . SER H 3 231 ? 209.47700 158.36600 244.86600 1.000 111.59000 231 SER E CA 1
ATOM 14249 C C . SER H 3 231 ? 210.30100 157.63300 243.82100 1.000 111.59000 231 SER E C 1
ATOM 14250 O O . SER H 3 231 ? 211.49600 157.40500 244.03200 1.000 111.59000 231 SER E O 1
ATOM 14253 N N . GLY H 3 232 ? 209.69100 157.25800 242.69700 1.000 114.95000 232 GLY E N 1
ATOM 14254 C CA . GLY H 3 232 ? 210.40700 156.57900 241.63600 1.000 114.95000 232 GLY E CA 1
ATOM 14255 C C . GLY H 3 232 ? 210.02400 155.12300 241.48900 1.000 114.95000 232 GLY E C 1
ATOM 14256 O O . GLY H 3 232 ? 210.86700 154.28600 241.14400 1.000 114.95000 232 GLY E O 1
ATOM 14257 N N . ASN H 3 233 ? 208.76200 154.80100 241.74700 1.000 116.11000 233 ASN E N 1
ATOM 14258 C CA . ASN H 3 233 ? 208.23700 153.44400 241.61500 1.000 116.11000 233 ASN E CA 1
ATOM 14259 C C . ASN H 3 233 ? 207.36600 153.40300 240.36100 1.000 116.11000 233 ASN E C 1
ATOM 14260 O O . ASN H 3 233 ? 206.15200 153.59300 240.42500 1.000 116.11000 233 ASN E O 1
ATOM 14265 N N . PHE H 3 234 ? 208.00000 153.15400 239.22200 1.000 117.59000 234 PHE E N 1
ATOM 14266 C CA . PHE H 3 234 ? 207.29400 153.06600 237.95100 1.000 117.59000 234 PHE E CA 1
ATOM 14267 C C . PHE H 3 234 ? 208.23600 152.45600 236.92500 1.000 117.59000 234 PHE E C 1
ATOM 14268 O O . PHE H 3 234 ? 209.43900 152.30900 237.16400 1.000 117.59000 234 PHE E O 1
ATOM 14276 N N . GLY H 3 235 ? 207.67500 152.10300 235.77400 1.000 125.45000 235 GLY E N 1
ATOM 14277 C CA . GLY H 3 235 ? 208.43400 151.51600 234.69600 1.000 125.45000 235 GLY E CA 1
ATOM 14278 C C . GLY H 3 235 ? 208.53400 150.00400 234.80400 1.000 125.45000 235 GLY E C 1
ATOM 14279 O O . GLY H 3 235 ? 208.12400 149.38100 235.78700 1.000 125.45000 235 GLY E O 1
ATOM 14280 N N . GLY H 3 236 ? 209.10100 149.40700 233.75900 1.000 140.62000 236 GLY E N 1
ATOM 14281 C CA . GLY H 3 236 ? 209.25600 147.97600 233.66600 1.000 140.62000 236 GLY E CA 1
ATOM 14282 C C . GLY H 3 236 ? 210.71700 147.55300 233.67900 1.000 140.62000 236 GLY E C 1
ATOM 14283 O O . GLY H 3 236 ? 211.63200 148.37600 233.77700 1.000 140.62000 236 GLY E O 1
ATOM 14284 N N . LYS H 3 237 ? 210.91100 146.24000 233.57500 1.000 141.90000 237 LYS E N 1
ATOM 14285 C CA . LYS H 3 237 ? 212.24600 145.64400 233.58000 1.000 141.90000 237 LYS E CA 1
ATOM 14286 C C . LYS H 3 237 ? 213.02400 146.04900 234.82900 1.000 141.90000 237 LYS E C 1
ATOM 14287 O O . LYS H 3 237 ? 214.22600 146.30900 234.78000 1.000 141.90000 237 LYS E O 1
ATOM 14293 N N . ARG H 3 238 ? 212.32600 146.10100 235.96200 1.000 133.63000 238 ARG E N 1
ATOM 14294 C CA . ARG H 3 238 ? 212.94300 146.44400 237.23400 1.000 133.63000 238 ARG E CA 1
ATOM 14295 C C . ARG H 3 238 ? 213.52600 145.23600 237.95200 1.000 133.63000 238 ARG E C 1
ATOM 14296 O O . ARG H 3 238 ? 214.16600 145.40600 238.99700 1.000 133.63000 238 ARG E O 1
ATOM 14304 N N . SER H 3 239 ? 213.32100 144.02700 237.42900 1.000 142.19000 239 SER E N 1
ATOM 14305 C CA . SER H 3 239 ? 213.82800 142.83800 238.10100 1.000 142.19000 239 SER E CA 1
ATOM 14306 C C . SER H 3 239 ? 215.34100 142.72600 237.96900 1.000 142.19000 239 SER E C 1
ATOM 14307 O O . SER H 3 239 ? 216.03100 142.39400 238.94000 1.000 142.19000 239 SER E O 1
ATOM 14310 N N . ARG H 3 240 ? 215.87600 142.99400 236.77800 1.000 142.46000 240 ARG E N 1
ATOM 14311 C CA . ARG H 3 240 ? 217.30400 142.88200 236.52700 1.000 142.46000 240 ARG E CA 1
ATOM 14312 C C . ARG H 3 240 ? 217.97200 144.20200 236.18000 1.000 142.46000 240 ARG E C 1
ATOM 14313 O O . ARG H 3 240 ? 219.20600 144.27500 236.21600 1.000 142.46000 240 ARG E O 1
ATOM 14321 N N . PHE H 3 241 ? 217.20800 145.24200 235.84900 1.000 139.25000 241 PHE E N 1
ATOM 14322 C CA . PHE H 3 241 ? 217.77100 146.52800 235.46600 1.000 139.25000 241 PHE E CA 1
ATOM 14323 C C . PHE H 3 241 ? 217.29200 147.61700 236.41500 1.000 139.25000 241 PHE E C 1
ATOM 14324 O O . PHE H 3 241 ? 216.86900 148.68900 235.97300 1.000 139.25000 241 PHE E O 1
ATOM 14332 N N . LEU H 3 242 ? 217.35300 147.35100 237.71000 1.000 134.82000 242 LEU E N 1
ATOM 14333 C CA . LEU H 3 242 ? 216.88900 148.30900 238.69800 1.000 134.82000 242 LEU E CA 1
ATOM 14334 C C . LEU H 3 242 ? 217.65800 149.61600 238.55100 1.000 134.82000 242 LEU E C 1
ATOM 14335 O O . LEU H 3 242 ? 218.89800 149.60200 238.59600 1.000 134.82000 242 LEU E O 1
ATOM 14340 N N . PRO H 3 243 ? 216.98700 150.74800 238.37600 1.000 130.67000 243 PRO E N 1
ATOM 14341 C CA . PRO H 3 243 ? 217.69900 152.00900 238.16200 1.000 130.67000 243 PRO E CA 1
ATOM 14342 C C . PRO H 3 243 ? 218.16700 152.62800 239.47100 1.000 130.67000 243 PRO E C 1
ATOM 14343 O O . PRO H 3 243 ? 217.82200 152.18400 240.56600 1.000 130.67000 243 PRO E O 1
ATOM 14347 N N . SER H 3 244 ? 218.97300 153.67700 239.33100 1.000 125.85000 244 SER E N 1
ATOM 14348 C CA . SER H 3 244 ? 219.46600 154.46900 240.45100 1.000 125.85000 244 SER E CA 1
ATOM 14349 C C . SER H 3 244 ? 218.92900 155.88600 240.27600 1.000 125.85000 244 SER E C 1
ATOM 14350 O O . SER H 3 244 ? 219.48300 156.67700 239.50700 1.000 125.85000 244 SER E O 1
ATOM 14353 N N . MET H 3 245 ? 217.85400 156.20300 240.98800 1.000 121.88000 245 MET E N 1
ATOM 14354 C CA . MET H 3 245 ? 217.19000 157.49200 240.87700 1.000 121.88000 245 MET E CA 1
ATOM 14355 C C . MET H 3 245 ? 217.59000 158.40500 242.02900 1.000 121.88000 245 MET E C 1
ATOM 14356 O O . MET H 3 245 ? 218.00500 157.95700 243.09900 1.000 121.88000 245 MET E O 1
ATOM 14361 N N . LYS H 3 246 ? 217.45400 159.70700 241.78800 1.000 116.49000 246 LYS E N 1
ATOM 14362 C CA . LYS H 3 246 ? 217.78300 160.71100 242.79200 1.000 116.49000 246 LYS E CA 1
ATOM 14363 C C . LYS H 3 246 ? 217.04500 161.99500 242.45300 1.000 116.49000 246 LYS E C 1
ATOM 14364 O O . LYS H 3 246 ? 217.04400 162.42500 241.29600 1.000 116.49000 246 LYS E O 1
ATOM 14370 N N . LEU H 3 247 ? 216.42000 162.59900 243.46000 1.000 103.04000 247 LEU E N 1
ATOM 14371 C CA . LEU H 3 247 ? 215.67900 163.83400 243.25900 1.000 103.04000 247 LEU E CA 1
ATOM 14372 C C . LEU H 3 247 ? 216.61300 165.03500 243.32700 1.000 103.04000 247 LEU E C 1
ATOM 14373 O O . LEU H 3 247 ? 217.49900 165.10500 244.18300 1.000 103.04000 247 LEU E O 1
ATOM 14378 N N . MET H 3 248 ? 216.40900 165.97900 242.41300 1.000 109.25000 248 MET E N 1
ATOM 14379 C CA . MET H 3 248 ? 217.22300 167.18600 242.33900 1.000 109.25000 248 MET E CA 1
ATOM 14380 C C . MET H 3 248 ? 216.42000 168.44600 242.62200 1.000 109.25000 248 MET E C 1
ATOM 14381 O O . MET H 3 248 ? 216.80500 169.23500 243.49000 1.000 109.25000 248 MET E O 1
ATOM 14386 N N . SER H 3 249 ? 215.31500 168.65700 241.91000 1.000 104.81000 249 SER E N 1
ATOM 14387 C CA . SER H 3 249 ? 214.50500 169.85400 242.07600 1.000 104.81000 249 SER E CA 1
ATOM 14388 C C . SER H 3 249 ? 213.03300 169.50300 241.93800 1.000 104.81000 249 SER E C 1
ATOM 14389 O O . SER H 3 249 ? 212.65700 168.66300 241.11200 1.000 104.81000 249 SER E O 1
ATOM 14392 N N . LEU H 3 250 ? 212.20600 170.15200 242.75200 1.000 104.24000 250 LEU E N 1
ATOM 14393 C CA . LEU H 3 250 ? 210.76800 169.92300 242.71900 1.000 104.24000 250 LEU E CA 1
ATOM 14394 C C . LEU H 3 250 ? 210.04500 171.20400 243.10600 1.000 104.24000 250 LEU E C 1
ATOM 14395 O O . LEU H 3 250 ? 210.43300 171.87000 244.06800 1.000 104.24000 250 LEU E O 1
ATOM 14400 N N . VAL H 3 251 ? 208.99600 171.53200 242.35600 1.000 105.54000 251 VAL E N 1
ATOM 14401 C CA . VAL H 3 251 ? 208.13600 172.67100 242.64800 1.000 105.54000 251 VAL E CA 1
ATOM 14402 C C . VAL H 3 251 ? 206.69600 172.18700 242.63500 1.000 105.54000 251 VAL E C 1
ATOM 14403 O O . VAL H 3 251 ? 206.29200 171.46200 241.71900 1.000 105.54000 251 VAL E O 1
ATOM 14407 N N . VAL H 3 252 ? 205.92600 172.57600 243.64800 1.000 104.00000 252 VAL E N 1
ATOM 14408 C CA . VAL H 3 252 ? 204.51800 172.21900 243.74300 1.000 104.00000 252 VAL E CA 1
ATOM 14409 C C . VAL H 3 252 ? 203.72700 173.46400 244.10300 1.000 104.00000 252 VAL E C 1
ATOM 14410 O O . VAL H 3 252 ? 204.17600 174.28800 244.90900 1.000 104.00000 252 VAL E O 1
ATOM 14414 N N . THR H 3 253 ? 202.55000 173.60600 243.50000 1.000 105.81000 253 THR E N 1
ATOM 14415 C CA . THR H 3 253 ? 201.69700 174.76300 243.70400 1.000 105.81000 253 THR E CA 1
ATOM 14416 C C . THR H 3 253 ? 200.27100 174.30200 243.96800 1.000 105.81000 253 THR E C 1
ATOM 14417 O O . THR H 3 253 ? 199.74500 173.44400 243.24900 1.000 105.81000 253 THR E O 1
ATOM 14421 N N . LYS H 3 254 ? 199.65800 174.87800 244.99900 1.000 113.28000 254 LYS E N 1
ATOM 14422 C CA . LYS H 3 254 ? 198.26200 174.64300 245.33700 1.000 113.28000 254 LYS E CA 1
ATOM 14423 C C . LYS H 3 254 ? 197.50600 175.95900 245.22400 1.000 113.28000 254 LYS E C 1
ATOM 14424 O O . LYS H 3 254 ? 197.88900 176.95300 245.85200 1.000 113.28000 254 LYS E O 1
ATOM 14430 N N . THR H 3 255 ? 196.43900 175.96300 244.43300 1.000 110.88000 255 THR E N 1
ATOM 14431 C CA . THR H 3 255 ? 195.68600 177.18000 244.15700 1.000 110.88000 255 THR E CA 1
ATOM 14432 C C . THR H 3 255 ? 194.20100 176.83700 244.12300 1.000 110.88000 255 THR E C 1
ATOM 14433 O O . THR H 3 255 ? 193.78900 175.71400 244.42700 1.000 110.88000 255 THR E O 1
ATOM 14437 N N . ASP H 3 256 ? 193.39700 177.82800 243.74000 1.000 112.67000 256 ASP E N 1
ATOM 14438 C CA . ASP H 3 256 ? 191.96500 177.66000 243.53900 1.000 112.67000 256 ASP E CA 1
ATOM 14439 C C . ASP H 3 256 ? 191.54700 178.03200 242.12400 1.000 112.67000 256 ASP E C 1
ATOM 14440 O O . ASP H 3 256 ? 190.34900 178.02100 241.81600 1.000 112.67000 256 ASP E O 1
ATOM 14445 N N . PHE H 3 257 ? 192.49700 178.36200 241.26100 1.000 114.83000 257 PHE E N 1
ATOM 14446 C CA . PHE H 3 257 ? 192.24100 178.77300 239.89300 1.000 114.83000 257 PHE E CA 1
ATOM 14447 C C . PHE H 3 257 ? 193.24500 178.08700 238.98400 1.000 114.83000 257 PHE E C 1
ATOM 14448 O O . PHE H 3 257 ? 194.28800 177.61300 239.44600 1.000 114.83000 257 PHE E O 1
ATOM 14456 N N . PRO H 3 258 ? 192.95700 178.01300 237.68600 1.000 112.27000 258 PRO E N 1
ATOM 14457 C CA . PRO H 3 258 ? 193.87500 177.32300 236.77100 1.000 112.27000 258 PRO E CA 1
ATOM 14458 C C . PRO H 3 258 ? 195.26700 177.93200 236.81500 1.000 112.27000 258 PRO E C 1
ATOM 14459 O O . PRO H 3 258 ? 195.43200 179.15200 236.89000 1.000 112.27000 258 PRO E O 1
ATOM 14463 N N . PHE H 3 259 ? 196.27400 177.06500 236.76200 1.000 108.47000 259 PHE E N 1
ATOM 14464 C CA . PHE H 3 259 ? 197.66200 177.49500 236.80800 1.000 108.47000 259 PHE E CA 1
ATOM 14465 C C . PHE H 3 259 ? 198.55000 176.33000 236.39600 1.000 108.47000 259 PHE E C 1
ATOM 14466 O O . PHE H 3 259 ? 198.17300 175.16600 236.55600 1.000 108.47000 259 PHE E O 1
ATOM 14474 N N . MET H 3 260 ? 199.72300 176.65900 235.86600 1.000 106.02000 260 MET E N 1
ATOM 14475 C CA . MET H 3 260 ? 200.68400 175.64400 235.44900 1.000 106.02000 260 MET E CA 1
ATOM 14476 C C . MET H 3 260 ? 202.10500 176.17100 235.61200 1.000 106.02000 260 MET E C 1
ATOM 14477 O O . MET H 3 260 ? 202.45900 177.19200 235.00800 1.000 106.02000 260 MET E O 1
ATOM 14482 N N . PRO H 3 261 ? 202.94600 175.51400 236.40500 1.000 106.56000 261 PRO E N 1
ATOM 14483 C CA . PRO H 3 261 ? 204.31800 175.99700 236.57600 1.000 106.56000 261 PRO E CA 1
ATOM 14484 C C . PRO H 3 261 ? 205.14000 175.79800 235.31600 1.000 106.56000 261 PRO E C 1
ATOM 14485 O O . PRO H 3 261 ? 204.82400 174.98400 234.44600 1.000 106.56000 261 PRO E O 1
ATOM 14489 N N . GLU H 3 262 ? 206.21600 176.57400 235.22700 1.000 106.23000 262 GLU E N 1
ATOM 14490 C CA . GLU H 3 262 ? 207.07600 176.51400 234.05800 1.000 106.23000 262 GLU E CA 1
ATOM 14491 C C . GLU H 3 262 ? 207.74600 175.14500 233.95900 1.000 106.23000 262 GLU E C 1
ATOM 14492 O O . GLU H 3 262 ? 208.05500 174.51900 234.97400 1.000 106.23000 262 GLU E O 1
ATOM 14498 N N . PRO H 3 263 ? 207.98000 174.65400 232.74100 1.000 103.08000 263 PRO E N 1
ATOM 14499 C CA . PRO H 3 263 ? 208.69900 173.38400 232.59200 1.000 103.08000 263 PRO E CA 1
ATOM 14500 C C . PRO H 3 263 ? 210.10800 173.47700 233.15800 1.000 103.08000 263 PRO E C 1
ATOM 14501 O O . PRO H 3 263 ? 210.73500 174.53800 233.16000 1.000 103.08000 263 PRO E O 1
ATOM 14505 N N . ALA H 3 264 ? 210.60300 172.34100 233.64500 1.000 105.17000 264 ALA E N 1
ATOM 14506 C CA . ALA H 3 264 ? 211.91200 172.29100 234.28000 1.000 105.17000 264 ALA E CA 1
ATOM 14507 C C . ALA H 3 264 ? 213.02200 172.12600 233.25300 1.000 105.17000 264 ALA E C 1
ATOM 14508 O O . ALA H 3 264 ? 213.84000 171.20500 233.35500 1.000 105.17000 264 ALA E O 1
ATOM 14510 N N . HIS H 3 265 ? 213.06800 173.01200 232.25900 1.000 105.19000 265 HIS E N 1
ATOM 14511 C CA . HIS H 3 265 ? 214.12100 173.01000 231.25400 1.000 105.19000 265 HIS E CA 1
ATOM 14512 C C . HIS H 3 265 ? 215.23200 173.99600 231.58400 1.000 105.19000 265 HIS E C 1
ATOM 14513 O O . HIS H 3 265 ? 216.40900 173.62500 231.60200 1.000 105.19000 265 HIS E O 1
ATOM 14520 N N . ASP H 3 266 ? 214.87900 175.25100 231.84500 1.000 114.13000 266 ASP E N 1
ATOM 14521 C CA . ASP H 3 266 ? 215.86600 176.26000 232.18800 1.000 114.13000 266 ASP E CA 1
ATOM 14522 C C . ASP H 3 266 ? 216.34600 176.07600 233.62300 1.000 114.13000 266 ASP E C 1
ATOM 14523 O O . ASP H 3 266 ? 215.64600 175.51900 234.47400 1.000 114.13000 266 ASP E O 1
ATOM 14528 N N . ASP H 3 267 ? 217.56300 176.55600 233.88200 1.000 116.94000 267 ASP E N 1
ATOM 14529 C CA . ASP H 3 267 ? 218.12300 176.44300 235.22400 1.000 116.94000 267 ASP E CA 1
ATOM 14530 C C . ASP H 3 267 ? 217.31600 177.23800 236.24000 1.000 116.94000 267 ASP E C 1
ATOM 14531 O O . ASP H 3 267 ? 217.26300 176.86500 237.41900 1.000 116.94000 267 ASP E O 1
ATOM 14536 N N . ASP H 3 268 ? 216.68600 178.32800 235.81000 1.000 118.05000 268 ASP E N 1
ATOM 14537 C CA . ASP H 3 268 ? 215.91900 179.21000 236.68500 1.000 118.05000 268 ASP E CA 1
ATOM 14538 C C . ASP H 3 268 ? 214.45100 179.13400 236.27200 1.000 118.05000 268 ASP E C 1
ATOM 14539 O O . ASP H 3 268 ? 213.99500 179.89900 235.41900 1.000 118.05000 268 ASP E O 1
ATOM 14544 N N . TYR H 3 269 ? 213.71500 178.20900 236.88500 1.000 114.30000 269 TYR E N 1
ATOM 14545 C CA . TYR H 3 269 ? 212.28800 178.06700 236.64900 1.000 114.30000 269 TYR E CA 1
ATOM 14546 C C . TYR H 3 269 ? 211.45700 178.15600 237.91700 1.000 114.30000 269 TYR E C 1
ATOM 14547 O O . TYR H 3 269 ? 210.22500 178.08300 237.83000 1.000 114.30000 269 TYR E O 1
ATOM 14556 N N . ILE H 3 270 ? 212.08400 178.30800 239.08300 1.000 106.99000 270 ILE E N 1
ATOM 14557 C CA . ILE H 3 270 ? 211.33800 178.45700 240.32800 1.000 106.99000 270 ILE E CA 1
ATOM 14558 C C . ILE H 3 270 ? 210.94100 179.91000 240.53900 1.000 106.99000 270 ILE E C 1
ATOM 14559 O O . ILE H 3 270 ? 209.79600 180.22000 240.89000 1.000 106.99000 270 ILE E O 1
ATOM 14564 N N . LYS H 3 271 ? 211.88400 180.82600 240.32700 1.000 115.92000 271 LYS E N 1
ATOM 14565 C CA . LYS H 3 271 ? 211.60200 182.24500 240.48700 1.000 115.92000 271 LYS E CA 1
ATOM 14566 C C . LYS H 3 271 ? 210.51000 182.69300 239.52500 1.000 115.92000 271 LYS E C 1
ATOM 14567 O O . LYS H 3 271 ? 209.57800 183.41700 239.90400 1.000 115.92000 271 LYS E O 1
ATOM 14573 N N . THR H 3 272 ? 210.61300 182.26700 238.26400 1.000 111.40000 272 THR E N 1
ATOM 14574 C CA . THR H 3 272 ? 209.63500 182.67200 237.26300 1.000 111.40000 272 THR E CA 1
ATOM 14575 C C . THR H 3 272 ? 208.24400 182.17700 237.62800 1.000 111.40000 272 THR E C 1
ATOM 14576 O O . THR H 3 272 ? 207.26600 182.92900 237.54200 1.000 111.40000 272 THR E O 1
ATOM 14580 N N . THR H 3 273 ? 208.13300 180.91300 238.03700 1.000 112.06000 273 THR E N 1
ATOM 14581 C CA . THR H 3 273 ? 206.82100 180.37500 238.37800 1.000 112.06000 273 THR E CA 1
ATOM 14582 C C . THR H 3 273 ? 206.26000 181.04300 239.62500 1.000 112.06000 273 THR E C 1
ATOM 14583 O O . THR H 3 273 ? 205.04900 181.24800 239.72300 1.000 112.06000 273 THR E O 1
ATOM 14587 N N . ILE H 3 274 ? 207.11700 181.40100 240.58200 1.000 113.45000 274 ILE E N 1
ATOM 14588 C CA . ILE H 3 274 ? 206.63900 182.09100 241.77700 1.000 113.45000 274 ILE E CA 1
ATOM 14589 C C . ILE H 3 274 ? 206.07100 183.45600 241.40800 1.000 113.45000 274 ILE E C 1
ATOM 14590 O O . ILE H 3 274 ? 204.97500 183.83800 241.84400 1.000 113.45000 274 ILE E O 1
ATOM 14595 N N . MET H 3 275 ? 206.81400 184.21500 240.60100 1.000 107.85000 275 MET E N 1
ATOM 14596 C CA . MET H 3 275 ? 206.33400 185.53000 240.18900 1.000 107.85000 275 MET E CA 1
ATOM 14597 C C . MET H 3 275 ? 205.03600 185.41000 239.40100 1.000 107.85000 275 MET E C 1
ATOM 14598 O O . MET H 3 275 ? 204.09500 186.19000 239.60700 1.000 107.85000 275 MET E O 1
ATOM 14603 N N . ARG H 3 276 ? 204.96800 184.43600 238.49100 1.000 111.05000 276 ARG E N 1
ATOM 14604 C CA . ARG H 3 276 ? 203.75800 184.24700 237.70600 1.000 111.05000 276 ARG E CA 1
ATOM 14605 C C . ARG H 3 276 ? 202.58500 183.83300 238.58000 1.000 111.05000 276 ARG E C 1
ATOM 14606 O O . ARG H 3 276 ? 201.45600 184.24900 238.32500 1.000 111.05000 276 ARG E O 1
ATOM 14614 N N . LEU H 3 277 ? 202.82900 183.02500 239.61300 1.000 108.85000 277 LEU E N 1
ATOM 14615 C CA . LEU H 3 277 ? 201.76400 182.65700 240.53800 1.000 108.85000 277 LEU E CA 1
ATOM 14616 C C . LEU H 3 277 ? 201.23400 183.88600 241.26500 1.000 108.85000 277 LEU E C 1
ATOM 14617 O O . LEU H 3 277 ? 200.01700 184.07000 241.39600 1.000 108.85000 277 LEU E O 1
ATOM 14622 N N . GLY H 3 278 ? 202.13800 184.73400 241.74800 1.000 110.42000 278 GLY E N 1
ATOM 14623 C CA . GLY H 3 278 ? 201.69400 185.94600 242.41900 1.000 110.42000 278 GLY E CA 1
ATOM 14624 C C . GLY H 3 278 ? 200.85500 186.82500 241.51200 1.000 110.42000 278 GLY E C 1
ATOM 14625 O O . GLY H 3 278 ? 199.76900 187.28000 241.88500 1.000 110.42000 278 GLY E O 1
ATOM 14626 N N . LYS H 3 279 ? 201.33400 187.04700 240.28800 1.000 100.84000 279 LYS E N 1
ATOM 14627 C CA . LYS H 3 279 ? 200.60100 187.91000 239.36700 1.000 100.84000 279 LYS E CA 1
ATOM 14628 C C . LYS H 3 279 ? 199.28700 187.27700 238.92100 1.000 100.84000 279 LYS E C 1
ATOM 14629 O O . LYS H 3 279 ? 198.30200 187.99000 238.70100 1.000 100.84000 279 LYS E O 1
ATOM 14635 N N . ALA H 3 280 ? 199.24400 185.95000 238.79000 1.000 105.06000 280 ALA E N 1
ATOM 14636 C CA . ALA H 3 280 ? 198.00400 185.27700 238.42300 1.000 105.06000 280 ALA E CA 1
ATOM 14637 C C . ALA H 3 280 ? 196.97700 185.38000 239.53900 1.000 105.06000 280 ALA E C 1
ATOM 14638 O O . ALA H 3 280 ? 195.78500 185.57000 239.27800 1.000 105.06000 280 ALA E O 1
ATOM 14640 N N . LYS H 3 281 ? 197.41600 185.25200 240.79200 1.000 111.51000 281 LYS E N 1
ATOM 14641 C CA . LYS H 3 281 ? 196.50400 185.50000 241.90200 1.000 111.51000 281 LYS E CA 1
ATOM 14642 C C . LYS H 3 281 ? 196.00000 186.93200 241.86100 1.000 111.51000 281 LYS E C 1
ATOM 14643 O O . LYS H 3 281 ? 194.81800 187.19300 242.11600 1.000 111.51000 281 LYS E O 1
ATOM 14649 N N . GLY H 3 282 ? 196.88500 187.87700 241.54300 1.000 104.57000 282 GLY E N 1
ATOM 14650 C CA . GLY H 3 282 ? 196.45900 189.26500 241.45400 1.000 104.57000 282 GLY E CA 1
ATOM 14651 C C . GLY H 3 282 ? 195.39800 189.48200 240.39200 1.000 104.57000 282 GLY E C 1
ATOM 14652 O O . GLY H 3 282 ? 194.41700 190.19700 240.61000 1.000 104.57000 282 GLY E O 1
ATOM 14653 N N . VAL H 3 283 ? 195.57800 188.86300 239.22400 1.000 102.96000 283 VAL E N 1
ATOM 14654 C CA . VAL H 3 283 ? 194.69800 189.14400 238.09200 1.000 102.96000 283 VAL E CA 1
ATOM 14655 C C . VAL H 3 283 ? 193.38400 188.38300 238.20800 1.000 102.96000 283 VAL E C 1
ATOM 14656 O O . VAL H 3 283 ? 192.30700 188.94700 237.98500 1.000 102.96000 283 VAL E O 1
ATOM 14660 N N . LEU H 3 284 ? 193.43800 187.09600 238.55500 1.000 106.36000 284 LEU E N 1
ATOM 14661 C CA . LEU H 3 284 ? 192.27400 186.22200 238.49300 1.000 106.36000 284 LEU E CA 1
ATOM 14662 C C . LEU H 3 284 ? 191.45100 186.23200 239.77300 1.000 106.36000 284 LEU E C 1
ATOM 14663 O O . LEU H 3 284 ? 190.61000 185.34700 239.96600 1.000 106.36000 284 LEU E O 1
ATOM 14668 N N . ASN H 3 285 ? 191.66100 187.21500 240.64600 1.000 107.06000 285 ASN E N 1
ATOM 14669 C CA . ASN H 3 285 ? 190.87100 187.35500 241.86600 1.000 107.06000 285 ASN E CA 1
ATOM 14670 C C . ASN H 3 285 ? 190.92200 186.07900 242.70000 1.000 107.06000 285 ASN E C 1
ATOM 14671 O O . ASN H 3 285 ? 189.91200 185.61000 243.23200 1.000 107.06000 285 ASN E O 1
ATOM 14676 N N . GLY H 3 286 ? 192.11800 185.50900 242.80800 1.000 112.02000 286 GLY E N 1
ATOM 14677 C CA . GLY H 3 286 ? 192.29000 184.30800 243.59300 1.000 112.02000 286 GLY E CA 1
ATOM 14678 C C . GLY H 3 286 ? 192.24600 184.57200 245.08600 1.000 112.02000 286 GLY E C 1
ATOM 14679 O O . GLY H 3 286 ? 192.39900 185.70000 245.55300 1.000 112.02000 286 GLY E O 1
ATOM 14680 N N . ASN H 3 287 ? 192.02800 183.49800 245.84000 1.000 114.80000 287 ASN E N 1
ATOM 14681 C CA . ASN H 3 287 ? 191.97300 183.55800 247.29300 1.000 114.80000 287 ASN E CA 1
ATOM 14682 C C . ASN H 3 287 ? 193.03300 182.71800 247.97900 1.000 114.80000 287 ASN E C 1
ATOM 14683 O O . ASN H 3 287 ? 193.46000 183.07100 249.08100 1.000 114.80000 287 ASN E O 1
ATOM 14688 N N . LEU H 3 288 ? 193.47100 181.61900 247.36400 1.000 113.20000 288 LEU E N 1
ATOM 14689 C CA . LEU H 3 288 ? 194.48200 180.74500 247.94000 1.000 113.20000 288 LEU E CA 1
ATOM 14690 C C . LEU H 3 288 ? 195.55900 180.48000 246.90100 1.000 113.20000 288 LEU E C 1
ATOM 14691 O O . LEU H 3 288 ? 195.24900 180.16200 245.74800 1.000 113.20000 288 LEU E O 1
ATOM 14696 N N . ALA H 3 289 ? 196.81900 180.61100 247.31200 1.000 110.14000 289 ALA E N 1
ATOM 14697 C CA . ALA H 3 289 ? 197.94300 180.34700 246.41600 1.000 110.14000 289 ALA E CA 1
ATOM 14698 C C . ALA H 3 289 ? 199.16400 180.06200 247.27900 1.000 110.14000 289 ALA E C 1
ATOM 14699 O O . ALA H 3 289 ? 199.66900 180.96600 247.94700 1.000 110.14000 289 ALA E O 1
ATOM 14701 N N . LYS H 3 290 ? 199.63100 178.81700 247.25800 1.000 109.70000 290 LYS E N 1
ATOM 14702 C CA . LYS H 3 290 ? 200.77900 178.40600 248.05100 1.000 109.70000 290 LYS E CA 1
ATOM 14703 C C . LYS H 3 290 ? 201.73500 177.60000 247.18700 1.000 109.70000 290 LYS E C 1
ATOM 14704 O O . LYS H 3 290 ? 201.32100 176.89900 246.25800 1.000 109.70000 290 LYS E O 1
ATOM 14710 N N . ALA H 3 291 ? 203.02200 177.70500 247.50500 1.000 107.97000 291 ALA E N 1
ATOM 14711 C CA . ALA H 3 291 ? 204.07200 177.03300 246.75600 1.000 107.97000 291 ALA E CA 1
ATOM 14712 C C . ALA H 3 291 ? 205.03900 176.35100 247.71000 1.000 107.97000 291 ALA E C 1
ATOM 14713 O O . ALA H 3 291 ? 205.36700 176.88800 248.77200 1.000 107.97000 291 ALA E O 1
ATOM 14715 N N . TYR H 3 292 ? 205.49200 175.16400 247.31600 1.000 110.58000 292 TYR E N 1
ATOM 14716 C CA . TYR H 3 292 ? 206.49200 174.40500 248.04900 1.000 110.58000 292 TYR E CA 1
ATOM 14717 C C . TYR H 3 292 ? 207.61900 174.03300 247.10100 1.000 110.58000 292 TYR E C 1
ATOM 14718 O O . TYR H 3 292 ? 207.37500 173.66300 245.94700 1.000 110.58000 292 TYR E O 1
ATOM 14727 N N . VAL H 3 293 ? 208.85300 174.13800 247.58800 1.000 110.92000 293 VAL E N 1
ATOM 14728 C CA . VAL H 3 293 ? 210.04200 173.94600 246.77000 1.000 110.92000 293 VAL E CA 1
ATOM 14729 C C . VAL H 3 293 ? 210.99200 173.00400 247.49200 1.000 110.92000 293 VAL E C 1
ATOM 14730 O O . VAL H 3 293 ? 211.24200 173.16500 248.69100 1.000 110.92000 293 VAL E O 1
ATOM 14734 N N . ILE H 3 294 ? 211.51900 172.02600 246.75900 1.000 105.73000 294 ILE E N 1
ATOM 14735 C CA . ILE H 3 294 ? 212.59000 171.16000 247.23200 1.000 105.73000 294 ILE E CA 1
ATOM 14736 C C . ILE H 3 294 ? 213.77400 171.36400 246.30000 1.000 105.73000 294 ILE E C 1
ATOM 14737 O O . ILE H 3 294 ? 213.66000 171.15400 245.08500 1.000 105.73000 294 ILE E O 1
ATOM 14742 N N . ASN H 3 295 ? 214.91000 171.76900 246.86900 1.000 110.54000 295 ASN E N 1
ATOM 14743 C CA . ASN H 3 295 ? 216.09600 172.11700 246.10300 1.000 110.54000 295 ASN E CA 1
ATOM 14744 C C . ASN H 3 295 ? 217.30000 171.38100 246.66600 1.000 110.54000 295 ASN E C 1
ATOM 14745 O O . ASN H 3 295 ? 217.52000 171.38000 247.88100 1.000 110.54000 295 ASN E O 1
ATOM 14750 N N . ASN H 3 296 ? 218.07700 170.75800 245.77900 1.000 106.58000 296 ASN E N 1
ATOM 14751 C CA . ASN H 3 296 ? 219.30300 170.07700 246.16500 1.000 106.58000 296 ASN E CA 1
ATOM 14752 C C . ASN H 3 296 ? 220.48000 170.37300 245.25000 1.000 106.58000 296 ASN E C 1
ATOM 14753 O O . ASN H 3 296 ? 221.60300 169.98000 245.58100 1.000 106.58000 296 ASN E O 1
ATOM 14758 N N . GLU H 3 297 ? 220.26500 171.04000 244.11700 1.000 115.95000 297 GLU E N 1
ATOM 14759 C CA . GLU H 3 297 ? 221.33200 171.37100 243.18600 1.000 115.95000 297 GLU E CA 1
ATOM 14760 C C . GLU H 3 297 ? 221.84900 172.79400 243.36000 1.000 115.95000 297 GLU E C 1
ATOM 14761 O O . GLU H 3 297 ? 222.69200 173.23300 242.57100 1.000 115.95000 297 GLU E O 1
ATOM 14767 N N . GLY H 3 298 ? 221.37200 173.52000 244.36700 1.000 113.44000 298 GLY E N 1
ATOM 14768 C CA . GLY H 3 298 ? 221.87200 174.85100 244.64900 1.000 113.44000 298 GLY E CA 1
ATOM 14769 C C . GLY H 3 298 ? 221.60200 175.86600 243.55500 1.000 113.44000 298 GLY E C 1
ATOM 14770 O O . GLY H 3 298 ? 222.49900 176.61900 243.16900 1.000 113.44000 298 GLY E O 1
ATOM 14771 N N . ILE H 3 299 ? 220.37400 175.89500 243.05000 1.000 111.08000 299 ILE E N 1
ATOM 14772 C CA . ILE H 3 299 ? 219.97500 176.86200 242.05000 1.000 111.08000 299 ILE E CA 1
ATOM 14773 C C . ILE H 3 299 ? 219.21300 177.99500 242.73000 1.000 111.08000 299 ILE E C 1
ATOM 14774 O O . ILE H 3 299 ? 218.80600 177.89500 243.88500 1.000 111.08000 299 ILE E O 1
ATOM 14779 N N . GLU H 3 300 ? 219.01700 179.09000 242.00100 1.000 118.61000 300 GLU E N 1
ATOM 14780 C CA . GLU H 3 300 ? 218.30900 180.23500 242.55400 1.000 118.61000 300 GLU E CA 1
ATOM 14781 C C . GLU H 3 300 ? 216.86800 179.86600 242.88300 1.000 118.61000 300 GLU E C 1
ATOM 14782 O O . GLU H 3 300 ? 216.22600 179.09200 242.16700 1.000 118.61000 300 GLU E O 1
ATOM 14788 N N . VAL H 3 301 ? 216.36300 180.42500 243.98100 1.000 119.66000 301 VAL E N 1
ATOM 14789 C CA . VAL H 3 301 ? 215.01200 180.13400 244.44600 1.000 119.66000 301 VAL E CA 1
ATOM 14790 C C . VAL H 3 301 ? 214.22000 181.43100 244.55500 1.000 119.66000 301 VAL E C 1
ATOM 14791 O O . VAL H 3 301 ? 213.20100 181.60800 243.87900 1.000 119.66000 301 VAL E O 1
ATOM 14795 N N . GLY H 3 302 ? 214.68400 182.34100 245.40600 1.000 122.62000 302 GLY E N 1
ATOM 14796 C CA . GLY H 3 302 ? 213.98800 183.59300 245.63300 1.000 122.62000 302 GLY E CA 1
ATOM 14797 C C . GLY H 3 302 ? 213.74700 183.86900 247.10400 1.000 122.62000 302 GLY E C 1
ATOM 14798 O O . GLY H 3 302 ? 214.61400 183.60000 247.94200 1.000 122.62000 302 GLY E O 1
ATOM 14799 N N . GLU H 3 303 ? 212.57300 184.40500 247.43000 1.000 131.82000 303 GLU E N 1
ATOM 14800 C CA . GLU H 3 303 ? 212.22600 184.73700 248.80100 1.000 131.82000 303 GLU E CA 1
ATOM 14801 C C . GLU H 3 303 ? 210.75400 184.43900 249.03900 1.000 131.82000 303 GLU E C 1
ATOM 14802 O O . GLU H 3 303 ? 209.95900 184.33600 248.10000 1.000 131.82000 303 GLU E O 1
ATOM 14808 N N . GLY H 3 304 ? 210.40000 184.30500 250.31200 1.000 130.05000 304 GLY E N 1
ATOM 14809 C CA . GLY H 3 304 ? 209.02400 184.02700 250.68800 1.000 130.05000 304 GLY E CA 1
ATOM 14810 C C . GLY H 3 304 ? 208.51700 182.68600 250.20000 1.000 130.05000 304 GLY E C 1
ATOM 14811 O O . GLY H 3 304 ? 207.38600 182.59900 249.70500 1.000 130.05000 304 GLY E O 1
ATOM 14812 N N . VAL H 3 305 ? 209.32700 181.63900 250.32500 1.000 115.00000 305 VAL E N 1
ATOM 14813 C CA . VAL H 3 305 ? 208.95900 180.30200 249.87900 1.000 115.00000 305 VAL E CA 1
ATOM 14814 C C . VAL H 3 305 ? 209.32500 179.30200 250.96500 1.000 115.00000 305 VAL E C 1
ATOM 14815 O O . VAL H 3 305 ? 210.42100 179.35700 251.53200 1.000 115.00000 305 VAL E O 1
ATOM 14819 N N . THR H 3 306 ? 208.40600 178.38300 251.24800 1.000 115.59000 306 THR E N 1
ATOM 14820 C CA . THR H 3 306 ? 208.67200 177.31100 252.19300 1.000 115.59000 306 THR E CA 1
ATOM 14821 C C . THR H 3 306 ? 209.65500 176.32000 251.58000 1.000 115.59000 306 THR E C 1
ATOM 14822 O O . THR H 3 306 ? 209.51600 175.93400 250.41600 1.000 115.59000 306 THR E O 1
ATOM 14826 N N . VAL H 3 307 ? 210.64400 175.91200 252.36800 1.000 113.15000 307 VAL E N 1
ATOM 14827 C CA . VAL H 3 307 ? 211.66900 174.97200 251.93200 1.000 113.15000 307 VAL E CA 1
ATOM 14828 C C . VAL H 3 307 ? 211.53600 173.71000 252.76700 1.000 113.15000 307 VAL E C 1
ATOM 14829 O O . VAL H 3 307 ? 211.55600 173.76800 254.00400 1.000 113.15000 307 VAL E O 1
ATOM 14833 N N . LEU H 3 308 ? 211.39500 172.57400 252.09600 1.000 115.08000 308 LEU E N 1
ATOM 14834 C CA . LEU H 3 308 ? 211.28300 171.27500 252.73800 1.000 115.08000 308 LEU E CA 1
ATOM 14835 C C . LEU H 3 308 ? 212.57700 170.49500 252.54300 1.000 115.08000 308 LEU E C 1
ATOM 14836 O O . LEU H 3 308 ? 213.53100 170.96900 251.92400 1.000 115.08000 308 LEU E O 1
ATOM 14841 N N . SER H 3 309 ? 212.59900 169.27900 253.08300 1.000 116.69000 309 SER E N 1
ATOM 14842 C CA . SER H 3 309 ? 213.76100 168.40700 252.99400 1.000 116.69000 309 SER E CA 1
ATOM 14843 C C . SER H 3 309 ? 213.51300 167.13800 252.19800 1.000 116.69000 309 SER E C 1
ATOM 14844 O O . SER H 3 309 ? 214.43400 166.64500 251.54600 1.000 116.69000 309 SER E O 1
ATOM 14847 N N . THR H 3 310 ? 212.29600 166.59700 252.23600 1.000 117.09000 310 THR E N 1
ATOM 14848 C CA . THR H 3 310 ? 211.97000 165.36300 251.53900 1.000 117.09000 310 THR E CA 1
ATOM 14849 C C . THR H 3 310 ? 210.56000 165.46800 250.97700 1.000 117.09000 310 THR E C 1
ATOM 14850 O O . THR H 3 310 ? 209.86500 166.47500 251.15800 1.000 117.09000 310 THR E O 1
ATOM 14854 N N . VAL H 3 311 ? 210.13300 164.41100 250.28600 1.000 112.22000 311 VAL E N 1
ATOM 14855 C CA . VAL H 3 311 ? 208.80000 164.39200 249.69800 1.000 112.22000 311 VAL E CA 1
ATOM 14856 C C . VAL H 3 311 ? 207.74200 164.05900 250.74100 1.000 112.22000 311 VAL E C 1
ATOM 14857 O O . VAL H 3 311 ? 206.57800 164.45200 250.59700 1.000 112.22000 311 VAL E O 1
ATOM 14861 N N . GLU H 3 312 ? 208.11700 163.33400 251.79600 1.000 112.55000 312 GLU E N 1
ATOM 14862 C CA . GLU H 3 312 ? 207.14500 162.96300 252.81900 1.000 112.55000 312 GLU E CA 1
ATOM 14863 C C . GLU H 3 312 ? 206.57400 164.19500 253.50500 1.000 112.55000 312 GLU E C 1
ATOM 14864 O O . GLU H 3 312 ? 205.36700 164.26800 253.76600 1.000 112.55000 312 GLU E O 1
ATOM 14870 N N . ASP H 3 313 ? 207.42700 165.17600 253.80600 1.000 119.51000 313 ASP E N 1
ATOM 14871 C CA . ASP H 3 313 ? 206.94300 166.41300 254.40100 1.000 119.51000 313 ASP E CA 1
ATOM 14872 C C . ASP H 3 313 ? 205.98500 167.13000 253.46200 1.000 119.51000 313 ASP E C 1
ATOM 14873 O O . ASP H 3 313 ? 204.96800 167.68200 253.90100 1.000 119.51000 313 ASP E O 1
ATOM 14878 N N . LEU H 3 314 ? 206.29300 167.12900 252.16600 1.000 114.12000 314 LEU E N 1
ATOM 14879 C CA . LEU H 3 314 ? 205.40200 167.74700 251.18900 1.000 114.12000 314 LEU E CA 1
ATOM 14880 C C . LEU H 3 314 ? 204.04300 167.06800 251.18500 1.000 114.12000 314 LEU E C 1
ATOM 14881 O O . LEU H 3 314 ? 202.99900 167.73300 251.16300 1.000 114.12000 314 LEU E O 1
ATOM 14886 N N . VAL H 3 315 ? 204.03100 165.73500 251.20400 1.000 112.74000 315 VAL E N 1
ATOM 14887 C CA . VAL H 3 315 ? 202.76800 165.00300 251.20100 1.000 112.74000 315 VAL E CA 1
ATOM 14888 C C . VAL H 3 315 ? 201.97800 165.30600 252.46700 1.000 112.74000 315 VAL E C 1
ATOM 14889 O O . VAL H 3 315 ? 200.75900 165.50700 252.42300 1.000 112.74000 315 VAL E O 1
ATOM 14893 N N . VAL H 3 316 ? 202.65900 165.33700 253.61000 1.000 120.17000 316 VAL E N 1
ATOM 14894 C CA . VAL H 3 316 ? 201.97700 165.61800 254.87000 1.000 120.17000 316 VAL E CA 1
ATOM 14895 C C . VAL H 3 316 ? 201.36000 167.01000 254.83800 1.000 120.17000 316 VAL E C 1
ATOM 14896 O O . VAL H 3 316 ? 200.21100 167.21000 255.24800 1.000 120.17000 316 VAL E O 1
ATOM 14900 N N . LYS H 3 317 ? 202.11900 167.99200 254.35200 1.000 112.54000 317 LYS E N 1
ATOM 14901 C CA . LYS H 3 317 ? 201.60400 169.35600 254.29200 1.000 112.54000 317 LYS E CA 1
ATOM 14902 C C . LYS H 3 317 ? 200.41500 169.45200 253.34700 1.000 112.54000 317 LYS E C 1
ATOM 14903 O O . LYS H 3 317 ? 199.42300 170.12800 253.64900 1.000 112.54000 317 LYS E O 1
ATOM 14909 N N . LEU H 3 318 ? 200.49000 168.78100 252.19600 1.000 116.58000 318 LEU E N 1
ATOM 14910 C CA . LEU H 3 318 ? 199.36700 168.79100 251.26500 1.000 116.58000 318 LEU E CA 1
ATOM 14911 C C . LEU H 3 318 ? 198.13100 168.17100 251.89500 1.000 116.58000 318 LEU E C 1
ATOM 14912 O O . LEU H 3 318 ? 197.01900 168.69000 251.74600 1.000 116.58000 318 LEU E O 1
ATOM 14917 N N . GLU H 3 319 ? 198.30300 167.05700 252.60800 1.000 114.20000 319 GLU E N 1
ATOM 14918 C CA . GLU H 3 319 ? 197.17000 166.42100 253.27100 1.000 114.20000 319 GLU E CA 1
ATOM 14919 C C . GLU H 3 319 ? 196.57700 167.33200 254.33600 1.000 114.20000 319 GLU E C 1
ATOM 14920 O O . GLU H 3 319 ? 195.35300 167.41600 254.48200 1.000 114.20000 319 GLU E O 1
ATOM 14926 N N . GLU H 3 320 ? 197.43100 168.02300 255.09300 1.000 123.31000 320 GLU E N 1
ATOM 14927 C CA . GLU H 3 320 ? 196.94400 168.86700 256.17800 1.000 123.31000 320 GLU E CA 1
ATOM 14928 C C . GLU H 3 320 ? 196.02900 169.96700 255.65300 1.000 123.31000 320 GLU E C 1
ATOM 14929 O O . GLU H 3 320 ? 194.97800 170.24600 256.24100 1.000 123.31000 320 GLU E O 1
ATOM 14935 N N . GLU I 5 6 ? 211.50200 150.12300 182.43000 1.000 147.70000 6 GLU K N 1
ATOM 14936 C CA . GLU I 5 6 ? 212.44300 149.83600 183.51700 1.000 147.70000 6 GLU K CA 1
ATOM 14937 C C . GLU I 5 6 ? 211.96700 150.41900 184.85900 1.000 147.70000 6 GLU K C 1
ATOM 14938 O O . GLU I 5 6 ? 212.09800 149.76900 185.89500 1.000 147.70000 6 GLU K O 1
ATOM 14944 N N . LYS I 5 7 ? 211.31500 151.59400 184.83600 1.000 141.52000 7 LYS K N 1
ATOM 14945 C CA . LYS I 5 7 ? 210.67600 152.16500 186.03400 1.000 141.52000 7 LYS K CA 1
ATOM 14946 C C . LYS I 5 7 ? 209.61100 151.22600 186.61600 1.000 141.52000 7 LYS K C 1
ATOM 14947 O O . LYS I 5 7 ? 209.59600 150.99300 187.81600 1.000 141.52000 7 LYS K O 1
ATOM 14953 N N . GLU I 5 8 ? 208.76000 150.63100 185.78100 1.000 142.58000 8 GLU K N 1
ATOM 14954 C CA . GLU I 5 8 ? 207.74900 149.66600 186.23600 1.000 142.58000 8 GLU K CA 1
ATOM 14955 C C . GLU I 5 8 ? 208.38400 148.38900 186.80500 1.000 142.58000 8 GLU K C 1
ATOM 14956 O O . GLU I 5 8 ? 207.90000 147.85500 187.79900 1.000 142.58000 8 GLU K O 1
ATOM 14962 N N . ASN I 5 9 ? 209.47400 147.91700 186.20800 1.000 144.85000 9 ASN K N 1
ATOM 14963 C CA . ASN I 5 9 ? 210.19500 146.75900 186.72300 1.000 144.85000 9 ASN K CA 1
ATOM 14964 C C . ASN I 5 9 ? 210.78600 147.03800 188.11200 1.000 144.85000 9 ASN K C 1
ATOM 14965 O O . ASN I 5 9 ? 210.68000 146.19200 188.99600 1.000 144.85000 9 ASN K O 1
ATOM 14970 N N . ILE I 5 10 ? 211.37100 148.22300 188.31300 1.000 137.83000 10 ILE K N 1
ATOM 14971 C CA . ILE I 5 10 ? 211.89000 148.65500 189.61400 1.000 137.83000 10 ILE K CA 1
ATOM 14972 C C . ILE I 5 10 ? 210.75500 148.69800 190.64700 1.000 137.83000 10 ILE K C 1
ATOM 14973 O O . ILE I 5 10 ? 210.86300 148.06800 191.69400 1.000 137.83000 10 ILE K O 1
ATOM 14978 N N . ILE I 5 11 ? 209.64300 149.36200 190.32700 1.000 136.90000 11 ILE K N 1
ATOM 14979 C CA . ILE I 5 11 ? 208.47500 149.44900 191.21000 1.000 136.90000 11 ILE K CA 1
ATOM 14980 C C . ILE I 5 11 ? 207.94600 148.04800 191.55700 1.000 136.90000 11 ILE K C 1
ATOM 14981 O O . ILE I 5 11 ? 207.66800 147.76600 192.72100 1.000 136.90000 11 ILE K O 1
ATOM 14986 N N . GLY I 5 12 ? 207.86200 147.14900 190.57500 1.000 133.35000 12 GLY K N 1
ATOM 14987 C CA . GLY I 5 12 ? 207.43800 145.76700 190.79200 1.000 133.35000 12 GLY K CA 1
ATOM 14988 C C . GLY I 5 12 ? 208.36700 144.98500 191.72600 1.000 133.35000 12 GLY K C 1
ATOM 14989 O O . GLY I 5 12 ? 207.89700 144.26800 192.60800 1.000 133.35000 12 GLY K O 1
ATOM 14990 N N . ARG I 5 13 ? 209.67700 145.17100 191.60000 1.000 135.24000 13 ARG K N 1
ATOM 14991 C CA . ARG I 5 13 ? 210.66300 144.53800 192.49700 1.000 135.24000 13 ARG K CA 1
ATOM 14992 C C . ARG I 5 13 ? 210.60300 145.10000 193.92300 1.000 135.24000 13 ARG K C 1
ATOM 14993 O O . ARG I 5 13 ? 210.67300 144.32800 194.87900 1.000 135.24000 13 ARG K O 1
ATOM 15001 N N . ILE I 5 14 ? 210.39300 146.40500 194.08200 1.000 132.37000 14 ILE K N 1
ATOM 15002 C CA . ILE I 5 14 ? 210.14100 147.02300 195.39500 1.000 132.37000 14 ILE K CA 1
ATOM 15003 C C . ILE I 5 14 ? 208.83600 146.48400 196.00900 1.000 132.37000 14 ILE K C 1
ATOM 15004 O O . ILE I 5 14 ? 208.81000 146.13400 197.18500 1.000 132.37000 14 ILE K O 1
ATOM 15009 N N . ALA I 5 15 ? 207.77700 146.34400 195.20800 1.000 130.59000 15 ALA K N 1
ATOM 15010 C CA . ALA I 5 15 ? 206.51900 145.76400 195.66700 1.000 130.59000 15 ALA K CA 1
ATOM 15011 C C . ALA I 5 15 ? 206.69000 144.30900 196.14000 1.000 130.59000 15 ALA K C 1
ATOM 15012 O O . ALA I 5 15 ? 206.14900 143.93700 197.17800 1.000 130.59000 15 ALA K O 1
ATOM 15014 N N . ASN I 5 16 ? 207.49600 143.50500 195.44400 1.000 134.44000 16 ASN K N 1
ATOM 15015 C CA . ASN I 5 16 ? 207.82400 142.14700 195.87500 1.000 134.44000 16 ASN K CA 1
ATOM 15016 C C . ASN I 5 16 ? 208.54800 142.13900 197.23200 1.000 134.44000 16 ASN K C 1
ATOM 15017 O O . ASN I 5 16 ? 208.19600 141.34200 198.09800 1.000 134.44000 16 ASN K O 1
ATOM 15022 N N . LEU I 5 17 ? 209.50800 143.04000 197.44100 1.000 128.07000 17 LEU K N 1
ATOM 15023 C CA . LEU I 5 17 ? 210.20900 143.18000 198.72400 1.000 128.07000 17 LEU K CA 1
ATOM 15024 C C . LEU I 5 17 ? 209.23300 143.51300 199.86400 1.000 128.07000 17 LEU K C 1
ATOM 15025 O O . LEU I 5 17 ? 209.24900 142.85400 200.90100 1.000 128.07000 17 LEU K O 1
ATOM 15030 N N . LEU I 5 18 ? 208.35600 144.49200 199.65100 1.000 131.57000 18 LEU K N 1
ATOM 15031 C CA . LEU I 5 18 ? 207.33700 144.87500 200.62800 1.000 131.57000 18 LEU K CA 1
ATOM 15032 C C . LEU I 5 18 ? 206.36200 143.72200 200.92800 1.000 131.57000 18 LEU K C 1
ATOM 15033 O O . LEU I 5 18 ? 206.04000 143.47800 202.08700 1.000 131.57000 18 LEU K O 1
ATOM 15038 N N . ALA I 5 19 ? 205.93100 142.98200 199.90400 1.000 130.06000 19 ALA K N 1
ATOM 15039 C CA . ALA I 5 19 ? 205.04000 141.83500 200.06500 1.000 130.06000 19 ALA K CA 1
ATOM 15040 C C . ALA I 5 19 ? 205.70500 140.69200 200.84900 1.000 130.06000 19 ALA K C 1
ATOM 15041 O O . ALA I 5 19 ? 205.09000 140.12800 201.75200 1.000 130.06000 19 ALA K O 1
ATOM 15043 N N . VAL I 5 20 ? 206.97300 140.37700 200.55400 1.000 130.62000 20 VAL K N 1
ATOM 15044 C CA . VAL I 5 20 ? 207.75300 139.37900 201.30600 1.000 130.62000 20 VAL K CA 1
ATOM 15045 C C . VAL I 5 20 ? 207.89300 139.79900 202.77200 1.000 130.62000 20 VAL K C 1
ATOM 15046 O O . VAL I 5 20 ? 207.60800 138.99600 203.65800 1.000 130.62000 20 VAL K O 1
ATOM 15050 N N . GLY I 5 21 ? 208.26500 141.04600 203.02900 1.000 130.21000 21 GLY K N 1
ATOM 15051 C CA . GLY I 5 21 ? 208.37300 141.57400 204.38800 1.000 130.21000 21 GLY K CA 1
ATOM 15052 C C . GLY I 5 21 ? 207.04600 141.52300 205.15300 1.000 130.21000 21 GLY K C 1
ATOM 15053 O O . GLY I 5 21 ? 207.01900 141.12300 206.31500 1.000 130.21000 21 GLY K O 1
ATOM 15054 N N . PHE I 5 22 ? 205.93600 141.85500 204.49400 1.000 137.66000 22 PHE K N 1
ATOM 15055 C CA . PHE I 5 22 ? 204.60000 141.78100 205.08100 1.000 137.66000 22 PHE K CA 1
ATOM 15056 C C . PHE I 5 22 ? 204.18600 140.34100 205.41300 1.000 137.66000 22 PHE K C 1
ATOM 15057 O O . PHE I 5 22 ? 203.76600 140.06700 206.53200 1.000 137.66000 22 PHE K O 1
ATOM 15065 N N . LEU I 5 23 ? 204.34400 139.41400 204.47800 1.000 137.30000 23 LEU K N 1
ATOM 15066 C CA . LEU I 5 23 ? 203.98600 138.00600 204.68400 1.000 137.30000 23 LEU K CA 1
ATOM 15067 C C . LEU I 5 23 ? 204.83200 137.34400 205.77700 1.000 137.30000 23 LEU K C 1
ATOM 15068 O O . LEU I 5 23 ? 204.31700 136.53700 206.54400 1.000 137.30000 23 LEU K O 1
ATOM 15073 N N . TYR I 5 24 ? 206.12200 137.68900 205.85900 1.000 134.97000 24 TYR K N 1
ATOM 15074 C CA . TYR I 5 24 ? 207.02800 137.15400 206.87500 1.000 134.97000 24 TYR K CA 1
ATOM 15075 C C . TYR I 5 24 ? 206.75500 137.71700 208.27200 1.000 134.97000 24 TYR K C 1
ATOM 15076 O O . TYR I 5 24 ? 206.70300 136.96500 209.24100 1.000 134.97000 24 TYR K O 1
ATOM 15085 N N . SER I 5 25 ? 206.54200 139.03200 208.37600 1.000 126.56000 25 SER K N 1
ATOM 15086 C CA . SER I 5 25 ? 206.27800 139.70000 209.65700 1.000 126.56000 25 SER K CA 1
ATOM 15087 C C . SER I 5 25 ? 204.82900 139.59400 210.12900 1.000 126.56000 25 SER K C 1
ATOM 15088 O O . SER I 5 25 ? 204.54500 139.87400 211.29000 1.000 126.56000 25 SER K O 1
ATOM 15091 N N . GLU I 5 26 ? 203.90600 139.22400 209.22400 1.000 133.90000 26 GLU K N 1
ATOM 15092 C CA . GLU I 5 26 ? 202.44900 139.25100 209.42800 1.000 133.90000 26 GLU K CA 1
ATOM 15093 C C . GLU I 5 26 ? 201.90600 140.63200 209.84700 1.000 133.90000 26 GLU K C 1
ATOM 15094 O O . GLU I 5 26 ? 200.80600 140.74300 210.38200 1.000 133.90000 26 GLU K O 1
ATOM 15100 N N . SER I 5 27 ? 202.66900 141.69200 209.56800 1.000 131.40000 27 SER K N 1
ATOM 15101 C CA . SER I 5 27 ? 202.32200 143.06600 209.91600 1.000 131.40000 27 SER K CA 1
ATOM 15102 C C . SER I 5 27 ? 202.20800 143.94900 208.67100 1.000 131.40000 27 SER K C 1
ATOM 15103 O O . SER I 5 27 ? 203.16200 144.04700 207.89900 1.000 131.40000 27 SER K O 1
ATOM 15106 N N . PRO I 5 28 ? 201.08300 144.67000 208.49600 1.000 130.12000 28 PRO K N 1
ATOM 15107 C CA . PRO I 5 28 ? 200.93700 145.62500 207.40200 1.000 130.12000 28 PRO K CA 1
ATOM 15108 C C . PRO I 5 28 ? 201.61100 146.97400 207.67300 1.000 130.12000 28 PRO K C 1
ATOM 15109 O O . PRO I 5 28 ? 201.66800 147.80900 206.77900 1.000 130.12000 28 PRO K O 1
ATOM 15113 N N . THR I 5 29 ? 202.12900 147.21000 208.87900 1.000 131.56000 29 THR K N 1
ATOM 15114 C CA . THR I 5 29 ? 202.59700 148.53000 209.34700 1.000 131.56000 29 THR K CA 1
ATOM 15115 C C . THR I 5 29 ? 203.62300 149.18200 208.42000 1.000 131.56000 29 THR K C 1
ATOM 15116 O O . THR I 5 29 ? 203.54200 150.37800 208.15000 1.000 131.56000 29 THR K O 1
ATOM 15120 N N . LEU I 5 30 ? 204.58400 148.41800 207.90400 1.000 144.69000 30 LEU K N 1
ATOM 15121 C CA . LEU I 5 30 ? 205.59400 148.95700 206.98600 1.000 144.69000 30 LEU K CA 1
ATOM 15122 C C . LEU I 5 30 ? 204.99700 149.33200 205.62400 1.000 144.69000 30 LEU K C 1
ATOM 15123 O O . LEU I 5 30 ? 205.36700 150.35500 205.06500 1.000 144.69000 30 LEU K O 1
ATOM 15128 N N . VAL I 5 31 ? 204.05400 148.53800 205.11200 1.000 150.97000 31 VAL K N 1
ATOM 15129 C CA . VAL I 5 31 ? 203.37300 148.83600 203.84400 1.000 150.97000 31 VAL K CA 1
ATOM 15130 C C . VAL I 5 31 ? 202.47400 150.06400 204.00300 1.000 150.97000 31 VAL K C 1
ATOM 15131 O O . VAL I 5 31 ? 202.49400 150.94200 203.14900 1.000 150.97000 31 VAL K O 1
ATOM 15135 N N . ASP I 5 32 ? 201.76300 150.18300 205.13900 1.000 144.91000 32 ASP K N 1
ATOM 15136 C CA . ASP I 5 32 ? 200.96900 151.36700 205.47700 1.000 144.91000 32 ASP K CA 1
ATOM 15137 C C . ASP I 5 32 ? 201.83900 152.63000 205.50900 1.000 144.91000 32 ASP K C 1
ATOM 15138 O O . ASP I 5 32 ? 201.50700 153.64000 204.89000 1.000 144.91000 32 ASP K O 1
ATOM 15143 N N . ARG I 5 33 ? 202.98800 152.56700 206.18400 1.000 150.51000 33 ARG K N 1
ATOM 15144 C CA . ARG I 5 33 ? 203.94600 153.67800 206.23900 1.000 150.51000 33 ARG K CA 1
ATOM 15145 C C . ARG I 5 33 ? 204.45900 154.05300 204.84800 1.000 150.51000 33 ARG K C 1
ATOM 15146 O O . ARG I 5 33 ? 204.55600 155.23300 204.53800 1.000 150.51000 33 ARG K O 1
ATOM 15154 N N . PHE I 5 34 ? 204.73900 153.05900 204.00500 1.000 148.06000 34 PHE K N 1
ATOM 15155 C CA . PHE I 5 34 ? 205.24600 153.27400 202.64700 1.000 148.06000 34 PHE K CA 1
ATOM 15156 C C . PHE I 5 34 ? 204.21000 153.94700 201.74000 1.000 148.06000 34 PHE K C 1
ATOM 15157 O O . PHE I 5 34 ? 204.50600 154.93300 201.07600 1.000 148.06000 34 PHE K O 1
ATOM 15165 N N . ALA I 5 35 ? 202.97100 153.45400 201.75100 1.000 147.66000 35 ALA K N 1
ATOM 15166 C CA . ALA I 5 35 ? 201.89000 153.98400 200.92300 1.000 147.66000 35 ALA K CA 1
ATOM 15167 C C . ALA I 5 35 ? 201.37300 155.36200 201.37700 1.000 147.66000 35 ALA K C 1
ATOM 15168 O O . ALA I 5 35 ? 200.81100 156.10700 200.57500 1.000 147.66000 35 ALA K O 1
ATOM 15170 N N . ASN I 5 36 ? 201.58400 155.72000 202.65100 1.000 134.62000 36 ASN K N 1
ATOM 15171 C CA . ASN I 5 36 ? 201.22400 157.02900 203.19300 1.000 134.62000 36 ASN K CA 1
ATOM 15172 C C . ASN I 5 36 ? 202.39300 158.02300 203.24300 1.000 134.62000 36 ASN K C 1
ATOM 15173 O O . ASN I 5 36 ? 202.20100 159.15300 203.68100 1.000 134.62000 36 ASN K O 1
ATOM 15178 N N . ALA I 5 37 ? 203.58700 157.63700 202.79900 1.000 133.65000 37 ALA K N 1
ATOM 15179 C CA . ALA I 5 37 ? 204.75900 158.50100 202.82700 1.000 133.65000 37 ALA K CA 1
ATOM 15180 C C . ALA I 5 37 ? 204.52800 159.80400 202.04400 1.000 133.65000 37 ALA K C 1
ATOM 15181 O O . ALA I 5 37 ? 204.03200 159.80000 200.91500 1.000 133.65000 37 ALA K O 1
ATOM 15183 N N . LEU I 5 38 ? 204.93600 160.91500 202.65900 1.000 118.96000 38 LEU K N 1
ATOM 15184 C CA . LEU I 5 38 ? 204.92900 162.25100 202.06000 1.000 118.96000 38 LEU K CA 1
ATOM 15185 C C . LEU I 5 38 ? 206.33900 162.84600 201.93100 1.000 118.96000 38 LEU K C 1
ATOM 15186 O O . LEU I 5 38 ? 206.49000 163.96400 201.45200 1.000 118.96000 38 LEU K O 1
ATOM 15191 N N . SER I 5 39 ? 207.36000 162.10500 202.35100 1.000 127.95000 39 SER K N 1
ATOM 15192 C CA . SER I 5 39 ? 208.76300 162.50800 202.28000 1.000 127.95000 39 SER K CA 1
ATOM 15193 C C . SER I 5 39 ? 209.66500 161.32200 201.93800 1.000 127.95000 39 SER K C 1
ATOM 15194 O O . SER I 5 39 ? 209.34800 160.16500 202.23000 1.000 127.95000 39 SER K O 1
ATOM 15197 N N . LYS I 5 40 ? 210.83700 161.62200 201.37500 1.000 124.74000 40 LYS K N 1
ATOM 15198 C CA . LYS I 5 40 ? 211.88900 160.63400 201.12500 1.000 124.74000 40 LYS K CA 1
ATOM 15199 C C . LYS I 5 40 ? 212.37800 159.94200 202.40400 1.000 124.74000 40 LYS K C 1
ATOM 15200 O O . LYS I 5 40 ? 212.76900 158.78400 202.36100 1.000 124.74000 40 LYS K O 1
ATOM 15206 N N . GLU I 5 41 ? 212.30100 160.62100 203.55000 1.000 121.93000 41 GLU K N 1
ATOM 15207 C CA . GLU I 5 41 ? 212.67800 160.08800 204.86000 1.000 121.93000 41 GLU K CA 1
ATOM 15208 C C . GLU I 5 41 ? 211.83700 158.86000 205.23400 1.000 121.93000 41 GLU K C 1
ATOM 15209 O O . GLU I 5 41 ? 212.37600 157.80100 205.55700 1.000 121.93000 41 GLU K O 1
ATOM 15215 N N . ALA I 5 42 ? 210.51400 158.97900 205.14100 1.000 124.73000 42 ALA K N 1
ATOM 15216 C CA . ALA I 5 42 ? 209.59000 157.89600 205.46000 1.000 124.73000 42 ALA K CA 1
ATOM 15217 C C . ALA I 5 42 ? 209.78500 156.68600 204.53100 1.000 124.73000 42 ALA K C 1
ATOM 15218 O O . ALA I 5 42 ? 209.86000 155.55100 204.99900 1.000 124.73000 42 ALA K O 1
ATOM 15220 N N . VAL I 5 43 ? 209.94100 156.93500 203.22900 1.000 128.72000 43 VAL K N 1
ATOM 15221 C CA . VAL I 5 43 ? 210.18900 155.88000 202.23200 1.000 128.72000 43 VAL K CA 1
ATOM 15222 C C . VAL I 5 43 ? 211.49500 155.14200 202.52800 1.000 128.72000 43 VAL K C 1
ATOM 15223 O O . VAL I 5 43 ? 211.51100 153.91800 202.59400 1.000 128.72000 43 VAL K O 1
ATOM 15227 N N . THR I 5 44 ? 212.57500 155.88100 202.75200 1.000 131.61000 44 THR K N 1
ATOM 15228 C CA . THR I 5 44 ? 213.90000 155.30300 203.00500 1.000 131.61000 44 THR K CA 1
ATOM 15229 C C . THR I 5 44 ? 213.92700 154.50300 204.30200 1.000 131.61000 44 THR K C 1
ATOM 15230 O O . THR I 5 44 ? 214.49200 153.41300 204.35100 1.000 131.61000 44 THR K O 1
ATOM 15234 N N . LYS I 5 45 ? 213.25800 154.99500 205.34800 1.000 125.63000 45 LYS K N 1
ATOM 15235 C CA . LYS I 5 45 ? 213.13200 154.28000 206.61900 1.000 125.63000 45 LYS K CA 1
ATOM 15236 C C . LYS I 5 45 ? 212.42100 152.93100 206.44400 1.000 125.63000 45 LYS K C 1
ATOM 15237 O O . LYS I 5 45 ? 212.90000 151.92900 206.96300 1.000 125.63000 45 LYS K O 1
ATOM 15243 N N . VAL I 5 46 ? 211.33700 152.88900 205.67900 1.000 137.50000 46 VAL K N 1
ATOM 15244 C CA . VAL I 5 46 ? 210.64700 151.62800 205.37600 1.000 137.50000 46 VAL K CA 1
ATOM 15245 C C . VAL I 5 46 ? 211.52100 150.69300 204.54400 1.000 137.50000 46 VAL K C 1
ATOM 15246 O O . VAL I 5 46 ? 211.58500 149.50800 204.85500 1.000 137.50000 46 VAL K O 1
ATOM 15250 N N . LEU I 5 47 ? 212.22300 151.20000 203.53700 1.000 138.33000 47 LEU K N 1
ATOM 15251 C CA . LEU I 5 47 ? 213.12500 150.38600 202.71600 1.000 138.33000 47 LEU K CA 1
ATOM 15252 C C . LEU I 5 47 ? 214.21500 149.72000 203.55700 1.000 138.33000 47 LEU K C 1
ATOM 15253 O O . LEU I 5 47 ? 214.54100 148.56200 203.32000 1.000 138.33000 47 LEU K O 1
ATOM 15258 N N . TYR I 5 48 ? 214.75300 150.41400 204.56600 1.000 129.21000 48 TYR K N 1
ATOM 15259 C CA . TYR I 5 48 ? 215.67200 149.79700 205.51500 1.000 129.21000 48 TYR K CA 1
ATOM 15260 C C . TYR I 5 48 ? 214.97100 148.74900 206.38900 1.000 129.21000 48 TYR K C 1
ATOM 15261 O O . TYR I 5 48 ? 215.39400 147.59700 206.42500 1.000 129.21000 48 TYR K O 1
ATOM 15270 N N . ASP I 5 49 ? 213.87800 149.12500 207.05500 1.000 129.49000 49 ASP K N 1
ATOM 15271 C CA . ASP I 5 49 ? 213.20900 148.26400 208.03200 1.000 129.49000 49 ASP K CA 1
ATOM 15272 C C . ASP I 5 49 ? 212.68500 146.96200 207.39900 1.000 129.49000 49 ASP K C 1
ATOM 15273 O O . ASP I 5 49 ? 212.83400 145.88800 207.97500 1.000 129.49000 49 ASP K O 1
ATOM 15278 N N . VAL I 5 50 ? 212.12900 147.02100 206.18300 1.000 125.83000 50 VAL K N 1
ATOM 15279 C CA . VAL I 5 50 ? 211.65600 145.82900 205.47300 1.000 125.83000 50 VAL K CA 1
ATOM 15280 C C . VAL I 5 50 ? 212.81500 144.91800 205.07400 1.000 125.83000 50 VAL K C 1
ATOM 15281 O O . VAL I 5 50 ? 212.73300 143.70700 205.24800 1.000 125.83000 50 VAL K O 1
ATOM 15285 N N . GLN I 5 51 ? 213.92500 145.48400 204.60900 1.000 126.32000 51 GLN K N 1
ATOM 15286 C CA . GLN I 5 51 ? 215.12200 144.70500 204.28400 1.000 126.32000 51 GLN K CA 1
ATOM 15287 C C . GLN I 5 51 ? 215.75200 144.09100 205.53000 1.000 126.32000 51 GLN K C 1
ATOM 15288 O O . GLN I 5 51 ? 216.25200 142.97300 205.46000 1.000 126.32000 51 GLN K O 1
ATOM 15294 N N . ARG I 5 52 ? 215.68300 144.76000 206.67600 1.000 129.55000 52 ARG K N 1
ATOM 15295 C CA . ARG I 5 52 ? 216.14400 144.22000 207.95500 1.000 129.55000 52 ARG K CA 1
ATOM 15296 C C . ARG I 5 52 ? 215.30900 143.01900 208.40800 1.000 129.55000 52 ARG K C 1
ATOM 15297 O O . ARG I 5 52 ? 215.86500 142.03900 208.89400 1.000 129.55000 52 ARG K O 1
ATOM 15305 N N . ILE I 5 53 ? 213.98800 143.06500 208.20000 1.000 123.97000 53 ILE K N 1
ATOM 15306 C CA . ILE I 5 53 ? 213.08800 141.92300 208.43200 1.000 123.97000 53 ILE K CA 1
ATOM 15307 C C . ILE I 5 53 ? 213.42500 140.77000 207.47600 1.000 123.97000 53 ILE K C 1
ATOM 15308 O O . ILE I 5 53 ? 213.58100 139.63200 207.91700 1.000 123.97000 53 ILE K O 1
ATOM 15313 N N . VAL I 5 54 ? 213.59600 141.06300 206.18800 1.000 126.52000 54 VAL K N 1
ATOM 15314 C CA . VAL I 5 54 ? 213.97800 140.05800 205.18600 1.000 126.52000 54 VAL K CA 1
ATOM 15315 C C . VAL I 5 54 ? 215.33800 139.43800 205.51500 1.000 126.52000 54 VAL K C 1
ATOM 15316 O O . VAL I 5 54 ? 215.48400 138.22400 205.42700 1.000 126.52000 54 VAL K O 1
ATOM 15320 N N . GLN I 5 55 ? 216.30800 140.23100 205.96400 1.000 131.22000 55 GLN K N 1
ATOM 15321 C CA . GLN I 5 55 ? 217.62400 139.74600 206.40400 1.000 131.22000 55 GLN K CA 1
ATOM 15322 C C . GLN I 5 55 ? 217.50200 138.71100 207.53600 1.000 131.22000 55 GLN K C 1
ATOM 15323 O O . GLN I 5 55 ? 218.13200 137.65300 207.45800 1.000 131.22000 55 GLN K O 1
ATOM 15329 N N . MET I 5 56 ? 216.65200 138.94600 208.53400 1.000 125.02000 56 MET K N 1
ATOM 15330 C CA . MET I 5 56 ? 216.40300 137.96400 209.59900 1.000 125.02000 56 MET K CA 1
ATOM 15331 C C . MET I 5 56 ? 215.80600 136.66700 209.05000 1.000 125.02000 56 MET K C 1
ATOM 15332 O O . MET I 5 56 ? 216.23400 135.58600 209.43000 1.000 125.02000 56 MET K O 1
ATOM 15337 N N . GLY I 5 57 ? 214.84700 136.77200 208.13200 1.000 119.88000 57 GLY K N 1
ATOM 15338 C CA . GLY I 5 57 ? 214.26400 135.60600 207.47300 1.000 119.88000 57 GLY K CA 1
ATOM 15339 C C . GLY I 5 57 ? 215.27500 134.81900 206.64000 1.000 119.88000 57 GLY K C 1
ATOM 15340 O O . GLY I 5 57 ? 215.26400 133.58800 206.65000 1.000 119.88000 57 GLY K O 1
ATOM 15341 N N . ILE I 5 58 ? 216.19800 135.50600 205.97300 1.000 123.14000 58 ILE K N 1
ATOM 15342 C CA . ILE I 5 58 ? 217.30500 134.88400 205.24300 1.000 123.14000 58 ILE K CA 1
ATOM 15343 C C . ILE I 5 58 ? 218.24100 134.15200 206.21100 1.000 123.14000 58 ILE K C 1
ATOM 15344 O O . ILE I 5 58 ? 218.58700 132.99500 205.96400 1.000 123.14000 58 ILE K O 1
ATOM 15349 N N . ASP I 5 59 ? 218.62500 134.78300 207.32600 1.000 127.96000 59 ASP K N 1
ATOM 15350 C CA . ASP I 5 59 ? 219.54600 134.17800 208.29300 1.000 127.96000 59 ASP K CA 1
ATOM 15351 C C . ASP I 5 59 ? 218.94000 132.94400 208.97000 1.000 127.96000 59 ASP K C 1
ATOM 15352 O O . ASP I 5 59 ? 219.61700 131.92700 209.14000 1.000 127.96000 59 ASP K O 1
ATOM 15357 N N . ARG I 5 60 ? 217.64100 132.96700 209.23300 1.000 122.81000 60 ARG K N 1
ATOM 15358 C CA . ARG I 5 60 ? 216.86600 131.83000 209.74800 1.000 122.81000 60 ARG K CA 1
ATOM 15359 C C . ARG I 5 60 ? 216.52400 130.77300 208.68500 1.000 122.81000 60 ARG K C 1
ATOM 15360 O O . ARG I 5 60 ? 215.93200 129.75000 209.01500 1.000 122.81000 60 ARG K O 1
ATOM 15368 N N . SER I 5 61 ? 216.88500 130.98900 207.43200 1.000 119.68000 61 SER K N 1
ATOM 15369 C CA . SER I 5 61 ? 216.48400 130.15100 206.28600 1.000 119.68000 61 SER K CA 1
ATOM 15370 C C . SER I 5 61 ? 214.96400 130.00700 206.11600 1.000 119.68000 61 SER K C 1
ATOM 15371 O O . SER I 5 61 ? 214.48900 129.02500 205.55700 1.000 119.68000 61 SER K O 1
ATOM 15374 N N . GLU I 5 62 ? 214.19800 130.98500 206.59000 1.000 119.01000 62 GLU K N 1
ATOM 15375 C CA . GLU I 5 62 ? 212.74500 131.07400 206.42500 1.000 119.01000 62 GLU K CA 1
ATOM 15376 C C . GLU I 5 62 ? 212.36500 131.88900 205.17700 1.000 119.01000 62 GLU K C 1
ATOM 15377 O O . GLU I 5 62 ? 211.25600 131.74600 204.66900 1.000 119.01000 62 GLU K O 1
ATOM 15383 N N . ILE I 5 63 ? 213.29500 132.67500 204.65300 1.000 111.01000 63 ILE K N 1
ATOM 15384 C CA . ILE I 5 63 ? 213.17800 133.34700 203.35500 1.000 111.01000 63 ILE K CA 1
ATOM 15385 C C . ILE I 5 63 ? 214.29800 132.83900 202.44800 1.000 111.01000 63 ILE K C 1
ATOM 15386 O O . ILE I 5 63 ? 215.48000 132.94300 202.78200 1.000 111.01000 63 ILE K O 1
ATOM 15391 N N . ALA I 5 64 ? 213.93300 132.29800 201.28900 1.000 105.45000 64 ALA K N 1
ATOM 15392 C CA . ALA I 5 64 ? 214.88300 131.80100 200.30400 1.000 105.45000 64 ALA K CA 1
ATOM 15393 C C . ALA I 5 64 ? 214.41100 132.09600 198.87800 1.000 105.45000 64 ALA K C 1
ATOM 15394 O O . ALA I 5 64 ? 213.21900 132.02100 198.58000 1.000 105.45000 64 ALA K O 1
ATOM 15396 N N . THR I 5 65 ? 215.34500 132.38800 197.98400 1.000 101.93000 65 THR K N 1
ATOM 15397 C CA . THR I 5 65 ? 215.05100 132.45500 196.55300 1.000 101.93000 65 THR K CA 1
ATOM 15398 C C . THR I 5 65 ? 214.91600 131.05000 195.97800 1.000 101.93000 65 THR K C 1
ATOM 15399 O O . THR I 5 65 ? 215.60400 130.11700 196.39500 1.000 101.93000 65 THR K O 1
ATOM 15403 N N . THR I 5 66 ? 214.01200 130.90200 195.01800 1.000 106.71000 66 THR K N 1
ATOM 15404 C CA . THR I 5 66 ? 213.73800 129.63500 194.33600 1.000 106.71000 66 THR K CA 1
ATOM 15405 C C . THR I 5 66 ? 213.27400 129.91400 192.91000 1.000 106.71000 66 THR K C 1
ATOM 15406 O O . THR I 5 66 ? 213.07400 131.06600 192.52100 1.000 106.71000 66 THR K O 1
ATOM 15410 N N . THR I 5 67 ? 213.09000 128.86300 192.13500 1.000 111.32000 67 THR K N 1
ATOM 15411 C CA . THR I 5 67 ? 212.35300 128.90200 190.87400 1.000 111.32000 67 THR K CA 1
ATOM 15412 C C . THR I 5 67 ? 211.11700 128.02500 190.99200 1.000 111.32000 67 THR K C 1
ATOM 15413 O O . THR I 5 67 ? 211.12300 127.00400 191.68300 1.000 111.32000 67 THR K O 1
ATOM 15417 N N . ILE I 5 68 ? 210.03900 128.43600 190.36000 1.000 119.35000 68 ILE K N 1
ATOM 15418 C CA . ILE I 5 68 ? 208.79300 127.67200 190.31100 1.000 119.35000 68 ILE K CA 1
ATOM 15419 C C . ILE I 5 68 ? 208.28000 127.60300 188.88200 1.000 119.35000 68 ILE K C 1
ATOM 15420 O O . ILE I 5 68 ? 208.32700 128.58200 188.13600 1.000 119.35000 68 ILE K O 1
ATOM 15425 N N . THR I 5 69 ? 207.75200 126.45300 188.51000 1.000 127.15000 69 THR K N 1
ATOM 15426 C CA . THR I 5 69 ? 207.07200 126.28300 187.22500 1.000 127.15000 69 THR K CA 1
ATOM 15427 C C . THR I 5 69 ? 205.61100 126.65600 187.40200 1.000 127.15000 69 THR K C 1
ATOM 15428 O O . THR I 5 69 ? 204.90000 126.02400 188.18000 1.000 127.15000 69 THR K O 1
ATOM 15432 N N . ILE I 5 70 ? 205.15000 127.67000 186.68200 1.000 119.55000 70 ILE K N 1
ATOM 15433 C CA . ILE I 5 70 ? 203.76800 128.14400 186.78200 1.000 119.55000 70 ILE K CA 1
ATOM 15434 C C . ILE I 5 70 ? 202.98000 127.66500 185.56200 1.000 119.55000 70 ILE K C 1
ATOM 15435 O O . ILE I 5 70 ? 203.33600 127.93900 184.41500 1.000 119.55000 70 ILE K O 1
ATOM 15440 N N . GLY I 5 79 ? 204.77900 126.48300 181.60100 1.000 126.01000 79 GLY K N 1
ATOM 15441 C CA . GLY I 5 79 ? 205.77300 125.43300 181.80600 1.000 126.01000 79 GLY K CA 1
ATOM 15442 C C . GLY I 5 79 ? 207.22400 125.90300 181.91400 1.000 126.01000 79 GLY K C 1
ATOM 15443 O O . GLY I 5 79 ? 208.10700 125.06100 182.05000 1.000 126.01000 79 GLY K O 1
ATOM 15444 N N . LYS I 5 80 ? 207.50000 127.21600 181.87100 1.000 136.90000 80 LYS K N 1
ATOM 15445 C CA . LYS I 5 80 ? 208.83600 127.74200 182.16200 1.000 136.90000 80 LYS K CA 1
ATOM 15446 C C . LYS I 5 80 ? 208.99300 128.06500 183.64500 1.000 136.90000 80 LYS K C 1
ATOM 15447 O O . LYS I 5 80 ? 208.02800 128.40800 184.33000 1.000 136.90000 80 LYS K O 1
ATOM 15453 N N . ASP I 5 81 ? 210.24200 127.99200 184.09400 1.000 134.99000 81 ASP K N 1
ATOM 15454 C CA . ASP I 5 81 ? 210.60800 128.36500 185.44900 1.000 134.99000 81 ASP K CA 1
ATOM 15455 C C . ASP I 5 81 ? 210.60800 129.88800 185.61000 1.000 134.99000 81 ASP K C 1
ATOM 15456 O O . ASP I 5 81 ? 211.21700 130.62000 184.82500 1.000 134.99000 81 ASP K O 1
ATOM 15461 N N . TYR I 5 82 ? 209.92600 130.34300 186.64400 1.000 133.52000 82 TYR K N 1
ATOM 15462 C CA . TYR I 5 82 ? 209.89500 131.73200 187.06300 1.000 133.52000 82 TYR K CA 1
ATOM 15463 C C . TYR I 5 82 ? 210.66700 131.88800 188.37300 1.000 133.52000 82 TYR K C 1
ATOM 15464 O O . TYR I 5 82 ? 210.57900 131.02800 189.25200 1.000 133.52000 82 TYR K O 1
ATOM 15473 N N . PRO I 5 83 ? 211.41900 132.99200 188.53600 1.000 124.75000 83 PRO K N 1
ATOM 15474 C CA . PRO I 5 83 ? 212.03400 133.31300 189.81500 1.000 124.75000 83 PRO K CA 1
ATOM 15475 C C . PRO I 5 83 ? 210.94700 133.57100 190.86000 1.000 124.75000 83 PRO K C 1
ATOM 15476 O O . PRO I 5 83 ? 209.92500 134.20000 190.57300 1.000 124.75000 83 PRO K O 1
ATOM 15480 N N . ALA I 5 84 ? 211.17000 133.10200 192.07300 1.000 117.56000 84 ALA K N 1
ATOM 15481 C CA . ALA I 5 84 ? 210.25800 133.28700 193.18800 1.000 117.56000 84 ALA K CA 1
ATOM 15482 C C . ALA I 5 84 ? 211.01500 133.39000 194.51600 1.000 117.56000 84 ALA K C 1
ATOM 15483 O O . ALA I 5 84 ? 212.20300 133.07800 194.60700 1.000 117.56000 84 ALA K O 1
ATOM 15485 N N . VAL I 5 85 ? 210.30500 133.82300 195.54900 1.000 117.61000 85 VAL K N 1
ATOM 15486 C CA . VAL I 5 85 ? 210.78700 133.86400 196.93000 1.000 117.61000 85 VAL K CA 1
ATOM 15487 C C . VAL I 5 85 ? 209.82700 133.05700 197.79900 1.000 117.61000 85 VAL K C 1
ATOM 15488 O O . VAL I 5 85 ? 208.64600 133.38100 197.88800 1.000 117.61000 85 VAL K O 1
ATOM 15492 N N . ASN I 5 86 ? 210.33900 131.99900 198.42700 1.000 114.24000 86 ASN K N 1
ATOM 15493 C CA . ASN I 5 86 ? 209.60200 131.24300 199.43000 1.000 114.24000 86 ASN K CA 1
ATOM 15494 C C . ASN I 5 86 ? 209.71400 131.93700 200.78800 1.000 114.24000 86 ASN K C 1
ATOM 15495 O O . ASN I 5 86 ? 210.81000 132.30800 201.20600 1.000 114.24000 86 ASN K O 1
ATOM 15500 N N . VAL I 5 87 ? 208.59400 132.06600 201.47700 1.000 121.50000 87 VAL K N 1
ATOM 15501 C CA . VAL I 5 87 ? 208.49000 132.65700 202.81400 1.000 121.50000 87 VAL K CA 1
ATOM 15502 C C . VAL I 5 87 ? 207.78000 131.66700 203.72900 1.000 121.50000 87 VAL K C 1
ATOM 15503 O O . VAL I 5 87 ? 206.65400 131.26000 203.45000 1.000 121.50000 87 VAL K O 1
ATOM 15507 N N . ASN I 5 88 ? 208.41900 131.28500 204.82200 1.000 124.42000 88 ASN K N 1
ATOM 15508 C CA . ASN I 5 88 ? 207.80000 130.50100 205.88400 1.000 124.42000 88 ASN K CA 1
ATOM 15509 C C . ASN I 5 88 ? 207.54900 131.41400 207.08300 1.000 124.42000 88 ASN K C 1
ATOM 15510 O O . ASN I 5 88 ? 208.48600 131.98600 207.62700 1.000 124.42000 88 ASN K O 1
ATOM 15515 N N . SER I 5 89 ? 206.29500 131.52600 207.52100 1.000 119.09000 89 SER K N 1
ATOM 15516 C CA . SER I 5 89 ? 205.91400 132.33000 208.68300 1.000 119.09000 89 SER K CA 1
ATOM 15517 C C . SER I 5 89 ? 204.85300 131.60900 209.50500 1.000 119.09000 89 SER K C 1
ATOM 15518 O O . SER I 5 89 ? 203.84900 131.15700 208.95800 1.000 119.09000 89 SER K O 1
ATOM 15521 N N . SER I 5 90 ? 205.09300 131.45300 210.81200 1.000 107.10000 90 SER K N 1
ATOM 15522 C CA . SER I 5 90 ? 204.12500 130.84400 211.74400 1.000 107.10000 90 SER K CA 1
ATOM 15523 C C . SER I 5 90 ? 203.52700 129.50700 211.26000 1.000 107.10000 90 SER K C 1
ATOM 15524 O O . SER I 5 90 ? 202.34300 129.23200 211.43200 1.000 107.10000 90 SER K O 1
ATOM 15527 N N . GLY I 5 91 ? 204.32600 128.67800 210.59100 1.000 102.44000 91 GLY K N 1
ATOM 15528 C CA . GLY I 5 91 ? 203.89200 127.42100 209.96600 1.000 102.44000 91 GLY K CA 1
ATOM 15529 C C . GLY I 5 91 ? 203.14200 127.56700 208.63300 1.000 102.44000 91 GLY K C 1
ATOM 15530 O O . GLY I 5 91 ? 202.85500 126.55300 207.99200 1.000 102.44000 91 GLY K O 1
ATOM 15531 N N . ALA I 5 92 ? 202.83500 128.77900 208.19500 1.000 115.16000 92 ALA K N 1
ATOM 15532 C CA . ALA I 5 92 ? 202.31500 129.02500 206.86100 1.000 115.16000 92 ALA K CA 1
ATOM 15533 C C . ALA I 5 92 ? 203.46500 129.13600 205.84800 1.000 115.16000 92 ALA K C 1
ATOM 15534 O O . ALA I 5 92 ? 204.52200 129.68800 206.14300 1.000 115.16000 92 ALA K O 1
ATOM 15536 N N . LYS I 5 93 ? 203.24900 128.60200 204.64300 1.000 133.14000 93 LYS K N 1
ATOM 15537 C CA . LYS I 5 93 ? 204.17800 128.72500 203.52200 1.000 133.14000 93 LYS K CA 1
ATOM 15538 C C . LYS I 5 93 ? 203.55400 129.59900 202.44600 1.000 133.14000 93 LYS K C 1
ATOM 15539 O O . LYS I 5 93 ? 202.44600 129.31900 201.99400 1.000 133.14000 93 LYS K O 1
ATOM 15545 N N . TYR I 5 94 ? 204.28300 130.62000 202.03200 1.000 127.44000 94 TYR K N 1
ATOM 15546 C CA . TYR I 5 94 ? 203.89300 131.52200 200.96100 1.000 127.44000 94 TYR K CA 1
ATOM 15547 C C . TYR I 5 94 ? 204.96700 131.52200 199.87700 1.000 127.44000 94 TYR K C 1
ATOM 15548 O O . TYR I 5 94 ? 206.14100 131.30300 200.15900 1.000 127.44000 94 TYR K O 1
ATOM 15557 N N . THR I 5 95 ? 204.57400 131.76800 198.63900 1.000 114.72000 95 THR K N 1
ATOM 15558 C CA . THR I 5 95 ? 205.50700 131.93800 197.51900 1.000 114.72000 95 THR K CA 1
ATOM 15559 C C . THR I 5 95 ? 205.14900 133.20400 196.75600 1.000 114.72000 95 THR K C 1
ATOM 15560 O O . THR I 5 95 ? 204.06400 133.29400 196.18100 1.000 114.72000 95 THR K O 1
ATOM 15564 N N . VAL I 5 96 ? 206.06000 134.17600 196.75400 1.000 120.39000 96 VAL K N 1
ATOM 15565 C CA . VAL I 5 96 ? 205.94500 135.40900 195.96700 1.000 120.39000 96 VAL K CA 1
ATOM 15566 C C . VAL I 5 96 ? 206.69400 135.20600 194.65700 1.000 120.39000 96 VAL K C 1
ATOM 15567 O O . VAL I 5 96 ? 207.87500 134.87000 194.66900 1.000 120.39000 96 VAL K O 1
ATOM 15571 N N . VAL I 5 97 ? 206.02600 135.40400 193.52400 1.000 116.18000 97 VAL K N 1
ATOM 15572 C CA . VAL I 5 97 ? 206.63600 135.24000 192.20200 1.000 116.18000 97 VAL K CA 1
ATOM 15573 C C . VAL I 5 97 ? 207.31400 136.53800 191.78400 1.000 116.18000 97 VAL K C 1
ATOM 15574 O O . VAL I 5 97 ? 206.68300 137.59200 191.79200 1.000 116.18000 97 VAL K O 1
ATOM 15578 N N . GLY I 5 98 ? 208.57200 136.46800 191.38400 1.000 122.68000 98 GLY K N 1
ATOM 15579 C CA . GLY I 5 98 ? 209.36900 137.60500 190.93700 1.000 122.68000 98 GLY K CA 1
ATOM 15580 C C . GLY I 5 98 ? 210.70500 137.72900 191.66400 1.000 122.68000 98 GLY K C 1
ATOM 15581 O O . GLY I 5 98 ? 211.04500 136.93900 192.54000 1.000 122.68000 98 GLY K O 1
ATOM 15582 N N . TYR I 5 99 ? 211.47700 138.74300 191.26300 1.000 138.55000 99 TYR K N 1
ATOM 15583 C CA . TYR I 5 99 ? 212.75800 139.06400 191.89400 1.000 138.55000 99 TYR K CA 1
ATOM 15584 C C . TYR I 5 99 ? 212.58400 140.07400 193.02900 1.000 138.55000 99 TYR K C 1
ATOM 15585 O O . TYR I 5 99 ? 211.68100 140.91000 193.00800 1.000 138.55000 99 TYR K O 1
ATOM 15594 N N . LEU I 5 100 ? 213.49600 140.02500 194.00400 1.000 132.42000 100 LEU K N 1
ATOM 15595 C CA . LEU I 5 100 ? 213.71300 141.11300 194.95300 1.000 132.42000 100 LEU K CA 1
ATOM 15596 C C . LEU I 5 100 ? 214.56100 142.21500 194.29500 1.000 132.42000 100 LEU K C 1
ATOM 15597 O O . LEU I 5 100 ? 215.34100 141.92200 193.38100 1.000 132.42000 100 LEU K O 1
ATOM 15602 N N . PRO I 5 101 ? 214.43600 143.47600 194.74600 1.000 137.49000 101 PRO K N 1
ATOM 15603 C CA . PRO I 5 101 ? 215.20100 144.58200 194.18900 1.000 137.49000 101 PRO K CA 1
ATOM 15604 C C . PRO I 5 101 ? 216.70000 144.42400 194.45600 1.000 137.49000 101 PRO K C 1
ATOM 15605 O O . PRO I 5 101 ? 217.13300 143.91700 195.49300 1.000 137.49000 101 PRO K O 1
ATOM 15609 N N . THR I 5 102 ? 217.49500 144.91200 193.50400 1.000 131.57000 102 THR K N 1
ATOM 15610 C CA . THR I 5 102 ? 218.94200 145.07200 193.66100 1.000 131.57000 102 THR K CA 1
ATOM 15611 C C . THR I 5 102 ? 219.25900 146.36700 194.42000 1.000 131.57000 102 THR K C 1
ATOM 15612 O O . THR I 5 102 ? 218.40000 147.22900 194.58300 1.000 131.57000 102 THR K O 1
ATOM 15616 N N . SER I 5 103 ? 220.51600 146.54800 194.83400 1.000 133.71000 103 SER K N 1
ATOM 15617 C CA . SER I 5 103 ? 220.97000 147.83600 195.37800 1.000 133.71000 103 SER K CA 1
ATOM 15618 C C . SER I 5 103 ? 220.75600 148.97500 194.37500 1.000 133.71000 103 SER K C 1
ATOM 15619 O O . SER I 5 103 ? 220.34500 150.06300 194.76800 1.000 133.71000 103 SER K O 1
ATOM 15622 N N . GLN I 5 104 ? 220.97400 148.71100 193.08500 1.000 136.12000 104 GLN K N 1
ATOM 15623 C CA . GLN I 5 104 ? 220.73100 149.69700 192.04100 1.000 136.12000 104 GLN K CA 1
ATOM 15624 C C . GLN I 5 104 ? 219.24300 150.03800 191.90700 1.000 136.12000 104 GLN K C 1
ATOM 15625 O O . GLN I 5 104 ? 218.90600 151.20000 191.72300 1.000 136.12000 104 GLN K O 1
ATOM 15631 N N . ASP I 5 105 ? 218.35000 149.04400 192.05900 1.000 134.63000 105 ASP K N 1
ATOM 15632 C CA . ASP I 5 105 ? 216.90700 149.28500 192.05300 1.000 134.63000 105 ASP K CA 1
ATOM 15633 C C . ASP I 5 105 ? 216.48100 150.17400 193.22400 1.000 134.63000 105 ASP K C 1
ATOM 15634 O O . ASP I 5 105 ? 215.65700 151.06100 193.04600 1.000 134.63000 105 ASP K O 1
ATOM 15639 N N . ILE I 5 106 ? 217.03700 149.95600 194.42200 1.000 136.07000 106 ILE K N 1
ATOM 15640 C CA . ILE I 5 106 ? 216.76100 150.80100 195.59200 1.000 136.07000 106 ILE K CA 1
ATOM 15641 C C . ILE I 5 106 ? 217.22100 152.23700 195.34300 1.000 136.07000 106 ILE K C 1
ATOM 15642 O O . ILE I 5 106 ? 216.50400 153.18200 195.65300 1.000 136.07000 106 ILE K O 1
ATOM 15647 N N . GLU I 5 107 ? 218.41400 152.39300 194.76200 1.000 145.78000 107 GLU K N 1
ATOM 15648 C CA . GLU I 5 107 ? 218.98700 153.70800 194.47800 1.000 145.78000 107 GLU K CA 1
ATOM 15649 C C . GLU I 5 107 ? 218.20100 154.45700 193.39000 1.000 145.78000 107 GLU K C 1
ATOM 15650 O O . GLU I 5 107 ? 217.85400 155.62200 193.57100 1.000 145.78000 107 GLU K O 1
ATOM 15656 N N . ASP I 5 108 ? 217.85600 153.76700 192.30300 1.000 145.45000 108 ASP K N 1
ATOM 15657 C CA . ASP I 5 108 ? 217.03700 154.33200 191.23500 1.000 145.45000 108 ASP K CA 1
ATOM 15658 C C . ASP I 5 108 ? 215.61000 154.63000 191.73300 1.000 145.45000 108 ASP K C 1
ATOM 15659 O O . ASP I 5 108 ? 215.04700 155.67300 191.40600 1.000 145.45000 108 ASP K O 1
ATOM 15664 N N . PHE I 5 109 ? 215.04800 153.76700 192.58700 1.000 136.35000 109 PHE K N 1
ATOM 15665 C CA . PHE I 5 109 ? 213.74800 154.01200 193.21300 1.000 136.35000 109 PHE K CA 1
ATOM 15666 C C . PHE I 5 109 ? 213.78200 155.23000 194.13800 1.000 136.35000 109 PHE K C 1
ATOM 15667 O O . PHE I 5 109 ? 212.87600 156.05500 194.07800 1.000 136.35000 109 PHE K O 1
ATOM 15675 N N . LEU I 5 110 ? 214.82600 155.39300 194.95200 1.000 131.89000 110 LEU K N 1
ATOM 15676 C CA . LEU I 5 110 ? 214.98000 156.57900 195.78800 1.000 131.89000 110 LEU K CA 1
ATOM 15677 C C . LEU I 5 110 ? 215.09600 157.85500 194.95100 1.000 131.89000 110 LEU K C 1
ATOM 15678 O O . LEU I 5 110 ? 214.50200 158.86300 195.31700 1.000 131.89000 110 LEU K O 1
ATOM 15683 N N . ARG I 5 111 ? 215.77200 157.80000 193.79600 1.000 138.88000 111 ARG K N 1
ATOM 15684 C CA . ARG I 5 111 ? 215.81000 158.93300 192.85400 1.000 138.88000 111 ARG K CA 1
ATOM 15685 C C . ARG I 5 111 ? 214.42500 159.24500 192.28100 1.000 138.88000 111 ARG K C 1
ATOM 15686 O O . ARG I 5 111 ? 214.05200 160.40800 192.20700 1.000 138.88000 111 ARG K O 1
ATOM 15694 N N . MET I 5 112 ? 213.63200 158.21700 191.94600 1.000 137.16000 112 MET K N 1
ATOM 15695 C CA . MET I 5 112 ? 212.23700 158.39200 191.52700 1.000 137.16000 112 MET K CA 1
ATOM 15696 C C . MET I 5 112 ? 211.38200 159.03400 192.62900 1.000 137.16000 112 MET K C 1
ATOM 15697 O O . MET I 5 112 ? 210.54000 159.87300 192.33900 1.000 137.16000 112 MET K O 1
ATOM 15702 N N . ILE I 5 113 ? 211.60200 158.65600 193.89700 1.000 135.36000 113 ILE K N 1
ATOM 15703 C CA . ILE I 5 113 ? 210.91200 159.22600 195.06400 1.000 135.36000 113 ILE K CA 1
ATOM 15704 C C . ILE I 5 113 ? 211.30000 160.68500 195.30600 1.000 135.36000 113 ILE K C 1
ATOM 15705 O O . ILE I 5 113 ? 210.44600 161.48600 195.67900 1.000 135.36000 113 ILE K O 1
ATOM 15710 N N . GLU I 5 114 ? 212.56700 161.03700 195.09200 1.000 138.77000 114 GLU K N 1
ATOM 15711 C CA . GLU I 5 114 ? 213.04500 162.41700 195.19700 1.000 138.77000 114 GLU K CA 1
ATOM 15712 C C . GLU I 5 114 ? 212.38900 163.32500 194.13500 1.000 138.77000 114 GLU K C 1
ATOM 15713 O O . GLU I 5 114 ? 212.16300 164.50200 194.39800 1.000 138.77000 114 GLU K O 1
ATOM 15719 N N . GLU I 5 115 ? 212.00200 162.77500 192.97300 1.000 133.92000 115 GLU K N 1
ATOM 15720 C CA . GLU I 5 115 ? 211.20500 163.46900 191.95200 1.000 133.92000 115 GLU K CA 1
ATOM 15721 C C . GLU I 5 115 ? 209.69800 163.45600 192.26800 1.000 133.92000 115 GLU K C 1
ATOM 15722 O O . GLU I 5 115 ? 209.03600 164.48600 192.15600 1.000 133.92000 115 GLU K O 1
ATOM 15728 N N . ASP I 5 116 ? 209.14800 162.29500 192.64000 1.000 146.91000 116 ASP K N 1
ATOM 15729 C CA . ASP I 5 116 ? 207.72000 162.14000 192.92500 1.000 146.91000 116 ASP K CA 1
ATOM 15730 C C . ASP I 5 116 ? 207.43100 160.97100 193.88800 1.000 146.91000 116 ASP K C 1
ATOM 15731 O O . ASP I 5 116 ? 207.51500 159.79200 193.53900 1.000 146.91000 116 ASP K O 1
ATOM 15736 N N . VAL I 5 117 ? 206.98000 161.30100 195.10100 1.000 137.92000 117 VAL K N 1
ATOM 15737 C CA . VAL I 5 117 ? 206.58900 160.33100 196.13600 1.000 137.92000 117 VAL K CA 1
ATOM 15738 C C . VAL I 5 117 ? 205.41000 159.43000 195.71800 1.000 137.92000 117 VAL K C 1
ATOM 15739 O O . VAL I 5 117 ? 205.16300 158.40900 196.35400 1.000 137.92000 117 VAL K O 1
ATOM 15743 N N . TYR I 5 118 ? 204.71400 159.74400 194.62300 1.000 149.91000 118 TYR K N 1
ATOM 15744 C CA . TYR I 5 118 ? 203.69700 158.89000 193.99500 1.000 149.91000 118 TYR K CA 1
ATOM 15745 C C . TYR I 5 118 ? 204.16200 157.43800 193.79300 1.000 149.91000 118 TYR K C 1
ATOM 15746 O O . TYR I 5 118 ? 203.39600 156.50300 194.01400 1.000 149.91000 118 TYR K O 1
ATOM 15755 N N . TYR I 5 119 ? 205.40800 157.22900 193.42600 1.000 145.55000 119 TYR K N 1
ATOM 15756 C CA . TYR I 5 119 ? 205.94300 155.88800 193.17600 1.000 145.55000 119 TYR K CA 1
ATOM 15757 C C . TYR I 5 119 ? 205.94400 154.99900 194.42800 1.000 145.55000 119 TYR K C 1
ATOM 15758 O O . TYR I 5 119 ? 205.77000 153.78900 194.30500 1.000 145.55000 119 TYR K O 1
ATOM 15767 N N . ALA I 5 120 ? 206.04100 155.57300 195.63000 1.000 138.44000 120 ALA K N 1
ATOM 15768 C CA . ALA I 5 120 ? 205.88200 154.82400 196.87400 1.000 138.44000 120 ALA K CA 1
ATOM 15769 C C . ALA I 5 120 ? 204.45000 154.30400 197.03300 1.000 138.44000 120 ALA K C 1
ATOM 15770 O O . ALA I 5 120 ? 204.24500 153.14000 197.36600 1.000 138.44000 120 ALA K O 1
ATOM 15772 N N . ARG I 5 121 ? 203.44700 155.12800 196.70400 1.000 142.90000 121 ARG K N 1
ATOM 15773 C CA . ARG I 5 121 ? 202.03700 154.70800 196.70800 1.000 142.90000 121 ARG K CA 1
ATOM 15774 C C . ARG I 5 121 ? 201.77100 153.60700 195.69200 1.000 142.90000 121 ARG K C 1
ATOM 15775 O O . ARG I 5 121 ? 201.09300 152.64200 196.02800 1.000 142.90000 121 ARG K O 1
ATOM 15783 N N . LYS I 5 122 ? 202.33400 153.70400 194.50500 1.000 138.21000 122 LYS K N 1
ATOM 15784 C CA . LYS I 5 122 ? 202.21200 152.67700 193.46200 1.000 138.21000 122 LYS K CA 1
ATOM 15785 C C . LYS I 5 122 ? 202.81300 151.34200 193.92500 1.000 138.21000 122 LYS K C 1
ATOM 15786 O O . LYS I 5 122 ? 202.13800 150.31900 193.86100 1.000 138.21000 122 LYS K O 1
ATOM 15792 N N . ALA I 5 123 ? 204.02000 151.36100 194.47100 1.000 129.90000 123 ALA K N 1
ATOM 15793 C CA . ALA I 5 123 ? 204.66100 150.16200 195.01300 1.000 129.90000 123 ALA K CA 1
ATOM 15794 C C . ALA I 5 123 ? 203.87700 149.56000 196.19600 1.000 129.90000 123 ALA K C 1
ATOM 15795 O O . ALA I 5 123 ? 203.68200 148.34900 196.24700 1.000 129.90000 123 ALA K O 1
ATOM 15797 N N . GLY I 5 124 ? 203.36700 150.38800 197.10000 1.000 131.47000 124 GLY K N 1
ATOM 15798 C CA . GLY I 5 124 ? 202.53600 149.95200 198.22500 1.000 131.47000 124 GLY K CA 1
ATOM 15799 C C . GLY I 5 124 ? 201.23600 149.28000 197.77900 1.000 131.47000 124 GLY K C 1
ATOM 15800 O O . GLY I 5 124 ? 200.88300 148.21600 198.28400 1.000 131.47000 124 GLY K O 1
ATOM 15801 N N . ALA I 5 125 ? 200.55400 149.85500 196.78400 1.000 128.23000 125 ALA K N 1
ATOM 15802 C CA . ALA I 5 125 ? 199.33600 149.27800 196.21700 1.000 128.23000 125 ALA K CA 1
ATOM 15803 C C . ALA I 5 125 ? 199.59300 147.90500 195.57200 1.000 128.23000 125 ALA K C 1
ATOM 15804 O O . ALA I 5 125 ? 198.83300 146.96100 195.80000 1.000 128.23000 125 ALA K O 1
ATOM 15806 N N . LEU I 5 126 ? 200.68700 147.77000 194.83800 1.000 130.12000 126 LEU K N 1
ATOM 15807 C CA . LEU I 5 126 ? 201.10700 146.49700 194.25200 1.000 130.12000 126 LEU K CA 1
ATOM 15808 C C . LEU I 5 126 ? 201.46500 145.46600 195.33600 1.000 130.12000 126 LEU K C 1
ATOM 15809 O O . LEU I 5 126 ? 201.00500 144.33000 195.27300 1.000 130.12000 126 LEU K O 1
ATOM 15814 N N . ALA I 5 127 ? 202.22700 145.86400 196.35000 1.000 128.62000 127 ALA K N 1
ATOM 15815 C CA . ALA I 5 127 ? 202.63200 144.98700 197.44700 1.000 128.62000 127 ALA K CA 1
ATOM 15816 C C . ALA I 5 127 ? 201.42800 144.41600 198.20700 1.000 128.62000 127 ALA K C 1
ATOM 15817 O O . ALA I 5 127 ? 201.34800 143.21000 198.43600 1.000 128.62000 127 ALA K O 1
ATOM 15819 N N . MET I 5 128 ? 200.45800 145.26900 198.53600 1.000 132.22000 128 MET K N 1
ATOM 15820 C CA . MET I 5 128 ? 199.23600 144.84200 199.21000 1.000 132.22000 128 MET K CA 1
ATOM 15821 C C . MET I 5 128 ? 198.40500 143.89200 198.33800 1.000 132.22000 128 MET K C 1
ATOM 15822 O O . MET I 5 128 ? 197.86500 142.91100 198.83900 1.000 132.22000 128 MET K O 1
ATOM 15827 N N . SER I 5 129 ? 198.35300 144.11700 197.02600 1.000 122.53000 129 SER K N 1
ATOM 15828 C CA . SER I 5 129 ? 197.68700 143.22000 196.07600 1.000 122.53000 129 SER K CA 1
ATOM 15829 C C . SER I 5 129 ? 198.33100 141.83000 196.04700 1.000 122.53000 129 SER K C 1
ATOM 15830 O O . SER I 5 129 ? 197.62700 140.81800 196.11200 1.000 122.53000 129 SER K O 1
ATOM 15833 N N . ILE I 5 130 ? 199.66100 141.76600 196.00900 1.000 124.36000 130 ILE K N 1
ATOM 15834 C CA . ILE I 5 130 ? 200.40900 140.50400 196.04200 1.000 124.36000 130 ILE K CA 1
ATOM 15835 C C . ILE I 5 130 ? 200.10600 139.74800 197.34200 1.000 124.36000 130 ILE K C 1
ATOM 15836 O O . ILE I 5 130 ? 199.71000 138.57800 197.30700 1.000 124.36000 130 ILE K O 1
ATOM 15841 N N . ALA I 5 131 ? 200.22800 140.42400 198.47900 1.000 120.09000 131 ALA K N 1
ATOM 15842 C CA . ALA I 5 131 ? 200.00800 139.83000 199.79000 1.000 120.09000 131 ALA K CA 1
ATOM 15843 C C . ALA I 5 131 ? 198.56200 139.33500 199.97500 1.000 120.09000 131 ALA K C 1
ATOM 15844 O O . ALA I 5 131 ? 198.34600 138.20400 200.40500 1.000 120.09000 131 ALA K O 1
ATOM 15846 N N . ASN I 5 132 ? 197.56900 140.13500 199.57900 1.000 117.96000 132 ASN K N 1
ATOM 15847 C CA . ASN I 5 132 ? 196.15700 139.77000 199.66400 1.000 117.96000 132 ASN K CA 1
ATOM 15848 C C . ASN I 5 132 ? 195.83100 138.52400 198.83700 1.000 117.96000 132 ASN K C 1
ATOM 15849 O O . ASN I 5 132 ? 195.18600 137.60700 199.33900 1.000 117.96000 132 ASN K O 1
ATOM 15854 N N . ARG I 5 133 ? 196.31100 138.46000 197.60300 1.000 119.09000 133 ARG K N 1
ATOM 15855 C CA . ARG I 5 133 ? 196.07800 137.30200 196.72900 1.000 119.09000 133 ARG K CA 1
ATOM 15856 C C . ARG I 5 133 ? 196.67800 136.02700 197.32100 1.000 119.09000 133 ARG K C 1
ATOM 15857 O O . ARG I 5 133 ? 196.02400 134.98800 197.32100 1.000 119.09000 133 ARG K O 1
ATOM 15865 N N . ILE I 5 134 ? 197.88300 136.11200 197.86200 1.000 120.42000 134 ILE K N 1
ATOM 15866 C CA . ILE I 5 134 ? 198.56600 134.97400 198.48600 1.000 120.42000 134 ILE K CA 1
ATOM 15867 C C . ILE I 5 134 ? 197.84100 134.53600 199.76700 1.000 120.42000 134 ILE K C 1
ATOM 15868 O O . ILE I 5 134 ? 197.58900 133.34500 199.95300 1.000 120.42000 134 ILE K O 1
ATOM 15873 N N . LYS I 5 135 ? 197.44500 135.47700 200.63500 1.000 119.59000 135 LYS K N 1
ATOM 15874 C CA . LYS I 5 135 ? 196.69700 135.16800 201.86200 1.000 119.59000 135 LYS K CA 1
ATOM 15875 C C . LYS I 5 135 ? 195.33400 134.53500 201.56100 1.000 119.59000 135 LYS K C 1
ATOM 15876 O O . LYS I 5 135 ? 194.96800 133.56300 202.21700 1.000 119.59000 135 LYS K O 1
ATOM 15882 N N . LEU I 5 136 ? 194.60500 135.02900 200.56800 1.000 108.69000 136 LEU K N 1
ATOM 15883 C CA . LEU I 5 136 ? 193.33500 134.44900 200.13700 1.000 108.69000 136 LEU K CA 1
ATOM 15884 C C . LEU I 5 136 ? 193.50900 133.00400 199.65700 1.000 108.69000 136 LEU K C 1
ATOM 15885 O O . LEU I 5 136 ? 192.80600 132.11500 200.13300 1.000 108.69000 136 LEU K O 1
ATOM 15890 N N . GLY I 5 137 ? 194.48000 132.74600 198.78100 1.000 109.75000 137 GLY K N 1
ATOM 15891 C CA . GLY I 5 137 ? 194.77100 131.39600 198.29000 1.000 109.75000 137 GLY K CA 1
ATOM 15892 C C . GLY I 5 137 ? 195.16300 130.42400 199.40800 1.000 109.75000 137 GLY K C 1
ATOM 15893 O O . GLY I 5 137 ? 194.66800 129.29900 199.46800 1.000 109.75000 137 GLY K O 1
ATOM 15894 N N . SER I 5 138 ? 195.98100 130.87200 200.35700 1.000 116.86000 138 SER K N 1
ATOM 15895 C CA . SER I 5 138 ? 196.38600 130.06200 201.50900 1.000 116.86000 138 SER K CA 1
ATOM 15896 C C . SER I 5 138 ? 195.20800 129.72400 202.42900 1.000 116.86000 138 SER K C 1
ATOM 15897 O O . SER I 5 138 ? 195.10600 128.59700 202.91500 1.000 116.86000 138 SER K O 1
ATOM 15900 N N . LYS I 5 139 ? 194.29100 130.65900 202.67900 1.000 117.82000 139 LYS K N 1
ATOM 15901 C CA . LYS I 5 139 ? 193.09400 130.39400 203.49200 1.000 117.82000 139 LYS K CA 1
ATOM 15902 C C . LYS I 5 139 ? 192.12900 129.43900 202.79100 1.000 117.82000 139 LYS K C 1
ATOM 15903 O O . LYS I 5 139 ? 191.56400 128.56900 203.44700 1.000 117.82000 139 LYS K O 1
ATOM 15909 N N . GLN I 5 140 ? 191.96800 129.55000 201.48400 1.000 121.11000 140 GLN K N 1
ATOM 15910 C CA . GLN I 5 140 ? 191.10100 128.66300 200.71200 1.000 121.11000 140 GLN K CA 1
ATOM 15911 C C . GLN I 5 140 ? 191.61000 127.21500 200.74800 1.000 121.11000 140 GLN K C 1
ATOM 15912 O O . GLN I 5 140 ? 190.85000 126.31200 201.09100 1.000 121.11000 140 GLN K O 1
ATOM 15918 N N . SER I 5 141 ? 192.90100 126.98800 200.53400 1.000 125.86000 141 SER K N 1
ATOM 15919 C CA . SER I 5 141 ? 193.48000 125.64000 200.61400 1.000 125.86000 141 SER K CA 1
ATOM 15920 C C . SER I 5 141 ? 193.33900 125.00600 202.00000 1.000 125.86000 141 SER K C 1
ATOM 15921 O O . SER I 5 141 ? 193.07900 123.81100 202.12000 1.000 125.86000 141 SER K O 1
ATOM 15924 N N . LYS I 5 142 ? 193.44100 125.79500 203.07400 1.000 125.03000 142 LYS K N 1
ATOM 15925 C CA . LYS I 5 142 ? 193.20000 125.29900 204.43700 1.000 125.03000 142 LYS K CA 1
ATOM 15926 C C . LYS I 5 142 ? 191.73200 124.92900 204.67300 1.000 125.03000 142 LYS K C 1
ATOM 15927 O O . LYS I 5 142 ? 191.46600 123.98300 205.40300 1.000 125.03000 142 LYS K O 1
ATOM 15933 N N . SER I 5 143 ? 190.79500 125.65800 204.08800 1.000 129.88000 143 SER K N 1
ATOM 15934 C CA . SER I 5 143 ? 189.37000 125.34600 204.23100 1.000 129.88000 143 SER K CA 1
ATOM 15935 C C . SER I 5 143 ? 188.97800 124.08400 203.46600 1.000 129.88000 143 SER K C 1
ATOM 15936 O O . SER I 5 143 ? 188.21800 123.27500 203.99600 1.000 129.88000 143 SER K O 1
ATOM 15939 N N . GLU I 5 144 ? 189.53900 123.85600 202.28900 1.000 128.74000 144 GLU K N 1
ATOM 15940 C CA . GLU I 5 144 ? 189.32700 122.63600 201.50500 1.000 128.74000 144 GLU K CA 1
ATOM 15941 C C . GLU I 5 144 ? 189.91300 121.40800 202.21900 1.000 128.74000 144 GLU K C 1
ATOM 15942 O O . GLU I 5 144 ? 189.21100 120.41700 202.42500 1.000 128.74000 144 GLU K O 1
ATOM 15948 N N . SER J 5 5 ? 185.69200 140.79500 175.45600 1.000 121.12000 5 SER L N 1
ATOM 15949 C CA . SER J 5 5 ? 187.11900 141.08400 175.35500 1.000 121.12000 5 SER L CA 1
ATOM 15950 C C . SER J 5 5 ? 187.78400 140.95300 176.73100 1.000 121.12000 5 SER L C 1
ATOM 15951 O O . SER J 5 5 ? 187.12900 141.06400 177.77300 1.000 121.12000 5 SER L O 1
ATOM 15954 N N . GLU J 5 6 ? 189.08800 140.75400 176.75600 1.000 123.26000 6 GLU L N 1
ATOM 15955 C CA . GLU J 5 6 ? 189.79200 140.67700 178.04000 1.000 123.26000 6 GLU L CA 1
ATOM 15956 C C . GLU J 5 6 ? 189.67800 141.98800 178.83700 1.000 123.26000 6 GLU L C 1
ATOM 15957 O O . GLU J 5 6 ? 189.49800 141.95600 180.05400 1.000 123.26000 6 GLU L O 1
ATOM 15963 N N . LYS J 5 7 ? 189.66400 143.14300 178.14400 1.000 117.56000 7 LYS L N 1
ATOM 15964 C CA . LYS J 5 7 ? 189.39700 144.44400 178.78200 1.000 117.56000 7 LYS L CA 1
ATOM 15965 C C . LYS J 5 7 ? 188.02400 144.46800 179.46700 1.000 117.56000 7 LYS L C 1
ATOM 15966 O O . LYS J 5 7 ? 187.91700 144.90000 180.60500 1.000 117.56000 7 LYS L O 1
ATOM 15972 N N . GLU J 5 8 ? 186.97700 143.96200 178.81900 1.000 114.46000 8 GLU L N 1
ATOM 15973 C CA . GLU J 5 8 ? 185.63900 143.88000 179.41100 1.000 114.46000 8 GLU L CA 1
ATOM 15974 C C . GLU J 5 8 ? 185.59800 142.93000 180.61500 1.000 114.46000 8 GLU L C 1
ATOM 15975 O O . GLU J 5 8 ? 184.93800 143.22200 181.60900 1.000 114.46000 8 GLU L O 1
ATOM 15981 N N . ASN J 5 9 ? 186.31800 141.81300 180.54900 1.000 113.72000 9 ASN L N 1
ATOM 15982 C CA . ASN J 5 9 ? 186.40700 140.88400 181.67300 1.000 113.72000 9 ASN L CA 1
ATOM 15983 C C . ASN J 5 9 ? 187.08800 141.53400 182.88400 1.000 113.72000 9 ASN L C 1
ATOM 15984 O O . ASN J 5 9 ? 186.60600 141.37800 184.00400 1.000 113.72000 9 ASN L O 1
ATOM 15989 N N . ILE J 5 10 ? 188.17300 142.27900 182.66200 1.000 111.72000 10 ILE L N 1
ATOM 15990 C CA . ILE J 5 10 ? 188.86300 143.02900 183.71700 1.000 111.72000 10 ILE L CA 1
ATOM 15991 C C . ILE J 5 10 ? 187.91200 144.05700 184.33900 1.000 111.72000 10 ILE L C 1
ATOM 15992 O O . ILE J 5 10 ? 187.72700 144.05400 185.55400 1.000 111.72000 10 ILE L O 1
ATOM 15997 N N . ILE J 5 11 ? 187.24700 144.87500 183.52000 1.000 113.19000 11 ILE L N 1
ATOM 15998 C CA . ILE J 5 11 ? 186.28100 145.87600 183.98800 1.000 113.19000 11 ILE L CA 1
ATOM 15999 C C . ILE J 5 11 ? 185.15400 145.21200 184.79700 1.000 113.19000 11 ILE L C 1
ATOM 16000 O O . ILE J 5 11 ? 184.79800 145.69600 185.86800 1.000 113.19000 11 ILE L O 1
ATOM 16005 N N . GLY J 5 12 ? 184.62900 144.07800 184.32600 1.000 109.85000 12 GLY L N 1
ATOM 16006 C CA . GLY J 5 12 ? 183.59800 143.32000 185.03400 1.000 109.85000 12 GLY L CA 1
ATOM 16007 C C . GLY J 5 12 ? 184.06000 142.79700 186.39800 1.000 109.85000 12 GLY L C 1
ATOM 16008 O O . GLY J 5 12 ? 183.32300 142.88900 187.38000 1.000 109.85000 12 GLY L O 1
ATOM 16009 N N . ARG J 5 13 ? 185.29500 142.31400 186.49400 1.000 113.70000 13 ARG L N 1
ATOM 16010 C CA . ARG J 5 13 ? 185.87500 141.86000 187.77400 1.000 113.70000 13 ARG L CA 1
ATOM 16011 C C . ARG J 5 13 ? 186.12600 143.02100 188.74400 1.000 113.70000 13 ARG L C 1
ATOM 16012 O O . ARG J 5 13 ? 185.83700 142.88400 189.93400 1.000 113.70000 13 ARG L O 1
ATOM 16020 N N . ILE J 5 14 ? 186.57200 144.17600 188.25600 1.000 117.22000 14 ILE L N 1
ATOM 16021 C CA . ILE J 5 14 ? 186.67600 145.40400 189.06200 1.000 117.22000 14 ILE L CA 1
ATOM 16022 C C . ILE J 5 14 ? 185.29200 145.85600 189.54700 1.000 117.22000 14 ILE L C 1
ATOM 16023 O O . ILE J 5 14 ? 185.12700 146.19100 190.71800 1.000 117.22000 14 ILE L O 1
ATOM 16028 N N . ALA J 5 15 ? 184.27700 145.80500 188.68100 1.000 118.84000 15 ALA L N 1
ATOM 16029 C CA . ALA J 5 15 ? 182.90500 146.13100 189.05800 1.000 118.84000 15 ALA L CA 1
ATOM 16030 C C . ALA J 5 15 ? 182.36600 145.19600 190.15200 1.000 118.84000 15 ALA L C 1
ATOM 16031 O O . ALA J 5 15 ? 181.73300 145.66000 191.10000 1.000 118.84000 15 ALA L O 1
ATOM 16033 N N . ASN J 5 16 ? 182.67300 143.89900 190.08600 1.000 118.55000 16 ASN L N 1
ATOM 16034 C CA . ASN J 5 16 ? 182.32000 142.94400 191.13700 1.000 118.55000 16 ASN L CA 1
ATOM 16035 C C . ASN J 5 16 ? 182.98200 143.30500 192.47700 1.000 118.55000 16 ASN L C 1
ATOM 16036 O O . ASN J 5 16 ? 182.30900 143.28200 193.50500 1.000 118.55000 16 ASN L O 1
ATOM 16041 N N . LEU J 5 17 ? 184.26200 143.67900 192.47300 1.000 128.80000 17 LEU L N 1
ATOM 16042 C CA . LEU J 5 17 ? 184.97400 144.12300 193.67700 1.000 128.80000 17 LEU L CA 1
ATOM 16043 C C . LEU J 5 17 ? 184.30500 145.35600 194.30100 1.000 128.80000 17 LEU L C 1
ATOM 16044 O O . LEU J 5 17 ? 184.02800 145.36900 195.49900 1.000 128.80000 17 LEU L O 1
ATOM 16049 N N . LEU J 5 18 ? 183.99900 146.36800 193.48700 1.000 125.04000 18 LEU L N 1
ATOM 16050 C CA . LEU J 5 18 ? 183.31300 147.57500 193.93900 1.000 125.04000 18 LEU L CA 1
ATOM 16051 C C . LEU J 5 18 ? 181.91400 147.26700 194.49600 1.000 125.04000 18 LEU L C 1
ATOM 16052 O O . LEU J 5 18 ? 181.53800 147.80100 195.53700 1.000 125.04000 18 LEU L O 1
ATOM 16057 N N . ALA J 5 19 ? 181.15500 146.38200 193.84700 1.000 124.15000 19 ALA L N 1
ATOM 16058 C CA . ALA J 5 19 ? 179.82800 145.97500 194.30000 1.000 124.15000 19 ALA L CA 1
ATOM 16059 C C . ALA J 5 19 ? 179.88200 145.21600 195.63300 1.000 124.15000 19 ALA L C 1
ATOM 16060 O O . ALA J 5 19 ? 179.09400 145.50300 196.53200 1.000 124.15000 19 ALA L O 1
ATOM 16062 N N . VAL J 5 20 ? 180.83500 144.29400 195.79900 1.000 123.84000 20 VAL L N 1
ATOM 16063 C CA . VAL J 5 20 ? 181.05900 143.58000 197.06500 1.000 123.84000 20 VAL L CA 1
ATOM 16064 C C . VAL J 5 20 ? 181.41500 144.56300 198.18400 1.000 123.84000 20 VAL L C 1
ATOM 16065 O O . VAL J 5 20 ? 180.80000 144.51900 199.24500 1.000 123.84000 20 VAL L O 1
ATOM 16069 N N . GLY J 5 21 ? 182.34300 145.47600 197.93400 1.000 128.64000 21 GLY L N 1
ATOM 16070 C CA . GLY J 5 21 ? 182.72200 146.50300 198.90500 1.000 128.64000 21 GLY L CA 1
ATOM 16071 C C . GLY J 5 21 ? 181.55700 147.41200 199.29400 1.000 128.64000 21 GLY L C 1
ATOM 16072 O O . GLY J 5 21 ? 181.36800 147.70400 200.47400 1.000 128.64000 21 GLY L O 1
ATOM 16073 N N . PHE J 5 22 ? 180.73200 147.81300 198.32800 1.000 138.75000 22 PHE L N 1
ATOM 16074 C CA . PHE J 5 22 ? 179.54200 148.62100 198.57600 1.000 138.75000 22 PHE L CA 1
ATOM 16075 C C . PHE J 5 22 ? 178.49400 147.87800 199.41400 1.000 138.75000 22 PHE L C 1
ATOM 16076 O O . PHE J 5 22 ? 178.01900 148.41000 200.40900 1.000 138.75000 22 PHE L O 1
ATOM 16084 N N . LEU J 5 23 ? 178.16200 146.64100 199.05200 1.000 135.03000 23 LEU L N 1
ATOM 16085 C CA . LEU J 5 23 ? 177.17600 145.83600 199.78100 1.000 135.03000 23 LEU L CA 1
ATOM 16086 C C . LEU J 5 23 ? 177.62800 145.51500 201.20900 1.000 135.03000 23 LEU L C 1
ATOM 16087 O O . LEU J 5 23 ? 176.80400 145.50100 202.12000 1.000 135.03000 23 LEU L O 1
ATOM 16092 N N . TYR J 5 24 ? 178.92500 145.27300 201.41100 1.000 129.61000 24 TYR L N 1
ATOM 16093 C CA . TYR J 5 24 ? 179.48500 144.98100 202.73100 1.000 129.61000 24 TYR L CA 1
ATOM 16094 C C . TYR J 5 24 ? 179.55500 146.22000 203.62800 1.000 129.61000 24 TYR L C 1
ATOM 16095 O O . TYR J 5 24 ? 179.17700 146.16000 204.79300 1.000 129.61000 24 TYR L O 1
ATOM 16104 N N . SER J 5 25 ? 180.00500 147.35800 203.08300 1.000 130.52000 25 SER L N 1
ATOM 16105 C CA . SER J 5 25 ? 180.12700 148.61200 203.83500 1.000 130.52000 25 SER L CA 1
ATOM 16106 C C . SER J 5 25 ? 178.82100 149.39000 203.97000 1.000 130.52000 25 SER L C 1
ATOM 16107 O O . SER J 5 25 ? 178.73800 150.29900 204.78700 1.000 130.52000 25 SER L O 1
ATOM 16110 N N . GLU J 5 26 ? 177.81300 149.06200 203.14900 1.000 137.28000 26 GLU L N 1
ATOM 16111 C CA . GLU J 5 26 ? 176.55900 149.80600 202.99400 1.000 137.28000 26 GLU L CA 1
ATOM 16112 C C . GLU J 5 26 ? 176.74800 151.28800 202.62300 1.000 137.28000 26 GLU L C 1
ATOM 16113 O O . GLU J 5 26 ? 175.84900 152.10600 202.78100 1.000 137.28000 26 GLU L O 1
ATOM 16119 N N . SER J 5 27 ? 177.92500 151.63100 202.07900 1.000 141.68000 27 SER L N 1
ATOM 16120 C CA . SER J 5 27 ? 178.28800 152.99100 201.69100 1.000 141.68000 27 SER L CA 1
ATOM 16121 C C . SER J 5 27 ? 178.58000 153.08400 200.19000 1.000 141.68000 27 SER L C 1
ATOM 16122 O O . SER J 5 27 ? 179.44100 152.36600 199.68200 1.000 141.68000 27 SER L O 1
ATOM 16125 N N . PRO J 5 28 ? 177.93500 154.02600 199.47100 1.000 144.94000 28 PRO L N 1
ATOM 16126 C CA . PRO J 5 28 ? 178.23800 154.26400 198.06000 1.000 144.94000 28 PRO L CA 1
ATOM 16127 C C . PRO J 5 28 ? 179.48500 155.12300 197.84000 1.000 144.94000 28 PRO L C 1
ATOM 16128 O O . PRO J 5 28 ? 179.91400 155.27800 196.70600 1.000 144.94000 28 PRO L O 1
ATOM 16132 N N . THR J 5 29 ? 180.08700 155.67800 198.89400 1.000 145.54000 29 THR L N 1
ATOM 16133 C CA . THR J 5 29 ? 181.14100 156.70400 198.81400 1.000 145.54000 29 THR L CA 1
ATOM 16134 C C . THR J 5 29 ? 182.32800 156.29800 197.94100 1.000 145.54000 29 THR L C 1
ATOM 16135 O O . THR J 5 29 ? 182.82300 157.10100 197.15000 1.000 145.54000 29 THR L O 1
ATOM 16139 N N . LEU J 5 30 ? 182.78800 155.05700 198.04500 1.000 145.31000 30 LEU L N 1
ATOM 16140 C CA . LEU J 5 30 ? 183.90600 154.57600 197.23100 1.000 145.31000 30 LEU L CA 1
ATOM 16141 C C . LEU J 5 30 ? 183.52900 154.43100 195.75100 1.000 145.31000 30 LEU L C 1
ATOM 16142 O O . LEU J 5 30 ? 184.33400 154.76300 194.88800 1.000 145.31000 30 LEU L O 1
ATOM 16147 N N . VAL J 5 31 ? 182.31100 153.98000 195.45900 1.000 138.61000 31 VAL L N 1
ATOM 16148 C CA . VAL J 5 31 ? 181.82400 153.86400 194.07500 1.000 138.61000 31 VAL L CA 1
ATOM 16149 C C . VAL J 5 31 ? 181.63100 155.25100 193.46200 1.000 138.61000 31 VAL L C 1
ATOM 16150 O O . VAL J 5 31 ? 182.04400 155.47300 192.33000 1.000 138.61000 31 VAL L O 1
ATOM 16154 N N . ASP J 5 32 ? 181.09900 156.21300 194.23300 1.000 144.33000 32 ASP L N 1
ATOM 16155 C CA . ASP J 5 32 ? 180.97700 157.61600 193.82000 1.000 144.33000 32 ASP L CA 1
ATOM 16156 C C . ASP J 5 32 ? 182.35000 158.21100 193.47400 1.000 144.33000 32 ASP L C 1
ATOM 16157 O O . ASP J 5 32 ? 182.52800 158.80200 192.41000 1.000 144.33000 32 ASP L O 1
ATOM 16162 N N . ARG J 5 33 ? 183.33400 158.01100 194.33900 1.000 140.49000 33 ARG L N 1
ATOM 16163 C CA . ARG J 5 33 ? 184.71000 158.46700 194.10600 1.000 140.49000 33 ARG L CA 1
ATOM 16164 C C . ARG J 5 33 ? 185.30700 157.83700 192.84300 1.000 140.49000 33 ARG L C 1
ATOM 16165 O O . ARG J 5 33 ? 185.95200 158.52800 192.06600 1.000 140.49000 33 ARG L O 1
ATOM 16173 N N . PHE J 5 34 ? 185.05600 156.55000 192.62800 1.000 146.09000 34 PHE L N 1
ATOM 16174 C CA . PHE J 5 34 ? 185.56900 155.81800 191.46700 1.000 146.09000 34 PHE L CA 1
ATOM 16175 C C . PHE J 5 34 ? 184.96100 156.31500 190.15100 1.000 146.09000 34 PHE L C 1
ATOM 16176 O O . PHE J 5 34 ? 185.68000 156.60100 189.19800 1.000 146.09000 34 PHE L O 1
ATOM 16184 N N . ALA J 5 35 ? 183.64000 156.48000 190.11300 1.000 145.09000 35 ALA L N 1
ATOM 16185 C CA . ALA J 5 35 ? 182.92800 156.92800 188.91700 1.000 145.09000 35 ALA L CA 1
ATOM 16186 C C . ALA J 5 35 ? 183.14800 158.41300 188.57700 1.000 145.09000 35 ALA L C 1
ATOM 16187 O O . ALA J 5 35 ? 182.98800 158.81400 187.42400 1.000 145.09000 35 ALA L O 1
ATOM 16189 N N . ASN J 5 36 ? 183.54300 159.23100 189.56200 1.000 144.65000 36 ASN L N 1
ATOM 16190 C CA . ASN J 5 36 ? 183.87000 160.64200 189.36700 1.000 144.65000 36 ASN L CA 1
ATOM 16191 C C . ASN J 5 36 ? 185.37600 160.92100 189.22500 1.000 144.65000 36 ASN L C 1
ATOM 16192 O O . ASN J 5 36 ? 185.75900 162.07300 189.05400 1.000 144.65000 36 ASN L O 1
ATOM 16197 N N . ALA J 5 37 ? 186.22100 159.90000 189.28100 1.000 129.37000 37 ALA L N 1
ATOM 16198 C CA . ALA J 5 37 ? 187.66400 160.06600 189.18200 1.000 129.37000 37 ALA L CA 1
ATOM 16199 C C . ALA J 5 37 ? 188.07600 160.75600 187.86800 1.000 129.37000 37 ALA L C 1
ATOM 16200 O O . ALA J 5 37 ? 187.61900 160.39400 186.78400 1.000 129.37000 37 ALA L O 1
ATOM 16202 N N . LEU J 5 38 ? 188.98000 161.72700 187.99100 1.000 128.98000 38 LEU L N 1
ATOM 16203 C CA . LEU J 5 38 ? 189.60800 162.43600 186.87500 1.000 128.98000 38 LEU L CA 1
ATOM 16204 C C . LEU J 5 38 ? 191.12900 162.21700 186.82300 1.000 128.98000 38 LEU L C 1
ATOM 16205 O O . LEU J 5 38 ? 191.79200 162.75200 185.94000 1.000 128.98000 38 LEU L O 1
ATOM 16210 N N . SER J 5 39 ? 191.66600 161.43400 187.74400 1.000 138.22000 39 SER L N 1
ATOM 16211 C CA . SER J 5 39 ? 193.08700 161.09900 187.82000 1.000 138.22000 39 SER L CA 1
ATOM 16212 C C . SER J 5 39 ? 193.30100 159.64800 188.25700 1.000 138.22000 39 SER L C 1
ATOM 16213 O O . SER J 5 39 ? 192.47100 159.05700 188.95200 1.000 138.22000 39 SER L O 1
ATOM 16216 N N . LYS J 5 40 ? 194.45400 159.09200 187.90200 1.000 152.43000 40 LYS L N 1
ATOM 16217 C CA . LYS J 5 40 ? 194.89600 157.77000 188.36400 1.000 152.43000 40 LYS L CA 1
ATOM 16218 C C . LYS J 5 40 ? 195.02400 157.67200 189.89000 1.000 152.43000 40 LYS L C 1
ATOM 16219 O O . LYS J 5 40 ? 194.80800 156.60800 190.45200 1.000 152.43000 40 LYS L O 1
ATOM 16225 N N . GLU J 5 41 ? 195.31700 158.78800 190.56500 1.000 144.02000 41 GLU L N 1
ATOM 16226 C CA . GLU J 5 41 ? 195.42100 158.86600 192.02500 1.000 144.02000 41 GLU L CA 1
ATOM 16227 C C . GLU J 5 41 ? 194.10200 158.48500 192.70900 1.000 144.02000 41 GLU L C 1
ATOM 16228 O O . GLU J 5 41 ? 194.07300 157.61200 193.57400 1.000 144.02000 41 GLU L O 1
ATOM 16234 N N . ALA J 5 42 ? 192.99600 159.10400 192.27900 1.000 135.96000 42 ALA L N 1
ATOM 16235 C CA . ALA J 5 42 ? 191.67400 158.83600 192.82600 1.000 135.96000 42 ALA L CA 1
ATOM 16236 C C . ALA J 5 42 ? 191.23700 157.38000 192.60200 1.000 135.96000 42 ALA L C 1
ATOM 16237 O O . ALA J 5 42 ? 190.76400 156.72500 193.53100 1.000 135.96000 42 ALA L O 1
ATOM 16239 N N . VAL J 5 43 ? 191.46900 156.84800 191.40300 1.000 143.50000 43 VAL L N 1
ATOM 16240 C CA . VAL J 5 43 ? 191.15400 155.45300 191.06600 1.000 143.50000 43 VAL L CA 1
ATOM 16241 C C . VAL J 5 43 ? 191.95000 154.48600 191.94000 1.000 143.50000 43 VAL L C 1
ATOM 16242 O O . VAL J 5 43 ? 191.37900 153.58500 192.54800 1.000 143.50000 43 VAL L O 1
ATOM 16246 N N . THR J 5 44 ? 193.25200 154.69400 192.05100 1.000 149.29000 44 THR L N 1
ATOM 16247 C CA . THR J 5 44 ? 194.13800 153.81800 192.82000 1.000 149.29000 44 THR L CA 1
ATOM 16248 C C . THR J 5 44 ? 193.80900 153.84300 194.31200 1.000 149.29000 44 THR L C 1
ATOM 16249 O O . THR J 5 44 ? 193.78500 152.79900 194.96000 1.000 149.29000 44 THR L O 1
ATOM 16253 N N . LYS J 5 45 ? 193.48800 155.02000 194.84900 1.000 138.67000 45 LYS L N 1
ATOM 16254 C CA . LYS J 5 45 ? 193.06200 155.16700 196.24100 1.000 138.67000 45 LYS L CA 1
ATOM 16255 C C . LYS J 5 45 ? 191.78900 154.36500 196.53200 1.000 138.67000 45 LYS L C 1
ATOM 16256 O O . LYS J 5 45 ? 191.73800 153.65600 197.53200 1.000 138.67000 45 LYS L O 1
ATOM 16262 N N . VAL J 5 46 ? 190.79900 154.41900 195.64400 1.000 136.59000 46 VAL L N 1
ATOM 16263 C CA . VAL J 5 46 ? 189.57900 153.61300 195.78600 1.000 136.59000 46 VAL L CA 1
ATOM 16264 C C . VAL J 5 46 ? 189.87500 152.12100 195.67300 1.000 136.59000 46 VAL L C 1
ATOM 16265 O O . VAL J 5 46 ? 189.36300 151.35100 196.48000 1.000 136.59000 46 VAL L O 1
ATOM 16269 N N . LEU J 5 47 ? 190.71400 151.70200 194.73300 1.000 139.88000 47 LEU L N 1
ATOM 16270 C CA . LEU J 5 47 ? 191.09100 150.29500 194.58700 1.000 139.88000 47 LEU L CA 1
ATOM 16271 C C . LEU J 5 47 ? 191.74600 149.74000 195.85400 1.000 139.88000 47 LEU L C 1
ATOM 16272 O O . LEU J 5 47 ? 191.46500 148.60800 196.23100 1.000 139.88000 47 LEU L O 1
ATOM 16277 N N . TYR J 5 48 ? 192.57300 150.53400 196.53800 1.000 154.20000 48 TYR L N 1
ATOM 16278 C CA . TYR J 5 48 ? 193.10400 150.14100 197.84100 1.000 154.20000 48 TYR L CA 1
ATOM 16279 C C . TYR J 5 48 ? 192.00600 150.08500 198.91000 1.000 154.20000 48 TYR L C 1
ATOM 16280 O O . TYR J 5 48 ? 191.82200 149.04900 199.54600 1.000 154.20000 48 TYR L O 1
ATOM 16289 N N . ASP J 5 49 ? 191.24700 151.16800 199.07900 1.000 145.66000 49 ASP L N 1
ATOM 16290 C CA . ASP J 5 49 ? 190.26900 151.28900 200.16000 1.000 145.66000 49 ASP L CA 1
ATOM 16291 C C . ASP J 5 49 ? 189.17100 150.21500 200.06800 1.000 145.66000 49 ASP L C 1
ATOM 16292 O O . ASP J 5 49 ? 188.79400 149.62600 201.07800 1.000 145.66000 49 ASP L O 1
ATOM 16297 N N . VAL J 5 50 ? 188.68200 149.89600 198.86200 1.000 138.19000 50 VAL L N 1
ATOM 16298 C CA . VAL J 5 50 ? 187.68000 148.84500 198.67100 1.000 138.19000 50 VAL L CA 1
ATOM 16299 C C . VAL J 5 50 ? 188.24800 147.46000 198.98300 1.000 138.19000 50 VAL L C 1
ATOM 16300 O O . VAL J 5 50 ? 187.59500 146.66700 199.65000 1.000 138.19000 50 VAL L O 1
ATOM 16304 N N . GLN J 5 51 ? 189.48500 147.18400 198.58200 1.000 136.19000 51 GLN L N 1
ATOM 16305 C CA . GLN J 5 51 ? 190.15100 145.92200 198.90900 1.000 136.19000 51 GLN L CA 1
ATOM 16306 C C . GLN J 5 51 ? 190.43700 145.80200 200.40400 1.000 136.19000 51 GLN L C 1
ATOM 16307 O O . GLN J 5 51 ? 190.33900 144.70900 200.94900 1.000 136.19000 51 GLN L O 1
ATOM 16313 N N . ARG J 5 52 ? 190.72600 146.90700 201.08300 1.000 127.03000 52 ARG L N 1
ATOM 16314 C CA . ARG J 5 52 ? 190.90200 146.94100 202.53500 1.000 127.03000 52 ARG L CA 1
ATOM 16315 C C . ARG J 5 52 ? 189.60200 146.61600 203.27900 1.000 127.03000 52 ARG L C 1
ATOM 16316 O O . ARG J 5 52 ? 189.63000 145.88000 204.25900 1.000 127.03000 52 ARG L O 1
ATOM 16324 N N . ILE J 5 53 ? 188.46500 147.11400 202.78200 1.000 125.46000 53 ILE L N 1
ATOM 16325 C CA . ILE J 5 53 ? 187.13300 146.75600 203.29200 1.000 125.46000 53 ILE L CA 1
ATOM 16326 C C . ILE J 5 53 ? 186.84900 145.26500 203.05300 1.000 125.46000 53 ILE L C 1
ATOM 16327 O O . ILE J 5 53 ? 186.44300 144.56200 203.97600 1.000 125.46000 53 ILE L O 1
ATOM 16332 N N . VAL J 5 54 ? 187.10900 144.77100 201.84500 1.000 122.29000 54 VAL L N 1
ATOM 16333 C CA . VAL J 5 54 ? 186.93500 143.35200 201.50700 1.000 122.29000 54 VAL L CA 1
ATOM 16334 C C . VAL J 5 54 ? 187.83900 142.46500 202.37000 1.000 122.29000 54 VAL L C 1
ATOM 16335 O O . VAL J 5 54 ? 187.37600 141.43900 202.86100 1.000 122.29000 54 VAL L O 1
ATOM 16339 N N . GLN J 5 55 ? 189.07800 142.86900 202.62700 1.000 116.22000 55 GLN L N 1
ATOM 16340 C CA . GLN J 5 55 ? 190.00700 142.15700 203.51500 1.000 116.22000 55 GLN L CA 1
ATOM 16341 C C . GLN J 5 55 ? 189.43200 141.98900 204.93100 1.000 116.22000 55 GLN L C 1
ATOM 16342 O O . GLN J 5 55 ? 189.47100 140.88300 205.47200 1.000 116.22000 55 GLN L O 1
ATOM 16348 N N . MET J 5 56 ? 188.82400 143.02300 205.50600 1.000 121.28000 56 MET L N 1
ATOM 16349 C CA . MET J 5 56 ? 188.16200 142.91900 206.80900 1.000 121.28000 56 MET L CA 1
ATOM 16350 C C . MET J 5 56 ? 186.99900 141.92100 206.77600 1.000 121.28000 56 MET L C 1
ATOM 16351 O O . MET J 5 56 ? 186.86200 141.10800 207.68400 1.000 121.28000 56 MET L O 1
ATOM 16356 N N . GLY J 5 57 ? 186.18400 141.95400 205.72400 1.000 116.95000 57 GLY L N 1
ATOM 16357 C CA . GLY J 5 57 ? 185.09700 140.99400 205.54500 1.000 116.95000 57 GLY L CA 1
ATOM 16358 C C . GLY J 5 57 ? 185.58300 139.55700 205.39200 1.000 116.95000 57 GLY L C 1
ATOM 16359 O O . GLY J 5 57 ? 184.97900 138.63300 205.93800 1.000 116.95000 57 GLY L O 1
ATOM 16360 N N . ILE J 5 58 ? 186.71100 139.34700 204.71500 1.000 118.76000 58 ILE L N 1
ATOM 16361 C CA . ILE J 5 58 ? 187.36900 138.04000 204.60300 1.000 118.76000 58 ILE L CA 1
ATOM 16362 C C . ILE J 5 58 ? 187.85700 137.57100 205.97500 1.000 118.76000 58 ILE L C 1
ATOM 16363 O O . ILE J 5 58 ? 187.59800 136.42500 206.35200 1.000 118.76000 58 ILE L O 1
ATOM 16368 N N . ASP J 5 59 ? 188.52500 138.43200 206.74600 1.000 118.55000 59 ASP L N 1
ATOM 16369 C CA . ASP J 5 59 ? 189.06500 138.05700 208.05600 1.000 118.55000 59 ASP L CA 1
ATOM 16370 C C . ASP J 5 59 ? 187.95800 137.72300 209.06200 1.000 118.55000 59 ASP L C 1
ATOM 16371 O O . ASP J 5 59 ? 188.06300 136.74600 209.80700 1.000 118.55000 59 ASP L O 1
ATOM 16376 N N . ARG J 5 60 ? 186.83700 138.43400 208.99400 1.000 130.51000 60 ARG L N 1
ATOM 16377 C CA . ARG J 5 60 ? 185.62400 138.16500 209.78000 1.000 130.51000 60 ARG L CA 1
ATOM 16378 C C . ARG J 5 60 ? 184.79000 136.98400 209.25400 1.000 130.51000 60 ARG L C 1
ATOM 16379 O O . ARG J 5 60 ? 183.78900 136.62900 209.86600 1.000 130.51000 60 ARG L O 1
ATOM 16387 N N . SER J 5 61 ? 185.17900 136.37300 208.14700 1.000 132.73000 61 SER L N 1
ATOM 16388 C CA . SER J 5 61 ? 184.40200 135.34100 207.43900 1.000 132.73000 61 SER L CA 1
ATOM 16389 C C . SER J 5 61 ? 182.99500 135.79500 207.01900 1.000 132.73000 61 SER L C 1
ATOM 16390 O O . SER J 5 61 ? 182.09300 134.97500 206.86600 1.000 132.73000 61 SER L O 1
ATOM 16393 N N . GLU J 5 62 ? 182.80500 137.09200 206.82400 1.000 124.01000 62 GLU L N 1
ATOM 16394 C CA . GLU J 5 62 ? 181.56900 137.69700 206.31900 1.000 124.01000 62 GLU L CA 1
ATOM 16395 C C . GLU J 5 62 ? 181.59600 137.84900 204.79000 1.000 124.01000 62 GLU L C 1
ATOM 16396 O O . GLU J 5 62 ? 180.54500 137.95100 204.16300 1.000 124.01000 62 GLU L O 1
ATOM 16402 N N . ILE J 5 63 ? 182.77900 137.79600 204.18800 1.000 121.12000 63 ILE L N 1
ATOM 16403 C CA . ILE J 5 63 ? 182.97200 137.71000 202.73800 1.000 121.12000 63 ILE L CA 1
ATOM 16404 C C . ILE J 5 63 ? 183.69500 136.39900 202.42800 1.000 121.12000 63 ILE L C 1
ATOM 16405 O O . ILE J 5 63 ? 184.79200 136.15000 202.93200 1.000 121.12000 63 ILE L O 1
ATOM 16410 N N . ALA J 5 64 ? 183.09200 135.56800 201.58100 1.000 121.03000 64 ALA L N 1
ATOM 16411 C CA . ALA J 5 64 ? 183.66800 134.30000 201.16200 1.000 121.03000 64 ALA L CA 1
ATOM 16412 C C . ALA J 5 64 ? 183.36100 134.01500 199.68800 1.000 121.03000 64 ALA L C 1
ATOM 16413 O O . ALA J 5 64 ? 182.27100 134.31100 199.19900 1.000 121.03000 64 ALA L O 1
ATOM 16415 N N . THR J 5 65 ? 184.30100 133.39900 198.98600 1.000 111.67000 65 THR L N 1
ATOM 16416 C CA . THR J 5 65 ? 184.04300 132.86300 197.64800 1.000 111.67000 65 THR L CA 1
ATOM 16417 C C . THR J 5 65 ? 183.24200 131.57100 197.74900 1.000 111.67000 65 THR L C 1
ATOM 16418 O O . THR J 5 65 ? 183.41200 130.78100 198.67500 1.000 111.67000 65 THR L O 1
ATOM 16422 N N . THR J 5 66 ? 182.35100 131.36900 196.78100 1.000 116.09000 66 THR L N 1
ATOM 16423 C CA . THR J 5 66 ? 181.49400 130.18700 196.69100 1.000 116.09000 66 THR L CA 1
ATOM 16424 C C . THR J 5 66 ? 181.19100 129.88600 195.22500 1.000 116.09000 66 THR L C 1
ATOM 16425 O O . THR J 5 66 ? 181.56100 130.64800 194.33500 1.000 116.09000 66 THR L O 1
ATOM 16429 N N . THR J 5 67 ? 180.51500 128.78000 194.98000 1.000 129.22000 67 THR L N 1
ATOM 16430 C CA . THR J 5 67 ? 179.86800 128.49500 193.70300 1.000 129.22000 67 THR L CA 1
ATOM 16431 C C . THR J 5 67 ? 178.36400 128.41800 193.91800 1.000 129.22000 67 THR L C 1
ATOM 16432 O O . THR J 5 67 ? 177.89300 127.98100 194.96800 1.000 129.22000 67 THR L O 1
ATOM 16436 N N . ILE J 5 68 ? 177.60300 128.87400 192.94300 1.000 132.30000 68 ILE L N 1
ATOM 16437 C CA . ILE J 5 68 ? 176.14700 128.79900 192.95700 1.000 132.30000 68 ILE L CA 1
ATOM 16438 C C . ILE J 5 68 ? 175.63800 128.25700 191.63000 1.000 132.30000 68 ILE L C 1
ATOM 16439 O O . ILE J 5 68 ? 176.13700 128.61200 190.56400 1.000 132.30000 68 ILE L O 1
ATOM 16444 N N . THR J 5 69 ? 174.61700 127.42100 191.69800 1.000 130.00000 69 THR L N 1
ATOM 16445 C CA . THR J 5 69 ? 173.92500 126.93900 190.50500 1.000 130.00000 69 THR L CA 1
ATOM 16446 C C . THR J 5 69 ? 172.82400 127.92800 190.15800 1.000 130.00000 69 THR L C 1
ATOM 16447 O O . THR J 5 69 ? 171.90400 128.13700 190.94600 1.000 130.00000 69 THR L O 1
ATOM 16451 N N . ILE J 5 70 ? 172.89800 128.53800 188.98000 1.000 121.11000 70 ILE L N 1
ATOM 16452 C CA . ILE J 5 70 ? 171.91100 129.52500 188.54200 1.000 121.11000 70 ILE L CA 1
ATOM 16453 C C . ILE J 5 70 ? 170.99200 128.89500 187.50000 1.000 121.11000 70 ILE L C 1
ATOM 16454 O O . ILE J 5 70 ? 171.43500 128.38500 186.47200 1.000 121.11000 70 ILE L O 1
ATOM 16459 N N . GLY J 5 79 ? 171.95600 125.27500 184.97200 1.000 115.13000 79 GLY L N 1
ATOM 16460 C CA . GLY J 5 79 ? 172.32700 124.15400 185.83700 1.000 115.13000 79 GLY L CA 1
ATOM 16461 C C . GLY J 5 79 ? 173.82700 123.95900 186.06000 1.000 115.13000 79 GLY L C 1
ATOM 16462 O O . GLY J 5 79 ? 174.20400 123.00900 186.74000 1.000 115.13000 79 GLY L O 1
ATOM 16463 N N . LYS J 5 80 ? 174.69000 124.82200 185.52200 1.000 141.55000 80 LYS L N 1
ATOM 16464 C CA . LYS J 5 80 ? 176.11800 124.80600 185.84800 1.000 141.55000 80 LYS L CA 1
ATOM 16465 C C . LYS J 5 80 ? 176.42100 125.71900 187.03400 1.000 141.55000 80 LYS L C 1
ATOM 16466 O O . LYS J 5 80 ? 175.74400 126.72000 187.26300 1.000 141.55000 80 LYS L O 1
ATOM 16472 N N . ASP J 5 81 ? 177.48200 125.35700 187.73900 1.000 147.80000 81 ASP L N 1
ATOM 16473 C CA . ASP J 5 81 ? 177.99600 126.15700 188.83700 1.000 147.80000 81 ASP L CA 1
ATOM 16474 C C . ASP J 5 81 ? 178.72800 127.38900 188.30900 1.000 147.80000 81 ASP L C 1
ATOM 16475 O O . ASP J 5 81 ? 179.60900 127.30000 187.44900 1.000 147.80000 81 ASP L O 1
ATOM 16480 N N . TYR J 5 82 ? 178.35300 128.53700 188.84700 1.000 134.19000 82 TYR L N 1
ATOM 16481 C CA . TYR J 5 82 ? 178.99800 129.80900 188.59600 1.000 134.19000 82 TYR L CA 1
ATOM 16482 C C . TYR J 5 82 ? 179.77500 130.24700 189.83400 1.000 134.19000 82 TYR L C 1
ATOM 16483 O O . TYR J 5 82 ? 179.30000 130.06600 190.95900 1.000 134.19000 82 TYR L O 1
ATOM 16492 N N . PRO J 5 83 ? 180.96000 130.84400 189.65700 1.000 123.97000 83 PRO L N 1
ATOM 16493 C CA . PRO J 5 83 ? 181.67600 131.45900 190.76500 1.000 123.97000 83 PRO L CA 1
ATOM 16494 C C . PRO J 5 83 ? 180.86100 132.63400 191.31600 1.000 123.97000 83 PRO L C 1
ATOM 16495 O O . PRO J 5 83 ? 180.25900 133.40100 190.55900 1.000 123.97000 83 PRO L O 1
ATOM 16499 N N . ALA J 5 84 ? 180.85900 132.78300 192.62400 1.000 107.74000 84 ALA L N 1
ATOM 16500 C CA . ALA J 5 84 ? 180.16400 133.86100 193.30900 1.000 107.74000 84 ALA L CA 1
ATOM 16501 C C . ALA J 5 84 ? 180.90700 134.28200 194.58300 1.000 107.74000 84 ALA L C 1
ATOM 16502 O O . ALA J 5 84 ? 181.80700 133.59600 195.06300 1.000 107.74000 84 ALA L O 1
ATOM 16504 N N . VAL J 5 85 ? 180.50700 135.42100 195.13000 1.000 110.91000 85 VAL L N 1
ATOM 16505 C CA . VAL J 5 85 ? 180.97900 135.93500 196.41800 1.000 110.91000 85 VAL L CA 1
ATOM 16506 C C . VAL J 5 85 ? 179.77000 136.16000 197.32200 1.000 110.91000 85 VAL L C 1
ATOM 16507 O O . VAL J 5 85 ? 178.88400 136.94700 196.99000 1.000 110.91000 85 VAL L O 1
ATOM 16511 N N . ASN J 5 86 ? 179.73100 135.46400 198.45400 1.000 114.66000 86 ASN L N 1
ATOM 16512 C CA . ASN J 5 86 ? 178.74500 135.70300 199.49700 1.000 114.66000 86 ASN L CA 1
ATOM 16513 C C . ASN J 5 86 ? 179.20700 136.85700 200.39000 1.000 114.66000 86 ASN L C 1
ATOM 16514 O O . ASN J 5 86 ? 180.35500 136.88000 200.82600 1.000 114.66000 86 ASN L O 1
ATOM 16519 N N . VAL J 5 87 ? 178.29900 137.77200 200.68600 1.000 120.22000 87 VAL L N 1
ATOM 16520 C CA . VAL J 5 87 ? 178.52200 138.92800 201.55600 1.000 120.22000 87 VAL L CA 1
ATOM 16521 C C . VAL J 5 87 ? 177.44400 138.94400 202.63300 1.000 120.22000 87 VAL L C 1
ATOM 16522 O O . VAL J 5 87 ? 176.25500 138.97600 202.32100 1.000 120.22000 87 VAL L O 1
ATOM 16526 N N . ASN J 5 88 ? 177.84300 138.93100 203.89800 1.000 117.52000 88 ASN L N 1
ATOM 16527 C CA . ASN J 5 88 ? 176.95200 139.13600 205.03200 1.000 117.52000 88 ASN L CA 1
ATOM 16528 C C . ASN J 5 88 ? 177.19800 140.53300 205.60400 1.000 117.52000 88 ASN L C 1
ATOM 16529 O O . ASN J 5 88 ? 178.31100 140.83600 206.01900 1.000 117.52000 88 ASN L O 1
ATOM 16534 N N . SER J 5 89 ? 176.16600 141.37700 205.65900 1.000 114.70000 89 SER L N 1
ATOM 16535 C CA . SER J 5 89 ? 176.24800 142.72700 206.21900 1.000 114.70000 89 SER L CA 1
ATOM 16536 C C . SER J 5 89 ? 174.99500 143.04500 207.02000 1.000 114.70000 89 SER L C 1
ATOM 16537 O O . SER J 5 89 ? 173.88200 142.86600 206.52500 1.000 114.70000 89 SER L O 1
ATOM 16540 N N . SER J 5 90 ? 175.16300 143.47100 208.27400 1.000 113.33000 90 SER L N 1
ATOM 16541 C CA . SER J 5 90 ? 174.05200 143.89400 209.14400 1.000 113.33000 90 SER L CA 1
ATOM 16542 C C . SER J 5 90 ? 172.86400 142.90700 209.18700 1.000 113.33000 90 SER L C 1
ATOM 16543 O O . SER J 5 90 ? 171.70000 143.29900 209.19500 1.000 113.33000 90 SER L O 1
ATOM 16546 N N . GLY J 5 91 ? 173.13500 141.60100 209.15400 1.000 101.00000 91 GLY L N 1
ATOM 16547 C CA . GLY J 5 91 ? 172.13000 140.53200 209.07600 1.000 101.00000 91 GLY L CA 1
ATOM 16548 C C . GLY J 5 91 ? 171.51300 140.29800 207.69200 1.000 101.00000 91 GLY L C 1
ATOM 16549 O O . GLY J 5 91 ? 170.76400 139.33500 207.52100 1.000 101.00000 91 GLY L O 1
ATOM 16550 N N . ALA J 5 92 ? 171.82100 141.12100 206.69600 1.000 109.75000 92 ALA L N 1
ATOM 16551 C CA . ALA J 5 92 ? 171.45600 140.86900 205.31000 1.000 109.75000 92 ALA L CA 1
ATOM 16552 C C . ALA J 5 92 ? 172.49600 139.95900 204.64100 1.000 109.75000 92 ALA L C 1
ATOM 16553 O O . ALA J 5 92 ? 173.69300 140.06700 204.88800 1.000 109.75000 92 ALA L O 1
ATOM 16555 N N . LYS J 5 93 ? 172.01700 139.04900 203.78500 1.000 115.46000 93 LYS L N 1
ATOM 16556 C CA . LYS J 5 93 ? 172.86500 138.18200 202.96800 1.000 115.46000 93 LYS L CA 1
ATOM 16557 C C . LYS J 5 93 ? 172.71300 138.56600 201.50700 1.000 115.46000 93 LYS L C 1
ATOM 16558 O O . LYS J 5 93 ? 171.59700 138.60300 200.99500 1.000 115.46000 93 LYS L O 1
ATOM 16564 N N . TYR J 5 94 ? 173.83300 138.80800 200.84700 1.000 120.69000 94 TYR L N 1
ATOM 16565 C CA . TYR J 5 94 ? 173.90000 139.12200 199.43100 1.000 120.69000 94 TYR L CA 1
ATOM 16566 C C . TYR J 5 94 ? 174.81900 138.12500 198.73200 1.000 120.69000 94 TYR L C 1
ATOM 16567 O O . TYR J 5 94 ? 175.75000 137.59600 199.33500 1.000 120.69000 94 TYR L O 1
ATOM 16576 N N . THR J 5 95 ? 174.56400 137.86200 197.45700 1.000 110.47000 95 THR L N 1
ATOM 16577 C CA . THR J 5 95 ? 175.44100 137.03400 196.62200 1.000 110.47000 95 THR L CA 1
ATOM 16578 C C . THR J 5 95 ? 175.71800 137.75900 195.31500 1.000 110.47000 95 THR L C 1
ATOM 16579 O O . THR J 5 95 ? 174.79800 137.99800 194.53300 1.000 110.47000 95 THR L O 1
ATOM 16583 N N . VAL J 5 96 ? 176.98300 138.10400 195.07700 1.000 106.80000 96 VAL L N 1
ATOM 16584 C CA . VAL J 5 96 ? 177.45300 138.69400 193.82300 1.000 106.80000 96 VAL L CA 1
ATOM 16585 C C . VAL J 5 96 ? 177.98600 137.56900 192.94400 1.000 106.80000 96 VAL L C 1
ATOM 16586 O O . VAL J 5 96 ? 178.86000 136.82000 193.36300 1.000 106.80000 96 VAL L O 1
ATOM 16590 N N . VAL J 5 97 ? 177.47000 137.44400 191.72100 1.000 99.69000 97 VAL L N 1
ATOM 16591 C CA . VAL J 5 97 ? 177.89600 136.40300 190.78100 1.000 99.69000 97 VAL L CA 1
ATOM 16592 C C . VAL J 5 97 ? 179.10500 136.89000 189.99000 1.000 99.69000 97 VAL L C 1
ATOM 16593 O O . VAL J 5 97 ? 179.06000 137.96100 189.39300 1.000 99.69000 97 VAL L O 1
ATOM 16597 N N . GLY J 5 98 ? 180.16500 136.10000 189.95200 1.000 106.81000 98 GLY L N 1
ATOM 16598 C CA . GLY J 5 98 ? 181.40100 136.40100 189.23200 1.000 106.81000 98 GLY L CA 1
ATOM 16599 C C . GLY J 5 98 ? 182.64900 136.28200 190.10200 1.000 106.81000 98 GLY L C 1
ATOM 16600 O O . GLY J 5 98 ? 182.58900 135.97800 191.29300 1.000 106.81000 98 GLY L O 1
ATOM 16601 N N . TYR J 5 99 ? 183.80400 136.51400 189.47200 1.000 113.98000 99 TYR L N 1
ATOM 16602 C CA . TYR J 5 99 ? 185.09600 136.52600 190.16200 1.000 113.98000 99 TYR L CA 1
ATOM 16603 C C . TYR J 5 99 ? 185.44700 137.93000 190.65800 1.000 113.98000 99 TYR L C 1
ATOM 16604 O O . TYR J 5 99 ? 185.05900 138.93800 190.06600 1.000 113.98000 99 TYR L O 1
ATOM 16613 N N . LEU J 5 100 ? 186.24400 137.98700 191.72600 1.000 115.33000 100 LEU L N 1
ATOM 16614 C CA . LEU J 5 100 ? 186.97300 139.19100 192.11600 1.000 115.33000 100 LEU L CA 1
ATOM 16615 C C . LEU J 5 100 ? 188.23400 139.33700 191.23700 1.000 115.33000 100 LEU L C 1
ATOM 16616 O O . LEU J 5 100 ? 188.75400 138.32900 190.74700 1.000 115.33000 100 LEU L O 1
ATOM 16621 N N . PRO J 5 101 ? 188.73600 140.57000 191.04300 1.000 119.42000 101 PRO L N 1
ATOM 16622 C CA . PRO J 5 101 ? 189.92300 140.80400 190.23400 1.000 119.42000 101 PRO L CA 1
ATOM 16623 C C . PRO J 5 101 ? 191.16900 140.17600 190.86600 1.000 119.42000 101 PRO L C 1
ATOM 16624 O O . PRO J 5 101 ? 191.33300 140.12500 192.08800 1.000 119.42000 101 PRO L O 1
ATOM 16628 N N . THR J 5 102 ? 192.07000 139.72700 189.99500 1.000 124.89000 102 THR L N 1
ATOM 16629 C CA . THR J 5 102 ? 193.42100 139.31200 190.37600 1.000 124.89000 102 THR L CA 1
ATOM 16630 C C . THR J 5 102 ? 194.33900 140.52800 190.52600 1.000 124.89000 102 THR L C 1
ATOM 16631 O O . THR J 5 102 ? 194.00800 141.62800 190.09000 1.000 124.89000 102 THR L O 1
ATOM 16635 N N . SER J 5 103 ? 195.53500 140.33500 191.08300 1.000 131.06000 103 SER L N 1
ATOM 16636 C CA . SER J 5 103 ? 196.56200 141.38500 191.08200 1.000 131.06000 103 SER L CA 1
ATOM 16637 C C . SER J 5 103 ? 196.90300 141.84300 189.66400 1.000 131.06000 103 SER L C 1
ATOM 16638 O O . SER J 5 103 ? 197.08100 143.03400 189.43200 1.000 131.06000 103 SER L O 1
ATOM 16641 N N . GLN J 5 104 ? 196.93300 140.91200 188.70700 1.000 135.50000 104 GLN L N 1
ATOM 16642 C CA . GLN J 5 104 ? 197.17200 141.24500 187.30400 1.000 135.50000 104 GLN L CA 1
ATOM 16643 C C . GLN J 5 104 ? 196.03000 142.06900 186.70700 1.000 135.50000 104 GLN L C 1
ATOM 16644 O O . GLN J 5 104 ? 196.28800 143.00300 185.96100 1.000 135.50000 104 GLN L O 1
ATOM 16650 N N . ASP J 5 105 ? 194.77800 141.77300 187.07800 1.000 123.53000 105 ASP L N 1
ATOM 16651 C CA . ASP J 5 105 ? 193.62400 142.56500 186.64800 1.000 123.53000 105 ASP L CA 1
ATOM 16652 C C . ASP J 5 105 ? 193.70200 144.00300 187.17700 1.000 123.53000 105 ASP L C 1
ATOM 16653 O O . ASP J 5 105 ? 193.40500 144.93800 186.44800 1.000 123.53000 105 ASP L O 1
ATOM 16658 N N . ILE J 5 106 ? 194.11500 144.19000 188.43800 1.000 127.58000 106 ILE L N 1
ATOM 16659 C CA . ILE J 5 106 ? 194.30600 145.52300 189.02100 1.000 127.58000 106 ILE L CA 1
ATOM 16660 C C . ILE J 5 106 ? 195.39700 146.29200 188.27100 1.000 127.58000 106 ILE L C 1
ATOM 16661 O O . ILE J 5 106 ? 195.22700 147.46800 187.96200 1.000 127.58000 106 ILE L O 1
ATOM 16666 N N . GLU J 5 107 ? 196.49800 145.61400 187.95700 1.000 133.11000 107 GLU L N 1
ATOM 16667 C CA . GLU J 5 107 ? 197.62700 146.22700 187.25900 1.000 133.11000 107 GLU L CA 1
ATOM 16668 C C . GLU J 5 107 ? 197.27700 146.59100 185.80700 1.000 133.11000 107 GLU L C 1
ATOM 16669 O O . GLU J 5 107 ? 197.53600 147.70500 185.37000 1.000 133.11000 107 GLU L O 1
ATOM 16675 N N . ASP J 5 108 ? 196.61800 145.67900 185.09000 1.000 132.97000 108 ASP L N 1
ATOM 16676 C CA . ASP J 5 108 ? 196.14600 145.92600 183.73200 1.000 132.97000 108 ASP L CA 1
ATOM 16677 C C . ASP J 5 108 ? 195.05100 147.00300 183.71200 1.000 132.97000 108 ASP L C 1
ATOM 16678 O O . ASP J 5 108 ? 195.05000 147.87100 182.83800 1.000 132.97000 108 ASP L O 1
ATOM 16683 N N . PHE J 5 109 ? 194.16200 147.01100 184.70400 1.000 134.48000 109 PHE L N 1
ATOM 16684 C CA . PHE J 5 109 ? 193.15200 148.05700 184.85100 1.000 134.48000 109 PHE L CA 1
ATOM 16685 C C . PHE J 5 109 ? 193.78400 149.42400 185.12500 1.000 134.48000 109 PHE L C 1
ATOM 16686 O O . PHE J 5 109 ? 193.38900 150.40700 184.50300 1.000 134.48000 109 PHE L O 1
ATOM 16694 N N . LEU J 5 110 ? 194.79100 149.50600 185.99000 1.000 134.90000 110 LEU L N 1
ATOM 16695 C CA . LEU J 5 110 ? 195.51700 150.75400 186.22500 1.000 134.90000 110 LEU L CA 1
ATOM 16696 C C . LEU J 5 110 ? 196.21400 151.25500 184.95700 1.000 134.90000 110 LEU L C 1
ATOM 16697 O O . LEU J 5 110 ? 196.18600 152.45400 184.69800 1.000 134.90000 110 LEU L O 1
ATOM 16702 N N . ARG J 5 111 ? 196.75300 150.35800 184.12800 1.000 141.42000 111 ARG L N 1
ATOM 16703 C CA . ARG J 5 111 ? 197.30900 150.73100 182.81800 1.000 141.42000 111 ARG L CA 1
ATOM 16704 C C . ARG J 5 111 ? 196.23200 151.27100 181.87000 1.000 141.42000 111 ARG L C 1
ATOM 16705 O O . ARG J 5 111 ? 196.45800 152.27000 181.20400 1.000 141.42000 111 ARG L O 1
ATOM 16713 N N . MET J 5 112 ? 195.04100 150.65600 181.85700 1.000 140.73000 112 MET L N 1
ATOM 16714 C CA . MET J 5 112 ? 193.89500 151.17600 181.10500 1.000 140.73000 112 MET L CA 1
ATOM 16715 C C . MET J 5 112 ? 193.47200 152.57100 181.58400 1.000 140.73000 112 MET L C 1
ATOM 16716 O O . MET J 5 112 ? 193.13300 153.42000 180.77100 1.000 140.73000 112 MET L O 1
ATOM 16721 N N . ILE J 5 113 ? 193.51100 152.82300 182.89900 1.000 139.44000 113 ILE L N 1
ATOM 16722 C CA . ILE J 5 113 ? 193.20300 154.12600 183.50700 1.000 139.44000 113 ILE L CA 1
ATOM 16723 C C . ILE J 5 113 ? 194.25300 155.18500 183.15200 1.000 139.44000 113 ILE L C 1
ATOM 16724 O O . ILE J 5 113 ? 193.89800 156.33800 182.93100 1.000 139.44000 113 ILE L O 1
ATOM 16729 N N . GLU J 5 114 ? 195.52100 154.80400 183.09900 1.000 145.92000 114 GLU L N 1
ATOM 16730 C CA . GLU J 5 114 ? 196.60800 155.69200 182.68300 1.000 145.92000 114 GLU L CA 1
ATOM 16731 C C . GLU J 5 114 ? 196.44700 156.13100 181.21100 1.000 145.92000 114 GLU L C 1
ATOM 16732 O O . GLU J 5 114 ? 196.82400 157.24800 180.86700 1.000 145.92000 114 GLU L O 1
ATOM 16738 N N . GLU J 5 115 ? 195.81700 155.31100 180.36500 1.000 151.67000 115 GLU L N 1
ATOM 16739 C CA . GLU J 5 115 ? 195.43100 155.66400 178.99100 1.000 151.67000 115 GLU L CA 1
ATOM 16740 C C . GLU J 5 115 ? 194.11200 156.45400 178.92900 1.000 151.67000 115 GLU L C 1
ATOM 16741 O O . GLU J 5 115 ? 194.02200 157.45300 178.21900 1.000 151.67000 115 GLU L O 1
ATOM 16747 N N . ASP J 5 116 ? 193.07700 156.00100 179.64900 1.000 150.38000 116 ASP L N 1
ATOM 16748 C CA . ASP J 5 116 ? 191.75400 156.63200 179.63900 1.000 150.38000 116 ASP L CA 1
ATOM 16749 C C . ASP J 5 116 ? 190.95200 156.35100 180.92600 1.000 150.38000 116 ASP L C 1
ATOM 16750 O O . ASP J 5 116 ? 190.45800 155.24700 181.16200 1.000 150.38000 116 ASP L O 1
ATOM 16755 N N . VAL J 5 117 ? 190.73800 157.40000 181.72600 1.000 136.62000 117 VAL L N 1
ATOM 16756 C CA . VAL J 5 117 ? 189.95000 157.34600 182.97100 1.000 136.62000 117 VAL L CA 1
ATOM 16757 C C . VAL J 5 117 ? 188.47600 156.95000 182.74200 1.000 136.62000 117 VAL L C 1
ATOM 16758 O O . VAL J 5 117 ? 187.78600 156.58700 183.69000 1.000 136.62000 117 VAL L O 1
ATOM 16762 N N . TYR J 5 118 ? 187.99200 156.94800 181.49500 1.000 141.32000 118 TYR L N 1
ATOM 16763 C CA . TYR J 5 118 ? 186.67700 156.42300 181.11000 1.000 141.32000 118 TYR L CA 1
ATOM 16764 C C . TYR J 5 118 ? 186.38600 155.02700 181.68700 1.000 141.32000 118 TYR L C 1
ATOM 16765 O O . TYR J 5 118 ? 185.26900 154.75900 182.13000 1.000 141.32000 118 TYR L O 1
ATOM 16774 N N . TYR J 5 119 ? 187.36900 154.15700 181.75100 1.000 141.37000 119 TYR L N 1
ATOM 16775 C CA . TYR J 5 119 ? 187.18700 152.79200 182.24900 1.000 141.37000 119 TYR L CA 1
ATOM 16776 C C . TYR J 5 119 ? 186.78900 152.74400 183.73100 1.000 141.37000 119 TYR L C 1
ATOM 16777 O O . TYR J 5 119 ? 186.05500 151.83900 184.12900 1.000 141.37000 119 TYR L O 1
ATOM 16786 N N . ALA J 5 120 ? 187.18100 153.73200 184.53900 1.000 140.25000 120 ALA L N 1
ATOM 16787 C CA . ALA J 5 120 ? 186.71000 153.85100 185.91900 1.000 140.25000 120 ALA L CA 1
ATOM 16788 C C . ALA J 5 120 ? 185.20800 154.15000 185.97300 1.000 140.25000 120 ALA L C 1
ATOM 16789 O O . ALA J 5 120 ? 184.47700 153.52400 186.73900 1.000 140.25000 120 ALA L O 1
ATOM 16791 N N . ARG J 5 121 ? 184.71700 155.03300 185.09700 1.000 142.13000 121 ARG L N 1
ATOM 16792 C CA . ARG J 5 121 ? 183.28000 155.31700 184.97400 1.000 142.13000 121 ARG L CA 1
ATOM 16793 C C . ARG J 5 121 ? 182.49500 154.08700 184.52900 1.000 142.13000 121 ARG L C 1
ATOM 16794 O O . ARG J 5 121 ? 181.44600 153.81000 185.09800 1.000 142.13000 121 ARG L O 1
ATOM 16802 N N . LYS J 5 122 ? 183.00500 153.33400 183.57800 1.000 131.37000 122 LYS L N 1
ATOM 16803 C CA . LYS J 5 122 ? 182.38100 152.09300 183.10400 1.000 131.37000 122 LYS L CA 1
ATOM 16804 C C . LYS J 5 122 ? 182.27500 151.05700 184.23500 1.000 131.37000 122 LYS L C 1
ATOM 16805 O O . LYS J 5 122 ? 181.19200 150.53900 184.48400 1.000 131.37000 122 LYS L O 1
ATOM 16811 N N . ALA J 5 123 ? 183.36000 150.82600 184.96900 1.000 126.61000 123 ALA L N 1
ATOM 16812 C CA . ALA J 5 123 ? 183.35900 149.91900 186.11300 1.000 126.61000 123 ALA L CA 1
ATOM 16813 C C . ALA J 5 123 ? 182.40900 150.38400 187.23600 1.000 126.61000 123 ALA L C 1
ATOM 16814 O O . ALA J 5 123 ? 181.66000 149.57900 187.77700 1.000 126.61000 123 ALA L O 1
ATOM 16816 N N . GLY J 5 124 ? 182.38000 151.68100 187.53700 1.000 132.39000 124 GLY L N 1
ATOM 16817 C CA . GLY J 5 124 ? 181.46700 152.26100 188.52100 1.000 132.39000 124 GLY L CA 1
ATOM 16818 C C . GLY J 5 124 ? 179.99300 152.08300 188.14700 1.000 132.39000 124 GLY L C 1
ATOM 16819 O O . GLY J 5 124 ? 179.18600 151.68100 188.98300 1.000 132.39000 124 GLY L O 1
ATOM 16820 N N . ALA J 5 125 ? 179.64600 152.31800 186.87700 1.000 129.09000 125 ALA L N 1
ATOM 16821 C CA . ALA J 5 125 ? 178.28700 152.12000 186.37400 1.000 129.09000 125 ALA L CA 1
ATOM 16822 C C . ALA J 5 125 ? 177.83700 150.65400 186.48700 1.000 129.09000 125 ALA L C 1
ATOM 16823 O O . ALA J 5 125 ? 176.72400 150.38000 186.93800 1.000 129.09000 125 ALA L O 1
ATOM 16825 N N . LEU J 5 126 ? 178.71300 149.71500 186.15100 1.000 122.31000 126 LEU L N 1
ATOM 16826 C CA . LEU J 5 126 ? 178.45300 148.28500 186.30400 1.000 122.31000 126 LEU L CA 1
ATOM 16827 C C . LEU J 5 126 ? 178.30600 147.88900 187.78300 1.000 122.31000 126 LEU L C 1
ATOM 16828 O O . LEU J 5 126 ? 177.35300 147.19600 188.13300 1.000 122.31000 126 LEU L O 1
ATOM 16833 N N . ALA J 5 127 ? 179.19100 148.36700 188.65300 1.000 128.46000 127 ALA L N 1
ATOM 16834 C CA . ALA J 5 127 ? 179.14900 148.07700 190.08400 1.000 128.46000 127 ALA L CA 1
ATOM 16835 C C . ALA J 5 127 ? 177.84100 148.54100 190.73500 1.000 128.46000 127 ALA L C 1
ATOM 16836 O O . ALA J 5 127 ? 177.20100 147.77800 191.45800 1.000 128.46000 127 ALA L O 1
ATOM 16838 N N . MET J 5 128 ? 177.40500 149.76300 190.42500 1.000 136.84000 128 MET L N 1
ATOM 16839 C CA . MET J 5 128 ? 176.14700 150.29800 190.92900 1.000 136.84000 128 MET L CA 1
ATOM 16840 C C . MET J 5 128 ? 174.94000 149.49900 190.41400 1.000 136.84000 128 MET L C 1
ATOM 16841 O O . MET J 5 128 ? 174.01000 149.24100 191.17200 1.000 136.84000 128 MET L O 1
ATOM 16846 N N . SER J 5 129 ? 174.96900 149.03700 189.16800 1.000 129.11000 129 SER L N 1
ATOM 16847 C CA . SER J 5 129 ? 173.92600 148.17500 188.60100 1.000 129.11000 129 SER L CA 1
ATOM 16848 C C . SER J 5 129 ? 173.82400 146.83300 189.33700 1.000 129.11000 129 SER L C 1
ATOM 16849 O O . SER J 5 129 ? 172.72700 146.40400 189.69100 1.000 129.11000 129 SER L O 1
ATOM 16852 N N . ILE J 5 130 ? 174.96000 146.20000 189.62700 1.000 130.40000 130 ILE L N 1
ATOM 16853 C CA . ILE J 5 130 ? 175.01700 144.94300 190.38400 1.000 130.40000 130 ILE L CA 1
ATOM 16854 C C . ILE J 5 130 ? 174.42100 145.14900 191.78200 1.000 130.40000 130 ILE L C 1
ATOM 16855 O O . ILE J 5 130 ? 173.51600 144.41500 192.18800 1.000 130.40000 130 ILE L O 1
ATOM 16860 N N . ALA J 5 131 ? 174.88400 146.17500 192.49300 1.000 135.35000 131 ALA L N 1
ATOM 16861 C CA . ALA J 5 131 ? 174.43300 146.47000 193.85000 1.000 135.35000 131 ALA L CA 1
ATOM 16862 C C . ALA J 5 131 ? 172.93300 146.80500 193.91100 1.000 135.35000 131 ALA L C 1
ATOM 16863 O O . ALA J 5 131 ? 172.21500 146.25900 194.74500 1.000 135.35000 131 ALA L O 1
ATOM 16865 N N . ASN J 5 132 ? 172.43200 147.63500 192.99100 1.000 137.97000 132 ASN L N 1
ATOM 16866 C CA . ASN J 5 132 ? 171.02300 148.00600 192.92000 1.000 137.97000 132 ASN L CA 1
ATOM 16867 C C . ASN J 5 132 ? 170.11600 146.79600 192.69100 1.000 137.97000 132 ASN L C 1
ATOM 16868 O O . ASN J 5 132 ? 169.12400 146.63200 193.39400 1.000 137.97000 132 ASN L O 1
ATOM 16873 N N . ARG J 5 133 ? 170.47300 145.92300 191.75300 1.000 130.86000 133 ARG L N 1
ATOM 16874 C CA . ARG J 5 133 ? 169.69000 144.70900 191.46800 1.000 130.86000 133 ARG L CA 1
ATOM 16875 C C . ARG J 5 133 ? 169.62000 143.79100 192.68500 1.000 130.86000 133 ARG L C 1
ATOM 16876 O O . ARG J 5 133 ? 168.54800 143.28900 193.00900 1.000 130.86000 133 ARG L O 1
ATOM 16884 N N . ILE J 5 134 ? 170.73200 143.61000 193.38400 1.000 125.10000 134 ILE L N 1
ATOM 16885 C CA . ILE J 5 134 ? 170.80200 142.77200 194.58400 1.000 125.10000 134 ILE L CA 1
ATOM 16886 C C . ILE J 5 134 ? 169.99100 143.39100 195.73200 1.000 125.10000 134 ILE L C 1
ATOM 16887 O O . ILE J 5 134 ? 169.20400 142.69400 196.37300 1.000 125.10000 134 ILE L O 1
ATOM 16892 N N . LYS J 5 135 ? 170.11500 144.70300 195.97200 1.000 128.52000 135 LYS L N 1
ATOM 16893 C CA . LYS J 5 135 ? 169.34500 145.40300 197.00900 1.000 128.52000 135 LYS L CA 1
ATOM 16894 C C . LYS J 5 135 ? 167.83800 145.35600 196.73900 1.000 128.52000 135 LYS L C 1
ATOM 16895 O O . LYS J 5 135 ? 167.06600 145.10500 197.66100 1.000 128.52000 135 LYS L O 1
ATOM 16901 N N . LEU J 5 136 ? 167.41000 145.55000 195.49100 1.000 125.54000 136 LEU L N 1
ATOM 16902 C CA . LEU J 5 136 ? 166.00300 145.44400 195.10300 1.000 125.54000 136 LEU L CA 1
ATOM 16903 C C . LEU J 5 136 ? 165.44700 144.04100 195.37300 1.000 125.54000 136 LEU L C 1
ATOM 16904 O O . LEU J 5 136 ? 164.41900 143.91000 196.02800 1.000 125.54000 136 LEU L O 1
ATOM 16909 N N . GLY J 5 137 ? 166.15300 142.99500 194.94500 1.000 110.29000 137 GLY L N 1
ATOM 16910 C CA . GLY J 5 137 ? 165.75100 141.60500 195.18800 1.000 110.29000 137 GLY L CA 1
ATOM 16911 C C . GLY J 5 137 ? 165.65800 141.26200 196.67800 1.000 110.29000 137 GLY L C 1
ATOM 16912 O O . GLY J 5 137 ? 164.68800 140.65800 197.12600 1.000 110.29000 137 GLY L O 1
ATOM 16913 N N . SER J 5 138 ? 166.61400 141.72300 197.48200 1.000 115.56000 138 SER L N 1
ATOM 16914 C CA . SER J 5 138 ? 166.61300 141.50900 198.93100 1.000 115.56000 138 SER L CA 1
ATOM 16915 C C . SER J 5 138 ? 165.44400 142.21600 199.62800 1.000 115.56000 138 SER L C 1
ATOM 16916 O O . SER J 5 138 ? 164.82300 141.64900 200.52700 1.000 115.56000 138 SER L O 1
ATOM 16919 N N . LYS J 5 139 ? 165.09300 143.44000 199.22400 1.000 114.39000 139 LYS L N 1
ATOM 16920 C CA . LYS J 5 139 ? 163.94100 144.16000 199.78800 1.000 114.39000 139 LYS L CA 1
ATOM 16921 C C . LYS J 5 139 ? 162.61500 143.50700 199.40200 1.000 114.39000 139 LYS L C 1
ATOM 16922 O O . LYS J 5 139 ? 161.72400 143.41700 200.24000 1.000 114.39000 139 LYS L O 1
ATOM 16928 N N . GLN J 5 140 ? 162.48600 143.00900 198.18300 1.000 121.35000 140 GLN L N 1
ATOM 16929 C CA . GLN J 5 140 ? 161.27600 142.32700 197.72400 1.000 121.35000 140 GLN L CA 1
ATOM 16930 C C . GLN J 5 140 ? 161.03100 141.04000 198.51800 1.000 121.35000 140 GLN L C 1
ATOM 16931 O O . GLN J 5 140 ? 159.93800 140.85500 199.05500 1.000 121.35000 140 GLN L O 1
ATOM 16937 N N . SER J 5 141 ? 162.04400 140.20800 198.71800 1.000 123.41000 141 SER L N 1
ATOM 16938 C CA . SER J 5 141 ? 161.90800 138.98400 199.51800 1.000 123.41000 141 SER L CA 1
ATOM 16939 C C . SER J 5 141 ? 161.52400 139.25500 200.97700 1.000 123.41000 141 SER L C 1
ATOM 16940 O O . SER J 5 141 ? 160.72300 138.52900 201.55800 1.000 123.41000 141 SER L O 1
ATOM 16943 N N . LYS J 5 142 ? 162.02700 140.33700 201.57800 1.000 125.46000 142 LYS L N 1
ATOM 16944 C CA . LYS J 5 142 ? 161.61900 140.74600 202.92800 1.000 125.46000 142 LYS L CA 1
ATOM 16945 C C . LYS J 5 142 ? 160.16600 141.21900 202.98600 1.000 125.46000 142 LYS L C 1
ATOM 16946 O O . LYS J 5 142 ? 159.50000 140.98500 203.98700 1.000 125.46000 142 LYS L O 1
ATOM 16952 N N . SER J 5 143 ? 159.67300 141.88600 201.94500 1.000 127.92000 143 SER L N 1
ATOM 16953 C CA . SER J 5 143 ? 158.27900 142.33800 201.90000 1.000 127.92000 143 SER L CA 1
ATOM 16954 C C . SER J 5 143 ? 157.30400 141.17700 201.72900 1.000 127.92000 143 SER L C 1
ATOM 16955 O O . SER J 5 143 ? 156.26600 141.16300 202.38400 1.000 127.92000 143 SER L O 1
ATOM 16958 N N . GLU J 5 144 ? 157.65400 140.17000 200.94000 1.000 133.04000 144 GLU L N 1
ATOM 16959 C CA . GLU J 5 144 ? 156.85300 138.95400 200.77200 1.000 133.04000 144 GLU L CA 1
ATOM 16960 C C . GLU J 5 144 ? 156.79900 138.13800 202.07300 1.000 133.04000 144 GLU L C 1
ATOM 16961 O O . GLU J 5 144 ? 155.71700 137.80000 202.55200 1.000 133.04000 144 GLU L O 1
ATOM 16967 N N . GLN J 5 145 ? 157.93200 137.91600 202.73200 1.000 145.07000 145 GLN L N 1
ATOM 16968 C CA . GLN J 5 145 ? 157.96200 137.22700 204.02600 1.000 145.07000 145 GLN L CA 1
ATOM 16969 C C . GLN J 5 145 ? 157.25100 138.00800 205.14200 1.000 145.07000 145 GLN L C 1
ATOM 16970 O O . GLN J 5 145 ? 156.72000 137.40800 206.07700 1.000 145.07000 145 GLN L O 1
ATOM 16976 N N . GLU K 5 6 ? 162.38000 139.58600 174.58200 1.000 145.06000 6 GLU H N 1
ATOM 16977 C CA . GLU K 5 6 ? 163.24200 139.95400 175.70500 1.000 145.06000 6 GLU H CA 1
ATOM 16978 C C . GLU K 5 6 ? 163.89500 141.33200 175.50200 1.000 145.06000 6 GLU H C 1
ATOM 16979 O O . GLU K 5 6 ? 163.99100 142.11300 176.45000 1.000 145.06000 6 GLU H O 1
ATOM 16985 N N . LYS K 5 7 ? 164.23200 141.69000 174.24500 1.000 144.13000 7 LYS H N 1
ATOM 16986 C CA . LYS K 5 7 ? 164.70200 143.04400 173.90900 1.000 144.13000 7 LYS H CA 1
ATOM 16987 C C . LYS K 5 7 ? 163.66200 144.11400 174.26800 1.000 144.13000 7 LYS H C 1
ATOM 16988 O O . LYS K 5 7 ? 164.00700 145.11900 174.87400 1.000 144.13000 7 LYS H O 1
ATOM 16994 N N . GLU K 5 8 ? 162.38100 143.89300 173.96300 1.000 138.26000 8 GLU H N 1
ATOM 16995 C CA . GLU K 5 8 ? 161.30900 144.82400 174.32600 1.000 138.26000 8 GLU H CA 1
ATOM 16996 C C . GLU K 5 8 ? 161.12000 144.92700 175.84400 1.000 138.26000 8 GLU H C 1
ATOM 16997 O O . GLU K 5 8 ? 160.88200 146.01500 176.35900 1.000 138.26000 8 GLU H O 1
ATOM 17003 N N . ASN K 5 9 ? 161.25400 143.81800 176.56700 1.000 129.35000 9 ASN H N 1
ATOM 17004 C CA . ASN K 5 9 ? 161.17300 143.82900 178.02400 1.000 129.35000 9 ASN H CA 1
ATOM 17005 C C . ASN K 5 9 ? 162.31500 144.64800 178.64000 1.000 129.35000 9 ASN H C 1
ATOM 17006 O O . ASN K 5 9 ? 162.07000 145.44100 179.54500 1.000 129.35000 9 ASN H O 1
ATOM 17011 N N . ILE K 5 10 ? 163.54000 144.49000 178.13000 1.000 126.77000 10 ILE H N 1
ATOM 17012 C CA . ILE K 5 10 ? 164.69700 145.27700 178.56100 1.000 126.77000 10 ILE H CA 1
ATOM 17013 C C . ILE K 5 10 ? 164.45000 146.76900 178.30000 1.000 126.77000 10 ILE H C 1
ATOM 17014 O O . ILE K 5 10 ? 164.55300 147.57100 179.22400 1.000 126.77000 10 ILE H O 1
ATOM 17019 N N . ILE K 5 11 ? 164.04500 147.13700 177.08400 1.000 124.10000 11 ILE H N 1
ATOM 17020 C CA . ILE K 5 11 ? 163.73600 148.52500 176.71600 1.000 124.10000 11 ILE H CA 1
ATOM 17021 C C . ILE K 5 11 ? 162.64200 149.10000 177.63000 1.000 124.10000 11 ILE H C 1
ATOM 17022 O O . ILE K 5 11 ? 162.77600 150.21900 178.12200 1.000 124.10000 11 ILE H O 1
ATOM 17027 N N . GLY K 5 12 ? 161.58900 148.32400 177.91000 1.000 117.02000 12 GLY H N 1
ATOM 17028 C CA . GLY K 5 12 ? 160.51400 148.73400 178.81600 1.000 117.02000 12 GLY H CA 1
ATOM 17029 C C . GLY K 5 12 ? 160.99200 148.97600 180.24900 1.000 117.02000 12 GLY H C 1
ATOM 17030 O O . GLY K 5 12 ? 160.60600 149.96900 180.87200 1.000 117.02000 12 GLY H O 1
ATOM 17031 N N . ARG K 5 13 ? 161.88300 148.13200 180.76500 1.000 121.29000 13 ARG H N 1
ATOM 17032 C CA . ARG K 5 13 ? 162.47600 148.31300 182.10300 1.000 121.29000 13 ARG H CA 1
ATOM 17033 C C . ARG K 5 13 ? 163.41000 149.52900 182.16600 1.000 121.29000 13 ARG H C 1
ATOM 17034 O O . ARG K 5 13 ? 163.35900 150.27400 183.14200 1.000 121.29000 13 ARG H O 1
ATOM 17042 N N . ILE K 5 14 ? 164.19100 149.78800 181.12000 1.000 124.36000 14 ILE H N 1
ATOM 17043 C CA . ILE K 5 14 ? 164.99200 151.01700 180.99700 1.000 124.36000 14 ILE H CA 1
ATOM 17044 C C . ILE K 5 14 ? 164.08300 152.25400 180.93900 1.000 124.36000 14 ILE H C 1
ATOM 17045 O O . ILE K 5 14 ? 164.34000 153.24200 181.62500 1.000 124.36000 14 ILE H O 1
ATOM 17050 N N . ALA K 5 15 ? 162.97900 152.19100 180.18600 1.000 117.47000 15 ALA H N 1
ATOM 17051 C CA . ALA K 5 15 ? 162.00500 153.27500 180.12300 1.000 117.47000 15 ALA H CA 1
ATOM 17052 C C . ALA K 5 15 ? 161.36700 153.56000 181.49200 1.000 117.47000 15 ALA H C 1
ATOM 17053 O O . ALA K 5 15 ? 161.22100 154.72200 181.86900 1.000 117.47000 15 ALA H O 1
ATOM 17055 N N . ASN K 5 16 ? 161.06000 152.52200 182.27400 1.000 117.73000 16 ASN H N 1
ATOM 17056 C CA . ASN K 5 16 ? 160.56800 152.68500 183.64500 1.000 117.73000 16 ASN H CA 1
ATOM 17057 C C . ASN K 5 16 ? 161.59500 153.39800 184.53300 1.000 117.73000 16 ASN H C 1
ATOM 17058 O O . ASN K 5 16 ? 161.22500 154.30600 185.27000 1.000 117.73000 16 ASN H O 1
ATOM 17063 N N . LEU K 5 17 ? 162.88100 153.03400 184.44600 1.000 125.06000 17 LEU H N 1
ATOM 17064 C CA . LEU K 5 17 ? 163.95600 153.70000 185.18700 1.000 125.06000 17 LEU H CA 1
ATOM 17065 C C . LEU K 5 17 ? 164.04600 155.19100 184.83200 1.000 125.06000 17 LEU H C 1
ATOM 17066 O O . LEU K 5 17 ? 164.07000 156.03600 185.72800 1.000 125.06000 17 LEU H O 1
ATOM 17071 N N . LEU K 5 18 ? 164.04000 155.52000 183.54200 1.000 119.76000 18 LEU H N 1
ATOM 17072 C CA . LEU K 5 18 ? 164.06200 156.90200 183.06700 1.000 119.76000 18 LEU H CA 1
ATOM 17073 C C . LEU K 5 18 ? 162.82900 157.69100 183.53600 1.000 119.76000 18 LEU H C 1
ATOM 17074 O O . LEU K 5 18 ? 162.96100 158.83300 183.97100 1.000 119.76000 18 LEU H O 1
ATOM 17079 N N . ALA K 5 19 ? 161.63800 157.08200 183.49600 1.000 121.73000 19 ALA H N 1
ATOM 17080 C CA . ALA K 5 19 ? 160.40300 157.71100 183.95100 1.000 121.73000 19 ALA H CA 1
ATOM 17081 C C . ALA K 5 19 ? 160.41400 157.97500 185.46500 1.000 121.73000 19 ALA H C 1
ATOM 17082 O O . ALA K 5 19 ? 160.04800 159.06500 185.89800 1.000 121.73000 19 ALA H O 1
ATOM 17084 N N . VAL K 5 20 ? 160.88500 157.01400 186.26800 1.000 128.93000 20 VAL H N 1
ATOM 17085 C CA . VAL K 5 20 ? 161.04600 157.18400 187.72000 1.000 128.93000 20 VAL H CA 1
ATOM 17086 C C . VAL K 5 20 ? 162.02800 158.31700 188.02500 1.000 128.93000 20 VAL H C 1
ATOM 17087 O O . VAL K 5 20 ? 161.70500 159.20300 188.80800 1.000 128.93000 20 VAL H O 1
ATOM 17091 N N . GLY K 5 21 ? 163.18000 158.33200 187.36800 1.000 132.10000 21 GLY H N 1
ATOM 17092 C CA . GLY K 5 21 ? 164.17000 159.39700 187.53100 1.000 132.10000 21 GLY H CA 1
ATOM 17093 C C . GLY K 5 21 ? 163.63300 160.77500 187.14100 1.000 132.10000 21 GLY H C 1
ATOM 17094 O O . GLY K 5 21 ? 163.85500 161.74800 187.85800 1.000 132.10000 21 GLY H O 1
ATOM 17095 N N . PHE K 5 22 ? 162.87400 160.86300 186.04800 1.000 132.58000 22 PHE H N 1
ATOM 17096 C CA . PHE K 5 22 ? 162.23600 162.10200 185.60900 1.000 132.58000 22 PHE H CA 1
ATOM 17097 C C . PHE K 5 22 ? 161.18200 162.60100 186.60500 1.000 132.58000 22 PHE H C 1
ATOM 17098 O O . PHE K 5 22 ? 161.21500 163.76200 186.99700 1.000 132.58000 22 PHE H O 1
ATOM 17106 N N . LEU K 5 23 ? 160.27900 161.73200 187.05700 1.000 136.26000 23 LEU H N 1
ATOM 17107 C CA . LEU K 5 23 ? 159.22600 162.09500 188.01200 1.000 136.26000 23 LEU H CA 1
ATOM 17108 C C . LEU K 5 23 ? 159.79600 162.51300 189.37100 1.000 136.26000 23 LEU H C 1
ATOM 17109 O O . LEU K 5 23 ? 159.26800 163.42700 189.99800 1.000 136.26000 23 LEU H O 1
ATOM 17114 N N . TYR K 5 24 ? 160.86900 161.87000 189.82000 1.000 140.37000 24 TYR H N 1
ATOM 17115 C CA . TYR K 5 24 ? 161.52100 162.19100 191.08800 1.000 140.37000 24 TYR H CA 1
ATOM 17116 C C . TYR K 5 24 ? 162.32000 163.49800 191.02700 1.000 140.37000 24 TYR H C 1
ATOM 17117 O O . TYR K 5 24 ? 162.21500 164.32500 191.92500 1.000 140.37000 24 TYR H O 1
ATOM 17126 N N . SER K 5 25 ? 163.09000 163.70800 189.95300 1.000 129.83000 25 SER H N 1
ATOM 17127 C CA . SER K 5 25 ? 163.91000 164.91000 189.76900 1.000 129.83000 25 SER H CA 1
ATOM 17128 C C . SER K 5 25 ? 163.13500 166.11900 189.25400 1.000 129.83000 25 SER H C 1
ATOM 17129 O O . SER K 5 25 ? 163.64000 167.23600 189.31900 1.000 129.83000 25 SER H O 1
ATOM 17132 N N . GLU K 5 26 ? 161.93400 165.90100 188.70700 1.000 132.09000 26 GLU H N 1
ATOM 17133 C CA . GLU K 5 26 ? 161.12700 166.89500 187.98800 1.000 132.09000 26 GLU H CA 1
ATOM 17134 C C . GLU K 5 26 ? 161.86000 167.55900 186.80700 1.000 132.09000 26 GLU H C 1
ATOM 17135 O O . GLU K 5 26 ? 161.46500 168.61600 186.32600 1.000 132.09000 26 GLU H O 1
ATOM 17141 N N . SER K 5 27 ? 162.91900 166.91000 186.30300 1.000 123.04000 27 SER H N 1
ATOM 17142 C CA . SER K 5 27 ? 163.73700 167.40000 185.19600 1.000 123.04000 27 SER H CA 1
ATOM 17143 C C . SER K 5 27 ? 163.70400 166.43900 184.00500 1.000 123.04000 27 SER H C 1
ATOM 17144 O O . SER K 5 27 ? 164.03400 165.26300 184.15000 1.000 123.04000 27 SER H O 1
ATOM 17147 N N . PRO K 5 28 ? 163.38500 166.93300 182.79300 1.000 120.14000 28 PRO H N 1
ATOM 17148 C CA . PRO K 5 28 ? 163.44200 166.11000 181.58600 1.000 120.14000 28 PRO H CA 1
ATOM 17149 C C . PRO K 5 28 ? 164.85100 165.95600 181.00900 1.000 120.14000 28 PRO H C 1
ATOM 17150 O O . PRO K 5 28 ? 165.03900 165.18600 180.07800 1.000 120.14000 28 PRO H O 1
ATOM 17154 N N . THR K 5 29 ? 165.85300 166.66000 181.54200 1.000 122.61000 29 THR H N 1
ATOM 17155 C CA . THR K 5 29 ? 167.19500 166.78800 180.95000 1.000 122.61000 29 THR H CA 1
ATOM 17156 C C . THR K 5 29 ? 167.87000 165.44500 180.65900 1.000 122.61000 29 THR H C 1
ATOM 17157 O O . THR K 5 29 ? 168.47000 165.27100 179.60100 1.000 122.61000 29 THR H O 1
ATOM 17161 N N . LEU K 5 30 ? 167.75700 164.47800 181.56400 1.000 119.71000 30 LEU H N 1
ATOM 17162 C CA . LEU K 5 30 ? 168.34900 163.15400 181.35500 1.000 119.71000 30 LEU H CA 1
ATOM 17163 C C . LEU K 5 30 ? 167.63200 162.36600 180.25200 1.000 119.71000 30 LEU H C 1
ATOM 17164 O O . LEU K 5 30 ? 168.28800 161.69400 179.46000 1.000 119.71000 30 LEU H O 1
ATOM 17169 N N . VAL K 5 31 ? 166.30600 162.47300 180.16400 1.000 118.34000 31 VAL H N 1
ATOM 17170 C CA . VAL K 5 31 ? 165.52800 161.81200 179.10700 1.000 118.34000 31 VAL H CA 1
ATOM 17171 C C . VAL K 5 31 ? 165.82300 162.45500 177.75500 1.000 118.34000 31 VAL H C 1
ATOM 17172 O O . VAL K 5 31 ? 166.03300 161.73800 176.78200 1.000 118.34000 31 VAL H O 1
ATOM 17176 N N . ASP K 5 32 ? 165.94700 163.79600 177.70300 1.000 114.10000 32 ASP H N 1
ATOM 17177 C CA . ASP K 5 32 ? 166.35900 164.53400 176.50300 1.000 114.10000 32 ASP H CA 1
ATOM 17178 C C . ASP K 5 32 ? 167.73100 164.06600 176.01200 1.000 114.10000 32 ASP H C 1
ATOM 17179 O O . ASP K 5 32 ? 167.90600 163.74700 174.83700 1.000 114.10000 32 ASP H O 1
ATOM 17184 N N . ARG K 5 33 ? 168.69800 163.97300 176.91500 1.000 112.46000 33 ARG H N 1
ATOM 17185 C CA . ARG K 5 33 ? 170.04500 163.48700 176.59500 1.000 112.46000 33 ARG H CA 1
ATOM 17186 C C . ARG K 5 33 ? 170.01900 162.04500 176.07300 1.000 112.46000 33 ARG H C 1
ATOM 17187 O O . ARG K 5 33 ? 170.70700 161.73900 175.11000 1.000 112.46000 33 ARG H O 1
ATOM 17195 N N . PHE K 5 34 ? 169.19500 161.19300 176.67000 1.000 117.34000 34 PHE H N 1
ATOM 17196 C CA . PHE K 5 34 ? 169.07000 159.78800 176.28200 1.000 117.34000 34 PHE H CA 1
ATOM 17197 C C . PHE K 5 34 ? 168.46500 159.62300 174.88100 1.000 117.34000 34 PHE H C 1
ATOM 17198 O O . PHE K 5 34 ? 169.00300 158.90400 174.04700 1.000 117.34000 34 PHE H O 1
ATOM 17206 N N . ALA K 5 35 ? 167.38000 160.34200 174.60300 1.000 117.48000 35 ALA H N 1
ATOM 17207 C CA . ALA K 5 35 ? 166.68700 160.27100 173.31900 1.000 117.48000 35 ALA H CA 1
ATOM 17208 C C . ALA K 5 35 ? 167.45300 160.94300 172.16200 1.000 117.48000 35 ALA H C 1
ATOM 17209 O O . ALA K 5 35 ? 167.23700 160.60300 171.00000 1.000 117.48000 35 ALA H O 1
ATOM 17211 N N . ASN K 5 36 ? 168.36800 161.87200 172.46700 1.000 109.00000 36 ASN H N 1
ATOM 17212 C CA . ASN K 5 36 ? 169.22300 162.53000 171.47900 1.000 109.00000 36 ASN H CA 1
ATOM 17213 C C . ASN K 5 36 ? 170.62600 161.91200 171.36200 1.000 109.00000 36 ASN H C 1
ATOM 17214 O O . ASN K 5 36 ? 171.42400 162.38600 170.55600 1.000 109.00000 36 ASN H O 1
ATOM 17219 N N . ALA K 5 37 ? 170.93300 160.87200 172.12500 1.000 114.83000 37 ALA H N 1
ATOM 17220 C CA . ALA K 5 37 ? 172.24000 160.23500 172.10500 1.000 114.83000 37 ALA H CA 1
ATOM 17221 C C . ALA K 5 37 ? 172.61100 159.72200 170.70500 1.000 114.83000 37 ALA H C 1
ATOM 17222 O O . ALA K 5 37 ? 171.81800 159.05700 170.03600 1.000 114.83000 37 ALA H O 1
ATOM 17224 N N . LEU K 5 38 ? 173.84900 160.00700 170.29300 1.000 131.38000 38 LEU H N 1
ATOM 17225 C CA . LEU K 5 38 ? 174.46200 159.52200 169.05400 1.000 131.38000 38 LEU H CA 1
ATOM 17226 C C . LEU K 5 38 ? 175.68400 158.62900 169.31400 1.000 131.38000 38 LEU H C 1
ATOM 17227 O O . LEU K 5 38 ? 176.30600 158.15300 168.36900 1.000 131.38000 38 LEU H O 1
ATOM 17232 N N . SER K 5 39 ? 176.01500 158.39900 170.57200 1.000 111.87000 39 SER H N 1
ATOM 17233 C CA . SER K 5 39 ? 177.13000 157.55100 170.99700 1.000 111.87000 39 SER H CA 1
ATOM 17234 C C . SER K 5 39 ? 176.78700 156.76100 172.26100 1.000 111.87000 39 SER H C 1
ATOM 17235 O O . SER K 5 39 ? 175.95500 157.17300 173.07400 1.000 111.87000 39 SER H O 1
ATOM 17238 N N . LYS K 5 40 ? 177.48800 155.64600 172.46600 1.000 112.68000 40 LYS H N 1
ATOM 17239 C CA . LYS K 5 40 ? 177.40400 154.84600 173.69000 1.000 112.68000 40 LYS H CA 1
ATOM 17240 C C . LYS K 5 40 ? 177.80100 155.62400 174.95100 1.000 112.68000 40 LYS H C 1
ATOM 17241 O O . LYS K 5 40 ? 177.27700 155.35500 176.02400 1.000 112.68000 40 LYS H O 1
ATOM 17247 N N . GLU K 5 41 ? 178.68400 156.61700 174.81400 1.000 109.28000 41 GLU H N 1
ATOM 17248 C CA . GLU K 5 41 ? 179.12300 157.48700 175.90800 1.000 109.28000 41 GLU H CA 1
ATOM 17249 C C . GLU K 5 41 ? 177.95200 158.25600 176.52600 1.000 109.28000 41 GLU H C 1
ATOM 17250 O O . GLU K 5 41 ? 177.73500 158.20600 177.73600 1.000 109.28000 41 GLU H O 1
ATOM 17256 N N . ALA K 5 42 ? 177.15800 158.92600 175.68600 1.000 105.28000 42 ALA H N 1
ATOM 17257 C CA . ALA K 5 42 ? 176.00200 159.69600 176.12600 1.000 105.28000 42 ALA H CA 1
ATOM 17258 C C . ALA K 5 42 ? 174.94600 158.81000 176.81200 1.000 105.28000 42 ALA H C 1
ATOM 17259 O O . ALA K 5 42 ? 174.45200 159.15200 177.88700 1.000 105.28000 42 ALA H O 1
ATOM 17261 N N . VAL K 5 43 ? 174.66100 157.64400 176.23900 1.000 111.48000 43 VAL H N 1
ATOM 17262 C CA . VAL K 5 43 ? 173.70800 156.67500 176.80900 1.000 111.48000 43 VAL H CA 1
ATOM 17263 C C . VAL K 5 43 ? 174.17900 156.18400 178.17900 1.000 111.48000 43 VAL H C 1
ATOM 17264 O O . VAL K 5 43 ? 173.42000 156.22100 179.14400 1.000 111.48000 43 VAL H O 1
ATOM 17268 N N . THR K 5 44 ? 175.43400 155.77300 178.27700 1.000 113.04000 44 THR H N 1
ATOM 17269 C CA . THR K 5 44 ? 175.99900 155.23600 179.52000 1.000 113.04000 44 THR H CA 1
ATOM 17270 C C . THR K 5 44 ? 176.04800 156.28700 180.62400 1.000 113.04000 44 THR H C 1
ATOM 17271 O O . THR K 5 44 ? 175.72000 155.99900 181.77100 1.000 113.04000 44 THR H O 1
ATOM 17275 N N . LYS K 5 45 ? 176.38600 157.52800 180.27700 1.000 118.76000 45 LYS H N 1
ATOM 17276 C CA . LYS K 5 45 ? 176.37900 158.64800 181.21900 1.000 118.76000 45 LYS H CA 1
ATOM 17277 C C . LYS K 5 45 ? 174.98600 158.88800 181.80400 1.000 118.76000 45 LYS H C 1
ATOM 17278 O O . LYS K 5 45 ? 174.85800 159.03600 183.01300 1.000 118.76000 45 LYS H O 1
ATOM 17284 N N . VAL K 5 46 ? 173.95100 158.86500 180.97300 1.000 114.14000 46 VAL H N 1
ATOM 17285 C CA . VAL K 5 46 ? 172.56800 158.99400 181.45000 1.000 114.14000 46 VAL H CA 1
ATOM 17286 C C . VAL K 5 46 ? 172.15900 157.81000 182.32100 1.000 114.14000 46 VAL H C 1
ATOM 17287 O O . VAL K 5 46 ? 171.55400 158.02600 183.36800 1.000 114.14000 46 VAL H O 1
ATOM 17291 N N . LEU K 5 47 ? 172.50500 156.58600 181.94500 1.000 121.96000 47 LEU H N 1
ATOM 17292 C CA . LEU K 5 47 ? 172.19800 155.39900 182.74700 1.000 121.96000 47 LEU H CA 1
ATOM 17293 C C . LEU K 5 47 ? 172.81000 155.47600 184.14800 1.000 121.96000 47 LEU H C 1
ATOM 17294 O O . LEU K 5 47 ? 172.16200 155.08400 185.11200 1.000 121.96000 47 LEU H O 1
ATOM 17299 N N . TYR K 5 48 ? 174.02300 156.01300 184.27500 1.000 136.75000 48 TYR H N 1
ATOM 17300 C CA . TYR K 5 48 ? 174.59900 156.27700 185.59100 1.000 136.75000 48 TYR H CA 1
ATOM 17301 C C . TYR K 5 48 ? 173.84600 157.38200 186.33300 1.000 136.75000 48 TYR H C 1
ATOM 17302 O O . TYR K 5 48 ? 173.37200 157.16800 187.44800 1.000 136.75000 48 TYR H O 1
ATOM 17311 N N . ASP K 5 49 ? 173.68500 158.55500 185.71300 1.000 132.44000 49 ASP H N 1
ATOM 17312 C CA . ASP K 5 49 ? 173.11900 159.73400 186.36900 1.000 132.44000 49 ASP H CA 1
ATOM 17313 C C . ASP K 5 49 ? 171.67300 159.49300 186.84000 1.000 132.44000 49 ASP H C 1
ATOM 17314 O O . ASP K 5 49 ? 171.30800 159.88000 187.94600 1.000 132.44000 49 ASP H O 1
ATOM 17319 N N . VAL K 5 50 ? 170.84700 158.79900 186.05000 1.000 132.11000 50 VAL H N 1
ATOM 17320 C CA . VAL K 5 50 ? 169.47300 158.46600 186.44000 1.000 132.11000 50 VAL H CA 1
ATOM 17321 C C . VAL K 5 50 ? 169.44200 157.47800 187.60400 1.000 132.11000 50 VAL H C 1
ATOM 17322 O O . VAL K 5 50 ? 168.67400 157.66100 188.54000 1.000 132.11000 50 VAL H O 1
ATOM 17326 N N . GLN K 5 51 ? 170.31900 156.47600 187.60400 1.000 138.38000 51 GLN H N 1
ATOM 17327 C CA . GLN K 5 51 ? 170.42800 155.53200 188.71500 1.000 138.38000 51 GLN H CA 1
ATOM 17328 C C . GLN K 5 51 ? 170.95500 156.20300 189.98400 1.000 138.38000 51 GLN H C 1
ATOM 17329 O O . GLN K 5 51 ? 170.51700 155.85500 191.07400 1.000 138.38000 51 GLN H O 1
ATOM 17335 N N . ARG K 5 52 ? 171.82700 157.19500 189.85300 1.000 151.52000 52 ARG H N 1
ATOM 17336 C CA . ARG K 5 52 ? 172.30800 157.99500 190.98200 1.000 151.52000 52 ARG H CA 1
ATOM 17337 C C . ARG K 5 52 ? 171.19100 158.82900 191.61600 1.000 151.52000 52 ARG H C 1
ATOM 17338 O O . ARG K 5 52 ? 171.10600 158.90500 192.83700 1.000 151.52000 52 ARG H O 1
ATOM 17346 N N . ILE K 5 53 ? 170.30700 159.40100 190.79400 1.000 142.31000 53 ILE H N 1
ATOM 17347 C CA . ILE K 5 53 ? 169.09700 160.09300 191.26300 1.000 142.31000 53 ILE H CA 1
ATOM 17348 C C . ILE K 5 53 ? 168.15200 159.10800 191.96500 1.000 142.31000 53 ILE H C 1
ATOM 17349 O O . ILE K 5 53 ? 167.69400 159.38200 193.07200 1.000 142.31000 53 ILE H O 1
ATOM 17354 N N . VAL K 5 54 ? 167.90300 157.95000 191.36300 1.000 141.73000 54 VAL H N 1
ATOM 17355 C CA . VAL K 5 54 ? 167.06700 156.90100 191.96200 1.000 141.73000 54 VAL H CA 1
ATOM 17356 C C . VAL K 5 54 ? 167.66200 156.40800 193.28200 1.000 141.73000 54 VAL H C 1
ATOM 17357 O O . VAL K 5 54 ? 166.92300 156.24100 194.24700 1.000 141.73000 54 VAL H O 1
ATOM 17361 N N . GLN K 5 55 ? 168.97600 156.24400 193.37100 1.000 153.71000 55 GLN H N 1
ATOM 17362 C CA . GLN K 5 55 ? 169.67700 155.86500 194.60600 1.000 153.71000 55 GLN H CA 1
ATOM 17363 C C . GLN K 5 55 ? 169.41200 156.86400 195.74500 1.000 153.71000 55 GLN H C 1
ATOM 17364 O O . GLN K 5 55 ? 169.09000 156.44300 196.85900 1.000 153.71000 55 GLN H O 1
ATOM 17370 N N . MET K 5 56 ? 169.45200 158.16800 195.48300 1.000 149.04000 56 MET H N 1
ATOM 17371 C CA . MET K 5 56 ? 169.11200 159.18300 196.48200 1.000 149.04000 56 MET H CA 1
ATOM 17372 C C . MET K 5 56 ? 167.65600 159.05600 196.94600 1.000 149.04000 56 MET H C 1
ATOM 17373 O O . MET K 5 56 ? 167.38300 159.12300 198.13700 1.000 149.04000 56 MET H O 1
ATOM 17378 N N . GLY K 5 57 ? 166.72500 158.83500 196.01700 1.000 141.90000 57 GLY H N 1
ATOM 17379 C CA . GLY K 5 57 ? 165.32300 158.61100 196.35300 1.000 141.90000 57 GLY H CA 1
ATOM 17380 C C . GLY K 5 57 ? 165.09100 157.35100 197.18400 1.000 141.90000 57 GLY H C 1
ATOM 17381 O O . GLY K 5 57 ? 164.28500 157.35900 198.11200 1.000 141.90000 57 GLY H O 1
ATOM 17382 N N . ILE K 5 58 ? 165.84200 156.28400 196.91400 1.000 143.80000 58 ILE H N 1
ATOM 17383 C CA . ILE K 5 58 ? 165.82700 155.05300 197.71200 1.000 143.80000 58 ILE H CA 1
ATOM 17384 C C . ILE K 5 58 ? 166.35000 155.33000 199.12500 1.000 143.80000 58 ILE H C 1
ATOM 17385 O O . ILE K 5 58 ? 165.70600 154.93200 200.09600 1.000 143.80000 58 ILE H O 1
ATOM 17390 N N . ASP K 5 59 ? 167.47500 156.02900 199.26200 1.000 150.14000 59 ASP H N 1
ATOM 17391 C CA . ASP K 5 59 ? 168.07300 156.31200 200.57000 1.000 150.14000 59 ASP H CA 1
ATOM 17392 C C . ASP K 5 59 ? 167.17900 157.20700 201.43400 1.000 150.14000 59 ASP H C 1
ATOM 17393 O O . ASP K 5 59 ? 167.00700 156.95400 202.63000 1.000 150.14000 59 ASP H O 1
ATOM 17398 N N . ARG K 5 60 ? 166.49300 158.16300 200.81600 1.000 164.45000 60 ARG H N 1
ATOM 17399 C CA . ARG K 5 60 ? 165.48500 159.02200 201.45500 1.000 164.45000 60 ARG H CA 1
ATOM 17400 C C . ARG K 5 60 ? 164.13400 158.33000 201.68600 1.000 164.45000 60 ARG H C 1
ATOM 17401 O O . ARG K 5 60 ? 163.23600 158.93200 202.26800 1.000 164.45000 60 ARG H O 1
ATOM 17409 N N . SER K 5 61 ? 163.96900 157.09000 201.25100 1.000 175.43000 61 SER H N 1
ATOM 17410 C CA . SER K 5 61 ? 162.69100 156.35700 201.25500 1.000 175.43000 61 SER H CA 1
ATOM 17411 C C . SER K 5 61 ? 161.56400 157.06100 200.48800 1.000 175.43000 61 SER H C 1
ATOM 17412 O O . SER K 5 61 ? 160.38800 156.84900 200.77000 1.000 175.43000 61 SER H O 1
ATOM 17415 N N . GLU K 5 62 ? 161.91300 157.88500 199.51100 1.000 153.19000 62 GLU H N 1
ATOM 17416 C CA . GLU K 5 62 ? 160.98100 158.56400 198.60800 1.000 153.19000 62 GLU H CA 1
ATOM 17417 C C . GLU K 5 62 ? 160.73500 157.75000 197.32300 1.000 153.19000 62 GLU H C 1
ATOM 17418 O O . GLU K 5 62 ? 159.72500 157.94400 196.65800 1.000 153.19000 62 GLU H O 1
ATOM 17424 N N . ILE K 5 63 ? 161.61100 156.80100 197.01800 1.000 136.84000 63 ILE H N 1
ATOM 17425 C CA . ILE K 5 63 ? 161.42400 155.79500 195.96900 1.000 136.84000 63 ILE H CA 1
ATOM 17426 C C . ILE K 5 63 ? 161.42100 154.41300 196.62300 1.000 136.84000 63 ILE H C 1
ATOM 17427 O O . ILE K 5 63 ? 162.38300 154.03100 197.28800 1.000 136.84000 63 ILE H O 1
ATOM 17432 N N . ALA K 5 64 ? 160.34700 153.65200 196.41200 1.000 116.82000 64 ALA H N 1
ATOM 17433 C CA . ALA K 5 64 ? 160.20800 152.30500 196.94000 1.000 116.82000 64 ALA H CA 1
ATOM 17434 C C . ALA K 5 64 ? 159.49100 151.39200 195.94200 1.000 116.82000 64 ALA H C 1
ATOM 17435 O O . ALA K 5 64 ? 158.55800 151.81200 195.25600 1.000 116.82000 64 ALA H O 1
ATOM 17437 N N . THR K 5 65 ? 159.88500 150.12800 195.88600 1.000 118.22000 65 THR H N 1
ATOM 17438 C CA . THR K 5 65 ? 159.13600 149.11100 195.15000 1.000 118.22000 65 THR H CA 1
ATOM 17439 C C . THR K 5 65 ? 157.89200 148.70500 195.93900 1.000 118.22000 65 THR H C 1
ATOM 17440 O O . THR K 5 65 ? 157.89700 148.65700 197.16700 1.000 118.22000 65 THR H O 1
ATOM 17444 N N . THR K 5 66 ? 156.81300 148.42500 195.21100 1.000 119.78000 66 THR H N 1
ATOM 17445 C CA . THR K 5 66 ? 155.53000 148.00700 195.77700 1.000 119.78000 66 THR H CA 1
ATOM 17446 C C . THR K 5 66 ? 154.80700 147.09400 194.78800 1.000 119.78000 66 THR H C 1
ATOM 17447 O O . THR K 5 66 ? 155.26500 146.89000 193.66600 1.000 119.78000 66 THR H O 1
ATOM 17451 N N . THR K 5 67 ? 153.67300 146.55900 195.20100 1.000 126.28000 67 THR H N 1
ATOM 17452 C CA . THR K 5 67 ? 152.69900 145.93100 194.31200 1.000 126.28000 67 THR H CA 1
ATOM 17453 C C . THR K 5 67 ? 151.40300 146.72500 194.35500 1.000 126.28000 67 THR H C 1
ATOM 17454 O O . THR K 5 67 ? 151.03600 147.28400 195.39000 1.000 126.28000 67 THR H O 1
ATOM 17458 N N . ILE K 5 68 ? 150.71900 146.81400 193.23300 1.000 137.60000 68 ILE H N 1
ATOM 17459 C CA . ILE K 5 68 ? 149.42100 147.47300 193.12900 1.000 137.60000 68 ILE H CA 1
ATOM 17460 C C . ILE K 5 68 ? 148.43900 146.57800 192.38000 1.000 137.60000 68 ILE H C 1
ATOM 17461 O O . ILE K 5 68 ? 148.78500 145.93900 191.39000 1.000 137.60000 68 ILE H O 1
ATOM 17466 N N . THR K 5 69 ? 147.19500 146.57100 192.83400 1.000 142.01000 69 THR H N 1
ATOM 17467 C CA . THR K 5 69 ? 146.11000 145.88800 192.12900 1.000 142.01000 69 THR H CA 1
ATOM 17468 C C . THR K 5 69 ? 145.50400 146.85900 191.12900 1.000 142.01000 69 THR H C 1
ATOM 17469 O O . THR K 5 69 ? 144.98000 147.90100 191.51200 1.000 142.01000 69 THR H O 1
ATOM 17473 N N . ILE K 5 70 ? 145.57000 146.53200 189.84100 1.000 136.09000 70 ILE H N 1
ATOM 17474 C CA . ILE K 5 70 ? 145.04600 147.39400 188.77900 1.000 136.09000 70 ILE H CA 1
ATOM 17475 C C . ILE K 5 70 ? 143.72700 146.82700 188.26700 1.000 136.09000 70 ILE H C 1
ATOM 17476 O O . ILE K 5 70 ? 143.64700 145.67700 187.83100 1.000 136.09000 70 ILE H O 1
ATOM 17481 N N . GLY K 5 79 ? 142.39800 142.55100 188.65100 1.000 129.85000 79 GLY H N 1
ATOM 17482 C CA . GLY K 5 79 ? 142.42600 142.15400 190.05700 1.000 129.85000 79 GLY H CA 1
ATOM 17483 C C . GLY K 5 79 ? 143.69500 141.43100 190.51600 1.000 129.85000 79 GLY H C 1
ATOM 17484 O O . GLY K 5 79 ? 143.75500 141.02200 191.67400 1.000 129.85000 79 GLY H O 1
ATOM 17485 N N . LYS K 5 80 ? 144.70200 141.25900 189.66100 1.000 152.07000 80 LYS H N 1
ATOM 17486 C CA . LYS K 5 80 ? 146.00500 140.74000 190.08000 1.000 152.07000 80 LYS H CA 1
ATOM 17487 C C . LYS K 5 80 ? 146.94700 141.87300 190.47500 1.000 152.07000 80 LYS H C 1
ATOM 17488 O O . LYS K 5 80 ? 146.85700 142.98900 189.96500 1.000 152.07000 80 LYS H O 1
ATOM 17494 N N . ASP K 5 81 ? 147.87500 141.52900 191.35900 1.000 141.01000 81 ASP H N 1
ATOM 17495 C CA . ASP K 5 81 ? 148.93000 142.43600 191.77600 1.000 141.01000 81 ASP H CA 1
ATOM 17496 C C . ASP K 5 81 ? 149.98900 142.57300 190.68100 1.000 141.01000 81 ASP H C 1
ATOM 17497 O O . ASP K 5 81 ? 150.51000 141.58200 190.15700 1.000 141.01000 81 ASP H O 1
ATOM 17502 N N . TYR K 5 82 ? 150.29800 143.81500 190.34800 1.000 133.25000 82 TYR H N 1
ATOM 17503 C CA . TYR K 5 82 ? 151.36000 144.17600 189.43200 1.000 133.25000 82 TYR H CA 1
ATOM 17504 C C . TYR K 5 82 ? 152.51100 144.81900 190.20600 1.000 133.25000 82 TYR H C 1
ATOM 17505 O O . TYR K 5 82 ? 152.27300 145.59400 191.13400 1.000 133.25000 82 TYR H O 1
ATOM 17514 N N . PRO K 5 83 ? 153.76600 144.53600 189.83400 1.000 128.23000 83 PRO H N 1
ATOM 17515 C CA . PRO K 5 83 ? 154.90800 145.24600 190.39100 1.000 128.23000 83 PRO H CA 1
ATOM 17516 C C . PRO K 5 83 ? 154.83700 146.72500 189.99800 1.000 128.23000 83 PRO H C 1
ATOM 17517 O O . PRO K 5 83 ? 154.47700 147.06600 188.86900 1.000 128.23000 83 PRO H O 1
ATOM 17521 N N . ALA K 5 84 ? 155.19400 147.59400 190.92700 1.000 122.71000 84 ALA H N 1
ATOM 17522 C CA . ALA K 5 84 ? 155.21300 149.03000 190.71100 1.000 122.71000 84 ALA H CA 1
ATOM 17523 C C . ALA K 5 84 ? 156.32800 149.70300 191.52100 1.000 122.71000 84 ALA H C 1
ATOM 17524 O O . ALA K 5 84 ? 156.92300 149.10500 192.42100 1.000 122.71000 84 ALA H O 1
ATOM 17526 N N . VAL K 5 85 ? 156.59400 150.96000 191.20100 1.000 118.23000 85 VAL H N 1
ATOM 17527 C CA . VAL K 5 85 ? 157.51500 151.82700 191.93600 1.000 118.23000 85 VAL H CA 1
ATOM 17528 C C . VAL K 5 85 ? 156.75900 153.07900 192.36500 1.000 118.23000 85 VAL H C 1
ATOM 17529 O O . VAL K 5 85 ? 156.24900 153.81800 191.52700 1.000 118.23000 85 VAL H O 1
ATOM 17533 N N . ASN K 5 86 ? 156.67300 153.30800 193.67400 1.000 125.28000 86 ASN H N 1
ATOM 17534 C CA . ASN K 5 86 ? 156.14900 154.54600 194.22700 1.000 125.28000 86 ASN H CA 1
ATOM 17535 C C . ASN K 5 86 ? 157.25100 155.60600 194.25400 1.000 125.28000 86 ASN H C 1
ATOM 17536 O O . ASN K 5 86 ? 158.36200 155.33600 194.70200 1.000 125.28000 86 ASN H O 1
ATOM 17541 N N . VAL K 5 87 ? 156.91500 156.81300 193.82100 1.000 130.04000 87 VAL H N 1
ATOM 17542 C CA . VAL K 5 87 ? 157.80100 157.98100 193.80500 1.000 130.04000 87 VAL H CA 1
ATOM 17543 C C . VAL K 5 87 ? 157.10300 159.13000 194.51900 1.000 130.04000 87 VAL H C 1
ATOM 17544 O O . VAL K 5 87 ? 156.00900 159.53100 194.12600 1.000 130.04000 87 VAL H O 1
ATOM 17548 N N . ASN K 5 88 ? 157.72600 159.67500 195.55600 1.000 133.56000 88 ASN H N 1
ATOM 17549 C CA . ASN K 5 88 ? 157.28600 160.89900 196.21400 1.000 133.56000 88 ASN H CA 1
ATOM 17550 C C . ASN K 5 88 ? 158.23300 162.03400 195.82700 1.000 133.56000 88 ASN H C 1
ATOM 17551 O O . ASN K 5 88 ? 159.43000 161.94900 196.08500 1.000 133.56000 88 ASN H O 1
ATOM 17556 N N . SER K 5 89 ? 157.70800 163.10900 195.23000 1.000 127.43000 89 SER H N 1
ATOM 17557 C CA . SER K 5 89 ? 158.48600 164.28300 194.84100 1.000 127.43000 89 SER H CA 1
ATOM 17558 C C . SER K 5 89 ? 157.70100 165.55900 195.12800 1.000 127.43000 89 SER H C 1
ATOM 17559 O O . SER K 5 89 ? 156.54400 165.67300 194.73000 1.000 127.43000 89 SER H O 1
ATOM 17562 N N . SER K 5 90 ? 158.30700 166.49900 195.85500 1.000 125.12000 90 SER H N 1
ATOM 17563 C CA . SER K 5 90 ? 157.71000 167.81300 196.15700 1.000 125.12000 90 SER H CA 1
ATOM 17564 C C . SER K 5 90 ? 156.25300 167.74300 196.67800 1.000 125.12000 90 SER H C 1
ATOM 17565 O O . SER K 5 90 ? 155.40000 168.54500 196.31200 1.000 125.12000 90 SER H O 1
ATOM 17568 N N . GLY K 5 91 ? 155.92600 166.73200 197.49000 1.000 116.61000 91 GLY H N 1
ATOM 17569 C CA . GLY K 5 91 ? 154.57100 166.45100 197.98700 1.000 116.61000 91 GLY H CA 1
ATOM 17570 C C . GLY K 5 91 ? 153.62400 165.77500 196.98700 1.000 116.61000 91 GLY H C 1
ATOM 17571 O O . GLY K 5 91 ? 152.51900 165.38700 197.36600 1.000 116.61000 91 GLY H O 1
ATOM 17572 N N . ALA K 5 92 ? 154.02500 165.59500 195.73200 1.000 120.56000 92 ALA H N 1
ATOM 17573 C CA . ALA K 5 92 ? 153.29400 164.78500 194.76700 1.000 120.56000 92 ALA H CA 1
ATOM 17574 C C . ALA K 5 92 ? 153.66500 163.30400 194.92500 1.000 120.56000 92 ALA H C 1
ATOM 17575 O O . ALA K 5 92 ? 154.82000 162.95700 195.17200 1.000 120.56000 92 ALA H O 1
ATOM 17577 N N . LYS K 5 93 ? 152.66100 162.43000 194.76800 1.000 131.44000 93 LYS H N 1
ATOM 17578 C CA . LYS K 5 93 ? 152.84900 160.97800 194.75500 1.000 131.44000 93 LYS H CA 1
ATOM 17579 C C . LYS K 5 93 ? 152.55700 160.44300 193.36400 1.000 131.44000 93 LYS H C 1
ATOM 17580 O O . LYS K 5 93 ? 151.48600 160.69300 192.82100 1.000 131.44000 93 LYS H O 1
ATOM 17586 N N . TYR K 5 94 ? 153.50000 159.69400 192.82500 1.000 125.42000 94 TYR H N 1
ATOM 17587 C CA . TYR K 5 94 ? 153.38300 159.03500 191.53500 1.000 125.42000 94 TYR H CA 1
ATOM 17588 C C . TYR K 5 94 ? 153.60100 157.53400 191.70800 1.000 125.42000 94 TYR H C 1
ATOM 17589 O O . TYR K 5 94 ? 154.32600 157.10200 192.59900 1.000 125.42000 94 TYR H O 1
ATOM 17598 N N . THR K 5 95 ? 152.98100 156.73300 190.84700 1.000 119.19000 95 THR H N 1
ATOM 17599 C CA . THR K 5 95 ? 153.20200 155.28400 190.80100 1.000 119.19000 95 THR H CA 1
ATOM 17600 C C . THR K 5 95 ? 153.47000 154.86100 189.36400 1.000 119.19000 95 THR H C 1
ATOM 17601 O O . THR K 5 95 ? 152.59900 154.99600 188.50700 1.000 119.19000 95 THR H O 1
ATOM 17605 N N . VAL K 5 96 ? 154.67200 154.35100 189.10600 1.000 115.85000 96 VAL H N 1
ATOM 17606 C CA . VAL K 5 96 ? 155.06000 153.77300 187.81600 1.000 115.85000 96 VAL H CA 1
ATOM 17607 C C . VAL K 5 96 ? 154.84400 152.26600 187.88700 1.000 115.85000 96 VAL H C 1
ATOM 17608 O O . VAL K 5 96 ? 155.37500 151.60900 188.77900 1.000 115.85000 96 VAL H O 1
ATOM 17612 N N . VAL K 5 97 ? 154.07000 151.71000 186.95500 1.000 117.45000 97 VAL H N 1
ATOM 17613 C CA . VAL K 5 97 ? 153.78300 150.27200 186.91400 1.000 117.45000 97 VAL H CA 1
ATOM 17614 C C . VAL K 5 97 ? 154.87500 149.55000 186.13400 1.000 117.45000 97 VAL H C 1
ATOM 17615 O O . VAL K 5 97 ? 155.16700 149.91200 185.00000 1.000 117.45000 97 VAL H O 1
ATOM 17619 N N . GLY K 5 98 ? 155.45600 148.51300 186.72300 1.000 115.41000 98 GLY H N 1
ATOM 17620 C CA . GLY K 5 98 ? 156.50600 147.70300 186.12100 1.000 115.41000 98 GLY H CA 1
ATOM 17621 C C . GLY K 5 98 ? 157.73600 147.54700 187.01200 1.000 115.41000 98 GLY H C 1
ATOM 17622 O O . GLY K 5 98 ? 157.80900 148.08300 188.11700 1.000 115.41000 98 GLY H O 1
ATOM 17623 N N . TYR K 5 99 ? 158.71200 146.78600 186.51400 1.000 121.11000 99 TYR H N 1
ATOM 17624 C CA . TYR K 5 99 ? 159.99500 146.59200 187.19300 1.000 121.11000 99 TYR H CA 1
ATOM 17625 C C . TYR K 5 99 ? 161.02100 147.63200 186.74300 1.000 121.11000 99 TYR H C 1
ATOM 17626 O O . TYR K 5 99 ? 160.98900 148.11800 185.61400 1.000 121.11000 99 TYR H O 1
ATOM 17635 N N . LEU K 5 100 ? 161.97800 147.92700 187.62800 1.000 125.64000 100 LEU H N 1
ATOM 17636 C CA . LEU K 5 100 ? 163.22600 148.59700 187.27000 1.000 125.64000 100 LEU H CA 1
ATOM 17637 C C . LEU K 5 100 ? 164.19600 147.58400 186.63900 1.000 125.64000 100 LEU H C 1
ATOM 17638 O O . LEU K 5 100 ? 164.10700 146.38600 186.93800 1.000 125.64000 100 LEU H O 1
ATOM 17643 N N . PRO K 5 101 ? 165.12800 148.03500 185.78200 1.000 126.45000 101 PRO H N 1
ATOM 17644 C CA . PRO K 5 101 ? 166.09400 147.15300 185.14100 1.000 126.45000 101 PRO H CA 1
ATOM 17645 C C . PRO K 5 101 ? 167.04600 146.53200 186.16200 1.000 126.45000 101 PRO H C 1
ATOM 17646 O O . PRO K 5 101 ? 167.43600 147.14000 187.16000 1.000 126.45000 101 PRO H O 1
ATOM 17650 N N . THR K 5 102 ? 167.46000 145.29900 185.86400 1.000 130.24000 102 THR H N 1
ATOM 17651 C CA . THR K 5 102 ? 168.54100 144.61800 186.57500 1.000 130.24000 102 THR H CA 1
ATOM 17652 C C . THR K 5 102 ? 169.90500 145.06900 186.04400 1.000 130.24000 102 THR H C 1
ATOM 17653 O O . THR K 5 102 ? 170.00100 145.69200 184.98700 1.000 130.24000 102 THR H O 1
ATOM 17657 N N . SER K 5 103 ? 170.98800 144.71000 186.72800 1.000 130.20000 103 SER H N 1
ATOM 17658 C CA . SER K 5 103 ? 172.34200 144.91600 186.19700 1.000 130.20000 103 SER H CA 1
ATOM 17659 C C . SER K 5 103 ? 172.53200 144.21500 184.84800 1.000 130.20000 103 SER H C 1
ATOM 17660 O O . SER K 5 103 ? 173.15100 144.77600 183.95200 1.000 130.20000 103 SER H O 1
ATOM 17663 N N . GLN K 5 104 ? 171.94800 143.02400 184.68500 1.000 134.08000 104 GLN H N 1
ATOM 17664 C CA . GLN K 5 104 ? 171.99900 142.30200 183.41800 1.000 134.08000 104 GLN H CA 1
ATOM 17665 C C . GLN K 5 104 ? 171.22400 143.02700 182.31100 1.000 134.08000 104 GLN H C 1
ATOM 17666 O O . GLN K 5 104 ? 171.69000 143.07200 181.18200 1.000 134.08000 104 GLN H O 1
ATOM 17672 N N . ASP K 5 105 ? 170.08000 143.64000 182.63800 1.000 129.22000 105 ASP H N 1
ATOM 17673 C CA . ASP K 5 105 ? 169.32000 144.44400 181.68100 1.000 129.22000 105 ASP H CA 1
ATOM 17674 C C . ASP K 5 105 ? 170.12500 145.66200 181.21000 1.000 129.22000 105 ASP H C 1
ATOM 17675 O O . ASP K 5 105 ? 170.11000 145.98300 180.03000 1.000 129.22000 105 ASP H O 1
ATOM 17680 N N . ILE K 5 106 ? 170.84300 146.33700 182.11800 1.000 123.64000 106 ILE H N 1
ATOM 17681 C CA . ILE K 5 106 ? 171.71400 147.46900 181.76700 1.000 123.64000 106 ILE H CA 1
ATOM 17682 C C . ILE K 5 106 ? 172.83600 147.01600 180.83100 1.000 123.64000 106 ILE H C 1
ATOM 17683 O O . ILE K 5 106 ? 173.12800 147.67800 179.84100 1.000 123.64000 106 ILE H O 1
ATOM 17688 N N . GLU K 5 107 ? 173.44000 145.87200 181.12700 1.000 122.05000 107 GLU H N 1
ATOM 17689 C CA . GLU K 5 107 ? 174.53800 145.32700 180.33300 1.000 122.05000 107 GLU H CA 1
ATOM 17690 C C . GLU K 5 107 ? 174.07200 144.87400 178.94300 1.000 122.05000 107 GLU H C 1
ATOM 17691 O O . GLU K 5 107 ? 174.69000 145.22100 177.93800 1.000 122.05000 107 GLU H O 1
ATOM 17697 N N . ASP K 5 108 ? 172.94100 144.16200 178.87500 1.000 129.67000 108 ASP H N 1
ATOM 17698 C CA . ASP K 5 108 ? 172.34400 143.74100 177.61300 1.000 129.67000 108 ASP H CA 1
ATOM 17699 C C . ASP K 5 108 ? 171.84000 144.94900 176.80700 1.000 129.67000 108 ASP H C 1
ATOM 17700 O O . ASP K 5 108 ? 172.02200 144.99700 175.58900 1.000 129.67000 108 ASP H O 1
ATOM 17705 N N . PHE K 5 109 ? 171.28500 145.96800 177.46900 1.000 136.39000 109 PHE H N 1
ATOM 17706 C CA . PHE K 5 109 ? 170.88600 147.21200 176.81900 1.000 136.39000 109 PHE H CA 1
ATOM 17707 C C . PHE K 5 109 ? 172.08800 147.96600 176.25200 1.000 136.39000 109 PHE H C 1
ATOM 17708 O O . PHE K 5 109 ? 172.03200 148.42500 175.11500 1.000 136.39000 109 PHE H O 1
ATOM 17716 N N . LEU K 5 110 ? 173.19600 148.06200 176.98700 1.000 135.52000 110 LEU H N 1
ATOM 17717 C CA . LEU K 5 110 ? 174.42200 148.67300 176.47500 1.000 135.52000 110 LEU H CA 1
ATOM 17718 C C . LEU K 5 110 ? 174.96800 147.91800 175.25700 1.000 135.52000 110 LEU H C 1
ATOM 17719 O O . LEU K 5 110 ? 175.41000 148.56000 174.31000 1.000 135.52000 110 LEU H O 1
ATOM 17724 N N . ARG K 5 111 ? 174.86600 146.59000 175.22900 1.000 136.32000 111 ARG H N 1
ATOM 17725 C CA . ARG K 5 111 ? 175.22400 145.79600 174.04300 1.000 136.32000 111 ARG H CA 1
ATOM 17726 C C . ARG K 5 111 ? 174.30900 146.09600 172.84900 1.000 136.32000 111 ARG H C 1
ATOM 17727 O O . ARG K 5 111 ? 174.79900 146.24000 171.73700 1.000 136.32000 111 ARG H O 1
ATOM 17735 N N . MET K 5 112 ? 172.99700 146.25700 173.08700 1.000 147.39000 112 MET H N 1
ATOM 17736 C CA . MET K 5 112 ? 172.05500 146.69200 172.05200 1.000 147.39000 112 MET H CA 1
ATOM 17737 C C . MET K 5 112 ? 172.39900 148.08500 171.51000 1.000 147.39000 112 MET H C 1
ATOM 17738 O O . MET K 5 112 ? 172.29300 148.31900 170.31000 1.000 147.39000 112 MET H O 1
ATOM 17743 N N . ILE K 5 113 ? 172.83100 149.01300 172.38100 1.000 145.90000 113 ILE H N 1
ATOM 17744 C CA . ILE K 5 113 ? 173.26300 150.36800 172.00800 1.000 145.90000 113 ILE H CA 1
ATOM 17745 C C . ILE K 5 113 ? 174.56000 150.35100 171.19600 1.000 145.90000 113 ILE H C 1
ATOM 17746 O O . ILE K 5 113 ? 174.70200 151.13900 170.26300 1.000 145.90000 113 ILE H O 1
ATOM 17751 N N . GLU K 5 114 ? 175.49300 149.47000 171.53200 1.000 154.61000 114 GLU H N 1
ATOM 17752 C CA . GLU K 5 114 ? 176.73600 149.29200 170.78000 1.000 154.61000 114 GLU H CA 1
ATOM 17753 C C . GLU K 5 114 ? 176.46500 148.79000 169.34500 1.000 154.61000 114 GLU H C 1
ATOM 17754 O O . GLU K 5 114 ? 177.20600 149.13800 168.42600 1.000 154.61000 114 GLU H O 1
ATOM 17760 N N . GLU K 5 115 ? 175.36500 148.04800 169.12100 1.000 165.84000 115 GLU H N 1
ATOM 17761 C CA . GLU K 5 115 ? 174.88200 147.65600 167.78900 1.000 165.84000 115 GLU H CA 1
ATOM 17762 C C . GLU K 5 115 ? 174.05500 148.76400 167.10700 1.000 165.84000 115 GLU H C 1
ATOM 17763 O O . GLU K 5 115 ? 174.25600 149.04500 165.92500 1.000 165.84000 115 GLU H O 1
ATOM 17769 N N . ASP K 5 116 ? 173.10700 149.38400 167.82900 1.000 163.26000 116 ASP H N 1
ATOM 17770 C CA . ASP K 5 116 ? 172.22800 150.42300 167.28900 1.000 163.26000 116 ASP H CA 1
ATOM 17771 C C . ASP K 5 116 ? 171.69400 151.37200 168.37300 1.000 163.26000 116 ASP H C 1
ATOM 17772 O O . ASP K 5 116 ? 170.82900 151.03100 169.18100 1.000 163.26000 116 ASP H O 1
ATOM 17777 N N . VAL K 5 117 ? 172.14600 152.63300 168.33100 1.000 153.63000 117 VAL H N 1
ATOM 17778 C CA . VAL K 5 117 ? 171.71100 153.70300 169.24600 1.000 153.63000 117 VAL H CA 1
ATOM 17779 C C . VAL K 5 117 ? 170.20700 154.02700 169.14000 1.000 153.63000 117 VAL H C 1
ATOM 17780 O O . VAL K 5 117 ? 169.66300 154.68800 170.02000 1.000 153.63000 117 VAL H O 1
ATOM 17784 N N . TYR K 5 118 ? 169.49300 153.51500 168.12500 1.000 156.40000 118 TYR H N 1
ATOM 17785 C CA . TYR K 5 118 ? 168.03200 153.57300 168.00100 1.000 156.40000 118 TYR H CA 1
ATOM 17786 C C . TYR K 5 118 ? 167.30000 153.13300 169.27900 1.000 156.40000 118 TYR H C 1
ATOM 17787 O O . TYR K 5 118 ? 166.29800 153.73700 169.66300 1.000 156.40000 118 TYR H O 1
ATOM 17796 N N . TYR K 5 119 ? 167.80100 152.12400 169.97100 1.000 144.70000 119 TYR H N 1
ATOM 17797 C CA . TYR K 5 119 ? 167.16000 151.60700 171.17900 1.000 144.70000 119 TYR H CA 1
ATOM 17798 C C . TYR K 5 119 ? 167.11200 152.63400 172.31700 1.000 144.70000 119 TYR H C 1
ATOM 17799 O O . TYR K 5 119 ? 166.16100 152.62500 173.09700 1.000 144.70000 119 TYR H O 1
ATOM 17808 N N . ALA K 5 120 ? 168.06000 153.57800 172.38300 1.000 134.48000 120 ALA H N 1
ATOM 17809 C CA . ALA K 5 120 ? 168.00400 154.68600 173.33000 1.000 134.48000 120 ALA H CA 1
ATOM 17810 C C . ALA K 5 120 ? 166.83500 155.62600 173.02100 1.000 134.48000 120 ALA H C 1
ATOM 17811 O O . ALA K 5 120 ? 166.08800 156.01000 173.92100 1.000 134.48000 120 ALA H O 1
ATOM 17813 N N . ARG K 5 121 ? 166.60500 155.93400 171.73900 1.000 130.77000 121 ARG H N 1
ATOM 17814 C CA . ARG K 5 121 ? 165.44700 156.73300 171.30800 1.000 130.77000 121 ARG H CA 1
ATOM 17815 C C . ARG K 5 121 ? 164.12400 156.04400 171.63600 1.000 130.77000 121 ARG H C 1
ATOM 17816 O O . ARG K 5 121 ? 163.21500 156.69700 172.12800 1.000 130.77000 121 ARG H O 1
ATOM 17824 N N . LYS K 5 122 ? 164.02900 154.73300 171.41900 1.000 127.52000 122 LYS H N 1
ATOM 17825 C CA . LYS K 5 122 ? 162.83800 153.93900 171.74500 1.000 127.52000 122 LYS H CA 1
ATOM 17826 C C . LYS K 5 122 ? 162.54800 153.97300 173.25300 1.000 127.52000 122 LYS H C 1
ATOM 17827 O O . LYS K 5 122 ? 161.43000 154.29300 173.64900 1.000 127.52000 122 LYS H O 1
ATOM 17833 N N . ALA K 5 123 ? 163.55800 153.74200 174.08900 1.000 121.64000 123 ALA H N 1
ATOM 17834 C CA . ALA K 5 123 ? 163.41400 153.81300 175.54200 1.000 121.64000 123 ALA H CA 1
ATOM 17835 C C . ALA K 5 123 ? 163.03400 155.22600 176.02200 1.000 121.64000 123 ALA H C 1
ATOM 17836 O O . ALA K 5 123 ? 162.14200 155.37000 176.85600 1.000 121.64000 123 ALA H O 1
ATOM 17838 N N . GLY K 5 124 ? 163.63700 156.27100 175.45800 1.000 117.77000 124 GLY H N 1
ATOM 17839 C CA . GLY K 5 124 ? 163.31100 157.66000 175.76300 1.000 117.77000 124 GLY H CA 1
ATOM 17840 C C . GLY K 5 124 ? 161.86600 158.02700 175.42000 1.000 117.77000 124 GLY H C 1
ATOM 17841 O O . GLY K 5 124 ? 161.16900 158.63000 176.23400 1.000 117.77000 124 GLY H O 1
ATOM 17842 N N . ALA K 5 125 ? 161.38500 157.60900 174.24300 1.000 118.04000 125 ALA H N 1
ATOM 17843 C CA . ALA K 5 125 ? 160.00300 157.83300 173.82500 1.000 118.04000 125 ALA H CA 1
ATOM 17844 C C . ALA K 5 125 ? 158.99400 157.14700 174.76200 1.000 118.04000 125 ALA H C 1
ATOM 17845 O O . ALA K 5 125 ? 158.00000 157.75800 175.15800 1.000 118.04000 125 ALA H O 1
ATOM 17847 N N . LEU K 5 126 ? 159.27500 155.91300 175.17400 1.000 117.82000 126 LEU H N 1
ATOM 17848 C CA . LEU K 5 126 ? 158.45800 155.18300 176.14500 1.000 117.82000 126 LEU H CA 1
ATOM 17849 C C . LEU K 5 126 ? 158.47600 155.85700 177.52300 1.000 117.82000 126 LEU H C 1
ATOM 17850 O O . LEU K 5 126 ? 157.41800 156.06000 178.11400 1.000 117.82000 126 LEU H O 1
ATOM 17855 N N . ALA K 5 127 ? 159.64700 156.26700 178.01000 1.000 119.72000 127 ALA H N 1
ATOM 17856 C CA . ALA K 5 127 ? 159.80100 156.93100 179.30100 1.000 119.72000 127 ALA H CA 1
ATOM 17857 C C . ALA K 5 127 ? 159.00500 158.23700 179.38000 1.000 119.72000 127 ALA H C 1
ATOM 17858 O O . ALA K 5 127 ? 158.26600 158.46300 180.34000 1.000 119.72000 127 ALA H O 1
ATOM 17860 N N . MET K 5 128 ? 159.09300 159.06900 178.34100 1.000 119.73000 128 MET H N 1
ATOM 17861 C CA . MET K 5 128 ? 158.33700 160.31600 178.26600 1.000 119.73000 128 MET H CA 1
ATOM 17862 C C . MET K 5 128 ? 156.82400 160.06800 178.22100 1.000 119.73000 128 MET H C 1
ATOM 17863 O O . MET K 5 128 ? 156.06600 160.78200 178.86800 1.000 119.73000 128 MET H O 1
ATOM 17868 N N . SER K 5 129 ? 156.37200 159.01900 177.53700 1.000 119.52000 129 SER H N 1
ATOM 17869 C CA . SER K 5 129 ? 154.96000 158.61400 177.51200 1.000 119.52000 129 SER H CA 1
ATOM 17870 C C . SER K 5 129 ? 154.44900 158.21200 178.89800 1.000 119.52000 129 SER H C 1
ATOM 17871 O O . SER K 5 129 ? 153.37900 158.65100 179.31500 1.000 119.52000 129 SER H O 1
ATOM 17874 N N . ILE K 5 130 ? 155.22900 157.42400 179.64000 1.000 110.76000 130 ILE H N 1
ATOM 17875 C CA . ILE K 5 130 ? 154.89700 157.01700 181.01000 1.000 110.76000 130 ILE H CA 1
ATOM 17876 C C . ILE K 5 130 ? 154.77300 158.25100 181.91200 1.000 110.76000 130 ILE H C 1
ATOM 17877 O O . ILE K 5 130 ? 153.74800 158.43800 182.57200 1.000 110.76000 130 ILE H O 1
ATOM 17882 N N . ALA K 5 131 ? 155.77800 159.12300 181.89000 1.000 118.18000 131 ALA H N 1
ATOM 17883 C CA . ALA K 5 131 ? 155.81500 160.32400 182.71200 1.000 118.18000 131 ALA H CA 1
ATOM 17884 C C . ALA K 5 131 ? 154.66500 161.29000 182.38700 1.000 118.18000 131 ALA H C 1
ATOM 17885 O O . ALA K 5 131 ? 153.97900 161.76000 183.29700 1.000 118.18000 131 ALA H O 1
ATOM 17887 N N . ASN K 5 132 ? 154.38600 161.53900 181.10700 1.000 121.24000 132 ASN H N 1
ATOM 17888 C CA . ASN K 5 132 ? 153.30100 162.41200 180.66500 1.000 121.24000 132 ASN H CA 1
ATOM 17889 C C . ASN K 5 132 ? 151.93400 161.91300 181.13400 1.000 121.24000 132 ASN H C 1
ATOM 17890 O O . ASN K 5 132 ? 151.14700 162.68600 181.67400 1.000 121.24000 132 ASN H O 1
ATOM 17895 N N . ARG K 5 133 ? 151.65400 160.61500 180.98000 1.000 119.47000 133 ARG H N 1
ATOM 17896 C CA . ARG K 5 133 ? 150.38000 160.02900 181.41600 1.000 119.47000 133 ARG H CA 1
ATOM 17897 C C . ARG K 5 133 ? 150.18500 160.17100 182.92300 1.000 119.47000 133 ARG H C 1
ATOM 17898 O O . ARG K 5 133 ? 149.10200 160.53800 183.36800 1.000 119.47000 133 ARG H O 1
ATOM 17906 N N . ILE K 5 134 ? 151.23500 159.93400 183.70400 1.000 118.50000 134 ILE H N 1
ATOM 17907 C CA . ILE K 5 134 ? 151.19800 160.05400 185.16400 1.000 118.50000 134 ILE H CA 1
ATOM 17908 C C . ILE K 5 134 ? 151.01500 161.51600 185.58800 1.000 118.50000 134 ILE H C 1
ATOM 17909 O O . ILE K 5 134 ? 150.15900 161.80600 186.43000 1.000 118.50000 134 ILE H O 1
ATOM 17914 N N . LYS K 5 135 ? 151.74700 162.46200 184.99000 1.000 117.85000 135 LYS H N 1
ATOM 17915 C CA . LYS K 5 135 ? 151.61200 163.89600 185.28600 1.000 117.85000 135 LYS H CA 1
ATOM 17916 C C . LYS K 5 135 ? 150.21900 164.42700 184.93300 1.000 117.85000 135 LYS H C 1
ATOM 17917 O O . LYS K 5 135 ? 149.63700 165.16800 185.72300 1.000 117.85000 135 LYS H O 1
ATOM 17923 N N . LEU K 5 136 ? 149.65400 164.03100 183.79200 1.000 116.98000 136 LEU H N 1
ATOM 17924 C CA . LEU K 5 136 ? 148.29300 164.40400 183.40000 1.000 116.98000 136 LEU H CA 1
ATOM 17925 C C . LEU K 5 136 ? 147.25600 163.90500 184.41200 1.000 116.98000 136 LEU H C 1
ATOM 17926 O O . LEU K 5 136 ? 146.44300 164.69300 184.88800 1.000 116.98000 136 LEU H O 1
ATOM 17931 N N . GLY K 5 137 ? 147.31800 162.63700 184.79700 1.000 114.17000 137 GLY H N 1
ATOM 17932 C CA . GLY K 5 137 ? 146.41300 162.05900 185.79700 1.000 114.17000 137 GLY H CA 1
ATOM 17933 C C . GLY K 5 137 ? 146.51200 162.74700 187.16300 1.000 114.17000 137 GLY H C 1
ATOM 17934 O O . GLY K 5 137 ? 145.50000 163.07700 187.77400 1.000 114.17000 137 GLY H O 1
ATOM 17935 N N . SER K 5 138 ? 147.72200 163.05700 187.61400 1.000 115.42000 138 SER H N 1
ATOM 17936 C CA . SER K 5 138 ? 147.94900 163.76100 188.88300 1.000 115.42000 138 SER H CA 1
ATOM 17937 C C . SER K 5 138 ? 147.39500 165.18900 188.86700 1.000 115.42000 138 SER H C 1
ATOM 17938 O O . SER K 5 138 ? 146.80400 165.63500 189.85000 1.000 115.42000 138 SER H O 1
ATOM 17941 N N . LYS K 5 139 ? 147.53400 165.92900 187.76100 1.000 118.53000 139 LYS H N 1
ATOM 17942 C CA . LYS K 5 139 ? 146.96800 167.28200 187.63600 1.000 118.53000 139 LYS H CA 1
ATOM 17943 C C . LYS K 5 139 ? 145.44000 167.26100 187.59000 1.000 118.53000 139 LYS H C 1
ATOM 17944 O O . LYS K 5 139 ? 144.81100 168.11800 188.20100 1.000 118.53000 139 LYS H O 1
ATOM 17950 N N . GLN K 5 140 ? 144.84300 166.28000 186.93000 1.000 124.91000 140 GLN H N 1
ATOM 17951 C CA . GLN K 5 140 ? 143.38800 166.14400 186.85600 1.000 124.91000 140 GLN H CA 1
ATOM 17952 C C . GLN K 5 140 ? 142.78200 165.88700 188.24300 1.000 124.91000 140 GLN H C 1
ATOM 17953 O O . GLN K 5 140 ? 141.87300 166.60200 188.65200 1.000 124.91000 140 GLN H O 1
ATOM 17959 N N . SER K 5 141 ? 143.34400 164.97700 189.02400 1.000 120.14000 141 SER H N 1
ATOM 17960 C CA . SER K 5 141 ? 142.86400 164.70900 190.38600 1.000 120.14000 141 SER H CA 1
ATOM 17961 C C . SER K 5 141 ? 142.96800 165.92700 191.31100 1.000 120.14000 141 SER H C 1
ATOM 17962 O O . SER K 5 141 ? 142.07600 166.17100 192.12100 1.000 120.14000 141 SER H O 1
ATOM 17965 N N . LYS K 5 142 ? 144.00900 166.74600 191.17100 1.000 128.20000 142 LYS H N 1
ATOM 17966 C CA . LYS K 5 142 ? 144.13100 167.99800 191.93000 1.000 128.20000 142 LYS H CA 1
ATOM 17967 C C . LYS K 5 142 ? 143.08700 169.03900 191.51500 1.000 128.20000 142 LYS H C 1
ATOM 17968 O O . LYS K 5 142 ? 142.62700 169.79200 192.36500 1.000 128.20000 142 LYS H O 1
ATOM 17974 N N . SER K 5 143 ? 142.72400 169.10600 190.23900 1.000 127.81000 143 SER H N 1
ATOM 17975 C CA . SER K 5 143 ? 141.70600 170.04600 189.76600 1.000 127.81000 143 SER H CA 1
ATOM 17976 C C . SER K 5 143 ? 140.30400 169.65900 190.22700 1.000 127.81000 143 SER H C 1
ATOM 17977 O O . SER K 5 143 ? 139.53900 170.53800 190.61800 1.000 127.81000 143 SER H O 1
ATOM 17980 N N . GLU K 5 144 ? 139.98300 168.37500 190.26700 1.000 131.05000 144 GLU H N 1
ATOM 17981 C CA . GLU K 5 144 ? 138.70400 167.87000 190.78200 1.000 131.05000 144 GLU H CA 1
ATOM 17982 C C . GLU K 5 144 ? 138.57200 168.12800 192.29200 1.000 131.05000 144 GLU H C 1
ATOM 17983 O O . GLU K 5 144 ? 137.58300 168.70500 192.73900 1.000 131.05000 144 GLU H O 1
ATOM 17989 N N . SER L 5 5 ? 148.57600 160.48000 159.02100 1.000 133.26000 5 SER N N 1
ATOM 17990 C CA . SER L 5 5 ? 148.42400 161.96000 158.99900 1.000 133.26000 5 SER N CA 1
ATOM 17991 C C . SER L 5 5 ? 148.66000 162.52300 160.40500 1.000 133.26000 5 SER N C 1
ATOM 17992 O O . SER L 5 5 ? 148.54100 163.75300 160.55300 1.000 133.26000 5 SER N O 1
ATOM 17995 N N . GLU L 5 6 ? 148.93500 161.66400 161.39400 1.000 133.85000 6 GLU N N 1
ATOM 17996 C CA . GLU L 5 6 ? 149.29100 162.14400 162.75500 1.000 133.85000 6 GLU N CA 1
ATOM 17997 C C . GLU L 5 6 ? 150.42000 163.16200 162.61400 1.000 133.85000 6 GLU N C 1
ATOM 17998 O O . GLU L 5 6 ? 150.60900 163.94900 163.54800 1.000 133.85000 6 GLU N O 1
ATOM 18004 N N . LYS L 5 7 ? 151.16200 163.11400 161.50500 1.000 130.38000 7 LYS N N 1
ATOM 18005 C CA . LYS L 5 7 ? 152.19000 164.14100 161.25700 1.000 130.38000 7 LYS N CA 1
ATOM 18006 C C . LYS L 5 7 ? 151.64000 165.55700 161.47700 1.000 130.38000 7 LYS N C 1
ATOM 18007 O O . LYS L 5 7 ? 152.28300 166.37000 162.12900 1.000 130.38000 7 LYS N O 1
ATOM 18013 N N . GLU L 5 8 ? 150.43600 165.85900 160.99200 1.000 133.15000 8 GLU N N 1
ATOM 18014 C CA . GLU L 5 8 ? 149.80200 167.16500 161.20400 1.000 133.15000 8 GLU N CA 1
ATOM 18015 C C . GLU L 5 8 ? 149.44600 167.40500 162.67600 1.000 133.15000 8 GLU N C 1
ATOM 18016 O O . GLU L 5 8 ? 149.56200 168.53100 163.15400 1.000 133.15000 8 GLU N O 1
ATOM 18022 N N . ASN L 5 9 ? 149.02800 166.36700 163.39800 1.000 130.67000 9 ASN N N 1
ATOM 18023 C CA . ASN L 5 9 ? 148.75600 166.47300 164.82700 1.000 130.67000 9 ASN N CA 1
ATOM 18024 C C . ASN L 5 9 ? 150.03700 166.78300 165.61400 1.000 130.67000 9 ASN N C 1
ATOM 18025 O O . ASN L 5 9 ? 150.02300 167.66600 166.46400 1.000 130.67000 9 ASN N O 1
ATOM 18030 N N . ILE L 5 10 ? 151.14400 166.11200 165.29000 1.000 121.38000 10 ILE N N 1
ATOM 18031 C CA . ILE L 5 10 ? 152.45700 166.37700 165.89100 1.000 121.38000 10 ILE N CA 1
ATOM 18032 C C . ILE L 5 10 ? 152.88000 167.82300 165.61500 1.000 121.38000 10 ILE N C 1
ATOM 18033 O O . ILE L 5 10 ? 153.16500 168.56000 166.55200 1.000 121.38000 10 ILE N O 1
ATOM 18038 N N . ILE L 5 11 ? 152.83500 168.26400 164.35700 1.000 121.36000 11 ILE N N 1
ATOM 18039 C CA . ILE L 5 11 ? 153.17300 169.64300 163.97600 1.000 121.36000 11 ILE N CA 1
ATOM 18040 C C . ILE L 5 11 ? 152.29200 170.65000 164.72800 1.000 121.36000 11 ILE N C 1
ATOM 18041 O O . ILE L 5 11 ? 152.79300 171.65800 165.22800 1.000 121.36000 11 ILE N O 1
ATOM 18046 N N . GLY L 5 12 ? 150.99100 170.37500 164.85200 1.000 113.10000 12 GLY N N 1
ATOM 18047 C CA . GLY L 5 12 ? 150.06500 171.22000 165.60400 1.000 113.10000 12 GLY N CA 1
ATOM 18048 C C . GLY L 5 12 ? 150.41200 171.31800 167.09200 1.000 113.10000 12 GLY N C 1
ATOM 18049 O O . GLY L 5 12 ? 150.38200 172.41200 167.65900 1.000 113.10000 12 GLY N O 1
ATOM 18050 N N . ARG L 5 13 ? 150.80200 170.21300 167.71500 1.000 118.14000 13 ARG N N 1
ATOM 18051 C CA . ARG L 5 13 ? 151.23800 170.19600 169.12100 1.000 118.14000 13 ARG N CA 1
ATOM 18052 C C . ARG L 5 13 ? 152.56700 170.93200 169.32500 1.000 118.14000 13 ARG N C 1
ATOM 18053 O O . ARG L 5 13 ? 152.69500 171.68300 170.28700 1.000 118.14000 13 ARG N O 1
ATOM 18061 N N . ILE L 5 14 ? 153.51400 170.80300 168.40300 1.000 114.04000 14 ILE N N 1
ATOM 18062 C CA . ILE L 5 14 ? 154.75300 171.59800 168.40100 1.000 114.04000 14 ILE N CA 1
ATOM 18063 C C . ILE L 5 14 ? 154.44300 173.09200 168.23100 1.000 114.04000 14 ILE N C 1
ATOM 18064 O O . ILE L 5 14 ? 154.98700 173.92100 168.95800 1.000 114.04000 14 ILE N O 1
ATOM 18069 N N . ALA L 5 15 ? 153.52100 173.44600 167.32900 1.000 112.54000 15 ALA N N 1
ATOM 18070 C CA . ALA L 5 15 ? 153.09400 174.83000 167.14600 1.000 112.54000 15 ALA N CA 1
ATOM 18071 C C . ALA L 5 15 ? 152.45000 175.40800 168.41700 1.000 112.54000 15 ALA N C 1
ATOM 18072 O O . ALA L 5 15 ? 152.73200 176.55000 168.78200 1.000 112.54000 15 ALA N O 1
ATOM 18074 N N . ASN L 5 16 ? 151.65300 174.61900 169.13900 1.000 120.53000 16 ASN N N 1
ATOM 18075 C CA . ASN L 5 16 ? 151.09700 175.02600 170.42800 1.000 120.53000 16 ASN N CA 1
ATOM 18076 C C . ASN L 5 16 ? 152.19900 175.30100 171.45800 1.000 120.53000 16 ASN N C 1
ATOM 18077 O O . ASN L 5 16 ? 152.14200 176.31800 172.14300 1.000 120.53000 16 ASN N O 1
ATOM 18082 N N . LEU L 5 17 ? 153.22500 174.44400 171.54500 1.000 117.62000 17 LEU N N 1
ATOM 18083 C CA . LEU L 5 17 ? 154.37200 174.64700 172.43400 1.000 117.62000 17 LEU N CA 1
ATOM 18084 C C . LEU L 5 17 ? 155.10600 175.95700 172.11300 1.000 117.62000 17 LEU N C 1
ATOM 18085 O O . LEU L 5 17 ? 155.34800 176.76400 173.01100 1.000 117.62000 17 LEU N O 1
ATOM 18090 N N . LEU L 5 18 ? 155.40400 176.20400 170.83700 1.000 115.93000 18 LEU N N 1
ATOM 18091 C CA . LEU L 5 18 ? 156.04700 177.43600 170.38700 1.000 115.93000 18 LEU N CA 1
ATOM 18092 C C . LEU L 5 18 ? 155.19100 178.67400 170.69000 1.000 115.93000 18 LEU N C 1
ATOM 18093 O O . LEU L 5 18 ? 155.71400 179.69000 171.15200 1.000 115.93000 18 LEU N O 1
ATOM 18098 N N . ALA L 5 19 ? 153.87000 178.59500 170.47800 1.000 115.22000 19 ALA N N 1
ATOM 18099 C CA . ALA L 5 19 ? 152.94800 179.68900 170.76600 1.000 115.22000 19 ALA N CA 1
ATOM 18100 C C . ALA L 5 19 ? 152.86800 179.99300 172.26900 1.000 115.22000 19 ALA N C 1
ATOM 18101 O O . ALA L 5 19 ? 152.91500 181.15700 172.66000 1.000 115.22000 19 ALA N O 1
ATOM 18103 N N . VAL L 5 20 ? 152.80400 178.96200 173.11900 1.000 121.09000 20 VAL N N 1
ATOM 18104 C CA . VAL L 5 20 ? 152.83400 179.11700 174.58000 1.000 121.09000 20 VAL N CA 1
ATOM 18105 C C . VAL L 5 20 ? 154.14500 179.77500 175.02200 1.000 121.09000 20 VAL N C 1
ATOM 18106 O O . VAL L 5 20 ? 154.10900 180.75600 175.76000 1.000 121.09000 20 VAL N O 1
ATOM 18110 N N . GLY L 5 21 ? 155.27700 179.29500 174.52800 1.000 115.00000 21 GLY N N 1
ATOM 18111 C CA . GLY L 5 21 ? 156.58200 179.88000 174.82600 1.000 115.00000 21 GLY N CA 1
ATOM 18112 C C . GLY L 5 21 ? 156.70000 181.33900 174.38200 1.000 115.00000 21 GLY N C 1
ATOM 18113 O O . GLY L 5 21 ? 157.19300 182.17600 175.13600 1.000 115.00000 21 GLY N O 1
ATOM 18114 N N . PHE L 5 22 ? 156.19000 181.67800 173.19300 1.000 115.91000 22 PHE N N 1
ATOM 18115 C CA . PHE L 5 22 ? 156.16700 183.04800 172.69000 1.000 115.91000 22 PHE N CA 1
ATOM 18116 C C . PHE L 5 22 ? 155.28300 183.97000 173.53900 1.000 115.91000 22 PHE N C 1
ATOM 18117 O O . PHE L 5 22 ? 155.72000 185.04800 173.93200 1.000 115.91000 22 PHE N O 1
ATOM 18125 N N . LEU L 5 23 ? 154.06500 183.55400 173.86000 1.000 117.25000 23 LEU N N 1
ATOM 18126 C CA . LEU L 5 23 ? 153.13700 184.34800 174.66900 1.000 117.25000 23 LEU N CA 1
ATOM 18127 C C . LEU L 5 23 ? 153.65100 184.56800 176.09600 1.000 117.25000 23 LEU N C 1
ATOM 18128 O O . LEU L 5 23 ? 153.46500 185.64900 176.65000 1.000 117.25000 23 LEU N O 1
ATOM 18133 N N . TYR L 5 24 ? 154.30300 183.56600 176.67900 1.000 127.32000 24 TYR N N 1
ATOM 18134 C CA . TYR L 5 24 ? 154.86800 183.65800 178.02300 1.000 127.32000 24 TYR N CA 1
ATOM 18135 C C . TYR L 5 24 ? 156.13300 184.52400 178.07700 1.000 127.32000 24 TYR N C 1
ATOM 18136 O O . TYR L 5 24 ? 156.25700 185.37300 178.95500 1.000 127.32000 24 TYR N O 1
ATOM 18145 N N . SER L 5 25 ? 157.04800 184.35200 177.12000 1.000 123.15000 25 SER N N 1
ATOM 18146 C CA . SER L 5 25 ? 158.30400 185.11300 177.05200 1.000 123.15000 25 SER N CA 1
ATOM 18147 C C . SER L 5 25 ? 158.15200 186.50700 176.44300 1.000 123.15000 25 SER N C 1
ATOM 18148 O O . SER L 5 25 ? 159.04900 187.33000 176.58700 1.000 123.15000 25 SER N O 1
ATOM 18151 N N . GLU L 5 26 ? 157.04400 186.76500 175.73400 1.000 119.69000 26 GLU N N 1
ATOM 18152 C CA . GLU L 5 26 ? 156.80100 187.96200 174.92000 1.000 119.69000 26 GLU N CA 1
ATOM 18153 C C . GLU L 5 26 ? 157.87700 188.21900 173.84800 1.000 119.69000 26 GLU N C 1
ATOM 18154 O O . GLU L 5 26 ? 157.99600 189.32000 173.32000 1.000 119.69000 26 GLU N O 1
ATOM 18160 N N . SER L 5 27 ? 158.63500 187.17600 173.48100 1.000 125.57000 27 SER N N 1
ATOM 18161 C CA . SER L 5 27 ? 159.71200 187.23800 172.49300 1.000 125.57000 27 SER N CA 1
ATOM 18162 C C . SER L 5 27 ? 159.43700 186.33500 171.29000 1.000 125.57000 27 SER N C 1
ATOM 18163 O O . SER L 5 27 ? 159.20900 185.13400 171.46100 1.000 125.57000 27 SER N O 1
ATOM 18166 N N . PRO L 5 28 ? 159.52600 186.85800 170.05400 1.000 127.45000 28 PRO N N 1
ATOM 18167 C CA . PRO L 5 28 ? 159.40400 186.04300 168.84900 1.000 127.45000 28 PRO N CA 1
ATOM 18168 C C . PRO L 5 28 ? 160.68300 185.28500 168.48200 1.000 127.45000 28 PRO N C 1
ATOM 18169 O O . PRO L 5 28 ? 160.64900 184.43300 167.60000 1.000 127.45000 28 PRO N O 1
ATOM 18173 N N . THR L 5 29 ? 161.81300 185.55200 169.14600 1.000 131.97000 29 THR N N 1
ATOM 18174 C CA . THR L 5 29 ? 163.15000 185.08500 168.74100 1.000 131.97000 29 THR N CA 1
ATOM 18175 C C . THR L 5 29 ? 163.24700 183.56800 168.55000 1.000 131.97000 29 THR N C 1
ATOM 18176 O O . THR L 5 29 ? 163.85100 183.10200 167.58400 1.000 131.97000 29 THR N O 1
ATOM 18180 N N . LEU L 5 30 ? 162.64300 182.77800 169.43800 1.000 141.01000 30 LEU N N 1
ATOM 18181 C CA . LEU L 5 30 ? 162.66000 181.32000 169.30200 1.000 141.01000 30 LEU N CA 1
ATOM 18182 C C . LEU L 5 30 ? 161.82600 180.83600 168.10600 1.000 141.01000 30 LEU N C 1
ATOM 18183 O O . LEU L 5 30 ? 162.23600 179.90800 167.41400 1.000 141.01000 30 LEU N O 1
ATOM 18188 N N . VAL L 5 31 ? 160.68800 181.47900 167.84000 1.000 136.07000 31 VAL N N 1
ATOM 18189 C CA . VAL L 5 31 ? 159.84500 181.14600 166.67800 1.000 136.07000 31 VAL N CA 1
ATOM 18190 C C . VAL L 5 31 ? 160.55400 181.53300 165.38300 1.000 136.07000 31 VAL N C 1
ATOM 18191 O O . VAL L 5 31 ? 160.56700 180.73900 164.44800 1.000 136.07000 31 VAL N O 1
ATOM 18195 N N . ASP L 5 32 ? 161.22100 182.69900 165.35200 1.000 139.76000 32 ASP N N 1
ATOM 18196 C CA . ASP L 5 32 ? 162.03800 183.13500 164.21600 1.000 139.76000 32 ASP N CA 1
ATOM 18197 C C . ASP L 5 32 ? 163.16100 182.13200 163.93100 1.000 139.76000 32 ASP N C 1
ATOM 18198 O O . ASP L 5 32 ? 163.33000 181.68300 162.79500 1.000 139.76000 32 ASP N O 1
ATOM 18203 N N . ARG L 5 33 ? 163.89000 181.71800 164.96200 1.000 156.73000 33 ARG N N 1
ATOM 18204 C CA . ARG L 5 33 ? 164.94700 180.70700 164.83300 1.000 156.73000 33 ARG N CA 1
ATOM 18205 C C . ARG L 5 33 ? 164.40200 179.37100 164.31600 1.000 156.73000 33 ARG N C 1
ATOM 18206 O O . ARG L 5 33 ? 165.01800 178.75200 163.45700 1.000 156.73000 33 ARG N O 1
ATOM 18214 N N . PHE L 5 34 ? 163.23300 178.95800 164.79900 1.000 137.52000 34 PHE N N 1
ATOM 18215 C CA . PHE L 5 34 ? 162.59500 177.70700 164.38600 1.000 137.52000 34 PHE N CA 1
ATOM 18216 C C . PHE L 5 34 ? 162.15300 177.73800 162.91800 1.000 137.52000 34 PHE N C 1
ATOM 18217 O O . PHE L 5 34 ? 162.43400 176.81400 162.15400 1.000 137.52000 34 PHE N O 1
ATOM 18225 N N . ALA L 5 35 ? 161.52200 178.83800 162.50500 1.000 138.18000 35 ALA N N 1
ATOM 18226 C CA . ALA L 5 35 ? 161.03400 179.01100 161.13800 1.000 138.18000 35 ALA N CA 1
ATOM 18227 C C . ALA L 5 35 ? 162.16300 179.21000 160.11100 1.000 138.18000 35 ALA N C 1
ATOM 18228 O O . ALA L 5 35 ? 161.99000 178.88000 158.93600 1.000 138.18000 35 ALA N O 1
ATOM 18230 N N . ASN L 5 36 ? 163.32600 179.70800 160.54800 1.000 135.67000 36 ASN N N 1
ATOM 18231 C CA . ASN L 5 36 ? 164.49800 179.90100 159.69600 1.000 135.67000 36 ASN N CA 1
ATOM 18232 C C . ASN L 5 36 ? 165.52800 178.76200 159.77700 1.000 135.67000 36 ASN N C 1
ATOM 18233 O O . ASN L 5 36 ? 166.54200 178.80900 159.08500 1.000 135.67000 36 ASN N O 1
ATOM 18238 N N . ALA L 5 37 ? 165.28100 177.73500 160.58300 1.000 128.44000 37 ALA N N 1
ATOM 18239 C CA . ALA L 5 37 ? 166.20400 176.62100 160.74400 1.000 128.44000 37 ALA N CA 1
ATOM 18240 C C . ALA L 5 37 ? 166.51400 175.92200 159.41200 1.000 128.44000 37 ALA N C 1
ATOM 18241 O O . ALA L 5 37 ? 165.61500 175.60200 158.63300 1.000 128.44000 37 ALA N O 1
ATOM 18243 N N . LEU L 5 38 ? 167.80200 175.66100 159.17800 1.000 122.13000 38 LEU N N 1
ATOM 18244 C CA . LEU L 5 38 ? 168.31300 174.90800 158.03100 1.000 122.13000 38 LEU N CA 1
ATOM 18245 C C . LEU L 5 38 ? 168.98500 173.58900 158.44200 1.000 122.13000 38 LEU N C 1
ATOM 18246 O O . LEU L 5 38 ? 169.42700 172.83100 157.57900 1.000 122.13000 38 LEU N O 1
ATOM 18251 N N . SER L 5 39 ? 169.05300 173.30400 159.73100 1.000 128.74000 39 SER N N 1
ATOM 18252 C CA . SER L 5 39 ? 169.65200 172.08900 160.27900 1.000 128.74000 39 SER N CA 1
ATOM 18253 C C . SER L 5 39 ? 168.85400 171.55700 161.46900 1.000 128.74000 39 SER N C 1
ATOM 18254 O O . SER L 5 39 ? 168.15800 172.29900 162.16800 1.000 128.74000 39 SER N O 1
ATOM 18257 N N . LYS L 5 40 ? 169.01300 170.26400 161.74900 1.000 125.90000 40 LYS N N 1
ATOM 18258 C CA . LYS L 5 40 ? 168.45700 169.61900 162.94300 1.000 125.90000 40 LYS N CA 1
ATOM 18259 C C . LYS L 5 40 ? 168.97200 170.23100 164.24800 1.000 125.90000 40 LYS N C 1
ATOM 18260 O O . LYS L 5 40 ? 168.24700 170.26000 165.23300 1.000 125.90000 40 LYS N O 1
ATOM 18266 N N . GLU L 5 41 ? 170.19800 170.77000 164.24300 1.000 128.73000 41 GLU N N 1
ATOM 18267 C CA . GLU L 5 41 ? 170.81400 171.44200 165.38900 1.000 128.73000 41 GLU N CA 1
ATOM 18268 C C . GLU L 5 41 ? 169.99900 172.65700 165.84200 1.000 128.73000 41 GLU N C 1
ATOM 18269 O O . GLU L 5 41 ? 169.62200 172.76200 167.00900 1.000 128.73000 41 GLU N O 1
ATOM 18275 N N . ALA L 5 42 ? 169.66400 173.55300 164.90300 1.000 129.73000 42 ALA N N 1
ATOM 18276 C CA . ALA L 5 42 ? 168.88700 174.75300 165.18500 1.000 129.73000 42 ALA N CA 1
ATOM 18277 C C . ALA L 5 42 ? 167.48000 174.41400 165.71200 1.000 129.73000 42 ALA N C 1
ATOM 18278 O O . ALA L 5 42 ? 167.03600 174.98500 166.71000 1.000 129.73000 42 ALA N O 1
ATOM 18280 N N . VAL L 5 43 ? 166.81200 173.44300 165.09200 1.000 128.28000 43 VAL N N 1
ATOM 18281 C CA . VAL L 5 43 ? 165.48000 172.98800 165.51600 1.000 128.28000 43 VAL N CA 1
ATOM 18282 C C . VAL L 5 43 ? 165.52100 172.40900 166.92800 1.000 128.28000 43 VAL N C 1
ATOM 18283 O O . VAL L 5 43 ? 164.72100 172.79600 167.77800 1.000 128.28000 43 VAL N O 1
ATOM 18287 N N . THR L 5 44 ? 166.47300 171.52500 167.19900 1.000 128.62000 44 THR N N 1
ATOM 18288 C CA . THR L 5 44 ? 166.59600 170.86300 168.50000 1.000 128.62000 44 THR N CA 1
ATOM 18289 C C . THR L 5 44 ? 166.93200 171.85400 169.60900 1.000 128.62000 44 THR N C 1
ATOM 18290 O O . THR L 5 44 ? 166.36100 171.78400 170.69600 1.000 128.62000 44 THR N O 1
ATOM 18294 N N . LYS L 5 45 ? 167.79700 172.82800 169.32600 1.000 127.61000 45 LYS N N 1
ATOM 18295 C CA . LYS L 5 45 ? 168.13200 173.90000 170.26400 1.000 127.61000 45 LYS N CA 1
ATOM 18296 C C . LYS L 5 45 ? 166.89600 174.72100 170.64600 1.000 127.61000 45 LYS N C 1
ATOM 18297 O O . LYS L 5 45 ? 166.67800 174.96700 171.82900 1.000 127.61000 45 LYS N O 1
ATOM 18303 N N . VAL L 5 46 ? 166.05800 175.08500 169.67700 1.000 129.64000 46 VAL N N 1
ATOM 18304 C CA . VAL L 5 46 ? 164.80000 175.79400 169.95400 1.000 129.64000 46 VAL N CA 1
ATOM 18305 C C . VAL L 5 46 ? 163.83000 174.92600 170.74600 1.000 129.64000 46 VAL N C 1
ATOM 18306 O O . VAL L 5 46 ? 163.23000 175.42000 171.70000 1.000 129.64000 46 VAL N O 1
ATOM 18310 N N . LEU L 5 47 ? 163.68900 173.64700 170.40900 1.000 123.39000 47 LEU N N 1
ATOM 18311 C CA . LEU L 5 47 ? 162.81800 172.73000 171.15100 1.000 123.39000 47 LEU N CA 1
ATOM 18312 C C . LEU L 5 47 ? 163.21900 172.62200 172.62000 1.000 123.39000 47 LEU N C 1
ATOM 18313 O O . LEU L 5 47 ? 162.34800 172.57800 173.48200 1.000 123.39000 47 LEU N O 1
ATOM 18318 N N . TYR L 5 48 ? 164.51300 172.61700 172.92600 1.000 120.03000 48 TYR N N 1
ATOM 18319 C CA . TYR L 5 48 ? 164.97700 172.67600 174.30800 1.000 120.03000 48 TYR N CA 1
ATOM 18320 C C . TYR L 5 48 ? 164.65600 174.02900 174.95500 1.000 120.03000 48 TYR N C 1
ATOM 18321 O O . TYR L 5 48 ? 163.99900 174.07800 175.99000 1.000 120.03000 48 TYR N O 1
ATOM 18330 N N . ASP L 5 49 ? 165.07400 175.13600 174.32700 1.000 117.36000 49 ASP N N 1
ATOM 18331 C CA . ASP L 5 49 ? 164.95600 176.47500 174.90800 1.000 11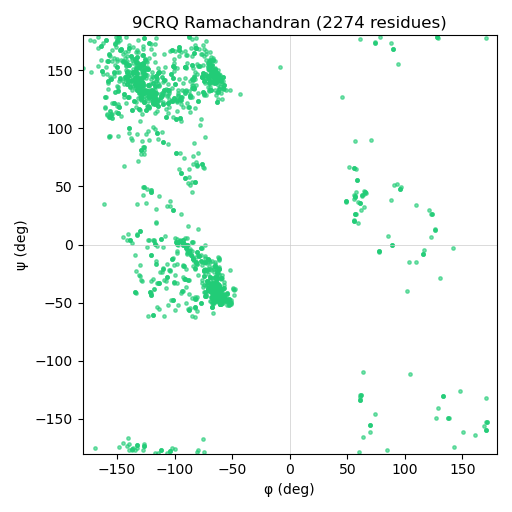7.36000 49 ASP N CA 1
ATOM 18332 C C . ASP L 5 49 ? 163.49200 176.86300 175.17500 1.000 117.36000 49 ASP N C 1
ATOM 18333 O O . ASP L 5 49 ? 163.17800 177.41500 176.23000 1.000 117.36000 49 ASP N O 1
ATOM 18338 N N . VAL L 5 50 ? 162.56300 176.52900 174.27400 1.000 120.46000 50 VAL N N 1
ATOM 18339 C CA . VAL L 5 50 ? 161.13400 176.80500 174.46600 1.000 120.46000 50 VAL N CA 1
ATOM 18340 C C . VAL L 5 50 ? 160.55100 175.96900 175.60400 1.000 120.46000 50 VAL N C 1
ATOM 18341 O O . VAL L 5 50 ? 159.80600 176.49000 176.42900 1.000 120.46000 50 VAL N O 1
ATOM 18345 N N . GLN L 5 51 ? 160.93300 174.69900 175.71700 1.000 119.02000 51 GLN N N 1
ATOM 18346 C CA . GLN L 5 51 ? 160.50300 173.84300 176.81900 1.000 119.02000 51 GLN N CA 1
ATOM 18347 C C . GLN L 5 51 ? 161.09100 174.30200 178.15300 1.000 119.02000 51 GLN N C 1
ATOM 18348 O O . GLN L 5 51 ? 160.41300 174.21200 179.17000 1.000 119.02000 51 GLN N O 1
ATOM 18354 N N . ARG L 5 52 ? 162.30500 174.84300 178.15400 1.000 122.28000 52 ARG N N 1
ATOM 18355 C CA . ARG L 5 52 ? 162.92300 175.42700 179.34600 1.000 122.28000 52 ARG N CA 1
ATOM 18356 C C . ARG L 5 52 ? 162.17300 176.67100 179.82800 1.000 122.28000 52 ARG N C 1
ATOM 18357 O O . ARG L 5 52 ? 161.97200 176.83100 181.02900 1.000 122.28000 52 ARG N O 1
ATOM 18365 N N . ILE L 5 53 ? 161.71400 177.51800 178.90800 1.000 122.38000 53 ILE N N 1
ATOM 18366 C CA . ILE L 5 53 ? 160.84400 178.66400 179.20800 1.000 122.38000 53 ILE N CA 1
ATOM 18367 C C . ILE L 5 53 ? 159.50000 178.18400 179.76800 1.000 122.38000 53 ILE N C 1
ATOM 18368 O O . ILE L 5 53 ? 159.05400 178.67200 180.80700 1.000 122.38000 53 ILE N O 1
ATOM 18373 N N . VAL L 5 54 ? 158.87500 177.19800 179.12500 1.000 122.22000 54 VAL N N 1
ATOM 18374 C CA . VAL L 5 54 ? 157.61400 176.60700 179.59500 1.000 122.22000 54 VAL N CA 1
ATOM 18375 C C . VAL L 5 54 ? 157.78200 175.97800 180.98100 1.000 122.22000 54 VAL N C 1
ATOM 18376 O O . VAL L 5 54 ? 156.92100 176.17200 181.83200 1.000 122.22000 54 VAL N O 1
ATOM 18380 N N . GLN L 5 55 ? 158.89500 175.29600 181.24900 1.000 129.97000 55 GLN N N 1
ATOM 18381 C CA . GLN L 5 55 ? 159.21100 174.72400 182.56700 1.000 129.97000 55 GLN N CA 1
ATOM 18382 C C . GLN L 5 55 ? 159.23700 175.80000 183.66400 1.000 129.97000 55 GLN N C 1
ATOM 18383 O O . GLN L 5 55 ? 158.62700 175.60200 184.72100 1.000 129.97000 55 GLN N O 1
ATOM 18389 N N . MET L 5 56 ? 159.84600 176.95900 183.42200 1.000 133.12000 56 MET N N 1
ATOM 18390 C CA . MET L 5 56 ? 159.82600 178.07500 184.37300 1.000 133.12000 56 MET N CA 1
ATOM 18391 C C . MET L 5 56 ? 158.40100 178.57100 184.63400 1.000 133.12000 56 MET N C 1
ATOM 18392 O O . MET L 5 56 ? 158.03000 178.80400 185.77700 1.000 133.12000 56 MET N O 1
ATOM 18397 N N . GLY L 5 57 ? 157.58700 178.69700 183.58600 1.000 125.20000 57 GLY N N 1
ATOM 18398 C CA . GLY L 5 57 ? 156.18300 179.08200 183.72800 1.000 125.20000 57 GLY N CA 1
ATOM 18399 C C . GLY L 5 57 ? 155.35500 178.06600 184.51100 1.000 125.20000 57 GLY N C 1
ATOM 18400 O O . GLY L 5 57 ? 154.50800 178.44600 185.31900 1.000 125.20000 57 GLY N O 1
ATOM 18401 N N . ILE L 5 58 ? 155.63200 176.77400 184.33600 1.000 127.91000 58 ILE N N 1
ATOM 18402 C CA . ILE L 5 58 ? 155.01300 175.69700 185.11400 1.000 127.91000 58 ILE N CA 1
ATOM 18403 C C . ILE L 5 58 ? 155.42000 175.80500 186.58700 1.000 127.91000 58 ILE N C 1
ATOM 18404 O O . ILE L 5 58 ? 154.55200 175.74300 187.45800 1.000 127.91000 58 ILE N O 1
ATOM 18409 N N . ASP L 5 59 ? 156.70600 176.00000 186.88200 1.000 136.03000 59 ASP N N 1
ATOM 18410 C CA . ASP L 5 59 ? 157.19400 176.07600 188.26300 1.000 136.03000 59 ASP N CA 1
ATOM 18411 C C . ASP L 5 59 ? 156.63600 177.29600 189.00600 1.000 136.03000 59 ASP N C 1
ATOM 18412 O O . ASP L 5 59 ? 156.21700 177.19000 190.16000 1.000 136.03000 59 ASP N O 1
ATOM 18417 N N . ARG L 5 60 ? 156.49000 178.41800 188.31000 1.000 133.13000 60 ARG N N 1
ATOM 18418 C CA . ARG L 5 60 ? 155.84700 179.64000 188.81100 1.000 133.13000 60 ARG N CA 1
ATOM 18419 C C . ARG L 5 60 ? 154.31200 179.56400 188.84900 1.000 133.13000 60 ARG N C 1
ATOM 18420 O O . ARG L 5 60 ? 153.66900 180.50500 189.31100 1.000 133.13000 60 ARG N O 1
ATOM 18428 N N . SER L 5 61 ? 153.71600 178.47900 188.38300 1.000 129.59000 61 SER N N 1
ATOM 18429 C CA . SER L 5 61 ? 152.25800 178.32300 188.21000 1.000 129.59000 61 SER N CA 1
ATOM 18430 C C . SER L 5 61 ? 151.62400 179.38400 187.30000 1.000 129.59000 61 SER N C 1
ATOM 18431 O O . SER L 5 61 ? 150.43600 179.67700 187.41300 1.000 129.59000 61 SER N O 1
ATOM 18434 N N . GLU L 5 62 ? 152.40000 179.95000 186.38900 1.000 126.09000 62 GLU N N 1
ATOM 18435 C CA . GLU L 5 62 ? 151.95100 180.91000 185.37200 1.000 126.09000 62 GLU N CA 1
ATOM 18436 C C . GLU L 5 62 ? 151.56100 180.20400 184.06200 1.000 126.09000 62 GLU N C 1
ATOM 18437 O O . GLU L 5 62 ? 150.81300 180.75900 183.26600 1.000 126.09000 62 GLU N O 1
ATOM 18443 N N . ILE L 5 63 ? 152.00400 178.97000 183.86300 1.000 115.56000 63 ILE N N 1
ATOM 18444 C CA . ILE L 5 63 ? 151.55600 178.07900 182.78700 1.000 115.56000 63 ILE N CA 1
ATOM 18445 C C . ILE L 5 63 ? 150.90900 176.84500 183.42300 1.000 115.56000 63 ILE N C 1
ATOM 18446 O O . ILE L 5 63 ? 151.53800 176.13300 184.20500 1.000 115.56000 63 ILE N O 1
ATOM 18451 N N . ALA L 5 64 ? 149.65100 176.57900 183.06200 1.000 109.97000 64 ALA N N 1
ATOM 18452 C CA . ALA L 5 64 ? 148.91300 175.42700 183.55200 1.000 109.97000 64 ALA N CA 1
ATOM 18453 C C . ALA L 5 64 ? 148.02100 174.83900 182.45400 1.000 109.97000 64 ALA N C 1
ATOM 18454 O O . ALA L 5 64 ? 147.43900 175.56600 181.65000 1.000 109.97000 64 ALA N O 1
ATOM 18456 N N . THR L 5 65 ? 147.87700 173.52400 182.43600 1.000 112.15000 65 THR N N 1
ATOM 18457 C CA . THR L 5 65 ? 146.88000 172.86400 181.59000 1.000 112.15000 65 THR N CA 1
ATOM 18458 C C . THR L 5 65 ? 145.48700 173.03200 182.18700 1.000 112.15000 65 THR N C 1
ATOM 18459 O O . THR L 5 65 ? 145.30600 173.04400 183.40600 1.000 112.15000 65 THR N O 1
ATOM 18463 N N . THR L 5 66 ? 144.48800 173.18100 181.31300 1.000 117.94000 66 THR N N 1
ATOM 18464 C CA . THR L 5 66 ? 143.08200 173.34300 181.68800 1.000 117.94000 66 THR N CA 1
ATOM 18465 C C . THR L 5 66 ? 142.19400 172.75300 180.59600 1.000 117.94000 66 THR N C 1
ATOM 18466 O O . THR L 5 66 ? 142.67500 172.32700 179.54600 1.000 117.94000 66 THR N O 1
ATOM 18470 N N . THR L 5 67 ? 140.88900 172.74600 180.83600 1.000 119.70000 67 THR N N 1
ATOM 18471 C CA . THR L 5 67 ? 139.87900 172.51800 179.80900 1.000 119.70000 67 THR N CA 1
ATOM 18472 C C . THR L 5 67 ? 139.01900 173.76600 179.66700 1.000 119.70000 67 THR N C 1
ATOM 18473 O O . THR L 5 67 ? 138.77300 174.48000 180.63700 1.000 119.70000 67 THR N O 1
ATOM 18477 N N . ILE L 5 68 ? 138.58700 174.06400 178.45400 1.000 122.34000 68 ILE N N 1
ATOM 18478 C CA . ILE L 5 68 ? 137.69200 175.18200 178.16300 1.000 122.34000 68 ILE N CA 1
ATOM 18479 C C . ILE L 5 68 ? 136.55500 174.71800 177.25900 1.000 122.34000 68 ILE N C 1
ATOM 18480 O O . ILE L 5 68 ? 136.75900 173.95600 176.31700 1.000 122.34000 68 ILE N O 1
ATOM 18485 N N . LYS L 5 80 ? 131.41900 171.23500 173.89200 1.000 157.88000 80 LYS N N 1
ATOM 18486 C CA . LYS L 5 80 ? 132.30900 170.25700 174.52600 1.000 157.88000 80 LYS N CA 1
ATOM 18487 C C . LYS L 5 80 ? 133.55700 170.92900 175.08800 1.000 157.88000 80 LYS N C 1
ATOM 18488 O O . LYS L 5 80 ? 134.01500 171.95100 174.58200 1.000 157.88000 80 LYS N O 1
ATOM 18494 N N . ASP L 5 81 ? 134.11600 170.29600 176.11400 1.000 152.32000 81 ASP N N 1
ATOM 18495 C CA . ASP L 5 81 ? 135.38200 170.70800 176.70000 1.000 152.32000 81 ASP N CA 1
ATOM 18496 C C . ASP L 5 81 ? 136.54700 170.35500 175.77900 1.000 152.32000 81 ASP N C 1
ATOM 18497 O O . ASP L 5 81 ? 136.69700 169.21700 175.32400 1.000 152.32000 81 ASP N O 1
ATOM 18502 N N . TYR L 5 82 ? 137.37500 171.35400 175.50800 1.000 142.25000 82 TYR N N 1
ATOM 18503 C CA . TYR L 5 82 ? 138.61100 171.21200 174.75900 1.000 142.25000 82 TYR N CA 1
ATOM 18504 C C . TYR L 5 82 ? 139.80200 171.37500 175.69900 1.000 142.25000 82 TYR N C 1
ATOM 18505 O O . TYR L 5 82 ? 139.77600 172.22500 176.59100 1.000 142.25000 82 TYR N O 1
ATOM 18514 N N . PRO L 5 83 ? 140.87900 170.58400 175.52100 1.000 130.79000 83 PRO N N 1
ATOM 18515 C CA . PRO L 5 83 ? 142.12400 170.80300 176.24300 1.000 130.79000 83 PRO N CA 1
ATOM 18516 C C . PRO L 5 83 ? 142.71100 172.16500 175.86000 1.000 130.79000 83 PRO N C 1
ATOM 18517 O O . PRO L 5 83 ? 142.68000 172.56300 174.69000 1.000 130.79000 83 PRO N O 1
ATOM 18521 N N . ALA L 5 84 ? 143.25000 172.86600 176.83800 1.000 117.85000 84 ALA N N 1
ATOM 18522 C CA . ALA L 5 84 ? 143.87900 174.16000 176.64000 1.000 117.85000 84 ALA N CA 1
ATOM 18523 C C . ALA L 5 84 ? 145.05100 174.36200 177.60800 1.000 117.85000 84 ALA N C 1
ATOM 18524 O O . ALA L 5 84 ? 145.22300 173.61800 178.57600 1.000 117.85000 84 ALA N O 1
ATOM 18526 N N . VAL L 5 85 ? 145.85200 175.39000 177.34500 1.000 115.72000 85 VAL N N 1
ATOM 18527 C CA . VAL L 5 85 ? 146.93900 175.84300 178.21200 1.000 115.72000 85 VAL N CA 1
ATOM 18528 C C . VAL L 5 85 ? 146.70500 177.31200 178.54800 1.000 115.72000 85 VAL N C 1
ATOM 18529 O O . VAL L 5 85 ? 146.66000 178.15400 177.65200 1.000 115.72000 85 VAL N O 1
ATOM 18533 N N . ASN L 5 86 ? 146.54600 177.61500 179.82800 1.000 123.93000 86 ASN N N 1
ATOM 18534 C CA . ASN L 5 86 ? 146.50500 178.98500 180.31700 1.000 123.93000 86 ASN N CA 1
ATOM 18535 C C . ASN L 5 86 ? 147.92800 179.50700 180.51100 1.000 123.93000 86 ASN N C 1
ATOM 18536 O O . ASN L 5 86 ? 148.76700 178.82800 181.10400 1.000 123.93000 86 ASN N O 1
ATOM 18541 N N . VAL L 5 87 ? 148.17600 180.72400 180.04400 1.000 115.61000 87 VAL N N 1
ATOM 18542 C CA . VAL L 5 87 ? 149.45600 181.42800 180.16300 1.000 115.61000 87 VAL N CA 1
ATOM 18543 C C . VAL L 5 87 ? 149.20200 182.79300 180.78700 1.000 115.61000 87 VAL N C 1
ATOM 18544 O O . VAL L 5 87 ? 148.43300 183.58900 180.24600 1.000 115.61000 87 VAL N O 1
ATOM 18548 N N . ASN L 5 88 ? 149.84800 183.08900 181.90900 1.000 116.98000 88 ASN N N 1
ATOM 18549 C CA . ASN L 5 88 ? 149.86500 184.41500 182.51200 1.000 116.98000 88 ASN N CA 1
ATOM 18550 C C . ASN L 5 88 ? 151.23400 185.05000 182.26700 1.000 116.98000 88 ASN N C 1
ATOM 18551 O O . ASN L 5 88 ? 152.25000 184.49400 182.67800 1.000 116.98000 88 ASN N O 1
ATOM 18556 N N . SER L 5 89 ? 151.27100 186.21900 181.61800 1.000 119.88000 89 SER N N 1
ATOM 18557 C CA . SER L 5 89 ? 152.50400 186.95800 181.34900 1.000 119.88000 89 SER N CA 1
ATOM 18558 C C . SER L 5 89 ? 152.27800 188.45500 181.54000 1.000 119.88000 89 SER N C 1
ATOM 18559 O O . SER L 5 89 ? 151.32800 189.00900 180.98700 1.000 119.88000 89 SER N O 1
ATOM 18562 N N . SER L 5 90 ? 153.11500 189.10600 182.35500 1.000 118.45000 90 SER N N 1
ATOM 18563 C CA . SER L 5 90 ? 153.07300 190.56100 182.58600 1.000 118.45000 90 SER N CA 1
ATOM 18564 C C . SER L 5 90 ? 151.65900 191.10700 182.90200 1.000 118.45000 90 SER N C 1
ATOM 18565 O O . SER L 5 90 ? 151.26300 192.16700 182.41900 1.000 118.45000 90 SER N O 1
ATOM 18568 N N . GLY L 5 91 ? 150.84800 190.35900 183.65000 1.000 123.61000 91 GLY N N 1
ATOM 18569 C CA . GLY L 5 91 ? 149.44200 190.67400 183.95500 1.000 123.61000 91 GLY N CA 1
ATOM 18570 C C . GLY L 5 91 ? 148.44000 190.38000 182.83200 1.000 123.61000 91 GLY N C 1
ATOM 18571 O O . GLY L 5 91 ? 147.23300 190.49100 183.04900 1.000 123.61000 91 GLY N O 1
ATOM 18572 N N . ALA L 5 92 ? 148.89300 189.99300 181.64700 1.000 114.88000 92 ALA N N 1
ATOM 18573 C CA . ALA L 5 92 ? 148.02600 189.50000 180.58800 1.000 114.88000 92 ALA N CA 1
ATOM 18574 C C . ALA L 5 92 ? 147.74100 188.00100 180.78100 1.000 114.88000 92 ALA N C 1
ATOM 18575 O O . ALA L 5 92 ? 148.61600 187.23100 181.16900 1.000 114.88000 92 ALA N O 1
ATOM 18577 N N . LYS L 5 93 ? 146.49900 187.59900 180.48400 1.000 112.59000 93 LYS N N 1
ATOM 18578 C CA . LYS L 5 93 ? 146.07900 186.19400 180.47800 1.000 112.59000 93 LYS N CA 1
ATOM 18579 C C . LYS L 5 93 ? 145.78100 185.75800 179.05300 1.000 112.59000 93 LYS N C 1
ATOM 18580 O O . LYS L 5 93 ? 144.98500 186.39700 178.36600 1.000 112.59000 93 LYS N O 1
ATOM 18586 N N . TYR L 5 94 ? 146.39500 184.67200 178.63500 1.000 112.87000 94 TYR N N 1
ATOM 18587 C CA . TYR L 5 94 ? 146.18900 184.05800 177.33500 1.000 112.87000 94 TYR N CA 1
ATOM 18588 C C . TYR L 5 94 ? 145.75800 182.60500 177.51600 1.000 112.87000 94 TYR N C 1
ATOM 18589 O O . TYR L 5 94 ? 146.12700 181.95400 178.48800 1.000 112.87000 94 TYR N O 1
ATOM 18598 N N . THR L 5 95 ? 144.98100 182.09000 176.57200 1.000 118.35000 95 THR N N 1
ATOM 18599 C CA . THR L 5 95 ? 144.59900 180.67500 176.53300 1.000 118.35000 95 THR N CA 1
ATOM 18600 C C . THR L 5 95 ? 144.86200 180.11700 175.14500 1.000 118.35000 95 THR N C 1
ATOM 18601 O O . THR L 5 95 ? 144.24600 180.54700 174.17300 1.000 118.35000 95 THR N O 1
ATOM 18605 N N . VAL L 5 96 ? 145.77700 179.15400 175.04700 1.000 107.32000 96 VAL N N 1
ATOM 18606 C CA . VAL L 5 96 ? 146.06600 178.41200 173.81500 1.000 107.32000 96 VAL N CA 1
ATOM 18607 C C . VAL L 5 96 ? 145.24200 177.12900 173.83000 1.000 107.32000 96 VAL N C 1
ATOM 18608 O O . VAL L 5 96 ? 145.33500 176.34800 174.77400 1.000 107.32000 96 VAL N O 1
ATOM 18612 N N . VAL L 5 97 ? 144.43700 176.90200 172.79500 1.000 110.37000 97 VAL N N 1
ATOM 18613 C CA . VAL L 5 97 ? 143.59500 175.71000 172.68900 1.000 110.37000 97 VAL N CA 1
ATOM 18614 C C . VAL L 5 97 ? 144.38600 174.56900 172.05700 1.000 110.37000 97 VAL N C 1
ATOM 18615 O O . VAL L 5 97 ? 144.93800 174.72700 170.96900 1.000 110.37000 97 VAL N O 1
ATOM 18619 N N . GLY L 5 98 ? 144.41000 173.42100 172.71100 1.000 119.96000 98 GLY N N 1
ATOM 18620 C CA . GLY L 5 98 ? 145.10100 172.22400 172.24900 1.000 119.96000 98 GLY N CA 1
ATOM 18621 C C . GLY L 5 98 ? 146.03200 171.62200 173.30100 1.000 119.96000 98 GLY N C 1
ATOM 18622 O O . GLY L 5 98 ? 146.17900 172.13600 174.40800 1.000 119.96000 98 GLY N O 1
ATOM 18623 N N . TYR L 5 99 ? 146.65500 170.50400 172.93500 1.000 131.27000 99 TYR N N 1
ATOM 18624 C CA . TYR L 5 99 ? 147.64500 169.83600 173.78000 1.000 131.27000 99 TYR N CA 1
ATOM 18625 C C . TYR L 5 99 ? 149.05400 170.34700 173.49100 1.000 131.27000 99 TYR N C 1
ATOM 18626 O O . TYR L 5 99 ? 149.37300 170.74400 172.36700 1.000 131.27000 99 TYR N O 1
ATOM 18635 N N . LEU L 5 100 ? 149.92600 170.28100 174.50800 1.000 127.70000 100 LEU N N 1
ATOM 18636 C CA . LEU L 5 100 ? 151.37500 170.36700 174.33500 1.000 127.70000 100 LEU N CA 1
ATOM 18637 C C . LEU L 5 100 ? 151.92000 169.01800 173.83100 1.000 127.70000 100 LEU N C 1
ATOM 18638 O O . LEU L 5 100 ? 151.31000 167.97700 174.09900 1.000 127.70000 100 LEU N O 1
ATOM 18643 N N . PRO L 5 101 ? 153.05300 169.01400 173.11700 1.000 122.93000 101 PRO N N 1
ATOM 18644 C CA . PRO L 5 101 ? 153.65000 167.78600 172.60900 1.000 122.93000 101 PRO N CA 1
ATOM 18645 C C . PRO L 5 101 ? 154.11700 166.87800 173.75000 1.000 122.93000 101 PRO N C 1
ATOM 18646 O O . PRO L 5 101 ? 154.59100 167.32400 174.79600 1.000 122.93000 101 PRO N O 1
ATOM 18650 N N . THR L 5 102 ? 154.01600 165.57600 173.50700 1.000 123.53000 102 THR N N 1
ATOM 18651 C CA . THR L 5 102 ? 154.61200 164.54300 174.35900 1.000 123.53000 102 THR N CA 1
ATOM 18652 C C . THR L 5 102 ? 156.09600 164.36300 174.03400 1.000 123.53000 102 THR N C 1
ATOM 18653 O O . THR L 5 102 ? 156.57700 164.83400 173.00400 1.000 123.53000 102 THR N O 1
ATOM 18657 N N . SER L 5 103 ? 156.83200 163.62700 174.86300 1.000 121.28000 103 SER N N 1
ATOM 18658 C CA . SER L 5 103 ? 158.20800 163.22900 174.53300 1.000 121.28000 103 SER N CA 1
ATOM 18659 C C . SER L 5 103 ? 158.27300 162.44800 173.21700 1.000 121.28000 103 SER N C 1
ATOM 18660 O O . SER L 5 103 ? 159.17600 162.66700 172.42100 1.000 121.28000 103 SER N O 1
ATOM 18663 N N . GLN L 5 104 ? 157.27200 161.59200 172.95800 1.000 122.89000 104 GLN N N 1
ATOM 18664 C CA . GLN L 5 104 ? 157.19000 160.85600 171.70100 1.000 122.89000 104 GLN N CA 1
ATOM 18665 C C . GLN L 5 104 ? 156.93200 161.78300 170.50700 1.000 122.89000 104 GLN N C 1
ATOM 18666 O O . GLN L 5 104 ? 157.51600 161.57700 169.45100 1.000 122.89000 104 GLN N O 1
ATOM 18672 N N . ASP L 5 105 ? 156.11300 162.82700 170.67800 1.000 123.85000 105 ASP N N 1
ATOM 18673 C CA . ASP L 5 105 ? 155.88200 163.82700 169.63400 1.000 123.85000 105 ASP N CA 1
ATOM 18674 C C . ASP L 5 105 ? 157.16800 164.58800 169.29300 1.000 123.85000 105 ASP N C 1
ATOM 18675 O O . ASP L 5 105 ? 157.43700 164.83200 168.12500 1.000 123.85000 105 ASP N O 1
ATOM 18680 N N . ILE L 5 106 ? 157.97000 164.95500 170.30000 1.000 120.70000 106 ILE N N 1
ATOM 18681 C CA . ILE L 5 106 ? 159.26400 165.61500 170.08400 1.000 120.70000 106 ILE N CA 1
ATOM 18682 C C . ILE L 5 106 ? 160.21500 164.69300 169.31400 1.000 120.70000 106 ILE N C 1
ATOM 18683 O O . ILE L 5 106 ? 160.87300 165.13000 168.37500 1.000 120.70000 106 ILE N O 1
ATOM 18688 N N . GLU L 5 107 ? 160.25200 163.42200 169.68400 1.000 123.59000 107 GLU N N 1
ATOM 18689 C CA . GLU L 5 107 ? 161.12100 162.43800 169.04500 1.000 123.59000 107 GLU N CA 1
ATOM 18690 C C . GLU L 5 107 ? 160.69700 162.15200 167.59500 1.000 123.59000 107 GLU N C 1
ATOM 18691 O O . GLU L 5 107 ? 161.52700 162.17100 166.69100 1.000 123.59000 107 GLU N O 1
ATOM 18697 N N . ASP L 5 108 ? 159.39200 161.97200 167.36200 1.000 126.07000 108 ASP N N 1
ATOM 18698 C CA . ASP L 5 108 ? 158.84300 161.77800 166.02400 1.000 126.07000 108 ASP N CA 1
ATOM 18699 C C . ASP L 5 108 ? 158.99600 163.04800 165.17200 1.000 126.07000 108 ASP N C 1
ATOM 18700 O O . ASP L 5 108 ? 159.33200 162.96700 163.98800 1.000 126.07000 108 ASP N O 1
ATOM 18705 N N . PHE L 5 109 ? 158.81900 164.24200 165.76600 1.000 128.96000 109 PHE N N 1
ATOM 18706 C CA . PHE L 5 109 ? 159.05900 165.50900 165.08200 1.000 128.96000 109 PHE N CA 1
ATOM 18707 C C . PHE L 5 109 ? 160.52800 165.68000 164.70100 1.000 128.96000 109 PHE N C 1
ATOM 18708 O O . PHE L 5 109 ? 160.81200 166.07400 163.57500 1.000 128.96000 109 PHE N O 1
ATOM 18716 N N . LEU L 5 110 ? 161.46500 165.34500 165.58300 1.000 131.70000 110 LEU N N 1
ATOM 18717 C CA . LEU L 5 110 ? 162.89200 165.37400 165.25400 1.000 131.70000 110 LEU N CA 1
ATOM 18718 C C . LEU L 5 110 ? 163.23600 164.40900 164.11700 1.000 131.70000 110 LEU N C 1
ATOM 18719 O O . LEU L 5 110 ? 164.01200 164.77400 163.24200 1.000 131.70000 110 LEU N O 1
ATOM 18724 N N . ARG L 5 111 ? 162.60200 163.23400 164.05900 1.000 139.61000 111 ARG N N 1
ATOM 18725 C CA . ARG L 5 111 ? 162.75000 162.31300 162.92300 1.000 139.61000 111 ARG N CA 1
ATOM 18726 C C . ARG L 5 111 ? 162.20300 162.91300 161.62400 1.000 139.61000 111 ARG N C 1
ATOM 18727 O O . ARG L 5 111 ? 162.84300 162.80000 160.58800 1.000 139.61000 111 ARG N O 1
ATOM 18735 N N . MET L 5 112 ? 161.05700 163.60800 161.68300 1.000 136.72000 112 MET N N 1
ATOM 18736 C CA . MET L 5 112 ? 160.51900 164.35000 160.53900 1.000 136.72000 112 MET N CA 1
ATOM 18737 C C . MET L 5 112 ? 161.47100 165.46000 160.07500 1.000 136.72000 112 MET N C 1
ATOM 18738 O O . MET L 5 112 ? 161.61600 165.67400 158.87800 1.000 136.72000 112 MET N O 1
ATOM 18743 N N . ILE L 5 113 ? 162.12400 166.16600 161.00800 1.000 135.32000 113 ILE N N 1
ATOM 18744 C CA . ILE L 5 113 ? 163.11800 167.21200 160.71700 1.000 135.32000 113 ILE N CA 1
ATOM 18745 C C . ILE L 5 113 ? 164.38800 166.63500 160.08900 1.000 135.32000 113 ILE N C 1
ATOM 18746 O O . ILE L 5 113 ? 164.95000 167.25300 159.18800 1.000 135.32000 113 ILE N O 1
ATOM 18751 N N . GLU L 5 114 ? 164.83100 165.46600 160.54500 1.000 136.28000 114 GLU N N 1
ATOM 18752 C CA . GLU L 5 114 ? 165.97500 164.76000 159.96200 1.000 136.28000 114 GLU N CA 1
ATOM 18753 C C . GLU L 5 114 ? 165.70000 164.35500 158.49900 1.000 136.28000 114 GLU N C 1
ATOM 18754 O O . GLU L 5 114 ? 166.62000 164.34000 157.68300 1.000 136.28000 114 GLU N O 1
ATOM 18760 N N . GLU L 5 115 ? 164.42500 164.11300 158.12900 1.000 137.88000 115 GLU N N 1
ATOM 18761 C CA . GLU L 5 115 ? 163.98700 163.91000 156.74400 1.000 137.88000 115 GLU N CA 1
ATOM 18762 C C . GLU L 5 115 ? 163.76000 165.23600 155.99400 1.000 137.88000 115 GLU N C 1
ATOM 18763 O O . GLU L 5 115 ? 164.17200 165.37300 154.84400 1.000 137.88000 115 GLU N O 1
ATOM 18769 N N . ASP L 5 116 ? 163.08200 166.21200 156.62000 1.000 144.62000 116 ASP N N 1
ATOM 18770 C CA . ASP L 5 116 ? 162.74200 167.49300 155.99900 1.000 144.62000 116 ASP N CA 1
ATOM 18771 C C . ASP L 5 116 ? 162.54800 168.62600 157.02100 1.000 144.62000 116 ASP N C 1
ATOM 18772 O O . ASP L 5 116 ? 161.52600 168.73300 157.69800 1.000 144.62000 116 ASP N O 1
ATOM 18777 N N . VAL L 5 117 ? 163.50000 169.57300 157.05000 1.000 146.13000 117 VAL N N 1
ATOM 18778 C CA . VAL L 5 117 ? 163.44300 170.78200 157.89300 1.000 146.13000 117 VAL N CA 1
ATOM 18779 C C . VAL L 5 117 ? 162.24400 171.69300 157.56800 1.000 146.13000 117 VAL N C 1
ATOM 18780 O O . VAL L 5 117 ? 161.89100 172.55700 158.36700 1.000 146.13000 117 VAL N O 1
ATOM 18784 N N . TYR L 5 118 ? 161.54200 171.49000 156.43500 1.000 157.41000 118 TYR N N 1
ATOM 18785 C CA . TYR L 5 118 ? 160.27500 172.15400 156.11100 1.000 157.41000 118 TYR N CA 1
ATOM 18786 C C . TYR L 5 118 ? 159.25000 172.08700 157.25300 1.000 157.41000 118 TYR N C 1
ATOM 18787 O O . TYR L 5 118 ? 158.54000 173.06300 157.50500 1.000 157.41000 118 TYR N O 1
ATOM 18796 N N . TYR L 5 119 ? 159.18600 170.98100 157.96800 1.000 151.52000 119 TYR N N 1
ATOM 18797 C CA . TYR L 5 119 ? 158.23100 170.81700 159.06200 1.000 151.52000 119 TYR N CA 1
ATOM 18798 C C . TYR L 5 119 ? 158.45600 171.82100 160.20100 1.000 151.52000 119 TYR N C 1
ATOM 18799 O O . TYR L 5 119 ? 157.48600 172.24200 160.82500 1.000 151.52000 119 TYR N O 1
ATOM 18808 N N . ALA L 5 120 ? 159.68800 172.28600 160.42200 1.000 145.93000 120 ALA N N 1
ATOM 18809 C CA . ALA L 5 120 ? 159.97300 173.36400 161.36400 1.000 145.93000 120 ALA N CA 1
ATOM 18810 C C . ALA L 5 120 ? 159.36000 174.68900 160.89800 1.000 145.93000 120 ALA N C 1
ATOM 18811 O O . ALA L 5 120 ? 158.70700 175.38100 161.67400 1.000 145.93000 120 ALA N O 1
ATOM 18813 N N . ARG L 5 121 ? 159.47400 175.01600 159.59900 1.000 145.32000 121 ARG N N 1
ATOM 18814 C CA . ARG L 5 121 ? 158.83000 176.19800 159.01000 1.000 145.32000 121 ARG N CA 1
ATOM 18815 C C . ARG L 5 121 ? 157.30600 176.12900 159.11900 1.000 145.32000 121 ARG N C 1
ATOM 18816 O O . ARG L 5 121 ? 156.67900 177.12100 159.47600 1.000 145.32000 121 ARG N O 1
ATOM 18824 N N . LYS L 5 122 ? 156.71600 174.96200 158.86100 1.000 145.51000 122 LYS N N 1
ATOM 18825 C CA . LYS L 5 122 ? 155.27000 174.74800 158.98700 1.000 145.51000 122 LYS N CA 1
ATOM 18826 C C . LYS L 5 122 ? 154.79900 174.95400 160.43200 1.000 145.51000 122 LYS N C 1
ATOM 18827 O O . LYS L 5 122 ? 153.84200 175.69000 160.65900 1.000 145.51000 122 LYS N O 1
ATOM 18833 N N . ALA L 5 123 ? 155.49600 174.38200 161.41200 1.000 135.50000 123 ALA N N 1
ATOM 18834 C CA . ALA L 5 123 ? 155.18900 174.56800 162.82600 1.000 135.50000 123 ALA N CA 1
ATOM 18835 C C . ALA L 5 123 ? 155.35400 176.03300 163.26400 1.000 135.50000 123 ALA N C 1
ATOM 18836 O O . ALA L 5 123 ? 154.48700 176.56300 163.95400 1.000 135.50000 123 ALA N O 1
ATOM 18838 N N . GLY L 5 124 ? 156.40400 176.72100 162.81000 1.000 128.74000 124 GLY N N 1
ATOM 18839 C CA . GLY L 5 124 ? 156.63500 178.13700 163.08400 1.000 128.74000 124 GLY N CA 1
ATOM 18840 C C . GLY L 5 124 ? 155.53000 179.04300 162.54100 1.000 128.74000 124 GLY N C 1
ATOM 18841 O O . GLY L 5 124 ? 155.03200 179.91300 163.25300 1.000 128.74000 124 GLY N O 1
ATOM 18842 N N . ALA L 5 125 ? 155.08300 178.79700 161.31000 1.000 124.32000 125 ALA N N 1
ATOM 18843 C CA . ALA L 5 125 ? 153.97600 179.53600 160.70800 1.000 124.32000 125 ALA N CA 1
ATOM 18844 C C . ALA L 5 125 ? 152.66300 179.35400 161.49400 1.000 124.32000 125 ALA N C 1
ATOM 18845 O O . ALA L 5 125 ? 151.95500 180.32700 161.75700 1.000 124.32000 125 ALA N O 1
ATOM 18847 N N . LEU L 5 126 ? 152.36600 178.13200 161.91600 1.000 115.64000 126 LEU N N 1
ATOM 18848 C CA . LEU L 5 126 ? 151.20300 177.83700 162.74500 1.000 115.64000 126 LEU N CA 1
ATOM 18849 C C . LEU L 5 126 ? 151.30600 178.49700 164.12700 1.000 115.64000 126 LEU N C 1
ATOM 18850 O O . LEU L 5 126 ? 150.34800 179.12200 164.57500 1.000 115.64000 126 LEU N O 1
ATOM 18855 N N . ALA L 5 127 ? 152.46400 178.42100 164.77800 1.000 114.46000 127 ALA N N 1
ATOM 18856 C CA . ALA L 5 127 ? 152.70600 179.02400 166.08500 1.000 114.46000 127 ALA N CA 1
ATOM 18857 C C . ALA L 5 127 ? 152.49800 180.54200 166.06600 1.000 114.46000 127 ALA N C 1
ATOM 18858 O O . ALA L 5 127 ? 151.78600 181.08700 166.91300 1.000 114.46000 127 ALA N O 1
ATOM 18860 N N . MET L 5 128 ? 153.05300 181.22400 165.06100 1.000 113.21000 128 MET N N 1
ATOM 18861 C CA . MET L 5 128 ? 152.87800 182.66300 164.89500 1.000 113.21000 128 MET N CA 1
ATOM 18862 C C . MET L 5 128 ? 151.41200 183.03500 164.63700 1.000 113.21000 128 MET N C 1
ATOM 18863 O O . MET L 5 128 ? 150.92300 184.01900 165.18500 1.000 113.21000 128 MET N O 1
ATOM 18868 N N . SER L 5 129 ? 150.67600 182.22700 163.87300 1.000 112.03000 129 SER N N 1
ATOM 18869 C CA . SER L 5 129 ? 149.23800 182.42200 163.64100 1.000 112.03000 129 SER N CA 1
ATOM 18870 C C . SER L 5 129 ? 148.42900 182.30700 164.93800 1.000 112.03000 129 SER N C 1
ATOM 18871 O O . SER L 5 129 ? 147.58000 183.15500 165.21700 1.000 112.03000 129 SER N O 1
ATOM 18874 N N . ILE L 5 130 ? 148.71800 181.30100 165.76200 1.000 107.14000 130 ILE N N 1
ATOM 18875 C CA . ILE L 5 130 ? 148.06700 181.10900 167.06700 1.000 107.14000 130 ILE N CA 1
ATOM 18876 C C . ILE L 5 130 ? 148.33400 182.31800 167.96900 1.000 107.14000 130 ILE N C 1
ATOM 18877 O O . ILE L 5 130 ? 147.39500 182.92400 168.49000 1.000 107.14000 130 ILE N O 1
ATOM 18882 N N . ALA L 5 131 ? 149.59800 182.70700 168.11300 1.000 108.68000 131 ALA N N 1
ATOM 18883 C CA . ALA L 5 131 ? 150.00500 183.82300 168.95700 1.000 108.68000 131 ALA N CA 1
ATOM 18884 C C . ALA L 5 131 ? 149.39200 185.15400 168.50000 1.000 108.68000 131 ALA N C 1
ATOM 18885 O O . ALA L 5 131 ? 148.85200 185.90200 169.31600 1.000 108.68000 131 ALA N O 1
ATOM 18887 N N . ASN L 5 132 ? 149.39400 185.43400 167.19500 1.000 107.96000 132 ASN N N 1
ATOM 18888 C CA . ASN L 5 132 ? 148.80800 186.64200 166.62800 1.000 107.96000 132 ASN N CA 1
ATOM 18889 C C . ASN L 5 132 ? 147.30500 186.73300 166.89700 1.000 107.96000 132 ASN N C 1
ATOM 18890 O O . ASN L 5 132 ? 146.82200 187.77800 167.33500 1.000 107.96000 132 ASN N O 1
ATOM 18895 N N . ARG L 5 133 ? 146.56600 185.63900 166.68400 1.000 107.46000 133 ARG N N 1
ATOM 18896 C CA . ARG L 5 133 ? 145.11900 185.60500 166.93300 1.000 107.46000 133 ARG N CA 1
ATOM 18897 C C . ARG L 5 133 ? 144.80300 185.88100 168.40300 1.000 107.46000 133 ARG N C 1
ATOM 18898 O O . ARG L 5 133 ? 143.90400 186.66300 168.69900 1.000 107.46000 133 ARG N O 1
ATOM 18906 N N . ILE L 5 134 ? 145.56600 185.29700 169.31900 1.000 105.21000 134 ILE N N 1
ATOM 18907 C CA . ILE L 5 134 ? 145.39400 185.49200 170.76000 1.000 105.21000 134 ILE N CA 1
ATOM 18908 C C . ILE L 5 134 ? 145.74900 186.92700 171.17000 1.000 105.21000 134 ILE N C 1
ATOM 18909 O O . ILE L 5 134 ? 144.98300 187.56500 171.89400 1.000 105.21000 134 ILE N O 1
ATOM 18914 N N . LYS L 5 135 ? 146.86800 187.47700 170.68600 1.000 108.23000 135 LYS N N 1
ATOM 18915 C CA . LYS L 5 135 ? 147.26700 188.86200 170.97100 1.000 108.23000 135 LYS N CA 1
ATOM 18916 C C . LYS L 5 135 ? 146.25100 189.87600 170.44000 1.000 108.23000 135 LYS N C 1
ATOM 18917 O O . LYS L 5 135 ? 145.94700 190.84500 171.13200 1.000 108.23000 135 LYS N O 1
ATOM 18923 N N . LEU L 5 136 ? 145.69600 189.66500 169.24000 1.000 112.03000 136 LEU N N 1
ATOM 18924 C CA . LEU L 5 136 ? 144.64100 190.51100 168.67700 1.000 112.03000 136 LEU N CA 1
ATOM 18925 C C . LEU L 5 136 ? 143.38800 190.50200 169.56000 1.000 112.03000 136 LEU N C 1
ATOM 18926 O O . LEU L 5 136 ? 142.90800 191.56800 169.93500 1.000 112.03000 136 LEU N O 1
ATOM 18931 N N . GLY L 5 137 ? 142.90900 189.33500 169.95500 1.000 107.11000 137 GLY N N 1
ATOM 18932 C CA . GLY L 5 137 ? 141.74900 189.20500 170.84300 1.000 107.11000 137 GLY N CA 1
ATOM 18933 C C . GLY L 5 137 ? 141.96000 189.87100 172.20500 1.000 107.11000 137 GLY N C 1
ATOM 18934 O O . GLY L 5 137 ? 141.10300 190.60800 172.68700 1.000 107.11000 137 GLY N O 1
#

Secondary structure (DSSP, 8-state):
-EEEEEEEEEEEE---B---BTTEE-B-EEEEEEE-SS-EEEEEEE-B-HHHHHHHHHHHHHHHHHHHT----HHHHTT-TT-S-SHHHHHHHT-PPP-SSTTHHHHHHHHHHH-HHHHHT--EE-SSS-EE---SEEE--BEE---TT----EEEEEEEE---SS---EEEEEEEEE-EEEEEEE-TTSTT---S-S---TTHHHHHHHHHHHHHHHHHTHHHHHHT--SS-TTTSB-EEEEEEEEEEEESS---PPPTTSS--HHHHHHHHHHHHHHHT-S-EEEEEEESS-----SS-EE-SSHHHHHHHHH-/-EEEEEEEEEEEE---B---BTTEEPBPEEEEEEEETTEEEEEEEE-B-HHHHHHHHHHHHHHHHHHHT----HHHHTT---TT-SHHHHHHHT-PPP-SSTTHHHHHHHHHTT-HHHHHH-EEE-SSS-EEE--SEE-B-BEE---SSS--EEEEEEEEE---SS---EEEEEEEEEEEEEEEEE-GGGTT---S-----TTHHHHHHHHHHHHHHHHHTHHHHHHT---S-TTT---EEEEEEEEEEEESS---PPPTTSS--SHHHHHHHHHHHHHHT-S-EEEEEEESS-----SS-EE-SSHHHHHHHHH-/-EEEEEEEEEEEE---B---BTTEEPBPEEEEEEEETTEEEEEEEE-B-HHHHHHHHHHHHHHHHHHHT----HHHHTT---TT-SHHHHHHHT-PPP-SSTTHHHHHHHHHTT-HHHHHH-EEE-SSS-EEE--SEE---BEE---SSS--EEEEEEEEE---SS---EEEEEEEEEEEEEEEEE-GGGTT---S-----TTHHHHHHHHHHHHHHHHHTHHHHHHT---S-TTT-B-EEEEEEEEEEEESS---PPPTTSS--SHHHHHHHHHHHHHHT-S-EEEEEEESS-----SS-EE-SSHHHHHHHHH-/-EEEEEEEEEEEE---B---BTTEEPBPEEEEEEEETTEEEEEEEE-B-HHHHHHHHHHHHHHHHHHHT----HHHHTT---TT-SHHHHHHHT-PPP-SSTTHHHHHHHHHTT-HHHHHH-EEE-SSS-EEE--SEE-B-BEE---SSS--EEEEEEEEE---SS---EEEEEEEEEEEEEEEEE-GGGTT---S-----TTHHHHHHHHHHHHHHHHHTHHHHHHT---S-TTT---EEEEEEEEEEEESS---PPPTTSS--SHHHHHHHHHHHHHHT-S-EEEEEEESS-----SS-EE-SSHHHHHHHHH-/-EEEEEEEEEEEE---EEEEETTEEEE-EEEEEEEETTEEEEEEEE-B-HHHHHHHHHHHHHHHHHHHT----HHHHTT-TT-S-SHHHHHHHT-PPP-SHHHHHHHHHHHHHH-HHHHHS-EEE-SSS-EEE--SEE---BEE---TTS--EEEEE--BEEEEEEEEEEEEE-TTSTT---S-S---TTHHHHHHHHHHHHHHHHHHHHHHHHT---S-TTT---EEEEEEEEEEEESS---PPPTTSS--HHHHHHHHHHHHHHTT-S-EEEEEEE-S-----SS-EE-SSHHHHHHHHH-/-EEEEEEEEESSEE--BPP----B-SS--HHHHHHHHHTTTSTT----B-SSSB--TTTTSTT-EEEEEE-S-BEEEE--EEEE-TT-EEEEEEEESSS-HHHHHHHHTT--BSSSTT-BEEEEEEEEEE-EEE-S-EEE-S-EETTS---S--SSEEEEEEE-GGGGSTT-PPPEEEEEEEEETTTBEE--EEE--S-EEESSSS-EE--/-HHHHHHHHHHHHHHHHHHH---HHHHHHHT--SHHHHHHHHHHHHHHHHHHHHTTSEEEEEEE---EEEEEEEEETTEEEEEESPPPPHHHHHHHHHHHHH-THHHHHHHHHHHHHHHHHHHHHHHHHH-/-HHHHHHHHHHHHHHHHHHHT--HHHHHHHT--SHHHHHHHHHHHHHHHHHHHHTTSEEEEEEE---EEEEEEEEETTEEEEEESPPPPHHHHHHHHHHHHH-THHHHHHHHHHHHHHHHHHHHHHHHHH-/-HHHHHHHHHHHHHHHHHHHH---HHHHHHHT--SHHHHHHHHHHHHHHHHHHHHTTSEEEEEEE---EEEEEEEEETTEEEEEESPPPPHHHHHHHHHHHHH-THHHHHHHHHHHHHHHHHHHHHHHHHHH-/-HHHHHHHHHHHHHHHHHHHH---HHHHHHHH--SHHHHHHHHHHHHHHHHHHHHTTSEEEEE----EEEEEEETTEEEEEESPPPPHHHHHHHHHHHHH-THHHHHHHHHHHHHHHHHHH-

InterPro domains:
  IPR002764 CRISPR-associated protein Cas7/Cst2/DevR, subtype I-a/Apern [TIGR02583] (1-281)
  IPR010154 CRISPR-associated protein Cas7/Cst2/DevR [PF01905] (5-273)
  IPR010154 CRISPR-associated protein Cas7/Cst2/DevR [TIGR01875] (4-258)
  IPR052681 CRISPR-associated Cas7/Cst2/DevR [PTHR37459] (2-321)

Foldseek 3Di:
DKKKKFKKWWFFDAFDWDDDDDQETDAAKDWDWAAAPVGIDIDIAGWAWCVQVVLLLLVLLLVLCVVVVQAAAPCVVPSDPPQVADVVSCVVRPQDDADAQQCQLVSLLVSVRHHLSCQACNDWYDDRHIDTDHHQKDWGMKAAASEYDDFFKDKDKDKWFPDDPDPVGIHIYMTMTGIIMIMMDGDLVCGLPGDRDHDDDPNSVVSVVCSLVSSLSSLVSCCCVNPPPTGDPCPPRNMDMDTAKMKMKDFPDDDHFDHPRDLPRQVVRVVVQVVCCVPVVTDDMAMEMEHDPPGDHDPPHHYDHDVVVVSVVVSD/DKKKKFKKWWFFDAFDWDDDDDQETDAAKDWDWAAAPVGIDIDIAGWAWCVQVVLLLLVLLLVLCVVVVQAAAPCVVPSDPPQVADVVSCVVRPQDDADAQQCQLVSLLVSVRHHLSCQACNDWYDDRHIDTDHHQKDWGMKAAASEYDDFFKDKDKDKWFPDDPDPVGIHIYMTMTGIIMIMMDGDLVCGLPGDRDHDDDPNSVVSVVCSLVSSLSSLVSCVCVNPPPTGDPCPPRNMDMDTAKMKMKDFPDDDHFDHPRDLPRQVVRVVVQVVCCVPVVTDDMAMEMEHDPPGDHDPPHHYDHDVVVVSVVVSD/DKKKKFKKWWFFDAFDWDDDDDQETDAAKDWDWAAAPVGIDIDIAGWAWCVQVVLLLLVLLLVLCVVVVQAAAPVVVPSDPPQVADVVSCVVRPQDDADAQQCQLVSLLVSVRHHLSCQACNDWYDDRHIDTDHHQKDWGMKAAASEYDDFFKDKDKDKWFPDDPDPVGIHIYMTMTGIIMIMMDGDLVCGLPGDRDHDDDPNSVVSVVCSLVSSLSSLVSCVCVNPPPTGDPCPPRNMDMDTAKMKMKDFPDDDHFDHPRDLPRQVVRVVVQVVCCVPVVTDDMAMEMEHDPPGDHDPPHHYDHDVVVVSVVVSD/DKKKKFKKWWFFDAFAWDDDDDQEIHAAWDWDWFADPVGIDIDIFGWAFPVQLLLLLLVLLLVLCVVVPQAAAPCVVPSHPPAQAEPVSCVVRPADDADAQQCQLVSVLVSVRRHVCCQQQNDWYDDPHIDTDHHQKFWGMKGAAPEDRDFFKDKDKDKWFPDDPDPVGIHIYITMTHIIMIMMDGDLPCGLPGDDDHDDDPPSVVSVVCSLVSSLSSLVSVVCVVVDVTGDPCPPRNMDMDTAKMKMKDWPDDDYFDHPNYLDGQVVRVVVQVVCCVPVVTDDIAMEMEHHPDGDHDDDHDYDHDVVVVSVVVSD/DKKKKWKKWWAWFAADFDPPVTATDADADVLLVQVLLLCLPPPPDFWDCPPPATQGSRLPSQPKDKWKFWDFWWAWDPVNITTTDHRTMMMMMIDDDPDDQVSSVSSSQRGAAGHDDNTGIHTDDMDMDDKDKDQAKAKAFTKEFDPFDFDDDPDQKDKDWDFGCVNSGPPDDGDTGIIIHRFDNPTTHIDMGITRAGIWIDPDRRIDHYD/DKKKKFKKWWFWFQFDWDDDDDPEIDAAWDWDWAAAPVGIDIDIAGKAWCVQVVLLLLVLLLVVCVVVPAAAFDVVVPSDPPQAADVVSCVVRVADDDDEQQCQLVSLLVSVRHHLCCQQQKDWYDDPHIDTDHHQKDWGMKDAASEHPDAAKDWDPPVYIIITGIIMIMMGGDLVCGLHGPDDHDDDPDSVVSVVCSLVSSLSSLVSCCCVVVDPTGDPCPPRPMDMDTAKMKMKDFDDDDHFDTPRDLDRQVVRVVVQVVCCVPVVTDDMAMEMEHDPPTDHDDDHHYDHDVVVVSVVVSD/DLVLLLLQLLLLLLLLCVAVVDCVLLVQLLPDPDLVSNVVSVVVSVVSLVVCVVVVQWDWDWDPCVDTFIWIWHAHPNDIFIQTDHHDDPVSVVVVSVVCVVPSVSSNVSSVSNVVRNVVRVVVRVVVVVD/DVLVLLLLLLLLLLLLLCVAVVDCVLLVQLLPDPDLVSNVVSVVVSVVSLVVCVVVVQWDWDWDPCVDTFIWIWHAHPNDIFIQTDHHDDPVSVVVVSVVCVVPSVSSNVSSVSNVVRNVVRVVVRVVVVVVD/DLVLLLLLLLLLLLLLCVAVVDCVLLVQLLPDPDLVSNVVSVVVSVVSLVVCVVVVQWDWDWDPCVDTFIWIWHAHPNDIFIQTDHHDDPVSVVVVSVVCVVPSVSSNVSSVSNVVRNVVRVVVRVVVVVD/DCLVVLLLLLLLLLLLLCVAVVDCVLLVQLLPDPDLVSNVVSVVVSVVSLVVCVVVVQWDWDKDVTFIWIWHAHPNDIFIQTDHHDDPVSVVVVSVVCVVPSVSSNVSSVSNVVRNVVRVVD